Protein AF-0000000085039616 (afdb_homodimer)

Foldseek 3Di:
DVVVVVCCVPPPNPVVCVVVVLVCVVVVVLPPPPLPPPPPDDPPCPPDDDCQDWAKEKEFEAAPVRAGDFQWWKAWPPDPFIDTAHNRRIDIGTDGLQTWIWTDDPQFDIDIHGNHVHNYDYHHTYGVLVPLPDFDQAALRDTDRPQQDQDDKDKFFLCQQPQFNDLFRQLSCFFVFFQWDKFWAAWPLFTAIFIFGLDAQFDFDFQGFFEAENRHTAWWDWDFFPCCVVPFFHGYTDRSQDGSNFFGMKMWAHDCQRCVVVFARASRTYIYTYTDWFDAADKKKWKKKWKWKWDFFFFFFWDWFFWDFADCLFDPQCADPQGWHADPVRATEHGFFLFGLGDTQDQDWHADLQGDTGGRTFDPCQCVVQWDTKMKMKIKMKMWHDDPFKTKMKMWMWIKIATGGPPKIKIKIKIWMWMKGNPDPFKIKIKIKIKIKMKIKQHHGWQQCLQVPSLNPAIRRHHLVSLLVQQADPVGAGAAADCDDAPCSVSHRDGHRHRVSSSVSSCCSPPKIKMKIKMKMKIKMKMWGHPDPFKIKIKMKIKIKMKMKIKIWFFFRGDCVVPAATKIKIKIKMKMKIKIKMKMKGWDDPDPFKIKMKMKMKMKMKIKMKMKMKMADRHFCDGRPHDNVRHPDDIDIDIDIFMKMKMKIKMKMWMGGNNFKIKMKMKMKMAMPQAQNVAGIDMKIKIKMKGWPVVVDPDDPQWPTKMKMKMWIKHWHDDDHCLQDWDKDKDWPQAPDVVDGIDIDIDTALEAHHNNQDTKMKIKMKIKMWTAGRSRQKTKIKMKMKIKIFQRWDWDADPVVVVHRTYTGRWWMKMKIKMKMKMKGFPDDDPFKTKIKIKIKMFIAMFTATGHPRDQKDWDDQPQANQKTFMHGHGHHHTWIKGWAFDADPVRWFAAEPQQHTATDPPDIDGLFGADFGMKRKMKMWMGGHQKIKIWIKIKTHWGKFFALSSLQCQLSSTHPVLCALSFVVNPPFKWFQDPVRFTAGDPDCADPVRTHIDGSWDHDAGAHPVRHTGRGTDGSNVHSNQQSHTHHNVVGRHGRSVRMDIWIFMWTAKIKMKGKDDCVVCVVSVFNTKMKMKMKGRNGTPDTPDNNADLSLQQSINDSVSSGYRNRGDRHIMMIMMMMMTMD/DVVVVVCCVPPPNPVVCVVVVLVCVVVVVLPPPPLPPPPPDDPPCDPDDDCQDWAKEKEFEAAPVRAGDFQWWKDWPPDPFIDTAHNRRIDIGTDGLQTWIWTDDPQFDIDIHGNHVHNYDYYHTYGVLVPLPDFDQAALRDTDRPQQDQDDKDKFFLCQQPQFNDLFRQLSCFFVFFQWHKFWAAWPLFTAIFIFGLDAQFQFDFQGFFEAENRHTAWWDWDFQQCCVVPFFHGYTDRSQDGSNFWGMKMWAHDCQRCVVVFARASRTYIYTYTDWFDAADKKKWKKKWKWKWDFFFFFFWDWFFWDFADCLVDPQCADPQGWHQDPVRATEHGFFLFGLGDTQDQDWHADLQGDTGGRTFDPCQCVVQWDTKMKMKIKMKMWHDDPFKTKMKMWMWIKIATGGPPWIKIKIKIWMWMKGRPDPFKIKIKIKIKIKMKIKQHHGWQQCLQVPSLNPAIRRHHLVSLLVQQADPVGAGAAADCDDAPCSVSHRDGHRHRVSSSVSSCCSPPKIKMKIKIKMKIKMKMWGRPDPFKIKIKMKIKIKMKMKIKIWFFFRGDCVVPAATKIKIKIKMKMKIKIKMKMKGWDDPDPFKIKMKMKMKMKMKIKMKMKMKMADRHFCDGRPHDNVRHPDDIDIDMDIFMKMKMKIKMKMWMGGNNFKIKMKMKMKMAMPQAQNVAGIDMKIKIKMKGWVVVVDPDDPQWDTKMKMKMWIKHWHDDDHCLQDWDKDKDWPQAPDVVDGIDIDIDTALEAHHNNQDTKMKTKMKIKMWTAGRSRQKTKIKMKMKIKIFQRWDWDADPVVVVHRTYTGRWWMKMKIKMKMKMKGFPDDDPFKTKIKIKIKMFIAMFTATGHPRDQKDWDDQPQANQKTWMHGHGHHHTWIKGWAFDADPVRWFAAEPQQHTATDSPDIDGLFGADFGMWRKMKMWMGGHQKIKIWIKIKTHWGKFFALSSLQCQLSSTHPVLCALSFVVNPPFKWFQDPVRFTAGDPDCADPVRTHIDGSWDHDAGAHPVRHTGRGTDGSNVHSNQQSHGHHNVVGRHGRSVRMDIWIFMWTAKIKMKGKDDCVVCVVSVFNTKMKMKMKGRNGTPDTPDNNADLSLQQSINDSVSSGYRNRGDRHIMMIMMMMMTMD

InterPro domains:
  IPR008969 Carboxypeptidase-like, regulatory domain superfamily [SSF49464] (56-134)
  IPR012910 TonB-dependent receptor, plug domain [PF07715] (150-270)
  IPR023996 TonB-dependent outer membrane protein, SusC/RagA [TIGR04056] (56-1125)
  IPR023997 TonB-dependent outer membrane protein SusC/RagA, conserved site [TIGR04057] (246-276)
  IPR036942 TonB-dependent receptor-like, beta-barrel domain superfamily [G3DSA:2.40.170.20] (371-877)
  IPR037066 TonB-dependent receptor, plug domain superfamily [G3DSA:2.170.130.10] (126-275)
  IPR039426 TonB-dependent receptor-like [PS52016] (145-1129)

Sequence (2258 aa):
MKNEKNLLKTGFAIKGISTFIQVIALVFLLISVPIYSSAFGAIVNSKNEDLREYLVVTGKVVDTNGEPLPGVTITVKSSNIGTVSDIEGNYSIDVAANATLVFSYIGFETQEVNVGNQSTINITLNEDIGDMDEFVVTSLGVPKEPKALGYATTTIKSQELVKVGTPNIATSLYGKAPGVRIQSGAGGATSAVNITIRGINSITGRNQPLIILDGVPIRNEEVTNNNYWGDQRLRGNGLLDINPEDIAELTVLKGASAAALYGSEAVNGVIMITTKKGSTKGFRVDFNANISMDKIAYLPRYQNVRGPGAPNHVFDVGQNEDGFFTYEDGTLGLPNTSLNFGPKFDGRMVYGWDGVERPYVAQEDSYAALFNDPVNSQVNVAISNSTDVADFRLSLTRQDNEALSLNSKNSKNIANLNSTFRISKKVRTDLMINYINQYTANRPYSVDRLINNFGGMMSRFDNGAWYLDKYKTSRGYRYVTGNGQSLTPDENITRNGFMDAIGDYVWRVNEHQASELSNRVIGSITNHYNITDELFLRARLSTDFTYRKNENETSSTRPLAFGPSGGFSMSNEIFSILYGDLLLTYRKKLTDEVTLSAMAGYTANKESYSSISRGTNGGLSTENLFDIVASVNLPNNGSSRTSQVIDAALGTVNFDYKGFWFLEGTIRRDRTSTMNPDNNAFVYPSANTSFILSDAIELPGFINLAKIRGSWGIVGNYPDVYRANIAYNQNTLGVQQTGGSPVLYTNISSSFGNDLIRPEQKHEFEFGFESRFLQGRLNLNFSYYNAQIRDQILPLTLPSTAGASSVLANIGTLRNKGIEISLDGTVYKSTNLEWTAGINFSRNKNVVEKLANNATELLHADYDGNAAQLRSVVGRPMGDFYARPIETNSNGEKIVQPNGLYKIDPNSWIRAGNAMPKAVGGVFNTLRYKNFTFDVMADFQIGGHVMPTGVNWMISRGLTEESLKYMDTESGGLSYYVNADGQGVQTSDGQGPNGEEVYHDGMLMDGVTSDGNPNTNVISQALYYQSTYNWGGPQYSQARYELYIKENTYFKLRELSIAYDLPSQIASKLGASSLQVSAFGRNLFFFYRNLKDLDPEVLTGGSRWAQTLTSAGTNPATRSMGLMLRARFMKNEKNLLKTGFAIKGISTFIQVIALVFLLISVPIYSSAFGAIVNSKNEDLREYLVVTGKVVDTNGEPLPGVTITVKSSNIGTVSDIEGNYSIDVAANATLVFSYIGFETQEVNVGNQSTINITLNEDIGDMDEFVVTSLGVPKEPKALGYATTTIKSQELVKVGTPNIATSLYGKAPGVRIQSGAGGATSAVNITIRGINSITGRNQPLIILDGVPIRNEEVTNNNYWGDQRLRGNGLLDINPEDIAELTVLKGASAAALYGSEAVNGVIMITTKKGSTKGFRVDFNANISMDKIAYLPRYQNVRGPGAPNHVFDVGQNEDGFFTYEDGTLGLPNTSLNFGPKFDGRMVYGWDGVERPYVAQEDSYAALFNDPVNSQVNVAISNSTDVADFRLSLTRQDNEALSLNSKNSKNIANLNSTFRISKKVRTDLMINYINQYTANRPYSVDRLINNFGGMMSRFDNGAWYLDKYKTSRGYRYVTGNGQSLTPDENITRNGFMDAIGDYVWRVNEHQASELSNRVIGSITNHYNITDELFLRARLSTDFTYRKNENETSSTRPLAFGPSGGFSMSNEIFSILYGDLLLTYRKKLTDEVTLSAMAGYTANKESYSSISRGTNGGLSTENLFDIVASVNLPNNGSSRTSQVIDAALGTVNFDYKGFWFLEGTIRRDRTSTMNPDNNAFVYPSANTSFILSDAIELPGFINLAKIRGSWGIVGNYPDVYRANIAYNQNTLGVQQTGGSPVLYTNISSSFGNDLIRPEQKHEFEFGFESRFLQGRLNLNFSYYNAQIRDQILPLTLPSTAGASSVLANIGTLRNKGIEISLDGTVYKSTNLEWTAGINFSRNKNVVEKLANNATELLHADYDGNAAQLRSVVGRPMGDFYARPIETNSNGEKIVQPNGLYKIDPNSWIRAGNAMPKAVGGVFNTLRYKNFTFDVMADFQIGGHVMPTGVNWMISRGLTEESLKYMDTESGGLSYYVNADGQGVQTSDGQGPNGEEVYHDGMLMDGVTSDGNPNTNVISQALYYQSTYNWGGPQYSQARYELYIKENTYFKLRELSIAYDLPSQIASKLGASSLQVSAFGRNLFFFYRNLKDLDPEVLTGGSRWAQTLTSAGTNPATRSMGLMLRARF

Structure (mmCIF, N/CA/C/O backbone):
data_AF-0000000085039616-model_v1
#
loop_
_entity.id
_entity.type
_entity.pdbx_description
1 polymer 'TonB-dependent receptor plug'
#
loop_
_atom_site.group_PDB
_atom_site.id
_atom_site.type_symbol
_atom_site.label_atom_id
_atom_site.label_alt_id
_atom_site.label_comp_id
_atom_site.label_asym_id
_atom_site.label_entity_id
_atom_site.label_seq_id
_atom_site.pdbx_PDB_ins_code
_atom_site.Cartn_x
_atom_site.Cartn_y
_atom_site.Cartn_z
_atom_site.occupancy
_atom_site.B_iso_or_equiv
_atom_site.auth_seq_id
_atom_site.auth_comp_id
_atom_site.auth_asym_id
_atom_site.auth_atom_id
_atom_site.pdbx_PDB_model_num
ATOM 1 N N . MET A 1 1 ? 14.172 -4.672 16.719 1 67.75 1 MET A N 1
ATOM 2 C CA . MET A 1 1 ? 13.586 -5.852 16.094 1 67.75 1 MET A CA 1
ATOM 3 C C . MET A 1 1 ? 13.828 -7.098 16.938 1 67.75 1 MET A C 1
ATOM 5 O O . MET A 1 1 ? 12.93 -7.918 17.125 1 67.75 1 MET A O 1
ATOM 9 N N . LYS A 1 2 ? 15.016 -7.238 17.516 1 69.12 2 LYS A N 1
ATOM 10 C CA . LYS A 1 2 ? 15.297 -8.367 18.406 1 69.12 2 LYS A CA 1
ATOM 11 C C . LYS A 1 2 ? 14.398 -8.352 19.625 1 69.12 2 LYS A C 1
ATOM 13 O O . LYS A 1 2 ? 13.891 -9.391 20.047 1 69.12 2 LYS A O 1
ATOM 18 N N . ASN A 1 3 ? 14.234 -7.188 20.188 1 69 3 ASN A N 1
ATOM 19 C CA . ASN A 1 3 ? 13.344 -7.055 21.328 1 69 3 ASN A CA 1
ATOM 20 C C . ASN A 1 3 ? 11.922 -7.484 20.984 1 69 3 ASN A C 1
ATOM 22 O O . ASN A 1 3 ? 11.234 -8.086 21.812 1 69 3 ASN A O 1
ATOM 26 N N . GLU A 1 4 ? 11.523 -7.184 19.812 1 70.5 4 GLU A N 1
ATOM 27 C CA . GLU A 1 4 ? 10.195 -7.59 19.375 1 70.5 4 GLU A CA 1
ATOM 28 C C . GLU A 1 4 ? 10.062 -9.109 19.328 1 70.5 4 GLU A C 1
ATOM 30 O O . GLU A 1 4 ? 9.062 -9.664 19.781 1 70.5 4 GLU A O 1
ATOM 35 N N . LYS A 1 5 ? 11.008 -9.766 18.766 1 68.31 5 LYS A N 1
ATOM 36 C CA . LYS A 1 5 ? 10.992 -11.227 18.703 1 68.31 5 LYS A CA 1
ATOM 37 C C . LYS A 1 5 ? 10.93 -11.844 20.094 1 68.31 5 LYS A C 1
ATOM 39 O O . LYS A 1 5 ? 10.203 -12.82 20.312 1 68.31 5 LYS A O 1
ATOM 44 N N . ASN A 1 6 ? 11.664 -11.281 21.031 1 65.06 6 ASN A N 1
ATOM 45 C CA . ASN A 1 6 ? 11.68 -11.781 22.406 1 65.06 6 ASN A CA 1
ATOM 46 C C . ASN A 1 6 ? 10.336 -11.555 23.094 1 65.06 6 ASN A C 1
ATOM 48 O O . ASN A 1 6 ? 9.867 -12.414 23.859 1 65.06 6 ASN A O 1
ATOM 52 N N . LEU A 1 7 ? 9.789 -10.492 22.906 1 61.31 7 LEU A N 1
ATOM 53 C CA . LEU A 1 7 ? 8.492 -10.18 23.484 1 61.31 7 LEU A CA 1
ATOM 54 C C . LEU A 1 7 ? 7.426 -11.148 22.984 1 61.31 7 LEU A C 1
ATOM 56 O O . LEU A 1 7 ? 6.578 -11.594 23.766 1 61.31 7 LEU A O 1
ATOM 60 N N . LEU A 1 8 ? 7.453 -11.469 21.844 1 61.44 8 LEU A N 1
ATOM 61 C CA . LEU A 1 8 ? 6.465 -12.359 21.234 1 61.44 8 LEU A CA 1
ATOM 62 C C . LEU A 1 8 ? 6.66 -13.789 21.719 1 61.44 8 LEU A C 1
ATOM 64 O O . LEU A 1 8 ? 5.711 -14.578 21.734 1 61.44 8 LEU A O 1
ATOM 68 N N . LYS A 1 9 ? 7.906 -14.211 22.109 1 55.38 9 LYS A N 1
ATOM 69 C CA . LYS A 1 9 ? 8.172 -15.539 22.672 1 55.38 9 LYS A CA 1
ATOM 70 C C . LYS A 1 9 ? 7.535 -15.703 24.047 1 55.38 9 LYS A C 1
ATOM 72 O O . LYS A 1 9 ? 7.051 -16.781 24.391 1 55.38 9 LYS A O 1
ATOM 77 N N . THR A 1 10 ? 7.695 -14.688 24.938 1 51.25 10 THR A N 1
ATOM 78 C CA . THR A 1 10 ? 7.223 -14.805 26.312 1 51.25 10 THR A CA 1
ATOM 79 C C . THR A 1 10 ? 5.746 -14.438 26.406 1 51.25 10 THR A C 1
ATOM 81 O O . THR A 1 10 ? 5.102 -14.688 27.438 1 51.25 10 THR A O 1
ATOM 84 N N . GLY A 1 11 ? 5.441 -13.625 25.641 1 44.75 11 GLY A N 1
ATOM 85 C CA . GLY A 1 11 ? 4.043 -13.234 25.734 1 44.75 11 GLY A CA 1
ATOM 86 C C . GLY A 1 11 ? 3.084 -14.344 25.344 1 44.75 11 GLY A C 1
ATOM 87 O O . GLY A 1 11 ? 3.457 -15.273 24.625 1 44.75 11 GLY A O 1
ATOM 88 N N . PHE A 1 12 ? 2.16 -14.695 26.172 1 38.03 12 PHE A N 1
ATOM 89 C CA . PHE A 1 12 ? 1.119 -15.633 25.766 1 38.03 12 PHE A CA 1
ATOM 90 C C . PHE A 1 12 ? 0.917 -15.586 24.25 1 38.03 12 PHE A C 1
ATOM 92 O O . PHE A 1 12 ? 0.814 -14.5 23.672 1 38.03 12 PHE A O 1
ATOM 99 N N . ALA A 1 13 ? 1.5 -16.578 23.547 1 33.44 13 ALA A N 1
ATOM 100 C CA . ALA A 1 13 ? 1.593 -16.859 22.109 1 33.44 13 ALA A CA 1
ATOM 101 C C . ALA A 1 13 ? 0.341 -16.375 21.375 1 33.44 13 ALA A C 1
ATOM 103 O O . ALA A 1 13 ? -0.757 -16.891 21.609 1 33.44 13 ALA A O 1
ATOM 104 N N . ILE A 1 14 ? 0.291 -15.336 21.047 1 34.69 14 ILE A N 1
ATOM 105 C CA . ILE A 1 14 ? -0.658 -14.914 20.031 1 34.69 14 ILE A CA 1
ATOM 106 C C . ILE A 1 14 ? -0.672 -15.93 18.891 1 34.69 14 ILE A C 1
ATOM 108 O O . ILE A 1 14 ? -1.305 -15.711 17.859 1 34.69 14 ILE A O 1
ATOM 112 N N . LYS A 1 15 ? 0.301 -16.781 18.781 1 37.78 15 LYS A N 1
ATOM 113 C CA . LYS A 1 15 ? 0.254 -17.75 17.688 1 37.78 15 LYS A CA 1
ATOM 114 C C . LYS A 1 15 ? -1.006 -18.609 17.766 1 37.78 15 LYS A C 1
ATOM 116 O O . LYS A 1 15 ? -1.605 -18.922 16.734 1 37.78 15 LYS A O 1
ATOM 121 N N . GLY A 1 16 ? -1.158 -19.25 19.016 1 33.12 16 GLY A N 1
ATOM 122 C CA . GLY A 1 16 ? -2.275 -20.156 19.203 1 33.12 16 GLY A CA 1
ATOM 123 C C . GLY A 1 16 ? -3.623 -19.469 19.188 1 33.12 16 GLY A C 1
ATOM 124 O O . GLY A 1 16 ? -4.664 -20.109 19.297 1 33.12 16 GLY A O 1
ATOM 125 N N . ILE A 1 17 ? -3.645 -18.234 19.547 1 34.22 17 ILE A N 1
ATOM 126 C CA . ILE A 1 17 ? -4.965 -17.609 19.609 1 34.22 17 ILE A CA 1
ATOM 127 C C . ILE A 1 17 ? -5.566 -17.531 18.203 1 34.22 17 ILE A C 1
ATOM 129 O O . ILE A 1 17 ? -6.785 -17.438 18.047 1 34.22 17 ILE A O 1
ATOM 133 N N . SER A 1 18 ? -4.762 -17.562 17.297 1 33.78 18 SER A N 1
ATOM 134 C CA . SER A 1 18 ? -5.41 -17.469 15.984 1 33.78 18 SER A CA 1
ATOM 135 C C . SER A 1 18 ? -6.234 -18.719 15.695 1 33.78 18 SER A C 1
ATOM 137 O O . SER A 1 18 ? -7.375 -18.625 15.242 1 33.78 18 SER A O 1
ATOM 139 N N . THR A 1 19 ? -5.547 -19.906 15.953 1 35.72 19 THR A N 1
ATOM 140 C CA . THR A 1 19 ? -6.32 -21.125 15.742 1 35.72 19 THR A CA 1
ATOM 141 C C . THR A 1 19 ? -7.43 -21.25 16.781 1 35.72 19 THR A C 1
ATOM 143 O O . THR A 1 19 ? -8.547 -21.641 16.469 1 35.72 19 THR A O 1
ATOM 146 N N . PHE A 1 20 ? -7.059 -20.938 18.062 1 35.19 20 PHE A N 1
ATOM 147 C CA . PHE A 1 20 ? -8.008 -21.125 19.156 1 35.19 20 PHE A CA 1
ATOM 148 C C . PHE A 1 20 ? -9.086 -20.047 19.125 1 35.19 20 PHE A C 1
ATOM 150 O O . PHE A 1 20 ? -10.273 -20.359 19.266 1 35.19 20 PHE A O 1
ATOM 157 N N . ILE A 1 21 ? -8.836 -18.828 18.875 1 37.88 21 ILE A N 1
ATOM 158 C CA . ILE A 1 21 ? -9.875 -17.812 18.781 1 37.88 21 ILE A CA 1
ATOM 159 C C . ILE A 1 21 ? -10.734 -18.062 17.562 1 37.88 21 ILE A C 1
ATOM 161 O O . ILE A 1 21 ? -11.953 -17.844 17.594 1 37.88 21 ILE A O 1
ATOM 165 N N . GLN A 1 22 ? -10.203 -18.656 16.594 1 37.03 22 GLN A N 1
ATOM 166 C CA . GLN A 1 22 ? -11.008 -19.062 15.453 1 37.03 22 GLN A CA 1
ATOM 167 C C . GLN A 1 22 ? -11.93 -20.234 15.82 1 37.03 22 GLN A C 1
ATOM 169 O O . GLN A 1 22 ? -13.102 -20.234 15.438 1 37.03 22 GLN A O 1
ATOM 174 N N . VAL A 1 23 ? -11.375 -21.188 16.578 1 38.12 23 VAL A N 1
ATOM 175 C CA . VAL A 1 23 ? -12.203 -22.297 17.031 1 38.12 23 VAL A CA 1
ATOM 176 C C . VAL A 1 23 ? -13.141 -21.844 18.141 1 38.12 23 VAL A C 1
ATOM 178 O O . VAL A 1 23 ? -14.328 -22.172 18.125 1 38.12 23 VAL A O 1
ATOM 181 N N . ILE A 1 24 ? -12.727 -21.031 19.078 1 38.69 24 ILE A N 1
ATOM 182 C CA . ILE A 1 24 ? -13.594 -20.594 20.156 1 38.69 24 ILE A CA 1
ATOM 183 C C . ILE A 1 24 ? -14.641 -19.625 19.609 1 38.69 24 ILE A C 1
ATOM 185 O O . ILE A 1 24 ? -15.82 -19.703 19.969 1 38.69 24 ILE A O 1
ATOM 189 N N . ALA A 1 25 ? -14.266 -18.734 18.75 1 37.31 25 ALA A N 1
ATOM 190 C CA . ALA A 1 25 ? -15.273 -17.875 18.141 1 37.31 25 ALA A CA 1
ATOM 191 C C . ALA A 1 25 ? -16.297 -18.703 17.359 1 37.31 25 ALA A C 1
ATOM 193 O O . ALA A 1 25 ? -17.5 -18.406 17.391 1 37.31 25 ALA A O 1
ATOM 194 N N . LEU A 1 26 ? -15.867 -19.781 16.734 1 37.34 26 LEU A N 1
ATOM 195 C CA . LEU A 1 26 ? -16.734 -20.703 16.031 1 37.34 26 LEU A CA 1
ATOM 196 C C . LEU A 1 26 ? -17.578 -21.516 17.016 1 37.34 26 LEU A C 1
ATOM 198 O O . LEU A 1 26 ? -18.781 -21.688 16.797 1 37.34 26 LEU A O 1
ATOM 202 N N . VAL A 1 27 ? -16.969 -22.125 18.062 1 38.34 27 VAL A N 1
ATOM 203 C CA . VAL A 1 27 ? -17.734 -22.922 19.016 1 38.34 27 VAL A CA 1
ATOM 204 C C . VAL A 1 27 ? -18.703 -22.047 19.781 1 38.34 27 VAL A C 1
ATOM 206 O O . VAL A 1 27 ? -19.859 -22.438 20 1 38.34 27 VAL A O 1
ATOM 209 N N . PHE A 1 28 ? -18.266 -20.859 20.078 1 38.38 28 PHE A N 1
ATOM 210 C CA . PHE A 1 28 ? -19.172 -20 20.844 1 38.38 28 PHE A CA 1
ATOM 211 C C . PHE A 1 28 ? -20.344 -19.562 19.984 1 38.38 28 PHE A C 1
ATOM 213 O O . PHE A 1 28 ? -21.469 -19.422 20.484 1 38.38 28 PHE A O 1
ATOM 220 N N . LEU A 1 29 ? -20.078 -19.266 18.734 1 35.28 29 LEU A N 1
ATOM 221 C CA . LEU A 1 29 ? -21.219 -19 17.875 1 35.28 29 LEU A CA 1
ATOM 222 C C . LEU A 1 29 ? -22.141 -20.219 17.812 1 35.28 29 LEU A C 1
ATOM 224 O O . LEU A 1 29 ? -23.359 -20.062 17.719 1 35.28 29 LEU A O 1
ATOM 228 N N . LEU A 1 30 ? -21.562 -21.422 17.812 1 35.12 30 LEU A N 1
ATOM 229 C CA . LEU A 1 30 ? -22.375 -22.625 17.734 1 35.12 30 LEU A CA 1
ATOM 230 C C . LEU A 1 30 ? -23.172 -22.828 19.016 1 35.12 30 LEU A C 1
ATOM 232 O O . LEU A 1 30 ? -24.281 -23.375 19 1 35.12 30 LEU A O 1
ATOM 236 N N . ILE A 1 31 ? -22.484 -22.594 20.125 1 35.91 31 ILE A N 1
ATOM 237 C CA . ILE A 1 31 ? -23.203 -23 21.344 1 35.91 31 ILE A CA 1
ATOM 238 C C . ILE A 1 31 ? -24.312 -22 21.641 1 35.91 31 ILE A C 1
ATOM 240 O O . ILE A 1 31 ? -25.312 -22.344 22.266 1 35.91 31 ILE A O 1
ATOM 244 N N . SER A 1 32 ? -23.969 -20.719 21.438 1 33.56 32 SER A N 1
ATOM 245 C CA . SER A 1 32 ? -24.906 -19.844 22.125 1 33.56 32 SER A CA 1
ATOM 246 C C . SER A 1 32 ? -26.219 -19.719 21.359 1 33.56 32 SER A C 1
ATOM 248 O O . SER A 1 32 ? -27.031 -18.844 21.641 1 33.56 32 SER A O 1
ATOM 250 N N . VAL A 1 33 ? -26.297 -20.266 20.172 1 31.02 33 VAL A N 1
ATOM 251 C CA . VAL A 1 33 ? -27.672 -20.109 19.703 1 31.02 33 VAL A CA 1
ATOM 252 C C . VAL A 1 33 ? -28.625 -20.875 20.609 1 31.02 33 VAL A C 1
ATOM 254 O O . VAL A 1 33 ? -28.531 -22.094 20.719 1 31.02 33 VAL A O 1
ATOM 257 N N . PRO A 1 34 ? -29.031 -20.219 21.719 1 31.73 34 PRO A N 1
ATOM 258 C CA . PRO A 1 34 ? -30.078 -20.953 22.422 1 31.73 34 PRO A CA 1
ATOM 259 C C . PRO A 1 34 ? -31.062 -21.625 21.469 1 31.73 34 PRO A C 1
ATOM 261 O O . PRO A 1 34 ? -31.375 -21.078 20.406 1 31.73 34 PRO A O 1
ATOM 264 N N . ILE A 1 35 ? -31.031 -22.875 21.484 1 27.33 35 ILE A N 1
ATOM 265 C CA . ILE A 1 35 ? -32.188 -23.656 21.047 1 27.33 35 ILE A CA 1
ATOM 266 C C . ILE A 1 35 ? -33.438 -23.141 21.734 1 27.33 35 ILE A C 1
ATOM 268 O O . ILE A 1 35 ? -33.562 -23.234 22.969 1 27.33 35 ILE A O 1
ATOM 272 N N . TYR A 1 36 ? -33.969 -21.922 21.469 1 26.44 36 TYR A N 1
ATOM 273 C CA . TYR A 1 36 ? -35.344 -21.703 21.922 1 26.44 36 TYR A CA 1
ATOM 274 C C . TYR A 1 36 ? -36.219 -22.938 21.672 1 26.44 36 TYR A C 1
ATOM 276 O O . TYR A 1 36 ? -36.312 -23.406 20.531 1 26.44 36 TYR A O 1
ATOM 284 N N . SER A 1 37 ? -36.094 -23.844 22.562 1 23.62 37 SER A N 1
ATOM 285 C CA . SER A 1 37 ? -37.25 -24.719 22.688 1 23.62 37 SER A CA 1
ATOM 286 C C . SER A 1 37 ? -38.531 -23.906 22.844 1 23.62 37 SER A C 1
ATOM 288 O O . SER A 1 37 ? -38.656 -23.141 23.797 1 23.62 37 SER A O 1
ATOM 290 N N . SER A 1 38 ? -39.094 -23.297 21.828 1 22.95 38 SER A N 1
ATOM 291 C CA . SER A 1 38 ? -40.5 -22.891 21.875 1 22.95 38 SER A CA 1
ATOM 292 C C . SER A 1 38 ? -41.375 -23.969 22.5 1 22.95 38 SER A C 1
ATOM 294 O O . SER A 1 38 ? -41.562 -25.047 21.922 1 22.95 38 SER A O 1
ATOM 296 N N . ALA A 1 39 ? -41.188 -24.219 23.766 1 22.34 39 ALA A N 1
ATOM 297 C CA . ALA A 1 39 ? -42.375 -24.781 24.391 1 22.34 39 ALA A CA 1
ATOM 298 C C . ALA A 1 39 ? -43.625 -23.953 24.062 1 22.34 39 ALA A C 1
ATOM 300 O O . ALA A 1 39 ? -43.625 -22.75 24.266 1 22.34 39 ALA A O 1
ATOM 301 N N . PHE A 1 40 ? -44.531 -24.469 23.172 1 22.06 40 PHE A N 1
ATOM 302 C CA . PHE A 1 40 ? -45.906 -24.234 22.781 1 22.06 40 PHE A CA 1
ATOM 303 C C . PHE A 1 40 ? -46.812 -24.125 24 1 22.06 40 PHE A C 1
ATOM 305 O O . PHE A 1 40 ? -47.344 -25.125 24.469 1 22.06 40 PHE A O 1
ATOM 312 N N . GLY A 1 41 ? -46.312 -23.578 25.109 1 20.05 41 GLY A N 1
ATOM 313 C CA . GLY A 1 41 ? -47.281 -23.516 26.172 1 20.05 41 GLY A CA 1
ATOM 314 C C . GLY A 1 41 ? -48.625 -22.906 25.719 1 20.05 41 GLY A C 1
ATOM 315 O O . GLY A 1 41 ? -48.719 -22.359 24.625 1 20.05 41 GLY A O 1
ATOM 316 N N . ALA A 1 42 ? -49.5 -22.578 26.844 1 21.55 42 ALA A N 1
ATOM 317 C CA . ALA A 1 42 ? -50.906 -22.422 27.172 1 21.55 42 ALA A CA 1
ATOM 318 C C . ALA A 1 42 ? -51.5 -21.203 26.469 1 21.55 42 ALA A C 1
ATOM 320 O O . ALA A 1 42 ? -50.906 -20.141 26.453 1 21.55 42 ALA A O 1
ATOM 321 N N . ILE A 1 43 ? -52.375 -21.531 25.531 1 21 43 ILE A N 1
ATOM 322 C CA . ILE A 1 43 ? -53.5 -20.859 24.922 1 21 43 ILE A CA 1
ATOM 323 C C . ILE A 1 43 ? -54.25 -20.047 25.984 1 21 43 ILE A C 1
ATOM 325 O O . ILE A 1 43 ? -54.812 -20.625 26.922 1 21 43 ILE A O 1
ATOM 329 N N . VAL A 1 44 ? -53.562 -19.141 26.625 1 21.61 44 VAL A N 1
ATOM 330 C CA . VAL A 1 44 ? -54.438 -18.359 27.5 1 21.61 44 VAL A CA 1
ATOM 331 C C . VAL A 1 44 ? -55.625 -17.875 26.703 1 21.61 44 VAL A C 1
ATOM 333 O O . VAL A 1 44 ? -55.5 -17.328 25.594 1 21.61 44 VAL A O 1
ATOM 336 N N . ASN A 1 45 ? -56.844 -18.359 27.125 1 21.98 45 ASN A N 1
ATOM 337 C CA . ASN A 1 45 ? -58.25 -18.156 26.812 1 21.98 45 ASN A CA 1
ATOM 338 C C . ASN A 1 45 ? -58.656 -16.688 26.922 1 21.98 45 ASN A C 1
ATOM 340 O O . ASN A 1 45 ? -59.188 -16.25 27.938 1 21.98 45 ASN A O 1
ATOM 344 N N . SER A 1 46 ? -57.75 -15.734 26.625 1 22.12 46 SER A N 1
ATOM 345 C CA . SER A 1 46 ? -58.5 -14.492 26.812 1 22.12 46 SER A CA 1
ATOM 346 C C . SER A 1 46 ? -59.812 -14.508 26 1 22.12 46 SER A C 1
ATOM 348 O O . SER A 1 46 ? -59.844 -15.031 24.875 1 22.12 46 SER A O 1
ATOM 350 N N . LYS A 1 47 ? -60.938 -14.125 26.656 1 25.28 47 LYS A N 1
ATOM 351 C CA . LYS A 1 47 ? -62.375 -14.156 26.422 1 25.28 47 LYS A CA 1
ATOM 352 C C . LYS A 1 47 ? -62.75 -13.445 25.125 1 25.28 47 LYS A C 1
ATOM 354 O O . LYS A 1 47 ? -63.469 -13.992 24.312 1 25.28 47 LYS A O 1
ATOM 359 N N . ASN A 1 48 ? -62.938 -12.211 25.172 1 24.12 48 ASN A N 1
ATOM 360 C CA . ASN A 1 48 ? -63.969 -11.695 24.266 1 24.12 48 ASN A CA 1
ATOM 361 C C . ASN A 1 48 ? -63.438 -11.484 22.859 1 24.12 48 ASN A C 1
ATOM 363 O O . ASN A 1 48 ? -64 -10.727 22.078 1 24.12 48 ASN A O 1
ATOM 367 N N . GLU A 1 49 ? -62.125 -11.922 22.609 1 26.47 49 GLU A N 1
ATOM 368 C CA . GLU A 1 49 ? -61.688 -11.312 21.375 1 26.47 49 GLU A CA 1
ATOM 369 C C . GLU A 1 49 ? -62.562 -11.727 20.203 1 26.47 49 GLU A C 1
ATOM 371 O O . GLU A 1 49 ? -63.094 -12.828 20.188 1 26.47 49 GLU A O 1
ATOM 376 N N . ASP A 1 50 ? -62.906 -10.844 19.266 1 31.12 50 ASP A N 1
ATOM 377 C CA . ASP A 1 50 ? -63.656 -11.219 18.062 1 31.12 50 ASP A CA 1
ATOM 378 C C . ASP A 1 50 ? -63 -12.414 17.375 1 31.12 50 ASP A C 1
ATOM 380 O O . ASP A 1 50 ? -61.75 -12.461 17.25 1 31.12 50 ASP A O 1
ATOM 384 N N . LEU A 1 51 ? -63.5 -13.703 17.484 1 32.84 51 LEU A N 1
ATOM 385 C CA . LEU A 1 51 ? -63.312 -15.047 16.953 1 32.84 51 LEU A CA 1
ATOM 386 C C . LEU A 1 51 ? -62.812 -14.992 15.508 1 32.84 51 LEU A C 1
ATOM 388 O O . LEU A 1 51 ? -63.625 -14.93 14.57 1 32.84 51 LEU A O 1
ATOM 392 N N . ARG A 1 52 ? -61.812 -14.18 15.18 1 39.53 52 ARG A N 1
ATOM 393 C CA . ARG A 1 52 ? -61.375 -14.477 13.82 1 39.53 52 ARG A CA 1
ATOM 394 C C . ARG A 1 52 ? -60.938 -15.93 13.688 1 39.53 52 ARG A C 1
ATOM 396 O O . ARG A 1 52 ? -60.188 -16.453 14.531 1 39.53 52 ARG A O 1
ATOM 403 N N . GLU A 1 53 ? -61.719 -16.75 13.023 1 47.69 53 GLU A N 1
ATOM 404 C CA . GLU A 1 53 ? -61.719 -18.188 12.766 1 47.69 53 GLU A CA 1
ATOM 405 C C . GLU A 1 53 ? -60.375 -18.656 12.211 1 47.69 53 GLU A C 1
ATOM 407 O O . GLU A 1 53 ? -59.969 -18.219 11.133 1 47.69 53 GLU A O 1
ATOM 412 N N . TYR A 1 54 ? -59.406 -19 12.969 1 59.56 54 TYR A N 1
ATOM 413 C CA . TYR A 1 54 ? -58.188 -19.672 12.508 1 59.56 54 TYR A CA 1
ATOM 414 C C . TYR A 1 54 ? -58.5 -21.094 12.031 1 59.56 54 TYR A C 1
ATOM 416 O O . TYR A 1 54 ? -59.312 -21.781 12.641 1 59.56 54 TYR A O 1
ATOM 424 N N . LEU A 1 55 ? -58.188 -21.375 10.797 1 74.69 55 LEU A N 1
ATOM 425 C CA . LEU A 1 55 ? -58.344 -22.688 10.188 1 74.69 55 LEU A CA 1
ATOM 426 C C . LEU A 1 55 ? -57 -23.422 10.148 1 74.69 55 LEU A C 1
ATOM 428 O O . LEU A 1 55 ? -55.969 -22.828 9.859 1 74.69 55 LEU A O 1
ATOM 432 N N . VAL A 1 56 ? -57 -24.625 10.625 1 79.69 56 VAL A N 1
ATOM 433 C CA . VAL A 1 56 ? -55.875 -25.531 10.43 1 79.69 56 VAL A CA 1
ATOM 434 C C . VAL A 1 56 ? -55.844 -26.047 9 1 79.69 56 VAL A C 1
ATOM 436 O O . VAL A 1 56 ? -56.781 -26.703 8.562 1 79.69 56 VAL A O 1
ATOM 439 N N . VAL A 1 57 ? -54.906 -25.562 8.281 1 82.88 57 VAL A N 1
ATOM 440 C CA . VAL A 1 57 ? -54.781 -26.062 6.914 1 82.88 57 VAL A CA 1
ATOM 441 C C . VAL A 1 57 ? -53.781 -27.219 6.887 1 82.88 57 VAL A C 1
ATOM 443 O O . VAL A 1 57 ? -52.656 -27.094 7.402 1 82.88 57 VAL A O 1
ATOM 446 N N . THR A 1 58 ? -54.25 -28.359 6.484 1 84.25 58 THR A N 1
ATOM 447 C CA . THR A 1 58 ? -53.406 -29.531 6.266 1 84.25 58 THR A CA 1
ATOM 448 C C . THR A 1 58 ? -53.312 -29.844 4.777 1 84.25 58 THR A C 1
ATOM 450 O O . THR A 1 58 ? -54.156 -29.438 3.986 1 84.25 58 THR A O 1
ATOM 453 N N . GLY A 1 59 ? -52.219 -30.328 4.324 1 83.44 59 GLY A N 1
ATOM 454 C CA . GLY A 1 59 ? -52.062 -30.734 2.934 1 83.44 59 GLY A CA 1
ATOM 455 C C . GLY A 1 59 ? -50.781 -31.516 2.668 1 83.44 59 GLY A C 1
ATOM 456 O O . GLY A 1 59 ? -50.031 -31.812 3.594 1 83.44 59 GLY A O 1
ATOM 457 N N . LYS A 1 60 ? -50.656 -31.938 1.453 1 83.44 60 LYS A N 1
ATOM 458 C CA . LYS A 1 60 ? -49.5 -32.656 0.934 1 83.44 60 LYS A CA 1
ATOM 459 C C . LYS A 1 60 ? -48.844 -31.906 -0.213 1 83.44 60 LYS A C 1
ATOM 461 O O . LYS A 1 60 ? -49.531 -31.375 -1.084 1 83.44 60 LYS A O 1
ATOM 466 N N . VAL A 1 61 ? -47.625 -31.703 -0.071 1 83.75 61 VAL A N 1
ATOM 467 C CA . VAL A 1 61 ? -46.875 -31.141 -1.17 1 83.75 61 VAL A CA 1
ATOM 468 C C . VAL A 1 61 ? -46.156 -32.25 -1.95 1 83.75 61 VAL A C 1
ATOM 470 O O . VAL A 1 61 ? -45.406 -33.031 -1.377 1 83.75 61 VAL A O 1
ATOM 473 N N . VAL A 1 62 ? -46.438 -32.281 -3.229 1 79.56 62 VAL A N 1
ATOM 474 C CA . VAL A 1 62 ? -45.844 -33.312 -4.098 1 79.56 62 VAL A CA 1
ATOM 475 C C . VAL A 1 62 ? -45.188 -32.625 -5.309 1 79.56 62 VAL A C 1
ATOM 477 O O . VAL A 1 62 ? -45.5 -31.469 -5.605 1 79.56 62 VAL A O 1
ATOM 480 N N . ASP A 1 63 ? -44.25 -33.281 -5.961 1 72.06 63 ASP A N 1
ATOM 481 C CA . ASP A 1 63 ? -43.719 -32.781 -7.223 1 72.06 63 ASP A CA 1
ATOM 482 C C . ASP A 1 63 ? -44.625 -33.156 -8.398 1 72.06 63 ASP A C 1
ATOM 484 O O . ASP A 1 63 ? -45.688 -33.75 -8.203 1 72.06 63 ASP A O 1
ATOM 488 N N . THR A 1 64 ? -44.219 -32.75 -9.609 1 69.25 64 THR A N 1
ATOM 489 C CA . THR A 1 64 ? -45.031 -32.969 -10.805 1 69.25 64 THR A CA 1
ATOM 490 C C . THR A 1 64 ? -45.25 -34.469 -11.039 1 69.25 64 THR A C 1
ATOM 492 O O . THR A 1 64 ? -46.188 -34.844 -11.734 1 69.25 64 THR A O 1
ATOM 495 N N . ASN A 1 65 ? -44.406 -35.312 -10.477 1 63.31 65 ASN A N 1
ATOM 496 C CA . ASN A 1 65 ? -44.562 -36.75 -10.633 1 63.31 65 ASN A CA 1
ATOM 497 C C . ASN A 1 65 ? -45.406 -37.344 -9.516 1 63.31 65 ASN A C 1
ATOM 499 O O . ASN A 1 65 ? -45.562 -38.562 -9.414 1 63.31 65 ASN A O 1
ATOM 503 N N . GLY A 1 66 ? -45.844 -36.594 -8.656 1 68.12 66 GLY A N 1
ATOM 504 C CA . GLY A 1 66 ? -46.719 -37.031 -7.586 1 68.12 66 GLY A CA 1
ATOM 505 C C . GLY A 1 66 ? -45.969 -37.531 -6.355 1 68.12 66 GLY A C 1
ATOM 506 O O . GLY A 1 66 ? -46.562 -38.094 -5.449 1 68.12 66 GLY A O 1
ATOM 507 N N . GLU A 1 67 ? -44.75 -37.375 -6.395 1 71.81 67 GLU A N 1
ATOM 508 C CA . GLU A 1 67 ? -43.938 -37.781 -5.25 1 71.81 67 GLU A CA 1
ATOM 509 C C . GLU A 1 67 ? -43.938 -36.75 -4.152 1 71.81 67 GLU A C 1
ATOM 511 O O . GLU A 1 67 ? -43.875 -35.531 -4.441 1 71.81 67 GLU A O 1
ATOM 516 N N . PRO A 1 68 ? -44 -37.25 -2.875 1 76.88 68 PRO A N 1
ATOM 517 C CA . PRO A 1 68 ? -44 -36.281 -1.789 1 76.88 68 PRO A CA 1
ATOM 518 C C . PRO A 1 68 ? -42.688 -35.469 -1.716 1 76.88 68 PRO A C 1
ATOM 520 O O . PRO A 1 68 ? -41.625 -36.031 -1.96 1 76.88 68 PRO A O 1
ATOM 523 N N . LEU A 1 69 ? -42.75 -34.188 -1.616 1 75.06 69 LEU A N 1
ATOM 524 C CA . LEU A 1 69 ? -41.594 -33.312 -1.454 1 75.06 69 LEU A CA 1
ATOM 525 C C . LEU A 1 69 ? -41.375 -32.969 0.016 1 75.06 69 LEU A C 1
ATOM 527 O O . LEU A 1 69 ? -42.094 -32.125 0.583 1 75.06 69 LEU A O 1
ATOM 531 N N . PRO A 1 70 ? -40.438 -33.719 0.536 1 73 70 PRO A N 1
ATOM 532 C CA . PRO A 1 70 ? -40.125 -33.344 1.92 1 73 70 PRO A CA 1
ATOM 533 C C . PRO A 1 70 ? -39.281 -32.062 2.02 1 73 70 PRO A C 1
ATOM 535 O O . PRO A 1 70 ? -38.469 -31.812 1.146 1 73 70 PRO A O 1
ATOM 538 N N . GLY A 1 71 ? -39.5 -31.219 3.055 1 69.31 71 GLY A N 1
ATOM 539 C CA . GLY A 1 71 ? -38.656 -30.062 3.35 1 69.31 71 GLY A CA 1
ATOM 540 C C . GLY A 1 71 ? -39.094 -28.812 2.623 1 69.31 71 GLY A C 1
ATOM 541 O O . GLY A 1 71 ? -38.344 -27.844 2.547 1 69.31 71 GLY A O 1
ATOM 542 N N . VAL A 1 72 ? -40.25 -28.875 2.012 1 76.31 72 VAL A N 1
ATOM 543 C CA . VAL A 1 72 ? -40.781 -27.656 1.396 1 76.31 72 VAL A CA 1
ATOM 544 C C . VAL A 1 72 ? -41.125 -26.641 2.477 1 76.31 72 VAL A C 1
ATOM 546 O O . VAL A 1 72 ? -41.875 -26.953 3.424 1 76.31 72 VAL A O 1
ATOM 549 N N . THR A 1 73 ? -40.625 -25.531 2.309 1 79 73 THR A N 1
ATOM 550 C CA . THR A 1 73 ? -40.938 -24.453 3.23 1 79 73 THR A CA 1
ATOM 551 C C . THR A 1 73 ? -42.312 -23.828 2.875 1 79 73 THR A C 1
ATOM 553 O O . THR A 1 73 ? -42.5 -23.344 1.756 1 79 73 THR A O 1
ATOM 556 N N . ILE A 1 74 ? -43.25 -23.984 3.807 1 80.75 74 ILE A N 1
ATOM 557 C CA . ILE A 1 74 ? -44.594 -23.391 3.664 1 80.75 74 ILE A CA 1
ATOM 558 C C . ILE A 1 74 ? -44.719 -22.219 4.625 1 80.75 74 ILE A C 1
ATOM 560 O O . ILE A 1 74 ? -44.656 -22.391 5.844 1 80.75 74 ILE A O 1
ATOM 564 N N . THR A 1 75 ? -44.75 -21.062 4.051 1 78.44 75 THR A N 1
ATOM 565 C CA . THR A 1 75 ? -44.844 -19.859 4.875 1 78.44 75 THR A CA 1
ATOM 566 C C . THR A 1 75 ? -46.094 -19.062 4.52 1 78.44 75 THR A C 1
ATOM 568 O O . THR A 1 75 ? -46.656 -19.203 3.422 1 78.44 75 THR A O 1
ATOM 571 N N . VAL A 1 76 ? -46.75 -18.391 5.527 1 78.19 76 VAL A N 1
ATOM 572 C CA . VAL A 1 76 ? -47.812 -17.422 5.266 1 78.19 76 VAL A CA 1
ATOM 573 C C . VAL A 1 76 ? -47.219 -16.141 4.691 1 78.19 76 VAL A C 1
ATOM 575 O O . VAL A 1 76 ? -46.281 -15.578 5.254 1 78.19 76 VAL A O 1
ATOM 578 N N . LYS A 1 77 ? -47.656 -15.797 3.494 1 74.19 77 LYS A N 1
ATOM 579 C CA . LYS A 1 77 ? -47.156 -14.602 2.812 1 74.19 77 LYS A CA 1
ATOM 580 C C . LYS A 1 77 ? -47.219 -13.391 3.734 1 74.19 77 LYS A C 1
ATOM 582 O O . LYS A 1 77 ? -48.25 -13.102 4.348 1 74.19 77 LYS A O 1
ATOM 587 N N . SER A 1 78 ? -46.094 -12.664 3.961 1 60.97 78 SER A N 1
ATOM 588 C CA . SER A 1 78 ? -45.906 -11.438 4.723 1 60.97 78 SER A CA 1
ATOM 589 C C . SER A 1 78 ? -46 -11.695 6.223 1 60.97 78 SER A C 1
ATOM 591 O O . SER A 1 78 ? -46.344 -10.797 6.992 1 60.97 78 SER A O 1
ATOM 593 N N . SER A 1 79 ? -46.031 -13.008 6.668 1 63.94 79 SER A N 1
ATOM 594 C CA . SER A 1 79 ? -46 -13.359 8.086 1 63.94 79 SER A CA 1
ATOM 595 C C . SER A 1 79 ? -44.844 -14.281 8.406 1 63.94 79 SER A C 1
ATOM 597 O O . SER A 1 79 ? -44.25 -14.906 7.512 1 63.94 79 SER A O 1
ATOM 599 N N . ASN A 1 80 ? -44.5 -14.266 9.641 1 60.31 80 ASN A N 1
ATOM 600 C CA . ASN A 1 80 ? -43.406 -15.156 10.094 1 60.31 80 ASN A CA 1
ATOM 601 C C . ASN A 1 80 ? -43.969 -16.547 10.438 1 60.31 80 ASN A C 1
ATOM 603 O O . ASN A 1 80 ? -43.219 -17.375 11 1 60.31 80 ASN A O 1
ATOM 607 N N . ILE A 1 81 ? -45.156 -16.828 10.102 1 69.31 81 ILE A N 1
ATOM 608 C CA . ILE A 1 81 ? -45.75 -18.125 10.359 1 69.31 81 ILE A CA 1
ATOM 609 C C . ILE A 1 81 ? -45.406 -19.094 9.227 1 69.31 81 ILE A C 1
ATOM 611 O O . ILE A 1 81 ? -45.594 -18.766 8.047 1 69.31 81 ILE A O 1
ATOM 615 N N . GLY A 1 82 ? -44.688 -20.062 9.398 1 73.81 82 GLY A N 1
ATOM 616 C CA . GLY A 1 82 ? -44.344 -21.047 8.383 1 73.81 82 GLY A CA 1
ATOM 617 C C . GLY A 1 82 ? -44.156 -22.438 8.953 1 73.81 82 GLY A C 1
ATOM 618 O O . GLY A 1 82 ? -44.125 -22.625 10.172 1 73.81 82 GLY A O 1
ATOM 619 N N . THR A 1 83 ? -44.344 -23.469 8.141 1 77.44 83 THR A N 1
ATOM 620 C CA . THR A 1 83 ? -44.062 -24.875 8.43 1 77.44 83 THR A CA 1
ATOM 621 C C . THR A 1 83 ? -43.281 -25.516 7.289 1 77.44 83 THR A C 1
ATOM 623 O O . THR A 1 83 ? -43.031 -24.891 6.254 1 77.44 83 THR A O 1
ATOM 626 N N . VAL A 1 84 ? -42.719 -26.625 7.488 1 78.12 84 VAL A N 1
ATOM 627 C CA . VAL A 1 84 ? -42.031 -27.422 6.461 1 78.12 84 VAL A CA 1
ATOM 628 C C . VAL A 1 84 ? -42.75 -28.766 6.293 1 78.12 84 VAL A C 1
ATOM 630 O O . VAL A 1 84 ? -43.281 -29.312 7.262 1 78.12 84 VAL A O 1
ATOM 633 N N . SER A 1 85 ? -42.812 -29.234 5.047 1 79.12 85 SER A N 1
ATOM 634 C CA . SER A 1 85 ? -43.438 -30.516 4.789 1 79.12 85 SER A CA 1
ATOM 635 C C . SER A 1 85 ? -42.625 -31.656 5.363 1 79.12 85 SER A C 1
ATOM 637 O O . SER A 1 85 ? -41.375 -31.578 5.441 1 79.12 85 SER A O 1
ATOM 639 N N . ASP A 1 86 ? -43.312 -32.719 5.805 1 75.5 86 ASP A N 1
ATOM 640 C CA . ASP A 1 86 ? -42.656 -33.875 6.371 1 75.5 86 ASP A CA 1
ATOM 641 C C . ASP A 1 86 ? -42.219 -34.844 5.273 1 75.5 86 ASP A C 1
ATOM 643 O O . ASP A 1 86 ? -42.312 -34.531 4.086 1 75.5 86 ASP A O 1
ATOM 647 N N . ILE A 1 87 ? -41.656 -36 5.566 1 71.81 87 ILE A N 1
ATOM 648 C CA . ILE A 1 87 ? -41.062 -36.969 4.652 1 71.81 87 ILE A CA 1
ATOM 649 C C . ILE A 1 87 ? -42.094 -37.438 3.654 1 71.81 87 ILE A C 1
ATOM 651 O O . ILE A 1 87 ? -41.781 -37.844 2.531 1 71.81 87 ILE A O 1
ATOM 655 N N . GLU A 1 88 ? -43.312 -37.5 4.035 1 73.75 88 GLU A N 1
ATOM 656 C CA . GLU A 1 88 ? -44.375 -37.938 3.141 1 73.75 88 GLU A CA 1
ATOM 657 C C . GLU A 1 88 ? -45.031 -36.75 2.438 1 73.75 88 GLU A C 1
ATOM 659 O O . GLU A 1 88 ? -46.062 -36.875 1.769 1 73.75 88 GLU A O 1
ATOM 664 N N . GLY A 1 89 ? -44.375 -35.562 2.57 1 76.19 89 GLY A N 1
ATOM 665 C CA . GLY A 1 89 ? -44.844 -34.312 1.947 1 76.19 89 GLY A CA 1
ATOM 666 C C . GLY A 1 89 ? -46 -33.688 2.691 1 76.19 89 GLY A C 1
ATOM 667 O O . GLY A 1 89 ? -46.594 -32.719 2.211 1 76.19 89 GLY A O 1
ATOM 668 N N . ASN A 1 90 ? -46.406 -34.219 3.842 1 80.12 90 ASN A N 1
ATOM 669 C CA . ASN A 1 90 ? -47.531 -33.656 4.59 1 80.12 90 ASN A CA 1
ATOM 670 C C . ASN A 1 90 ? -47.125 -32.406 5.363 1 80.12 90 ASN A C 1
ATOM 672 O O . ASN A 1 90 ? -46 -32.312 5.828 1 80.12 90 ASN A O 1
ATOM 676 N N . TYR A 1 91 ? -48.031 -31.406 5.367 1 81.19 91 TYR A N 1
ATOM 677 C CA . TYR A 1 91 ? -47.781 -30.219 6.191 1 81.19 91 TYR A CA 1
ATOM 678 C C . TYR A 1 91 ? -49.062 -29.812 6.938 1 81.19 91 TYR A C 1
ATOM 680 O O . TYR A 1 91 ? -50.156 -30.203 6.551 1 81.19 91 TYR A O 1
ATOM 688 N N . SER A 1 92 ? -48.906 -29.266 8.164 1 82.88 92 SER A N 1
ATOM 689 C CA . SER A 1 92 ? -49.938 -28.641 8.945 1 82.88 92 SER A CA 1
ATOM 690 C C . SER A 1 92 ? -49.531 -27.234 9.406 1 82.88 92 SER A C 1
ATOM 692 O O . SER A 1 92 ? -48.438 -27.047 9.914 1 82.88 92 SER A O 1
ATOM 694 N N . ILE A 1 93 ? -50.375 -26.234 9.086 1 79.62 93 ILE A N 1
ATOM 695 C CA . ILE A 1 93 ? -50.094 -24.859 9.461 1 79.62 93 ILE A CA 1
ATOM 696 C C . ILE A 1 93 ? -51.344 -24.156 9.93 1 79.62 93 ILE A C 1
ATOM 698 O O . ILE A 1 93 ? -52.406 -24.328 9.328 1 79.62 93 ILE A O 1
ATOM 702 N N . ASP A 1 94 ? -51.25 -23.5 11.031 1 78.06 94 ASP A N 1
ATOM 703 C CA . ASP A 1 94 ? -52.344 -22.688 11.562 1 78.06 94 ASP A CA 1
ATOM 704 C C . ASP A 1 94 ? -52.312 -21.281 10.984 1 78.06 94 ASP A C 1
ATOM 706 O O . ASP A 1 94 ? -51.375 -20.516 11.234 1 78.06 94 ASP A O 1
ATOM 710 N N . VAL A 1 95 ? -53.406 -21.016 10.102 1 77.88 95 VAL A N 1
ATOM 711 C CA . VAL A 1 95 ? -53.375 -19.719 9.445 1 77.88 95 VAL A CA 1
ATOM 712 C C . VAL A 1 95 ? -54.781 -19.109 9.453 1 77.88 95 VAL A C 1
ATOM 714 O O . VAL A 1 95 ? -55.781 -19.812 9.656 1 77.88 95 VAL A O 1
ATOM 717 N N . ALA A 1 96 ? -54.938 -17.766 9.328 1 75.25 96 ALA A N 1
ATOM 718 C CA . ALA A 1 96 ? -56.219 -17.094 9.156 1 75.25 96 ALA A CA 1
ATOM 719 C C . ALA A 1 96 ? -56.875 -17.5 7.844 1 75.25 96 ALA A C 1
ATOM 721 O O . ALA A 1 96 ? -56.219 -17.891 6.891 1 75.25 96 ALA A O 1
ATOM 722 N N . ALA A 1 97 ? -58.188 -17.609 7.766 1 72 97 ALA A N 1
ATOM 723 C CA . ALA A 1 97 ? -58.938 -18.062 6.602 1 72 97 ALA A CA 1
ATOM 724 C C . ALA A 1 97 ? -58.562 -17.266 5.355 1 72 97 ALA A C 1
ATOM 726 O O . ALA A 1 97 ? -58.562 -17.812 4.242 1 72 97 ALA A O 1
ATOM 727 N N . ASN A 1 98 ? -58.031 -16.094 5.527 1 72.75 98 ASN A N 1
ATOM 728 C CA . ASN A 1 98 ? -57.688 -15.273 4.375 1 72.75 98 ASN A CA 1
ATOM 729 C C . ASN A 1 98 ? -56.188 -15.258 4.133 1 72.75 98 ASN A C 1
ATOM 731 O O . ASN A 1 98 ? -55.688 -14.453 3.352 1 72.75 98 ASN A O 1
ATOM 735 N N . ALA A 1 99 ? -55.531 -16.203 4.578 1 77.12 99 ALA A N 1
ATOM 736 C CA . ALA A 1 99 ? -54.062 -16.219 4.441 1 77.12 99 ALA A CA 1
ATOM 737 C C . ALA A 1 99 ? -53.656 -16.828 3.102 1 77.12 99 ALA A C 1
ATOM 739 O O . ALA A 1 99 ? -54.375 -17.609 2.51 1 77.12 99 ALA A O 1
ATOM 740 N N . THR A 1 100 ? -52.469 -16.344 2.521 1 81.56 100 THR A N 1
ATOM 741 C CA . THR A 1 100 ? -51.812 -16.953 1.367 1 81.56 100 THR A CA 1
ATOM 742 C C . THR A 1 100 ? -50.594 -17.734 1.796 1 81.56 100 THR A C 1
ATOM 744 O O . THR A 1 100 ? -49.688 -17.188 2.455 1 81.56 100 THR A O 1
ATOM 747 N N . LEU A 1 101 ? -50.594 -19.031 1.455 1 82.25 101 LEU A N 1
ATOM 748 C CA . LEU A 1 101 ? -49.438 -19.875 1.744 1 82.25 101 LEU A CA 1
ATOM 749 C C . LEU A 1 101 ? -48.438 -19.797 0.609 1 82.25 101 LEU A C 1
ATOM 751 O O . LEU A 1 101 ? -48.812 -19.797 -0.566 1 82.25 101 LEU A O 1
ATOM 755 N N . VAL A 1 102 ? -47.219 -19.641 0.958 1 80.38 102 VAL A N 1
ATOM 756 C CA . VAL A 1 102 ? -46.094 -19.688 0.02 1 80.38 102 VAL A CA 1
ATOM 757 C C . VAL A 1 102 ? -45.312 -20.969 0.213 1 80.38 102 VAL A C 1
ATOM 759 O O . VAL A 1 102 ? -44.781 -21.234 1.3 1 80.38 102 VAL A O 1
ATOM 762 N N . PHE A 1 103 ? -45.281 -21.812 -0.825 1 78.5 103 PHE A N 1
ATOM 763 C CA . PHE A 1 103 ? -44.531 -23.062 -0.858 1 78.5 103 PHE A CA 1
ATOM 764 C C . PHE A 1 103 ? -43.219 -22.891 -1.592 1 78.5 103 PHE A C 1
ATOM 766 O O . PHE A 1 103 ? -43.188 -22.562 -2.781 1 78.5 103 PHE A O 1
ATOM 773 N N . SER A 1 104 ? -42.125 -22.938 -0.88 1 74.25 104 SER A N 1
ATOM 774 C CA . SER A 1 104 ? -40.812 -22.75 -1.47 1 74.25 104 SER A CA 1
ATOM 775 C C . SER A 1 104 ? -39.906 -23.938 -1.175 1 74.25 104 SER A C 1
ATOM 777 O O . SER A 1 104 ? -39.875 -24.453 -0.05 1 74.25 104 SER A O 1
ATOM 779 N N . TYR A 1 105 ? -39.375 -24.531 -2.238 1 67.5 105 TYR A N 1
ATOM 780 C CA . TYR A 1 105 ? -38.406 -25.625 -2.158 1 67.5 105 TYR A CA 1
ATOM 781 C C . TYR A 1 105 ? -37.312 -25.484 -3.203 1 67.5 105 TYR A C 1
ATOM 783 O O . TYR A 1 105 ? -37.594 -25.141 -4.355 1 67.5 105 TYR A O 1
ATOM 791 N N . ILE A 1 106 ? -36.062 -25.656 -2.746 1 55.38 106 ILE A N 1
ATOM 792 C CA . ILE A 1 106 ? -34.938 -25.531 -3.648 1 55.38 106 ILE A CA 1
ATOM 793 C C . ILE A 1 106 ? -35.125 -26.422 -4.863 1 55.38 106 ILE A C 1
ATOM 795 O O . ILE A 1 106 ? -35.406 -27.625 -4.723 1 55.38 106 ILE A O 1
ATOM 799 N N . GLY A 1 107 ? -35 -25.938 -6.117 1 53.97 107 GLY A N 1
ATOM 800 C CA . GLY A 1 107 ? -35.156 -26.656 -7.371 1 53.97 107 GLY A CA 1
ATOM 801 C C . GLY A 1 107 ? -36.594 -26.656 -7.867 1 53.97 107 GLY A C 1
ATOM 802 O O . GLY A 1 107 ? -36.906 -27.234 -8.922 1 53.97 107 GLY A O 1
ATOM 803 N N . PHE A 1 108 ? -37.5 -26.125 -7.062 1 62.03 108 PHE A N 1
ATOM 804 C CA . PHE A 1 108 ? -38.906 -26.078 -7.457 1 62.03 108 PHE A CA 1
ATOM 805 C C . PHE A 1 108 ? -39.406 -24.641 -7.492 1 62.03 108 PHE A C 1
ATOM 807 O O . PHE A 1 108 ? -38.906 -23.781 -6.766 1 62.03 108 PHE A O 1
ATOM 814 N N . GLU A 1 109 ? -40.219 -24.25 -8.414 1 62.81 109 GLU A N 1
ATOM 815 C CA . GLU A 1 109 ? -40.844 -22.938 -8.508 1 62.81 109 GLU A CA 1
ATOM 816 C C . GLU A 1 109 ? -41.656 -22.625 -7.254 1 62.81 109 GLU A C 1
ATOM 818 O O . GLU A 1 109 ? -42.438 -23.453 -6.781 1 62.81 109 GLU A O 1
ATOM 823 N N . THR A 1 110 ? -41.375 -21.469 -6.703 1 70.75 110 THR A N 1
ATOM 824 C CA . THR A 1 110 ? -42.156 -21.047 -5.555 1 70.75 110 THR A CA 1
ATOM 825 C C . THR A 1 110 ? -43.625 -20.875 -5.938 1 70.75 110 THR A C 1
ATOM 827 O O . THR A 1 110 ? -43.938 -20.281 -6.977 1 70.75 110 THR A O 1
ATOM 830 N N . GLN A 1 111 ? -44.625 -21.5 -5.234 1 74 111 GLN A N 1
ATOM 831 C CA . GLN A 1 111 ? -46.031 -21.406 -5.5 1 74 111 GLN A CA 1
ATOM 832 C C . GLN A 1 111 ? -46.781 -20.75 -4.336 1 74 111 GLN A C 1
ATOM 834 O O . GLN A 1 111 ? -46.531 -21.094 -3.174 1 74 111 GLN A O 1
ATOM 839 N N . GLU A 1 112 ? -47.562 -19.672 -4.617 1 77.75 112 GLU A N 1
ATOM 840 C CA . GLU A 1 112 ? -48.438 -19.031 -3.633 1 77.75 112 GLU A CA 1
ATOM 841 C C . GLU A 1 112 ? -49.875 -19.531 -3.748 1 77.75 112 GLU A C 1
ATOM 843 O O . GLU A 1 112 ? -50.438 -19.594 -4.848 1 77.75 112 GLU A O 1
ATOM 848 N N . VAL A 1 113 ? -50.469 -20.016 -2.656 1 80 113 VAL A N 1
ATOM 849 C CA . VAL A 1 113 ? -51.844 -20.531 -2.658 1 80 113 VAL A CA 1
ATOM 850 C C . VAL A 1 113 ? -52.656 -19.812 -1.588 1 80 113 VAL A C 1
ATOM 852 O O . VAL A 1 113 ? -52.281 -19.781 -0.419 1 80 113 VAL A O 1
ATOM 855 N N . ASN A 1 114 ? -53.75 -19.188 -1.952 1 78.88 114 ASN A N 1
ATOM 856 C CA . ASN A 1 114 ? -54.656 -18.594 -0.994 1 78.88 114 ASN A CA 1
ATOM 857 C C . ASN A 1 114 ? -55.438 -19.656 -0.209 1 78.88 114 ASN A C 1
ATOM 859 O O . ASN A 1 114 ? -55.969 -20.594 -0.795 1 78.88 114 ASN A O 1
ATOM 863 N N . VAL A 1 115 ? -55.469 -19.672 1.057 1 80.44 115 VAL A N 1
ATOM 864 C CA . VAL A 1 115 ? -56.094 -20.656 1.935 1 80.44 115 VAL A CA 1
ATOM 865 C C . VAL A 1 115 ? -57.594 -20.594 1.777 1 80.44 115 VAL A C 1
ATOM 867 O O . VAL A 1 115 ? -58.25 -21.609 1.54 1 80.44 115 VAL A O 1
ATOM 870 N N . GLY A 1 116 ? -58.25 -19.406 1.645 1 72.94 116 GLY A N 1
ATOM 871 C CA . GLY A 1 116 ? -59.688 -19.266 1.639 1 72.94 116 GLY A CA 1
ATOM 872 C C . GLY A 1 116 ? -60.375 -20.062 2.74 1 72.94 116 GLY A C 1
ATOM 873 O O . GLY A 1 116 ? -59.969 -19.984 3.904 1 72.94 116 GLY A O 1
ATOM 874 N N . ASN A 1 117 ? -61.438 -20.953 2.529 1 70.31 117 ASN A N 1
ATOM 875 C CA . ASN A 1 117 ? -62.125 -21.797 3.494 1 70.31 117 ASN A CA 1
ATOM 876 C C . ASN A 1 117 ? -61.688 -23.25 3.383 1 70.31 117 ASN A C 1
ATOM 878 O O . ASN A 1 117 ? -62.375 -24.156 3.852 1 70.31 117 ASN A O 1
ATOM 882 N N . GLN A 1 118 ? -60.5 -23.422 2.842 1 76.31 118 GLN A N 1
ATOM 883 C CA . GLN A 1 118 ? -60.031 -24.797 2.66 1 76.31 118 GLN A CA 1
ATOM 884 C C . GLN A 1 118 ? -59.219 -25.266 3.865 1 76.31 118 GLN A C 1
ATOM 886 O O . GLN A 1 118 ? -58.344 -24.547 4.348 1 76.31 118 GLN A O 1
ATOM 891 N N . SER A 1 119 ? -59.656 -26.391 4.383 1 79.62 119 SER A N 1
ATOM 892 C CA . SER A 1 119 ? -58.938 -26.984 5.508 1 79.62 119 SER A CA 1
ATOM 893 C C . SER A 1 119 ? -57.844 -27.938 5.023 1 79.62 119 SER A C 1
ATOM 895 O O . SER A 1 119 ? -56.969 -28.344 5.805 1 79.62 119 SER A O 1
ATOM 897 N N . THR A 1 120 ? -57.875 -28.375 3.752 1 80.94 120 THR A N 1
ATOM 898 C CA . THR A 1 120 ? -56.844 -29.219 3.143 1 80.94 120 THR A CA 1
ATOM 899 C C . THR A 1 120 ? -56.375 -28.625 1.814 1 80.94 120 THR A C 1
ATOM 901 O O . THR A 1 120 ? -57.188 -28.375 0.921 1 80.94 120 THR A O 1
ATOM 904 N N . ILE A 1 121 ? -55.125 -28.234 1.635 1 81.88 121 ILE A N 1
ATOM 905 C CA . ILE A 1 121 ? -54.531 -27.734 0.405 1 81.88 121 ILE A CA 1
ATOM 906 C C . ILE A 1 121 ? -53.375 -28.641 -0.018 1 81.88 121 ILE A C 1
ATOM 908 O O . ILE A 1 121 ? -52.344 -28.672 0.632 1 81.88 121 ILE A O 1
ATOM 912 N N . ASN A 1 122 ? -53.594 -29.5 -1.021 1 80.44 122 ASN A N 1
ATOM 913 C CA . ASN A 1 122 ? -52.562 -30.297 -1.656 1 80.44 122 ASN A CA 1
ATOM 914 C C . ASN A 1 122 ? -51.938 -29.547 -2.834 1 80.44 122 ASN A C 1
ATOM 916 O O . ASN A 1 122 ? -52.625 -28.953 -3.648 1 80.44 122 ASN A O 1
ATOM 920 N N . ILE A 1 123 ? -50.625 -29.391 -2.791 1 78.44 123 ILE A N 1
ATOM 921 C CA . ILE A 1 123 ? -49.969 -28.656 -3.842 1 78.44 123 ILE A CA 1
ATOM 922 C C . ILE A 1 123 ? -48.969 -29.562 -4.559 1 78.44 123 ILE A C 1
ATOM 924 O O . ILE A 1 123 ? -48.375 -30.469 -3.951 1 78.44 123 ILE A O 1
ATOM 928 N N . THR A 1 124 ? -48.906 -29.469 -5.84 1 75.69 124 THR A N 1
ATOM 929 C CA . THR A 1 124 ? -47.812 -30 -6.672 1 75.69 124 THR A CA 1
ATOM 930 C C . THR A 1 124 ? -46.812 -28.891 -7.031 1 75.69 124 THR A C 1
ATOM 932 O O . THR A 1 124 ? -47.188 -27.891 -7.652 1 75.69 124 THR A O 1
ATOM 935 N N . LEU A 1 125 ? -45.688 -29 -6.414 1 71.5 125 LEU A N 1
ATOM 936 C CA . LEU A 1 125 ? -44.656 -28.047 -6.801 1 71.5 125 LEU A CA 1
ATOM 937 C C . LEU A 1 125 ? -43.969 -28.484 -8.094 1 71.5 125 LEU A C 1
ATOM 939 O O . LEU A 1 125 ? -43.625 -29.656 -8.25 1 71.5 125 LEU A O 1
ATOM 943 N N . ASN A 1 126 ? -44.031 -27.625 -9.062 1 62.81 126 ASN A N 1
ATOM 944 C CA . ASN A 1 126 ? -43.312 -27.891 -10.297 1 62.81 126 ASN A CA 1
ATOM 945 C C . ASN A 1 126 ? -41.812 -27.688 -10.117 1 62.81 126 ASN A C 1
ATOM 947 O O . ASN A 1 126 ? -41.375 -26.766 -9.414 1 62.81 126 ASN A O 1
ATOM 951 N N . GLU A 1 127 ? -41.094 -28.719 -10.414 1 49.78 127 GLU A N 1
ATOM 952 C CA . GLU A 1 127 ? -39.656 -28.547 -10.398 1 49.78 127 GLU A CA 1
ATOM 953 C C . GLU A 1 127 ? -39.25 -27.25 -11.086 1 49.78 127 GLU A C 1
ATOM 955 O O . GLU A 1 127 ? -39.844 -26.859 -12.102 1 49.78 127 GLU A O 1
ATOM 960 N N . ASP A 1 128 ? -38.688 -26.484 -10.32 1 43.41 128 ASP A N 1
ATOM 961 C CA . ASP A 1 128 ? -38.062 -25.359 -10.992 1 43.41 128 ASP A CA 1
ATOM 962 C C . ASP A 1 128 ? -37.125 -25.844 -12.094 1 43.41 128 ASP A C 1
ATOM 964 O O . ASP A 1 128 ? -36 -26.297 -11.82 1 43.41 128 ASP A O 1
ATOM 968 N N . ILE A 1 129 ? -37.719 -26.609 -12.969 1 37.44 129 ILE A N 1
ATOM 969 C CA . ILE A 1 129 ? -36.812 -26.891 -14.086 1 37.44 129 ILE A CA 1
ATOM 970 C C . ILE A 1 129 ? -35.938 -25.656 -14.367 1 37.44 129 ILE A C 1
ATOM 972 O O . ILE A 1 129 ? -36.469 -24.547 -14.461 1 37.44 129 ILE A O 1
ATOM 976 N N . GLY A 1 130 ? -34.781 -25.641 -13.852 1 38.38 130 GLY A N 1
ATOM 977 C CA . GLY A 1 130 ? -33.781 -24.641 -14.195 1 38.38 130 GLY A CA 1
ATOM 978 C C . GLY A 1 130 ? -34.219 -23.703 -15.305 1 38.38 130 GLY A C 1
ATOM 979 O O . GLY A 1 130 ? -34.062 -24.016 -16.484 1 38.38 130 GLY A O 1
ATOM 980 N N . ASP A 1 131 ? -35.375 -23.266 -15.156 1 37.28 131 ASP A N 1
ATOM 981 C CA . ASP A 1 131 ? -35.781 -22.328 -16.188 1 37.28 131 ASP A CA 1
ATOM 982 C C . ASP A 1 131 ? -34.594 -21.5 -16.672 1 37.28 131 ASP A C 1
ATOM 984 O O . ASP A 1 131 ? -33.688 -21.203 -15.891 1 37.28 131 ASP A O 1
ATOM 988 N N . MET A 1 132 ? -34.312 -21.547 -17.859 1 40.28 132 MET A N 1
ATOM 989 C CA . MET A 1 132 ? -33.562 -20.547 -18.625 1 40.28 132 MET A CA 1
ATOM 990 C C . MET A 1 132 ? -33.719 -19.156 -18 1 40.28 132 MET A C 1
ATOM 992 O O . MET A 1 132 ? -33.25 -18.172 -18.562 1 40.28 132 MET A O 1
ATOM 996 N N . ASP A 1 133 ? -34.344 -18.969 -16.906 1 45.69 133 ASP A N 1
ATOM 997 C CA . ASP A 1 133 ? -34.75 -17.641 -16.453 1 45.69 133 ASP A CA 1
ATOM 998 C C . ASP A 1 133 ? -33.719 -17.031 -15.531 1 45.69 133 ASP A C 1
ATOM 1000 O O . ASP A 1 133 ? -33.906 -15.93 -15.008 1 45.69 133 ASP A O 1
ATOM 1004 N N . GLU A 1 134 ? -32.75 -17.828 -15.164 1 58.06 134 GLU A N 1
ATOM 1005 C CA . GLU A 1 134 ? -31.781 -17.078 -14.344 1 58.06 134 GLU A CA 1
ATOM 1006 C C . GLU A 1 134 ? -30.844 -16.266 -15.211 1 58.06 134 GLU A C 1
ATOM 1008 O O . GLU A 1 134 ? -30.281 -16.766 -16.188 1 58.06 134 GLU A O 1
ATOM 1013 N N . PHE A 1 135 ? -30.766 -15.109 -15.008 1 71.75 135 PHE A N 1
ATOM 1014 C CA . PHE A 1 135 ? -29.922 -14.18 -15.742 1 71.75 135 PHE A CA 1
ATOM 1015 C C . PHE A 1 135 ? -28.453 -14.602 -15.664 1 71.75 135 PHE A C 1
ATOM 1017 O O . PHE A 1 135 ? -28.031 -15.172 -14.664 1 71.75 135 PHE A O 1
ATOM 1024 N N . VAL A 1 136 ? -27.859 -14.617 -16.766 1 71.12 136 VAL A N 1
ATOM 1025 C CA . VAL A 1 136 ? -26.406 -14.82 -16.844 1 71.12 136 VAL A CA 1
ATOM 1026 C C . VAL A 1 136 ? -25.688 -13.477 -16.875 1 71.12 136 VAL A C 1
ATOM 1028 O O . VAL A 1 136 ? -26.094 -12.57 -17.609 1 71.12 136 VAL A O 1
ATOM 1031 N N . VAL A 1 137 ? -24.734 -13.367 -16.016 1 75.94 137 VAL A N 1
ATOM 1032 C CA . VAL A 1 137 ? -23.953 -12.125 -16 1 75.94 137 VAL A CA 1
ATOM 1033 C C . VAL A 1 137 ? -22.984 -12.117 -17.172 1 75.94 137 VAL A C 1
ATOM 1035 O O . VAL A 1 137 ? -22.188 -13.039 -17.344 1 75.94 137 VAL A O 1
ATOM 1038 N N . THR A 1 138 ? -23.062 -11.117 -17.922 1 75.94 138 THR A N 1
ATOM 1039 C CA . THR A 1 138 ? -22.219 -11 -19.109 1 75.94 138 THR A CA 1
ATOM 1040 C C . THR A 1 138 ? -21.25 -9.828 -18.984 1 75.94 138 THR A C 1
ATOM 1042 O O . THR A 1 138 ? -20.875 -9.453 -17.859 1 75.94 138 THR A O 1
ATOM 1045 N N . SER A 1 139 ? -20.766 -9.422 -20.172 1 76.44 139 SER A N 1
ATOM 1046 C CA . SER A 1 139 ? -19.734 -8.391 -20.203 1 76.44 139 SER A CA 1
ATOM 1047 C C . SER A 1 139 ? -20.188 -7.141 -19.453 1 76.44 139 SER A C 1
ATOM 1049 O O . SER A 1 139 ? -21.359 -6.758 -19.516 1 76.44 139 SER A O 1
ATOM 1051 N N . LEU A 1 140 ? -19.25 -6.602 -18.766 1 77 140 LEU A N 1
ATOM 1052 C CA . LEU A 1 140 ? -19.406 -5.371 -17.984 1 77 140 LEU A CA 1
ATOM 1053 C C . LEU A 1 140 ? -20.375 -5.578 -16.828 1 77 140 LEU A C 1
ATOM 1055 O O . LEU A 1 140 ? -20.875 -4.605 -16.25 1 77 140 LEU A O 1
ATOM 1059 N N . GLY A 1 141 ? -20.75 -6.863 -16.594 1 73.81 141 GLY A N 1
ATOM 1060 C CA . GLY A 1 141 ? -21.594 -7.211 -15.461 1 73.81 141 GLY A CA 1
ATOM 1061 C C . GLY A 1 141 ? -23.078 -7.07 -15.75 1 73.81 141 GLY A C 1
ATOM 1062 O O . GLY A 1 141 ? -23.891 -6.941 -14.828 1 73.81 141 GLY A O 1
ATOM 1063 N N . VAL A 1 142 ? -23.422 -7.059 -16.891 1 75.06 142 VAL A N 1
ATOM 1064 C CA . VAL A 1 142 ? -24.828 -6.895 -17.266 1 75.06 142 VAL A CA 1
ATOM 1065 C C . VAL A 1 142 ? -25.5 -8.266 -17.359 1 75.06 142 VAL A C 1
ATOM 1067 O O . VAL A 1 142 ? -25.047 -9.141 -18.094 1 75.06 142 VAL A O 1
ATOM 1070 N N . PRO A 1 143 ? -26.5 -8.438 -16.594 1 76.5 143 PRO A N 1
ATOM 1071 C CA . PRO A 1 143 ? -27.234 -9.703 -16.688 1 76.5 143 PRO A CA 1
ATOM 1072 C C . PRO A 1 143 ? -28.062 -9.812 -17.953 1 76.5 143 PRO A C 1
ATOM 1074 O O . PRO A 1 143 ? -28.656 -8.82 -18.391 1 76.5 143 PRO A O 1
ATOM 1077 N N . LYS A 1 144 ? -28.047 -10.961 -18.547 1 80.38 144 LYS A N 1
ATOM 1078 C CA . LYS A 1 144 ? -28.844 -11.25 -19.734 1 80.38 144 LYS A CA 1
ATOM 1079 C C . LYS A 1 144 ? -29.578 -12.578 -19.594 1 80.38 144 LYS A C 1
ATOM 1081 O O . LYS A 1 144 ? -29.125 -13.477 -18.875 1 80.38 144 LYS A O 1
ATOM 1086 N N . GLU A 1 145 ? -30.641 -12.609 -20.281 1 81.56 145 GLU A N 1
ATOM 1087 C CA . GLU A 1 145 ? -31.344 -13.891 -20.344 1 81.56 145 GLU A CA 1
ATOM 1088 C C . GLU A 1 145 ? -30.578 -14.891 -21.203 1 81.56 145 GLU A C 1
ATOM 1090 O O . GLU A 1 145 ? -30.047 -14.547 -22.25 1 81.56 145 GLU A O 1
ATOM 1095 N N . PRO A 1 146 ? -30.578 -16.016 -20.75 1 83.81 146 PRO A N 1
ATOM 1096 C CA . PRO A 1 146 ? -29.844 -17.031 -21.5 1 83.81 146 PRO A CA 1
ATOM 1097 C C . PRO A 1 146 ? -30.375 -17.203 -22.922 1 83.81 146 PRO A C 1
ATOM 1099 O O . PRO A 1 146 ? -29.609 -17.469 -23.859 1 83.81 146 PRO A O 1
ATOM 1102 N N . LYS A 1 147 ? -31.641 -17.062 -23.141 1 85.56 147 LYS A N 1
ATOM 1103 C CA . LYS A 1 147 ? -32.25 -17.25 -24.453 1 85.56 147 LYS A CA 1
ATOM 1104 C C . LYS A 1 147 ? -31.734 -16.188 -25.438 1 85.56 147 LYS A C 1
ATOM 1106 O O . LYS A 1 147 ? -31.688 -16.422 -26.641 1 85.56 147 LYS A O 1
ATOM 1111 N N . ALA A 1 148 ? -31.391 -15.117 -24.953 1 87.94 148 ALA A N 1
ATOM 1112 C CA . ALA A 1 148 ? -31.031 -13.992 -25.812 1 87.94 148 ALA A CA 1
ATOM 1113 C C . ALA A 1 148 ? -29.562 -14.062 -26.219 1 87.94 148 ALA A C 1
ATOM 1115 O O . ALA A 1 148 ? -29.125 -13.344 -27.109 1 87.94 148 ALA A O 1
ATOM 1116 N N . LEU A 1 149 ? -28.859 -14.875 -25.641 1 88.5 149 LEU A N 1
ATOM 1117 C CA . LEU A 1 149 ? -27.422 -14.922 -25.906 1 88.5 149 LEU A CA 1
ATOM 1118 C C . LEU A 1 149 ? -27.141 -15.633 -27.234 1 88.5 149 LEU A C 1
ATOM 1120 O O . LEU A 1 149 ? -27.469 -16.812 -27.391 1 88.5 149 LEU A O 1
ATOM 1124 N N . GLY A 1 150 ? -26.484 -14.969 -28.094 1 91.38 150 GLY A N 1
ATOM 1125 C CA . GLY A 1 150 ? -26.156 -15.531 -29.391 1 91.38 150 GLY A CA 1
ATOM 1126 C C . GLY A 1 150 ? -24.766 -16.125 -29.453 1 91.38 150 GLY A C 1
ATOM 1127 O O . GLY A 1 150 ? -24.219 -16.328 -30.531 1 91.38 150 GLY A O 1
ATOM 1128 N N . TYR A 1 151 ? -24.094 -16.266 -28.391 1 89.56 151 TYR A N 1
ATOM 1129 C CA . TYR A 1 151 ? -22.75 -16.828 -28.312 1 89.56 151 TYR A CA 1
ATOM 1130 C C . TYR A 1 151 ? -22.641 -17.844 -27.188 1 89.56 151 TYR A C 1
ATOM 1132 O O . TYR A 1 151 ? -23.531 -17.922 -26.328 1 89.56 151 TYR A O 1
ATOM 1140 N N . ALA A 1 152 ? -21.562 -18.547 -27.234 1 86.75 152 ALA A N 1
ATOM 1141 C CA . ALA A 1 152 ? -21.375 -19.625 -26.266 1 86.75 152 ALA A CA 1
ATOM 1142 C C . ALA A 1 152 ? -20.844 -19.078 -24.938 1 86.75 152 ALA A C 1
ATOM 1144 O O . ALA A 1 152 ? -19.969 -18.203 -24.922 1 86.75 152 ALA A O 1
ATOM 1145 N N . THR A 1 153 ? -21.406 -19.516 -23.875 1 87.31 153 THR A N 1
ATOM 1146 C CA . THR A 1 153 ? -20.938 -19.234 -22.516 1 87.31 153 THR A CA 1
ATOM 1147 C C . THR A 1 153 ? -21.094 -20.469 -21.625 1 87.31 153 THR A C 1
ATOM 1149 O O . THR A 1 153 ? -21.906 -21.359 -21.906 1 87.31 153 THR A O 1
ATOM 1152 N N . THR A 1 154 ? -20.203 -20.594 -20.734 1 89.56 154 THR A N 1
ATOM 1153 C CA . THR A 1 154 ? -20.297 -21.625 -19.719 1 89.56 154 THR A CA 1
ATOM 1154 C C . THR A 1 154 ? -20.297 -21 -18.312 1 89.56 154 THR A C 1
ATOM 1156 O O . THR A 1 154 ? -19.406 -20.219 -17.984 1 89.56 154 THR A O 1
ATOM 1159 N N . THR A 1 155 ? -21.25 -21.312 -17.578 1 90.44 155 THR A N 1
ATOM 1160 C CA . THR A 1 155 ? -21.359 -20.797 -16.219 1 90.44 155 THR A CA 1
ATOM 1161 C C . THR A 1 155 ? -21.172 -21.922 -15.203 1 90.44 155 THR A C 1
ATOM 1163 O O . THR A 1 155 ? -21.797 -22.984 -15.32 1 90.44 155 THR A O 1
ATOM 1166 N N . ILE A 1 156 ? -20.344 -21.719 -14.273 1 91.94 156 ILE A N 1
ATOM 1167 C CA . ILE A 1 156 ? -20.094 -22.656 -13.18 1 91.94 156 ILE A CA 1
ATOM 1168 C C . ILE A 1 156 ? -20.609 -22.047 -11.867 1 91.94 156 ILE A C 1
ATOM 1170 O O . ILE A 1 156 ? -20.172 -20.969 -11.469 1 91.94 156 ILE A O 1
ATOM 1174 N N . LYS A 1 157 ? -21.344 -22.812 -11.203 1 89.38 157 LYS A N 1
ATOM 1175 C CA . LYS A 1 157 ? -21.969 -22.312 -9.992 1 89.38 157 LYS A CA 1
ATOM 1176 C C . LYS A 1 157 ? -21.094 -22.562 -8.766 1 89.38 157 LYS A C 1
ATOM 1178 O O . LYS A 1 157 ? -20.172 -23.375 -8.82 1 89.38 157 LYS A O 1
ATOM 1183 N N . SER A 1 158 ? -21.484 -22 -7.719 1 88.5 158 SER A N 1
ATOM 1184 C CA . SER A 1 158 ? -20.719 -21.984 -6.48 1 88.5 158 SER A CA 1
ATOM 1185 C C . SER A 1 158 ? -20.484 -23.391 -5.945 1 88.5 158 SER A C 1
ATOM 1187 O O . SER A 1 158 ? -19.391 -23.719 -5.496 1 88.5 158 SER A O 1
ATOM 1189 N N . GLN A 1 159 ? -21.5 -24.141 -5.941 1 84 159 GLN A N 1
ATOM 1190 C CA . GLN A 1 159 ? -21.422 -25.469 -5.363 1 84 159 GLN A CA 1
ATOM 1191 C C . GLN A 1 159 ? -20.328 -26.297 -6.051 1 84 159 GLN A C 1
ATOM 1193 O O . GLN A 1 159 ? -19.656 -27.094 -5.406 1 84 159 GLN A O 1
ATOM 1198 N N . GLU A 1 160 ? -20.188 -26.078 -7.281 1 85.81 160 GLU A N 1
ATOM 1199 C CA . GLU A 1 160 ? -19.188 -26.812 -8.047 1 85.81 160 GLU A CA 1
ATOM 1200 C C . GLU A 1 160 ? -17.781 -26.312 -7.727 1 85.81 160 GLU A C 1
ATOM 1202 O O . GLU A 1 160 ? -16.812 -27.031 -7.949 1 85.81 160 GLU A O 1
ATOM 1207 N N . LEU A 1 161 ? -17.656 -25.219 -7.168 1 85.12 161 LEU A N 1
ATOM 1208 C CA . LEU A 1 161 ? -16.359 -24.594 -6.938 1 85.12 161 LEU A CA 1
ATOM 1209 C C . LEU A 1 161 ? -15.812 -24.969 -5.562 1 85.12 161 LEU A C 1
ATOM 1211 O O . LEU A 1 161 ? -14.609 -24.891 -5.328 1 85.12 161 LEU A O 1
ATOM 1215 N N . VAL A 1 162 ? -16.688 -25.422 -4.645 1 86.5 162 VAL A N 1
ATOM 1216 C CA . VAL A 1 162 ? -16.234 -25.516 -3.266 1 86.5 162 VAL A CA 1
ATOM 1217 C C . VAL A 1 162 ? -16.375 -26.953 -2.76 1 86.5 162 VAL A C 1
ATOM 1219 O O . VAL A 1 162 ? -16.031 -27.25 -1.612 1 86.5 162 VAL A O 1
ATOM 1222 N N . LYS A 1 163 ? -16.734 -27.891 -3.564 1 86.81 163 LYS A N 1
ATOM 1223 C CA . LYS A 1 163 ? -17.062 -29.25 -3.145 1 86.81 163 LYS A CA 1
ATOM 1224 C C . LYS A 1 163 ? -15.852 -29.953 -2.539 1 86.81 163 LYS A C 1
ATOM 1226 O O . LYS A 1 163 ? -16 -30.859 -1.723 1 86.81 163 LYS A O 1
ATOM 1231 N N . VAL A 1 164 ? -14.734 -29.562 -2.998 1 89.31 164 VAL A N 1
ATOM 1232 C CA . VAL A 1 164 ? -13.57 -30.312 -2.551 1 89.31 164 VAL A CA 1
ATOM 1233 C C . VAL A 1 164 ? -12.57 -29.375 -1.884 1 89.31 164 VAL A C 1
ATOM 1235 O O . VAL A 1 164 ? -11.359 -29.609 -1.926 1 89.31 164 VAL A O 1
ATOM 1238 N N . GLY A 1 165 ? -12.945 -28.297 -1.408 1 86.56 165 GLY A N 1
ATOM 1239 C CA . GLY A 1 165 ? -12.125 -27.391 -0.606 1 86.56 165 GLY A CA 1
ATOM 1240 C C . GLY A 1 165 ? -10.898 -26.906 -1.338 1 86.56 165 GLY A C 1
ATOM 1241 O O . GLY A 1 165 ? -9.797 -26.875 -0.775 1 86.56 165 GLY A O 1
ATOM 1242 N N . THR A 1 166 ? -11 -26.562 -2.508 1 86.31 166 THR A N 1
ATOM 1243 C CA . THR A 1 166 ? -9.875 -26.031 -3.271 1 86.31 166 THR A CA 1
ATOM 1244 C C . THR A 1 166 ? -9.422 -24.688 -2.705 1 86.31 166 THR A C 1
ATOM 1246 O O . THR A 1 166 ? -10.242 -23.875 -2.293 1 86.31 166 THR A O 1
ATOM 1249 N N . PRO A 1 167 ? -8.078 -24.469 -2.689 1 82.12 167 PRO A N 1
ATOM 1250 C CA . PRO A 1 167 ? -7.566 -23.219 -2.115 1 82.12 167 PRO A CA 1
ATOM 1251 C C . PRO A 1 167 ? -7.781 -22.016 -3.031 1 82.12 167 PRO A C 1
ATOM 1253 O O . PRO A 1 167 ? -7.688 -20.875 -2.586 1 82.12 167 PRO A O 1
ATOM 1256 N N . ASN A 1 168 ? -7.906 -22.266 -4.375 1 85 168 ASN A N 1
ATOM 1257 C CA . ASN A 1 168 ? -8.133 -21.156 -5.301 1 85 168 ASN A CA 1
ATOM 1258 C C . ASN A 1 168 ? -9.172 -21.516 -6.359 1 85 168 ASN A C 1
ATOM 1260 O O . ASN A 1 168 ? -9.477 -22.688 -6.566 1 85 168 ASN A O 1
ATOM 1264 N N . ILE A 1 169 ? -9.648 -20.578 -7.023 1 87 169 ILE A N 1
ATOM 1265 C CA . ILE A 1 169 ? -10.797 -20.734 -7.91 1 87 169 ILE A CA 1
ATOM 1266 C C . ILE A 1 169 ? -10.352 -21.359 -9.227 1 87 169 ILE A C 1
ATOM 1268 O O . ILE A 1 169 ? -11.117 -22.094 -9.859 1 87 169 ILE A O 1
ATOM 1272 N N . ALA A 1 170 ? -9.203 -21.094 -9.602 1 86.62 170 ALA A N 1
ATOM 1273 C CA . ALA A 1 170 ? -8.75 -21.531 -10.922 1 86.62 170 ALA A CA 1
ATOM 1274 C C . ALA A 1 170 ? -8.664 -23.062 -11 1 86.62 170 ALA A C 1
ATOM 1276 O O . ALA A 1 170 ? -9.086 -23.656 -11.984 1 86.62 170 ALA A O 1
ATOM 1277 N N . THR A 1 171 ? -8.188 -23.672 -9.992 1 85.5 171 THR A N 1
ATOM 1278 C CA . THR A 1 171 ? -8.023 -25.125 -10 1 85.5 171 THR A CA 1
ATOM 1279 C C . THR A 1 171 ? -9.383 -25.828 -9.914 1 85.5 171 THR A C 1
ATOM 1281 O O . THR A 1 171 ? -9.492 -27 -10.242 1 85.5 171 THR A O 1
ATOM 1284 N N . SER A 1 172 ? -10.359 -25.094 -9.57 1 86.81 172 SER A N 1
ATOM 1285 C CA . SER A 1 172 ? -11.695 -25.672 -9.492 1 86.81 172 SER A CA 1
ATOM 1286 C C . SER A 1 172 ? -12.336 -25.781 -10.875 1 86.81 172 SER A C 1
ATOM 1288 O O . SER A 1 172 ? -13.352 -26.453 -11.039 1 86.81 172 SER A O 1
ATOM 1290 N N . LEU A 1 173 ? -11.68 -25.344 -11.836 1 90.69 173 LEU A N 1
ATOM 1291 C CA . LEU A 1 173 ? -12.281 -25.266 -13.164 1 90.69 173 LEU A CA 1
ATOM 1292 C C . LEU A 1 173 ? -11.859 -26.469 -14.016 1 90.69 173 LEU A C 1
ATOM 1294 O O . LEU A 1 173 ? -12.383 -26.672 -15.109 1 90.69 173 LEU A O 1
ATOM 1298 N N . TYR A 1 174 ? -11.062 -27.328 -13.547 1 92.75 174 TYR A N 1
ATOM 1299 C CA . TYR A 1 174 ? -10.578 -28.469 -14.328 1 92.75 174 TYR A CA 1
ATOM 1300 C C . TYR A 1 174 ? -11.742 -29.266 -14.891 1 92.75 174 TYR A C 1
ATOM 1302 O O . TYR A 1 174 ? -12.578 -29.766 -14.141 1 92.75 174 TYR A O 1
ATOM 1310 N N . GLY A 1 175 ? -11.82 -29.328 -16.203 1 93.88 175 GLY A N 1
ATOM 1311 C CA . GLY A 1 175 ? -12.75 -30.219 -16.891 1 93.88 175 GLY A CA 1
ATOM 1312 C C . GLY A 1 175 ? -14.188 -29.75 -16.828 1 93.88 175 GLY A C 1
ATOM 1313 O O . GLY A 1 175 ? -15.094 -30.453 -17.281 1 93.88 175 GLY A O 1
ATOM 1314 N N . LYS A 1 176 ? -14.398 -28.641 -16.375 1 94.81 176 LYS A N 1
ATOM 1315 C CA . LYS A 1 176 ? -15.773 -28.25 -16.094 1 94.81 176 LYS A CA 1
ATOM 1316 C C . LYS A 1 176 ? -16.328 -27.359 -17.203 1 94.81 176 LYS A C 1
ATOM 1318 O O . LYS A 1 176 ? -17.547 -27.141 -17.281 1 94.81 176 LYS A O 1
ATOM 1323 N N . ALA A 1 177 ? -15.555 -26.922 -18.031 1 94.38 177 ALA A N 1
ATOM 1324 C CA . ALA A 1 177 ? -15.992 -26.109 -19.172 1 94.38 177 ALA A CA 1
ATOM 1325 C C . ALA A 1 177 ? -15.312 -26.562 -20.469 1 94.38 177 ALA A C 1
ATOM 1327 O O . ALA A 1 177 ? -14.086 -26.625 -20.547 1 94.38 177 ALA A O 1
ATOM 1328 N N . PRO A 1 178 ? -16.156 -26.875 -21.469 1 95.31 178 PRO A N 1
ATOM 1329 C CA . PRO A 1 178 ? -15.523 -27.266 -22.75 1 95.31 178 PRO A CA 1
ATOM 1330 C C . PRO A 1 178 ? -14.68 -26.125 -23.344 1 95.31 178 PRO A C 1
ATOM 1332 O O . PRO A 1 178 ? -15.078 -24.969 -23.297 1 95.31 178 PRO A O 1
ATOM 1335 N N . GLY A 1 179 ? -13.578 -26.5 -23.812 1 93.5 179 GLY A N 1
ATOM 1336 C CA . GLY A 1 179 ? -12.719 -25.531 -24.484 1 93.5 179 GLY A CA 1
ATOM 1337 C C . GLY A 1 179 ? -11.812 -24.781 -23.516 1 93.5 179 GLY A C 1
ATOM 1338 O O . GLY A 1 179 ? -11.016 -23.938 -23.938 1 93.5 179 GLY A O 1
ATOM 1339 N N . VAL A 1 180 ? -11.961 -25.031 -22.297 1 94.88 180 VAL A N 1
ATOM 1340 C CA . VAL A 1 180 ? -11.125 -24.391 -21.281 1 94.88 180 VAL A CA 1
ATOM 1341 C C . VAL A 1 180 ? -10.117 -25.406 -20.734 1 94.88 180 VAL A C 1
ATOM 1343 O O . VAL A 1 180 ? -10.5 -26.469 -20.266 1 94.88 180 VAL A O 1
ATOM 1346 N N . ARG A 1 181 ? -8.906 -25.031 -20.891 1 94.69 181 ARG A N 1
ATOM 1347 C CA . ARG A 1 181 ? -7.836 -25.875 -20.375 1 94.69 181 ARG A CA 1
ATOM 1348 C C . ARG A 1 181 ? -7.133 -25.203 -19.203 1 94.69 181 ARG A C 1
ATOM 1350 O O . ARG A 1 181 ? -6.719 -24.047 -19.297 1 94.69 181 ARG A O 1
ATOM 1357 N N . ILE A 1 182 ? -7 -25.953 -18.094 1 93.94 182 ILE A N 1
ATOM 1358 C CA . ILE A 1 182 ? -6.34 -25.469 -16.891 1 93.94 182 ILE A CA 1
ATOM 1359 C C . ILE A 1 182 ? -4.992 -26.156 -16.703 1 93.94 182 ILE A C 1
ATOM 1361 O O . ILE A 1 182 ? -4.887 -27.375 -16.891 1 93.94 182 ILE A O 1
ATOM 1365 N N . GLN A 1 183 ? -3.992 -25.375 -16.391 1 91.81 183 GLN A N 1
ATOM 1366 C CA . GLN A 1 183 ? -2.674 -25.906 -16.062 1 91.81 183 GLN A CA 1
ATOM 1367 C C . GLN A 1 183 ? -2.119 -25.266 -14.805 1 91.81 183 GLN A C 1
ATOM 1369 O O . GLN A 1 183 ? -1.772 -24.078 -14.805 1 91.81 183 GLN A O 1
ATOM 1374 N N . SER A 1 184 ? -1.997 -26.016 -13.797 1 89.69 184 SER A N 1
ATOM 1375 C CA . SER A 1 184 ? -1.477 -25.5 -12.531 1 89.69 184 SER A CA 1
ATOM 1376 C C . SER A 1 184 ? -0.015 -25.875 -12.336 1 89.69 184 SER A C 1
ATOM 1378 O O . SER A 1 184 ? 0.383 -27 -12.648 1 89.69 184 SER A O 1
ATOM 1380 N N . GLY A 1 185 ? 0.717 -24.922 -11.883 1 85.5 185 GLY A N 1
ATOM 1381 C CA . GLY A 1 185 ? 2.07 -25.25 -11.469 1 85.5 185 GLY A CA 1
ATOM 1382 C C . GLY A 1 185 ? 2.119 -26.109 -10.219 1 85.5 185 GLY A C 1
ATOM 1383 O O . GLY A 1 185 ? 1.164 -26.141 -9.438 1 85.5 185 GLY A O 1
ATOM 1384 N N . ALA A 1 186 ? 3.285 -26.797 -10.141 1 79.44 186 ALA A N 1
ATOM 1385 C CA . ALA A 1 186 ? 3.469 -27.625 -8.953 1 79.44 186 ALA A CA 1
ATOM 1386 C C . ALA A 1 186 ? 4.09 -26.812 -7.816 1 79.44 186 ALA A C 1
ATOM 1388 O O . ALA A 1 186 ? 4.914 -25.922 -8.055 1 79.44 186 ALA A O 1
ATOM 1389 N N . GLY A 1 187 ? 3.473 -26.656 -6.719 1 68.94 187 GLY A N 1
ATOM 1390 C CA . GLY A 1 187 ? 4.02 -25.922 -5.59 1 68.94 187 GLY A CA 1
ATOM 1391 C C . GLY A 1 187 ? 2.984 -25.594 -4.531 1 68.94 187 GLY A C 1
ATOM 1392 O O . GLY A 1 187 ? 3.293 -24.938 -3.529 1 68.94 187 GLY A O 1
ATOM 1393 N N . GLY A 1 188 ? 1.93 -26.031 -4.848 1 74.12 188 GLY A N 1
ATOM 1394 C CA . GLY A 1 188 ? 0.907 -25.859 -3.826 1 74.12 188 GLY A CA 1
ATOM 1395 C C . GLY A 1 188 ? 0.041 -24.641 -4.051 1 74.12 188 GLY A C 1
ATOM 1396 O O . GLY A 1 188 ? -0.238 -24.266 -5.195 1 74.12 188 GLY A O 1
ATOM 1397 N N . ALA A 1 189 ? -0.351 -24.047 -2.926 1 78.5 189 ALA A N 1
ATOM 1398 C CA . ALA A 1 189 ? -1.357 -23 -2.939 1 78.5 189 ALA A CA 1
ATOM 1399 C C . ALA A 1 189 ? -0.79 -21.703 -3.523 1 78.5 189 ALA A C 1
ATOM 1401 O O . ALA A 1 189 ? -1.542 -20.828 -3.953 1 78.5 189 ALA A O 1
ATOM 1402 N N . THR A 1 190 ? 0.498 -21.594 -3.635 1 83.19 190 THR A N 1
ATOM 1403 C CA . THR A 1 190 ? 1.096 -20.344 -4.117 1 83.19 190 THR A CA 1
ATOM 1404 C C . THR A 1 190 ? 1.549 -20.5 -5.57 1 83.19 190 THR A C 1
ATOM 1406 O O . THR A 1 190 ? 2.164 -19.578 -6.129 1 83.19 190 THR A O 1
ATOM 1409 N N . SER A 1 191 ? 1.245 -21.625 -6.168 1 86.75 191 SER A N 1
ATOM 1410 C CA . SER A 1 191 ? 1.682 -21.844 -7.543 1 86.75 191 SER A CA 1
ATOM 1411 C C . SER A 1 191 ? 0.701 -21.219 -8.531 1 86.75 191 SER A C 1
ATOM 1413 O O . SER A 1 191 ? -0.513 -21.266 -8.328 1 86.75 191 SER A O 1
ATOM 1415 N N . ALA A 1 192 ? 1.281 -20.781 -9.562 1 89.75 192 ALA A N 1
ATOM 1416 C CA . ALA A 1 192 ? 0.478 -20.109 -10.578 1 89.75 192 ALA A CA 1
ATOM 1417 C C . ALA A 1 192 ? -0.42 -21.094 -11.32 1 89.75 192 ALA A C 1
ATOM 1419 O O . ALA A 1 192 ? -0.087 -22.281 -11.438 1 89.75 192 ALA A O 1
ATOM 1420 N N . VAL A 1 193 ? -1.54 -20.609 -11.789 1 91.88 193 VAL A N 1
ATOM 1421 C CA . VAL A 1 193 ? -2.477 -21.391 -12.594 1 91.88 193 VAL A CA 1
ATOM 1422 C C . VAL A 1 193 ? -2.719 -20.672 -13.93 1 91.88 193 VAL A C 1
ATOM 1424 O O . VAL A 1 193 ? -2.959 -19.469 -13.961 1 91.88 193 VAL A O 1
ATOM 1427 N N . ASN A 1 194 ? -2.553 -21.438 -14.953 1 93.81 194 ASN A N 1
ATOM 1428 C CA . ASN A 1 194 ? -2.811 -20.906 -16.297 1 93.81 194 ASN A CA 1
ATOM 1429 C C . ASN A 1 194 ? -4.18 -21.344 -16.812 1 93.81 194 ASN A C 1
ATOM 1431 O O . ASN A 1 194 ? -4.609 -22.469 -16.562 1 93.81 194 ASN A O 1
ATOM 1435 N N . ILE A 1 195 ? -4.855 -20.422 -17.469 1 94.56 195 ILE A N 1
ATOM 1436 C CA . ILE A 1 195 ? -6.129 -20.703 -18.125 1 94.56 195 ILE A CA 1
ATOM 1437 C C . ILE A 1 195 ? -6.02 -20.391 -19.609 1 94.56 195 ILE A C 1
ATOM 1439 O O . ILE A 1 195 ? -5.629 -19.281 -19.984 1 94.56 195 ILE A O 1
ATOM 1443 N N . THR A 1 196 ? -6.301 -21.344 -20.422 1 94.75 196 THR A N 1
ATOM 1444 C CA . THR A 1 196 ? -6.328 -21.141 -21.875 1 94.75 196 THR A CA 1
ATOM 1445 C C . THR A 1 196 ? -7.703 -21.469 -22.438 1 94.75 196 THR A C 1
ATOM 1447 O O . THR A 1 196 ? -8.258 -22.531 -22.141 1 94.75 196 THR A O 1
ATOM 1450 N N . ILE A 1 197 ? -8.219 -20.594 -23.188 1 95 197 ILE A N 1
ATOM 1451 C CA . ILE A 1 197 ? -9.539 -20.781 -23.781 1 95 197 ILE A CA 1
ATOM 1452 C C . ILE A 1 197 ? -9.406 -20.906 -25.312 1 95 197 ILE A C 1
ATOM 1454 O O . ILE A 1 197 ? -8.875 -20 -25.969 1 95 197 ILE A O 1
ATOM 1458 N N . ARG A 1 198 ? -9.914 -21.984 -25.875 1 94.94 198 ARG A N 1
ATOM 1459 C CA . ARG A 1 198 ? -9.969 -22.266 -27.312 1 94.94 198 ARG A CA 1
ATOM 1460 C C . ARG A 1 198 ? -8.586 -22.156 -27.938 1 94.94 198 ARG A C 1
ATOM 1462 O O . ARG A 1 198 ? -8.43 -21.5 -28.984 1 94.94 198 ARG A O 1
ATOM 1469 N N . GLY A 1 199 ? -7.609 -22.641 -27.188 1 92.75 199 GLY A N 1
ATOM 1470 C CA . GLY A 1 199 ? -6.266 -22.781 -27.734 1 92.75 199 GLY A CA 1
ATOM 1471 C C . GLY A 1 199 ? -5.434 -21.531 -27.578 1 92.75 199 GLY A C 1
ATOM 1472 O O . GLY A 1 199 ? -5.816 -20.594 -26.859 1 92.75 199 GLY A O 1
ATOM 1473 N N . ILE A 1 200 ? -4.258 -21.5 -28.203 1 93.69 200 ILE A N 1
ATOM 1474 C CA . ILE A 1 200 ? -3.303 -20.406 -28.141 1 93.69 200 ILE A CA 1
ATOM 1475 C C . ILE A 1 200 ? -3.639 -19.359 -29.203 1 93.69 200 ILE A C 1
ATOM 1477 O O . ILE A 1 200 ? -3.744 -19.703 -30.391 1 93.69 200 ILE A O 1
ATOM 1481 N N . ASN A 1 201 ? -3.723 -18.125 -28.766 1 93.06 201 ASN A N 1
ATOM 1482 C CA . ASN A 1 201 ? -4.141 -17.078 -29.703 1 93.06 201 ASN A CA 1
ATOM 1483 C C . ASN A 1 201 ? -2.984 -16.156 -30.062 1 93.06 201 ASN A C 1
ATOM 1485 O O . ASN A 1 201 ? -3.096 -15.352 -30.984 1 93.06 201 ASN A O 1
ATOM 1489 N N . SER A 1 202 ? -1.963 -16.219 -29.344 1 92.12 202 SER A N 1
ATOM 1490 C CA . SER A 1 202 ? -0.76 -15.445 -29.641 1 92.12 202 SER A CA 1
ATOM 1491 C C . SER A 1 202 ? 0.486 -16.328 -29.594 1 92.12 202 SER A C 1
ATOM 1493 O O . SER A 1 202 ? 0.712 -17.047 -28.625 1 92.12 202 SER A O 1
ATOM 1495 N N . ILE A 1 203 ? 1.226 -16.172 -30.609 1 89.69 203 ILE A N 1
ATOM 1496 C CA . ILE A 1 203 ? 2.373 -17.062 -30.734 1 89.69 203 ILE A CA 1
ATOM 1497 C C . ILE A 1 203 ? 3.4 -16.75 -29.656 1 89.69 203 ILE A C 1
ATOM 1499 O O . ILE A 1 203 ? 3.93 -17.656 -29.016 1 89.69 203 ILE A O 1
ATOM 1503 N N . THR A 1 204 ? 3.693 -15.492 -29.453 1 85.75 204 THR A N 1
ATOM 1504 C CA . THR A 1 204 ? 4.738 -15.125 -28.516 1 85.75 204 THR A CA 1
ATOM 1505 C C . THR A 1 204 ? 4.172 -14.258 -27.391 1 85.75 204 THR A C 1
ATOM 1507 O O . THR A 1 204 ? 4.867 -13.961 -26.422 1 85.75 204 THR A O 1
ATOM 1510 N N . GLY A 1 205 ? 2.971 -13.867 -27.516 1 86.62 205 GLY A N 1
ATOM 1511 C CA . GLY A 1 205 ? 2.395 -12.938 -26.547 1 86.62 205 GLY A CA 1
ATOM 1512 C C . GLY A 1 205 ? 1.621 -13.625 -25.453 1 86.62 205 GLY A C 1
ATOM 1513 O O . GLY A 1 205 ? 1.846 -14.805 -25.172 1 86.62 205 GLY A O 1
ATOM 1514 N N . ARG A 1 206 ? 0.839 -12.828 -24.75 1 87.38 206 ARG A N 1
ATOM 1515 C CA . ARG A 1 206 ? 0.037 -13.305 -23.625 1 87.38 206 ARG A CA 1
ATOM 1516 C C . ARG A 1 206 ? -1.142 -14.141 -24.125 1 87.38 206 ARG A C 1
ATOM 1518 O O . ARG A 1 206 ? -1.779 -13.797 -25.125 1 87.38 206 ARG A O 1
ATOM 1525 N N . ASN A 1 207 ? -1.38 -15.195 -23.375 1 91.25 207 ASN A N 1
ATOM 1526 C CA . ASN A 1 207 ? -2.484 -16.062 -23.75 1 91.25 207 ASN A CA 1
ATOM 1527 C C . ASN A 1 207 ? -3.455 -16.281 -22.594 1 91.25 207 ASN A C 1
ATOM 1529 O O . ASN A 1 207 ? -4.367 -17.094 -22.688 1 91.25 207 ASN A O 1
ATOM 1533 N N . GLN A 1 208 ? -3.264 -15.602 -21.5 1 92.06 208 GLN A N 1
ATOM 1534 C CA . GLN A 1 208 ? -4.18 -15.688 -20.375 1 92.06 208 GLN A CA 1
ATOM 1535 C C . GLN A 1 208 ? -5.418 -14.82 -20.594 1 92.06 208 GLN A C 1
ATOM 1537 O O . GLN A 1 208 ? -5.32 -13.727 -21.156 1 92.06 208 GLN A O 1
ATOM 1542 N N . PRO A 1 209 ? -6.52 -15.258 -20.125 1 93.06 209 PRO A N 1
ATOM 1543 C CA . PRO A 1 209 ? -7.727 -14.445 -20.281 1 93.06 209 PRO A CA 1
ATOM 1544 C C . PRO A 1 209 ? -7.766 -13.242 -19.344 1 93.06 209 PRO A C 1
ATOM 1546 O O . PRO A 1 209 ? -7.012 -13.195 -18.375 1 93.06 209 PRO A O 1
ATOM 1549 N N . LEU A 1 210 ? -8.609 -12.32 -19.766 1 92.62 210 LEU A N 1
ATOM 1550 C CA . LEU A 1 210 ? -8.906 -11.211 -18.859 1 92.62 210 LEU A CA 1
ATOM 1551 C C . LEU A 1 210 ? -9.734 -11.688 -17.672 1 92.62 210 LEU A C 1
ATOM 1553 O O . LEU A 1 210 ? -10.664 -12.484 -17.828 1 92.62 210 LEU A O 1
ATOM 1557 N N . ILE A 1 211 ? -9.398 -11.289 -16.5 1 93.81 211 ILE A N 1
ATOM 1558 C CA . ILE A 1 211 ? -10.141 -11.656 -15.305 1 93.81 211 ILE A CA 1
ATOM 1559 C C . ILE A 1 211 ? -10.969 -10.477 -14.828 1 93.81 211 ILE A C 1
ATOM 1561 O O . ILE A 1 211 ? -10.438 -9.391 -14.586 1 93.81 211 ILE A O 1
ATOM 1565 N N . ILE A 1 212 ? -12.203 -10.695 -14.688 1 94.31 212 ILE A N 1
ATOM 1566 C CA . ILE A 1 212 ? -13.148 -9.672 -14.25 1 94.31 212 ILE A CA 1
ATOM 1567 C C . ILE A 1 212 ? -13.828 -10.125 -12.961 1 94.31 212 ILE A C 1
ATOM 1569 O O . ILE A 1 212 ? -14.336 -11.242 -12.875 1 94.31 212 ILE A O 1
ATOM 1573 N N . LEU A 1 213 ? -13.812 -9.375 -11.969 1 94.75 213 LEU A N 1
ATOM 1574 C CA . LEU A 1 213 ? -14.523 -9.609 -10.719 1 94.75 213 LEU A CA 1
ATOM 1575 C C . LEU A 1 213 ? -15.672 -8.625 -10.547 1 94.75 213 LEU A C 1
ATOM 1577 O O . LEU A 1 213 ? -15.453 -7.43 -10.352 1 94.75 213 LEU A O 1
ATOM 1581 N N . ASP A 1 214 ? -16.844 -9.125 -10.586 1 92.81 214 ASP A N 1
ATOM 1582 C CA . ASP A 1 214 ? -18.062 -8.312 -10.484 1 92.81 214 ASP A CA 1
ATOM 1583 C C . ASP A 1 214 ? -18.016 -7.141 -11.461 1 92.81 214 ASP A C 1
ATOM 1585 O O . ASP A 1 214 ? -18.266 -5.996 -11.086 1 92.81 214 ASP A O 1
ATOM 1589 N N . GLY A 1 215 ? -17.562 -7.406 -12.602 1 88.56 215 GLY A N 1
ATOM 1590 C CA . GLY A 1 215 ? -17.625 -6.445 -13.695 1 88.56 215 GLY A CA 1
ATOM 1591 C C . GLY A 1 215 ? -16.375 -5.598 -13.812 1 88.56 215 GLY A C 1
ATOM 1592 O O . GLY A 1 215 ? -16.25 -4.789 -14.742 1 88.56 215 GLY A O 1
ATOM 1593 N N . VAL A 1 216 ? -15.43 -5.762 -12.945 1 88.94 216 VAL A N 1
ATOM 1594 C CA . VAL A 1 216 ? -14.25 -4.902 -13.023 1 88.94 216 VAL A CA 1
ATOM 1595 C C . VAL A 1 216 ? -13 -5.75 -13.25 1 88.94 216 VAL A C 1
ATOM 1597 O O . VAL A 1 216 ? -12.883 -6.848 -12.695 1 88.94 216 VAL A O 1
ATOM 1600 N N . PRO A 1 217 ? -12.016 -5.211 -14.023 1 92.12 217 PRO A N 1
ATOM 1601 C CA . PRO A 1 217 ? -10.773 -5.953 -14.242 1 92.12 217 PRO A CA 1
ATOM 1602 C C . PRO A 1 217 ? -9.891 -5.996 -12.992 1 92.12 217 PRO A C 1
ATOM 1604 O O . PRO A 1 217 ? -9.812 -5.016 -12.25 1 92.12 217 PRO A O 1
ATOM 1607 N N . ILE A 1 218 ? -9.227 -7.094 -12.773 1 92.38 218 ILE A N 1
ATOM 1608 C CA . ILE A 1 218 ? -8.344 -7.203 -11.617 1 92.38 218 ILE A CA 1
ATOM 1609 C C . ILE A 1 218 ? -6.973 -7.715 -12.062 1 92.38 218 ILE A C 1
ATOM 1611 O O . ILE A 1 218 ? -6.836 -8.281 -13.156 1 92.38 218 ILE A O 1
ATOM 1615 N N . ARG A 1 219 ? -6.062 -7.574 -11.219 1 91.19 219 ARG A N 1
ATOM 1616 C CA . ARG A 1 219 ? -4.672 -7.922 -11.484 1 91.19 219 ARG A CA 1
ATOM 1617 C C . ARG A 1 219 ? -4.473 -9.438 -11.477 1 91.19 219 ARG A C 1
ATOM 1619 O O . ARG A 1 219 ? -4.973 -10.133 -10.594 1 91.19 219 ARG A O 1
ATOM 1626 N N . ASN A 1 220 ? -3.746 -10.086 -12.305 1 85.69 220 ASN A N 1
ATOM 1627 C CA . ASN A 1 220 ? -3.396 -11.5 -12.328 1 85.69 220 ASN A CA 1
ATOM 1628 C C . ASN A 1 220 ? -1.909 -11.711 -12.602 1 85.69 220 ASN A C 1
ATOM 1630 O O . ASN A 1 220 ? -1.289 -12.609 -12.039 1 85.69 220 ASN A O 1
ATOM 1634 N N . GLU A 1 221 ? -1.141 -11.102 -13.273 1 83.19 221 GLU A N 1
ATOM 1635 C CA . GLU A 1 221 ? 0.281 -11.094 -13.602 1 83.19 221 GLU A CA 1
ATOM 1636 C C . GLU A 1 221 ? 0.705 -12.414 -14.242 1 83.19 221 GLU A C 1
ATOM 1638 O O . GLU A 1 221 ? 0.016 -13.43 -14.109 1 83.19 221 GLU A O 1
ATOM 1643 N N . GLU A 1 222 ? 1.797 -12.508 -14.984 1 88.44 222 GLU A N 1
ATOM 1644 C CA . GLU A 1 222 ? 2.467 -13.688 -15.523 1 88.44 222 GLU A CA 1
ATOM 1645 C C . GLU A 1 222 ? 3.666 -14.078 -14.664 1 88.44 222 GLU A C 1
ATOM 1647 O O . GLU A 1 222 ? 4.223 -13.242 -13.945 1 88.44 222 GLU A O 1
ATOM 1652 N N . VAL A 1 223 ? 4 -15.375 -14.742 1 91.75 223 VAL A N 1
ATOM 1653 C CA . VAL A 1 223 ? 5.133 -15.852 -13.953 1 91.75 223 VAL A CA 1
ATOM 1654 C C . VAL A 1 223 ? 6.113 -16.594 -14.859 1 91.75 223 VAL A C 1
ATOM 1656 O O . VAL A 1 223 ? 5.742 -17.047 -15.945 1 91.75 223 VAL A O 1
ATOM 1659 N N . THR A 1 224 ? 7.352 -16.641 -14.484 1 91.31 224 THR A N 1
ATOM 1660 C CA . THR A 1 224 ? 8.414 -17.453 -15.07 1 91.31 224 THR A CA 1
ATOM 1661 C C . THR A 1 224 ? 9.117 -18.281 -14 1 91.31 224 THR A C 1
ATOM 1663 O O . THR A 1 224 ? 9.992 -17.781 -13.289 1 91.31 224 THR A O 1
ATOM 1666 N N . ASN A 1 225 ? 8.781 -19.562 -13.945 1 91.38 225 ASN A N 1
ATOM 1667 C CA . ASN A 1 225 ? 9.328 -20.438 -12.906 1 91.38 225 ASN A CA 1
ATOM 1668 C C . ASN A 1 225 ? 10.305 -21.453 -13.477 1 91.38 225 ASN A C 1
ATOM 1670 O O . ASN A 1 225 ? 10.75 -22.359 -12.773 1 91.38 225 ASN A O 1
ATOM 1674 N N . ASN A 1 226 ? 10.633 -21.359 -14.773 1 88.75 226 ASN A N 1
ATOM 1675 C CA . ASN A 1 226 ? 11.594 -22.266 -15.406 1 88.75 226 ASN A CA 1
ATOM 1676 C C . ASN A 1 226 ? 12.961 -21.609 -15.562 1 88.75 226 ASN A C 1
ATOM 1678 O O . ASN A 1 226 ? 13.781 -22.062 -16.359 1 88.75 226 ASN A O 1
ATOM 1682 N N . ASN A 1 227 ? 13.133 -20.516 -14.867 1 89.44 227 ASN A N 1
ATOM 1683 C CA . ASN A 1 227 ? 14.414 -19.828 -14.852 1 89.44 227 ASN A CA 1
ATOM 1684 C C . ASN A 1 227 ? 15.086 -19.906 -13.484 1 89.44 227 ASN A C 1
ATOM 1686 O O . ASN A 1 227 ? 15.188 -18.906 -12.781 1 89.44 227 ASN A O 1
ATOM 1690 N N . TYR A 1 228 ? 15.68 -21.062 -13.227 1 91.81 228 TYR A N 1
ATOM 1691 C CA . TYR A 1 228 ? 16.266 -21.344 -11.922 1 91.81 228 TYR A CA 1
ATOM 1692 C C . TYR A 1 228 ? 17.328 -20.312 -11.555 1 91.81 228 TYR A C 1
ATOM 1694 O O . TYR A 1 228 ? 17.422 -19.906 -10.398 1 91.81 228 TYR A O 1
ATOM 1702 N N . TRP A 1 229 ? 18.109 -19.875 -12.492 1 89.56 229 TRP A N 1
ATOM 1703 C CA . TRP A 1 229 ? 19.234 -19 -12.188 1 89.56 229 TRP A CA 1
ATOM 1704 C C . TRP A 1 229 ? 18.766 -17.562 -11.953 1 89.56 229 TRP A C 1
ATOM 1706 O O . TRP A 1 229 ? 19.453 -16.781 -11.312 1 89.56 229 TRP A O 1
ATOM 1716 N N . GLY A 1 230 ? 17.609 -17.312 -12.484 1 88.94 230 GLY A N 1
ATOM 1717 C CA . GLY A 1 230 ? 17.031 -15.992 -12.242 1 88.94 230 GLY A CA 1
ATOM 1718 C C . GLY A 1 230 ? 16.281 -15.906 -10.922 1 88.94 230 GLY A C 1
ATOM 1719 O O . GLY A 1 230 ? 16.375 -14.898 -10.219 1 88.94 230 GLY A O 1
ATOM 1720 N N . ASP A 1 231 ? 15.555 -16.922 -10.656 1 92 231 ASP A N 1
ATOM 1721 C CA . ASP A 1 231 ? 14.75 -17.016 -9.445 1 92 231 ASP A CA 1
ATOM 1722 C C . ASP A 1 231 ? 14.5 -18.469 -9.062 1 92 231 ASP A C 1
ATOM 1724 O O . ASP A 1 231 ? 13.859 -19.219 -9.805 1 92 231 ASP A O 1
ATOM 1728 N N . GLN A 1 232 ? 14.906 -18.812 -7.887 1 94.38 232 GLN A N 1
ATOM 1729 C CA . GLN A 1 232 ? 14.82 -20.203 -7.473 1 94.38 232 GLN A CA 1
ATOM 1730 C C . GLN A 1 232 ? 13.5 -20.5 -6.758 1 94.38 232 GLN A C 1
ATOM 1732 O O . GLN A 1 232 ? 13.195 -21.641 -6.445 1 94.38 232 GLN A O 1
ATOM 1737 N N . ARG A 1 233 ? 12.719 -19.516 -6.488 1 94.5 233 ARG A N 1
ATOM 1738 C CA . ARG A 1 233 ? 11.445 -19.703 -5.797 1 94.5 233 ARG A CA 1
ATOM 1739 C C . ARG A 1 233 ? 10.281 -19.672 -6.781 1 94.5 233 ARG A C 1
ATOM 1741 O O . ARG A 1 233 ? 10.289 -18.906 -7.746 1 94.5 233 ARG A O 1
ATOM 1748 N N . LEU A 1 234 ? 9.305 -20.453 -6.527 1 94.12 234 LEU A N 1
ATOM 1749 C CA . LEU A 1 234 ? 8.18 -20.609 -7.441 1 94.12 234 LEU A CA 1
ATOM 1750 C C . LEU A 1 234 ? 7.125 -19.531 -7.191 1 94.12 234 LEU A C 1
ATOM 1752 O O . LEU A 1 234 ? 6.441 -19.547 -6.164 1 94.12 234 LEU A O 1
ATOM 1756 N N . ARG A 1 235 ? 6.898 -18.703 -8.188 1 93.75 235 ARG A N 1
ATOM 1757 C CA . ARG A 1 235 ? 5.984 -17.562 -8.094 1 93.75 235 ARG A CA 1
ATOM 1758 C C . ARG A 1 235 ? 4.562 -17.969 -8.461 1 93.75 235 ARG A C 1
ATOM 1760 O O . ARG A 1 235 ? 4.355 -18.984 -9.125 1 93.75 235 ARG A O 1
ATOM 1767 N N . GLY A 1 236 ? 3.621 -17.188 -7.918 1 91.56 236 GLY A N 1
ATOM 1768 C CA . GLY A 1 236 ? 2.211 -17.344 -8.234 1 91.56 236 GLY A CA 1
ATOM 1769 C C . GLY A 1 236 ? 1.605 -16.141 -8.914 1 91.56 236 GLY A C 1
ATOM 1770 O O . GLY A 1 236 ? 2.295 -15.148 -9.164 1 91.56 236 GLY A O 1
ATOM 1771 N N . ASN A 1 237 ? 0.35 -16.219 -9.305 1 91 237 ASN A N 1
ATOM 1772 C CA . ASN A 1 237 ? -0.306 -15.086 -9.953 1 91 237 ASN A CA 1
ATOM 1773 C C . ASN A 1 237 ? -1.48 -14.57 -9.125 1 91 237 ASN A C 1
ATOM 1775 O O . ASN A 1 237 ? -1.848 -15.18 -8.117 1 91 237 ASN A O 1
ATOM 1779 N N . GLY A 1 238 ? -2.053 -13.508 -9.562 1 89 238 GLY A N 1
ATOM 1780 C CA . GLY A 1 238 ? -3.023 -12.766 -8.781 1 89 238 GLY A CA 1
ATOM 1781 C C . GLY A 1 238 ? -4.348 -13.484 -8.617 1 89 238 GLY A C 1
ATOM 1782 O O . GLY A 1 238 ? -5.094 -13.227 -7.676 1 89 238 GLY A O 1
ATOM 1783 N N . LEU A 1 239 ? -4.668 -14.344 -9.484 1 90 239 LEU A N 1
ATOM 1784 C CA . LEU A 1 239 ? -5.93 -15.07 -9.461 1 90 239 LEU A CA 1
ATOM 1785 C C . LEU A 1 239 ? -6.039 -15.922 -8.195 1 90 239 LEU A C 1
ATOM 1787 O O . LEU A 1 239 ? -7.141 -16.203 -7.719 1 90 239 LEU A O 1
ATOM 1791 N N . LEU A 1 240 ? -4.938 -16.297 -7.621 1 91.5 240 LEU A N 1
ATOM 1792 C CA . LEU A 1 240 ? -4.875 -17.156 -6.441 1 91.5 240 LEU A CA 1
ATOM 1793 C C . LEU A 1 240 ? -5.461 -16.453 -5.223 1 91.5 240 LEU A C 1
ATOM 1795 O O . LEU A 1 240 ? -5.773 -17.094 -4.219 1 91.5 240 LEU A O 1
ATOM 1799 N N . ASP A 1 241 ? -5.617 -15.133 -5.336 1 91.62 241 ASP A N 1
ATOM 1800 C CA . ASP A 1 241 ? -6.055 -14.352 -4.184 1 91.62 241 ASP A CA 1
ATOM 1801 C C . ASP A 1 241 ? -7.566 -14.438 -4 1 91.62 241 ASP A C 1
ATOM 1803 O O . ASP A 1 241 ? -8.086 -14.109 -2.932 1 91.62 241 ASP A O 1
ATOM 1807 N N . ILE A 1 242 ? -8.266 -14.844 -4.969 1 93.69 242 ILE A N 1
ATOM 1808 C CA . ILE A 1 242 ? -9.719 -14.828 -4.934 1 93.69 242 ILE A CA 1
ATOM 1809 C C . ILE A 1 242 ? -10.234 -16.031 -4.156 1 93.69 242 ILE A C 1
ATOM 1811 O O . ILE A 1 242 ? -9.898 -17.172 -4.484 1 93.69 242 ILE A O 1
ATOM 1815 N N . ASN A 1 243 ? -11.07 -15.844 -3.219 1 94.06 243 ASN A N 1
ATOM 1816 C CA . ASN A 1 243 ? -11.609 -16.891 -2.348 1 94.06 243 ASN A CA 1
ATOM 1817 C C . ASN A 1 243 ? -12.789 -17.609 -2.994 1 94.06 243 ASN A C 1
ATOM 1819 O O . ASN A 1 243 ? -13.828 -17 -3.242 1 94.06 243 ASN A O 1
ATOM 1823 N N . PRO A 1 244 ? -12.664 -18.828 -3.199 1 93.25 244 PRO A N 1
ATOM 1824 C CA . PRO A 1 244 ? -13.766 -19.578 -3.818 1 93.25 244 PRO A CA 1
ATOM 1825 C C . PRO A 1 244 ? -15.055 -19.516 -3.004 1 93.25 244 PRO A C 1
ATOM 1827 O O . PRO A 1 244 ? -16.156 -19.484 -3.572 1 93.25 244 PRO A O 1
ATOM 1830 N N . GLU A 1 245 ? -15.008 -19.438 -1.71 1 94.19 245 GLU A N 1
ATOM 1831 C CA . GLU A 1 245 ? -16.188 -19.438 -0.843 1 94.19 245 GLU A CA 1
ATOM 1832 C C . GLU A 1 245 ? -17.031 -18.188 -1.062 1 94.19 245 GLU A C 1
ATOM 1834 O O . GLU A 1 245 ? -18.203 -18.156 -0.696 1 94.19 245 GLU A O 1
ATOM 1839 N N . ASP A 1 246 ? -16.469 -17.25 -1.636 1 95.31 246 ASP A N 1
ATOM 1840 C CA . ASP A 1 246 ? -17.188 -15.984 -1.812 1 95.31 246 ASP A CA 1
ATOM 1841 C C . ASP A 1 246 ? -17.781 -15.875 -3.219 1 95.31 246 ASP A C 1
ATOM 1843 O O . ASP A 1 246 ? -18.391 -14.867 -3.564 1 95.31 246 ASP A O 1
ATOM 1847 N N . ILE A 1 247 ? -17.656 -16.828 -4.016 1 95.19 247 ILE A N 1
ATOM 1848 C CA . ILE A 1 247 ? -18.047 -16.75 -5.418 1 95.19 247 ILE A CA 1
ATOM 1849 C C . ILE A 1 247 ? -19.406 -17.406 -5.621 1 95.19 247 ILE A C 1
ATOM 1851 O O . ILE A 1 247 ? -19.641 -18.516 -5.137 1 95.19 247 ILE A O 1
ATOM 1855 N N . ALA A 1 248 ? -20.297 -16.719 -6.234 1 93.38 248 ALA A N 1
ATOM 1856 C CA . ALA A 1 248 ? -21.609 -17.25 -6.57 1 93.38 248 ALA A CA 1
ATOM 1857 C C . ALA A 1 248 ? -21.562 -18.062 -7.863 1 93.38 248 ALA A C 1
ATOM 1859 O O . ALA A 1 248 ? -22.188 -19.125 -7.957 1 93.38 248 ALA A O 1
ATOM 1860 N N . GLU A 1 249 ? -20.922 -17.5 -8.805 1 91.88 249 GLU A N 1
ATOM 1861 C CA . GLU A 1 249 ? -20.797 -18.188 -10.086 1 91.88 249 GLU A CA 1
ATOM 1862 C C . GLU A 1 249 ? -19.609 -17.641 -10.883 1 91.88 249 GLU A C 1
ATOM 1864 O O . GLU A 1 249 ? -19.109 -16.562 -10.594 1 91.88 249 GLU A O 1
ATOM 1869 N N . LEU A 1 250 ? -19.141 -18.375 -11.75 1 92.81 250 LEU A N 1
ATOM 1870 C CA . LEU A 1 250 ? -18.094 -18.031 -12.703 1 92.81 250 LEU A CA 1
ATOM 1871 C C . LEU A 1 250 ? -18.547 -18.281 -14.133 1 92.81 250 LEU A C 1
ATOM 1873 O O . LEU A 1 250 ? -19.031 -19.375 -14.453 1 92.81 250 LEU A O 1
ATOM 1877 N N . THR A 1 251 ? -18.438 -17.25 -14.977 1 92.12 251 THR A N 1
ATOM 1878 C CA . THR A 1 251 ? -18.844 -17.359 -16.375 1 92.12 251 THR A CA 1
ATOM 1879 C C . THR A 1 251 ? -17.641 -17.203 -17.297 1 92.12 251 THR A C 1
ATOM 1881 O O . THR A 1 251 ? -16.891 -16.219 -17.188 1 92.12 251 THR A O 1
ATOM 1884 N N . VAL A 1 252 ? -17.5 -18.062 -18.203 1 93.31 252 VAL A N 1
ATOM 1885 C CA . VAL A 1 252 ? -16.422 -17.984 -19.188 1 93.31 252 VAL A CA 1
ATOM 1886 C C . VAL A 1 252 ? -16.984 -17.453 -20.5 1 93.31 252 VAL A C 1
ATOM 1888 O O . VAL A 1 252 ? -17.859 -18.062 -21.109 1 93.31 252 VAL A O 1
ATOM 1891 N N . LEU A 1 253 ? -16.453 -16.359 -20.859 1 92 253 LEU A N 1
ATOM 1892 C CA . LEU A 1 253 ? -16.734 -15.82 -22.188 1 92 253 LEU A CA 1
ATOM 1893 C C . LEU A 1 253 ? -15.664 -16.25 -23.188 1 92 253 LEU A C 1
ATOM 1895 O O . LEU A 1 253 ? -14.539 -15.742 -23.156 1 92 253 LEU A O 1
ATOM 1899 N N . LYS A 1 254 ? -15.984 -17.031 -24.125 1 90.19 254 LYS A N 1
ATOM 1900 C CA . LYS A 1 254 ? -14.977 -17.719 -24.938 1 90.19 254 LYS A CA 1
ATOM 1901 C C . LYS A 1 254 ? -14.766 -17.016 -26.266 1 90.19 254 LYS A C 1
ATOM 1903 O O . LYS A 1 254 ? -13.625 -16.812 -26.703 1 90.19 254 LYS A O 1
ATOM 1908 N N . GLY A 1 255 ? -15.844 -16.641 -26.984 1 88.25 255 GLY A N 1
ATOM 1909 C CA . GLY A 1 255 ? -15.711 -16.109 -28.344 1 88.25 255 GLY A CA 1
ATOM 1910 C C . GLY A 1 255 ? -15.562 -14.602 -28.375 1 88.25 255 GLY A C 1
ATOM 1911 O O . GLY A 1 255 ? -15.727 -13.93 -27.359 1 88.25 255 GLY A O 1
ATOM 1912 N N . ALA A 1 256 ? -15.164 -14.164 -29.578 1 85.5 256 ALA A N 1
ATOM 1913 C CA . ALA A 1 256 ? -14.898 -12.742 -29.797 1 85.5 256 ALA A CA 1
ATOM 1914 C C . ALA A 1 256 ? -16.156 -11.914 -29.547 1 85.5 256 ALA A C 1
ATOM 1916 O O . ALA A 1 256 ? -16.078 -10.812 -29 1 85.5 256 ALA A O 1
ATOM 1917 N N . SER A 1 257 ? -17.188 -12.414 -29.922 1 84.19 257 SER A N 1
ATOM 1918 C CA . SER A 1 257 ? -18.422 -11.672 -29.734 1 84.19 257 SER A CA 1
ATOM 1919 C C . SER A 1 257 ? -18.781 -11.57 -28.25 1 84.19 257 SER A C 1
ATOM 1921 O O . SER A 1 257 ? -19.266 -10.531 -27.797 1 84.19 257 SER A O 1
ATOM 1923 N N . ALA A 1 258 ? -18.609 -12.57 -27.578 1 78.25 258 ALA A N 1
ATOM 1924 C CA . ALA A 1 258 ? -18.891 -12.57 -26.141 1 78.25 258 ALA A CA 1
ATOM 1925 C C . ALA A 1 258 ? -18 -11.578 -25.406 1 78.25 258 ALA A C 1
ATOM 1927 O O . ALA A 1 258 ? -18.406 -10.969 -24.406 1 78.25 258 ALA A O 1
ATOM 1928 N N . ALA A 1 259 ? -16.797 -11.477 -25.859 1 79.69 259 ALA A N 1
ATOM 1929 C CA . ALA A 1 259 ? -15.797 -10.672 -25.188 1 79.69 259 ALA A CA 1
ATOM 1930 C C . ALA A 1 259 ? -15.656 -9.297 -25.828 1 79.69 259 ALA A C 1
ATOM 1932 O O . ALA A 1 259 ? -14.805 -8.5 -25.438 1 79.69 259 ALA A O 1
ATOM 1933 N N . ALA A 1 260 ? -16.453 -9 -26.719 1 80.81 260 ALA A N 1
ATOM 1934 C CA . ALA A 1 260 ? -16.297 -7.82 -27.578 1 80.81 260 ALA A CA 1
ATOM 1935 C C . ALA A 1 260 ? -16.359 -6.535 -26.75 1 80.81 260 ALA A C 1
ATOM 1937 O O . ALA A 1 260 ? -15.711 -5.543 -27.094 1 80.81 260 ALA A O 1
ATOM 1938 N N . LEU A 1 261 ? -17.078 -6.652 -25.766 1 83.69 261 LEU A N 1
ATOM 1939 C CA . LEU A 1 261 ? -17.25 -5.449 -24.953 1 83.69 261 LEU A CA 1
ATOM 1940 C C . LEU A 1 261 ? -15.953 -5.117 -24.203 1 83.69 261 LEU A C 1
ATOM 1942 O O . LEU A 1 261 ? -15.805 -4.016 -23.672 1 83.69 261 LEU A O 1
ATOM 1946 N N . TYR A 1 262 ? -15.047 -6.008 -24.25 1 84.12 262 TYR A N 1
ATOM 1947 C CA . TYR A 1 262 ? -13.773 -5.75 -23.578 1 84.12 262 TYR A CA 1
ATOM 1948 C C . TYR A 1 262 ? -12.68 -5.445 -24.594 1 84.12 262 TYR A C 1
ATOM 1950 O O . TYR A 1 262 ? -11.555 -5.113 -24.219 1 84.12 262 TYR A O 1
ATOM 1958 N N . GLY A 1 263 ? -12.945 -5.586 -25.781 1 79.62 263 GLY A N 1
ATOM 1959 C CA . GLY A 1 263 ? -12.094 -5.117 -26.844 1 79.62 263 GLY A CA 1
ATOM 1960 C C . GLY A 1 263 ? -10.734 -5.797 -26.875 1 79.62 263 GLY A C 1
ATOM 1961 O O . GLY A 1 263 ? -10.656 -7.027 -26.953 1 79.62 263 GLY A O 1
ATOM 1962 N N . SER A 1 264 ? -9.664 -4.953 -26.688 1 76.06 264 SER A N 1
ATOM 1963 C CA . SER A 1 264 ? -8.273 -5.34 -26.906 1 76.06 264 SER A CA 1
ATOM 1964 C C . SER A 1 264 ? -7.766 -6.25 -25.797 1 76.06 264 SER A C 1
ATOM 1966 O O . SER A 1 264 ? -6.664 -6.793 -25.891 1 76.06 264 SER A O 1
ATOM 1968 N N . GLU A 1 265 ? -8.414 -6.555 -24.922 1 76.56 265 GLU A N 1
ATOM 1969 C CA . GLU A 1 265 ? -7.91 -7.395 -23.828 1 76.56 265 GLU A CA 1
ATOM 1970 C C . GLU A 1 265 ? -8.594 -8.758 -23.828 1 76.56 265 GLU A C 1
ATOM 1972 O O . GLU A 1 265 ? -8.273 -9.617 -23 1 76.56 265 GLU A O 1
ATOM 1977 N N . ALA A 1 266 ? -9.359 -9.023 -24.797 1 81.88 266 ALA A N 1
ATOM 1978 C CA . ALA A 1 266 ? -10.227 -10.188 -24.641 1 81.88 266 ALA A CA 1
ATOM 1979 C C . ALA A 1 266 ? -9.938 -11.242 -25.703 1 81.88 266 ALA A C 1
ATOM 1981 O O . ALA A 1 266 ? -10.734 -12.156 -25.922 1 81.88 266 ALA A O 1
ATOM 1982 N N . VAL A 1 267 ? -8.805 -11.07 -26.344 1 87.44 267 VAL A N 1
ATOM 1983 C CA . VAL A 1 267 ? -8.445 -12.023 -27.391 1 87.44 267 VAL A CA 1
ATOM 1984 C C . VAL A 1 267 ? -8.398 -13.43 -26.797 1 87.44 267 VAL A C 1
ATOM 1986 O O . VAL A 1 267 ? -8.766 -14.398 -27.469 1 87.44 267 VAL A O 1
ATOM 1989 N N . ASN A 1 268 ? -8.039 -13.531 -25.625 1 91.88 268 ASN A N 1
ATOM 1990 C CA . ASN A 1 268 ? -7.867 -14.828 -24.969 1 91.88 268 ASN A CA 1
ATOM 1991 C C . ASN A 1 268 ? -9.094 -15.203 -24.156 1 91.88 268 ASN A C 1
ATOM 1993 O O . ASN A 1 268 ? -9.039 -16.125 -23.328 1 91.88 268 ASN A O 1
ATOM 1997 N N . GLY A 1 269 ? -10.18 -14.484 -24.312 1 91.94 269 GLY A N 1
ATOM 1998 C CA . GLY A 1 269 ? -11.383 -14.75 -23.547 1 91.94 269 GLY A CA 1
ATOM 1999 C C . GLY A 1 269 ? -11.438 -13.992 -22.234 1 91.94 269 GLY A C 1
ATOM 2000 O O . GLY A 1 269 ? -10.523 -13.234 -21.922 1 91.94 269 GLY A O 1
ATOM 2001 N N . VAL A 1 270 ? -12.602 -14.148 -21.594 1 93 270 VAL A N 1
ATOM 2002 C CA . VAL A 1 270 ? -12.797 -13.453 -20.328 1 93 270 VAL A CA 1
ATOM 2003 C C . VAL A 1 270 ? -13.352 -14.414 -19.281 1 93 270 VAL A C 1
ATOM 2005 O O . VAL A 1 270 ? -14.211 -15.242 -19.594 1 93 270 VAL A O 1
ATOM 2008 N N . ILE A 1 271 ? -12.805 -14.391 -18.109 1 94.19 271 ILE A N 1
ATOM 2009 C CA . ILE A 1 271 ? -13.383 -15.062 -16.938 1 94.19 271 ILE A CA 1
ATOM 2010 C C . ILE A 1 271 ? -14.086 -14.039 -16.047 1 94.19 271 ILE A C 1
ATOM 2012 O O . ILE A 1 271 ? -13.438 -13.18 -15.453 1 94.19 271 ILE A O 1
ATOM 2016 N N . MET A 1 272 ? -15.328 -14.219 -15.984 1 93.56 272 MET A N 1
ATOM 2017 C CA . MET A 1 272 ? -16.125 -13.312 -15.164 1 93.56 272 MET A CA 1
ATOM 2018 C C . MET A 1 272 ? -16.5 -13.969 -13.836 1 93.56 272 MET A C 1
ATOM 2020 O O . MET A 1 272 ? -17.203 -14.977 -13.82 1 93.56 272 MET A O 1
ATOM 2024 N N . ILE A 1 273 ? -16.078 -13.391 -12.797 1 94.75 273 ILE A N 1
ATOM 2025 C CA . ILE A 1 273 ? -16.375 -13.883 -11.461 1 94.75 273 ILE A CA 1
ATOM 2026 C C . ILE A 1 273 ? -17.438 -13.008 -10.797 1 94.75 273 ILE A C 1
ATOM 2028 O O . ILE A 1 273 ? -17.297 -11.781 -10.773 1 94.75 273 ILE A O 1
ATOM 2032 N N . THR A 1 274 ? -18.422 -13.594 -10.352 1 93.75 274 THR A N 1
ATOM 2033 C CA . THR A 1 274 ? -19.469 -12.898 -9.609 1 93.75 274 THR A CA 1
ATOM 2034 C C . THR A 1 274 ? -19.5 -13.359 -8.156 1 93.75 274 THR A C 1
ATOM 2036 O O . THR A 1 274 ? -19.562 -14.555 -7.871 1 93.75 274 THR A O 1
ATOM 2039 N N . THR A 1 275 ? -19.484 -12.5 -7.25 1 94.5 275 THR A N 1
ATOM 2040 C CA . THR A 1 275 ? -19.438 -12.844 -5.832 1 94.5 275 THR A CA 1
ATOM 2041 C C . THR A 1 275 ? -20.844 -13.023 -5.273 1 94.5 275 THR A C 1
ATOM 2043 O O . THR A 1 275 ? -21.828 -12.547 -5.871 1 94.5 275 THR A O 1
ATOM 2046 N N . LYS A 1 276 ? -20.969 -13.75 -4.188 1 94.31 276 LYS A N 1
ATOM 2047 C CA . LYS A 1 276 ? -22.234 -13.984 -3.504 1 94.31 276 LYS A CA 1
ATOM 2048 C C . LYS A 1 276 ? -22.781 -12.695 -2.906 1 94.31 276 LYS A C 1
ATOM 2050 O O . LYS A 1 276 ? -22.016 -11.836 -2.463 1 94.31 276 LYS A O 1
ATOM 2055 N N . LYS A 1 277 ? -24.094 -12.641 -2.963 1 91.81 277 LYS A N 1
ATOM 2056 C CA . LYS A 1 277 ? -24.828 -11.523 -2.367 1 91.81 277 LYS A CA 1
ATOM 2057 C C . LYS A 1 277 ? -25.844 -12.016 -1.334 1 91.81 277 LYS A C 1
ATOM 2059 O O . LYS A 1 277 ? -26.125 -13.219 -1.251 1 91.81 277 LYS A O 1
ATOM 2064 N N . GLY A 1 278 ? -26.312 -11.047 -0.515 1 89.38 278 GLY A N 1
ATOM 2065 C CA . GLY A 1 278 ? -27.422 -11.391 0.367 1 89.38 278 GLY A CA 1
ATOM 2066 C C . GLY A 1 278 ? -28.734 -11.531 -0.361 1 89.38 278 GLY A C 1
ATOM 2067 O O . GLY A 1 278 ? -29.109 -10.664 -1.154 1 89.38 278 GLY A O 1
ATOM 2068 N N . SER A 1 279 ? -29.391 -12.688 -0.159 1 80.31 279 SER A N 1
ATOM 2069 C CA . SER A 1 279 ? -30.609 -12.906 -0.935 1 80.31 279 SER A CA 1
ATOM 2070 C C . SER A 1 279 ? -31.75 -13.375 -0.048 1 80.31 279 SER A C 1
ATOM 2072 O O . SER A 1 279 ? -32.906 -13.406 -0.477 1 80.31 279 SER A O 1
ATOM 2074 N N . THR A 1 280 ? -31.469 -13.711 1.104 1 77.06 280 THR A N 1
ATOM 2075 C CA . THR A 1 280 ? -32.5 -14.258 1.972 1 77.06 280 THR A CA 1
ATOM 2076 C C . THR A 1 280 ? -32.906 -13.25 3.053 1 77.06 280 THR A C 1
ATOM 2078 O O . THR A 1 280 ? -32.031 -12.539 3.586 1 77.06 280 THR A O 1
ATOM 2081 N N . LYS A 1 281 ? -34.219 -13.234 3.268 1 79.06 281 LYS A N 1
ATOM 2082 C CA . LYS A 1 281 ? -34.688 -12.391 4.371 1 79.06 281 LYS A CA 1
ATOM 2083 C C . LYS A 1 281 ? -34.312 -13.016 5.719 1 79.06 281 LYS A C 1
ATOM 2085 O O . LYS A 1 281 ? -34.438 -14.227 5.902 1 79.06 281 LYS A O 1
ATOM 2090 N N . GLY A 1 282 ? -33.906 -12.242 6.617 1 80.19 282 GLY A N 1
ATOM 2091 C CA . GLY A 1 282 ? -33.375 -12.727 7.879 1 80.19 282 GLY A CA 1
ATOM 2092 C C . GLY A 1 282 ? -31.891 -13.047 7.82 1 80.19 282 GLY A C 1
ATOM 2093 O O . GLY A 1 282 ? -31.328 -13.219 6.738 1 80.19 282 GLY A O 1
ATOM 2094 N N . PHE A 1 283 ? -31.328 -13.172 8.938 1 84.31 283 PHE A N 1
ATOM 2095 C CA . PHE A 1 283 ? -29.891 -13.422 8.938 1 84.31 283 PHE A CA 1
ATOM 2096 C C . PHE A 1 283 ? -29.594 -14.898 8.695 1 84.31 283 PHE A C 1
ATOM 2098 O O . PHE A 1 283 ? -30.219 -15.766 9.297 1 84.31 283 PHE A O 1
ATOM 2105 N N . ARG A 1 284 ? -28.781 -15.07 7.805 1 88.5 284 ARG A N 1
ATOM 2106 C CA . ARG A 1 284 ? -28.219 -16.391 7.504 1 88.5 284 ARG A CA 1
ATOM 2107 C C . ARG A 1 284 ? -26.719 -16.422 7.797 1 88.5 284 ARG A C 1
ATOM 2109 O O . ARG A 1 284 ? -25.984 -15.492 7.438 1 88.5 284 ARG A O 1
ATOM 2116 N N . VAL A 1 285 ? -26.312 -17.406 8.539 1 89.44 285 VAL A N 1
ATOM 2117 C CA . VAL A 1 285 ? -24.891 -17.594 8.82 1 89.44 285 VAL A CA 1
ATOM 2118 C C . VAL A 1 285 ? -24.406 -18.875 8.156 1 89.44 285 VAL A C 1
ATOM 2120 O O . VAL A 1 285 ? -24.922 -19.969 8.422 1 89.44 285 VAL A O 1
ATOM 2123 N N . ASP A 1 286 ? -23.469 -18.719 7.332 1 92.25 286 ASP A N 1
ATOM 2124 C CA . ASP A 1 286 ? -22.812 -19.859 6.715 1 92.25 286 ASP A CA 1
ATOM 2125 C C . ASP A 1 286 ? -21.438 -20.125 7.344 1 92.25 286 ASP A C 1
ATOM 2127 O O . ASP A 1 286 ? -20.656 -19.188 7.547 1 92.25 286 ASP A O 1
ATOM 2131 N N . PHE A 1 287 ? -21.219 -21.281 7.703 1 93.25 287 PHE A N 1
ATOM 2132 C CA . PHE A 1 287 ? -19.938 -21.703 8.258 1 93.25 287 PHE A CA 1
ATOM 2133 C C . PHE A 1 287 ? -19.344 -22.859 7.453 1 93.25 287 PHE A C 1
ATOM 2135 O O . PHE A 1 287 ? -20 -23.875 7.242 1 93.25 287 PHE A O 1
ATOM 2142 N N . ASN A 1 288 ? -18.141 -22.703 7.023 1 95.19 288 ASN A N 1
ATOM 2143 C CA . ASN A 1 288 ? -17.422 -23.734 6.273 1 95.19 288 ASN A CA 1
ATOM 2144 C C . ASN A 1 288 ? -16.016 -23.938 6.801 1 95.19 288 ASN A C 1
ATOM 2146 O O . ASN A 1 288 ? -15.273 -22.969 7.004 1 95.19 288 ASN A O 1
ATOM 2150 N N . ALA A 1 289 ? -15.656 -25.094 7.117 1 95.38 289 ALA A N 1
ATOM 2151 C CA . ALA A 1 289 ? -14.312 -25.438 7.555 1 95.38 289 ALA A CA 1
ATOM 2152 C C . ALA A 1 289 ? -13.805 -26.688 6.836 1 95.38 289 ALA A C 1
ATOM 2154 O O . ALA A 1 289 ? -14.562 -27.641 6.617 1 95.38 289 ALA A O 1
ATOM 2155 N N . ASN A 1 290 ? -12.594 -26.609 6.414 1 94.88 290 ASN A N 1
ATOM 2156 C CA . ASN A 1 290 ? -11.992 -27.812 5.824 1 94.88 290 ASN A CA 1
ATOM 2157 C C . ASN A 1 290 ? -10.523 -27.953 6.203 1 94.88 290 ASN A C 1
ATOM 2159 O O . ASN A 1 290 ? -9.875 -26.953 6.57 1 94.88 290 ASN A O 1
ATOM 2163 N N . ILE A 1 291 ? -10.008 -29.109 6.258 1 95.88 291 ILE A N 1
ATOM 2164 C CA . ILE A 1 291 ? -8.625 -29.484 6.5 1 95.88 291 ILE A CA 1
ATOM 2165 C C . ILE A 1 291 ? -8.195 -30.562 5.512 1 95.88 291 ILE A C 1
ATOM 2167 O O . ILE A 1 291 ? -8.984 -31.453 5.172 1 95.88 291 ILE A O 1
ATOM 2171 N N . SER A 1 292 ? -7.066 -30.406 4.941 1 95.38 292 SER A N 1
ATOM 2172 C CA . SER A 1 292 ? -6.574 -31.406 3.996 1 95.38 292 SER A CA 1
ATOM 2173 C C . SER A 1 292 ? -5.082 -31.656 4.184 1 95.38 292 SER A C 1
ATOM 2175 O O . SER A 1 292 ? -4.367 -30.812 4.73 1 95.38 292 SER A O 1
ATOM 2177 N N . MET A 1 293 ? -4.672 -32.75 3.768 1 95.75 293 MET A N 1
ATOM 2178 C CA . MET A 1 293 ? -3.268 -33.125 3.762 1 95.75 293 MET A CA 1
ATOM 2179 C C . MET A 1 293 ? -2.805 -33.469 2.35 1 95.75 293 MET A C 1
ATOM 2181 O O . MET A 1 293 ? -3.514 -34.156 1.605 1 95.75 293 MET A O 1
ATOM 2185 N N . ASP A 1 294 ? -1.642 -33 2.016 1 94.75 294 ASP A N 1
ATOM 2186 C CA . ASP A 1 294 ? -1.062 -33.281 0.705 1 94.75 294 ASP A CA 1
ATOM 2187 C C . ASP A 1 294 ? 0.074 -34.312 0.813 1 94.75 294 ASP A C 1
ATOM 2189 O O . ASP A 1 294 ? 0.798 -34.312 1.811 1 94.75 294 ASP A O 1
ATOM 2193 N N . LYS A 1 295 ? 0.154 -35.062 -0.189 1 93.62 295 LYS A N 1
ATOM 2194 C CA . LYS A 1 295 ? 1.269 -36 -0.374 1 93.62 295 LYS A CA 1
ATOM 2195 C C . LYS A 1 295 ? 1.772 -35.969 -1.814 1 93.62 295 LYS A C 1
ATOM 2197 O O . LYS A 1 295 ? 1.023 -35.625 -2.734 1 93.62 295 LYS A O 1
ATOM 2202 N N . ILE A 1 296 ? 2.998 -36.25 -1.948 1 93.69 296 ILE A N 1
ATOM 2203 C CA . ILE A 1 296 ? 3.516 -36.375 -3.307 1 93.69 296 ILE A CA 1
ATOM 2204 C C . ILE A 1 296 ? 2.713 -37.438 -4.066 1 93.69 296 ILE A C 1
ATOM 2206 O O . ILE A 1 296 ? 2.564 -38.562 -3.602 1 93.69 296 ILE A O 1
ATOM 2210 N N . ALA A 1 297 ? 2.273 -37.094 -5.223 1 92.75 297 ALA A N 1
ATOM 2211 C CA . ALA A 1 297 ? 1.415 -38 -5.984 1 92.75 297 ALA A CA 1
ATOM 2212 C C . ALA A 1 297 ? 2.246 -39.031 -6.77 1 92.75 297 ALA A C 1
ATOM 2214 O O . ALA A 1 297 ? 1.917 -40.219 -6.801 1 92.75 297 ALA A O 1
ATOM 2215 N N . TYR A 1 298 ? 3.217 -38.5 -7.461 1 90.62 298 TYR A N 1
ATOM 2216 C CA . TYR A 1 298 ? 4.016 -39.375 -8.32 1 90.62 298 TYR A CA 1
ATOM 2217 C C . TYR A 1 298 ? 5.473 -38.906 -8.344 1 90.62 298 TYR A C 1
ATOM 2219 O O . TYR A 1 298 ? 5.758 -37.719 -8.453 1 90.62 298 TYR A O 1
ATOM 2227 N N . LEU A 1 299 ? 6.328 -39.844 -8.133 1 91.31 299 LEU A N 1
ATOM 2228 C CA . LEU A 1 299 ? 7.754 -39.719 -8.43 1 91.31 299 LEU A CA 1
ATOM 2229 C C . LEU A 1 299 ? 8.156 -40.656 -9.562 1 91.31 299 LEU A C 1
ATOM 2231 O O . LEU A 1 299 ? 7.414 -41.594 -9.891 1 91.31 299 LEU A O 1
ATOM 2235 N N . PRO A 1 300 ? 9.32 -40.375 -10.188 1 93 300 PRO A N 1
ATOM 2236 C CA . PRO A 1 300 ? 9.75 -41.344 -11.188 1 93 300 PRO A CA 1
ATOM 2237 C C . PRO A 1 300 ? 9.844 -42.75 -10.617 1 93 300 PRO A C 1
ATOM 2239 O O . PRO A 1 300 ? 10.102 -42.938 -9.422 1 93 300 PRO A O 1
ATOM 2242 N N . ARG A 1 301 ? 9.492 -43.906 -11.391 1 93.06 301 ARG A N 1
ATOM 2243 C CA . ARG A 1 301 ? 9.672 -45.281 -10.984 1 93.06 301 ARG A CA 1
ATOM 2244 C C . ARG A 1 301 ? 11.148 -45.656 -10.945 1 93.06 301 ARG A C 1
ATOM 2246 O O . ARG A 1 301 ? 11.711 -46.094 -11.953 1 93.06 301 ARG A O 1
ATOM 2253 N N . TYR A 1 302 ? 11.711 -45.562 -9.852 1 96.81 302 TYR A N 1
ATOM 2254 C CA . TYR A 1 302 ? 13.117 -45.844 -9.617 1 96.81 302 TYR A CA 1
ATOM 2255 C C . TYR A 1 302 ? 13.359 -47.344 -9.523 1 96.81 302 TYR A C 1
ATOM 2257 O O . TYR A 1 302 ? 12.492 -48.094 -9.07 1 96.81 302 TYR A O 1
ATOM 2265 N N . GLN A 1 303 ? 14.562 -47.781 -9.992 1 97.38 303 GLN A N 1
ATOM 2266 C CA . GLN A 1 303 ? 14.93 -49.156 -9.805 1 97.38 303 GLN A CA 1
ATOM 2267 C C . GLN A 1 303 ? 15.609 -49.375 -8.461 1 97.38 303 GLN A C 1
ATOM 2269 O O . GLN A 1 303 ? 16.281 -48.5 -7.945 1 97.38 303 GLN A O 1
ATOM 2274 N N . ASN A 1 304 ? 15.445 -50.562 -7.879 1 97.56 304 ASN A N 1
ATOM 2275 C CA . ASN A 1 304 ? 16.031 -50.875 -6.582 1 97.56 304 ASN A CA 1
ATOM 2276 C C . ASN A 1 304 ? 16.891 -52.156 -6.66 1 97.56 304 ASN A C 1
ATOM 2278 O O . ASN A 1 304 ? 17.016 -52.875 -5.676 1 97.56 304 ASN A O 1
ATOM 2282 N N . VAL A 1 305 ? 17.438 -52.406 -7.801 1 97.44 305 VAL A N 1
ATOM 2283 C CA . VAL A 1 305 ? 18.156 -53.656 -8.031 1 97.44 305 VAL A CA 1
ATOM 2284 C C . VAL A 1 305 ? 19.656 -53.406 -7.926 1 97.44 305 VAL A C 1
ATOM 2286 O O . VAL A 1 305 ? 20.391 -54.25 -7.371 1 97.44 305 VAL A O 1
ATOM 2289 N N . ARG A 1 306 ? 20.188 -52.375 -8.492 1 96.5 306 ARG A N 1
ATOM 2290 C CA . ARG A 1 306 ? 21.625 -52.125 -8.516 1 96.5 306 ARG A CA 1
ATOM 2291 C C . ARG A 1 306 ? 21.938 -50.719 -7.98 1 96.5 306 ARG A C 1
ATOM 2293 O O . ARG A 1 306 ? 21.062 -49.844 -7.973 1 96.5 306 ARG A O 1
ATOM 2300 N N . GLY A 1 307 ? 23.125 -50.594 -7.523 1 96.75 307 GLY A N 1
ATOM 2301 C CA . GLY A 1 307 ? 23.531 -49.344 -6.906 1 96.75 307 GLY A CA 1
ATOM 2302 C C . GLY A 1 307 ? 24.516 -48.562 -7.762 1 96.75 307 GLY A C 1
ATOM 2303 O O . GLY A 1 307 ? 24.609 -48.781 -8.969 1 96.75 307 GLY A O 1
ATOM 2304 N N . PRO A 1 308 ? 25.203 -47.562 -7.172 1 97 308 PRO A N 1
ATOM 2305 C CA . PRO A 1 308 ? 26.125 -46.719 -7.918 1 97 308 PRO A CA 1
ATOM 2306 C C . PRO A 1 308 ? 27.312 -47.469 -8.5 1 97 308 PRO A C 1
ATOM 2308 O O . PRO A 1 308 ? 27.812 -48.406 -7.875 1 97 308 PRO A O 1
ATOM 2311 N N . GLY A 1 309 ? 27.703 -47 -9.672 1 96.56 309 GLY A N 1
ATOM 2312 C CA . GLY A 1 309 ? 28.844 -47.594 -10.336 1 96.56 309 GLY A CA 1
ATOM 2313 C C . GLY A 1 309 ? 28.547 -48 -11.773 1 96.56 309 GLY A C 1
ATOM 2314 O O . GLY A 1 309 ? 27.531 -47.594 -12.344 1 96.56 309 GLY A O 1
ATOM 2315 N N . ALA A 1 310 ? 29.531 -48.656 -12.367 1 95.31 310 ALA A N 1
ATOM 2316 C CA . ALA A 1 310 ? 29.453 -49.188 -13.727 1 95.31 310 ALA A CA 1
ATOM 2317 C C . ALA A 1 310 ? 30.438 -50.344 -13.93 1 95.31 310 ALA A C 1
ATOM 2319 O O . ALA A 1 310 ? 31.375 -50.5 -13.156 1 95.31 310 ALA A O 1
ATOM 2320 N N . PRO A 1 311 ? 30.141 -51.062 -14.93 1 93.31 311 PRO A N 1
ATOM 2321 C CA . PRO A 1 311 ? 31.125 -52.125 -15.219 1 93.31 311 PRO A CA 1
ATOM 2322 C C . PRO A 1 311 ? 32.5 -51.562 -15.555 1 93.31 311 PRO A C 1
ATOM 2324 O O . PRO A 1 311 ? 32.594 -50.594 -16.344 1 93.31 311 PRO A O 1
ATOM 2327 N N . ASN A 1 312 ? 33.531 -52.156 -15 1 91.56 312 ASN A N 1
ATOM 2328 C CA . ASN A 1 312 ? 34.906 -51.656 -15.102 1 91.56 312 ASN A CA 1
ATOM 2329 C C . ASN A 1 312 ? 35.375 -51.656 -16.547 1 91.56 312 ASN A C 1
ATOM 2331 O O . ASN A 1 312 ? 36.156 -50.75 -16.938 1 91.56 312 ASN A O 1
ATOM 2335 N N . HIS A 1 313 ? 34.938 -52.625 -17.281 1 89.94 313 HIS A N 1
ATOM 2336 C CA . HIS A 1 313 ? 35.438 -52.75 -18.656 1 89.94 313 HIS A CA 1
ATOM 2337 C C . HIS A 1 313 ? 34.812 -51.688 -19.562 1 89.94 313 HIS A C 1
ATOM 2339 O O . HIS A 1 313 ? 35.25 -51.469 -20.688 1 89.94 313 HIS A O 1
ATOM 2345 N N . VAL A 1 314 ? 33.812 -51.062 -19.062 1 94.31 314 VAL A N 1
ATOM 2346 C CA . VAL A 1 314 ? 33.125 -50.031 -19.828 1 94.31 314 VAL A CA 1
ATOM 2347 C C . VAL A 1 314 ? 33.5 -48.625 -19.281 1 94.31 314 VAL A C 1
ATOM 2349 O O . VAL A 1 314 ? 33.875 -47.75 -20.047 1 94.31 314 VAL A O 1
ATOM 2352 N N . PHE A 1 315 ? 33.25 -48.438 -18.016 1 94.69 315 PHE A N 1
ATOM 2353 C CA . PHE A 1 315 ? 33.594 -47.188 -17.328 1 94.69 315 PHE A CA 1
ATOM 2354 C C . PHE A 1 315 ? 34.531 -47.469 -16.156 1 94.69 315 PHE A C 1
ATOM 2356 O O . PHE A 1 315 ? 34.125 -48.094 -15.172 1 94.69 315 PHE A O 1
ATOM 2363 N N . ASP A 1 316 ? 35.719 -46.938 -16.219 1 93.31 316 ASP A N 1
ATOM 2364 C CA . ASP A 1 316 ? 36.625 -47.031 -15.094 1 93.31 316 ASP A CA 1
ATOM 2365 C C . ASP A 1 316 ? 36.469 -45.812 -14.172 1 93.31 316 ASP A C 1
ATOM 2367 O O . ASP A 1 316 ? 37 -44.719 -14.461 1 93.31 316 ASP A O 1
ATOM 2371 N N . VAL A 1 317 ? 35.781 -46.031 -13.109 1 92.62 317 VAL A N 1
ATOM 2372 C CA . VAL A 1 317 ? 35.531 -44.938 -12.164 1 92.62 317 VAL A CA 1
ATOM 2373 C C . VAL A 1 317 ? 36.281 -45.219 -10.859 1 92.62 317 VAL A C 1
ATOM 2375 O O . VAL A 1 317 ? 35.875 -44.75 -9.797 1 92.62 317 VAL A O 1
ATOM 2378 N N . GLY A 1 318 ? 37.312 -46.125 -10.898 1 91.31 318 GLY A N 1
ATOM 2379 C CA . GLY A 1 318 ? 38.188 -46.438 -9.758 1 91.31 318 GLY A CA 1
ATOM 2380 C C . GLY A 1 318 ? 37.625 -47.531 -8.891 1 91.31 318 GLY A C 1
ATOM 2381 O O . GLY A 1 318 ? 38.062 -47.719 -7.746 1 91.31 318 GLY A O 1
ATOM 2382 N N . GLN A 1 319 ? 36.812 -48.406 -9.406 1 93.25 319 GLN A N 1
ATOM 2383 C CA . GLN A 1 319 ? 36.188 -49.469 -8.633 1 93.25 319 GLN A CA 1
ATOM 2384 C C . GLN A 1 319 ? 37.031 -50.75 -8.688 1 93.25 319 GLN A C 1
ATOM 2386 O O . GLN A 1 319 ? 37.781 -50.969 -9.656 1 93.25 319 GLN A O 1
ATOM 2391 N N . ASN A 1 320 ? 36.906 -51.562 -7.676 1 93.5 320 ASN A N 1
ATOM 2392 C CA . ASN A 1 320 ? 37.594 -52.875 -7.633 1 93.5 320 ASN A CA 1
ATOM 2393 C C . ASN A 1 320 ? 36.812 -53.938 -8.406 1 93.5 320 ASN A C 1
ATOM 2395 O O . ASN A 1 320 ? 35.844 -53.594 -9.094 1 93.5 320 ASN A O 1
ATOM 2399 N N . GLU A 1 321 ? 37.219 -55.125 -8.312 1 89.44 321 GLU A N 1
ATOM 2400 C CA . GLU A 1 321 ? 36.625 -56.219 -9.102 1 89.44 321 GLU A CA 1
ATOM 2401 C C . GLU A 1 321 ? 35.156 -56.469 -8.711 1 89.44 321 GLU A C 1
ATOM 2403 O O . GLU A 1 321 ? 34.344 -56.875 -9.547 1 89.44 321 GLU A O 1
ATOM 2408 N N . ASP A 1 322 ? 34.875 -56.031 -7.445 1 92.94 322 ASP A N 1
ATOM 2409 C CA . ASP A 1 322 ? 33.531 -56.25 -6.969 1 92.94 322 ASP A CA 1
ATOM 2410 C C . ASP A 1 322 ? 32.625 -55.031 -7.242 1 92.94 322 ASP A C 1
ATOM 2412 O O . ASP A 1 322 ? 31.453 -55.031 -6.922 1 92.94 322 ASP A O 1
ATOM 2416 N N . GLY A 1 323 ? 33.219 -54.031 -7.84 1 94.75 323 GLY A N 1
ATOM 2417 C CA . GLY A 1 323 ? 32.469 -52.844 -8.242 1 94.75 323 GLY A CA 1
ATOM 2418 C C . GLY A 1 323 ? 32.406 -51.781 -7.176 1 94.75 323 GLY A C 1
ATOM 2419 O O . GLY A 1 323 ? 31.625 -50.844 -7.266 1 94.75 323 GLY A O 1
ATOM 2420 N N . PHE A 1 324 ? 33.156 -51.906 -6.145 1 96.88 324 PHE A N 1
ATOM 2421 C CA . PHE A 1 324 ? 33.156 -50.938 -5.039 1 96.88 324 PHE A CA 1
ATOM 2422 C C . PHE A 1 324 ? 34.5 -50.219 -4.992 1 96.88 324 PHE A C 1
ATOM 2424 O O . PHE A 1 324 ? 35.438 -50.531 -5.73 1 96.88 324 PHE A O 1
ATOM 2431 N N . PHE A 1 325 ? 34.531 -49.125 -4.312 1 96.38 325 PHE A N 1
ATOM 2432 C CA . PHE A 1 325 ? 35.75 -48.406 -4.066 1 96.38 325 PHE A CA 1
ATOM 2433 C C . PHE A 1 325 ? 36.406 -48.844 -2.754 1 96.38 325 PHE A C 1
ATOM 2435 O O . PHE A 1 325 ? 35.719 -48.969 -1.739 1 96.38 325 PHE A O 1
ATOM 2442 N N . THR A 1 326 ? 37.688 -49.156 -2.732 1 95.62 326 THR A N 1
ATOM 2443 C CA . THR A 1 326 ? 38.406 -49.469 -1.513 1 95.62 326 THR A CA 1
ATOM 2444 C C . THR A 1 326 ? 39.281 -48.312 -1.055 1 95.62 326 THR A C 1
ATOM 2446 O O . THR A 1 326 ? 40.188 -47.875 -1.763 1 95.62 326 THR A O 1
ATOM 2449 N N . TYR A 1 327 ? 38.938 -47.844 0.071 1 94.06 327 TYR A N 1
ATOM 2450 C CA . TYR A 1 327 ? 39.688 -46.719 0.624 1 94.06 327 TYR A CA 1
ATOM 2451 C C . TYR A 1 327 ? 41.031 -47.188 1.16 1 94.06 327 TYR A C 1
ATOM 2453 O O . TYR A 1 327 ? 41.281 -48.375 1.274 1 94.06 327 TYR A O 1
ATOM 2461 N N . GLU A 1 328 ? 41.938 -46.25 1.543 1 91.69 328 GLU A N 1
ATOM 2462 C CA . GLU A 1 328 ? 43.281 -46.531 2.023 1 91.69 328 GLU A CA 1
ATOM 2463 C C . GLU A 1 328 ? 43.25 -47.375 3.309 1 91.69 328 GLU A C 1
ATOM 2465 O O . GLU A 1 328 ? 44.125 -48.219 3.545 1 91.69 328 GLU A O 1
ATOM 2470 N N . ASP A 1 329 ? 42.281 -47.219 4.07 1 92.19 329 ASP A N 1
ATOM 2471 C CA . ASP A 1 329 ? 42.156 -47.906 5.344 1 92.19 329 ASP A CA 1
ATOM 2472 C C . ASP A 1 329 ? 41.531 -49.281 5.156 1 92.19 329 ASP A C 1
ATOM 2474 O O . ASP A 1 329 ? 41.25 -50 6.133 1 92.19 329 ASP A O 1
ATOM 2478 N N . GLY A 1 330 ? 41.188 -49.625 3.906 1 91.75 330 GLY A N 1
ATOM 2479 C CA . GLY A 1 330 ? 40.688 -50.938 3.596 1 91.75 330 GLY A CA 1
ATOM 2480 C C . GLY A 1 330 ? 39.156 -51.031 3.607 1 91.75 330 GLY A C 1
ATOM 2481 O O . GLY A 1 330 ? 38.562 -52.031 3.232 1 91.75 330 GLY A O 1
ATOM 2482 N N . THR A 1 331 ? 38.562 -49.969 4.02 1 93.81 331 THR A N 1
ATOM 2483 C CA . THR A 1 331 ? 37.094 -49.969 4.09 1 93.81 331 THR A CA 1
ATOM 2484 C C . THR A 1 331 ? 36.5 -49.844 2.693 1 93.81 331 THR A C 1
ATO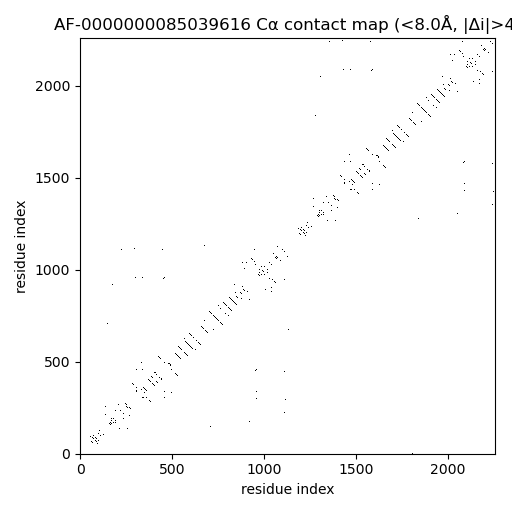M 2486 O O . THR A 1 331 ? 37.125 -49.281 1.788 1 93.81 331 THR A O 1
ATOM 2489 N N . LEU A 1 332 ? 35.281 -50.406 2.553 1 95.56 332 LEU A N 1
ATOM 2490 C CA . LEU A 1 332 ? 34.594 -50.375 1.269 1 95.56 332 LEU A CA 1
ATOM 2491 C C . LEU A 1 332 ? 33.656 -49.188 1.177 1 95.56 332 LEU A C 1
ATOM 2493 O O . LEU A 1 332 ? 32.969 -48.844 2.15 1 95.56 332 LEU A O 1
ATOM 2497 N N . GLY A 1 333 ? 33.719 -48.531 0.049 1 96.31 333 GLY A N 1
ATOM 2498 C CA . GLY A 1 333 ? 32.812 -47.438 -0.266 1 96.31 333 GLY A CA 1
ATOM 2499 C C . GLY A 1 333 ? 32.25 -47.531 -1.667 1 96.31 333 GLY A C 1
ATOM 2500 O O . GLY A 1 333 ? 32.312 -48.594 -2.303 1 96.31 333 GLY A O 1
ATOM 2501 N N . LEU A 1 334 ? 31.609 -46.531 -2.045 1 96.25 334 LEU A N 1
ATOM 2502 C CA . LEU A 1 334 ? 30.984 -46.469 -3.365 1 96.25 334 LEU A CA 1
ATOM 2503 C C . LEU A 1 334 ? 31.906 -45.781 -4.363 1 96.25 334 LEU A C 1
ATOM 2505 O O . LEU A 1 334 ? 32.719 -44.938 -3.979 1 96.25 334 LEU A O 1
ATOM 2509 N N . PRO A 1 335 ? 31.812 -46.094 -5.66 1 95.31 335 PRO A N 1
ATOM 2510 C CA . PRO A 1 335 ? 32.562 -45.312 -6.652 1 95.31 335 PRO A CA 1
ATOM 2511 C C . PRO A 1 335 ? 32.094 -43.875 -6.781 1 95.31 335 PRO A C 1
ATOM 2513 O O . PRO A 1 335 ? 30.922 -43.594 -6.539 1 95.31 335 PRO A O 1
ATOM 2516 N N . ASN A 1 336 ? 33 -43 -7.156 1 93.44 336 ASN A N 1
ATOM 2517 C CA . ASN A 1 336 ? 32.656 -41.594 -7.34 1 93.44 336 ASN A CA 1
ATOM 2518 C C . ASN A 1 336 ? 32.062 -41.344 -8.719 1 93.44 336 ASN A C 1
ATOM 2520 O O . ASN A 1 336 ? 32.75 -40.875 -9.633 1 93.44 336 ASN A O 1
ATOM 2524 N N . THR A 1 337 ? 30.766 -41.531 -8.844 1 95.12 337 THR A N 1
ATOM 2525 C CA . THR A 1 337 ? 30.078 -41.406 -10.117 1 95.12 337 THR A CA 1
ATOM 2526 C C . THR A 1 337 ? 28.578 -41.156 -9.891 1 95.12 337 THR A C 1
ATOM 2528 O O . THR A 1 337 ? 28.062 -41.469 -8.82 1 95.12 337 THR A O 1
ATOM 2531 N N . SER A 1 338 ? 27.953 -40.562 -10.867 1 95.94 338 SER A N 1
ATOM 2532 C CA . SER A 1 338 ? 26.5 -40.406 -10.828 1 95.94 338 SER A CA 1
ATOM 2533 C C . SER A 1 338 ? 25.797 -41.625 -11.445 1 95.94 338 SER A C 1
ATOM 2535 O O . SER A 1 338 ? 24.562 -41.719 -11.422 1 95.94 338 SER A O 1
ATOM 2537 N N . LEU A 1 339 ? 26.516 -42.562 -11.992 1 97.62 339 LEU A N 1
ATOM 2538 C CA . LEU A 1 339 ? 25.969 -43.719 -12.664 1 97.62 339 LEU A CA 1
ATOM 2539 C C . LEU A 1 339 ? 25.484 -44.75 -11.656 1 97.62 339 LEU A C 1
ATOM 2541 O O . LEU A 1 339 ? 26.109 -44.938 -10.609 1 97.62 339 LEU A O 1
ATOM 2545 N N . ASN A 1 340 ? 24.484 -45.438 -11.961 1 98 340 ASN A N 1
ATOM 2546 C CA . ASN A 1 340 ? 23.906 -46.469 -11.109 1 98 340 ASN A CA 1
ATOM 2547 C C . ASN A 1 340 ? 23.75 -47.812 -11.859 1 98 340 ASN A C 1
ATOM 2549 O O . ASN A 1 340 ? 22.688 -48.438 -11.82 1 98 340 ASN A O 1
ATOM 2553 N N . PHE A 1 341 ? 24.812 -48.156 -12.547 1 97.88 341 PHE A N 1
ATOM 2554 C CA . PHE A 1 341 ? 24.938 -49.469 -13.211 1 97.88 341 PHE A CA 1
ATOM 2555 C C . PHE A 1 341 ? 25.922 -50.344 -12.461 1 97.88 341 PHE A C 1
ATOM 2557 O O . PHE A 1 341 ? 26.625 -51.156 -13.07 1 97.88 341 PHE A O 1
ATOM 2564 N N . GLY A 1 342 ? 26.047 -50.156 -11.188 1 96.75 342 GLY A N 1
ATOM 2565 C CA . GLY A 1 342 ? 26.969 -50.906 -10.352 1 96.75 342 GLY A CA 1
ATOM 2566 C C . GLY A 1 342 ? 26.469 -52.281 -9.945 1 96.75 342 GLY A C 1
ATOM 2567 O O . GLY A 1 342 ? 25.594 -52.844 -10.609 1 96.75 342 GLY A O 1
ATOM 2568 N N . PRO A 1 343 ? 27.094 -52.812 -8.898 1 96.12 343 PRO A N 1
ATOM 2569 C CA . PRO A 1 343 ? 26.688 -54.125 -8.445 1 96.12 343 PRO A CA 1
ATOM 2570 C C . PRO A 1 343 ? 25.25 -54.188 -7.934 1 96.12 343 PRO A C 1
ATOM 2572 O O . PRO A 1 343 ? 24.719 -53.156 -7.477 1 96.12 343 PRO A O 1
ATOM 2575 N N . LYS A 1 344 ? 24.641 -55.406 -8.07 1 96.88 344 LYS A N 1
ATOM 2576 C CA . LYS A 1 344 ? 23.328 -55.625 -7.465 1 96.88 344 LYS A CA 1
ATOM 2577 C C . LYS A 1 344 ? 23.391 -55.469 -5.949 1 96.88 344 LYS A C 1
ATOM 2579 O O . LYS A 1 344 ? 24.391 -55.812 -5.324 1 96.88 344 LYS A O 1
ATOM 2584 N N . PHE A 1 345 ? 22.406 -54.906 -5.398 1 97.94 345 PHE A N 1
ATOM 2585 C CA . PHE A 1 345 ? 22.328 -54.781 -3.947 1 97.94 345 PHE A CA 1
ATOM 2586 C C . PHE A 1 345 ? 22.375 -56.125 -3.279 1 97.94 345 PHE A C 1
ATOM 2588 O O . PHE A 1 345 ? 21.594 -57.031 -3.621 1 97.94 345 PHE A O 1
ATOM 2595 N N . ASP A 1 346 ? 23.297 -56.312 -2.322 1 96.62 346 ASP A N 1
ATOM 2596 C CA . ASP A 1 346 ? 23.484 -57.625 -1.7 1 96.62 346 ASP A CA 1
ATOM 2597 C C . ASP A 1 346 ? 23.578 -57.5 -0.181 1 96.62 346 ASP A C 1
ATOM 2599 O O . ASP A 1 346 ? 23.828 -58.5 0.511 1 96.62 346 ASP A O 1
ATOM 2603 N N . GLY A 1 347 ? 23.469 -56.344 0.324 1 96.69 347 GLY A N 1
ATOM 2604 C CA . GLY A 1 347 ? 23.359 -56.125 1.76 1 96.69 347 GLY A CA 1
ATOM 2605 C C . GLY A 1 347 ? 24.703 -56.062 2.451 1 96.69 347 GLY A C 1
ATOM 2606 O O . GLY A 1 347 ? 24.781 -55.875 3.67 1 96.69 347 GLY A O 1
ATOM 2607 N N . ARG A 1 348 ? 25.875 -56.125 1.708 1 96.44 348 ARG A N 1
ATOM 2608 C CA . ARG A 1 348 ? 27.172 -56 2.363 1 96.44 348 ARG A CA 1
ATOM 2609 C C . ARG A 1 348 ? 27.359 -54.625 2.984 1 96.44 348 ARG A C 1
ATOM 2611 O O . ARG A 1 348 ? 26.672 -53.656 2.598 1 96.44 348 ARG A O 1
ATOM 2618 N N . MET A 1 349 ? 28.172 -54.594 3.918 1 96.81 349 MET A N 1
ATOM 2619 C CA . MET A 1 349 ? 28.375 -53.312 4.594 1 96.81 349 MET A CA 1
ATOM 2620 C C . MET A 1 349 ? 29.312 -52.406 3.781 1 96.81 349 MET A C 1
ATOM 2622 O O . MET A 1 349 ? 30.391 -52.844 3.365 1 96.81 349 MET A O 1
ATOM 2626 N N . VAL A 1 350 ? 28.859 -51.25 3.484 1 96.88 350 VAL A N 1
ATOM 2627 C CA . VAL A 1 350 ? 29.656 -50.25 2.76 1 96.88 350 VAL A CA 1
ATOM 2628 C C . VAL A 1 350 ? 29.516 -48.906 3.438 1 96.88 350 VAL A C 1
ATOM 2630 O O . VAL A 1 350 ? 28.5 -48.625 4.062 1 96.88 350 VAL A O 1
ATOM 2633 N N . TYR A 1 351 ? 30.516 -48.062 3.266 1 95.81 351 TYR A N 1
ATOM 2634 C CA . TYR A 1 351 ? 30.5 -46.719 3.848 1 95.81 351 TYR A CA 1
ATOM 2635 C C . TYR A 1 351 ? 29.844 -45.719 2.896 1 95.81 351 TYR A C 1
ATOM 2637 O O . TYR A 1 351 ? 30.156 -45.688 1.705 1 95.81 351 TYR A O 1
ATOM 2645 N N . GLY A 1 352 ? 28.906 -44.969 3.43 1 95.56 352 GLY A N 1
ATOM 2646 C CA . GLY A 1 352 ? 28.375 -43.844 2.695 1 95.56 352 GLY A CA 1
ATOM 2647 C C . GLY A 1 352 ? 29.25 -42.594 2.795 1 95.56 352 GLY A C 1
ATOM 2648 O O . GLY A 1 352 ? 30.25 -42.594 3.52 1 95.56 352 GLY A O 1
ATOM 2649 N N . TRP A 1 353 ? 28.875 -41.562 2.098 1 96.56 353 TRP A N 1
ATOM 2650 C CA . TRP A 1 353 ? 29.641 -40.312 2.062 1 96.56 353 TRP A CA 1
ATOM 2651 C C . TRP A 1 353 ? 29.656 -39.656 3.43 1 96.56 353 TRP A C 1
ATOM 2653 O O . TRP A 1 353 ? 30.531 -38.844 3.715 1 96.56 353 TRP A O 1
ATOM 2663 N N . ASP A 1 354 ? 28.609 -39.938 4.277 1 95.44 354 ASP A N 1
ATOM 2664 C CA . ASP A 1 354 ? 28.484 -39.312 5.59 1 95.44 354 ASP A CA 1
ATOM 2665 C C . ASP A 1 354 ? 29.344 -40.031 6.625 1 95.44 354 ASP A C 1
ATOM 2667 O O . ASP A 1 354 ? 29.281 -39.719 7.816 1 95.44 354 ASP A O 1
ATOM 2671 N N . GLY A 1 355 ? 30.062 -41.062 6.238 1 93.44 355 GLY A N 1
ATOM 2672 C CA . GLY A 1 355 ? 30.969 -41.75 7.133 1 93.44 355 GLY A CA 1
ATOM 2673 C C . GLY A 1 355 ? 30.297 -42.875 7.938 1 93.44 355 GLY A C 1
ATOM 2674 O O . GLY A 1 355 ? 30.906 -43.406 8.859 1 93.44 355 GLY A O 1
ATOM 2675 N N . VAL A 1 356 ? 29.141 -43.219 7.598 1 95.94 356 VAL A N 1
ATOM 2676 C CA . VAL A 1 356 ? 28.422 -44.25 8.32 1 95.94 356 VAL A CA 1
ATOM 2677 C C . VAL A 1 356 ? 28.375 -45.531 7.48 1 95.94 356 VAL A C 1
ATOM 2679 O O . VAL A 1 356 ? 28.047 -45.469 6.289 1 95.94 356 VAL A O 1
ATOM 2682 N N . GLU A 1 357 ? 28.75 -46.594 8.023 1 96.19 357 GLU A N 1
ATOM 2683 C CA . GLU A 1 357 ? 28.656 -47.875 7.355 1 96.19 357 GLU A CA 1
ATOM 2684 C C . GLU A 1 357 ? 27.219 -48.406 7.371 1 96.19 357 GLU A C 1
ATOM 2686 O O . GLU A 1 357 ? 26.578 -48.438 8.422 1 96.19 357 GLU A O 1
ATOM 2691 N N . ARG A 1 358 ? 26.734 -48.812 6.207 1 96.25 358 ARG A N 1
ATOM 2692 C CA . ARG A 1 358 ? 25.359 -49.281 6.066 1 96.25 358 ARG A CA 1
ATOM 2693 C C . ARG A 1 358 ? 25.281 -50.469 5.105 1 96.25 358 ARG A C 1
ATOM 2695 O O . ARG A 1 358 ? 26.188 -50.656 4.289 1 96.25 358 ARG A O 1
ATOM 2702 N N . PRO A 1 359 ? 24.172 -51.219 5.34 1 97.5 359 PRO A N 1
ATOM 2703 C CA . PRO A 1 359 ? 23.969 -52.281 4.344 1 97.5 359 PRO A CA 1
ATOM 2704 C C . PRO A 1 359 ? 23.75 -51.719 2.936 1 97.5 359 PRO A C 1
ATOM 2706 O O . PRO A 1 359 ? 23.047 -50.75 2.762 1 97.5 359 PRO A O 1
ATOM 2709 N N . TYR A 1 360 ? 24.453 -52.312 1.981 1 97.75 360 TYR A N 1
ATOM 2710 C CA . TYR A 1 360 ? 24.312 -51.969 0.574 1 97.75 360 TYR A CA 1
ATOM 2711 C C . TYR A 1 360 ? 22.953 -52.406 0.033 1 97.75 360 TYR A C 1
ATOM 2713 O O . TYR A 1 360 ? 22.859 -53.406 -0.678 1 97.75 360 TYR A O 1
ATOM 2721 N N . VAL A 1 361 ? 21.922 -51.625 0.305 1 97.75 361 VAL A N 1
ATOM 2722 C CA . VAL A 1 361 ? 20.531 -51.844 -0.117 1 97.75 361 VAL A CA 1
ATOM 2723 C C . VAL A 1 361 ? 19.953 -50.562 -0.679 1 97.75 361 VAL A C 1
ATOM 2725 O O . VAL A 1 361 ? 20.438 -49.469 -0.362 1 97.75 361 VAL A O 1
ATOM 2728 N N . ALA A 1 362 ? 19.031 -50.656 -1.577 1 97.75 362 ALA A N 1
ATOM 2729 C CA . ALA A 1 362 ? 18.375 -49.469 -2.135 1 97.75 362 ALA A CA 1
ATOM 2730 C C . ALA A 1 362 ? 17.578 -48.75 -1.064 1 97.75 362 ALA A C 1
ATOM 2732 O O . ALA A 1 362 ? 16.922 -49.375 -0.222 1 97.75 362 ALA A O 1
ATOM 2733 N N . GLN A 1 363 ? 17.672 -47.438 -1.08 1 96.31 363 GLN A N 1
ATOM 2734 C CA . GLN A 1 363 ? 16.828 -46.594 -0.221 1 96.31 363 GLN A CA 1
ATOM 2735 C C . GLN A 1 363 ? 15.516 -46.25 -0.909 1 96.31 363 GLN A C 1
ATOM 2737 O O . GLN A 1 363 ? 15.438 -45.25 -1.63 1 96.31 363 GLN A O 1
ATOM 2742 N N . GLU A 1 364 ? 14.484 -46.844 -0.614 1 91.88 364 GLU A N 1
ATOM 2743 C CA . GLU A 1 364 ? 13.234 -46.688 -1.35 1 91.88 364 GLU A CA 1
ATOM 2744 C C . GLU A 1 364 ? 12.57 -45.344 -1.036 1 91.88 364 GLU A C 1
ATOM 2746 O O . GLU A 1 364 ? 11.852 -44.781 -1.873 1 91.88 364 GLU A O 1
ATOM 2751 N N . ASP A 1 365 ? 12.766 -44.812 0.106 1 91.62 365 ASP A N 1
ATOM 2752 C CA . ASP A 1 365 ? 12.203 -43.5 0.474 1 91.62 365 ASP A CA 1
ATOM 2753 C C . ASP A 1 365 ? 13.258 -42.406 0.362 1 91.62 365 ASP A C 1
ATOM 2755 O O . ASP A 1 365 ? 13.273 -41.469 1.169 1 91.62 365 ASP A O 1
ATOM 2759 N N . SER A 1 366 ? 14.125 -42.562 -0.548 1 93.5 366 SER A N 1
ATOM 2760 C CA . SER A 1 366 ? 15.32 -41.719 -0.692 1 93.5 366 SER A CA 1
ATOM 2761 C C . SER A 1 366 ? 14.969 -40.25 -0.673 1 93.5 366 SER A C 1
ATOM 2763 O O . SER A 1 366 ? 15.641 -39.469 -0.012 1 93.5 366 SER A O 1
ATOM 2765 N N . TYR A 1 367 ? 13.883 -39.781 -1.332 1 93.62 367 TYR A N 1
ATOM 2766 C CA . TYR A 1 367 ? 13.602 -38.344 -1.479 1 93.62 367 TYR A CA 1
ATOM 2767 C C . TYR A 1 367 ? 12.648 -37.875 -0.393 1 93.62 367 TYR A C 1
ATOM 2769 O O . TYR A 1 367 ? 12.438 -36.656 -0.229 1 93.62 367 TYR A O 1
ATOM 2777 N N . ALA A 1 368 ? 12.07 -38.688 0.385 1 92 368 ALA A N 1
ATOM 2778 C CA . ALA A 1 368 ? 10.969 -38.375 1.286 1 92 368 ALA A CA 1
ATOM 2779 C C . ALA A 1 368 ? 11.359 -37.281 2.281 1 92 368 ALA A C 1
ATOM 2781 O O . ALA A 1 368 ? 10.57 -36.375 2.572 1 92 368 ALA A O 1
ATOM 2782 N N . ALA A 1 369 ? 12.555 -37.344 2.76 1 93.5 369 ALA A N 1
ATOM 2783 C CA . ALA A 1 369 ? 12.984 -36.406 3.803 1 93.5 369 ALA A CA 1
ATOM 2784 C C . ALA A 1 369 ? 13.156 -35 3.248 1 93.5 369 ALA A C 1
ATOM 2786 O O . ALA A 1 369 ? 13.219 -34.031 4.008 1 93.5 369 ALA A O 1
ATOM 2787 N N . LEU A 1 370 ? 13.242 -34.875 1.994 1 95.88 370 LEU A N 1
ATOM 2788 C CA . LEU A 1 370 ? 13.5 -33.594 1.376 1 95.88 370 LEU A CA 1
ATOM 2789 C C . LEU A 1 370 ? 12.211 -32.812 1.169 1 95.88 370 LEU A C 1
ATOM 2791 O O . LEU A 1 370 ? 12.234 -31.656 0.739 1 95.88 370 LEU A O 1
ATOM 2795 N N . PHE A 1 371 ? 11.102 -33.375 1.497 1 94.5 371 PHE A N 1
ATOM 2796 C CA . PHE A 1 371 ? 9.812 -32.719 1.289 1 94.5 371 PHE A CA 1
ATOM 2797 C C . PHE A 1 371 ? 8.953 -32.812 2.547 1 94.5 371 PHE A C 1
ATOM 2799 O O . PHE A 1 371 ? 9.078 -33.75 3.326 1 94.5 371 PHE A O 1
ATOM 2806 N N . ASN A 1 372 ? 8.055 -31.859 2.662 1 92.31 372 ASN A N 1
ATOM 2807 C CA . ASN A 1 372 ? 7.07 -31.859 3.734 1 92.31 372 ASN A CA 1
ATOM 2808 C C . ASN A 1 372 ? 5.824 -32.656 3.35 1 92.31 372 ASN A C 1
ATOM 2810 O O . ASN A 1 372 ? 5.641 -33 2.18 1 92.31 372 ASN A O 1
ATOM 2814 N N . ASP A 1 373 ? 5.055 -32.969 4.383 1 91.94 373 ASP A N 1
ATOM 2815 C CA . ASP A 1 373 ? 3.66 -33.375 4.219 1 91.94 373 ASP A CA 1
ATOM 2816 C C . ASP A 1 373 ? 2.717 -32.219 4.555 1 91.94 373 ASP A C 1
ATOM 2818 O O . ASP A 1 373 ? 2.246 -32.094 5.688 1 91.94 373 ASP A O 1
ATOM 2822 N N . PRO A 1 374 ? 2.453 -31.484 3.566 1 95 374 PRO A N 1
ATOM 2823 C CA . PRO A 1 374 ? 1.755 -30.234 3.826 1 95 374 PRO A CA 1
ATOM 2824 C C . PRO A 1 374 ? 0.369 -30.438 4.434 1 95 374 PRO A C 1
ATOM 2826 O O . PRO A 1 374 ? -0.357 -31.344 4.023 1 95 374 PRO A O 1
ATOM 2829 N N . VAL A 1 375 ? 0.002 -29.656 5.379 1 95.56 375 VAL A N 1
ATOM 2830 C CA . VAL A 1 375 ? -1.339 -29.562 5.945 1 95.56 375 VAL A CA 1
ATOM 2831 C C . VAL A 1 375 ? -1.95 -28.203 5.609 1 95.56 375 VAL A C 1
ATOM 2833 O O . VAL A 1 375 ? -1.325 -27.172 5.828 1 95.56 375 VAL A O 1
ATOM 2836 N N . ASN A 1 376 ? -3.137 -28.266 5.023 1 95.12 376 ASN A N 1
ATOM 2837 C CA . ASN A 1 376 ? -3.859 -27.062 4.648 1 95.12 376 ASN A CA 1
ATOM 2838 C C . ASN A 1 376 ? -5.184 -26.938 5.395 1 95.12 376 ASN A C 1
ATOM 2840 O O . ASN A 1 376 ? -5.855 -27.953 5.633 1 95.12 376 ASN A O 1
ATOM 2844 N N . SER A 1 377 ? -5.508 -25.75 5.77 1 95.31 377 SER A N 1
ATOM 2845 C CA . SER A 1 377 ? -6.777 -25.531 6.449 1 95.31 377 SER A CA 1
ATOM 2846 C C . SER A 1 377 ? -7.414 -24.219 6.016 1 95.31 377 SER A C 1
ATOM 2848 O O . SER A 1 377 ? -6.715 -23.281 5.613 1 95.31 377 SER A O 1
ATOM 2850 N N . GLN A 1 378 ? -8.727 -24.203 6 1 95.19 378 GLN A N 1
ATOM 2851 C CA . GLN A 1 378 ? -9.508 -23.016 5.684 1 95.19 378 GLN A CA 1
ATOM 2852 C C . GLN A 1 378 ? -10.758 -22.922 6.555 1 95.19 378 GLN A C 1
ATOM 2854 O O . GLN A 1 378 ? -11.414 -23.938 6.812 1 95.19 378 GLN A O 1
ATOM 2859 N N . VAL A 1 379 ? -11.062 -21.797 7.074 1 95.69 379 VAL A N 1
ATOM 2860 C CA . VAL A 1 379 ? -12.281 -21.516 7.816 1 95.69 379 VAL A CA 1
ATOM 2861 C C . VAL A 1 379 ? -12.945 -20.266 7.254 1 95.69 379 VAL A C 1
ATOM 2863 O O . VAL A 1 379 ? -12.289 -19.219 7.109 1 95.69 379 VAL A O 1
ATOM 2866 N N . ASN A 1 380 ? -14.18 -20.391 6.891 1 96 380 ASN A N 1
ATOM 2867 C CA . ASN A 1 380 ? -14.961 -19.281 6.348 1 96 380 ASN A CA 1
ATOM 2868 C C . ASN A 1 380 ? -16.25 -19.062 7.129 1 96 380 ASN A C 1
ATOM 2870 O O . ASN A 1 380 ? -16.938 -20.031 7.469 1 96 380 ASN A O 1
ATOM 2874 N N . VAL A 1 381 ? -16.547 -17.891 7.488 1 94.06 381 VAL A N 1
ATOM 2875 C CA . VAL A 1 381 ? -17.812 -17.484 8.094 1 94.06 381 VAL A CA 1
ATOM 2876 C C . VAL A 1 381 ? -18.422 -16.328 7.309 1 94.06 381 VAL A C 1
ATOM 2878 O O . VAL A 1 381 ? -17.75 -15.344 7.012 1 94.06 381 VAL A O 1
ATOM 2881 N N . ALA A 1 382 ? -19.625 -16.5 6.945 1 94.62 382 ALA A N 1
ATOM 2882 C CA . ALA A 1 382 ? -20.312 -15.453 6.211 1 94.62 382 ALA A CA 1
ATOM 2883 C C . ALA A 1 382 ? -21.688 -15.156 6.828 1 94.62 382 ALA A C 1
ATOM 2885 O O . ALA A 1 382 ? -22.391 -16.078 7.254 1 94.62 382 ALA A O 1
ATOM 2886 N N . ILE A 1 383 ? -22.031 -13.93 6.918 1 92.19 383 ILE A N 1
ATOM 2887 C CA . ILE A 1 383 ? -23.328 -13.469 7.367 1 92.19 383 ILE A CA 1
ATOM 2888 C C . ILE A 1 383 ? -24.031 -12.711 6.238 1 92.19 383 ILE A C 1
ATOM 2890 O O . ILE A 1 383 ? -23.406 -11.875 5.57 1 92.19 383 ILE A O 1
ATOM 2894 N N . SER A 1 384 ? -25.234 -13.055 6.004 1 93.06 384 SER A N 1
ATOM 2895 C CA . SER A 1 384 ? -25.953 -12.375 4.934 1 93.06 384 SER A CA 1
ATOM 2896 C C . SER A 1 384 ? -27.391 -12.086 5.336 1 93.06 384 SER A C 1
ATOM 2898 O O . SER A 1 384 ? -27.938 -12.734 6.23 1 93.06 384 SER A O 1
ATOM 2900 N N . ASN A 1 385 ? -27.953 -11.102 4.746 1 89.81 385 ASN A N 1
ATOM 2901 C CA . ASN A 1 385 ? -29.328 -10.688 4.945 1 89.81 385 ASN A CA 1
ATOM 2902 C C . ASN A 1 385 ? -29.844 -9.875 3.758 1 89.81 385 ASN A C 1
ATOM 2904 O O . ASN A 1 385 ? -29.062 -9.273 3.023 1 89.81 385 ASN A O 1
ATOM 2908 N N . SER A 1 386 ? -31.062 -9.992 3.477 1 89.12 386 SER A N 1
ATOM 2909 C CA . SER A 1 386 ? -31.734 -9.188 2.467 1 89.12 386 SER A CA 1
ATOM 2910 C C . SER A 1 386 ? -33 -8.516 3.039 1 89.12 386 SER A C 1
ATOM 2912 O O . SER A 1 386 ? -33.812 -9.172 3.666 1 89.12 386 SER A O 1
ATOM 2914 N N . THR A 1 387 ? -33.062 -7.23 2.871 1 85.25 387 THR A N 1
ATOM 2915 C CA . THR A 1 387 ? -34.219 -6.453 3.285 1 85.25 387 THR A CA 1
ATOM 2916 C C . THR A 1 387 ? -34.844 -5.719 2.096 1 85.25 387 THR A C 1
ATOM 2918 O O . THR A 1 387 ? -34.406 -5.883 0.959 1 85.25 387 THR A O 1
ATOM 2921 N N . ASP A 1 388 ? -35.875 -4.988 2.326 1 82.31 388 ASP A N 1
ATOM 2922 C CA . ASP A 1 388 ? -36.531 -4.242 1.263 1 82.31 388 ASP A CA 1
ATOM 2923 C C . ASP A 1 388 ? -35.688 -3.082 0.78 1 82.31 388 ASP A C 1
ATOM 2925 O O . ASP A 1 388 ? -35.812 -2.629 -0.358 1 82.31 388 ASP A O 1
ATOM 2929 N N . VAL A 1 389 ? -34.781 -2.682 1.585 1 83.69 389 VAL A N 1
ATOM 2930 C CA . VAL A 1 389 ? -34.062 -1.474 1.229 1 83.69 389 VAL A CA 1
ATOM 2931 C C . VAL A 1 389 ? -32.594 -1.816 0.985 1 83.69 389 VAL A C 1
ATOM 2933 O O . VAL A 1 389 ? -31.859 -1.046 0.355 1 83.69 389 VAL A O 1
ATOM 2936 N N . ALA A 1 390 ? -32.188 -2.998 1.51 1 88.75 390 ALA A N 1
ATOM 2937 C CA . ALA A 1 390 ? -30.781 -3.295 1.339 1 88.75 390 ALA A CA 1
ATOM 2938 C C . ALA A 1 390 ? -30.516 -4.797 1.409 1 88.75 390 ALA A C 1
ATOM 2940 O O . ALA A 1 390 ? -31.25 -5.527 2.078 1 88.75 390 ALA A O 1
ATOM 2941 N N . ASP A 1 391 ? -29.5 -5.219 0.709 1 91.06 391 ASP A N 1
ATOM 2942 C CA . ASP A 1 391 ? -28.891 -6.543 0.828 1 91.06 391 ASP A CA 1
ATOM 2943 C C . ASP A 1 391 ? -27.438 -6.453 1.278 1 91.06 391 ASP A C 1
ATOM 2945 O O . ASP A 1 391 ? -26.719 -5.543 0.867 1 91.06 391 ASP A O 1
ATOM 2949 N N . PHE A 1 392 ? -27.078 -7.332 2.139 1 90 392 PHE A N 1
ATOM 2950 C CA . PHE A 1 392 ? -25.656 -7.332 2.488 1 90 392 PHE A CA 1
ATOM 2951 C C . PHE A 1 392 ? -25.156 -8.75 2.734 1 90 392 PHE A C 1
ATOM 2953 O O . PHE A 1 392 ? -25.922 -9.625 3.145 1 90 392 PHE A O 1
ATOM 2960 N N . ARG A 1 393 ? -23.906 -8.945 2.475 1 94.88 393 ARG A N 1
ATOM 2961 C CA . ARG A 1 393 ? -23.172 -10.164 2.791 1 94.88 393 ARG A CA 1
ATOM 2962 C C . ARG A 1 393 ? -21.734 -9.844 3.205 1 94.88 393 ARG A C 1
ATOM 2964 O O . ARG A 1 393 ? -21 -9.195 2.459 1 94.88 393 ARG A O 1
ATOM 2971 N N . LEU A 1 394 ? -21.391 -10.242 4.406 1 93.31 394 LEU A N 1
ATOM 2972 C CA . LEU A 1 394 ? -20.031 -10.117 4.922 1 93.31 394 LEU A CA 1
ATOM 2973 C C . LEU A 1 394 ? -19.406 -11.492 5.145 1 93.31 394 LEU A C 1
ATOM 2975 O O . LEU A 1 394 ? -20 -12.344 5.812 1 93.31 394 LEU A O 1
ATOM 2979 N N . SER A 1 395 ? -18.266 -11.672 4.559 1 96.62 395 SER A N 1
ATOM 2980 C CA . SER A 1 395 ? -17.578 -12.953 4.656 1 96.62 395 SER A CA 1
ATOM 2981 C C . SER A 1 395 ? -16.141 -12.781 5.168 1 96.62 395 SER A C 1
ATOM 2983 O O . SER A 1 395 ? -15.438 -11.867 4.75 1 96.62 395 SER A O 1
ATOM 2985 N N . LEU A 1 396 ? -15.75 -13.57 6.141 1 94.38 396 LEU A N 1
ATOM 2986 C CA . LEU A 1 396 ? -14.391 -13.648 6.66 1 94.38 396 LEU A CA 1
ATOM 2987 C C . LEU A 1 396 ? -13.805 -15.039 6.461 1 94.38 396 LEU A C 1
ATOM 2989 O O . LEU A 1 396 ? -14.445 -16.047 6.801 1 94.38 396 LEU A O 1
ATOM 2993 N N . THR A 1 397 ? -12.594 -15.086 5.883 1 96 397 THR A N 1
ATOM 2994 C CA . THR A 1 397 ? -11.953 -16.375 5.617 1 96 397 THR A CA 1
ATOM 2995 C C . THR A 1 397 ? -10.508 -16.375 6.113 1 96 397 THR A C 1
ATOM 2997 O O . THR A 1 397 ? -9.766 -15.406 5.887 1 96 397 THR A O 1
ATOM 3000 N N . ARG A 1 398 ? -10.102 -17.359 6.801 1 95.94 398 ARG A N 1
ATOM 3001 C CA . ARG A 1 398 ? -8.711 -17.656 7.137 1 95.94 398 ARG A CA 1
ATOM 3002 C C . ARG A 1 398 ? -8.219 -18.906 6.398 1 95.94 398 ARG A C 1
ATOM 3004 O O . ARG A 1 398 ? -8.828 -19.969 6.492 1 95.94 398 ARG A O 1
ATOM 3011 N N . GLN A 1 399 ? -7.141 -18.703 5.699 1 95.5 399 GLN A N 1
ATOM 3012 C CA . GLN A 1 399 ? -6.508 -19.812 4.988 1 95.5 399 GLN A CA 1
ATOM 3013 C C . GLN A 1 399 ? -5.062 -20.016 5.438 1 95.5 399 GLN A C 1
ATOM 3015 O O . GLN A 1 399 ? -4.297 -19.047 5.516 1 95.5 399 GLN A O 1
ATOM 3020 N N . ASP A 1 400 ? -4.707 -21.172 5.777 1 95.5 400 ASP A N 1
ATOM 3021 C CA . ASP A 1 400 ? -3.332 -21.578 6.07 1 95.5 400 ASP A CA 1
ATOM 3022 C C . ASP A 1 400 ? -2.91 -22.766 5.211 1 95.5 400 ASP A C 1
ATOM 3024 O O . ASP A 1 400 ? -3.494 -23.844 5.305 1 95.5 400 ASP A O 1
ATOM 3028 N N . ASN A 1 401 ? -1.885 -22.531 4.445 1 95.12 401 ASN A N 1
ATOM 3029 C CA . ASN A 1 401 ? -1.429 -23.562 3.518 1 95.12 401 ASN A CA 1
ATOM 3030 C C . ASN A 1 401 ? 0.074 -23.797 3.635 1 95.12 401 ASN A C 1
ATOM 3032 O O . ASN A 1 401 ? 0.86 -22.844 3.615 1 95.12 401 ASN A O 1
ATOM 3036 N N . GLU A 1 402 ? 0.446 -25.016 3.791 1 94.81 402 GLU A N 1
ATOM 3037 C CA . GLU A 1 402 ? 1.847 -25.422 3.705 1 94.81 402 GLU A CA 1
ATOM 3038 C C . GLU A 1 402 ? 2.195 -25.922 2.303 1 94.81 402 GLU A C 1
ATOM 3040 O O . GLU A 1 402 ? 1.308 -26.125 1.474 1 94.81 402 GLU A O 1
ATOM 3045 N N . ALA A 1 403 ? 3.5 -26 2 1 94.56 403 ALA A N 1
ATOM 3046 C CA . ALA A 1 403 ? 3.957 -26.516 0.71 1 94.56 403 ALA A CA 1
ATOM 3047 C C . ALA A 1 403 ? 4.887 -27.703 0.891 1 94.56 403 ALA A C 1
ATOM 3049 O O . ALA A 1 403 ? 5.246 -28.047 2.018 1 94.56 403 ALA A O 1
ATOM 3050 N N . LEU A 1 404 ? 5.227 -28.328 -0.151 1 94.19 404 LEU A N 1
ATOM 3051 C CA . LEU A 1 404 ? 6.133 -29.469 -0.123 1 94.19 404 LEU A CA 1
ATOM 3052 C C . LEU A 1 404 ? 7.539 -29.047 0.279 1 94.19 404 LEU A C 1
ATOM 3054 O O . LEU A 1 404 ? 8.258 -29.797 0.943 1 94.19 404 LEU A O 1
ATOM 3058 N N . SER A 1 405 ? 7.883 -27.875 -0.209 1 95.56 405 SER A N 1
ATOM 3059 C CA . SER A 1 405 ? 9.203 -27.375 0.167 1 95.56 405 SER A CA 1
ATOM 3060 C C . SER A 1 405 ? 9.312 -27.188 1.678 1 95.56 405 SER A C 1
ATOM 3062 O O . SER A 1 405 ? 8.383 -26.703 2.318 1 95.56 405 SER A O 1
ATOM 3064 N N . LEU A 1 406 ? 10.438 -27.531 2.172 1 95.56 406 LEU A N 1
ATOM 3065 C CA . LEU A 1 406 ? 10.656 -27.438 3.611 1 95.56 406 LEU A CA 1
ATOM 3066 C C . LEU A 1 406 ? 10.523 -25.984 4.082 1 95.56 406 LEU A C 1
ATOM 3068 O O . LEU A 1 406 ? 10.969 -25.062 3.396 1 95.56 406 LEU A O 1
ATOM 3072 N N . ASN A 1 407 ? 9.812 -25.797 5.18 1 94.62 407 ASN A N 1
ATOM 3073 C CA . ASN A 1 407 ? 9.656 -24.531 5.895 1 94.62 407 ASN A CA 1
ATOM 3074 C C . ASN A 1 407 ? 8.844 -23.531 5.086 1 94.62 407 ASN A C 1
ATOM 3076 O O . ASN A 1 407 ? 8.875 -22.328 5.367 1 94.62 407 ASN A O 1
ATOM 3080 N N . SER A 1 408 ? 8.18 -23.953 4.055 1 95.62 408 SER A N 1
ATOM 3081 C CA . SER A 1 408 ? 7.359 -23.078 3.215 1 95.62 408 SER A CA 1
ATOM 3082 C C . SER A 1 408 ? 5.93 -23 3.736 1 95.62 408 SER A C 1
ATOM 3084 O O . SER A 1 408 ? 5.305 -24.031 4.02 1 95.62 408 SER A O 1
ATOM 3086 N N . LYS A 1 409 ? 5.457 -21.797 3.859 1 95 409 LYS A N 1
ATOM 3087 C CA . LYS A 1 409 ? 4.102 -21.594 4.359 1 95 409 LYS A CA 1
ATOM 3088 C C . LYS A 1 409 ? 3.48 -20.328 3.748 1 95 409 LYS A C 1
ATOM 3090 O O . LYS A 1 409 ? 4.188 -19.375 3.443 1 95 409 LYS A O 1
ATOM 3095 N N . ASN A 1 410 ? 2.156 -20.375 3.502 1 95.62 410 ASN A N 1
ATOM 3096 C CA . ASN A 1 410 ? 1.368 -19.234 3.031 1 95.62 410 ASN A CA 1
ATOM 3097 C C . ASN A 1 410 ? 0.093 -19.062 3.852 1 95.62 410 ASN A C 1
ATOM 3099 O O . ASN A 1 410 ? -0.66 -20.016 4.047 1 95.62 410 ASN A O 1
ATOM 3103 N N . SER A 1 411 ? -0.141 -17.922 4.324 1 95.12 411 SER A N 1
ATOM 3104 C CA . SER A 1 411 ? -1.337 -17.609 5.098 1 95.12 411 SER A CA 1
ATOM 3105 C C . SER A 1 411 ? -2.064 -16.391 4.527 1 95.12 411 SER A C 1
ATOM 3107 O O . SER A 1 411 ? -1.43 -15.43 4.105 1 95.12 411 SER A O 1
ATOM 3109 N N . LYS A 1 412 ? -3.432 -16.469 4.477 1 95.5 412 LYS A N 1
ATOM 3110 C CA . LYS A 1 412 ? -4.25 -15.359 3.982 1 95.5 412 LYS A CA 1
ATOM 3111 C C . LYS A 1 412 ? -5.402 -15.062 4.934 1 95.5 412 LYS A C 1
ATOM 3113 O O . LYS A 1 412 ? -5.992 -15.977 5.512 1 95.5 412 LYS A O 1
ATOM 3118 N N . ASN A 1 413 ? -5.656 -13.852 5.203 1 94.44 413 ASN A N 1
ATOM 3119 C CA . ASN A 1 413 ? -6.906 -13.328 5.746 1 94.44 413 ASN A CA 1
ATOM 3120 C C . ASN A 1 413 ? -7.703 -12.57 4.691 1 94.44 413 ASN A C 1
ATOM 3122 O O . ASN A 1 413 ? -7.195 -11.625 4.086 1 94.44 413 ASN A O 1
ATOM 3126 N N . ILE A 1 414 ? -8.906 -13.031 4.453 1 95.75 414 ILE A N 1
ATOM 3127 C CA . ILE A 1 414 ? -9.711 -12.422 3.395 1 95.75 414 ILE A CA 1
ATOM 3128 C C . ILE A 1 414 ? -11.031 -11.914 3.973 1 95.75 414 ILE A C 1
ATOM 3130 O O . ILE A 1 414 ? -11.719 -12.633 4.703 1 95.75 414 ILE A O 1
ATOM 3134 N N . ALA A 1 415 ? -11.359 -10.734 3.725 1 94.31 415 ALA A N 1
ATOM 3135 C CA . ALA A 1 415 ? -12.656 -10.141 4.043 1 94.31 415 ALA A CA 1
ATOM 3136 C C . ALA A 1 415 ? -13.367 -9.664 2.775 1 94.31 415 ALA A C 1
ATOM 3138 O O . ALA A 1 415 ? -12.766 -9.008 1.927 1 94.31 415 ALA A O 1
ATOM 3139 N N . ASN A 1 416 ? -14.562 -10.094 2.619 1 96.25 416 ASN A N 1
ATOM 3140 C CA . ASN A 1 416 ? -15.359 -9.695 1.469 1 96.25 416 ASN A CA 1
ATOM 3141 C C . ASN A 1 416 ? -16.688 -9.086 1.898 1 96.25 416 ASN A C 1
ATOM 3143 O O . ASN A 1 416 ? -17.406 -9.656 2.729 1 96.25 416 ASN A O 1
ATOM 3147 N N . LEU A 1 417 ? -17.016 -7.953 1.428 1 94.62 417 LEU A N 1
ATOM 3148 C CA . LEU A 1 417 ? -18.297 -7.277 1.653 1 94.62 417 LEU A CA 1
ATOM 3149 C C . LEU A 1 417 ? -19.016 -7.004 0.333 1 94.62 417 LEU A C 1
ATOM 3151 O O . LEU A 1 417 ? -18.422 -6.43 -0.587 1 94.62 417 LEU A O 1
ATOM 3155 N N . ASN A 1 418 ? -20.156 -7.445 0.208 1 95.06 418 ASN A N 1
ATOM 3156 C CA . ASN A 1 418 ? -21.047 -7.148 -0.904 1 95.06 418 ASN A CA 1
ATOM 3157 C C . ASN A 1 418 ? -22.375 -6.57 -0.417 1 95.06 418 ASN A C 1
ATOM 3159 O O . ASN A 1 418 ? -23.125 -7.234 0.309 1 95.06 418 ASN A O 1
ATOM 3163 N N . SER A 1 419 ? -22.672 -5.379 -0.844 1 93.19 419 SER A N 1
ATOM 3164 C CA . SER A 1 419 ? -23.875 -4.695 -0.377 1 93.19 419 SER A CA 1
ATOM 3165 C C . SER A 1 419 ? -24.594 -3.996 -1.525 1 93.19 419 SER A C 1
ATOM 3167 O O . SER A 1 419 ? -23.969 -3.484 -2.445 1 93.19 419 SER A O 1
ATOM 3169 N N . THR A 1 420 ? -25.891 -4.016 -1.475 1 92.5 420 THR A N 1
ATOM 3170 C CA . THR A 1 420 ? -26.766 -3.273 -2.385 1 92.5 420 THR A CA 1
ATOM 3171 C C . THR A 1 420 ? -27.734 -2.391 -1.606 1 92.5 420 THR A C 1
ATOM 3173 O O . THR A 1 420 ? -28.422 -2.863 -0.702 1 92.5 420 THR A O 1
ATOM 3176 N N . PHE A 1 421 ? -27.797 -1.134 -1.979 1 88.62 421 PHE A N 1
ATOM 3177 C CA . PHE A 1 421 ? -28.703 -0.178 -1.358 1 88.62 421 PHE A CA 1
ATOM 3178 C C . PHE A 1 421 ? -29.734 0.319 -2.363 1 88.62 421 PHE A C 1
ATOM 3180 O O . PHE A 1 421 ? -29.375 0.882 -3.4 1 88.62 421 PHE A O 1
ATOM 3187 N N . ARG A 1 422 ? -30.953 0.038 -2.049 1 91.12 422 ARG A N 1
ATOM 3188 C CA . ARG A 1 422 ? -32.062 0.58 -2.842 1 91.12 422 ARG A CA 1
ATOM 3189 C C . ARG A 1 422 ? -32.531 1.908 -2.27 1 91.12 422 ARG A C 1
ATOM 3191 O O . ARG A 1 422 ? -33.562 1.957 -1.574 1 91.12 422 ARG A O 1
ATOM 3198 N N . ILE A 1 423 ? -31.938 2.916 -2.693 1 86.25 423 ILE A N 1
ATOM 3199 C CA . ILE A 1 423 ? -32.094 4.242 -2.102 1 86.25 423 ILE A CA 1
ATOM 3200 C C . ILE A 1 423 ? -33.5 4.785 -2.432 1 86.25 423 ILE A C 1
ATOM 3202 O O . ILE A 1 423 ? -34.125 5.406 -1.587 1 86.25 423 ILE A O 1
ATOM 3206 N N . SER A 1 424 ? -33.906 4.668 -3.682 1 84.94 424 SER A N 1
ATOM 3207 C CA . SER A 1 424 ? -35.25 5.016 -4.176 1 84.94 424 SER A CA 1
ATOM 3208 C C . SER A 1 424 ? -35.688 4.07 -5.289 1 84.94 424 SER A C 1
ATOM 3210 O O . SER A 1 424 ? -34.969 3.145 -5.648 1 84.94 424 SER A O 1
ATOM 3212 N N . LYS A 1 425 ? -36.812 4.258 -5.719 1 84.12 425 LYS A N 1
ATOM 3213 C CA . LYS A 1 425 ? -37.281 3.455 -6.852 1 84.12 425 LYS A CA 1
ATOM 3214 C C . LYS A 1 425 ? -36.438 3.713 -8.086 1 84.12 425 LYS A C 1
ATOM 3216 O O . LYS A 1 425 ? -36.375 2.879 -8.992 1 84.12 425 LYS A O 1
ATOM 3221 N N . LYS A 1 426 ? -35.688 4.836 -8.078 1 89 426 LYS A N 1
ATOM 3222 C CA . LYS A 1 426 ? -34.938 5.227 -9.266 1 89 426 LYS A CA 1
ATOM 3223 C C . LYS A 1 426 ? -33.438 4.98 -9.078 1 89 426 LYS A C 1
ATOM 3225 O O . LYS A 1 426 ? -32.688 4.895 -10.055 1 89 426 LYS A O 1
ATOM 3230 N N . VAL A 1 427 ? -33.031 4.93 -7.816 1 90.38 427 VAL A N 1
ATOM 3231 C CA . VAL A 1 427 ? -31.594 4.898 -7.605 1 90.38 427 VAL A CA 1
ATOM 3232 C C . VAL A 1 427 ? -31.219 3.666 -6.785 1 90.38 427 VAL A C 1
ATOM 3234 O O . VAL A 1 427 ? -31.781 3.422 -5.719 1 90.38 427 VAL A O 1
ATOM 3237 N N . ARG A 1 428 ? -30.297 2.957 -7.289 1 91.75 428 ARG A N 1
ATOM 3238 C CA . ARG A 1 428 ? -29.719 1.81 -6.602 1 91.75 428 ARG A CA 1
ATOM 3239 C C . ARG A 1 428 ? -28.188 1.891 -6.598 1 91.75 428 ARG A C 1
ATOM 3241 O O . ARG A 1 428 ? -27.578 2.266 -7.602 1 91.75 428 ARG A O 1
ATOM 3248 N N . THR A 1 429 ? -27.578 1.581 -5.457 1 92 429 THR A N 1
ATOM 3249 C CA . THR A 1 429 ? -26.109 1.606 -5.344 1 92 429 THR A CA 1
ATOM 3250 C C . THR A 1 429 ? -25.578 0.248 -4.895 1 92 429 THR A C 1
ATOM 3252 O O . THR A 1 429 ? -26.031 -0.297 -3.885 1 92 429 THR A O 1
ATOM 3255 N N . ASP A 1 430 ? -24.641 -0.253 -5.633 1 93.56 430 ASP A N 1
ATOM 3256 C CA . ASP A 1 430 ? -23.953 -1.484 -5.27 1 93.56 430 ASP A CA 1
ATOM 3257 C C . ASP A 1 430 ? -22.531 -1.19 -4.777 1 93.56 430 ASP A C 1
ATOM 3259 O O . ASP A 1 430 ? -21.812 -0.384 -5.375 1 93.56 430 ASP A O 1
ATOM 3263 N N . LEU A 1 431 ? -22.203 -1.802 -3.664 1 93 431 LEU A N 1
ATOM 3264 C CA . LEU A 1 431 ? -20.859 -1.662 -3.096 1 93 431 LEU A CA 1
ATOM 3265 C C . LEU A 1 431 ? -20.203 -3.025 -2.904 1 93 431 LEU A C 1
ATOM 3267 O O . LEU A 1 431 ? -20.812 -3.932 -2.32 1 93 431 LEU A O 1
ATOM 3271 N N . MET A 1 432 ? -19 -3.191 -3.418 1 95.19 432 MET A N 1
ATOM 3272 C CA . MET A 1 432 ? -18.219 -4.414 -3.227 1 95.19 432 MET A CA 1
ATOM 3273 C C . MET A 1 432 ? -16.812 -4.094 -2.742 1 95.19 432 MET A C 1
ATOM 3275 O O . MET A 1 432 ? -16.125 -3.258 -3.332 1 95.19 432 MET A O 1
ATOM 3279 N N . ILE A 1 433 ? -16.391 -4.695 -1.667 1 94.62 433 ILE A N 1
ATOM 3280 C CA . ILE A 1 433 ? -15.031 -4.543 -1.133 1 94.62 433 ILE A CA 1
ATOM 3281 C C . ILE A 1 433 ? -14.438 -5.918 -0.84 1 94.62 433 ILE A C 1
ATOM 3283 O O . ILE A 1 433 ? -15.062 -6.738 -0.164 1 94.62 433 ILE A O 1
ATOM 3287 N N . ASN A 1 434 ? -13.258 -6.141 -1.363 1 96.56 434 ASN A N 1
ATOM 3288 C CA . ASN A 1 434 ? -12.477 -7.34 -1.09 1 96.56 434 ASN A CA 1
ATOM 3289 C C . ASN A 1 434 ? -11.086 -7 -0.574 1 96.56 434 ASN A C 1
ATOM 3291 O O . ASN A 1 434 ? -10.297 -6.359 -1.275 1 96.56 434 ASN A O 1
ATOM 3295 N N . TYR A 1 435 ? -10.805 -7.344 0.626 1 94.94 435 TYR A N 1
ATOM 3296 C CA . TYR A 1 435 ? -9.508 -7.121 1.242 1 94.94 435 TYR A CA 1
ATOM 3297 C C . TYR A 1 435 ? -8.773 -8.438 1.456 1 94.94 435 TYR A C 1
ATOM 3299 O O . TYR A 1 435 ? -9.305 -9.367 2.068 1 94.94 435 TYR A O 1
ATOM 3307 N N . ILE A 1 436 ? -7.539 -8.523 1.021 1 96.38 436 ILE A N 1
ATOM 3308 C CA . ILE A 1 436 ? -6.727 -9.727 1.154 1 96.38 436 ILE A CA 1
ATOM 3309 C C . ILE A 1 436 ? -5.395 -9.383 1.813 1 96.38 436 ILE A C 1
ATOM 3311 O O . ILE A 1 436 ? -4.602 -8.617 1.26 1 96.38 436 ILE A O 1
ATOM 3315 N N . ASN A 1 437 ? -5.152 -9.859 2.994 1 94.69 437 ASN A N 1
ATOM 3316 C CA . ASN A 1 437 ? -3.867 -9.828 3.684 1 94.69 437 ASN A CA 1
ATOM 3317 C C . ASN A 1 437 ? -3.135 -11.164 3.559 1 94.69 437 ASN A C 1
ATOM 3319 O O . ASN A 1 437 ? -3.654 -12.203 3.971 1 94.69 437 ASN A O 1
ATOM 3323 N N . GLN A 1 438 ? -1.954 -11.141 2.973 1 95.56 438 GLN A N 1
ATOM 3324 C CA . GLN A 1 438 ? -1.246 -12.391 2.697 1 95.56 438 GLN A CA 1
ATOM 3325 C C . GLN A 1 438 ? 0.187 -12.336 3.217 1 95.56 438 GLN A C 1
ATOM 3327 O O . GLN A 1 438 ? 0.878 -11.328 3.041 1 95.56 438 GLN A O 1
ATOM 3332 N N . TYR A 1 439 ? 0.574 -13.328 3.928 1 95.31 439 TYR A N 1
ATOM 3333 C CA . TYR A 1 439 ? 1.955 -13.523 4.355 1 95.31 439 TYR A CA 1
ATOM 3334 C C . TYR A 1 439 ? 2.514 -14.828 3.807 1 95.31 439 TYR A C 1
ATOM 3336 O O . TYR A 1 439 ? 1.976 -15.906 4.078 1 95.31 439 TYR A O 1
ATOM 3344 N N . THR A 1 440 ? 3.539 -14.758 3.053 1 95.88 440 THR A N 1
ATOM 3345 C CA . THR A 1 440 ? 4.219 -15.922 2.5 1 95.88 440 THR A CA 1
ATOM 3346 C C . THR A 1 440 ? 5.617 -16.062 3.092 1 95.88 440 THR A C 1
ATOM 3348 O O . THR A 1 440 ? 6.457 -15.18 2.932 1 95.88 440 THR A O 1
ATOM 3351 N N . ALA A 1 441 ? 5.816 -17.156 3.791 1 95.94 441 ALA A N 1
ATOM 3352 C CA . ALA A 1 441 ? 7.137 -17.5 4.309 1 95.94 441 ALA A CA 1
ATOM 3353 C C . ALA A 1 441 ? 7.812 -18.547 3.43 1 95.94 441 ALA A C 1
ATOM 3355 O O . ALA A 1 441 ? 7.266 -19.641 3.215 1 95.94 441 ALA A O 1
ATOM 3356 N N . ASN A 1 442 ? 8.938 -18.219 2.928 1 96.31 442 ASN A N 1
ATOM 3357 C CA . ASN A 1 442 ? 9.75 -19.156 2.146 1 96.31 442 ASN A CA 1
ATOM 3358 C C . ASN A 1 442 ? 8.953 -19.781 1.009 1 96.31 442 ASN A C 1
ATOM 3360 O O . ASN A 1 442 ? 8.742 -20.984 0.987 1 96.31 442 ASN A O 1
ATOM 3364 N N . ARG A 1 443 ? 8.609 -19.031 -0.003 1 95 443 ARG A N 1
ATOM 3365 C CA . ARG A 1 443 ? 7.977 -19.594 -1.194 1 95 443 ARG A CA 1
ATOM 3366 C C . ARG A 1 443 ? 8.672 -20.875 -1.63 1 95 443 ARG A C 1
ATOM 3368 O O . ARG A 1 443 ? 9.891 -21 -1.514 1 95 443 ARG A O 1
ATOM 3375 N N . PRO A 1 444 ? 7.906 -21.734 -2.158 1 94.94 444 PRO A N 1
ATOM 3376 C CA . PRO A 1 444 ? 8.508 -23.016 -2.506 1 94.94 444 PRO A CA 1
ATOM 3377 C C . PRO A 1 444 ? 9.742 -22.875 -3.389 1 94.94 444 PRO A C 1
ATOM 3379 O O . PRO A 1 444 ? 9.766 -22.047 -4.297 1 94.94 444 PRO A O 1
ATOM 3382 N N . TYR A 1 445 ? 10.656 -23.688 -3.078 1 95.38 445 TYR A N 1
ATOM 3383 C CA . TYR A 1 445 ? 11.93 -23.672 -3.795 1 95.38 445 TYR A CA 1
ATOM 3384 C C . TYR A 1 445 ? 11.914 -24.672 -4.945 1 95.38 445 TYR A C 1
ATOM 3386 O O . TYR A 1 445 ? 11.398 -25.797 -4.801 1 95.38 445 TYR A O 1
ATOM 3394 N N . SER A 1 446 ? 12.453 -24.312 -6.121 1 94.12 446 SER A N 1
ATOM 3395 C CA . SER A 1 446 ? 12.555 -25.188 -7.289 1 94.12 446 SER A CA 1
ATOM 3396 C C . SER A 1 446 ? 13.477 -26.375 -7.02 1 94.12 446 SER A C 1
ATOM 3398 O O . SER A 1 446 ? 14.508 -26.219 -6.363 1 94.12 446 SER A O 1
ATOM 3400 N N . VAL A 1 447 ? 13.117 -27.516 -7.516 1 94.5 447 VAL A N 1
ATOM 3401 C CA . VAL A 1 447 ? 13.961 -28.703 -7.398 1 94.5 447 VAL A CA 1
ATOM 3402 C C . VAL A 1 447 ? 14.633 -28.984 -8.742 1 94.5 447 VAL A C 1
ATOM 3404 O O . VAL A 1 447 ? 14.938 -30.141 -9.055 1 94.5 447 VAL A O 1
ATOM 3407 N N . ASP A 1 448 ? 14.75 -27.969 -9.5 1 94.62 448 ASP A N 1
ATOM 3408 C CA . ASP A 1 448 ? 15.328 -28.078 -10.828 1 94.62 448 ASP A CA 1
ATOM 3409 C C . ASP A 1 448 ? 16.672 -28.797 -10.789 1 94.62 448 ASP A C 1
ATOM 3411 O O . ASP A 1 448 ? 16.922 -29.703 -11.578 1 94.62 448 ASP A O 1
ATOM 3415 N N . ARG A 1 449 ? 17.5 -28.531 -9.828 1 95.38 449 ARG A N 1
ATOM 3416 C CA . ARG A 1 449 ? 18.859 -29.078 -9.766 1 95.38 449 ARG A CA 1
ATOM 3417 C C . ARG A 1 449 ? 18.844 -30.531 -9.305 1 95.38 449 ARG A C 1
ATOM 3419 O O . ARG A 1 449 ? 19.828 -31.25 -9.477 1 95.38 449 ARG A O 1
ATOM 3426 N N . LEU A 1 450 ? 17.797 -30.969 -8.734 1 95.25 450 LEU A N 1
ATOM 3427 C CA . LEU A 1 450 ? 17.672 -32.344 -8.273 1 95.25 450 LEU A CA 1
ATOM 3428 C C . LEU A 1 450 ? 17.219 -33.25 -9.414 1 95.25 450 LEU A C 1
ATOM 3430 O O . LEU A 1 450 ? 17.391 -34.469 -9.344 1 95.25 450 LEU A O 1
ATOM 3434 N N . ILE A 1 451 ? 16.703 -32.625 -10.391 1 92.62 451 ILE A N 1
ATOM 3435 C CA . ILE A 1 451 ? 16.078 -33.406 -11.445 1 92.62 451 ILE A CA 1
ATOM 3436 C C . ILE A 1 451 ? 16.797 -33.156 -12.773 1 92.62 451 ILE A C 1
ATOM 3438 O O . ILE A 1 451 ? 17.016 -34.094 -13.555 1 92.62 451 ILE A O 1
ATOM 3442 N N . ASN A 1 452 ? 17.188 -31.953 -13.016 1 93.81 452 ASN A N 1
ATOM 3443 C CA . ASN A 1 452 ? 17.719 -31.562 -14.312 1 93.81 452 ASN A CA 1
ATOM 3444 C C . ASN A 1 452 ? 19.234 -31.328 -14.242 1 93.81 452 ASN A C 1
ATOM 3446 O O . ASN A 1 452 ? 19.766 -30.469 -14.953 1 93.81 452 ASN A O 1
ATOM 3450 N N . ASN A 1 453 ? 19.859 -31.953 -13.305 1 94.75 453 ASN A N 1
ATOM 3451 C CA . ASN A 1 453 ? 21.297 -31.875 -13.109 1 94.75 453 ASN A CA 1
ATOM 3452 C C . ASN A 1 453 ? 21.859 -33.219 -12.617 1 94.75 453 ASN A C 1
ATOM 3454 O O . ASN A 1 453 ? 21.406 -33.75 -11.602 1 94.75 453 ASN A O 1
ATOM 3458 N N . PHE A 1 454 ? 22.891 -33.719 -13.305 1 95.69 454 PHE A N 1
ATOM 3459 C CA . PHE A 1 454 ? 23.453 -35 -12.945 1 95.69 454 PHE A CA 1
ATOM 3460 C C . PHE A 1 454 ? 24 -34.969 -11.523 1 95.69 454 PHE A C 1
ATOM 3462 O O . PHE A 1 454 ? 24 -36 -10.828 1 95.69 454 PHE A O 1
ATOM 3469 N N . GLY A 1 455 ? 24.422 -33.75 -11.07 1 94.25 455 GLY A N 1
ATOM 3470 C CA . GLY A 1 455 ? 24.984 -33.594 -9.734 1 94.25 455 GLY A CA 1
ATOM 3471 C C . GLY A 1 455 ? 23.938 -33.531 -8.648 1 94.25 455 GLY A C 1
ATOM 3472 O O . GLY A 1 455 ? 24.25 -33.406 -7.465 1 94.25 455 GLY A O 1
ATOM 3473 N N . GLY A 1 456 ? 22.734 -33.688 -9.031 1 96 456 GLY A N 1
ATOM 3474 C CA . GLY A 1 456 ? 21.656 -33.594 -8.062 1 96 456 GLY A CA 1
ATOM 3475 C C . GLY A 1 456 ? 20.688 -34.781 -8.156 1 96 456 GLY A C 1
ATOM 3476 O O . GLY A 1 456 ? 19.719 -34.844 -7.387 1 96 456 GLY A O 1
ATOM 3477 N N . MET A 1 457 ? 20.969 -35.688 -9.039 1 96.19 457 MET A N 1
ATOM 3478 C CA . MET A 1 457 ? 20.156 -36.906 -9.133 1 96.19 457 MET A CA 1
ATOM 3479 C C . MET A 1 457 ? 20.594 -37.938 -8.102 1 96.19 457 MET A C 1
ATOM 3481 O O . MET A 1 457 ? 21.688 -38.469 -8.188 1 96.19 457 MET A O 1
ATOM 3485 N N . MET A 1 458 ? 19.75 -38.25 -7.23 1 96.56 458 MET A N 1
ATOM 3486 C CA . MET A 1 458 ? 20.094 -39.031 -6.055 1 96.56 458 MET A CA 1
ATOM 3487 C C . MET A 1 458 ? 20.312 -40.5 -6.43 1 96.56 458 MET A C 1
ATOM 3489 O O . MET A 1 458 ? 19.469 -41.094 -7.098 1 96.56 458 MET A O 1
ATOM 3493 N N . SER A 1 459 ? 21.406 -41.031 -5.957 1 96.25 459 SER A N 1
ATOM 3494 C CA . SER A 1 459 ? 21.656 -42.469 -6.18 1 96.25 459 SER A CA 1
ATOM 3495 C C . SER A 1 459 ? 20.656 -43.344 -5.426 1 96.25 459 SER A C 1
ATOM 3497 O O . SER A 1 459 ? 20.062 -42.875 -4.445 1 96.25 459 SER A O 1
ATOM 3499 N N . ARG A 1 460 ? 20.531 -44.562 -5.824 1 96.12 460 ARG A N 1
ATOM 3500 C CA . ARG A 1 460 ? 19.531 -45.438 -5.219 1 96.12 460 ARG A CA 1
ATOM 3501 C C . ARG A 1 460 ? 19.984 -45.906 -3.848 1 96.12 460 ARG A C 1
ATOM 3503 O O . ARG A 1 460 ? 19.172 -46.406 -3.057 1 96.12 460 ARG A O 1
ATOM 3510 N N . PHE A 1 461 ? 21.281 -45.75 -3.574 1 97.56 461 PHE A N 1
ATOM 3511 C CA . PHE A 1 461 ? 21.812 -46.094 -2.256 1 97.56 461 PHE A CA 1
ATOM 3512 C C . PHE A 1 461 ? 21.656 -44.906 -1.303 1 97.56 461 PHE A C 1
ATOM 3514 O O . PHE A 1 461 ? 21.688 -45.094 -0.083 1 97.56 461 PHE A O 1
ATOM 3521 N N . ASP A 1 462 ? 21.406 -43.75 -1.765 1 96.62 462 ASP A N 1
ATOM 3522 C CA . ASP A 1 462 ? 21.484 -42.5 -1.036 1 96.62 462 ASP A CA 1
ATOM 3523 C C . ASP A 1 462 ? 20.125 -42.156 -0.423 1 96.62 462 ASP A C 1
ATOM 3525 O O . ASP A 1 462 ? 19.109 -42.781 -0.748 1 96.62 462 ASP A O 1
ATOM 3529 N N . ASN A 1 463 ? 20.141 -41.188 0.52 1 97.31 463 ASN A N 1
ATOM 3530 C CA . ASN A 1 463 ? 18.922 -40.781 1.23 1 97.31 463 ASN A CA 1
ATOM 3531 C C . ASN A 1 463 ? 18.953 -39.312 1.626 1 97.31 463 ASN A C 1
ATOM 3533 O O . ASN A 1 463 ? 19.969 -38.844 2.129 1 97.31 463 ASN A O 1
ATOM 3537 N N . GLY A 1 464 ? 17.844 -38.688 1.407 1 97.31 464 GLY A N 1
ATOM 3538 C CA . GLY A 1 464 ? 17.734 -37.281 1.741 1 97.31 464 GLY A CA 1
ATOM 3539 C C . GLY A 1 464 ? 17.953 -37 3.215 1 97.31 464 GLY A C 1
ATOM 3540 O O . GLY A 1 464 ? 18.453 -35.906 3.576 1 97.31 464 GLY A O 1
ATOM 3541 N N . ALA A 1 465 ? 17.609 -37.875 4.137 1 96.94 465 ALA A N 1
ATOM 3542 C CA . ALA A 1 465 ? 17.781 -37.719 5.578 1 96.94 465 ALA A CA 1
ATOM 3543 C C . ALA A 1 465 ? 19.25 -37.5 5.938 1 96.94 465 ALA A C 1
ATOM 3545 O O . ALA A 1 465 ? 19.562 -36.781 6.887 1 96.94 465 ALA A O 1
ATOM 3546 N N . TRP A 1 466 ? 20.172 -38.156 5.184 1 97.81 466 TRP A N 1
ATOM 3547 C CA . TRP A 1 466 ? 21.594 -38 5.445 1 97.81 466 TRP A CA 1
ATOM 3548 C C . TRP A 1 466 ? 22.062 -36.594 5.148 1 97.81 466 TRP A C 1
ATOM 3550 O O . TRP A 1 466 ? 22.922 -36.031 5.848 1 97.81 466 TRP A O 1
ATOM 3560 N N . TYR A 1 467 ? 21.516 -36.031 4.125 1 97.94 467 TYR A N 1
ATOM 3561 C CA . TYR A 1 467 ? 21.844 -34.656 3.783 1 97.94 467 TYR A CA 1
ATOM 3562 C C . TYR A 1 467 ? 21.328 -33.688 4.855 1 97.94 467 TYR A C 1
ATOM 3564 O O . TYR A 1 467 ? 21.984 -32.688 5.168 1 97.94 467 TYR A O 1
ATOM 3572 N N . LEU A 1 468 ? 20.141 -33.906 5.387 1 97.25 468 LEU A N 1
ATOM 3573 C CA . LEU A 1 468 ? 19.578 -33.062 6.449 1 97.25 468 LEU A CA 1
ATOM 3574 C C . LEU A 1 468 ? 20.469 -33.125 7.688 1 97.25 468 LEU A C 1
ATOM 3576 O O . LEU A 1 468 ? 20.578 -32.125 8.414 1 97.25 468 LEU A O 1
ATOM 3580 N N . ASP A 1 469 ? 21.125 -34.188 7.84 1 96.25 469 ASP A N 1
ATOM 3581 C CA . ASP A 1 469 ? 21.984 -34.375 9.008 1 96.25 469 ASP A CA 1
ATOM 3582 C C . ASP A 1 469 ? 23.328 -33.688 8.805 1 96.25 469 ASP A C 1
ATOM 3584 O O . ASP A 1 469 ? 24.016 -33.344 9.773 1 96.25 469 ASP A O 1
ATOM 3588 N N . LYS A 1 470 ? 23.766 -33.5 7.508 1 97.25 470 LYS A N 1
ATOM 3589 C CA . LYS A 1 470 ? 25.156 -33.094 7.262 1 97.25 470 LYS A CA 1
ATOM 3590 C C . LYS A 1 470 ? 25.219 -31.781 6.5 1 97.25 470 LYS A C 1
ATOM 3592 O O . LYS A 1 470 ? 26.297 -31.328 6.109 1 97.25 470 LYS A O 1
ATOM 3597 N N . TYR A 1 471 ? 24.109 -31.109 6.211 1 97.44 471 TYR A N 1
ATOM 3598 C CA . TYR A 1 471 ? 24.125 -29.906 5.383 1 97.44 471 TYR A CA 1
ATOM 3599 C C . TYR A 1 471 ? 24.75 -28.734 6.121 1 97.44 471 TYR A C 1
ATOM 3601 O O . TYR A 1 471 ? 25.062 -27.703 5.512 1 97.44 471 TYR A O 1
ATOM 3609 N N . LYS A 1 472 ? 24.984 -28.844 7.387 1 96.94 472 LYS A N 1
ATOM 3610 C CA . LYS A 1 472 ? 25.531 -27.797 8.25 1 96.94 472 LYS A CA 1
ATOM 3611 C C . LYS A 1 472 ? 26.578 -28.359 9.211 1 96.94 472 LYS A C 1
ATOM 3613 O O . LYS A 1 472 ? 26.406 -29.453 9.75 1 96.94 472 LYS A O 1
ATOM 3618 N N . THR A 1 473 ? 27.688 -27.625 9.391 1 97.12 473 THR A N 1
ATOM 3619 C CA . THR A 1 473 ? 28.734 -28.047 10.32 1 97.12 473 THR A CA 1
ATOM 3620 C C . THR A 1 473 ? 28.281 -27.844 11.766 1 97.12 473 THR A C 1
ATOM 3622 O O . THR A 1 473 ? 27.266 -27.188 12.016 1 97.12 473 THR A O 1
ATOM 3625 N N . SER A 1 474 ? 28.969 -28.422 12.656 1 96.25 474 SER A N 1
ATOM 3626 C CA . SER A 1 474 ? 28.641 -28.266 14.07 1 96.25 474 SER A CA 1
ATOM 3627 C C . SER A 1 474 ? 28.719 -26.812 14.516 1 96.25 474 SER A C 1
ATOM 3629 O O . SER A 1 474 ? 28.141 -26.438 15.531 1 96.25 474 SER A O 1
ATOM 3631 N N . ARG A 1 475 ? 29.391 -26 13.672 1 95.88 475 ARG A N 1
ATOM 3632 C CA . ARG A 1 475 ? 29.547 -24.594 14.023 1 95.88 475 ARG A CA 1
ATOM 3633 C C . ARG A 1 475 ? 28.516 -23.734 13.281 1 95.88 475 ARG A C 1
ATOM 3635 O O . ARG A 1 475 ? 28.578 -22.5 13.336 1 95.88 475 ARG A O 1
ATOM 3642 N N . GLY A 1 476 ? 27.703 -24.344 12.562 1 95.69 476 GLY A N 1
ATOM 3643 C CA . GLY A 1 476 ? 26.562 -23.641 11.984 1 95.69 476 GLY A CA 1
ATOM 3644 C C . GLY A 1 476 ? 26.828 -23.156 10.57 1 95.69 476 GLY A C 1
ATOM 3645 O O . GLY A 1 476 ? 26.047 -22.359 10.031 1 95.69 476 GLY A O 1
ATOM 3646 N N . TYR A 1 477 ? 27.953 -23.562 9.914 1 97.62 477 TYR A N 1
ATOM 3647 C CA . TYR A 1 477 ? 28.266 -23.141 8.555 1 97.62 477 TYR A CA 1
ATOM 3648 C C . TYR A 1 477 ? 27.875 -24.219 7.547 1 97.62 477 TYR A C 1
ATOM 3650 O O . TYR A 1 477 ? 27.578 -25.344 7.93 1 97.62 477 TYR A O 1
ATOM 3658 N N . ARG A 1 478 ? 27.828 -23.844 6.219 1 98.06 478 ARG A N 1
ATOM 3659 C CA . ARG A 1 478 ? 27.531 -24.766 5.137 1 98.06 478 ARG A CA 1
ATOM 3660 C C . ARG A 1 478 ? 28.562 -25.906 5.098 1 98.06 478 ARG A C 1
ATOM 3662 O O . ARG A 1 478 ? 29.734 -25.688 5.41 1 98.06 478 ARG A O 1
ATOM 3669 N N . TYR A 1 479 ? 28.203 -27.047 4.711 1 97.81 479 TYR A N 1
ATOM 3670 C CA . TYR A 1 479 ? 29.078 -28.203 4.582 1 97.81 479 TYR A CA 1
ATOM 3671 C C . TYR A 1 479 ? 30.297 -27.875 3.707 1 97.81 479 TYR A C 1
ATOM 3673 O O . TYR A 1 479 ? 30.219 -26.984 2.852 1 97.81 479 TYR A O 1
ATOM 3681 N N . VAL A 1 480 ? 31.391 -28.516 3.938 1 97.69 480 VAL A N 1
ATOM 3682 C CA . VAL A 1 480 ? 32.594 -28.406 3.145 1 97.69 480 VAL A CA 1
ATOM 3683 C C . VAL A 1 480 ? 33.031 -29.781 2.637 1 97.69 480 VAL A C 1
ATOM 3685 O O . VAL A 1 480 ? 32.938 -30.766 3.367 1 97.69 480 VAL A O 1
ATOM 3688 N N . THR A 1 481 ? 33.406 -29.844 1.428 1 97 481 THR A N 1
ATOM 3689 C CA . THR A 1 481 ? 33.812 -31.125 0.848 1 97 481 THR A CA 1
ATOM 3690 C C . THR A 1 481 ? 35.344 -31.172 0.697 1 97 481 THR A C 1
ATOM 3692 O O . THR A 1 481 ? 36 -30.125 0.608 1 97 481 THR A O 1
ATOM 3695 N N . GLY A 1 482 ? 35.875 -32.375 0.722 1 95.5 482 GLY A N 1
ATOM 3696 C CA . GLY A 1 482 ? 37.312 -32.562 0.498 1 95.5 482 GLY A CA 1
ATOM 3697 C C . GLY A 1 482 ? 38.188 -31.844 1.504 1 95.5 482 GLY A C 1
ATOM 3698 O O . GLY A 1 482 ? 37.938 -31.938 2.713 1 95.5 482 GLY A O 1
ATOM 3699 N N . ASN A 1 483 ? 39.219 -31.141 0.9 1 93.94 483 ASN A N 1
ATOM 3700 C CA . ASN A 1 483 ? 40.156 -30.438 1.741 1 93.94 483 ASN A CA 1
ATOM 3701 C C . ASN A 1 483 ? 39.875 -28.938 1.79 1 93.94 483 ASN A C 1
ATOM 3703 O O . ASN A 1 483 ? 40.781 -28.125 2.01 1 93.94 483 ASN A O 1
ATOM 3707 N N . GLY A 1 484 ? 38.594 -28.656 1.543 1 94.56 484 GLY A N 1
ATOM 3708 C CA . GLY A 1 484 ? 38.219 -27.25 1.612 1 94.56 484 GLY A CA 1
ATOM 3709 C C . GLY A 1 484 ? 38.469 -26.641 2.973 1 94.56 484 GLY A C 1
ATOM 3710 O O . GLY A 1 484 ? 38.531 -27.344 3.982 1 94.56 484 GLY A O 1
ATOM 3711 N N . GLN A 1 485 ? 38.562 -25.359 2.992 1 94.81 485 GLN A N 1
ATOM 3712 C CA . GLN A 1 485 ? 38.844 -24.625 4.227 1 94.81 485 GLN A CA 1
ATOM 3713 C C . GLN A 1 485 ? 37.625 -24.672 5.16 1 94.81 485 GLN A C 1
ATOM 3715 O O . GLN A 1 485 ? 36.5 -24.359 4.746 1 94.81 485 GLN A O 1
ATOM 3720 N N . SER A 1 486 ? 37.812 -25.141 6.379 1 95.62 486 SER A N 1
ATOM 3721 C CA . SER A 1 486 ? 36.75 -25.281 7.359 1 95.62 486 SER A CA 1
ATOM 3722 C C . SER A 1 486 ? 37.281 -25.109 8.781 1 95.62 486 SER A C 1
ATOM 3724 O O . SER A 1 486 ? 38.438 -25.375 9.047 1 95.62 486 SER A O 1
ATOM 3726 N N . LEU A 1 487 ? 36.438 -24.656 9.68 1 96.19 487 LEU A N 1
ATOM 3727 C CA . LEU A 1 487 ? 36.781 -24.594 11.094 1 96.19 487 LEU A CA 1
ATOM 3728 C C . LEU A 1 487 ? 36.656 -25.969 11.742 1 96.19 487 LEU A C 1
ATOM 3730 O O . LEU A 1 487 ? 37.125 -26.172 12.859 1 96.19 487 LEU A O 1
ATOM 3734 N N . THR A 1 488 ? 35.969 -26.891 11.062 1 96.31 488 THR A N 1
ATOM 3735 C CA . THR A 1 488 ? 35.812 -28.266 11.516 1 96.31 488 THR A CA 1
ATOM 3736 C C . THR A 1 488 ? 36.25 -29.25 10.438 1 96.31 488 THR A C 1
ATOM 3738 O O . THR A 1 488 ? 35.438 -30.031 9.938 1 96.31 488 THR A O 1
ATOM 3741 N N . PRO A 1 489 ? 37.469 -29.312 10.148 1 96 489 PRO A N 1
ATOM 3742 C CA . PRO A 1 489 ? 37.969 -30.125 9.023 1 96 489 PRO A CA 1
ATOM 3743 C C . PRO A 1 489 ? 37.562 -31.594 9.156 1 96 489 PRO A C 1
ATOM 3745 O O . PRO A 1 489 ? 37.375 -32.281 8.148 1 96 489 PRO A O 1
ATOM 3748 N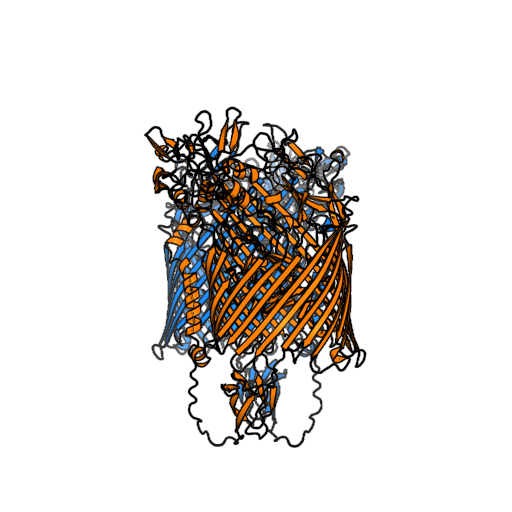 N . ASP A 1 490 ? 37.406 -32.094 10.453 1 94.62 490 ASP A N 1
ATOM 3749 C CA . ASP A 1 490 ? 37.031 -33.5 10.688 1 94.62 490 ASP A CA 1
ATOM 3750 C C . ASP A 1 490 ? 35.625 -33.781 10.188 1 94.62 490 ASP A C 1
ATOM 3752 O O . ASP A 1 490 ? 35.25 -34.938 10 1 94.62 490 ASP A O 1
ATOM 3756 N N . GLU A 1 491 ? 34.844 -32.719 10.016 1 96.31 491 GLU A N 1
ATOM 3757 C CA . GLU A 1 491 ? 33.469 -32.844 9.57 1 96.31 491 GLU A CA 1
ATOM 3758 C C . GLU A 1 491 ? 33.375 -32.75 8.055 1 96.31 491 GLU A C 1
ATOM 3760 O O . GLU A 1 491 ? 32.281 -32.906 7.484 1 96.31 491 GLU A O 1
ATOM 3765 N N . ASN A 1 492 ? 34.469 -32.406 7.336 1 97.44 492 ASN A N 1
ATOM 3766 C CA . ASN A 1 492 ? 34.438 -32.312 5.879 1 97.44 492 ASN A CA 1
ATOM 3767 C C . ASN A 1 492 ? 34 -33.625 5.242 1 97.44 492 ASN A C 1
ATOM 3769 O O . ASN A 1 492 ? 34.344 -34.719 5.727 1 97.44 492 ASN A O 1
ATOM 3773 N N . ILE A 1 493 ? 33.25 -33.531 4.246 1 97.69 493 ILE A N 1
ATOM 3774 C CA . ILE A 1 493 ? 32.781 -34.688 3.516 1 97.69 493 ILE A CA 1
ATOM 3775 C C . ILE A 1 493 ? 33.875 -35.125 2.525 1 97.69 493 ILE A C 1
ATOM 3777 O O . ILE A 1 493 ? 34.125 -34.469 1.52 1 97.69 493 ILE A O 1
ATOM 3781 N N . THR A 1 494 ? 34.469 -36.25 2.68 1 95.06 494 THR A N 1
ATOM 3782 C CA . THR A 1 494 ? 35.625 -36.656 1.886 1 95.06 494 THR A CA 1
ATOM 3783 C C . THR A 1 494 ? 35.312 -37.938 1.123 1 95.06 494 THR A C 1
ATOM 3785 O O . THR A 1 494 ? 36 -38.281 0.157 1 95.06 494 THR A O 1
ATOM 3788 N N . ARG A 1 495 ? 34.344 -38.656 1.555 1 95.62 495 ARG A N 1
ATOM 3789 C CA . ARG A 1 495 ? 34.062 -39.938 0.918 1 95.62 495 ARG A CA 1
ATOM 3790 C C . ARG A 1 495 ? 33.156 -39.75 -0.303 1 95.62 495 ARG A C 1
ATOM 3792 O O . ARG A 1 495 ? 32.5 -38.719 -0.432 1 95.62 495 ARG A O 1
ATOM 3799 N N . ASN A 1 496 ? 33.156 -40.781 -1.112 1 95.62 496 ASN A N 1
ATOM 3800 C CA . ASN A 1 496 ? 32.469 -40.688 -2.393 1 95.62 496 ASN A CA 1
ATOM 3801 C C . ASN A 1 496 ? 30.938 -40.812 -2.219 1 95.62 496 ASN A C 1
ATOM 3803 O O . ASN A 1 496 ? 30.469 -41.438 -1.259 1 95.62 496 ASN A O 1
ATOM 3807 N N . GLY A 1 497 ? 30.172 -40.156 -3.174 1 95.31 497 GLY A N 1
ATOM 3808 C CA . GLY A 1 497 ? 28.734 -40.375 -3.238 1 95.31 497 GLY A CA 1
ATOM 3809 C C . GLY A 1 497 ? 27.922 -39.125 -2.932 1 95.31 497 GLY A C 1
ATOM 3810 O O . GLY A 1 497 ? 26.719 -39.094 -3.207 1 95.31 497 GLY A O 1
ATOM 3811 N N . PHE A 1 498 ? 28.578 -38.125 -2.361 1 96.44 498 PHE A N 1
ATOM 3812 C CA . PHE A 1 498 ? 27.875 -36.875 -2.021 1 96.44 498 PHE A CA 1
ATOM 3813 C C . PHE A 1 498 ? 27.516 -36.094 -3.281 1 96.44 498 PHE A C 1
ATOM 3815 O O . PHE A 1 498 ? 28.344 -35.906 -4.164 1 96.44 498 PHE A O 1
ATOM 3822 N N . MET A 1 499 ? 26.266 -35.719 -3.387 1 96.75 499 MET A N 1
ATOM 3823 C CA . MET A 1 499 ? 25.797 -34.875 -4.496 1 96.75 499 MET A CA 1
ATOM 3824 C C . MET A 1 499 ? 25.672 -33.438 -4.07 1 96.75 499 MET A C 1
ATOM 3826 O O . MET A 1 499 ? 24.75 -33.062 -3.355 1 96.75 499 MET A O 1
ATOM 3830 N N . ASP A 1 500 ? 26.438 -32.594 -4.586 1 95.88 500 ASP A N 1
ATOM 3831 C CA . ASP A 1 500 ? 26.547 -31.203 -4.152 1 95.88 500 ASP A CA 1
ATOM 3832 C C . ASP A 1 500 ? 25.219 -30.453 -4.363 1 95.88 500 ASP A C 1
ATOM 3834 O O . ASP A 1 500 ? 24.844 -29.625 -3.543 1 95.88 500 ASP A O 1
ATOM 3838 N N . ALA A 1 501 ? 24.531 -30.688 -5.477 1 96.88 501 ALA A N 1
ATOM 3839 C CA . ALA A 1 501 ? 23.281 -30 -5.773 1 96.88 501 ALA A CA 1
ATOM 3840 C C . ALA A 1 501 ? 22.219 -30.297 -4.715 1 96.88 501 ALA A C 1
ATOM 3842 O O . ALA A 1 501 ? 21.406 -29.438 -4.379 1 96.88 501 ALA A O 1
ATOM 3843 N N . ILE A 1 502 ? 22.188 -31.516 -4.18 1 97.56 502 ILE A N 1
ATOM 3844 C CA . ILE A 1 502 ? 21.25 -31.875 -3.123 1 97.56 502 ILE A CA 1
ATOM 3845 C C . ILE A 1 502 ? 21.656 -31.172 -1.823 1 97.56 502 ILE A C 1
ATOM 3847 O O . ILE A 1 502 ? 20.797 -30.625 -1.118 1 97.56 502 ILE A O 1
ATOM 3851 N N . GLY A 1 503 ? 22.953 -31.25 -1.519 1 97.5 503 GLY A N 1
ATOM 3852 C CA . GLY A 1 503 ? 23.422 -30.547 -0.339 1 97.5 503 GLY A CA 1
ATOM 3853 C C . GLY A 1 503 ? 23.094 -29.062 -0.353 1 97.5 503 GLY A C 1
ATOM 3854 O O . GLY A 1 503 ? 22.672 -28.5 0.665 1 97.5 503 GLY A O 1
ATOM 3855 N N . ASP A 1 504 ? 23.312 -28.453 -1.474 1 96.88 504 ASP A N 1
ATOM 3856 C CA . ASP A 1 504 ? 23.031 -27.031 -1.616 1 96.88 504 ASP A CA 1
ATOM 3857 C C . ASP A 1 504 ? 21.531 -26.766 -1.425 1 96.88 504 ASP A C 1
ATOM 3859 O O . ASP A 1 504 ? 21.156 -25.781 -0.775 1 96.88 504 ASP A O 1
ATOM 3863 N N . TYR A 1 505 ? 20.719 -27.547 -2.047 1 96.88 505 TYR A N 1
ATOM 3864 C CA . TYR A 1 505 ? 19.266 -27.406 -1.888 1 96.88 505 TYR A CA 1
ATOM 3865 C C . TYR A 1 505 ? 18.875 -27.469 -0.417 1 96.88 505 TYR A C 1
ATOM 3867 O O . TYR A 1 505 ? 18.141 -26.594 0.066 1 96.88 505 TYR A O 1
ATOM 3875 N N . VAL A 1 506 ? 19.328 -28.469 0.302 1 97.81 506 VAL A N 1
ATOM 3876 C CA . VAL A 1 506 ? 18.969 -28.656 1.703 1 97.81 506 VAL A CA 1
ATOM 3877 C C . VAL A 1 506 ? 19.469 -27.484 2.535 1 97.81 506 VAL A C 1
ATOM 3879 O O . VAL A 1 506 ? 18.766 -27 3.428 1 97.81 506 VAL A O 1
ATOM 3882 N N . TRP A 1 507 ? 20.672 -27 2.215 1 97.94 507 TRP A N 1
ATOM 3883 C CA . TRP A 1 507 ? 21.188 -25.812 2.893 1 97.94 507 TRP A CA 1
ATOM 3884 C C . TRP A 1 507 ? 20.281 -24.625 2.66 1 97.94 507 TRP A C 1
ATOM 3886 O O . TRP A 1 507 ? 19.875 -23.938 3.609 1 97.94 507 TRP A O 1
ATOM 3896 N N . ARG A 1 508 ? 19.906 -24.359 1.475 1 97.25 508 ARG A N 1
ATOM 3897 C CA . ARG A 1 508 ? 19.172 -23.156 1.097 1 97.25 508 ARG A CA 1
ATOM 3898 C C . ARG A 1 508 ? 17.781 -23.156 1.694 1 97.25 508 ARG A C 1
ATOM 3900 O O . ARG A 1 508 ? 17.328 -22.141 2.234 1 97.25 508 ARG A O 1
ATOM 3907 N N . VAL A 1 509 ? 17.062 -24.25 1.657 1 96.88 509 VAL A N 1
ATOM 3908 C CA . VAL A 1 509 ? 15.664 -24.281 2.094 1 96.88 509 VAL A CA 1
ATOM 3909 C C . VAL A 1 509 ? 15.602 -24.219 3.619 1 96.88 509 VAL A C 1
ATOM 3911 O O . VAL A 1 509 ? 14.578 -23.828 4.188 1 96.88 509 VAL A O 1
ATOM 3914 N N . ASN A 1 510 ? 16.672 -24.578 4.277 1 97.38 510 ASN A N 1
ATOM 3915 C CA . ASN A 1 510 ? 16.641 -24.594 5.734 1 97.38 510 ASN A CA 1
ATOM 3916 C C . ASN A 1 510 ? 17.25 -23.328 6.324 1 97.38 510 ASN A C 1
ATOM 3918 O O . ASN A 1 510 ? 16.859 -22.906 7.414 1 97.38 510 ASN A O 1
ATOM 3922 N N . GLU A 1 511 ? 18.234 -22.719 5.594 1 97.5 511 GLU A N 1
ATOM 3923 C CA . GLU A 1 511 ? 18.984 -21.641 6.238 1 97.5 511 GLU A CA 1
ATOM 3924 C C . GLU A 1 511 ? 18.609 -20.281 5.66 1 97.5 511 GLU A C 1
ATOM 3926 O O . GLU A 1 511 ? 18.797 -19.25 6.309 1 97.5 511 GLU A O 1
ATOM 3931 N N . HIS A 1 512 ? 18.234 -20.219 4.414 1 97.44 512 HIS A N 1
ATOM 3932 C CA . HIS A 1 512 ? 17.766 -18.953 3.844 1 97.44 512 HIS A CA 1
ATOM 3933 C C . HIS A 1 512 ? 16.312 -18.688 4.211 1 97.44 512 HIS A C 1
ATOM 3935 O O . HIS A 1 512 ? 15.5 -19.609 4.293 1 97.44 512 HIS A O 1
ATOM 3941 N N . GLN A 1 513 ? 16.016 -17.453 4.508 1 96.5 513 GLN A N 1
ATOM 3942 C CA . GLN A 1 513 ? 14.648 -17.047 4.816 1 96.5 513 GLN A CA 1
ATOM 3943 C C . GLN A 1 513 ? 14.164 -15.961 3.857 1 96.5 513 GLN A C 1
ATOM 3945 O O . GLN A 1 513 ? 14.914 -15.047 3.512 1 96.5 513 GLN A O 1
ATOM 3950 N N . ALA A 1 514 ? 12.953 -16.141 3.34 1 96.88 514 ALA A N 1
ATOM 3951 C CA . ALA A 1 514 ? 12.289 -15.156 2.498 1 96.88 514 ALA A CA 1
ATOM 3952 C C . ALA A 1 514 ? 10.891 -14.844 3.023 1 96.88 514 ALA A C 1
ATOM 3954 O O . ALA A 1 514 ? 10.133 -15.75 3.379 1 96.88 514 ALA A O 1
ATOM 3955 N N . SER A 1 515 ? 10.594 -13.602 3.148 1 95.94 515 SER A N 1
ATOM 3956 C CA . SER A 1 515 ? 9.273 -13.195 3.613 1 95.94 515 SER A CA 1
ATOM 3957 C C . SER A 1 515 ? 8.625 -12.219 2.641 1 95.94 515 SER A C 1
ATOM 3959 O O . SER A 1 515 ? 9.297 -11.352 2.078 1 95.94 515 SER A O 1
ATOM 3961 N N . GLU A 1 516 ? 7.316 -12.398 2.393 1 95.75 516 GLU A N 1
ATOM 3962 C CA . GLU A 1 516 ? 6.477 -11.516 1.59 1 95.75 516 GLU A CA 1
ATOM 3963 C C . GLU A 1 516 ? 5.195 -11.141 2.332 1 95.75 516 GLU A C 1
ATOM 3965 O O . GLU A 1 516 ? 4.422 -12.016 2.723 1 95.75 516 GLU A O 1
ATOM 3970 N N . LEU A 1 517 ? 5.043 -9.898 2.574 1 94.38 517 LEU A N 1
ATOM 3971 C CA . LEU A 1 517 ? 3.801 -9.391 3.146 1 94.38 517 LEU A CA 1
ATOM 3972 C C . LEU A 1 517 ? 3.049 -8.531 2.139 1 94.38 517 LEU A C 1
ATOM 3974 O O . LEU A 1 517 ? 3.596 -7.551 1.624 1 94.38 517 LEU A O 1
ATOM 3978 N N . SER A 1 518 ? 1.804 -8.938 1.847 1 93.75 518 SER A N 1
ATOM 3979 C CA . SER A 1 518 ? 1.022 -8.242 0.833 1 93.75 518 SER A CA 1
ATOM 3980 C C . SER A 1 518 ? -0.347 -7.84 1.369 1 93.75 518 SER A C 1
ATOM 3982 O O . SER A 1 518 ? -0.978 -8.602 2.107 1 93.75 518 SER A O 1
ATOM 3984 N N . ASN A 1 519 ? -0.801 -6.633 1.141 1 93.5 519 ASN A N 1
ATOM 3985 C CA . ASN A 1 519 ? -2.162 -6.141 1.331 1 93.5 519 ASN A CA 1
ATOM 3986 C C . ASN A 1 519 ? -2.795 -5.719 0.009 1 93.5 519 ASN A C 1
ATOM 3988 O O . ASN A 1 519 ? -2.262 -4.855 -0.692 1 93.5 519 ASN A O 1
ATOM 3992 N N . ARG A 1 520 ? -3.881 -6.371 -0.332 1 95.19 520 ARG A N 1
ATOM 3993 C CA . ARG A 1 520 ? -4.59 -6.082 -1.574 1 95.19 520 ARG A CA 1
ATOM 3994 C C . ARG A 1 520 ? -6.02 -5.633 -1.296 1 95.19 520 ARG A C 1
ATOM 3996 O O . ARG A 1 520 ? -6.707 -6.219 -0.452 1 95.19 520 ARG A O 1
ATOM 4003 N N . VAL A 1 521 ? -6.453 -4.59 -1.902 1 95.25 521 VAL A N 1
ATOM 4004 C CA . VAL A 1 521 ? -7.824 -4.098 -1.781 1 95.25 521 VAL A CA 1
ATOM 4005 C C . VAL A 1 521 ? -8.445 -3.961 -3.168 1 95.25 521 VAL A C 1
ATOM 4007 O O . VAL A 1 521 ? -7.902 -3.271 -4.035 1 95.25 521 VAL A O 1
ATOM 4010 N N . ILE A 1 522 ? -9.523 -4.637 -3.352 1 96.38 522 ILE A N 1
ATOM 4011 C CA . ILE A 1 522 ? -10.359 -4.473 -4.535 1 96.38 522 ILE A CA 1
ATOM 4012 C C . ILE A 1 522 ? -11.695 -3.844 -4.141 1 96.38 522 ILE A C 1
ATOM 4014 O O . ILE A 1 522 ? -12.43 -4.398 -3.318 1 96.38 522 ILE A O 1
ATOM 4018 N N . GLY A 1 523 ? -12.031 -2.742 -4.605 1 94.06 523 GLY A N 1
ATOM 4019 C CA . GLY A 1 523 ? -13.266 -2.037 -4.293 1 94.06 523 GLY A CA 1
ATOM 4020 C C . GLY A 1 523 ? -13.977 -1.497 -5.52 1 94.06 523 GLY A C 1
ATOM 4021 O O . GLY A 1 523 ? -13.328 -1.08 -6.484 1 94.06 523 GLY A O 1
ATOM 4022 N N . SER A 1 524 ? -15.273 -1.546 -5.504 1 94.88 524 SER A N 1
ATOM 4023 C CA . SER A 1 524 ? -16.078 -0.995 -6.594 1 94.88 524 SER A CA 1
ATOM 4024 C C . SER A 1 524 ? -17.375 -0.389 -6.07 1 94.88 524 SER A C 1
ATOM 4026 O O . SER A 1 524 ? -17.984 -0.926 -5.145 1 94.88 524 SER A O 1
ATOM 4028 N N . ILE A 1 525 ? -17.766 0.708 -6.582 1 92.62 525 ILE A N 1
ATOM 4029 C CA . ILE A 1 525 ? -19.062 1.348 -6.34 1 92.62 525 ILE A CA 1
ATOM 4030 C C . ILE A 1 525 ? -19.797 1.536 -7.664 1 92.62 525 ILE A C 1
ATOM 4032 O O . ILE A 1 525 ? -19.25 2.131 -8.602 1 92.62 525 ILE A O 1
ATOM 4036 N N . THR A 1 526 ? -20.953 1.024 -7.758 1 93.94 526 THR A N 1
ATOM 4037 C CA . THR A 1 526 ? -21.781 1.116 -8.961 1 93.94 526 THR A CA 1
ATOM 4038 C C . THR A 1 526 ? -23.109 1.789 -8.656 1 93.94 526 THR A C 1
ATOM 4040 O O . THR A 1 526 ? -23.844 1.337 -7.777 1 93.94 526 THR A O 1
ATOM 4043 N N . ASN A 1 527 ? -23.438 2.795 -9.344 1 92.44 527 ASN A N 1
ATOM 4044 C CA . ASN A 1 527 ? -24.703 3.514 -9.203 1 92.44 527 ASN A CA 1
ATOM 4045 C C . ASN A 1 527 ? -25.594 3.299 -10.422 1 92.44 527 ASN A C 1
ATOM 4047 O O . ASN A 1 527 ? -25.156 3.434 -11.562 1 92.44 527 ASN A O 1
ATOM 4051 N N . HIS A 1 528 ? -26.781 2.877 -10.141 1 93.19 528 HIS A N 1
ATOM 4052 C CA . HIS A 1 528 ? -27.828 2.746 -11.148 1 93.19 528 HIS A CA 1
ATOM 4053 C C . HIS A 1 528 ? -28.875 3.842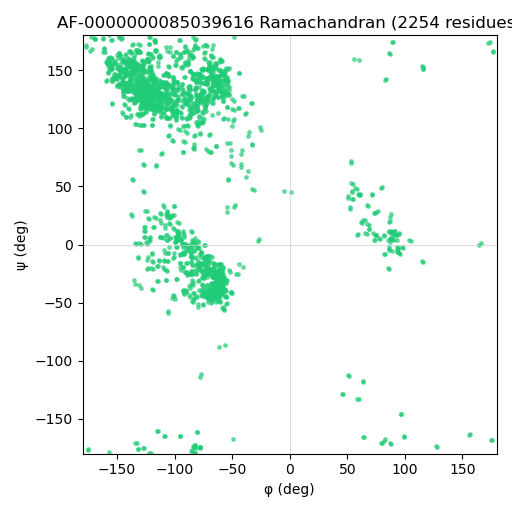 -11.008 1 93.19 528 HIS A C 1
ATOM 4055 O O . HIS A 1 528 ? -29.391 4.078 -9.914 1 93.19 528 HIS A O 1
ATOM 4061 N N . TYR A 1 529 ? -29.188 4.508 -12.094 1 93.25 529 TYR A N 1
ATOM 4062 C CA . TYR A 1 529 ? -30.172 5.586 -12.102 1 93.25 529 TYR A CA 1
ATOM 4063 C C . TYR A 1 529 ? -31.188 5.387 -13.219 1 93.25 529 TYR A C 1
ATOM 4065 O O . TYR A 1 529 ? -30.844 5.496 -14.398 1 93.25 529 TYR A O 1
ATOM 4073 N N . ASN A 1 530 ? -32.375 5.129 -12.852 1 92.94 530 ASN A N 1
ATOM 4074 C CA . ASN A 1 530 ? -33.469 5.07 -13.82 1 92.94 530 ASN A CA 1
ATOM 4075 C C . ASN A 1 530 ? -34.031 6.457 -14.133 1 92.94 530 ASN A C 1
ATOM 4077 O O . ASN A 1 530 ? -34.938 6.93 -13.469 1 92.94 530 ASN A O 1
ATOM 4081 N N . ILE A 1 531 ? -33.531 7.059 -15.164 1 93 531 ILE A N 1
ATOM 4082 C CA . ILE A 1 531 ? -33.969 8.406 -15.539 1 93 531 ILE A CA 1
ATOM 4083 C C . ILE A 1 531 ? -35.438 8.414 -15.891 1 93 531 ILE A C 1
ATOM 4085 O O . ILE A 1 531 ? -36.188 9.273 -15.43 1 93 531 ILE A O 1
ATOM 4089 N N . THR A 1 532 ? -35.906 7.523 -16.719 1 93.25 532 THR A N 1
ATOM 4090 C CA . THR A 1 532 ? -37.312 7.211 -17.031 1 93.25 532 THR A CA 1
ATOM 4091 C C . THR A 1 532 ? -37.562 5.707 -16.984 1 93.25 532 THR A C 1
ATOM 4093 O O . THR A 1 532 ? -36.656 4.941 -16.625 1 93.25 532 THR A O 1
ATOM 4096 N N . ASP A 1 533 ? -38.625 5.316 -17.281 1 90.06 533 ASP A N 1
ATOM 4097 C CA . ASP A 1 533 ? -38.906 3.887 -17.312 1 90.06 533 ASP A CA 1
ATOM 4098 C C . ASP A 1 533 ? -38.25 3.215 -18.5 1 90.06 533 ASP A C 1
ATOM 4100 O O . ASP A 1 533 ? -38.156 1.986 -18.562 1 90.06 533 ASP A O 1
ATOM 4104 N N . GLU A 1 534 ? -37.719 4.055 -19.422 1 93.94 534 GLU A N 1
ATOM 4105 C CA . GLU A 1 534 ? -37.125 3.498 -20.625 1 93.94 534 GLU A CA 1
ATOM 4106 C C . GLU A 1 534 ? -35.625 3.852 -20.719 1 93.94 534 GLU A C 1
ATOM 4108 O O . GLU A 1 534 ? -34.906 3.291 -21.547 1 93.94 534 GLU A O 1
ATOM 4113 N N . LEU A 1 535 ? -35.156 4.77 -19.969 1 94.88 535 LEU A N 1
ATOM 4114 C CA . LEU A 1 535 ? -33.781 5.25 -20.047 1 94.88 535 LEU A CA 1
ATOM 4115 C C . LEU A 1 535 ? -33.031 5.031 -18.719 1 94.88 535 LEU A C 1
ATOM 4117 O O . LEU A 1 535 ? -33.469 5.547 -17.688 1 94.88 535 LEU A O 1
ATOM 4121 N N . PHE A 1 536 ? -31.953 4.281 -18.766 1 94.38 536 PHE A N 1
ATOM 4122 C CA . PHE A 1 536 ? -31.219 3.881 -17.578 1 94.38 536 PHE A CA 1
ATOM 4123 C C . PHE A 1 536 ? -29.75 4.309 -17.672 1 94.38 536 PHE A C 1
ATOM 4125 O O . PHE A 1 536 ? -29.109 4.09 -18.703 1 94.38 536 PHE A O 1
ATOM 4132 N N . LEU A 1 537 ? -29.172 4.91 -16.594 1 95 537 LEU A N 1
ATOM 4133 C CA . LEU A 1 537 ? -27.781 5.301 -16.516 1 95 537 LEU A CA 1
ATOM 4134 C C . LEU A 1 537 ? -27.047 4.492 -15.445 1 95 537 LEU A C 1
ATOM 4136 O O . LEU A 1 537 ? -27.531 4.348 -14.32 1 95 537 LEU A O 1
ATOM 4140 N N . ARG A 1 538 ? -25.906 3.895 -15.758 1 94.81 538 ARG A N 1
ATOM 4141 C CA . ARG A 1 538 ? -25.047 3.221 -14.797 1 94.81 538 ARG A CA 1
ATOM 4142 C C . ARG A 1 538 ? -23.656 3.865 -14.758 1 94.81 538 ARG A C 1
ATOM 4144 O O . ARG A 1 538 ? -23.031 4.062 -15.805 1 94.81 538 ARG A O 1
ATOM 4151 N N . ALA A 1 539 ? -23.203 4.215 -13.625 1 93.38 539 ALA A N 1
ATOM 4152 C CA . ALA A 1 539 ? -21.859 4.742 -13.398 1 93.38 539 ALA A CA 1
ATOM 4153 C C . ALA A 1 539 ? -21.094 3.881 -12.398 1 93.38 539 ALA A C 1
ATOM 4155 O O . ALA A 1 539 ? -21.578 3.623 -11.297 1 93.38 539 ALA A O 1
ATOM 4156 N N . ARG A 1 540 ? -19.844 3.451 -12.781 1 94.94 540 ARG A N 1
ATOM 4157 C CA . ARG A 1 540 ? -19.062 2.582 -11.922 1 94.94 540 ARG A CA 1
ATOM 4158 C C . ARG A 1 540 ? -17.625 3.088 -11.805 1 94.94 540 ARG A C 1
ATOM 4160 O O . ARG A 1 540 ? -17.031 3.533 -12.789 1 94.94 540 ARG A O 1
ATOM 4167 N N . LEU A 1 541 ? -17.094 3.088 -10.625 1 92.75 541 LEU A N 1
ATOM 4168 C CA . LEU A 1 541 ? -15.703 3.34 -10.312 1 92.75 541 LEU A CA 1
ATOM 4169 C C . LEU A 1 541 ? -15.125 2.209 -9.469 1 92.75 541 LEU A C 1
ATOM 4171 O O . LEU A 1 541 ? -15.773 1.72 -8.547 1 92.75 541 LEU A O 1
ATOM 4175 N N . SER A 1 542 ? -13.914 1.74 -9.898 1 95 542 SER A N 1
ATOM 4176 C CA . SER A 1 542 ? -13.312 0.633 -9.156 1 95 542 SER A CA 1
ATOM 4177 C C . SER A 1 542 ? -11.805 0.794 -9.055 1 95 542 SER A C 1
ATOM 4179 O O . SER A 1 542 ? -11.188 1.485 -9.875 1 95 542 SER A O 1
ATOM 4181 N N . THR A 1 543 ? -11.227 0.197 -8.047 1 92.75 543 THR A N 1
ATOM 4182 C CA . THR A 1 543 ? -9.781 0.158 -7.879 1 92.75 543 THR A CA 1
ATOM 4183 C C . THR A 1 543 ? -9.328 -1.23 -7.441 1 92.75 543 THR A C 1
ATOM 4185 O O . THR A 1 543 ? -10.102 -1.984 -6.848 1 92.75 543 THR A O 1
ATOM 4188 N N . ASP A 1 544 ? -8.148 -1.656 -7.82 1 95.69 544 ASP A N 1
ATOM 4189 C CA . ASP A 1 544 ? -7.387 -2.814 -7.371 1 95.69 544 ASP A CA 1
ATOM 4190 C C . ASP A 1 544 ? -5.93 -2.439 -7.098 1 95.69 544 ASP A C 1
ATOM 4192 O O . ASP A 1 544 ? -5.152 -2.232 -8.031 1 95.69 544 ASP A O 1
ATOM 4196 N N . PHE A 1 545 ? -5.594 -2.314 -5.891 1 93.44 545 PHE A N 1
ATOM 4197 C CA . PHE A 1 545 ? -4.207 -1.975 -5.602 1 93.44 545 PHE A CA 1
ATOM 4198 C C . PHE A 1 545 ? -3.604 -2.959 -4.605 1 93.44 545 PHE A C 1
ATOM 4200 O O . PHE A 1 545 ? -4.316 -3.523 -3.773 1 93.44 545 PHE A O 1
ATOM 4207 N N . THR A 1 546 ? -2.328 -3.203 -4.711 1 94.31 546 THR A N 1
ATOM 4208 C CA . THR A 1 546 ? -1.561 -4.113 -3.869 1 94.31 546 THR A CA 1
ATOM 4209 C C . THR A 1 546 ? -0.238 -3.479 -3.451 1 94.31 546 THR A C 1
ATOM 4211 O O . THR A 1 546 ? 0.464 -2.891 -4.277 1 94.31 546 THR A O 1
ATOM 4214 N N . TYR A 1 547 ? 0.014 -3.584 -2.268 1 91.88 547 TYR A N 1
ATOM 4215 C CA . TYR A 1 547 ? 1.354 -3.299 -1.768 1 91.88 547 TYR A CA 1
ATOM 4216 C C . TYR A 1 547 ? 2.029 -4.57 -1.263 1 91.88 547 TYR A C 1
ATOM 4218 O O . TYR A 1 547 ? 1.417 -5.363 -0.544 1 91.88 547 TYR A O 1
ATOM 4226 N N . ARG A 1 548 ? 3.213 -4.691 -1.584 1 94 548 ARG A N 1
ATOM 4227 C CA . ARG A 1 548 ? 3.947 -5.883 -1.18 1 94 548 ARG A CA 1
ATOM 4228 C C . ARG A 1 548 ? 5.344 -5.523 -0.677 1 94 548 ARG A C 1
ATOM 4230 O O . ARG A 1 548 ? 6.086 -4.809 -1.353 1 94 548 ARG A O 1
ATOM 4237 N N . LYS A 1 549 ? 5.664 -5.949 0.512 1 95.31 549 LYS A N 1
ATOM 4238 C CA . LYS A 1 549 ? 6.988 -5.848 1.118 1 95.31 549 LYS A CA 1
ATOM 4239 C C . LYS A 1 549 ? 7.715 -7.191 1.074 1 95.31 549 LYS A C 1
ATOM 4241 O O . LYS A 1 549 ? 7.203 -8.195 1.567 1 95.31 549 LYS A O 1
ATOM 4246 N N . ASN A 1 550 ? 8.898 -7.191 0.483 1 96.69 550 ASN A N 1
ATOM 4247 C CA . ASN A 1 550 ? 9.711 -8.398 0.392 1 96.69 550 ASN A CA 1
ATOM 4248 C C . ASN A 1 550 ? 11.031 -8.25 1.141 1 96.69 550 ASN A C 1
ATOM 4250 O O . ASN A 1 550 ? 11.664 -7.191 1.077 1 96.69 550 ASN A O 1
ATOM 4254 N N . GLU A 1 551 ? 11.445 -9.289 1.838 1 96.81 551 GLU A N 1
ATOM 4255 C CA . GLU A 1 551 ? 12.766 -9.383 2.457 1 96.81 551 GLU A CA 1
ATOM 4256 C C . GLU A 1 551 ? 13.375 -10.766 2.27 1 96.81 551 GLU A C 1
ATOM 4258 O O . GLU A 1 551 ? 12.672 -11.773 2.377 1 96.81 551 GLU A O 1
ATOM 4263 N N . ASN A 1 552 ? 14.594 -10.812 1.923 1 97.88 552 ASN A N 1
ATOM 4264 C CA . ASN A 1 552 ? 15.344 -12.047 1.726 1 97.88 552 ASN A CA 1
ATOM 4265 C C . ASN A 1 552 ? 16.594 -12.094 2.6 1 97.88 552 ASN A C 1
ATOM 4267 O O . ASN A 1 552 ? 17.406 -11.172 2.576 1 97.88 552 ASN A O 1
ATOM 4271 N N . GLU A 1 553 ? 16.766 -13.133 3.395 1 97.88 553 GLU A N 1
ATOM 4272 C CA . GLU A 1 553 ? 17.922 -13.391 4.262 1 97.88 553 GLU A CA 1
ATOM 4273 C C . GLU A 1 553 ? 18.719 -14.594 3.773 1 97.88 553 GLU A C 1
ATOM 4275 O O . GLU A 1 553 ? 18.234 -15.727 3.82 1 97.88 553 GLU A O 1
ATOM 4280 N N . THR A 1 554 ? 19.844 -14.344 3.295 1 98 554 THR A N 1
ATOM 4281 C CA . THR A 1 554 ? 20.781 -15.398 2.891 1 98 554 THR A CA 1
ATOM 4282 C C . THR A 1 554 ? 21.875 -15.594 3.943 1 98 554 THR A C 1
ATOM 4284 O O . THR A 1 554 ? 22.703 -14.711 4.156 1 98 554 THR A O 1
ATOM 4287 N N . SER A 1 555 ? 21.938 -16.719 4.547 1 97.94 555 SER A N 1
ATOM 4288 C CA . SER A 1 555 ? 22.844 -17 5.664 1 97.94 555 SER A CA 1
ATOM 4289 C C . SER A 1 555 ? 24.297 -17.062 5.199 1 97.94 555 SER A C 1
ATOM 4291 O O . SER A 1 555 ? 24.562 -17.438 4.055 1 97.94 555 SER A O 1
ATOM 4293 N N . SER A 1 556 ? 25.203 -16.734 6.105 1 97.88 556 SER A N 1
ATOM 4294 C CA . SER A 1 556 ? 26.625 -16.891 5.84 1 97.88 556 SER A CA 1
ATOM 4295 C C . SER A 1 556 ? 27 -18.359 5.684 1 97.88 556 SER A C 1
ATOM 4297 O O . SER A 1 556 ? 26.656 -19.188 6.535 1 97.88 556 SER A O 1
ATOM 4299 N N . THR A 1 557 ? 27.719 -18.641 4.668 1 97.94 557 THR A N 1
ATOM 4300 C CA . THR A 1 557 ? 28.047 -20.031 4.359 1 97.94 557 THR A CA 1
ATOM 4301 C C . THR A 1 557 ? 29.359 -20.438 5.027 1 97.94 557 THR A C 1
ATOM 4303 O O . THR A 1 557 ? 29.641 -21.625 5.176 1 97.94 557 THR A O 1
ATOM 4306 N N . ARG A 1 558 ? 30.203 -19.484 5.328 1 97.56 558 ARG A N 1
ATOM 4307 C CA . ARG A 1 558 ? 31.531 -19.719 5.887 1 97.56 558 ARG A CA 1
ATOM 4308 C C . ARG A 1 558 ? 31.859 -18.672 6.941 1 97.56 558 ARG A C 1
ATOM 4310 O O . ARG A 1 558 ? 31.234 -17.609 6.992 1 97.56 558 ARG A O 1
ATOM 4317 N N . PRO A 1 559 ? 32.781 -19.016 7.801 1 96.19 559 PRO A N 1
ATOM 4318 C CA . PRO A 1 559 ? 33.219 -18 8.781 1 96.19 559 PRO A CA 1
ATOM 4319 C C . PRO A 1 559 ? 33.781 -16.75 8.125 1 96.19 559 PRO A C 1
ATOM 4321 O O . PRO A 1 559 ? 34.406 -16.828 7.07 1 96.19 559 PRO A O 1
ATOM 4324 N N . LEU A 1 560 ? 33.594 -15.672 8.797 1 94.38 560 LEU A N 1
ATOM 4325 C CA . LEU A 1 560 ? 34.062 -14.391 8.289 1 94.38 560 LEU A CA 1
ATOM 4326 C C . LEU A 1 560 ? 35.594 -14.414 8.047 1 94.38 560 LEU A C 1
ATOM 4328 O O . LEU A 1 560 ? 36.062 -13.766 7.125 1 94.38 560 LEU A O 1
ATOM 4332 N N . ALA A 1 561 ? 36.312 -15.164 8.852 1 93.25 561 ALA A N 1
ATOM 4333 C CA . ALA A 1 561 ? 37.75 -15.289 8.734 1 93.25 561 ALA A CA 1
ATOM 4334 C C . ALA A 1 561 ? 38.156 -15.781 7.348 1 93.25 561 ALA A C 1
ATOM 4336 O O . ALA A 1 561 ? 39.281 -15.531 6.891 1 93.25 561 ALA A O 1
ATOM 4337 N N . PHE A 1 562 ? 37.281 -16.531 6.703 1 95.75 562 PHE A N 1
ATOM 4338 C CA . PHE A 1 562 ? 37.562 -17.062 5.375 1 95.75 562 PHE A CA 1
ATOM 4339 C C . PHE A 1 562 ? 37 -16.156 4.297 1 95.75 562 PHE A C 1
ATOM 4341 O O . PHE A 1 562 ? 36.969 -16.516 3.115 1 95.75 562 PHE A O 1
ATOM 4348 N N . GLY A 1 563 ? 36.406 -14.992 4.668 1 93.69 563 GLY A N 1
ATOM 4349 C CA . GLY A 1 563 ? 35.812 -14.031 3.756 1 93.69 563 GLY A CA 1
ATOM 4350 C C . GLY A 1 563 ? 34.312 -13.883 3.957 1 93.69 563 GLY A C 1
ATOM 4351 O O . GLY A 1 563 ? 33.625 -14.828 4.379 1 93.69 563 GLY A O 1
ATOM 4352 N N . PRO A 1 564 ? 33.844 -12.703 3.6 1 94.88 564 PRO A N 1
ATOM 4353 C CA . PRO A 1 564 ? 32.406 -12.469 3.787 1 94.88 564 PRO A CA 1
ATOM 4354 C C . PRO A 1 564 ? 31.531 -13.289 2.834 1 94.88 564 PRO A C 1
ATOM 4356 O O . PRO A 1 564 ? 31.953 -13.586 1.711 1 94.88 564 PRO A O 1
ATOM 4359 N N . SER A 1 565 ? 30.391 -13.727 3.268 1 97.19 565 SER A N 1
ATOM 4360 C CA . SER A 1 565 ? 29.375 -14.43 2.492 1 97.19 565 SER A CA 1
ATOM 4361 C C . SER A 1 565 ? 27.984 -14.109 3.006 1 97.19 565 SER A C 1
ATOM 4363 O O . SER A 1 565 ? 27.812 -13.352 3.961 1 97.19 565 SER A O 1
ATOM 4365 N N . GLY A 1 566 ? 27 -14.68 2.33 1 97.19 566 GLY A N 1
ATOM 4366 C CA . GLY A 1 566 ? 25.609 -14.375 2.678 1 97.19 566 GLY A CA 1
ATOM 4367 C C . GLY A 1 566 ? 25.125 -13.055 2.102 1 97.19 566 GLY A C 1
ATOM 4368 O O . GLY A 1 566 ? 25.812 -12.445 1.282 1 97.19 566 GLY A O 1
ATOM 4369 N N . GLY A 1 567 ? 23.906 -12.68 2.602 1 97.5 567 GLY A N 1
ATOM 4370 C CA . GLY A 1 567 ? 23.359 -11.43 2.078 1 97.5 567 GLY A CA 1
ATOM 4371 C C . GLY A 1 567 ? 21.969 -11.117 2.604 1 97.5 567 GLY A C 1
ATOM 4372 O O . GLY A 1 567 ? 21.328 -11.969 3.238 1 97.5 567 GLY A O 1
ATOM 4373 N N . PHE A 1 568 ? 21.594 -9.875 2.369 1 97.25 568 PHE A N 1
ATOM 4374 C CA . PHE A 1 568 ? 20.266 -9.375 2.709 1 97.25 568 PHE A CA 1
ATOM 4375 C C . PHE A 1 568 ? 19.734 -8.453 1.613 1 97.25 568 PHE A C 1
ATOM 4377 O O . PHE A 1 568 ? 20.484 -7.664 1.039 1 97.25 568 PHE A O 1
ATOM 4384 N N . SER A 1 569 ? 18.438 -8.641 1.274 1 97.69 569 SER A N 1
ATOM 4385 C CA . SER A 1 569 ? 17.812 -7.742 0.31 1 97.69 569 SER A CA 1
ATOM 4386 C C . SER A 1 569 ? 16.375 -7.445 0.688 1 97.69 569 SER A C 1
ATOM 4388 O O . SER A 1 569 ? 15.727 -8.242 1.375 1 97.69 569 SER A O 1
ATOM 4390 N N . MET A 1 570 ? 15.891 -6.301 0.353 1 96.88 570 MET A N 1
ATOM 4391 C CA . MET A 1 570 ? 14.508 -5.879 0.583 1 96.88 570 MET A CA 1
ATOM 4392 C C . MET A 1 570 ? 13.953 -5.148 -0.634 1 96.88 570 MET A C 1
ATOM 4394 O O . MET A 1 570 ? 14.711 -4.57 -1.415 1 96.88 570 MET A O 1
ATOM 4398 N N . SER A 1 571 ? 12.656 -5.18 -0.827 1 97.19 571 SER A N 1
ATOM 4399 C CA . SER A 1 571 ? 11.984 -4.426 -1.882 1 97.19 571 SER A CA 1
ATOM 4400 C C . SER A 1 571 ? 10.562 -4.059 -1.48 1 97.19 571 SER A C 1
ATOM 4402 O O . SER A 1 571 ? 9.906 -4.801 -0.745 1 97.19 571 SER A O 1
ATOM 4404 N N . ASN A 1 572 ? 10.117 -2.875 -1.856 1 96.19 572 ASN A N 1
ATOM 4405 C CA . ASN A 1 572 ? 8.734 -2.41 -1.768 1 96.19 572 ASN A CA 1
ATOM 4406 C C . ASN A 1 572 ? 8.102 -2.256 -3.15 1 96.19 572 ASN A C 1
ATOM 4408 O O . ASN A 1 572 ? 8.656 -1.576 -4.016 1 96.19 572 ASN A O 1
ATOM 4412 N N . GLU A 1 573 ? 6.941 -2.93 -3.279 1 95.5 573 GLU A N 1
ATOM 4413 C CA . GLU A 1 573 ? 6.25 -2.906 -4.566 1 95.5 573 GLU A CA 1
ATOM 4414 C C . GLU A 1 573 ? 4.828 -2.377 -4.418 1 95.5 573 GLU A C 1
ATOM 4416 O O . GLU A 1 573 ? 4.152 -2.666 -3.428 1 95.5 573 GLU A O 1
ATOM 4421 N N . ILE A 1 574 ? 4.426 -1.59 -5.43 1 92.38 574 ILE A N 1
ATOM 4422 C CA . ILE A 1 574 ? 3.072 -1.043 -5.469 1 92.38 574 ILE A CA 1
ATOM 4423 C C . ILE A 1 574 ? 2.441 -1.331 -6.828 1 92.38 574 ILE A C 1
ATOM 4425 O O . ILE A 1 574 ? 2.996 -0.966 -7.867 1 92.38 574 ILE A O 1
ATOM 4429 N N . PHE A 1 575 ? 1.293 -2.061 -6.812 1 93.81 575 PHE A N 1
ATOM 4430 C CA . PHE A 1 575 ? 0.462 -2.301 -7.984 1 93.81 575 PHE A CA 1
ATOM 4431 C C . PHE A 1 575 ? -0.862 -1.556 -7.871 1 93.81 575 PHE A C 1
ATOM 4433 O O . PHE A 1 575 ? -1.455 -1.49 -6.793 1 93.81 575 PHE A O 1
ATOM 4440 N N . SER A 1 576 ? -1.313 -0.993 -9.008 1 92.75 576 SER A N 1
ATOM 4441 C CA . SER A 1 576 ? -2.59 -0.291 -8.938 1 92.75 576 SER A CA 1
ATOM 4442 C C . SER A 1 576 ? -3.33 -0.357 -10.266 1 92.75 576 SER A C 1
ATOM 4444 O O . SER A 1 576 ? -2.717 -0.234 -11.328 1 92.75 576 SER A O 1
ATOM 4446 N N . ILE A 1 577 ? -4.625 -0.592 -10.211 1 95 577 ILE A N 1
ATOM 4447 C CA . ILE A 1 577 ? -5.555 -0.48 -11.336 1 95 577 ILE A CA 1
ATOM 4448 C C . ILE A 1 577 ? -6.707 0.447 -10.953 1 95 577 ILE A C 1
ATOM 4450 O O . ILE A 1 577 ? -7.359 0.25 -9.922 1 95 577 ILE A O 1
ATOM 4454 N N . LEU A 1 578 ? -6.922 1.456 -11.641 1 92.75 578 LEU A N 1
ATOM 4455 C CA . LEU A 1 578 ? -8.086 2.33 -11.539 1 92.75 578 LEU A CA 1
ATOM 4456 C C . LEU A 1 578 ? -8.969 2.201 -12.781 1 92.75 578 LEU A C 1
ATOM 4458 O O . LEU A 1 578 ? -8.5 2.381 -13.906 1 92.75 578 LEU A O 1
ATOM 4462 N N . TYR A 1 579 ? -10.242 1.821 -12.547 1 94.81 579 TYR A N 1
ATOM 4463 C CA . TYR A 1 579 ? -11.164 1.562 -13.648 1 94.81 579 TYR A CA 1
ATOM 4464 C C . TYR A 1 579 ? -12.469 2.336 -13.461 1 94.81 579 TYR A C 1
ATOM 4466 O O . TYR A 1 579 ? -12.953 2.488 -12.336 1 94.81 579 TYR A O 1
ATOM 4474 N N . GLY A 1 580 ? -13.031 2.859 -14.578 1 92.81 580 GLY A N 1
ATOM 4475 C CA . GLY A 1 580 ? -14.328 3.506 -14.586 1 92.81 580 GLY A CA 1
ATOM 4476 C C . GLY A 1 580 ? -15.133 3.219 -15.844 1 92.81 580 GLY A C 1
ATOM 4477 O O . GLY A 1 580 ? -14.555 3.02 -16.922 1 92.81 580 GLY A O 1
ATOM 4478 N N . ASP A 1 581 ? -16.5 3.131 -15.68 1 94.06 581 ASP A N 1
ATOM 4479 C CA . ASP A 1 581 ? -17.344 3.033 -16.859 1 94.06 581 ASP A CA 1
ATOM 4480 C C . ASP A 1 581 ? -18.641 3.814 -16.672 1 94.06 581 ASP A C 1
ATOM 4482 O O . ASP A 1 581 ? -19.094 4.008 -15.531 1 94.06 581 ASP A O 1
ATOM 4486 N N . LEU A 1 582 ? -19.188 4.395 -17.703 1 93.56 582 LEU A N 1
ATOM 4487 C CA . LEU A 1 582 ? -20.453 5.09 -17.844 1 93.56 582 LEU A CA 1
ATOM 4488 C C . LEU A 1 582 ? -21.281 4.496 -18.984 1 93.56 582 LEU A C 1
ATOM 4490 O O . LEU A 1 582 ? -20.859 4.52 -20.141 1 93.56 582 LEU A O 1
ATOM 4494 N N . LEU A 1 583 ? -22.453 3.947 -18.625 1 95 583 LEU A N 1
ATOM 4495 C CA . LEU A 1 583 ? -23.297 3.301 -19.625 1 95 583 LEU A CA 1
ATOM 4496 C C . LEU A 1 583 ? -24.688 3.918 -19.641 1 95 583 LEU A C 1
ATOM 4498 O O . LEU A 1 583 ? -25.344 4.008 -18.594 1 95 583 LEU A O 1
ATOM 4502 N N . LEU A 1 584 ? -25.156 4.355 -20.75 1 95.81 584 LEU A N 1
ATOM 4503 C CA . LEU A 1 584 ? -26.516 4.848 -20.969 1 95.81 584 LEU A CA 1
ATOM 4504 C C . LEU A 1 584 ? -27.312 3.867 -21.828 1 95.81 584 LEU A C 1
ATOM 4506 O O . LEU A 1 584 ? -26.938 3.582 -22.969 1 95.81 584 LEU A O 1
ATOM 4510 N N . THR A 1 585 ? -28.375 3.326 -21.281 1 95.44 585 THR A N 1
ATOM 4511 C CA . THR A 1 585 ? -29.156 2.305 -21.969 1 95.44 585 THR A CA 1
ATOM 4512 C C . THR A 1 585 ? -30.594 2.785 -22.203 1 95.44 585 THR A C 1
ATOM 4514 O O . THR A 1 585 ? -31.234 3.295 -21.281 1 95.44 585 THR A O 1
ATOM 4517 N N . TYR A 1 586 ? -31.062 2.682 -23.375 1 95.69 586 TYR A N 1
ATOM 4518 C CA . TYR A 1 586 ? -32.438 2.977 -23.781 1 95.69 586 TYR A CA 1
ATOM 4519 C C . TYR A 1 586 ? -33.156 1.707 -24.203 1 95.69 586 TYR A C 1
ATOM 4521 O O . TYR A 1 586 ? -32.656 0.968 -25.062 1 95.69 586 TYR A O 1
ATOM 4529 N N . ARG A 1 587 ? -34.25 1.379 -23.578 1 94.12 587 ARG A N 1
ATOM 4530 C CA . ARG A 1 587 ? -35.062 0.208 -23.891 1 94.12 587 ARG A CA 1
ATOM 4531 C C . ARG A 1 587 ? -36.5 0.603 -24.188 1 94.12 587 ARG A C 1
ATOM 4533 O O . ARG A 1 587 ? -37.156 1.217 -23.359 1 94.12 587 ARG A O 1
ATOM 4540 N N . LYS A 1 588 ? -37 0.164 -25.344 1 93.88 588 LYS A N 1
ATOM 4541 C CA . LYS A 1 588 ? -38.344 0.544 -25.75 1 93.88 588 LYS A CA 1
ATOM 4542 C C . LYS A 1 588 ? -39.062 -0.597 -26.469 1 93.88 588 LYS A C 1
ATOM 4544 O O . LYS A 1 588 ? -38.438 -1.261 -27.328 1 93.88 588 LYS A O 1
ATOM 4549 N N . LYS A 1 589 ? -40.219 -0.799 -26.078 1 93.25 589 LYS A N 1
ATOM 4550 C CA . LYS A 1 589 ? -41.062 -1.673 -26.859 1 93.25 589 LYS A CA 1
ATOM 4551 C C . LYS A 1 589 ? -41.688 -0.931 -28.062 1 93.25 589 LYS A C 1
ATOM 4553 O O . LYS A 1 589 ? -42.656 -0.201 -27.906 1 93.25 589 LYS A O 1
ATOM 4558 N N . LEU A 1 590 ? -41.25 -1.133 -29.234 1 93.56 590 LEU A N 1
ATOM 4559 C CA . LEU A 1 590 ? -41.688 -0.421 -30.438 1 93.56 590 LEU A CA 1
ATOM 4560 C C . LEU A 1 590 ? -43.062 -0.882 -30.859 1 93.56 590 LEU A C 1
ATOM 4562 O O . LEU A 1 590 ? -43.875 -0.076 -31.312 1 93.56 590 LEU A O 1
ATOM 4566 N N . THR A 1 591 ? -43.25 -2.178 -30.812 1 91.81 591 THR A N 1
ATOM 4567 C CA . THR A 1 591 ? -44.531 -2.818 -31.031 1 91.81 591 THR A CA 1
ATOM 4568 C C . THR A 1 591 ? -44.75 -3.93 -30 1 91.81 591 THR A C 1
ATOM 4570 O O . THR A 1 591 ? -43.906 -4.207 -29.172 1 91.81 591 THR A O 1
ATOM 4573 N N . ASP A 1 592 ? -45.875 -4.422 -30.016 1 87.81 592 ASP A N 1
ATOM 4574 C CA . ASP A 1 592 ? -46.156 -5.512 -29.078 1 87.81 592 ASP A CA 1
ATOM 4575 C C . ASP A 1 592 ? -45.219 -6.699 -29.344 1 87.81 592 ASP A C 1
ATOM 4577 O O . ASP A 1 592 ? -45.031 -7.535 -28.453 1 87.81 592 ASP A O 1
ATOM 4581 N N . GLU A 1 593 ? -44.656 -6.695 -30.484 1 90.81 593 GLU A N 1
ATOM 4582 C CA . GLU A 1 593 ? -43.875 -7.859 -30.875 1 90.81 593 GLU A CA 1
ATOM 4583 C C . GLU A 1 593 ? -42.375 -7.527 -30.906 1 90.81 593 GLU A C 1
ATOM 4585 O O . GLU A 1 593 ? -41.531 -8.43 -30.922 1 90.81 593 GLU A O 1
ATOM 4590 N N . VAL A 1 594 ? -42.062 -6.301 -30.984 1 93.75 594 VAL A N 1
ATOM 4591 C CA . VAL A 1 594 ? -40.656 -5.918 -31.203 1 93.75 594 VAL A CA 1
ATOM 4592 C C . VAL A 1 594 ? -40.188 -5.023 -30.047 1 93.75 594 VAL A C 1
ATOM 4594 O O . VAL A 1 594 ? -40.812 -4.02 -29.734 1 93.75 594 VAL A O 1
ATOM 4597 N N . THR A 1 595 ? -39.094 -5.434 -29.406 1 94 595 THR A N 1
ATOM 4598 C CA . THR A 1 595 ? -38.469 -4.617 -28.375 1 94 595 THR A CA 1
ATOM 4599 C C . THR A 1 595 ? -37.062 -4.227 -28.812 1 94 595 THR A C 1
ATOM 4601 O O . THR A 1 595 ? -36.312 -5.051 -29.344 1 94 595 THR A O 1
ATOM 4604 N N . LEU A 1 596 ? -36.719 -3.016 -28.625 1 94.75 596 LEU A N 1
ATOM 4605 C CA . LEU A 1 596 ? -35.406 -2.473 -28.953 1 94.75 596 LEU A CA 1
ATOM 4606 C C . LEU A 1 596 ? -34.688 -1.999 -27.688 1 94.75 596 LEU A C 1
ATOM 4608 O O . LEU A 1 596 ? -35.312 -1.373 -26.828 1 94.75 596 LEU A O 1
ATOM 4612 N N . SER A 1 597 ? -33.406 -2.398 -27.578 1 94.19 597 SER A N 1
ATOM 4613 C CA . SER A 1 597 ? -32.562 -1.891 -26.516 1 94.19 597 SER A CA 1
ATOM 4614 C C . SER A 1 597 ? -31.234 -1.366 -27.094 1 94.19 597 SER A C 1
ATOM 4616 O O . SER A 1 597 ? -30.594 -2.039 -27.906 1 94.19 597 SER A O 1
ATOM 4618 N N . ALA A 1 598 ? -30.844 -0.145 -26.766 1 95.5 598 ALA A N 1
ATOM 4619 C CA . ALA A 1 598 ? -29.594 0.48 -27.203 1 95.5 598 ALA A CA 1
ATOM 4620 C C . ALA A 1 598 ? -28.781 0.984 -26.016 1 95.5 598 ALA A C 1
ATOM 4622 O O . ALA A 1 598 ? -29.344 1.525 -25.062 1 95.5 598 ALA A O 1
ATOM 4623 N N . MET A 1 599 ? -27.484 0.723 -26.047 1 95.38 599 MET A N 1
ATOM 4624 C CA . MET A 1 599 ? -26.609 1.158 -24.969 1 95.38 599 MET A CA 1
ATOM 4625 C C . MET A 1 599 ? -25.391 1.889 -25.531 1 95.38 599 MET A C 1
ATOM 4627 O O . MET A 1 599 ? -24.781 1.438 -26.5 1 95.38 599 MET A O 1
ATOM 4631 N N . ALA A 1 600 ? -25.062 3.068 -25.062 1 95.75 600 ALA A N 1
ATOM 4632 C CA . ALA A 1 600 ? -23.828 3.807 -25.297 1 95.75 600 ALA A CA 1
ATOM 4633 C C . ALA A 1 600 ? -23 3.916 -24.031 1 95.75 600 ALA A C 1
ATOM 4635 O O . ALA A 1 600 ? -23.531 4.113 -22.938 1 95.75 600 ALA A O 1
ATOM 4636 N N . GLY A 1 601 ? -21.688 3.668 -24.234 1 95 601 GLY A N 1
ATOM 4637 C CA . GLY A 1 601 ? -20.891 3.686 -23.016 1 95 601 GLY A CA 1
ATOM 4638 C C . GLY A 1 601 ? -19.469 4.156 -23.25 1 95 601 GLY A C 1
ATOM 4639 O O . GLY A 1 601 ? -19.031 4.309 -24.391 1 95 601 GLY A O 1
ATOM 4640 N N . TYR A 1 602 ? -18.781 4.488 -22.188 1 94.69 602 TYR A N 1
ATOM 4641 C CA . TYR A 1 602 ? -17.375 4.879 -22.125 1 94.69 602 TYR A CA 1
ATOM 4642 C C . TYR A 1 602 ? -16.672 4.168 -20.969 1 94.69 602 TYR A C 1
ATOM 4644 O O . TYR A 1 602 ? -17.234 4.027 -19.875 1 94.69 602 TYR A O 1
ATOM 4652 N N . THR A 1 603 ? -15.484 3.59 -21.219 1 93.06 603 THR A N 1
ATOM 4653 C CA . THR A 1 603 ? -14.688 2.955 -20.188 1 93.06 603 THR A CA 1
ATOM 4654 C C . THR A 1 603 ? -13.258 3.5 -20.188 1 93.06 603 THR A C 1
ATOM 4656 O O . THR A 1 603 ? -12.766 3.953 -21.219 1 93.06 603 THR A O 1
ATOM 4659 N N . ALA A 1 604 ? -12.578 3.521 -19.062 1 93.06 604 ALA A N 1
ATOM 4660 C CA . ALA A 1 604 ? -11.172 3.885 -18.922 1 93.06 604 ALA A CA 1
ATOM 4661 C C . ALA A 1 604 ? -10.492 3.029 -17.844 1 93.06 604 ALA A C 1
ATOM 4663 O O . ALA A 1 604 ? -11.086 2.729 -16.812 1 93.06 604 ALA A O 1
ATOM 4664 N N . ASN A 1 605 ? -9.281 2.613 -18.172 1 92.25 605 ASN A N 1
ATOM 4665 C CA . ASN A 1 605 ? -8.492 1.756 -17.297 1 92.25 605 ASN A CA 1
ATOM 4666 C C . ASN A 1 605 ? -7.047 2.227 -17.203 1 92.25 605 ASN A C 1
ATOM 4668 O O . ASN A 1 605 ? -6.363 2.354 -18.219 1 92.25 605 ASN A O 1
ATOM 4672 N N . LYS A 1 606 ? -6.555 2.529 -16.047 1 93.19 606 LYS A N 1
ATOM 4673 C CA . LYS A 1 606 ? -5.152 2.861 -15.805 1 93.19 606 LYS A CA 1
ATOM 4674 C C . LYS A 1 606 ? -4.488 1.823 -14.906 1 93.19 606 LYS A C 1
ATOM 4676 O O . LYS A 1 606 ? -4.977 1.543 -13.805 1 93.19 606 LYS A O 1
ATOM 4681 N N . GLU A 1 607 ? -3.418 1.296 -15.336 1 92.12 607 GLU A N 1
ATOM 4682 C CA . GLU A 1 607 ? -2.617 0.337 -14.578 1 92.12 607 GLU A CA 1
ATOM 4683 C C . GLU A 1 607 ? -1.208 0.867 -14.336 1 92.12 607 GLU A C 1
ATOM 4685 O O . GLU A 1 607 ? -0.572 1.401 -15.242 1 92.12 607 GLU A O 1
ATOM 4690 N N . SER A 1 608 ? -0.73 0.769 -13.125 1 92.12 608 SER A N 1
ATOM 4691 C CA . SER A 1 608 ? 0.613 1.234 -12.797 1 92.12 608 SER A CA 1
ATOM 4692 C C . SER A 1 608 ? 1.319 0.264 -11.859 1 92.12 608 SER A C 1
ATOM 4694 O O . SER A 1 608 ? 0.669 -0.479 -11.117 1 92.12 608 SER A O 1
ATOM 4696 N N . TYR A 1 609 ? 2.654 0.261 -11.914 1 92.81 609 TYR A N 1
ATOM 4697 C CA . TYR A 1 609 ? 3.533 -0.544 -11.078 1 92.81 609 TYR A CA 1
ATOM 4698 C C . TYR A 1 609 ? 4.781 0.24 -10.68 1 92.81 609 TYR A C 1
ATOM 4700 O O . TYR A 1 609 ? 5.344 0.975 -11.5 1 92.81 609 TYR A O 1
ATOM 4708 N N . SER A 1 610 ? 5.133 0.215 -9.391 1 94.88 610 SER A N 1
ATOM 4709 C CA . SER A 1 610 ? 6.375 0.787 -8.883 1 94.88 610 SER A CA 1
ATOM 4710 C C . SER A 1 610 ? 7.086 -0.179 -7.941 1 94.88 610 SER A C 1
ATOM 4712 O O . SER A 1 610 ? 6.461 -0.747 -7.039 1 94.88 610 SER A O 1
ATOM 4714 N N . SER A 1 611 ? 8.352 -0.4 -8.18 1 96.38 611 SER A N 1
ATOM 4715 C CA . SER A 1 611 ? 9.172 -1.244 -7.316 1 96.38 611 SER A CA 1
ATOM 4716 C C . SER A 1 611 ? 10.523 -0.597 -7.031 1 96.38 611 SER A C 1
ATOM 4718 O O . SER A 1 611 ? 11.156 -0.047 -7.934 1 96.38 611 SER A O 1
ATOM 4720 N N . ILE A 1 612 ? 10.945 -0.518 -5.797 1 97.19 612 ILE A N 1
ATOM 4721 C CA . ILE A 1 612 ? 12.273 -0.081 -5.383 1 97.19 612 ILE A CA 1
ATOM 4722 C C . ILE A 1 612 ? 12.914 -1.142 -4.488 1 97.19 612 ILE A C 1
ATOM 4724 O O . ILE A 1 612 ? 12.242 -1.714 -3.621 1 97.19 612 ILE A O 1
ATOM 4728 N N . SER A 1 613 ? 14.164 -1.445 -4.711 1 97.62 613 SER A N 1
ATOM 4729 C CA . SER A 1 613 ? 14.852 -2.498 -3.967 1 97.62 613 SER A CA 1
ATOM 4730 C C . SER A 1 613 ? 16.234 -2.043 -3.506 1 97.62 613 SER A C 1
ATOM 4732 O O . SER A 1 613 ? 16.797 -1.104 -4.066 1 97.62 613 SER A O 1
ATOM 4734 N N . ARG A 1 614 ? 16.703 -2.625 -2.463 1 97.06 614 ARG A N 1
ATOM 4735 C CA . ARG A 1 614 ? 18.047 -2.451 -1.899 1 97.06 614 ARG A CA 1
ATOM 4736 C C . ARG A 1 614 ? 18.594 -3.773 -1.369 1 97.06 614 ARG A C 1
ATOM 4738 O O . ARG A 1 614 ? 17.828 -4.641 -0.939 1 97.06 614 ARG A O 1
ATOM 4745 N N . GLY A 1 615 ? 19.875 -3.979 -1.475 1 97.12 615 GLY A N 1
ATOM 4746 C CA . GLY A 1 615 ? 20.484 -5.207 -0.992 1 97.12 615 GLY A CA 1
ATOM 4747 C C . GLY A 1 615 ? 21.969 -5.055 -0.692 1 97.12 615 GLY A C 1
ATOM 4748 O O . GLY A 1 615 ? 22.609 -4.109 -1.154 1 97.12 615 GLY A O 1
ATOM 4749 N N . THR A 1 616 ? 22.5 -5.996 0.129 1 96.94 616 THR A N 1
ATOM 4750 C CA . THR A 1 616 ? 23.922 -6.004 0.439 1 96.94 616 THR A CA 1
ATOM 4751 C C . THR A 1 616 ? 24.734 -6.379 -0.793 1 96.94 616 THR A C 1
ATOM 4753 O O . THR A 1 616 ? 24.219 -7.012 -1.718 1 96.94 616 THR A O 1
ATOM 4756 N N . ASN A 1 617 ? 25.875 -5.91 -0.86 1 95.62 617 ASN A N 1
ATOM 4757 C CA . ASN A 1 617 ? 26.844 -6.164 -1.931 1 95.62 617 ASN A CA 1
ATOM 4758 C C . ASN A 1 617 ? 28.156 -6.691 -1.383 1 95.62 617 ASN A C 1
ATOM 4760 O O . ASN A 1 617 ? 28.797 -6.035 -0.556 1 95.62 617 ASN A O 1
ATOM 4764 N N . GLY A 1 618 ? 28.547 -7.855 -1.791 1 94.44 618 GLY A N 1
ATOM 4765 C CA . GLY A 1 618 ? 29.812 -8.438 -1.373 1 94.44 618 GLY A CA 1
ATOM 4766 C C . GLY A 1 618 ? 29.688 -9.297 -0.13 1 94.44 618 GLY A C 1
ATOM 4767 O O . GLY A 1 618 ? 30.703 -9.648 0.489 1 94.44 618 GLY A O 1
ATOM 4768 N N . GLY A 1 619 ? 28.531 -9.602 0.257 1 96.31 619 GLY A N 1
ATOM 4769 C CA . GLY A 1 619 ? 28.312 -10.43 1.431 1 96.31 619 GLY A CA 1
ATOM 4770 C C . GLY A 1 619 ? 27.969 -9.633 2.67 1 96.31 619 GLY A C 1
ATOM 4771 O O . GLY A 1 619 ? 27.516 -8.492 2.57 1 96.31 619 GLY A O 1
ATOM 4772 N N . LEU A 1 620 ? 28.047 -10.281 3.873 1 96.31 620 LEU A N 1
ATOM 4773 C CA . LEU A 1 620 ? 27.75 -9.688 5.172 1 96.31 620 LEU A CA 1
ATOM 4774 C C . LEU A 1 620 ? 29.031 -9.445 5.965 1 96.31 620 LEU A C 1
ATOM 4776 O O . LEU A 1 620 ? 29.812 -10.375 6.184 1 96.31 620 LEU A O 1
ATOM 4780 N N . SER A 1 621 ? 29.203 -8.258 6.355 1 93.94 621 SER A N 1
ATOM 4781 C CA . SER A 1 621 ? 30.375 -7.914 7.141 1 93.94 621 SER A CA 1
ATOM 4782 C C . SER A 1 621 ? 30.312 -8.508 8.539 1 93.94 621 SER A C 1
ATOM 4784 O O . SER A 1 621 ? 31.328 -8.602 9.234 1 93.94 621 SER A O 1
ATOM 4786 N N . THR A 1 622 ? 29.156 -8.789 9.008 1 93.44 622 THR A N 1
ATOM 4787 C CA . THR A 1 622 ? 28.875 -9.523 10.242 1 93.44 622 THR A CA 1
ATOM 4788 C C . THR A 1 622 ? 28 -10.742 9.953 1 93.44 622 THR A C 1
ATOM 4790 O O . THR A 1 622 ? 26.938 -10.625 9.344 1 93.44 622 THR A O 1
ATOM 4793 N N . GLU A 1 623 ? 28.469 -11.828 10.477 1 95.19 623 GLU A N 1
ATOM 4794 C CA . GLU A 1 623 ? 27.797 -13.078 10.133 1 95.19 623 GLU A CA 1
ATOM 4795 C C . GLU A 1 623 ? 26.328 -13.047 10.516 1 95.19 623 GLU A C 1
ATOM 4797 O O . GLU A 1 623 ? 25.984 -12.766 11.664 1 95.19 623 GLU A O 1
ATOM 4802 N N . ASN A 1 624 ? 25.469 -13.281 9.547 1 95.62 624 ASN A N 1
ATOM 4803 C CA . ASN A 1 624 ? 24.031 -13.477 9.672 1 95.62 624 ASN A CA 1
ATOM 4804 C C . ASN A 1 624 ? 23.344 -12.234 10.227 1 95.62 624 ASN A C 1
ATOM 4806 O O . ASN A 1 624 ? 22.281 -12.328 10.867 1 95.62 624 ASN A O 1
ATOM 4810 N N . LEU A 1 625 ? 23.969 -11.07 10.18 1 93.94 625 LEU A N 1
ATOM 4811 C CA . LEU A 1 625 ? 23.25 -9.82 10.391 1 93.94 625 LEU A CA 1
ATOM 4812 C C . LEU A 1 625 ? 22.5 -9.398 9.133 1 93.94 625 LEU A C 1
ATOM 4814 O O . LEU A 1 625 ? 23.109 -8.875 8.195 1 93.94 625 LEU A O 1
ATOM 4818 N N . PHE A 1 626 ? 21.219 -9.625 9.203 1 94.69 626 PHE A N 1
ATOM 4819 C CA . PHE A 1 626 ? 20.422 -9.43 7.996 1 94.69 626 PHE A CA 1
ATOM 4820 C C . PHE A 1 626 ? 19.859 -8.016 7.953 1 94.69 626 PHE A C 1
ATOM 4822 O O . PHE A 1 626 ? 18.656 -7.812 8.164 1 94.69 626 PHE A O 1
ATOM 4829 N N . ASP A 1 627 ? 20.656 -7.137 7.57 1 93.19 627 ASP A N 1
ATOM 4830 C CA . ASP A 1 627 ? 20.391 -5.711 7.398 1 93.19 627 ASP A CA 1
ATOM 4831 C C . ASP A 1 627 ? 21.344 -5.09 6.383 1 93.19 627 ASP A C 1
ATOM 4833 O O . ASP A 1 627 ? 22.469 -5.562 6.211 1 93.19 627 ASP A O 1
ATOM 4837 N N . ILE A 1 628 ? 20.922 -4.027 5.773 1 94.38 628 ILE A N 1
ATOM 4838 C CA . ILE A 1 628 ? 21.734 -3.393 4.734 1 94.38 628 ILE A CA 1
ATOM 4839 C C . ILE A 1 628 ? 23.031 -2.879 5.332 1 94.38 628 ILE A C 1
ATOM 4841 O O . ILE A 1 628 ? 24.047 -2.775 4.633 1 94.38 628 ILE A O 1
ATOM 4845 N N . VAL A 1 629 ? 23.125 -2.59 6.633 1 90.56 629 VAL A N 1
ATOM 4846 C CA . VAL A 1 629 ? 24.281 -2.035 7.312 1 90.56 629 VAL A CA 1
ATOM 4847 C C . VAL A 1 629 ? 25.438 -3.039 7.27 1 90.56 629 VAL A C 1
ATOM 4849 O O . VAL A 1 629 ? 26.609 -2.662 7.398 1 90.56 629 VAL A O 1
ATOM 4852 N N . ALA A 1 630 ? 25.094 -4.293 7.102 1 93.94 630 ALA A N 1
ATOM 4853 C CA . ALA A 1 630 ? 26.109 -5.34 7.094 1 93.94 630 ALA A CA 1
ATOM 4854 C C . ALA A 1 630 ? 26.734 -5.484 5.711 1 93.94 630 ALA A C 1
ATOM 4856 O O . ALA A 1 630 ? 27.547 -6.379 5.484 1 93.94 630 ALA A O 1
ATOM 4857 N N . SER A 1 631 ? 26.359 -4.641 4.727 1 95.31 631 SER A N 1
ATOM 4858 C CA . SER A 1 631 ? 26.922 -4.734 3.383 1 95.31 631 SER A CA 1
ATOM 4859 C C . SER A 1 631 ? 28.422 -4.504 3.396 1 95.31 631 SER A C 1
ATOM 4861 O O . SER A 1 631 ? 28.906 -3.564 4.035 1 95.31 631 SER A O 1
ATOM 4863 N N . VAL A 1 632 ? 29.156 -5.348 2.738 1 94.94 632 VAL A N 1
ATOM 4864 C CA . VAL A 1 632 ? 30.594 -5.195 2.668 1 94.94 632 VAL A CA 1
ATOM 4865 C C . VAL A 1 632 ? 30.953 -4.066 1.705 1 94.94 632 VAL A C 1
ATOM 4867 O O . VAL A 1 632 ? 31.75 -3.191 2.035 1 94.94 632 VAL A O 1
ATOM 4870 N N . ASN A 1 633 ? 30.438 -4.07 0.488 1 92 633 ASN A N 1
ATOM 4871 C CA . ASN A 1 633 ? 30.562 -3 -0.495 1 92 633 ASN A CA 1
ATOM 4872 C C . ASN A 1 633 ? 29.359 -2.066 -0.469 1 92 633 ASN A C 1
ATOM 4874 O O . ASN A 1 633 ? 28.438 -2.266 0.318 1 92 633 ASN A O 1
ATOM 4878 N N . LEU A 1 634 ? 29.438 -0.989 -1.309 1 88.62 634 LEU A N 1
ATOM 4879 C CA . LEU A 1 634 ? 28.25 -0.143 -1.422 1 88.62 634 LEU A CA 1
ATOM 4880 C C . LEU A 1 634 ? 27.016 -0.969 -1.805 1 88.62 634 LEU A C 1
ATOM 4882 O O . LEU A 1 634 ? 27.078 -1.759 -2.752 1 88.62 634 LEU A O 1
ATOM 4886 N N . PRO A 1 635 ? 25.984 -0.81 -1.053 1 93.38 635 PRO A N 1
ATOM 4887 C CA . PRO A 1 635 ? 24.797 -1.645 -1.281 1 93.38 635 PRO A CA 1
ATOM 4888 C C . PRO A 1 635 ? 24.266 -1.535 -2.707 1 93.38 635 PRO A C 1
ATOM 4890 O O . PRO A 1 635 ? 24.344 -0.466 -3.318 1 93.38 635 PRO A O 1
ATOM 4893 N N . ASN A 1 636 ? 23.688 -2.627 -3.174 1 92.62 636 ASN A N 1
ATOM 4894 C CA . ASN A 1 636 ? 23 -2.641 -4.457 1 92.62 636 ASN A CA 1
ATOM 4895 C C . ASN A 1 636 ? 21.641 -1.96 -4.363 1 92.62 636 ASN A C 1
ATOM 4897 O O . ASN A 1 636 ? 21.047 -1.882 -3.283 1 92.62 636 ASN A O 1
ATOM 4901 N N . ASN A 1 637 ? 21.25 -1.399 -5.484 1 93.12 637 ASN A N 1
ATOM 4902 C CA . ASN A 1 637 ? 19.922 -0.796 -5.543 1 93.12 637 ASN A CA 1
ATOM 4903 C C . ASN A 1 637 ? 19.297 -0.967 -6.922 1 93.12 637 ASN A C 1
ATOM 4905 O O . ASN A 1 637 ? 20 -1.12 -7.918 1 93.12 637 ASN A O 1
ATOM 4909 N N . GLY A 1 638 ? 17.922 -1.044 -6.969 1 93.56 638 GLY A N 1
ATOM 4910 C CA . GLY A 1 638 ? 17.156 -1.182 -8.203 1 93.56 638 GLY A CA 1
ATOM 4911 C C . GLY A 1 638 ? 15.781 -0.548 -8.125 1 93.56 638 GLY A C 1
ATOM 4912 O O . GLY A 1 638 ? 15.242 -0.347 -7.031 1 93.56 638 GLY A O 1
ATOM 4913 N N . SER A 1 639 ? 15.312 -0.125 -9.32 1 93.38 639 SER A N 1
ATOM 4914 C CA . SER A 1 639 ? 13.953 0.389 -9.391 1 93.38 639 SER A CA 1
ATOM 4915 C C . SER A 1 639 ? 13.312 0.073 -10.742 1 93.38 639 SER A C 1
ATOM 4917 O O . SER A 1 639 ? 14.016 -0.093 -11.742 1 93.38 639 SER A O 1
ATOM 4919 N N . SER A 1 640 ? 11.969 -0.099 -10.664 1 91.75 640 SER A N 1
ATOM 4920 C CA . SER A 1 640 ? 11.172 -0.296 -11.875 1 91.75 640 SER A CA 1
ATOM 4921 C C . SER A 1 640 ? 9.828 0.422 -11.773 1 91.75 640 SER A C 1
ATOM 4923 O O . SER A 1 640 ? 9.211 0.447 -10.703 1 91.75 640 SER A O 1
ATOM 4925 N N . ARG A 1 641 ? 9.445 1.063 -12.953 1 90.56 641 ARG A N 1
ATOM 4926 C CA . ARG A 1 641 ? 8.164 1.749 -13.062 1 90.56 641 ARG A CA 1
ATOM 4927 C C . ARG A 1 641 ? 7.48 1.438 -14.391 1 90.56 641 ARG A C 1
ATOM 4929 O O . ARG A 1 641 ? 8.133 1.431 -15.438 1 90.56 641 ARG A O 1
ATOM 4936 N N . THR A 1 642 ? 6.176 1.134 -14.352 1 90.69 642 THR A N 1
ATOM 4937 C CA . THR A 1 642 ? 5.379 0.968 -15.562 1 90.69 642 THR A CA 1
ATOM 4938 C C . THR A 1 642 ? 4.008 1.62 -15.398 1 90.69 642 THR A C 1
ATOM 4940 O O . THR A 1 642 ? 3.488 1.715 -14.281 1 90.69 642 THR A O 1
ATOM 4943 N N . SER A 1 643 ? 3.5 2.143 -16.422 1 90.06 643 SER A N 1
ATOM 4944 C CA . SER A 1 643 ? 2.166 2.732 -16.453 1 90.06 643 SER A CA 1
ATOM 4945 C C . SER A 1 643 ? 1.52 2.564 -17.828 1 90.06 643 SER A C 1
ATOM 4947 O O . SER A 1 643 ? 2.191 2.674 -18.859 1 90.06 643 SER A O 1
ATOM 4949 N N . GLN A 1 644 ? 0.222 2.232 -17.844 1 90.56 644 GLN A N 1
ATOM 4950 C CA . GLN A 1 644 ? -0.553 2.076 -19.062 1 90.56 644 GLN A CA 1
ATOM 4951 C C . GLN A 1 644 ? -1.981 2.58 -18.875 1 90.56 644 GLN A C 1
ATOM 4953 O O . GLN A 1 644 ? -2.588 2.373 -17.828 1 90.56 644 GLN A O 1
ATOM 4958 N N . VAL A 1 645 ? -2.488 3.275 -19.891 1 92.06 645 VAL A N 1
ATOM 4959 C CA . VAL A 1 645 ? -3.869 3.744 -19.906 1 92.06 645 VAL A CA 1
ATOM 4960 C C . VAL A 1 645 ? -4.566 3.26 -21.172 1 92.06 645 VAL A C 1
ATOM 4962 O O . VAL A 1 645 ? -3.98 3.279 -22.25 1 92.06 645 VAL A O 1
ATOM 4965 N N . ILE A 1 646 ? -5.754 2.75 -21.047 1 92.19 646 ILE A N 1
ATOM 4966 C CA . ILE A 1 646 ? -6.641 2.393 -22.156 1 92.19 646 ILE A CA 1
ATOM 4967 C C . ILE A 1 646 ? -8.016 3.023 -21.938 1 92.19 646 ILE A C 1
ATOM 4969 O O . ILE A 1 646 ? -8.602 2.889 -20.859 1 92.19 646 ILE A O 1
ATOM 4973 N N . ASP A 1 647 ? -8.508 3.723 -22.844 1 92.5 647 ASP A N 1
ATOM 4974 C CA . ASP A 1 647 ? -9.891 4.176 -22.7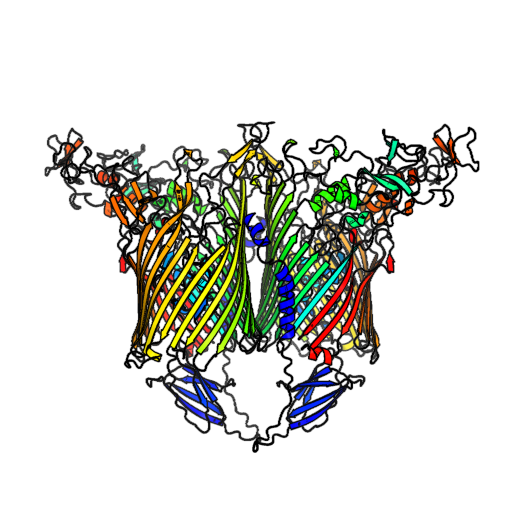97 1 92.5 647 ASP A CA 1
ATOM 4975 C C . ASP A 1 647 ? -10.656 3.732 -24.047 1 92.5 647 ASP A C 1
ATOM 4977 O O . ASP A 1 647 ? -10.055 3.342 -25.047 1 92.5 647 ASP A O 1
ATOM 4981 N N . ALA A 1 648 ? -12.008 3.703 -23.953 1 94.25 648 ALA A N 1
ATOM 4982 C CA . ALA A 1 648 ? -12.805 3.168 -25.047 1 94.25 648 ALA A CA 1
ATOM 4983 C C . ALA A 1 648 ? -14.211 3.764 -25.047 1 94.25 648 ALA A C 1
ATOM 4985 O O . ALA A 1 648 ? -14.789 4.02 -23.984 1 94.25 648 ALA A O 1
ATOM 4986 N N . ALA A 1 649 ? -14.688 3.988 -26.219 1 95.44 649 ALA A N 1
ATOM 4987 C CA . ALA A 1 649 ? -16.109 4.258 -26.469 1 95.44 649 ALA A CA 1
ATOM 4988 C C . ALA A 1 649 ? -16.781 3.045 -27.078 1 95.44 649 ALA A C 1
ATOM 4990 O O . ALA A 1 649 ? -16.203 2.361 -27.938 1 95.44 649 ALA A O 1
ATOM 4991 N N . LEU A 1 650 ? -18.016 2.775 -26.578 1 94.75 650 LEU A N 1
ATOM 4992 C CA . LEU A 1 650 ? -18.672 1.583 -27.094 1 94.75 650 LEU A CA 1
ATOM 4993 C C . LEU A 1 650 ? -20.172 1.811 -27.25 1 94.75 650 LEU A C 1
ATOM 4995 O O . LEU A 1 650 ? -20.719 2.748 -26.672 1 94.75 650 LEU A O 1
ATOM 4999 N N . GLY A 1 651 ? -20.812 0.954 -28.016 1 95.06 651 GLY A N 1
ATOM 5000 C CA . GLY A 1 651 ? -22.234 0.964 -28.266 1 95.06 651 GLY A CA 1
ATOM 5001 C C . GLY A 1 651 ? -22.781 -0.399 -28.641 1 95.06 651 GLY A C 1
ATOM 5002 O O . GLY A 1 651 ? -22.125 -1.18 -29.312 1 95.06 651 GLY A O 1
ATOM 5003 N N . THR A 1 652 ? -23.969 -0.74 -28.141 1 94.88 652 THR A N 1
ATOM 5004 C CA . THR A 1 652 ? -24.656 -1.977 -28.484 1 94.88 652 THR A CA 1
ATOM 5005 C C . THR A 1 652 ? -26.109 -1.698 -28.875 1 94.88 652 THR A C 1
ATOM 5007 O O . THR A 1 652 ? -26.719 -0.755 -28.359 1 94.88 652 THR A O 1
ATOM 5010 N N . VAL A 1 653 ? -26.641 -2.445 -29.828 1 95.19 653 VAL A N 1
ATOM 5011 C CA . VAL A 1 653 ? -28.062 -2.428 -30.188 1 95.19 653 VAL A CA 1
ATOM 5012 C C . VAL A 1 653 ? -28.609 -3.852 -30.188 1 95.19 653 VAL A C 1
ATOM 5014 O O . VAL A 1 653 ? -28 -4.758 -30.781 1 95.19 653 VAL A O 1
ATOM 5017 N N . ASN A 1 654 ? -29.688 -4.02 -29.5 1 94.12 654 ASN A N 1
ATOM 5018 C CA . ASN A 1 654 ? -30.328 -5.324 -29.391 1 94.12 654 ASN A CA 1
ATOM 5019 C C . ASN A 1 654 ? -31.781 -5.285 -29.891 1 94.12 654 ASN A C 1
ATOM 5021 O O . ASN A 1 654 ? -32.531 -4.371 -29.562 1 94.12 654 ASN A O 1
ATOM 5025 N N . PHE A 1 655 ? -32.094 -6.258 -30.672 1 94.62 655 PHE A N 1
ATOM 5026 C CA . PHE A 1 655 ? -33.438 -6.441 -31.188 1 94.62 655 PHE A CA 1
ATOM 5027 C C . PHE A 1 655 ? -34.031 -7.766 -30.703 1 94.62 655 PHE A C 1
ATOM 5029 O O . PHE A 1 655 ? -33.375 -8.805 -30.781 1 94.62 655 PHE A O 1
ATOM 5036 N N . ASP A 1 656 ? -35.281 -7.66 -30.188 1 94.69 656 ASP A N 1
ATOM 5037 C CA . ASP A 1 656 ? -36.031 -8.836 -29.766 1 94.69 656 ASP A CA 1
ATOM 5038 C C . ASP A 1 656 ? -37.344 -8.93 -30.547 1 94.69 656 ASP A C 1
ATOM 5040 O O . ASP A 1 656 ? -38.219 -8.062 -30.422 1 94.69 656 ASP A O 1
ATOM 5044 N N . TYR A 1 657 ? -37.5 -9.961 -31.297 1 95 657 TYR A N 1
ATOM 5045 C CA . TYR A 1 657 ? -38.719 -10.188 -32.031 1 95 657 TYR A CA 1
ATOM 5046 C C . TYR A 1 657 ? -39.562 -11.312 -31.422 1 95 657 TYR A C 1
ATOM 5048 O O . TYR A 1 657 ? -39.188 -12.484 -31.516 1 95 657 TYR A O 1
ATOM 5056 N N . LYS A 1 658 ? -40.719 -11.031 -30.781 1 92.25 658 LYS A N 1
ATOM 5057 C CA . LYS A 1 658 ? -41.75 -11.906 -30.203 1 92.25 658 LYS A CA 1
ATOM 5058 C C . LYS A 1 658 ? -41.156 -12.805 -29.125 1 92.25 658 LYS A C 1
ATOM 5060 O O . LYS A 1 658 ? -41.688 -13.867 -28.828 1 92.25 658 LYS A O 1
ATOM 5065 N N . GLY A 1 659 ? -39.938 -12.555 -28.766 1 89.31 659 GLY A N 1
ATOM 5066 C CA . GLY A 1 659 ? -39.312 -13.32 -27.688 1 89.31 659 GLY A CA 1
ATOM 5067 C C . GLY A 1 659 ? -38.625 -14.594 -28.172 1 89.31 659 GLY A C 1
ATOM 5068 O O . GLY A 1 659 ? -38.188 -15.406 -27.375 1 89.31 659 GLY A O 1
ATOM 5069 N N . PHE A 1 660 ? -38.562 -14.836 -29.453 1 92.44 660 PHE A N 1
ATOM 5070 C CA . PHE A 1 660 ? -37.938 -16.062 -29.891 1 92.44 660 PHE A CA 1
ATOM 5071 C C . PHE A 1 660 ? -36.781 -15.766 -30.875 1 92.44 660 PHE A C 1
ATOM 5073 O O . PHE A 1 660 ? -36 -16.656 -31.203 1 92.44 660 PHE A O 1
ATOM 5080 N N . TRP A 1 661 ? -36.625 -14.562 -31.422 1 95.44 661 TRP A N 1
ATOM 5081 C CA . TRP A 1 661 ? -35.5 -14.172 -32.281 1 95.44 661 TRP A CA 1
ATOM 5082 C C . TRP A 1 661 ? -34.812 -12.922 -31.734 1 95.44 661 TRP A C 1
ATOM 5084 O O . TRP A 1 661 ? -35.438 -11.867 -31.594 1 95.44 661 TRP A O 1
ATOM 5094 N N . PHE A 1 662 ? -33.562 -13.039 -31.516 1 95.81 662 PHE A N 1
ATOM 5095 C CA . PHE A 1 662 ? -32.781 -11.961 -30.922 1 95.81 662 PHE A CA 1
ATOM 5096 C C . PHE A 1 662 ? -31.594 -11.617 -31.812 1 95.81 662 PHE A C 1
ATOM 5098 O O . PHE A 1 662 ? -30.953 -12.508 -32.375 1 95.81 662 PHE A O 1
ATOM 5105 N N . LEU A 1 663 ? -31.297 -10.336 -32 1 95.88 663 LEU A N 1
ATOM 5106 C CA . LEU A 1 663 ? -30.156 -9.812 -32.75 1 95.88 663 LEU A CA 1
ATOM 5107 C C . LEU A 1 663 ? -29.438 -8.734 -31.938 1 95.88 663 LEU A C 1
ATOM 5109 O O . LEU A 1 663 ? -30.078 -7.863 -31.344 1 95.88 663 LEU A O 1
ATOM 5113 N N . GLU A 1 664 ? -28.109 -8.867 -31.891 1 94.75 664 GLU A N 1
ATOM 5114 C CA . GLU A 1 664 ? -27.328 -7.859 -31.188 1 94.75 664 GLU A CA 1
ATOM 5115 C C . GLU A 1 664 ? -26.125 -7.406 -32.031 1 94.75 664 GLU A C 1
ATOM 5117 O O . GLU A 1 664 ? -25.438 -8.227 -32.625 1 94.75 664 GLU A O 1
ATOM 5122 N N . GLY A 1 665 ? -25.891 -6.105 -32.094 1 94.94 665 GLY A N 1
ATOM 5123 C CA . GLY A 1 665 ? -24.703 -5.492 -32.688 1 94.94 665 GLY A CA 1
ATOM 5124 C C . GLY A 1 665 ? -23.906 -4.656 -31.688 1 94.94 665 GLY A C 1
ATOM 5125 O O . GLY A 1 665 ? -24.5 -3.971 -30.844 1 94.94 665 GLY A O 1
ATOM 5126 N N . THR A 1 666 ? -22.594 -4.812 -31.719 1 94.38 666 THR A N 1
ATOM 5127 C CA . THR A 1 666 ? -21.703 -4.07 -30.812 1 94.38 666 THR A CA 1
ATOM 5128 C C . THR A 1 666 ? -20.562 -3.424 -31.594 1 94.38 666 THR A C 1
ATOM 5130 O O . THR A 1 666 ? -20.047 -4.012 -32.531 1 94.38 666 THR A O 1
ATOM 5133 N N . ILE A 1 667 ? -20.203 -2.205 -31.234 1 95.62 667 ILE A N 1
ATOM 5134 C CA . ILE A 1 667 ? -19.016 -1.532 -31.75 1 95.62 667 ILE A CA 1
ATOM 5135 C C . ILE A 1 667 ? -18.234 -0.897 -30.609 1 95.62 667 ILE A C 1
ATOM 5137 O O . ILE A 1 667 ? -18.828 -0.365 -29.656 1 95.62 667 ILE A O 1
ATOM 5141 N N . ARG A 1 668 ? -16.922 -1.094 -30.562 1 95 668 ARG A N 1
ATOM 5142 C CA . ARG A 1 668 ? -16.047 -0.532 -29.531 1 95 668 ARG A CA 1
ATOM 5143 C C . ARG A 1 668 ? -14.789 0.074 -30.156 1 95 668 ARG A C 1
ATOM 5145 O O . ARG A 1 668 ? -14.211 -0.501 -31.078 1 95 668 ARG A O 1
ATOM 5152 N N . ARG A 1 669 ? -14.445 1.252 -29.766 1 95 669 ARG A N 1
ATOM 5153 C CA . ARG A 1 669 ? -13.211 1.91 -30.172 1 95 669 ARG A CA 1
ATOM 5154 C C . ARG A 1 669 ? -12.273 2.1 -28.969 1 95 669 ARG A C 1
ATOM 5156 O O . ARG A 1 669 ? -12.617 2.789 -28.016 1 95 669 ARG A O 1
ATOM 5163 N N . ASP A 1 670 ? -11.086 1.55 -29.125 1 93.31 670 ASP A N 1
ATOM 5164 C CA . ASP A 1 670 ? -10.094 1.626 -28.062 1 93.31 670 ASP A CA 1
ATOM 5165 C C . ASP A 1 670 ? -8.969 2.592 -28.422 1 93.31 670 ASP A C 1
ATOM 5167 O O . ASP A 1 670 ? -8.617 2.729 -29.609 1 93.31 670 ASP A O 1
ATOM 5171 N N . ARG A 1 671 ? -8.461 3.24 -27.391 1 91.94 671 ARG A N 1
ATOM 5172 C CA . ARG A 1 671 ? -7.195 3.961 -27.469 1 91.94 671 ARG A CA 1
ATOM 5173 C C . ARG A 1 671 ? -6.254 3.514 -26.344 1 91.94 671 ARG A C 1
ATOM 5175 O O . ARG A 1 671 ? -6.684 3.314 -25.203 1 91.94 671 ARG A O 1
ATOM 5182 N N . THR A 1 672 ? -4.918 3.33 -26.703 1 91.31 672 THR A N 1
ATOM 5183 C CA . THR A 1 672 ? -3.979 2.828 -25.719 1 91.31 672 THR A CA 1
ATOM 5184 C C . THR A 1 672 ? -2.713 3.68 -25.688 1 91.31 672 THR A C 1
ATOM 5186 O O . THR A 1 672 ? -2.293 4.207 -26.719 1 91.31 672 THR A O 1
ATOM 5189 N N . SER A 1 673 ? -2.066 3.795 -24.531 1 89.12 673 SER A N 1
ATOM 5190 C CA . SER A 1 673 ? -0.813 4.523 -24.375 1 89.12 673 SER A CA 1
ATOM 5191 C C . SER A 1 673 ? 0.385 3.643 -24.703 1 89.12 673 SER A C 1
ATOM 5193 O O . SER A 1 673 ? 1.517 4.125 -24.781 1 89.12 673 SER A O 1
ATOM 5195 N N . THR A 1 674 ? 0.215 2.395 -24.938 1 86.5 674 THR A N 1
ATOM 5196 C CA . THR A 1 674 ? 1.301 1.459 -25.203 1 86.5 674 THR A CA 1
ATOM 5197 C C . THR A 1 674 ? 1.847 1.66 -26.625 1 86.5 674 THR A C 1
ATOM 5199 O O . THR A 1 674 ? 2.961 1.231 -26.922 1 86.5 674 THR A O 1
ATOM 5202 N N . MET A 1 675 ? 1.099 2.295 -27.375 1 87.69 675 MET A N 1
ATOM 5203 C CA . MET A 1 675 ? 1.465 2.463 -28.781 1 87.69 675 MET A CA 1
ATOM 5204 C C . MET A 1 675 ? 1.688 3.936 -29.109 1 87.69 675 MET A C 1
ATOM 5206 O O . MET A 1 675 ? 1.401 4.809 -28.297 1 87.69 675 MET A O 1
ATOM 5210 N N . ASN A 1 676 ? 2.285 4.148 -30.312 1 87.06 676 ASN A N 1
ATOM 5211 C CA . ASN A 1 676 ? 2.514 5.516 -30.766 1 87.06 676 ASN A CA 1
ATOM 5212 C C . ASN A 1 676 ? 1.222 6.328 -30.781 1 87.06 676 ASN A C 1
ATOM 5214 O O . ASN A 1 676 ? 0.187 5.852 -31.25 1 87.06 676 ASN A O 1
ATOM 5218 N N . PRO A 1 677 ? 1.26 7.508 -30.234 1 85 677 PRO A N 1
ATOM 5219 C CA . PRO A 1 677 ? 0.05 8.32 -30.094 1 85 677 PRO A CA 1
ATOM 5220 C C . PRO A 1 677 ? -0.627 8.602 -31.438 1 85 677 PRO A C 1
ATOM 5222 O O . PRO A 1 677 ? -1.837 8.836 -31.484 1 85 677 PRO A O 1
ATOM 5225 N N . ASP A 1 678 ? 0.073 8.586 -32.531 1 85.06 678 ASP A N 1
ATOM 5226 C CA . ASP A 1 678 ? -0.5 8.852 -33.844 1 85.06 678 ASP A CA 1
ATOM 5227 C C . ASP A 1 678 ? -1.207 7.617 -34.406 1 85.06 678 ASP A C 1
ATOM 5229 O O . ASP A 1 678 ? -1.98 7.715 -35.344 1 85.06 678 ASP A O 1
ATOM 5233 N N . ASN A 1 679 ? -0.931 6.469 -33.875 1 86.94 679 ASN A N 1
ATOM 5234 C CA . ASN A 1 679 ? -1.506 5.207 -34.312 1 86.94 679 ASN A CA 1
ATOM 5235 C C . ASN A 1 679 ? -1.914 4.328 -33.156 1 86.94 679 ASN A C 1
ATOM 5237 O O . ASN A 1 679 ? -1.491 3.174 -33.062 1 86.94 679 ASN A O 1
ATOM 5241 N N . ASN A 1 680 ? -2.73 4.805 -32.312 1 90.25 680 ASN A N 1
ATOM 5242 C CA . ASN A 1 680 ? -3.021 4.066 -31.094 1 90.25 680 ASN A CA 1
ATOM 5243 C C . ASN A 1 680 ? -4.52 3.859 -30.906 1 90.25 680 ASN A C 1
ATOM 5245 O O . ASN A 1 680 ? -4.98 3.574 -29.797 1 90.25 680 ASN A O 1
ATOM 5249 N N . ALA A 1 681 ? -5.352 4.137 -31.953 1 92 681 ALA A N 1
ATOM 5250 C CA . ALA A 1 681 ? -6.801 3.957 -31.875 1 92 681 ALA A CA 1
ATOM 5251 C C . ALA A 1 681 ? -7.262 2.838 -32.812 1 92 681 ALA A C 1
ATOM 5253 O O . ALA A 1 681 ? -6.805 2.736 -33.938 1 92 681 ALA A O 1
ATOM 5254 N N . PHE A 1 682 ? -8.188 1.954 -32.312 1 92.06 682 PHE A N 1
ATOM 5255 C CA . PHE A 1 682 ? -8.609 0.797 -33.094 1 92.06 682 PHE A CA 1
ATOM 5256 C C . PHE A 1 682 ? -10.086 0.495 -32.844 1 92.06 682 PHE A C 1
ATOM 5258 O O . PHE A 1 682 ? -10.586 0.671 -31.719 1 92.06 682 PHE A O 1
ATOM 5265 N N . VAL A 1 683 ? -10.781 -0.037 -33.781 1 94.38 683 VAL A N 1
ATOM 5266 C CA . VAL A 1 683 ? -12.211 -0.293 -33.719 1 94.38 683 VAL A CA 1
ATOM 5267 C C . VAL A 1 683 ? -12.477 -1.796 -33.781 1 94.38 683 VAL A C 1
ATOM 5269 O O . VAL A 1 683 ? -11.875 -2.502 -34.594 1 94.38 683 VAL A O 1
ATOM 5272 N N . TYR A 1 684 ? -13.367 -2.285 -33 1 94.25 684 TYR A N 1
ATOM 5273 C CA . TYR A 1 684 ? -13.703 -3.701 -32.906 1 94.25 684 TYR A CA 1
ATOM 5274 C C . TYR A 1 684 ? -15.203 -3.924 -33.031 1 94.25 684 TYR A C 1
ATOM 5276 O O . TYR A 1 684 ? -15.938 -3.834 -32.031 1 94.25 684 TYR A O 1
ATOM 5284 N N . PRO A 1 685 ? -15.719 -4.348 -34.094 1 94.94 685 PRO A N 1
ATOM 5285 C CA . PRO A 1 685 ? -17.141 -4.648 -34.281 1 94.94 685 PRO A CA 1
ATOM 5286 C C . PRO A 1 685 ? -17.484 -6.102 -33.969 1 94.94 685 PRO A C 1
ATOM 5288 O O . PRO A 1 685 ? -16.625 -6.98 -34.062 1 94.94 685 PRO A O 1
ATOM 5291 N N . SER A 1 686 ? -18.719 -6.414 -33.625 1 95.31 686 SER A N 1
ATOM 5292 C CA . SER A 1 686 ? -19.219 -7.762 -33.406 1 95.31 686 SER A CA 1
ATOM 5293 C C . SER A 1 686 ? -20.719 -7.832 -33.625 1 95.31 686 SER A C 1
ATOM 5295 O O . SER A 1 686 ? -21.422 -6.812 -33.562 1 95.31 686 SER A O 1
ATOM 5297 N N . ALA A 1 687 ? -21.234 -8.992 -33.938 1 96 687 ALA A N 1
ATOM 5298 C CA . ALA A 1 687 ? -22.656 -9.258 -34.094 1 96 687 ALA A CA 1
ATOM 5299 C C . ALA A 1 687 ? -23 -10.688 -33.688 1 96 687 ALA A C 1
ATOM 5301 O O . ALA A 1 687 ? -22.188 -11.609 -33.875 1 96 687 ALA A O 1
ATOM 5302 N N . ASN A 1 688 ? -24.156 -10.852 -33.125 1 95.75 688 ASN A N 1
ATOM 5303 C CA . ASN A 1 688 ? -24.625 -12.195 -32.781 1 95.75 688 ASN A CA 1
ATOM 5304 C C . ASN A 1 688 ? -26.141 -12.305 -32.844 1 95.75 688 ASN A C 1
ATOM 5306 O O . ASN A 1 688 ? -26.844 -11.289 -32.844 1 95.75 688 ASN A O 1
ATOM 5310 N N . THR A 1 689 ? -26.641 -13.523 -32.938 1 96.12 689 THR A N 1
ATOM 5311 C CA . THR A 1 689 ? -28.078 -13.797 -33.031 1 96.12 689 THR A CA 1
ATOM 5312 C C . THR A 1 689 ? -28.438 -15.109 -32.344 1 96.12 689 THR A C 1
ATOM 5314 O O . THR A 1 689 ? -27.594 -16 -32.219 1 96.12 689 THR A O 1
ATOM 5317 N N . SER A 1 690 ? -29.594 -15.117 -31.812 1 96.12 690 SER A N 1
ATOM 5318 C CA . SER A 1 690 ? -30.172 -16.312 -31.219 1 96.12 690 SER A CA 1
ATOM 5319 C C . SER A 1 690 ? -31.609 -16.531 -31.703 1 96.12 690 SER A C 1
ATOM 5321 O O . SER A 1 690 ? -32.375 -15.578 -31.812 1 96.12 690 SER A O 1
ATOM 5323 N N . PHE A 1 691 ? -31.906 -17.797 -32.062 1 96.25 691 PHE A N 1
ATOM 5324 C CA . PHE A 1 691 ? -33.219 -18.172 -32.531 1 96.25 691 PHE A CA 1
ATOM 5325 C C . PHE A 1 691 ? -33.75 -19.375 -31.75 1 96.25 691 PHE A C 1
ATOM 5327 O O . PHE A 1 691 ? -33.188 -20.469 -31.844 1 96.25 691 PHE A O 1
ATOM 5334 N N . ILE A 1 692 ? -34.844 -19.172 -31.047 1 95.62 692 ILE A N 1
ATOM 5335 C CA . ILE A 1 692 ? -35.469 -20.25 -30.281 1 95.62 692 ILE A CA 1
ATOM 5336 C C . ILE A 1 692 ? -36.469 -20.984 -31.156 1 95.62 692 ILE A C 1
ATOM 5338 O O . ILE A 1 692 ? -37.656 -20.688 -31.125 1 95.62 692 ILE A O 1
ATOM 5342 N N . LEU A 1 693 ? -36.094 -22 -31.719 1 94.94 693 LEU A N 1
ATOM 5343 C CA . LEU A 1 693 ? -36.906 -22.781 -32.656 1 94.94 693 LEU A CA 1
ATOM 5344 C C . LEU A 1 693 ? -38.094 -23.406 -31.953 1 94.94 693 LEU A C 1
ATOM 5346 O O . LEU A 1 693 ? -39.188 -23.453 -32.5 1 94.94 693 LEU A O 1
ATOM 5350 N N . SER A 1 694 ? -37.906 -23.906 -30.766 1 92 694 SER A N 1
ATOM 5351 C CA . SER A 1 694 ? -39 -24.562 -30.016 1 92 694 SER A CA 1
ATOM 5352 C C . SER A 1 694 ? -40.125 -23.609 -29.703 1 92 694 SER A C 1
ATOM 5354 O O . SER A 1 694 ? -41.25 -24.031 -29.484 1 92 694 SER A O 1
ATOM 5356 N N . ASP A 1 695 ? -39.812 -22.359 -29.578 1 90.69 695 ASP A N 1
ATOM 5357 C CA . ASP A 1 695 ? -40.844 -21.359 -29.328 1 90.69 695 ASP A CA 1
ATOM 5358 C C . ASP A 1 695 ? -41.469 -20.891 -30.625 1 90.69 695 ASP A C 1
ATOM 5360 O O . ASP A 1 695 ? -42.625 -20.438 -30.641 1 90.69 695 ASP A O 1
ATOM 5364 N N . ALA A 1 696 ? -40.781 -20.969 -31.797 1 92.38 696 ALA A N 1
ATOM 5365 C CA . ALA A 1 696 ? -41.25 -20.453 -33.094 1 92.38 696 ALA A CA 1
ATOM 5366 C C . ALA A 1 696 ? -42.125 -21.484 -33.781 1 92.38 696 ALA A C 1
ATOM 5368 O O . ALA A 1 696 ? -43.094 -21.125 -34.5 1 92.38 696 ALA A O 1
ATOM 5369 N N . ILE A 1 697 ? -41.812 -22.828 -33.594 1 92.88 697 ILE A N 1
ATOM 5370 C CA . ILE A 1 697 ? -42.562 -23.906 -34.25 1 92.88 697 ILE A CA 1
ATOM 5371 C C . ILE A 1 697 ? -42.844 -25.016 -33.219 1 92.88 697 ILE A C 1
ATOM 5373 O O . ILE A 1 697 ? -42.125 -25.141 -32.219 1 92.88 697 ILE A O 1
ATOM 5377 N N . GLU A 1 698 ? -43.844 -25.75 -33.5 1 90.19 698 GLU A N 1
ATOM 5378 C CA . GLU A 1 698 ? -44.156 -26.875 -32.625 1 90.19 698 GLU A CA 1
ATOM 5379 C C . GLU A 1 698 ? -43.25 -28.078 -32.938 1 90.19 698 GLU A C 1
ATOM 5381 O O . GLU A 1 698 ? -43.281 -28.609 -34.062 1 90.19 698 GLU A O 1
ATOM 5386 N N . LEU A 1 699 ? -42.562 -28.422 -32.031 1 93 699 LEU A N 1
ATOM 5387 C CA . LEU A 1 699 ? -41.656 -29.562 -32.219 1 93 699 LEU A CA 1
ATOM 5388 C C . LEU A 1 699 ? -42.188 -30.781 -31.469 1 93 699 LEU A C 1
ATOM 5390 O O . LEU A 1 699 ? -43.094 -30.672 -30.641 1 93 699 LEU A O 1
ATOM 5394 N N . PRO A 1 700 ? -41.594 -31.953 -31.797 1 91.81 700 PRO A N 1
ATOM 5395 C CA . PRO A 1 700 ? -42.031 -33.156 -31.062 1 91.81 700 PRO A CA 1
ATOM 5396 C C . PRO A 1 700 ? -41.875 -33 -29.562 1 91.81 700 PRO A C 1
ATOM 5398 O O . PRO A 1 700 ? -40.938 -32.344 -29.078 1 91.81 700 PRO A O 1
ATOM 5401 N N . GLY A 1 701 ? -42.688 -33.625 -28.797 1 86.44 701 GLY A N 1
ATOM 5402 C CA . GLY A 1 701 ? -42.781 -33.5 -27.359 1 86.44 701 GLY A CA 1
ATOM 5403 C C . GLY A 1 701 ? -41.5 -33.844 -26.625 1 86.44 701 GLY A C 1
ATOM 5404 O O . GLY A 1 701 ? -41.281 -33.344 -25.516 1 86.44 701 GLY A O 1
ATOM 5405 N N . PHE A 1 702 ? -40.75 -34.656 -27.188 1 89.94 702 PHE A N 1
ATOM 5406 C CA . PHE A 1 702 ? -39.531 -35.062 -26.5 1 89.94 702 PHE A CA 1
ATOM 5407 C C . PHE A 1 702 ? -38.469 -34 -26.578 1 89.94 702 PHE A C 1
ATOM 5409 O O . PHE A 1 702 ? -37.469 -34.031 -25.844 1 89.94 702 PHE A O 1
ATOM 5416 N N . ILE A 1 703 ? -38.688 -32.938 -27.438 1 93.88 703 ILE A N 1
ATOM 5417 C CA . ILE A 1 703 ? -37.781 -31.797 -27.516 1 93.88 703 ILE A CA 1
ATOM 5418 C C . ILE A 1 703 ? -38.375 -30.625 -26.75 1 93.88 703 ILE A C 1
ATOM 5420 O O . ILE A 1 703 ? -39.375 -30.016 -27.172 1 93.88 703 ILE A O 1
ATOM 5424 N N . ASN A 1 704 ? -37.812 -30.25 -25.672 1 88.5 704 ASN A N 1
ATOM 5425 C CA . ASN A 1 704 ? -38.312 -29.203 -24.797 1 88.5 704 ASN A CA 1
ATOM 5426 C C . ASN A 1 704 ? -37.75 -27.844 -25.172 1 88.5 704 ASN A C 1
ATOM 5428 O O . ASN A 1 704 ? -38.406 -26.812 -25 1 88.5 704 ASN A O 1
ATOM 5432 N N . LEU A 1 705 ? -36.531 -27.828 -25.531 1 91.44 705 LEU A N 1
ATOM 5433 C CA . LEU A 1 705 ? -35.844 -26.609 -25.953 1 91.44 705 LEU A CA 1
ATOM 5434 C C . LEU A 1 705 ? -34.938 -26.875 -27.156 1 91.44 705 LEU A C 1
ATOM 5436 O O . LEU A 1 705 ? -34.25 -27.891 -27.203 1 91.44 705 LEU A O 1
ATOM 5440 N N . ALA A 1 706 ? -35 -26.047 -28.141 1 94.44 706 ALA A N 1
ATOM 5441 C CA . ALA A 1 706 ? -34.062 -26.031 -29.281 1 94.44 706 ALA A CA 1
ATOM 5442 C C . ALA A 1 706 ? -33.688 -24.594 -29.641 1 94.44 706 ALA A C 1
ATOM 5444 O O . ALA A 1 706 ? -34.531 -23.812 -30.078 1 94.44 706 ALA A O 1
ATOM 5445 N N . LYS A 1 707 ? -32.531 -24.312 -29.391 1 95.62 707 LYS A N 1
ATOM 5446 C CA . LYS A 1 707 ? -32 -22.969 -29.656 1 95.62 707 LYS A CA 1
ATOM 5447 C C . LYS A 1 707 ? -30.844 -23.031 -30.656 1 95.62 707 LYS A C 1
ATOM 5449 O O . LYS A 1 707 ? -29.938 -23.859 -30.516 1 95.62 707 LYS A O 1
ATOM 5454 N N . ILE A 1 708 ? -30.891 -22.203 -31.703 1 96.62 708 ILE A N 1
ATOM 5455 C CA . ILE A 1 708 ? -29.797 -22.016 -32.656 1 96.62 708 ILE A CA 1
ATOM 5456 C C . ILE A 1 708 ? -29.172 -20.641 -32.438 1 96.62 708 ILE A C 1
ATOM 5458 O O . ILE A 1 708 ? -29.891 -19.656 -32.219 1 96.62 708 ILE A O 1
ATOM 5462 N N . ARG A 1 709 ? -27.906 -20.641 -32.5 1 95.81 709 ARG A N 1
ATOM 5463 C CA . ARG A 1 709 ? -27.25 -19.344 -32.281 1 95.81 709 ARG A CA 1
ATOM 5464 C C . ARG A 1 709 ? -26.078 -19.172 -33.25 1 95.81 709 ARG A C 1
ATOM 5466 O O . ARG A 1 709 ? -25.516 -20.172 -33.719 1 95.81 709 ARG A O 1
ATOM 5473 N N . GLY A 1 710 ? -25.656 -17.938 -33.5 1 96.19 710 GLY A N 1
ATOM 5474 C CA . GLY A 1 710 ? -24.531 -17.547 -34.312 1 96.19 710 GLY A CA 1
ATOM 5475 C C . GLY A 1 710 ? -23.922 -16.219 -33.906 1 96.19 710 GLY A C 1
ATOM 5476 O O . GLY A 1 710 ? -24.625 -15.328 -33.406 1 96.19 710 GLY A O 1
ATOM 5477 N N . SER A 1 711 ? -22.625 -16.156 -34.094 1 96 711 SER A N 1
ATOM 5478 C CA . SER A 1 711 ? -21.969 -14.914 -33.719 1 96 711 SER A CA 1
ATOM 5479 C C . SER A 1 711 ? -20.734 -14.672 -34.562 1 96 711 SER A C 1
ATOM 5481 O O . SER A 1 711 ? -20.156 -15.609 -35.125 1 96 711 SER A O 1
ATOM 5483 N N . TRP A 1 712 ? -20.344 -13.422 -34.688 1 96.19 712 TRP A N 1
ATOM 5484 C CA . TRP A 1 712 ? -19.156 -12.938 -35.375 1 96.19 712 TRP A CA 1
ATOM 5485 C C . TRP A 1 712 ? -18.578 -11.711 -34.656 1 96.19 712 TRP A C 1
ATOM 5487 O O . TRP A 1 712 ? -19.328 -10.883 -34.125 1 96.19 712 TRP A O 1
ATOM 5497 N N . GLY A 1 713 ? -17.25 -11.648 -34.625 1 94.69 713 GLY A N 1
ATOM 5498 C CA . GLY A 1 713 ? -16.688 -10.461 -34.031 1 94.69 713 GLY A CA 1
ATOM 5499 C C . GLY A 1 713 ? -15.18 -10.367 -34.219 1 94.69 713 GLY A C 1
ATOM 5500 O O . GLY A 1 713 ? -14.539 -11.32 -34.656 1 94.69 713 GLY A O 1
ATOM 5501 N N . ILE A 1 714 ? -14.641 -9.148 -33.906 1 94.75 714 ILE A N 1
ATOM 5502 C CA . ILE A 1 714 ? -13.211 -8.852 -33.938 1 94.75 714 ILE A CA 1
ATOM 5503 C C . ILE A 1 714 ? -12.773 -8.328 -32.562 1 94.75 714 ILE A C 1
ATOM 5505 O O . ILE A 1 714 ? -13.453 -7.484 -31.953 1 94.75 714 ILE A O 1
ATOM 5509 N N . VAL A 1 715 ? -11.758 -8.875 -32 1 92.56 715 VAL A N 1
ATOM 5510 C CA . VAL A 1 715 ? -11.133 -8.375 -30.797 1 92.56 715 VAL A CA 1
ATOM 5511 C C . VAL A 1 715 ? -9.625 -8.281 -30.984 1 92.56 715 VAL A C 1
ATOM 5513 O O . VAL A 1 715 ? -9.078 -8.789 -31.969 1 92.56 715 VAL A O 1
ATOM 5516 N N . GLY A 1 716 ? -8.961 -7.551 -30.047 1 88.25 716 GLY A N 1
ATOM 5517 C CA . GLY A 1 716 ? -7.539 -7.312 -30.266 1 88.25 716 GLY A CA 1
ATOM 5518 C C . GLY A 1 716 ? -6.684 -7.637 -29.062 1 88.25 716 GLY A C 1
ATOM 5519 O O . GLY A 1 716 ? -7.203 -8.016 -28 1 88.25 716 GLY A O 1
ATOM 5520 N N . ASN A 1 717 ? -5.359 -7.598 -29.297 1 87.81 717 ASN A N 1
ATOM 5521 C CA . ASN A 1 717 ? -4.32 -7.742 -28.281 1 87.81 717 ASN A CA 1
ATOM 5522 C C . ASN A 1 717 ? -3.162 -6.777 -28.516 1 87.81 717 ASN A C 1
ATOM 5524 O O . ASN A 1 717 ? -2.561 -6.785 -29.594 1 87.81 717 ASN A O 1
ATOM 5528 N N . TYR A 1 718 ? -2.846 -5.988 -27.562 1 87.31 718 TYR A N 1
ATOM 5529 C CA . TYR A 1 718 ? -1.747 -5.039 -27.688 1 87.31 718 TYR A CA 1
ATOM 5530 C C . TYR A 1 718 ? -0.415 -5.695 -27.344 1 87.31 718 TYR A C 1
ATOM 5532 O O . TYR A 1 718 ? -0.379 -6.727 -26.672 1 87.31 718 TYR A O 1
ATOM 5540 N N . PRO A 1 719 ? 0.643 -5.008 -27.844 1 85.25 719 PRO A N 1
ATOM 5541 C CA . PRO A 1 719 ? 1.937 -5.465 -27.328 1 85.25 719 PRO A CA 1
ATOM 5542 C C . PRO A 1 719 ? 2.127 -5.156 -25.844 1 85.25 719 PRO A C 1
ATOM 5544 O O . PRO A 1 719 ? 1.424 -4.305 -25.297 1 85.25 719 PRO A O 1
ATOM 5547 N N . ASP A 1 720 ? 3.086 -5.848 -25.297 1 84.31 720 ASP A N 1
ATOM 5548 C CA . ASP A 1 720 ? 3.42 -5.562 -23.891 1 84.31 720 ASP A CA 1
ATOM 5549 C C . ASP A 1 720 ? 3.857 -4.109 -23.719 1 84.31 720 ASP A C 1
ATOM 5551 O O . ASP A 1 720 ? 4.359 -3.488 -24.672 1 84.31 720 ASP A O 1
ATOM 5555 N N . VAL A 1 721 ? 3.752 -3.641 -22.578 1 85.31 721 VAL A N 1
ATOM 5556 C CA . VAL A 1 721 ? 4.055 -2.248 -22.266 1 85.31 721 VAL A CA 1
ATOM 5557 C C . VAL A 1 721 ? 5.504 -1.94 -22.625 1 85.31 721 VAL A C 1
ATOM 5559 O O . VAL A 1 721 ? 6.406 -2.721 -22.312 1 85.31 721 VAL A O 1
ATOM 5562 N N . TYR A 1 722 ? 5.797 -0.872 -23.375 1 85.12 722 TYR A N 1
ATOM 5563 C CA . TYR A 1 722 ? 7.066 -0.262 -23.75 1 85.12 722 TYR A CA 1
ATOM 5564 C C . TYR A 1 722 ? 7.781 -1.102 -24.797 1 85.12 722 TYR A C 1
ATOM 5566 O O . TYR A 1 722 ? 8.945 -0.851 -25.109 1 85.12 722 TYR A O 1
ATOM 5574 N N . ARG A 1 723 ? 7.203 -2.164 -25.297 1 81.62 723 ARG A N 1
ATOM 5575 C CA . ARG A 1 723 ? 7.848 -3 -26.297 1 81.62 723 ARG A CA 1
ATOM 5576 C C . ARG A 1 723 ? 7.801 -2.338 -27.672 1 81.62 723 ARG A C 1
ATOM 5578 O O . ARG A 1 723 ? 8.688 -2.549 -28.5 1 81.62 723 ARG A O 1
ATOM 5585 N N . ALA A 1 724 ? 6.852 -1.551 -27.938 1 79.88 724 ALA A N 1
ATOM 5586 C CA . ALA A 1 724 ? 6.691 -0.914 -29.234 1 79.88 724 ALA A CA 1
ATOM 5587 C C . ALA A 1 724 ? 7.645 0.269 -29.391 1 79.88 724 ALA A C 1
ATOM 5589 O O . ALA A 1 724 ? 7.969 0.669 -30.516 1 79.88 724 ALA A O 1
ATOM 5590 N N . ASN A 1 725 ? 8.109 0.758 -28.312 1 78.12 725 ASN A N 1
ATOM 5591 C CA . ASN A 1 725 ? 8.922 1.969 -28.328 1 78.12 725 ASN A CA 1
ATOM 5592 C C . ASN A 1 725 ? 10.391 1.655 -28.625 1 78.12 725 ASN A C 1
ATOM 5594 O O . ASN A 1 725 ? 10.875 0.573 -28.281 1 78.12 725 ASN A O 1
ATOM 5598 N N . ILE A 1 726 ? 11.016 2.535 -29.375 1 75.94 726 ILE A N 1
ATOM 5599 C CA . ILE A 1 726 ? 12.469 2.502 -29.547 1 75.94 726 ILE A CA 1
ATOM 5600 C C . ILE A 1 726 ? 13.102 3.613 -28.719 1 75.94 726 ILE A C 1
ATOM 5602 O O . ILE A 1 726 ? 12.812 4.793 -28.922 1 75.94 726 ILE A O 1
ATOM 5606 N N . ALA A 1 727 ? 13.734 3.145 -27.719 1 75.5 727 ALA A N 1
ATOM 5607 C CA . ALA A 1 727 ? 14.336 4.172 -26.875 1 75.5 727 ALA A CA 1
ATOM 5608 C C . ALA A 1 727 ? 15.766 3.799 -26.5 1 75.5 727 ALA A C 1
ATOM 5610 O O . ALA A 1 727 ? 16.109 2.617 -26.453 1 75.5 727 ALA A O 1
ATOM 5611 N N . TYR A 1 728 ? 16.594 4.816 -26.328 1 78.94 728 TYR A N 1
ATOM 5612 C CA . TYR A 1 728 ? 17.938 4.645 -25.797 1 78.94 728 TYR A CA 1
ATOM 5613 C C . TYR A 1 728 ? 17.906 4.543 -24.266 1 78.94 728 TYR A C 1
ATOM 5615 O O . TYR A 1 728 ? 17.125 5.23 -23.609 1 78.94 728 TYR A O 1
ATOM 5623 N N . ASN A 1 729 ? 18.688 3.572 -23.844 1 79.25 729 ASN A N 1
ATOM 5624 C CA . ASN A 1 729 ? 18.875 3.471 -22.391 1 79.25 729 ASN A CA 1
ATOM 5625 C C . ASN A 1 729 ? 20.172 4.129 -21.953 1 79.25 729 ASN A C 1
ATOM 5627 O O . ASN A 1 729 ? 21.25 3.719 -22.375 1 79.25 729 ASN A O 1
ATOM 5631 N N . GLN A 1 730 ? 20.031 5.148 -21.188 1 83.56 730 GLN A N 1
ATOM 5632 C CA . GLN A 1 730 ? 21.203 5.816 -20.625 1 83.56 730 GLN A CA 1
ATOM 5633 C C . GLN A 1 730 ? 21.641 5.156 -19.312 1 83.56 730 GLN A C 1
ATOM 5635 O O . GLN A 1 730 ? 20.797 4.777 -18.5 1 83.56 730 GLN A O 1
ATOM 5640 N N . ASN A 1 731 ? 22.938 4.902 -19.188 1 86.44 731 ASN A N 1
ATOM 5641 C CA . ASN A 1 731 ? 23.5 4.289 -18 1 86.44 731 ASN A CA 1
ATOM 5642 C C . ASN A 1 731 ? 24.812 4.945 -17.594 1 86.44 731 ASN A C 1
ATOM 5644 O O . ASN A 1 731 ? 25.359 5.766 -18.328 1 86.44 731 ASN A O 1
ATOM 5648 N N . THR A 1 732 ? 25.281 4.672 -16.391 1 89 732 THR A N 1
ATOM 5649 C CA . THR A 1 732 ? 26.547 5.199 -15.898 1 89 732 THR A CA 1
ATOM 5650 C C . THR A 1 732 ? 27.375 4.098 -15.227 1 89 732 THR A C 1
ATOM 5652 O O . THR A 1 732 ? 26.812 3.203 -14.586 1 89 732 THR A O 1
ATOM 5655 N N . LEU A 1 733 ? 28.656 4.102 -15.438 1 82.44 733 LEU A N 1
ATOM 5656 C CA . LEU A 1 733 ? 29.578 3.232 -14.719 1 82.44 733 LEU A CA 1
ATOM 5657 C C . LEU A 1 733 ? 30.234 3.971 -13.547 1 82.44 733 LEU A C 1
ATOM 5659 O O . LEU A 1 733 ? 31.078 3.414 -12.852 1 82.44 733 LEU A O 1
ATOM 5663 N N . GLY A 1 734 ? 29.734 5.203 -13.312 1 80.56 734 GLY A N 1
ATOM 5664 C CA . GLY A 1 734 ? 30.359 6.031 -12.297 1 80.56 734 GLY A CA 1
ATOM 5665 C C . GLY A 1 734 ? 31.797 6.398 -12.625 1 80.56 734 GLY A C 1
ATOM 5666 O O . GLY A 1 734 ? 32.188 6.473 -13.797 1 80.56 734 GLY A O 1
ATOM 5667 N N . VAL A 1 735 ? 32.5 6.895 -11.625 1 78.19 735 VAL A N 1
ATOM 5668 C CA . VAL A 1 735 ? 33.906 7.254 -11.781 1 78.19 735 VAL A CA 1
ATOM 5669 C C . VAL A 1 735 ? 34.781 5.992 -11.805 1 78.19 735 VAL A C 1
ATOM 567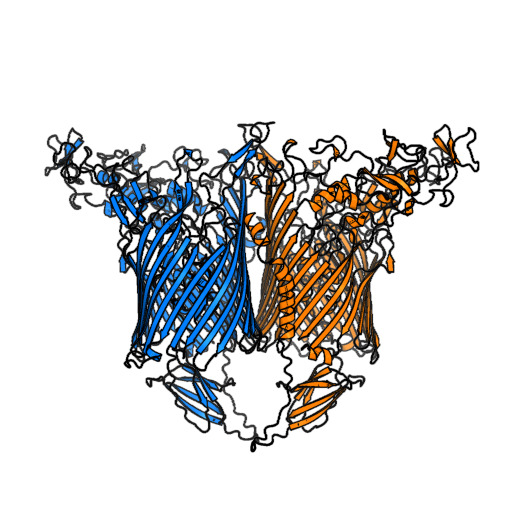1 O O . VAL A 1 735 ? 34.75 5.219 -10.844 1 78.19 735 VAL A O 1
ATOM 5674 N N . GLN A 1 736 ? 35.375 5.734 -12.914 1 76 736 GLN A N 1
ATOM 5675 C CA . GLN A 1 736 ? 36.125 4.5 -13.086 1 76 736 GLN A CA 1
ATOM 5676 C C . GLN A 1 736 ? 37.594 4.68 -12.641 1 76 736 GLN A C 1
ATOM 5678 O O . GLN A 1 736 ? 38.281 3.701 -12.398 1 76 736 GLN A O 1
ATOM 5683 N N . GLN A 1 737 ? 38.062 5.98 -12.719 1 72.12 737 GLN A N 1
ATOM 5684 C CA . GLN A 1 737 ? 39.406 6.297 -12.25 1 72.12 737 GLN A CA 1
ATOM 5685 C C . GLN A 1 737 ? 39.375 7.434 -11.234 1 72.12 737 GLN A C 1
ATOM 5687 O O . GLN A 1 737 ? 38.625 8.406 -11.398 1 72.12 737 GLN A O 1
ATOM 5692 N N . THR A 1 738 ? 40 7.133 -10.031 1 71 738 THR A N 1
ATOM 5693 C CA . THR A 1 738 ? 40.062 8.172 -9.008 1 71 738 THR A CA 1
ATOM 5694 C C . THR A 1 738 ? 40.344 9.531 -9.633 1 71 738 THR A C 1
ATOM 5696 O O . THR A 1 738 ? 41.312 9.695 -10.375 1 71 738 THR A O 1
ATOM 5699 N N . GLY A 1 739 ? 39.562 10.477 -9.344 1 72 739 GLY A N 1
ATOM 5700 C CA . GLY A 1 739 ? 39.719 11.82 -9.875 1 72 739 GLY A CA 1
ATOM 5701 C C . GLY A 1 739 ? 39.125 11.984 -11.266 1 72 739 GLY A C 1
ATOM 5702 O O . GLY A 1 739 ? 39.125 13.086 -11.82 1 72 739 GLY A O 1
ATOM 5703 N N . GLY A 1 740 ? 38.719 10.898 -11.859 1 76.25 740 GLY A N 1
ATOM 5704 C CA . GLY A 1 740 ? 38.188 10.953 -13.211 1 76.25 740 GLY A CA 1
ATOM 5705 C C . GLY A 1 740 ? 36.75 11.359 -13.266 1 76.25 740 GLY A C 1
ATOM 5706 O O . GLY A 1 740 ? 36.125 11.625 -12.234 1 76.25 740 GLY A O 1
ATOM 5707 N N . SER A 1 741 ? 36.25 11.609 -14.562 1 81.94 741 SER A N 1
ATOM 5708 C CA . SER A 1 741 ? 34.844 11.93 -14.805 1 81.94 741 SER A CA 1
ATOM 5709 C C . SER A 1 741 ? 34 10.664 -14.898 1 81.94 741 SER A C 1
ATOM 5711 O O . SER A 1 741 ? 34.5 9.609 -15.312 1 81.94 741 SER A O 1
ATOM 5713 N N . PRO A 1 742 ? 32.812 10.703 -14.469 1 86 742 PRO A N 1
ATOM 5714 C CA . PRO A 1 742 ? 31.953 9.531 -14.641 1 86 742 PRO A CA 1
ATOM 5715 C C . PRO A 1 742 ? 31.828 9.094 -16.094 1 86 742 PRO A C 1
ATOM 5717 O O . PRO A 1 742 ? 31.875 9.938 -17 1 86 742 PRO A O 1
ATOM 5720 N N . VAL A 1 743 ? 31.781 7.84 -16.328 1 87.19 743 VAL A N 1
ATOM 5721 C CA . VAL A 1 743 ? 31.641 7.277 -17.656 1 87.19 743 VAL A CA 1
ATOM 5722 C C . VAL A 1 743 ? 30.172 7.008 -17.953 1 87.19 743 VAL A C 1
ATOM 5724 O O . VAL A 1 743 ? 29.562 6.121 -17.359 1 87.19 743 VAL A O 1
ATOM 5727 N N . LEU A 1 744 ? 29.641 7.824 -18.875 1 89.31 744 LEU A N 1
ATOM 5728 C CA . LEU A 1 744 ? 28.266 7.648 -19.328 1 89.31 744 LEU A CA 1
ATOM 5729 C C . LEU A 1 744 ? 28.219 6.855 -20.641 1 89.31 744 LEU A C 1
ATOM 5731 O O . LEU A 1 744 ? 29.094 7.02 -21.5 1 89.31 744 LEU A O 1
ATOM 5735 N N . TYR A 1 745 ? 27.344 5.949 -20.688 1 86.5 745 TYR A N 1
ATOM 5736 C CA . TYR A 1 745 ? 27.188 5.215 -21.938 1 86.5 745 TYR A CA 1
ATOM 5737 C C . TYR A 1 745 ? 25.703 4.992 -22.266 1 86.5 745 TYR A C 1
ATOM 5739 O O . TYR A 1 745 ? 24.859 5.059 -21.375 1 86.5 745 TYR A O 1
ATOM 5747 N N . THR A 1 746 ? 25.391 4.949 -23.5 1 86.56 746 THR A N 1
ATOM 5748 C CA . THR A 1 746 ? 24.047 4.684 -24 1 86.56 746 THR A CA 1
ATOM 5749 C C . THR A 1 746 ? 24 3.363 -24.766 1 86.56 746 THR A C 1
ATOM 5751 O O . THR A 1 746 ? 24.953 3.02 -25.469 1 86.56 746 THR A O 1
ATOM 5754 N N . ASN A 1 747 ? 23.031 2.635 -24.422 1 81.44 747 ASN A N 1
ATOM 5755 C CA . ASN A 1 747 ? 22.828 1.415 -25.188 1 81.44 747 ASN A CA 1
ATOM 5756 C C . ASN A 1 747 ? 21.391 1.312 -25.688 1 81.44 747 ASN A C 1
ATOM 5758 O O . ASN A 1 747 ? 20.5 2.006 -25.188 1 81.44 747 ASN A O 1
ATOM 5762 N N . ILE A 1 748 ? 21.25 0.782 -26.812 1 78.06 748 ILE A N 1
ATOM 5763 C CA . ILE A 1 748 ? 19.922 0.511 -27.391 1 78.06 748 ILE A CA 1
ATOM 5764 C C . ILE A 1 748 ? 19.656 -0.99 -27.344 1 78.06 748 ILE A C 1
ATOM 5766 O O . ILE A 1 748 ? 20.562 -1.801 -27.547 1 78.06 748 ILE A O 1
ATOM 5770 N N . SER A 1 749 ? 18.438 -1.314 -26.984 1 76.69 749 SER A N 1
ATOM 5771 C CA . SER A 1 749 ? 18.062 -2.723 -27 1 76.69 749 SER A CA 1
ATOM 5772 C C . SER A 1 749 ? 18.281 -3.338 -28.375 1 76.69 749 SER A C 1
ATOM 5774 O O . SER A 1 749 ? 18.125 -2.666 -29.391 1 76.69 749 SER A O 1
ATOM 5776 N N . SER A 1 750 ? 18.734 -4.543 -28.312 1 78.06 750 SER A N 1
ATOM 5777 C CA . SER A 1 750 ? 18.938 -5.25 -29.578 1 78.06 750 SER A CA 1
ATOM 5778 C C . SER A 1 750 ? 17.609 -5.672 -30.188 1 78.06 750 SER A C 1
ATOM 5780 O O . SER A 1 750 ? 17.562 -6.023 -31.375 1 78.06 750 SER A O 1
ATOM 5782 N N . SER A 1 751 ? 16.547 -5.562 -29.406 1 81 751 SER A N 1
ATOM 5783 C CA . SER A 1 751 ? 15.203 -5.809 -29.906 1 81 751 SER A CA 1
ATOM 5784 C C . SER A 1 751 ? 14.445 -4.5 -30.125 1 81 751 SER A C 1
ATOM 5786 O O . SER A 1 751 ? 13.898 -3.93 -29.188 1 81 751 SER A O 1
ATOM 5788 N N . PHE A 1 752 ? 14.352 -4.082 -31.391 1 83.38 752 PHE A N 1
ATOM 5789 C CA . PHE A 1 752 ? 13.727 -2.801 -31.688 1 83.38 752 PHE A CA 1
ATOM 5790 C C . PHE A 1 752 ? 12.211 -2.904 -31.625 1 83.38 752 PHE A C 1
ATOM 5792 O O . PHE A 1 752 ? 11.633 -3.926 -32 1 83.38 752 PHE A O 1
ATOM 5799 N N . GLY A 1 753 ? 11.688 -1.83 -31.125 1 86.88 753 GLY A N 1
ATOM 5800 C CA . GLY A 1 753 ? 10.25 -1.671 -31.281 1 86.88 753 GLY A CA 1
ATOM 5801 C C . GLY A 1 753 ? 9.836 -1.213 -32.656 1 86.88 753 GLY A C 1
ATOM 5802 O O . GLY A 1 753 ? 10.641 -1.258 -33.594 1 86.88 753 GLY A O 1
ATOM 5803 N N . ASN A 1 754 ? 8.562 -0.932 -32.875 1 88.06 754 ASN A N 1
ATOM 5804 C CA . ASN A 1 754 ? 7.977 -0.472 -34.125 1 88.06 754 ASN A CA 1
ATOM 5805 C C . ASN A 1 754 ? 6.832 0.504 -33.875 1 88.06 754 ASN A C 1
ATOM 5807 O O . ASN A 1 754 ? 5.773 0.114 -33.375 1 88.06 754 ASN A O 1
ATOM 5811 N N . ASP A 1 755 ? 7.062 1.732 -34.281 1 86.5 755 ASP A N 1
ATOM 5812 C CA . ASP A 1 755 ? 6.078 2.777 -34 1 86.5 755 ASP A CA 1
ATOM 5813 C C . ASP A 1 755 ? 4.812 2.555 -34.844 1 86.5 755 ASP A C 1
ATOM 5815 O O . ASP A 1 755 ? 3.779 3.172 -34.594 1 86.5 755 ASP A O 1
ATOM 5819 N N . LEU A 1 756 ? 4.91 1.697 -35.719 1 87.19 756 LEU A N 1
ATOM 5820 C CA . LEU A 1 756 ? 3.771 1.448 -36.625 1 87.19 756 LEU A CA 1
ATOM 5821 C C . LEU A 1 756 ? 3.098 0.125 -36.281 1 87.19 756 LEU A C 1
ATOM 5823 O O . LEU A 1 756 ? 2.209 -0.33 -37 1 87.19 756 LEU A O 1
ATOM 5827 N N . ILE A 1 757 ? 3.516 -0.405 -35.219 1 89.25 757 ILE A N 1
ATOM 5828 C CA . ILE A 1 757 ? 2.975 -1.697 -34.812 1 89.25 757 ILE A CA 1
ATOM 5829 C C . ILE A 1 757 ? 1.477 -1.568 -34.531 1 89.25 757 ILE A C 1
ATOM 5831 O O . ILE A 1 757 ? 1.01 -0.527 -34.062 1 89.25 757 ILE A O 1
ATOM 5835 N N . ARG A 1 758 ? 0.765 -2.541 -34.938 1 90.06 758 ARG A N 1
ATOM 5836 C CA . ARG A 1 758 ? -0.671 -2.648 -34.719 1 90.06 758 ARG A CA 1
ATOM 5837 C C . ARG A 1 758 ? -0.985 -3.816 -33.781 1 90.06 758 ARG A C 1
ATOM 5839 O O . ARG A 1 758 ? -0.164 -4.719 -33.594 1 90.06 758 ARG A O 1
ATOM 5846 N N . PRO A 1 759 ? -2.217 -3.775 -33.188 1 90.5 759 PRO A N 1
ATOM 5847 C CA . PRO A 1 759 ? -2.57 -4.922 -32.344 1 90.5 759 PRO A CA 1
ATOM 5848 C C . PRO A 1 759 ? -2.812 -6.195 -33.156 1 90.5 759 PRO A C 1
ATOM 5850 O O . PRO A 1 759 ? -3.143 -6.121 -34.344 1 90.5 759 PRO A O 1
ATOM 5853 N N . GLU A 1 760 ? -2.607 -7.281 -32.438 1 92.69 760 GLU A N 1
ATOM 5854 C CA . GLU A 1 760 ? -3.127 -8.516 -33 1 92.69 760 GLU A CA 1
ATOM 5855 C C . GLU A 1 760 ? -4.648 -8.484 -33.094 1 92.69 760 GLU A C 1
ATOM 5857 O O . GLU A 1 760 ? -5.316 -7.934 -32.219 1 92.69 760 GLU A O 1
ATOM 5862 N N . GLN A 1 761 ? -5.191 -9.086 -34.125 1 93.5 761 GLN A N 1
ATOM 5863 C CA . GLN A 1 761 ? -6.637 -9.055 -34.312 1 93.5 761 GLN A CA 1
ATOM 5864 C C . GLN A 1 761 ? -7.195 -10.461 -34.531 1 93.5 761 GLN A C 1
ATOM 5866 O O . GLN A 1 761 ? -6.816 -11.156 -35.469 1 93.5 761 GLN A O 1
ATOM 5871 N N . LYS A 1 762 ? -8.102 -10.797 -33.719 1 95.62 762 LYS A N 1
ATOM 5872 C CA . LYS A 1 762 ? -8.797 -12.078 -33.812 1 95.62 762 LYS A CA 1
ATOM 5873 C C . LYS A 1 762 ? -10.141 -11.906 -34.531 1 95.62 762 LYS A C 1
ATOM 5875 O O . LYS A 1 762 ? -11.023 -11.203 -34.031 1 95.62 762 LYS A O 1
ATOM 5880 N N . HIS A 1 763 ? -10.273 -12.484 -35.656 1 95.81 763 HIS A N 1
ATOM 5881 C CA . HIS A 1 763 ? -11.531 -12.578 -36.406 1 95.81 763 HIS A CA 1
ATOM 5882 C C . HIS A 1 763 ? -12.188 -13.938 -36.188 1 95.81 763 HIS A C 1
ATOM 5884 O O . HIS A 1 763 ? -11.664 -14.961 -36.656 1 95.81 763 HIS A O 1
ATOM 5890 N N . GLU A 1 764 ? -13.336 -13.984 -35.562 1 96.62 764 GLU A N 1
ATOM 5891 C CA . GLU A 1 764 ? -13.922 -15.266 -35.188 1 96.62 764 GLU A CA 1
ATOM 5892 C C . GLU A 1 764 ? -15.406 -15.32 -35.562 1 96.62 764 GLU A C 1
ATOM 5894 O O . GLU A 1 764 ? -16.125 -14.344 -35.375 1 96.62 764 GLU A O 1
ATOM 5899 N N . PHE A 1 765 ? -15.859 -16.406 -36.094 1 96.5 765 PHE A N 1
ATOM 5900 C CA . PHE A 1 765 ? -17.281 -16.703 -36.188 1 96.5 765 PHE A CA 1
ATOM 5901 C C . PHE A 1 765 ? -17.594 -18.016 -35.469 1 96.5 765 PHE A C 1
ATOM 5903 O O . PHE A 1 765 ? -16.734 -18.891 -35.312 1 96.5 765 PHE A O 1
ATOM 5910 N N . GLU A 1 766 ? -18.781 -18.156 -35 1 96.94 766 GLU A N 1
ATOM 5911 C CA . GLU A 1 766 ? -19.234 -19.312 -34.219 1 96.94 766 GLU A CA 1
ATOM 5912 C C . GLU A 1 766 ? -20.688 -19.656 -34.531 1 96.94 766 GLU A C 1
ATOM 5914 O O . GLU A 1 766 ? -21.5 -18.766 -34.781 1 96.94 766 GLU A O 1
ATOM 5919 N N . PHE A 1 767 ? -20.938 -20.969 -34.594 1 96.5 767 PHE A N 1
ATOM 5920 C CA . PHE A 1 767 ? -22.281 -21.531 -34.688 1 96.5 767 PHE A CA 1
ATOM 5921 C C . PHE A 1 767 ? -22.531 -22.531 -33.562 1 96.5 767 PHE A C 1
ATOM 5923 O O . PHE A 1 767 ? -21.625 -23.266 -33.156 1 96.5 767 PHE A O 1
ATOM 5930 N N . GLY A 1 768 ? -23.75 -22.469 -33.031 1 96.12 768 GLY A N 1
ATOM 5931 C CA . GLY A 1 768 ? -24.047 -23.406 -31.953 1 96.12 768 GLY A CA 1
ATOM 5932 C C . GLY A 1 768 ? -25.484 -23.844 -31.922 1 96.12 768 GLY A C 1
ATOM 5933 O O . GLY A 1 768 ? -26.344 -23.234 -32.594 1 96.12 768 GLY A O 1
ATOM 5934 N N . PHE A 1 769 ? -25.625 -24.906 -31.219 1 94.56 769 PHE A N 1
ATOM 5935 C CA . PHE A 1 769 ? -26.938 -25.531 -31.016 1 94.56 769 PHE A CA 1
ATOM 5936 C C . PHE A 1 769 ? -27.094 -25.984 -29.562 1 94.56 769 PHE A C 1
ATOM 5938 O O . PHE A 1 769 ? -26.188 -26.594 -29 1 94.56 769 PHE A O 1
ATOM 5945 N N . GLU A 1 770 ? -28.172 -25.531 -28.922 1 95.44 770 GLU A N 1
ATOM 5946 C CA . GLU A 1 770 ? -28.5 -25.953 -27.562 1 95.44 770 GLU A CA 1
ATOM 5947 C C . GLU A 1 770 ? -29.875 -26.609 -27.516 1 95.44 770 GLU A C 1
ATOM 5949 O O . GLU A 1 770 ? -30.859 -26.031 -27.984 1 95.44 770 GLU A O 1
ATOM 5954 N N . SER A 1 771 ? -29.906 -27.766 -26.922 1 93.75 771 SER A N 1
ATOM 5955 C CA . SER A 1 771 ? -31.172 -28.5 -26.875 1 93.75 771 SER A CA 1
ATOM 5956 C C . SER A 1 771 ? -31.359 -29.219 -25.531 1 93.75 771 SER A C 1
ATOM 5958 O O . SER A 1 771 ? -30.375 -29.609 -24.891 1 93.75 771 SER A O 1
ATOM 5960 N N . ARG A 1 772 ? -32.562 -29.266 -25.172 1 94 772 ARG A N 1
ATOM 5961 C CA . ARG A 1 772 ? -33 -30.062 -24.031 1 94 772 ARG A CA 1
ATOM 5962 C C . ARG A 1 772 ? -34.031 -31.109 -24.438 1 94 772 ARG A C 1
ATOM 5964 O O . ARG A 1 772 ? -34.969 -30.797 -25.156 1 94 772 ARG A O 1
ATOM 5971 N N . PHE A 1 773 ? -33.812 -32.344 -23.969 1 94.31 773 PHE A N 1
ATOM 5972 C CA . PHE A 1 773 ? -34.688 -33.438 -24.375 1 94.31 773 PHE A CA 1
ATOM 5973 C C . PHE A 1 773 ? -35.312 -34.125 -23.156 1 94.31 773 PHE A C 1
ATOM 5975 O O . PHE A 1 773 ? -34.75 -34.031 -22.047 1 94.31 773 PHE A O 1
ATOM 5982 N N . LEU A 1 774 ? -36.438 -34.844 -23.344 1 92.62 774 LEU A N 1
ATOM 5983 C CA . LEU A 1 774 ? -37.094 -35.719 -22.375 1 92.62 774 LEU A CA 1
ATOM 5984 C C . LEU A 1 774 ? -37.375 -34.969 -21.078 1 92.62 774 LEU A C 1
ATOM 5986 O O . LEU A 1 774 ? -37 -35.438 -20 1 92.62 774 LEU A O 1
ATOM 5990 N N . GLN A 1 775 ? -37.875 -33.781 -21.219 1 83.19 775 GLN A N 1
ATOM 5991 C CA . GLN A 1 775 ? -38.312 -32.906 -20.125 1 83.19 775 GLN A CA 1
ATOM 5992 C C . GLN A 1 775 ? -37.125 -32.438 -19.312 1 83.19 775 GLN A C 1
ATOM 5994 O O . GLN A 1 775 ? -37.156 -32.438 -18.078 1 83.19 775 GLN A O 1
ATOM 5999 N N . GLY A 1 776 ? -36.031 -32.281 -20.047 1 82.12 776 GLY A N 1
ATOM 6000 C CA . GLY A 1 776 ? -34.875 -31.688 -19.406 1 82.12 776 GLY A CA 1
ATOM 6001 C C . GLY A 1 776 ? -33.906 -32.719 -18.828 1 82.12 776 GLY A C 1
ATOM 6002 O O . GLY A 1 776 ? -32.938 -32.375 -18.172 1 82.12 776 GLY A O 1
ATOM 6003 N N . ARG A 1 777 ? -34.156 -33.969 -19.016 1 89.5 777 ARG A N 1
ATOM 6004 C CA . ARG A 1 777 ? -33.281 -35.031 -18.484 1 89.5 777 ARG A CA 1
ATOM 6005 C C . ARG A 1 777 ? -31.984 -35.125 -19.25 1 89.5 777 ARG A C 1
ATOM 6007 O O . ARG A 1 777 ? -30.984 -35.625 -18.734 1 89.5 777 ARG A O 1
ATOM 6014 N N . LEU A 1 778 ? -32.031 -34.688 -20.469 1 93.56 778 LEU A N 1
ATOM 6015 C CA . LEU A 1 778 ? -30.844 -34.688 -21.297 1 93.56 778 LEU A CA 1
ATOM 6016 C C . LEU A 1 778 ? -30.594 -33.312 -21.906 1 93.56 778 LEU A C 1
ATOM 6018 O O . LEU A 1 778 ? -31.484 -32.75 -22.562 1 93.56 778 LEU A O 1
ATOM 6022 N N . ASN A 1 779 ? -29.484 -32.812 -21.672 1 94.44 779 ASN A N 1
ATOM 6023 C CA . ASN A 1 779 ? -29.094 -31.5 -22.172 1 94.44 779 ASN A CA 1
ATOM 6024 C C . ASN A 1 779 ? -27.875 -31.578 -23.078 1 94.44 779 ASN A C 1
ATOM 6026 O O . ASN A 1 779 ? -26.891 -32.25 -22.75 1 94.44 779 ASN A O 1
ATOM 6030 N N . LEU A 1 780 ? -27.953 -30.953 -24.234 1 95.75 780 LEU A N 1
ATOM 6031 C CA . LEU A 1 780 ? -26.875 -30.938 -25.219 1 95.75 780 LEU A CA 1
ATOM 6032 C C . LEU A 1 780 ? -26.531 -29.516 -25.641 1 95.75 780 LEU A C 1
ATOM 6034 O O . LEU A 1 780 ? -27.422 -28.75 -26 1 95.75 780 LEU A O 1
ATOM 6038 N N . ASN A 1 781 ? -25.281 -29.172 -25.5 1 95.88 781 ASN A N 1
ATOM 6039 C CA . ASN A 1 781 ? -24.75 -27.922 -26.031 1 95.88 781 ASN A CA 1
ATOM 6040 C C . ASN A 1 781 ? -23.594 -28.172 -27 1 95.88 781 ASN A C 1
ATOM 6042 O O . ASN A 1 781 ? -22.578 -28.766 -26.625 1 95.88 781 ASN A O 1
ATOM 6046 N N . PHE A 1 782 ? -23.766 -27.719 -28.188 1 96.75 782 PHE A N 1
ATOM 6047 C CA . PHE A 1 782 ? -22.766 -27.891 -29.234 1 96.75 782 PHE A CA 1
ATOM 6048 C C . PHE A 1 782 ? -22.344 -26.547 -29.797 1 96.75 782 PHE A C 1
ATOM 6050 O O . PHE A 1 782 ? -23.172 -25.656 -29.984 1 96.75 782 PHE A O 1
ATOM 6057 N N . SER A 1 783 ? -21.047 -26.391 -30.031 1 96.88 783 SER A N 1
ATOM 6058 C CA . SER A 1 783 ? -20.531 -25.188 -30.672 1 96.88 783 SER A CA 1
ATOM 6059 C C . SER A 1 783 ? -19.422 -25.531 -31.672 1 96.88 783 SER A C 1
ATOM 6061 O O . SER A 1 783 ? -18.609 -26.422 -31.438 1 96.88 783 SER A O 1
ATOM 6063 N N . TYR A 1 784 ? -19.453 -24.844 -32.781 1 97.69 784 TYR A N 1
ATOM 6064 C CA . TYR A 1 784 ? -18.359 -24.812 -33.75 1 97.69 784 TYR A CA 1
ATOM 6065 C C . TYR A 1 784 ? -17.797 -23.406 -33.906 1 97.69 784 TYR A C 1
ATOM 6067 O O . TYR A 1 784 ? -18.562 -22.438 -33.969 1 97.69 784 TYR A O 1
ATOM 6075 N N . TYR A 1 785 ? -16.547 -23.25 -33.875 1 97.12 785 TYR A N 1
ATOM 6076 C CA . TYR A 1 785 ? -15.945 -21.922 -34.062 1 97.12 785 TYR A CA 1
ATOM 6077 C C . TYR A 1 785 ? -14.773 -21.984 -35.031 1 97.12 785 TYR A C 1
ATOM 6079 O O . TYR A 1 785 ? -14.18 -23.031 -35.25 1 97.12 785 TYR A O 1
ATOM 6087 N N . ASN A 1 786 ? -14.477 -20.859 -35.625 1 97.75 786 ASN A N 1
ATOM 6088 C CA . ASN A 1 786 ? -13.336 -20.594 -36.5 1 97.75 786 ASN A CA 1
ATOM 6089 C C . ASN A 1 786 ? -12.773 -19.203 -36.281 1 97.75 786 ASN A C 1
ATOM 6091 O O . ASN A 1 786 ? -13.406 -18.203 -36.625 1 97.75 786 ASN A O 1
ATOM 6095 N N . ALA A 1 787 ? -11.625 -19.203 -35.719 1 96.75 787 ALA A N 1
ATOM 6096 C CA . ALA A 1 787 ? -10.984 -17.938 -35.344 1 96.75 787 ALA A CA 1
ATOM 6097 C C . ALA A 1 787 ? -9.672 -17.75 -36.094 1 96.75 787 ALA A C 1
ATOM 6099 O O . ALA A 1 787 ? -8.766 -18.578 -36 1 96.75 787 ALA A O 1
ATOM 6100 N N . GLN A 1 788 ? -9.539 -16.688 -36.844 1 96.81 788 GLN A N 1
ATOM 6101 C CA . GLN A 1 788 ? -8.289 -16.312 -37.5 1 96.81 788 GLN A CA 1
ATOM 6102 C C . GLN A 1 788 ? -7.652 -15.102 -36.812 1 96.81 788 GLN A C 1
ATOM 6104 O O . GLN A 1 788 ? -8.25 -14.031 -36.75 1 96.81 788 GLN A O 1
ATOM 6109 N N . ILE A 1 789 ? -6.535 -15.289 -36.281 1 95.44 789 ILE A N 1
ATOM 6110 C CA . ILE A 1 789 ? -5.824 -14.203 -35.594 1 95.44 789 ILE A CA 1
ATOM 6111 C C . ILE A 1 789 ? -4.773 -13.617 -36.531 1 95.44 789 ILE A C 1
ATOM 6113 O O . ILE A 1 789 ? -3.76 -14.258 -36.844 1 95.44 789 ILE A O 1
ATOM 6117 N N . ARG A 1 790 ? -5.012 -12.438 -36.906 1 94.31 790 ARG A N 1
ATOM 6118 C CA . ARG A 1 790 ? -4.156 -11.75 -37.875 1 94.31 790 ARG A CA 1
ATOM 6119 C C . ARG A 1 790 ? -3.215 -10.781 -37.156 1 94.31 790 ARG A C 1
ATOM 6121 O O . ARG A 1 790 ? -3.389 -10.477 -35.969 1 94.31 790 ARG A O 1
ATOM 6128 N N . ASP A 1 791 ? -2.168 -10.375 -37.844 1 91.69 791 ASP A N 1
ATOM 6129 C CA . ASP A 1 791 ? -1.218 -9.359 -37.406 1 91.69 791 ASP A CA 1
ATOM 6130 C C . ASP A 1 791 ? -0.523 -9.781 -36.125 1 91.69 791 ASP A C 1
ATOM 6132 O O . ASP A 1 791 ? -0.401 -8.992 -35.188 1 91.69 791 ASP A O 1
ATOM 6136 N N . GLN A 1 792 ? -0.178 -11 -36.125 1 91.88 792 GLN A N 1
ATOM 6137 C CA . GLN A 1 792 ? 0.612 -11.438 -35 1 91.88 792 GLN A CA 1
ATOM 6138 C C . GLN A 1 792 ? 1.838 -10.547 -34.781 1 91.88 792 GLN A C 1
ATOM 6140 O O . GLN A 1 792 ? 2.496 -10.172 -35.75 1 91.88 792 GLN A O 1
ATOM 6145 N N . ILE A 1 793 ? 2.113 -10.18 -33.531 1 89.44 793 ILE A N 1
ATOM 6146 C CA . ILE A 1 793 ? 3.275 -9.352 -33.219 1 89.44 793 ILE A CA 1
ATOM 6147 C C . ILE A 1 793 ? 4.488 -10.25 -32.938 1 89.44 793 ILE A C 1
ATOM 6149 O O . ILE A 1 793 ? 4.562 -10.914 -31.906 1 89.44 793 ILE A O 1
ATOM 6153 N N . LEU A 1 794 ? 5.383 -10.258 -33.812 1 84.44 794 LEU A N 1
ATOM 6154 C CA . LEU A 1 794 ? 6.547 -11.133 -33.75 1 84.44 794 LEU A CA 1
ATOM 6155 C C . LEU A 1 794 ? 7.836 -10.352 -33.969 1 84.44 794 LEU A C 1
ATOM 6157 O O . LEU A 1 794 ? 7.84 -9.344 -34.688 1 84.44 794 LEU A O 1
ATOM 6161 N N . PRO A 1 795 ? 8.875 -10.891 -33.219 1 81 795 PRO A N 1
ATOM 6162 C CA . PRO A 1 795 ? 10.172 -10.297 -33.531 1 81 795 PRO A CA 1
ATOM 6163 C C . PRO A 1 795 ? 10.727 -10.758 -34.875 1 81 795 PRO A C 1
ATOM 6165 O O . PRO A 1 795 ? 10.891 -11.953 -35.125 1 81 795 PRO A O 1
ATOM 6168 N N . LEU A 1 796 ? 10.906 -9.82 -35.781 1 77.44 796 LEU A N 1
ATOM 6169 C CA . LEU A 1 796 ? 11.547 -10.109 -37.062 1 77.44 796 LEU A CA 1
ATOM 6170 C C . LEU A 1 796 ? 13.062 -10.023 -36.969 1 77.44 796 LEU A C 1
ATOM 6172 O O . LEU A 1 796 ? 13.602 -8.992 -36.531 1 77.44 796 LEU A O 1
ATOM 6176 N N . THR A 1 797 ? 13.68 -11.188 -37.188 1 74.75 797 THR A N 1
ATOM 6177 C CA . THR A 1 797 ? 15.133 -11.203 -37.094 1 74.75 797 THR A CA 1
ATOM 6178 C C . THR A 1 797 ? 15.75 -10.32 -38.188 1 74.75 797 THR A C 1
ATOM 6180 O O . THR A 1 797 ? 15.336 -10.375 -39.344 1 74.75 797 THR A O 1
ATOM 6183 N N . LEU A 1 798 ? 16.609 -9.461 -37.688 1 73.75 798 LEU A N 1
ATOM 6184 C CA . LEU A 1 798 ? 17.328 -8.57 -38.594 1 73.75 798 LEU A CA 1
ATOM 6185 C C . LEU A 1 798 ? 18.781 -8.992 -38.719 1 73.75 798 LEU A C 1
ATOM 6187 O O . LEU A 1 798 ? 19.344 -9.617 -37.812 1 73.75 798 LEU A O 1
ATOM 6191 N N . PRO A 1 799 ? 19.391 -8.758 -39.969 1 70.06 799 PRO A N 1
ATOM 6192 C CA . PRO A 1 799 ? 20.844 -8.938 -40.031 1 70.06 799 PRO A CA 1
ATOM 6193 C C . PRO A 1 799 ? 21.594 -8.055 -39.031 1 70.06 799 PRO A C 1
ATOM 6195 O O . PRO A 1 799 ? 21.156 -6.945 -38.75 1 70.06 799 PRO A O 1
ATOM 6198 N N . SER A 1 800 ? 22.516 -8.664 -38.406 1 68.38 800 SER A N 1
ATOM 6199 C CA . SER A 1 800 ? 23.281 -7.977 -37.375 1 68.38 800 SER A CA 1
ATOM 6200 C C . SER A 1 800 ? 23.734 -6.598 -37.844 1 68.38 800 SER A C 1
ATOM 6202 O O . SER A 1 800 ? 23.938 -5.695 -37.031 1 68.38 800 SER A O 1
ATOM 6204 N N . THR A 1 801 ? 23.844 -6.441 -39.125 1 72.56 801 THR A N 1
ATOM 6205 C CA . THR A 1 801 ? 24.312 -5.18 -39.688 1 72.56 801 THR A CA 1
ATOM 6206 C C . THR A 1 801 ? 23.25 -4.098 -39.531 1 72.56 801 THR A C 1
ATOM 6208 O O . THR A 1 801 ? 23.547 -2.904 -39.656 1 72.56 801 THR A O 1
ATOM 6211 N N . ALA A 1 802 ? 22.078 -4.527 -39.219 1 72.88 802 ALA A N 1
ATOM 6212 C CA . ALA A 1 802 ? 20.969 -3.574 -39.156 1 72.88 802 ALA A CA 1
ATOM 6213 C C . ALA A 1 802 ? 20.938 -2.844 -37.812 1 72.88 802 ALA A C 1
ATOM 6215 O O . ALA A 1 802 ? 20.141 -1.918 -37.625 1 72.88 802 ALA A O 1
ATOM 6216 N N . GLY A 1 803 ? 21.906 -3.129 -36.938 1 70.19 803 GLY A N 1
ATOM 6217 C CA . GLY A 1 803 ? 21.969 -2.441 -35.656 1 70.19 803 GLY A CA 1
ATOM 6218 C C . GLY A 1 803 ? 21.125 -3.094 -34.594 1 70.19 803 GLY A C 1
ATOM 6219 O O . GLY A 1 803 ? 21.188 -2.717 -33.406 1 70.19 803 GLY A O 1
ATOM 6220 N N . ALA A 1 804 ? 20.203 -3.844 -35.031 1 79.12 804 ALA A N 1
ATOM 6221 C CA . ALA A 1 804 ? 19.391 -4.613 -34.094 1 79.12 804 ALA A CA 1
ATOM 6222 C C . ALA A 1 804 ? 19.281 -6.07 -34.531 1 79.12 804 ALA A C 1
ATOM 6224 O O . ALA A 1 804 ? 19.5 -6.395 -35.688 1 79.12 804 ALA A O 1
ATOM 6225 N N . SER A 1 805 ? 19.031 -6.871 -33.5 1 79.44 805 SER A N 1
ATOM 6226 C CA . SER A 1 805 ? 18.906 -8.289 -33.844 1 79.44 805 SER A CA 1
ATOM 6227 C C . SER A 1 805 ? 17.484 -8.625 -34.281 1 79.44 805 SER A C 1
ATOM 6229 O O . SER A 1 805 ? 17.25 -9.633 -34.938 1 79.44 805 SER A O 1
ATOM 6231 N N . SER A 1 806 ? 16.547 -7.754 -33.812 1 83.31 806 SER A N 1
ATOM 6232 C CA . SER A 1 806 ? 15.164 -8.008 -34.219 1 83.31 806 SER A CA 1
ATOM 6233 C C . SER A 1 806 ? 14.328 -6.734 -34.156 1 83.31 806 SER A C 1
ATOM 6235 O O . SER A 1 806 ? 14.734 -5.75 -33.531 1 83.31 806 SER A O 1
ATOM 6237 N N . VAL A 1 807 ? 13.281 -6.688 -34.906 1 84.25 807 VAL A N 1
ATOM 6238 C CA . VAL A 1 807 ? 12.297 -5.605 -34.875 1 84.25 807 VAL A CA 1
ATOM 6239 C C . VAL A 1 807 ? 10.891 -6.188 -34.781 1 84.25 807 VAL A C 1
ATOM 6241 O O . VAL A 1 807 ? 10.586 -7.219 -35.375 1 84.25 807 VAL A O 1
ATOM 6244 N N . LEU A 1 808 ? 10.109 -5.531 -33.969 1 87.19 808 LEU A N 1
ATOM 6245 C CA . LEU A 1 808 ? 8.727 -5.988 -33.844 1 87.19 808 LEU A CA 1
ATOM 6246 C C . LEU A 1 808 ? 7.945 -5.734 -35.125 1 87.19 808 LEU A C 1
ATOM 6248 O O . LEU A 1 808 ? 8.031 -4.652 -35.719 1 87.19 808 LEU A O 1
ATOM 6252 N N . ALA A 1 809 ? 7.215 -6.684 -35.594 1 86.5 809 ALA A N 1
ATOM 6253 C CA . ALA A 1 809 ? 6.434 -6.535 -36.812 1 86.5 809 ALA A CA 1
ATOM 6254 C C . ALA A 1 809 ? 5.145 -7.348 -36.75 1 86.5 809 ALA A C 1
ATOM 6256 O O . ALA A 1 809 ? 5.074 -8.359 -36.031 1 86.5 809 ALA A O 1
ATOM 6257 N N . ASN A 1 810 ? 4.098 -6.816 -37.438 1 88.12 810 ASN A N 1
ATOM 6258 C CA . ASN A 1 810 ? 2.834 -7.535 -37.594 1 88.12 810 ASN A CA 1
ATOM 6259 C C . ASN A 1 810 ? 2.883 -8.531 -38.75 1 88.12 810 ASN A C 1
ATOM 6261 O O . ASN A 1 810 ? 2.342 -8.266 -39.812 1 88.12 810 ASN A O 1
ATOM 6265 N N . ILE A 1 811 ? 3.369 -9.641 -38.625 1 78.75 811 ILE A N 1
ATOM 6266 C CA . ILE A 1 811 ? 3.65 -10.445 -39.812 1 78.75 811 ILE A CA 1
ATOM 6267 C C . ILE A 1 811 ? 3.223 -11.891 -39.562 1 78.75 811 ILE A C 1
ATOM 6269 O O . ILE A 1 811 ? 3.627 -12.797 -40.281 1 78.75 811 ILE A O 1
ATOM 6273 N N . GLY A 1 812 ? 2.395 -12.242 -38.781 1 87 812 GLY A N 1
ATOM 6274 C CA . GLY A 1 812 ? 1.944 -13.609 -38.594 1 87 812 GLY A CA 1
ATOM 6275 C C . GLY A 1 812 ? 0.434 -13.742 -38.562 1 87 812 GLY A C 1
ATOM 6276 O O . GLY A 1 812 ? -0.282 -12.773 -38.344 1 87 812 GLY A O 1
ATOM 6277 N N . THR A 1 813 ? 0.01 -14.898 -39 1 94.25 813 THR A N 1
ATOM 6278 C CA . THR A 1 813 ? -1.403 -15.25 -38.906 1 94.25 813 THR A CA 1
ATOM 6279 C C . THR A 1 813 ? -1.585 -16.656 -38.344 1 94.25 813 THR A C 1
ATOM 6281 O O . THR A 1 813 ? -0.874 -17.578 -38.719 1 94.25 813 THR A O 1
ATOM 6284 N N . LEU A 1 814 ? -2.449 -16.781 -37.406 1 94.94 814 LEU A N 1
ATOM 6285 C CA . LEU A 1 814 ? -2.807 -18.031 -36.75 1 94.94 814 LEU A CA 1
ATOM 6286 C C . LEU A 1 814 ? -4.289 -18.328 -36.906 1 94.94 814 LEU A C 1
ATOM 6288 O O . LEU A 1 814 ? -5.109 -17.422 -37 1 94.94 814 LEU A O 1
ATOM 6292 N N . ARG A 1 815 ? -4.578 -19.609 -36.969 1 96.75 815 ARG A N 1
ATOM 6293 C CA . ARG A 1 815 ? -5.984 -20 -37.031 1 96.75 815 ARG A CA 1
ATOM 6294 C C . ARG A 1 815 ? -6.297 -21.078 -36 1 96.75 815 ARG A C 1
ATOM 6296 O O . ARG A 1 815 ? -5.539 -22.031 -35.844 1 96.75 815 ARG A O 1
ATOM 6303 N N . ASN A 1 816 ? -7.371 -20.953 -35.25 1 96.75 816 ASN A N 1
ATOM 6304 C CA . ASN A 1 816 ? -7.973 -21.953 -34.375 1 96.75 816 ASN A CA 1
ATOM 6305 C C . ASN A 1 816 ? -9.375 -22.328 -34.812 1 96.75 816 ASN A C 1
ATOM 6307 O O . ASN A 1 816 ? -10.242 -21.469 -34.969 1 96.75 816 ASN A O 1
ATOM 6311 N N . LYS A 1 817 ? -9.594 -23.547 -35.094 1 96.94 817 LYS A N 1
ATOM 6312 C CA . LYS A 1 817 ? -10.922 -24.062 -35.406 1 96.94 817 LYS A CA 1
ATOM 6313 C C . LYS A 1 817 ? -11.242 -25.312 -34.594 1 96.94 817 LYS A C 1
ATOM 6315 O O . LYS A 1 817 ? -10.367 -26.141 -34.344 1 96.94 817 LYS A O 1
ATOM 6320 N N . GLY A 1 818 ? -12.469 -25.391 -34.125 1 97.06 818 GLY A N 1
ATOM 6321 C CA . GLY A 1 818 ? -12.75 -26.547 -33.281 1 97.06 818 GLY A CA 1
ATOM 6322 C C . GLY A 1 818 ? -14.219 -26.703 -32.969 1 97.06 818 GLY A C 1
ATOM 6323 O O . GLY A 1 818 ? -15.062 -25.984 -33.5 1 97.06 818 GLY A O 1
ATOM 6324 N N . ILE A 1 819 ? -14.516 -27.75 -32.25 1 97.75 819 ILE A N 1
ATOM 6325 C CA . ILE A 1 819 ? -15.852 -28.078 -31.766 1 97.75 819 ILE A CA 1
ATOM 6326 C C . ILE A 1 819 ? -15.844 -28.203 -30.25 1 97.75 819 ILE A C 1
ATOM 6328 O O . ILE A 1 819 ? -14.82 -28.578 -29.656 1 97.75 819 ILE A O 1
ATOM 6332 N N . GLU A 1 820 ? -16.938 -27.875 -29.688 1 98 820 GLU A N 1
ATOM 6333 C CA . GLU A 1 820 ? -17.203 -28.031 -28.266 1 98 820 GLU A CA 1
ATOM 6334 C C . GLU A 1 820 ? -18.531 -28.734 -28.016 1 98 820 GLU A C 1
ATOM 6336 O O . GLU A 1 820 ? -19.531 -28.406 -28.656 1 98 820 GLU A O 1
ATOM 6341 N N . ILE A 1 821 ? -18.5 -29.688 -27.094 1 97.69 821 ILE A N 1
ATOM 6342 C CA . ILE A 1 821 ? -19.703 -30.438 -26.766 1 97.69 821 ILE A CA 1
ATOM 6343 C C . ILE A 1 821 ? -19.859 -30.531 -25.25 1 97.69 821 ILE A C 1
ATOM 6345 O O . ILE A 1 821 ? -18.906 -30.875 -24.547 1 97.69 821 ILE A O 1
ATOM 6349 N N . SER A 1 822 ? -20.891 -30.172 -24.797 1 97.38 822 SER A N 1
ATOM 6350 C CA . SER A 1 822 ? -21.312 -30.422 -23.422 1 97.38 822 SER A CA 1
ATOM 6351 C C . SER A 1 822 ? -22.594 -31.25 -23.391 1 97.38 822 SER A C 1
ATOM 6353 O O . SER A 1 822 ? -23.625 -30.828 -23.891 1 97.38 822 SER A O 1
ATOM 6355 N N . LEU A 1 823 ? -22.516 -32.375 -22.875 1 96.94 823 LEU A N 1
ATOM 6356 C CA . LEU A 1 823 ? -23.641 -33.312 -22.75 1 96.94 823 LEU A CA 1
ATOM 6357 C C . LEU A 1 823 ? -23.828 -33.75 -21.297 1 96.94 823 LEU A C 1
ATOM 6359 O O . LEU A 1 823 ? -22.906 -34.25 -20.688 1 96.94 823 LEU A O 1
ATOM 6363 N N . ASP A 1 824 ? -24.906 -33.469 -20.75 1 95.38 824 ASP A N 1
ATOM 6364 C CA . ASP A 1 824 ? -25.172 -33.906 -19.375 1 95.38 824 ASP A CA 1
ATOM 6365 C C . ASP A 1 824 ? -26.656 -34.25 -19.203 1 95.38 824 ASP A C 1
ATOM 6367 O O . ASP A 1 824 ? -27.5 -33.875 -20.016 1 95.38 824 ASP A O 1
ATOM 6371 N N . GLY A 1 825 ? -26.922 -35.094 -18.141 1 94.38 825 GLY A N 1
ATOM 6372 C CA . GLY A 1 825 ? -28.297 -35.469 -17.891 1 94.38 825 GLY A CA 1
ATOM 6373 C C . GLY A 1 825 ? -28.469 -36.344 -16.656 1 94.38 825 GLY A C 1
ATOM 6374 O O . GLY A 1 825 ? -27.484 -36.75 -16.047 1 94.38 825 GLY A O 1
ATOM 6375 N N . THR A 1 826 ? -29.75 -36.5 -16.375 1 94.12 826 THR A N 1
ATOM 6376 C CA . THR A 1 826 ? -30.125 -37.406 -15.305 1 94.12 826 THR A CA 1
ATOM 6377 C C . THR A 1 826 ? -30.281 -38.844 -15.859 1 94.12 826 THR A C 1
ATOM 6379 O O . THR A 1 826 ? -31.266 -39.125 -16.562 1 94.12 826 THR A O 1
ATOM 6382 N N . VAL A 1 827 ? -29.422 -39.656 -15.531 1 93.44 827 VAL A N 1
ATOM 6383 C CA . VAL A 1 827 ? -29.375 -41 -16.062 1 93.44 827 VAL A CA 1
ATOM 6384 C C . VAL A 1 827 ? -30.453 -41.875 -15.391 1 93.44 827 VAL A C 1
ATOM 6386 O O . VAL A 1 827 ? -31.094 -42.688 -16.047 1 93.44 827 VAL A O 1
ATOM 6389 N N . TYR A 1 828 ? -30.516 -41.688 -14.109 1 93.25 828 TYR A N 1
ATOM 6390 C CA . TYR A 1 828 ? -31.469 -42.438 -13.32 1 93.25 828 TYR A CA 1
ATOM 6391 C C . TYR A 1 828 ? -32.062 -41.594 -12.203 1 93.25 828 TYR A C 1
ATOM 6393 O O . TYR A 1 828 ? -31.344 -40.812 -11.578 1 93.25 828 TYR A O 1
ATOM 6401 N N . LYS A 1 829 ? -33.344 -41.688 -12.023 1 90.75 829 LYS A N 1
ATOM 6402 C CA . LYS A 1 829 ? -34.031 -40.938 -10.953 1 90.75 829 LYS A CA 1
ATOM 6403 C C . LYS A 1 829 ? -35.094 -41.812 -10.297 1 90.75 829 LYS A C 1
ATOM 6405 O O . LYS A 1 829 ? -36 -42.312 -10.969 1 90.75 829 LYS A O 1
ATOM 6410 N N . SER A 1 830 ? -34.906 -42.062 -9.102 1 89.88 830 SER A N 1
ATOM 6411 C CA . SER A 1 830 ? -35.906 -42.688 -8.242 1 89.88 830 SER A CA 1
ATOM 6412 C C . SER A 1 830 ? -36.156 -41.875 -6.969 1 89.88 830 SER A C 1
ATOM 6414 O O . SER A 1 830 ? -35.562 -40.812 -6.797 1 89.88 830 SER A O 1
ATOM 6416 N N . THR A 1 831 ? -37 -42.438 -6.074 1 83.75 831 THR A N 1
ATOM 6417 C CA . THR A 1 831 ? -37.312 -41.75 -4.836 1 83.75 831 THR A CA 1
ATOM 6418 C C . THR A 1 831 ? -36.062 -41.625 -3.965 1 83.75 831 THR A C 1
ATOM 6420 O O . THR A 1 831 ? -35.844 -40.594 -3.307 1 83.75 831 THR A O 1
ATOM 6423 N N . ASN A 1 832 ? -35.25 -42.562 -4.023 1 89.38 832 ASN A N 1
ATOM 6424 C CA . ASN A 1 832 ? -34.125 -42.562 -3.1 1 89.38 832 ASN A CA 1
ATOM 6425 C C . ASN A 1 832 ? -32.781 -42.375 -3.832 1 89.38 832 ASN A C 1
ATOM 6427 O O . ASN A 1 832 ? -31.75 -42.156 -3.205 1 89.38 832 ASN A O 1
ATOM 6431 N N . LEU A 1 833 ? -32.812 -42.531 -5.102 1 92.75 833 LEU A N 1
ATOM 6432 C CA . LEU A 1 833 ? -31.547 -42.5 -5.836 1 92.75 833 LEU A CA 1
ATOM 6433 C C . LEU A 1 833 ? -31.641 -41.594 -7.055 1 92.75 833 LEU A C 1
ATOM 6435 O O . LEU A 1 833 ? -32.594 -41.688 -7.832 1 92.75 833 LEU A O 1
ATOM 6439 N N . GLU A 1 834 ? -30.766 -40.656 -7.137 1 93.38 834 GLU A N 1
ATOM 6440 C CA . GLU A 1 834 ? -30.609 -39.812 -8.32 1 93.38 834 GLU A CA 1
ATOM 6441 C C . GLU A 1 834 ? -29.188 -39.844 -8.852 1 93.38 834 GLU A C 1
ATOM 6443 O O . GLU A 1 834 ? -28.234 -39.625 -8.109 1 93.38 834 GLU A O 1
ATOM 6448 N N . TRP A 1 835 ? -29.062 -40.219 -10.094 1 95.94 835 TRP A N 1
ATOM 6449 C CA . TRP A 1 835 ? -27.766 -40.312 -10.75 1 95.94 835 TRP A CA 1
ATOM 6450 C C . TRP A 1 835 ? -27.688 -39.344 -11.938 1 95.94 835 TRP A C 1
ATOM 6452 O O . TRP A 1 835 ? -28.422 -39.5 -12.922 1 95.94 835 TRP A O 1
ATOM 6462 N N . THR A 1 836 ? -26.844 -38.344 -11.805 1 95.94 836 THR A N 1
ATOM 6463 C CA . THR A 1 836 ? -26.562 -37.406 -12.891 1 95.94 836 THR A CA 1
ATOM 6464 C C . THR A 1 836 ? -25.156 -37.594 -13.43 1 95.94 836 THR A C 1
ATOM 6466 O O . THR A 1 836 ? -24.219 -37.844 -12.664 1 95.94 836 THR A O 1
ATOM 6469 N N . ALA A 1 837 ? -25.031 -37.562 -14.734 1 96.56 837 ALA A N 1
ATOM 6470 C CA . ALA A 1 837 ? -23.734 -37.719 -15.391 1 96.56 837 ALA A CA 1
ATOM 6471 C C . ALA A 1 837 ? -23.562 -36.75 -16.547 1 96.56 837 ALA A C 1
ATOM 6473 O O . ALA A 1 837 ? -24.547 -36.188 -17.047 1 96.56 837 ALA A O 1
ATOM 6474 N N . GLY A 1 838 ? -22.344 -36.469 -16.844 1 96.62 838 GLY A N 1
ATOM 6475 C CA . GLY A 1 838 ? -22.078 -35.594 -17.969 1 96.62 838 GLY A CA 1
ATOM 6476 C C . GLY A 1 838 ? -20.656 -35.719 -18.5 1 96.62 838 GLY A C 1
ATOM 6477 O O . GLY A 1 838 ? -19.797 -36.312 -17.859 1 96.62 838 GLY A O 1
ATOM 6478 N N . ILE A 1 839 ? -20.5 -35.156 -19.703 1 97.31 839 ILE A N 1
ATOM 6479 C CA . ILE A 1 839 ? -19.203 -35.125 -20.375 1 97.31 839 ILE A CA 1
ATOM 6480 C C . ILE A 1 839 ? -19.016 -33.781 -21.062 1 97.31 839 ILE A C 1
ATOM 6482 O O . ILE A 1 839 ? -19.969 -33.219 -21.625 1 97.31 839 ILE A O 1
ATOM 6486 N N . ASN A 1 840 ? -17.906 -33.188 -20.891 1 97.62 840 ASN A N 1
ATOM 6487 C CA . ASN A 1 840 ? -17.422 -32.031 -21.656 1 97.62 840 ASN A CA 1
ATOM 6488 C C . ASN A 1 840 ? -16.266 -32.438 -22.594 1 97.62 840 ASN A C 1
ATOM 6490 O O . ASN A 1 840 ? -15.328 -33.125 -22.172 1 97.62 840 ASN A O 1
ATOM 6494 N N . PHE A 1 841 ? -16.438 -32.062 -23.812 1 97.69 841 PHE A N 1
ATOM 6495 C CA . PHE A 1 841 ? -15.469 -32.469 -24.812 1 97.69 841 PHE A CA 1
ATOM 6496 C C . PHE A 1 841 ? -15.148 -31.281 -25.75 1 97.69 841 PHE A C 1
ATOM 6498 O O . PHE A 1 841 ? -16.047 -30.547 -26.141 1 97.69 841 PHE A O 1
ATOM 6505 N N . SER A 1 842 ? -13.891 -31.125 -26.062 1 97.94 842 SER A N 1
ATOM 6506 C CA . SER A 1 842 ? -13.492 -30.062 -26.984 1 97.94 842 SER A CA 1
ATOM 6507 C C . SER A 1 842 ? -12.297 -30.484 -27.828 1 97.94 842 SER A C 1
ATOM 6509 O O . SER A 1 842 ? -11.359 -31.109 -27.328 1 97.94 842 SER A O 1
ATOM 6511 N N . ARG A 1 843 ? -12.375 -30.141 -29.047 1 97.75 843 ARG A N 1
ATOM 6512 C CA . ARG A 1 843 ? -11.281 -30.312 -30 1 97.75 843 ARG A CA 1
ATOM 6513 C C . ARG A 1 843 ? -10.945 -29 -30.703 1 97.75 843 ARG A C 1
ATOM 6515 O O . ARG A 1 843 ? -11.82 -28.375 -31.297 1 97.75 843 ARG A O 1
ATOM 6522 N N . ASN A 1 844 ? -9.789 -28.594 -30.594 1 97.19 844 ASN A N 1
ATOM 6523 C CA . ASN A 1 844 ? -9.289 -27.391 -31.25 1 97.19 844 ASN A CA 1
ATOM 6524 C C . ASN A 1 844 ? -8.141 -27.688 -32.188 1 97.19 844 ASN A C 1
ATOM 6526 O O . ASN A 1 844 ? -7.137 -28.281 -31.781 1 97.19 844 ASN A O 1
ATOM 6530 N N . LYS A 1 845 ? -8.281 -27.328 -33.406 1 96.44 845 LYS A N 1
ATOM 6531 C CA . LYS A 1 845 ? -7.199 -27.438 -34.406 1 96.44 845 LYS A CA 1
ATOM 6532 C C . LYS A 1 845 ? -6.539 -26.094 -34.656 1 96.44 845 LYS A C 1
ATOM 6534 O O . LYS A 1 845 ? -7.156 -25.188 -35.219 1 96.44 845 LYS A O 1
ATOM 6539 N N . ASN A 1 846 ? -5.371 -26.062 -34.281 1 95.19 846 ASN A N 1
ATOM 6540 C CA . ASN A 1 846 ? -4.543 -24.875 -34.469 1 95.19 846 ASN A CA 1
ATOM 6541 C C . ASN A 1 846 ? -3.664 -24.984 -35.688 1 95.19 846 ASN A C 1
ATOM 6543 O O . ASN A 1 846 ? -3.127 -26.062 -36 1 95.19 846 ASN A O 1
ATOM 6547 N N . VAL A 1 847 ? -3.525 -23.844 -36.438 1 96.56 847 VAL A N 1
ATOM 6548 C CA . VAL A 1 847 ? -2.668 -23.859 -37.625 1 96.56 847 VAL A CA 1
ATOM 6549 C C . VAL A 1 847 ? -1.97 -22.5 -37.781 1 96.56 847 VAL A C 1
ATOM 6551 O O . VAL A 1 847 ? -2.609 -21.453 -37.688 1 96.56 847 VAL A O 1
ATOM 6554 N N . VAL A 1 848 ? -0.69 -22.562 -38.031 1 95.81 848 VAL A N 1
ATOM 6555 C CA . VAL A 1 848 ? 0.053 -21.375 -38.438 1 95.81 848 VAL A CA 1
ATOM 6556 C C . VAL A 1 848 ? -0.143 -21.109 -39.906 1 95.81 848 VAL A C 1
ATOM 6558 O O . VAL A 1 848 ? 0.359 -21.859 -40.75 1 95.81 848 VAL A O 1
ATOM 6561 N N . GLU A 1 849 ? -0.743 -20.047 -40.25 1 95.62 849 GLU A N 1
ATOM 6562 C CA . GLU A 1 849 ? -1.059 -19.797 -41.625 1 95.62 849 GLU A CA 1
ATOM 6563 C C . GLU A 1 849 ? 0.042 -18.984 -42.312 1 95.62 849 GLU A C 1
ATOM 6565 O O . GLU A 1 849 ? 0.33 -19.172 -43.5 1 95.62 849 GLU A O 1
ATOM 6570 N N . LYS A 1 850 ? 0.562 -18.031 -41.594 1 92.88 850 LYS A N 1
ATOM 6571 C CA . LYS A 1 850 ? 1.606 -17.156 -42.125 1 92.88 850 LYS A CA 1
ATOM 6572 C C . LYS A 1 850 ? 2.533 -16.656 -41.031 1 92.88 850 LYS A C 1
ATOM 6574 O O . LYS A 1 850 ? 2.1 -16.453 -39.875 1 92.88 850 LYS A O 1
ATOM 6579 N N . LEU A 1 851 ? 3.787 -16.547 -41.438 1 89.19 851 LEU A N 1
ATOM 6580 C CA . LEU A 1 851 ? 4.777 -15.945 -40.562 1 89.19 851 LEU A CA 1
ATOM 6581 C C . LEU A 1 851 ? 5.426 -14.734 -41.219 1 89.19 851 LEU A C 1
ATOM 6583 O O . LEU A 1 851 ? 5.07 -14.375 -42.344 1 89.19 851 LEU A O 1
ATOM 6587 N N . ALA A 1 852 ? 6.293 -14.156 -40.438 1 75.56 852 ALA A N 1
ATOM 6588 C CA . ALA A 1 852 ? 6.93 -12.922 -40.906 1 75.56 852 ALA A CA 1
ATOM 6589 C C . ALA A 1 852 ? 7.805 -13.188 -42.125 1 75.56 852 ALA A C 1
ATOM 6591 O O . ALA A 1 852 ? 8.523 -14.188 -42.188 1 75.56 852 ALA A O 1
ATOM 6592 N N . ASN A 1 853 ? 7.773 -12.211 -43.156 1 74.88 853 ASN A N 1
ATOM 6593 C CA . ASN A 1 853 ? 8.641 -12.18 -44.312 1 74.88 853 ASN A CA 1
ATOM 6594 C C . ASN A 1 853 ? 8.648 -13.516 -45.062 1 74.88 853 ASN A C 1
ATOM 6596 O O . ASN A 1 853 ? 9.703 -13.992 -45.469 1 74.88 853 ASN A O 1
ATOM 6600 N N . ASN A 1 854 ? 7.496 -14.117 -44.938 1 80.06 854 ASN A N 1
ATOM 6601 C CA . ASN A 1 854 ? 7.297 -15.383 -45.656 1 80.06 854 ASN A CA 1
ATOM 6602 C C . ASN A 1 854 ? 8.211 -16.484 -45.125 1 80.06 854 ASN A C 1
ATOM 6604 O O . ASN A 1 854 ? 8.602 -17.391 -45.844 1 80.06 854 ASN A O 1
ATOM 6608 N N . ALA A 1 855 ? 8.578 -16.141 -43.938 1 84.88 855 ALA A N 1
ATOM 6609 C CA . ALA A 1 855 ? 9.297 -17.234 -43.25 1 84.88 855 ALA A CA 1
ATOM 6610 C C . ALA A 1 855 ? 8.438 -18.5 -43.188 1 84.88 855 ALA A C 1
ATOM 6612 O O . ALA A 1 855 ? 7.215 -18.406 -43.062 1 84.88 855 ALA A O 1
ATOM 6613 N N . THR A 1 856 ? 9.117 -19.578 -43.281 1 89.5 856 THR A N 1
ATOM 6614 C CA . THR A 1 856 ? 8.383 -20.828 -43.281 1 89.5 856 THR A CA 1
ATOM 6615 C C . THR A 1 856 ? 8.312 -21.422 -41.875 1 89.5 856 THR A C 1
ATOM 6617 O O . THR A 1 856 ? 7.512 -22.312 -41.625 1 89.5 856 THR A O 1
ATOM 6620 N N . GLU A 1 857 ? 9.125 -20.938 -41.031 1 90.56 857 GLU A N 1
ATOM 6621 C CA . GLU A 1 857 ? 9.117 -21.469 -39.656 1 90.56 857 GLU A CA 1
ATOM 6622 C C . GLU A 1 857 ? 9.586 -20.422 -38.656 1 90.56 857 GLU A C 1
ATOM 6624 O O . GLU A 1 857 ? 10.188 -19.406 -39.031 1 90.56 857 GLU A O 1
ATOM 6629 N N . LEU A 1 858 ? 9.203 -20.578 -37.438 1 89.31 858 LEU A N 1
ATOM 6630 C CA . LEU A 1 858 ? 9.633 -19.75 -36.312 1 89.31 858 LEU A CA 1
ATOM 6631 C C . LEU A 1 858 ? 10.18 -20.625 -35.188 1 89.31 858 LEU A C 1
ATOM 6633 O O . LEU A 1 858 ? 9.492 -21.531 -34.719 1 89.31 858 LEU A O 1
ATOM 6637 N N . LEU A 1 859 ? 11.422 -20.344 -34.781 1 90.31 859 LEU A N 1
ATOM 6638 C CA . LEU A 1 859 ? 12.055 -21.078 -33.688 1 90.31 859 LEU A CA 1
ATOM 6639 C C . LEU A 1 859 ? 11.641 -20.484 -32.344 1 90.31 859 LEU A C 1
ATOM 6641 O O . LEU A 1 859 ? 11.789 -19.281 -32.125 1 90.31 859 LEU A O 1
ATOM 6645 N N . HIS A 1 860 ? 11.07 -21.312 -31.562 1 91.19 860 HIS A N 1
ATOM 6646 C CA . HIS A 1 860 ? 10.695 -20.875 -30.234 1 91.19 860 HIS A CA 1
ATOM 6647 C C . HIS A 1 860 ? 11.805 -21.156 -29.219 1 91.19 860 HIS A C 1
ATOM 6649 O O . HIS A 1 860 ? 12.023 -20.359 -28.297 1 91.19 860 HIS A O 1
ATOM 6655 N N . ALA A 1 861 ? 12.398 -22.297 -29.328 1 92.06 861 ALA A N 1
ATOM 6656 C CA . ALA A 1 861 ? 13.445 -22.703 -28.391 1 92.06 861 ALA A CA 1
ATOM 6657 C C . ALA A 1 861 ? 14.422 -23.672 -29.047 1 92.06 861 ALA A C 1
ATOM 6659 O O . ALA A 1 861 ? 14.023 -24.5 -29.891 1 92.06 861 ALA A O 1
ATOM 6660 N N . ASP A 1 862 ? 15.617 -23.562 -28.703 1 94.31 862 ASP A N 1
ATOM 6661 C CA . ASP A 1 862 ? 16.703 -24.5 -29.016 1 94.31 862 ASP A CA 1
ATOM 6662 C C . ASP A 1 862 ? 17.234 -25.156 -27.75 1 94.31 862 ASP A C 1
ATOM 6664 O O . ASP A 1 862 ? 17.828 -24.484 -26.891 1 94.31 862 ASP A O 1
ATOM 6668 N N . TYR A 1 863 ? 17.047 -26.469 -27.703 1 94.69 863 TYR A N 1
ATOM 6669 C CA . TYR A 1 863 ? 17.328 -27.141 -26.438 1 94.69 863 TYR A CA 1
ATOM 6670 C C . TYR A 1 863 ? 18.672 -27.859 -26.469 1 94.69 863 TYR A C 1
ATOM 6672 O O . TYR A 1 863 ? 19 -28.516 -27.453 1 94.69 863 TYR A O 1
ATOM 6680 N N . ASP A 1 864 ? 19.469 -27.688 -25.422 1 94.75 864 ASP A N 1
ATOM 6681 C CA . ASP A 1 864 ? 20.609 -28.516 -25.031 1 94.75 864 ASP A CA 1
ATOM 6682 C C . ASP A 1 864 ? 21.625 -28.609 -26.172 1 94.75 864 ASP A C 1
ATOM 6684 O O . ASP A 1 864 ? 22.047 -29.719 -26.531 1 94.75 864 ASP A O 1
ATOM 6688 N N . GLY A 1 865 ? 21.969 -27.609 -26.719 1 93.38 865 GLY A N 1
ATOM 6689 C CA . GLY A 1 865 ? 23 -27.562 -27.75 1 93.38 865 GLY A CA 1
ATOM 6690 C C . GLY A 1 865 ? 22.547 -28.188 -29.062 1 93.38 865 GLY A C 1
ATOM 6691 O O . GLY A 1 865 ? 23.234 -29.047 -29.594 1 93.38 865 GLY A O 1
ATOM 6692 N N . ASN A 1 866 ? 21.422 -27.922 -29.469 1 94.19 866 ASN A N 1
ATOM 6693 C CA . ASN A 1 866 ? 20.844 -28.344 -30.75 1 94.19 866 ASN A CA 1
ATOM 6694 C C . ASN A 1 866 ? 20.453 -29.812 -30.734 1 94.19 866 ASN A C 1
ATOM 6696 O O . ASN A 1 866 ? 20.562 -30.5 -31.75 1 94.19 866 ASN A O 1
ATOM 6700 N N . ALA A 1 867 ? 20.141 -30.312 -29.609 1 96.5 867 ALA A N 1
ATOM 6701 C CA . ALA A 1 867 ? 19.656 -31.688 -29.516 1 96.5 867 ALA A CA 1
ATOM 6702 C C . ALA A 1 867 ? 18.203 -31.797 -29.953 1 96.5 867 ALA A C 1
ATOM 6704 O O . ALA A 1 867 ? 17.797 -32.781 -30.547 1 96.5 867 ALA A O 1
ATOM 6705 N N . ALA A 1 868 ? 17.406 -30.875 -29.609 1 97.19 868 ALA A N 1
ATOM 6706 C CA . ALA A 1 868 ? 16.016 -30.75 -30.016 1 97.19 868 ALA A CA 1
ATOM 6707 C C . ALA A 1 868 ? 15.625 -29.281 -30.203 1 97.19 868 ALA A C 1
ATOM 6709 O O . ALA A 1 868 ? 16.312 -28.391 -29.719 1 97.19 868 ALA A O 1
ATOM 6710 N N . GLN A 1 869 ? 14.594 -29.031 -30.953 1 96.75 869 GLN A N 1
ATOM 6711 C CA . GLN A 1 869 ? 14.078 -27.688 -31.172 1 96.75 869 GLN A CA 1
ATOM 6712 C C . GLN A 1 869 ? 12.555 -27.656 -31.141 1 96.75 869 GLN A C 1
ATOM 6714 O O . GLN A 1 869 ? 11.906 -28.656 -31.453 1 96.75 869 GLN A O 1
ATOM 6719 N N . LEU A 1 870 ? 12.016 -26.609 -30.656 1 96.25 870 LEU A N 1
ATOM 6720 C CA . LEU A 1 870 ? 10.594 -26.312 -30.75 1 96.25 870 LEU A CA 1
ATOM 6721 C C . LEU A 1 870 ? 10.328 -25.25 -31.812 1 96.25 870 LEU A C 1
ATOM 6723 O O . LEU A 1 870 ? 10.82 -24.125 -31.703 1 96.25 870 LEU A O 1
ATOM 6727 N N . ARG A 1 871 ? 9.555 -25.641 -32.844 1 95.31 871 ARG A N 1
ATOM 6728 C CA . ARG A 1 871 ? 9.32 -24.734 -33.969 1 95.31 871 ARG A CA 1
ATOM 6729 C C . ARG A 1 871 ? 7.836 -24.656 -34.312 1 95.31 871 ARG A C 1
ATOM 6731 O O . ARG A 1 871 ? 7.078 -25.594 -34 1 95.31 871 ARG A O 1
ATOM 6738 N N . SER A 1 872 ? 7.508 -23.562 -34.781 1 93.69 872 SER A N 1
ATOM 6739 C CA . SER A 1 872 ? 6.23 -23.438 -35.469 1 93.69 872 SER A CA 1
ATOM 6740 C C . SER A 1 872 ? 6.426 -23.328 -36.969 1 93.69 872 SER A C 1
ATOM 6742 O O . SER A 1 872 ? 7.148 -22.453 -37.438 1 93.69 872 SER A O 1
ATOM 6744 N N . VAL A 1 873 ? 5.77 -24.203 -37.688 1 94.75 873 VAL A N 1
ATOM 6745 C CA . VAL A 1 873 ? 5.934 -24.297 -39.156 1 94.75 873 VAL A CA 1
ATOM 6746 C C . VAL A 1 873 ? 4.625 -23.906 -39.844 1 94.75 873 VAL A C 1
ATOM 6748 O O . VAL A 1 873 ? 3.547 -24.328 -39.406 1 94.75 873 VAL A O 1
ATOM 6751 N N . VAL A 1 874 ? 4.75 -23.062 -40.938 1 95.12 874 VAL A N 1
ATOM 6752 C CA . VAL A 1 874 ? 3.574 -22.594 -41.656 1 95.12 874 VAL A CA 1
ATOM 6753 C C . VAL A 1 874 ? 2.816 -23.797 -42.219 1 95.12 874 VAL A C 1
ATOM 6755 O O . VAL A 1 874 ? 3.42 -24.703 -42.812 1 95.12 874 VAL A O 1
ATOM 6758 N N . GLY A 1 875 ? 1.547 -23.812 -42 1 95.69 875 GLY A N 1
ATOM 6759 C CA . GLY A 1 875 ? 0.685 -24.875 -42.5 1 95.69 875 GLY A CA 1
ATOM 6760 C C . GLY A 1 875 ? 0.436 -25.969 -41.469 1 95.69 875 GLY A C 1
ATOM 6761 O O . GLY A 1 875 ? -0.396 -26.844 -41.688 1 95.69 875 GLY A O 1
ATOM 6762 N N . ARG A 1 876 ? 1.094 -25.938 -40.406 1 96 876 ARG A N 1
ATOM 6763 C CA . ARG A 1 876 ? 0.979 -26.938 -39.344 1 96 876 ARG A CA 1
ATOM 6764 C C . ARG A 1 876 ? 0.552 -26.297 -38.031 1 96 876 ARG A C 1
ATOM 6766 O O . ARG A 1 876 ? 0.609 -25.078 -37.875 1 96 876 ARG A O 1
ATOM 6773 N N . PRO A 1 877 ? 0.098 -27.266 -37.156 1 95.69 877 PRO A N 1
ATOM 6774 C CA . PRO A 1 877 ? -0.153 -26.703 -35.812 1 95.69 877 PRO A CA 1
ATOM 6775 C C . PRO A 1 877 ? 1.104 -26.125 -35.156 1 95.69 877 PRO A C 1
ATOM 6777 O O . PRO A 1 877 ? 2.215 -26.578 -35.469 1 95.69 877 PRO A O 1
ATOM 6780 N N . MET A 1 878 ? 0.934 -25.281 -34.281 1 94.12 878 MET A N 1
ATOM 6781 C CA . MET A 1 878 ? 2.053 -24.656 -33.562 1 94.12 878 MET A CA 1
ATOM 6782 C C . MET A 1 878 ? 2.783 -25.688 -32.688 1 94.12 878 MET A C 1
ATOM 6784 O O . MET A 1 878 ? 2.162 -26.594 -32.156 1 94.12 878 MET A O 1
ATOM 6788 N N . GLY A 1 879 ? 4.105 -25.453 -32.531 1 95.94 879 GLY A N 1
ATOM 6789 C CA . GLY A 1 879 ? 4.891 -26.141 -31.516 1 95.94 879 GLY A CA 1
ATOM 6790 C C . GLY A 1 879 ? 5.289 -27.547 -31.906 1 95.94 879 GLY A C 1
ATOM 6791 O O . GLY A 1 879 ? 5.074 -28.5 -31.156 1 95.94 879 GLY A O 1
ATOM 6792 N N . ASP A 1 880 ? 5.82 -27.688 -33.094 1 97.44 880 ASP A N 1
ATOM 6793 C CA . ASP A 1 880 ? 6.402 -28.969 -33.5 1 97.44 880 ASP A CA 1
ATOM 6794 C C . ASP A 1 880 ? 7.754 -29.188 -32.812 1 97.44 880 ASP A C 1
ATOM 6796 O O . ASP A 1 880 ? 8.602 -28.281 -32.812 1 97.44 880 ASP A O 1
ATOM 6800 N N . PHE A 1 881 ? 7.895 -30.391 -32.25 1 98 881 PHE A N 1
ATOM 6801 C CA . PHE A 1 881 ? 9.195 -30.797 -31.75 1 98 881 PHE A CA 1
ATOM 6802 C C . PHE A 1 881 ? 10.039 -31.422 -32.844 1 98 881 PHE A C 1
ATOM 6804 O O . PHE A 1 881 ? 9.586 -32.344 -33.531 1 98 881 PHE A O 1
ATOM 6811 N N . TYR A 1 882 ? 11.188 -30.906 -32.969 1 98 882 TYR A N 1
ATOM 6812 C CA . TYR A 1 882 ? 12.164 -31.516 -33.875 1 98 882 TYR A CA 1
ATOM 6813 C C . TYR A 1 882 ? 13.344 -32.094 -33.094 1 98 882 TYR A C 1
ATOM 6815 O O . TYR A 1 882 ? 13.766 -31.531 -32.094 1 98 882 TYR A O 1
ATOM 6823 N N . ALA A 1 883 ? 13.836 -33.25 -33.531 1 97.94 883 ALA A N 1
ATOM 6824 C CA . ALA A 1 883 ? 15.016 -33.906 -32.969 1 97.94 883 ALA A CA 1
ATOM 6825 C C . ALA A 1 883 ? 15.938 -34.406 -34.094 1 97.94 883 ALA A C 1
ATOM 6827 O O . ALA A 1 883 ? 15.547 -34.469 -35.25 1 97.94 883 ALA A O 1
ATOM 6828 N N . ARG A 1 884 ? 17.188 -34.656 -33.719 1 97.56 884 ARG A N 1
ATOM 6829 C CA . ARG A 1 884 ? 18.156 -35.219 -34.688 1 97.56 884 ARG A CA 1
ATOM 6830 C C . ARG A 1 884 ? 17.938 -36.719 -34.875 1 97.56 884 ARG A C 1
ATOM 6832 O O . ARG A 1 884 ? 17.844 -37.469 -33.906 1 97.56 884 ARG A O 1
ATOM 6839 N N . PRO A 1 885 ? 17.828 -37.188 -36.188 1 96.81 885 PRO A N 1
ATOM 6840 C CA . PRO A 1 885 ? 17.641 -38.625 -36.406 1 96.81 885 PRO A CA 1
ATOM 6841 C C . PRO A 1 885 ? 18.953 -39.406 -36.375 1 96.81 885 PRO A C 1
ATOM 6843 O O . PRO A 1 885 ? 20.031 -38.812 -36.375 1 96.81 885 PRO A O 1
ATOM 6846 N N . ILE A 1 886 ? 18.797 -40.75 -36.344 1 97 886 ILE A N 1
ATOM 6847 C CA . ILE A 1 886 ? 19.953 -41.625 -36.562 1 97 886 ILE A CA 1
ATOM 6848 C C . ILE A 1 886 ? 20.391 -41.5 -38.031 1 97 886 ILE A C 1
ATOM 6850 O O . ILE A 1 886 ? 19.562 -41.5 -38.938 1 97 886 ILE A O 1
ATOM 6854 N N . GLU A 1 887 ? 21.688 -41.344 -38.219 1 96.12 887 GLU A N 1
ATOM 6855 C CA . GLU A 1 887 ? 22.203 -41.281 -39.562 1 96.12 887 GLU A CA 1
ATOM 6856 C C . GLU A 1 887 ? 22 -42.594 -40.312 1 96.12 887 GLU A C 1
ATOM 6858 O O . GLU A 1 887 ? 22.172 -43.656 -39.719 1 96.12 887 GLU A O 1
ATOM 6863 N N . THR A 1 888 ? 21.609 -42.531 -41.594 1 95.62 888 THR A N 1
ATOM 6864 C CA . THR A 1 888 ? 21.422 -43.719 -42.406 1 95.62 888 THR A CA 1
ATOM 6865 C C . THR A 1 888 ? 22.312 -43.688 -43.656 1 95.62 888 THR A C 1
ATOM 6867 O O . THR A 1 888 ? 22.734 -42.594 -44.094 1 95.62 888 THR A O 1
ATOM 6870 N N . ASN A 1 889 ? 22.641 -44.781 -44.125 1 93.5 889 ASN A N 1
ATOM 6871 C CA . ASN A 1 889 ? 23.391 -44.844 -45.375 1 93.5 889 ASN A CA 1
ATOM 6872 C C . ASN A 1 889 ? 22.469 -44.719 -46.594 1 93.5 889 ASN A C 1
ATOM 6874 O O . ASN A 1 889 ? 21.281 -44.406 -46.438 1 93.5 889 ASN A O 1
ATOM 6878 N N . SER A 1 890 ? 23.047 -44.875 -47.812 1 92.25 890 SER A N 1
ATOM 6879 C CA . SER A 1 890 ? 22.297 -44.688 -49.031 1 92.25 890 SER A CA 1
ATOM 6880 C C . SER A 1 890 ? 21.172 -45.688 -49.188 1 92.25 890 SER A C 1
ATOM 6882 O O . SER A 1 890 ? 20.172 -45.406 -49.844 1 92.25 890 SER A O 1
ATOM 6884 N N . ASN A 1 891 ? 21.25 -46.875 -48.5 1 93.06 891 ASN A N 1
ATOM 6885 C CA . ASN A 1 891 ? 20.203 -47.906 -48.562 1 93.06 891 ASN A CA 1
ATOM 6886 C C . ASN A 1 891 ? 19.172 -47.719 -47.438 1 93.06 891 ASN A C 1
ATOM 6888 O O . ASN A 1 891 ? 18.25 -48.531 -47.312 1 93.06 891 ASN A O 1
ATOM 6892 N N . GLY A 1 892 ? 19.312 -46.75 -46.625 1 93.31 892 GLY A N 1
ATOM 6893 C CA . GLY A 1 892 ? 18.359 -46.469 -45.531 1 93.31 892 GLY A CA 1
ATOM 6894 C C . GLY A 1 892 ? 18.656 -47.219 -44.281 1 93.31 892 GLY A C 1
ATOM 6895 O O . GLY A 1 892 ? 17.844 -47.219 -43.344 1 93.31 892 GLY A O 1
ATOM 6896 N N . GLU A 1 893 ? 19.734 -47.938 -44.25 1 95.19 893 GLU A N 1
ATOM 6897 C CA . GLU A 1 893 ? 20.109 -48.656 -43.031 1 95.19 893 GLU A CA 1
ATOM 6898 C C . GLU A 1 893 ? 20.781 -47.75 -42 1 95.19 893 GLU A C 1
ATOM 6900 O O . GLU A 1 893 ? 21.562 -46.875 -42.375 1 95.19 893 GLU A O 1
ATOM 6905 N N . LYS A 1 894 ? 20.5 -47.938 -40.75 1 97.5 894 LYS A N 1
ATOM 6906 C CA . LYS A 1 894 ? 21.078 -47.156 -39.656 1 97.5 894 LYS A CA 1
ATOM 6907 C C . LYS A 1 894 ? 22.578 -47.375 -39.562 1 97.5 894 LYS A C 1
ATOM 6909 O O . LYS A 1 894 ? 23.047 -48.5 -39.656 1 97.5 894 LYS A O 1
ATOM 6914 N N . ILE A 1 895 ? 23.281 -46.312 -39.375 1 97.19 895 ILE A N 1
ATOM 6915 C CA . ILE A 1 895 ? 24.734 -46.375 -39.25 1 97.19 895 ILE A CA 1
ATOM 6916 C C . ILE A 1 895 ? 25.125 -46.531 -37.781 1 97.19 895 ILE A C 1
ATOM 6918 O O . ILE A 1 895 ? 24.656 -45.781 -36.938 1 97.19 895 ILE A O 1
ATOM 6922 N N . VAL A 1 896 ? 25.828 -47.594 -37.5 1 97.31 896 VAL A N 1
ATOM 6923 C CA . VAL A 1 896 ? 26.375 -47.812 -36.188 1 97.31 896 VAL A CA 1
ATOM 6924 C C . VAL A 1 896 ? 27.859 -47.469 -36.188 1 97.31 896 VAL A C 1
ATOM 6926 O O . VAL A 1 896 ? 28.609 -47.844 -37.062 1 97.31 896 VAL A O 1
ATOM 6929 N N . GLN A 1 897 ? 28.297 -46.75 -35.188 1 95.62 897 GLN A N 1
ATOM 6930 C CA . GLN A 1 897 ? 29.672 -46.312 -35.062 1 95.62 897 GLN A CA 1
ATOM 6931 C C . GLN A 1 897 ? 30.562 -47.438 -34.531 1 95.62 897 GLN A C 1
ATOM 6933 O O . GLN A 1 897 ? 30.078 -48.469 -34.062 1 95.62 897 GLN A O 1
ATOM 6938 N N . PRO A 1 898 ? 31.938 -47.156 -34.625 1 93.19 898 PRO A N 1
ATOM 6939 C CA . PRO A 1 898 ? 32.844 -48.188 -34.125 1 93.19 898 PRO A CA 1
ATOM 6940 C C . PRO A 1 898 ? 32.656 -48.5 -32.656 1 93.19 898 PRO A C 1
ATOM 6942 O O . PRO A 1 898 ? 32.969 -49.625 -32.219 1 93.19 898 PRO A O 1
ATOM 6945 N N . ASN A 1 899 ? 32.156 -47.625 -31.953 1 93.62 899 ASN A N 1
ATOM 6946 C CA . ASN A 1 899 ? 31.938 -47.875 -30.531 1 93.62 899 ASN A CA 1
ATOM 6947 C C . ASN A 1 899 ? 30.672 -48.688 -30.281 1 93.62 899 ASN A C 1
ATOM 6949 O O . ASN A 1 899 ? 30.344 -49 -29.141 1 93.62 899 ASN A O 1
ATOM 6953 N N . GLY A 1 900 ? 29.938 -49 -31.312 1 95.56 900 GLY A N 1
ATOM 6954 C CA . GLY A 1 900 ? 28.766 -49.875 -31.219 1 95.56 900 GLY A CA 1
ATOM 6955 C C . GLY A 1 900 ? 27.469 -49.094 -31.047 1 95.56 900 GLY A C 1
ATOM 6956 O O . GLY A 1 900 ? 26.391 -49.688 -31.031 1 95.56 900 GLY A O 1
ATOM 6957 N N . LEU A 1 901 ? 27.531 -47.75 -30.922 1 96.81 901 LEU A N 1
ATOM 6958 C CA . LEU A 1 901 ? 26.344 -46.906 -30.766 1 96.81 901 LEU A CA 1
ATOM 6959 C C . LEU A 1 901 ? 25.906 -46.344 -32.094 1 96.81 901 LEU A C 1
ATOM 6961 O O . LEU A 1 901 ? 26.703 -46.281 -33.062 1 96.81 901 LEU A O 1
ATOM 6965 N N . TYR A 1 902 ? 24.672 -45.938 -32.094 1 97.06 902 TYR A N 1
ATOM 6966 C CA . TYR A 1 902 ? 24.172 -45.312 -33.312 1 97.06 902 TYR A CA 1
ATOM 6967 C C . TYR A 1 902 ? 24.844 -43.969 -33.562 1 97.06 902 TYR A C 1
ATOM 6969 O O . TYR A 1 902 ? 25.109 -43.219 -32.594 1 97.06 902 TYR A O 1
ATOM 6977 N N . LYS A 1 903 ? 25.078 -43.594 -34.812 1 96.38 903 LYS A N 1
ATOM 6978 C CA . LYS A 1 903 ? 25.547 -42.281 -35.188 1 96.38 903 LYS A CA 1
ATOM 6979 C C . LYS A 1 903 ? 24.359 -41.312 -35.375 1 96.38 903 LYS A C 1
ATOM 6981 O O . LYS A 1 903 ? 23.438 -41.625 -36.156 1 96.38 903 LYS A O 1
ATOM 6986 N N . ILE A 1 904 ? 24.391 -40.219 -34.688 1 97.06 904 ILE A N 1
ATOM 6987 C CA . ILE A 1 904 ? 23.328 -39.219 -34.812 1 97.06 904 ILE A CA 1
ATOM 6988 C C . ILE A 1 904 ? 23.656 -38.25 -35.969 1 97.06 904 ILE A C 1
ATOM 6990 O O . ILE A 1 904 ? 24.766 -37.75 -36.031 1 97.06 904 ILE A O 1
ATOM 6994 N N . ASP A 1 905 ? 22.703 -37.938 -36.812 1 95.69 905 ASP A N 1
ATOM 6995 C CA . ASP A 1 905 ? 22.891 -37.031 -37.938 1 95.69 905 ASP A CA 1
ATOM 6996 C C . ASP A 1 905 ? 22.859 -35.562 -37.5 1 95.69 905 ASP A C 1
ATOM 6998 O O . ASP A 1 905 ? 21.812 -35.062 -37.125 1 95.69 905 ASP A O 1
ATOM 7002 N N . PRO A 1 906 ? 23.953 -34.844 -37.531 1 95.12 906 PRO A N 1
ATOM 7003 C CA . PRO A 1 906 ? 23.969 -33.469 -37.094 1 95.12 906 PRO A CA 1
ATOM 7004 C C . PRO A 1 906 ? 23.359 -32.5 -38.125 1 95.12 906 PRO A C 1
ATOM 7006 O O . PRO A 1 906 ? 23.125 -31.344 -37.844 1 95.12 906 PRO A O 1
ATOM 7009 N N . ASN A 1 907 ? 23.047 -32.969 -39.281 1 93.56 907 ASN A N 1
ATOM 7010 C CA . ASN A 1 907 ? 22.703 -32.062 -40.406 1 93.56 907 ASN A CA 1
ATOM 7011 C C . ASN A 1 907 ? 21.219 -32.125 -40.719 1 93.56 907 ASN A C 1
ATOM 7013 O O . ASN A 1 907 ? 20.734 -31.391 -41.594 1 93.56 907 ASN A O 1
ATOM 7017 N N . SER A 1 908 ? 20.562 -33.062 -40.062 1 94.81 908 SER A N 1
ATOM 7018 C CA . SER A 1 908 ? 19.156 -33.188 -40.406 1 94.81 908 SER A CA 1
ATOM 7019 C C . SER A 1 908 ? 18.281 -33.156 -39.125 1 94.81 908 SER A C 1
ATOM 7021 O O . SER A 1 908 ? 18.781 -33.344 -38.031 1 94.81 908 SER A O 1
ATOM 7023 N N . TRP A 1 909 ? 17.062 -32.719 -39.344 1 96.94 909 TRP A N 1
ATOM 7024 C CA . TRP A 1 909 ? 16.047 -32.688 -38.281 1 96.94 909 TRP A CA 1
ATOM 7025 C C . TRP A 1 909 ? 14.859 -33.594 -38.688 1 96.94 909 TRP A C 1
ATOM 7027 O O . TRP A 1 909 ? 14.484 -33.656 -39.844 1 96.94 909 TRP A O 1
ATOM 7037 N N . ILE A 1 910 ? 14.281 -34.219 -37.75 1 97 910 ILE A N 1
ATOM 7038 C CA . ILE A 1 910 ? 13.023 -34.938 -37.969 1 97 910 ILE A CA 1
ATOM 7039 C C . ILE A 1 910 ? 11.969 -34.406 -37 1 97 910 ILE A C 1
ATOM 7041 O O . ILE A 1 910 ? 12.289 -34.062 -35.844 1 97 910 ILE A O 1
ATOM 7045 N N . ARG A 1 911 ? 10.773 -34.344 -37.438 1 97.56 911 ARG A N 1
ATOM 7046 C CA . ARG A 1 911 ? 9.672 -34 -36.531 1 97.56 911 ARG A CA 1
ATOM 7047 C C . ARG A 1 911 ? 9.305 -35.156 -35.625 1 97.56 911 ARG A C 1
ATOM 7049 O O . ARG A 1 911 ? 8.891 -36.219 -36.125 1 97.56 911 ARG A O 1
ATOM 7056 N N . ALA A 1 912 ? 9.391 -34.969 -34.375 1 97.5 912 ALA A N 1
ATOM 7057 C CA . ALA A 1 912 ? 9.211 -36.062 -33.438 1 97.5 912 ALA A CA 1
ATOM 7058 C C . ALA A 1 912 ? 7.871 -35.969 -32.719 1 97.5 912 ALA A C 1
ATOM 7060 O O . ALA A 1 912 ? 7.418 -36.906 -32.062 1 97.5 912 ALA A O 1
ATOM 7061 N N . GLY A 1 913 ? 7.199 -34.875 -32.781 1 97.25 913 GLY A N 1
ATOM 7062 C CA . GLY A 1 913 ? 5.914 -34.719 -32.125 1 97.25 913 GLY A CA 1
ATOM 7063 C C . GLY A 1 913 ? 5.402 -33.281 -32.219 1 97.25 913 GLY A C 1
ATOM 7064 O O . GLY A 1 913 ? 6.102 -32.406 -32.719 1 97.25 913 GLY A O 1
ATOM 7065 N N . ASN A 1 914 ? 4.176 -33.031 -31.75 1 97.94 914 ASN A N 1
ATOM 7066 C CA . ASN A 1 914 ? 3.572 -31.703 -31.688 1 97.94 914 ASN A CA 1
ATOM 7067 C C . ASN A 1 914 ? 2.996 -31.406 -30.312 1 97.94 914 ASN A C 1
ATOM 7069 O O . ASN A 1 914 ? 2.357 -32.281 -29.703 1 97.94 914 ASN A O 1
ATOM 7073 N N . ALA A 1 915 ? 3.203 -30.203 -29.891 1 96.75 915 ALA A N 1
ATOM 7074 C CA . ALA A 1 915 ? 2.898 -29.812 -28.516 1 96.75 915 ALA A CA 1
ATOM 7075 C C . ALA A 1 915 ? 1.395 -29.641 -28.312 1 96.75 915 ALA A C 1
ATOM 7077 O O . ALA A 1 915 ? 0.899 -29.719 -27.188 1 96.75 915 ALA A O 1
ATOM 7078 N N . MET A 1 916 ? 0.578 -29.375 -29.281 1 96.5 916 MET A N 1
ATOM 7079 C CA . MET A 1 916 ? -0.839 -29.031 -29.141 1 96.5 916 MET A CA 1
ATOM 7080 C C . MET A 1 916 ? -1.669 -30.297 -28.906 1 96.5 916 MET A C 1
ATOM 7082 O O . MET A 1 916 ? -1.595 -31.25 -29.688 1 96.5 916 MET A O 1
ATOM 7086 N N . PRO A 1 917 ? -2.482 -30.281 -27.844 1 96.06 917 PRO A N 1
ATOM 7087 C CA . PRO A 1 917 ? -3.387 -31.422 -27.656 1 96.06 917 PRO A CA 1
ATOM 7088 C C . PRO A 1 917 ? -4.426 -31.531 -28.766 1 96.06 917 PRO A C 1
ATOM 7090 O O . PRO A 1 917 ? -4.82 -30.531 -29.359 1 96.06 917 PRO A O 1
ATOM 7093 N N . LYS A 1 918 ? -4.91 -32.75 -28.969 1 96.5 918 LYS A N 1
ATOM 7094 C CA . LYS A 1 918 ? -5.941 -32.969 -29.969 1 96.5 918 LYS A CA 1
ATOM 7095 C C . LYS A 1 918 ? -7.336 -32.75 -29.391 1 96.5 918 LYS A C 1
ATOM 7097 O O . LYS A 1 918 ? -8.25 -32.344 -30.109 1 96.5 918 LYS A O 1
ATOM 7102 N N . ALA A 1 919 ? -7.449 -33.125 -28.188 1 97.31 919 ALA A N 1
ATOM 7103 C CA . ALA A 1 919 ? -8.734 -32.938 -27.516 1 97.31 919 ALA A CA 1
ATOM 7104 C C . ALA A 1 919 ? -8.547 -32.844 -26 1 97.31 919 ALA A C 1
ATOM 7106 O O . ALA A 1 919 ? -7.602 -33.406 -25.453 1 97.31 919 ALA A O 1
ATOM 7107 N N . VAL A 1 920 ? -9.406 -32.156 -25.359 1 97.31 920 VAL A N 1
ATOM 7108 C CA . VAL A 1 920 ? -9.438 -32.031 -23.906 1 97.31 920 VAL A CA 1
ATOM 7109 C C . VAL A 1 920 ? -10.883 -32.125 -23.422 1 97.31 920 VAL A C 1
ATOM 7111 O O . VAL A 1 920 ? -11.82 -31.875 -24.188 1 97.31 920 VAL A O 1
ATOM 7114 N N . GLY A 1 921 ? -11.047 -32.469 -22.172 1 97.12 921 GLY A N 1
ATOM 7115 C CA . GLY A 1 921 ? -12.391 -32.531 -21.641 1 97.12 921 GLY A CA 1
ATOM 7116 C C . GLY A 1 921 ? -12.453 -33.062 -20.219 1 97.12 921 GLY A C 1
ATOM 7117 O O . GLY A 1 921 ? -11.438 -33.125 -19.531 1 97.12 921 GLY A O 1
ATOM 7118 N N . GLY A 1 922 ? -13.711 -33.344 -19.828 1 97.56 922 GLY A N 1
ATOM 7119 C CA . GLY A 1 922 ? -13.953 -33.875 -18.5 1 97.56 922 GLY A CA 1
ATOM 7120 C C . GLY A 1 922 ? -15.234 -34.688 -18.391 1 97.56 922 GLY A C 1
ATOM 7121 O O . GLY A 1 922 ? -16.156 -34.5 -19.203 1 97.56 922 GLY A O 1
ATOM 7122 N N . VAL A 1 923 ? -15.234 -35.594 -17.484 1 97.81 923 VAL A N 1
ATOM 7123 C CA . VAL A 1 923 ? -16.391 -36.438 -17.172 1 97.81 923 VAL A CA 1
ATOM 7124 C C . VAL A 1 923 ? -16.75 -36.312 -15.695 1 97.81 923 VAL A C 1
ATOM 7126 O O . VAL A 1 923 ? -15.867 -36.281 -14.836 1 97.81 923 VAL A O 1
ATOM 7129 N N . PHE A 1 924 ? -18.016 -36.188 -15.461 1 96.75 924 PHE A N 1
ATOM 7130 C CA . PHE A 1 924 ? -18.406 -36.062 -14.055 1 96.75 924 PHE A CA 1
ATOM 7131 C C . PHE A 1 924 ? -19.641 -36.906 -13.766 1 96.75 924 PHE A C 1
ATOM 7133 O O . PHE A 1 924 ? -20.422 -37.219 -14.672 1 96.75 924 PHE A O 1
ATOM 7140 N N . ASN A 1 925 ? -19.797 -37.375 -12.586 1 96.75 925 ASN A N 1
ATOM 7141 C CA . ASN A 1 925 ? -20.906 -38.156 -12.039 1 96.75 925 ASN A CA 1
ATOM 7142 C C . ASN A 1 925 ? -21.312 -37.656 -10.648 1 96.75 925 ASN A C 1
ATOM 7144 O O . ASN A 1 925 ? -20.438 -37.375 -9.812 1 96.75 925 ASN A O 1
ATOM 7148 N N . THR A 1 926 ? -22.484 -37.5 -10.477 1 96.44 926 THR A N 1
ATOM 7149 C CA . THR A 1 926 ? -23.047 -37.188 -9.156 1 96.44 926 THR A CA 1
ATOM 7150 C C . THR A 1 926 ? -24.125 -38.188 -8.781 1 96.44 926 THR A C 1
ATOM 7152 O O . THR A 1 926 ? -25.141 -38.312 -9.477 1 96.44 926 THR A O 1
ATOM 7155 N N . LEU A 1 927 ? -23.953 -38.906 -7.73 1 96.81 927 LEU A N 1
ATOM 7156 C CA . LEU A 1 927 ? -24.922 -39.875 -7.195 1 96.81 927 LEU A CA 1
ATOM 7157 C C . LEU A 1 927 ? -25.453 -39.406 -5.844 1 96.81 927 LEU A C 1
ATOM 7159 O O . LEU A 1 927 ? -24.672 -39.188 -4.91 1 96.81 927 LEU A O 1
ATOM 7163 N N . ARG A 1 928 ? -26.688 -39.25 -5.824 1 94.75 928 ARG A N 1
ATOM 7164 C CA . ARG A 1 928 ? -27.344 -38.906 -4.57 1 94.75 928 ARG A CA 1
ATOM 7165 C C . ARG A 1 928 ? -28.219 -40.062 -4.082 1 94.75 928 ARG A C 1
ATOM 7167 O O . ARG A 1 928 ? -29.172 -40.469 -4.754 1 94.75 928 ARG A O 1
ATOM 7174 N N . TYR A 1 929 ? -27.906 -40.625 -3.02 1 95.81 929 TYR A N 1
ATOM 7175 C CA . TYR A 1 929 ? -28.688 -41.656 -2.375 1 95.81 929 TYR A CA 1
ATOM 7176 C C . TYR A 1 929 ? -29.141 -41.25 -0.985 1 95.81 929 TYR A C 1
ATOM 7178 O O . TYR A 1 929 ? -28.328 -41.219 -0.048 1 95.81 929 TYR A O 1
ATOM 7186 N N . LYS A 1 930 ? -30.359 -40.969 -0.801 1 92.56 930 LYS A N 1
ATOM 7187 C CA . LYS A 1 930 ? -30.891 -40.406 0.442 1 92.56 930 LYS A CA 1
ATOM 7188 C C . LYS A 1 930 ? -30.094 -39.188 0.897 1 92.56 930 LYS A C 1
ATOM 7190 O O . LYS A 1 930 ? -29.953 -38.219 0.151 1 92.56 930 LYS A O 1
ATOM 7195 N N . ASN A 1 931 ? -29.375 -39.406 2.076 1 91.88 931 ASN A N 1
ATOM 7196 C CA . ASN A 1 931 ? -28.656 -38.25 2.607 1 91.88 931 ASN A CA 1
ATOM 7197 C C . ASN A 1 931 ? -27.188 -38.281 2.174 1 91.88 931 ASN A C 1
ATOM 7199 O O . ASN A 1 931 ? -26.406 -37.406 2.578 1 91.88 931 ASN A O 1
ATOM 7203 N N . PHE A 1 932 ? -26.828 -39.156 1.296 1 95.69 932 PHE A N 1
ATOM 7204 C CA . PHE A 1 932 ? -25.453 -39.25 0.826 1 95.69 932 PHE A CA 1
ATOM 7205 C C . PHE A 1 932 ? -25.328 -38.688 -0.583 1 95.69 932 PHE A C 1
ATOM 7207 O O . PHE A 1 932 ? -26.203 -38.906 -1.422 1 95.69 932 PHE A O 1
ATOM 7214 N N . THR A 1 933 ? -24.344 -37.938 -0.776 1 95.81 933 THR A N 1
ATOM 7215 C CA . THR A 1 933 ? -24 -37.469 -2.109 1 95.81 933 THR A CA 1
ATOM 7216 C C . THR A 1 933 ? -22.578 -37.875 -2.482 1 95.81 933 THR A C 1
ATOM 7218 O O . THR A 1 933 ? -21.641 -37.625 -1.73 1 95.81 933 THR A O 1
ATOM 7221 N N . PHE A 1 934 ? -22.453 -38.531 -3.584 1 96.5 934 PHE A N 1
ATOM 7222 C CA . PHE A 1 934 ? -21.172 -38.969 -4.121 1 96.5 934 PHE A CA 1
ATOM 7223 C C . PHE A 1 934 ? -20.844 -38.219 -5.418 1 96.5 934 PHE A C 1
ATOM 7225 O O . PHE A 1 934 ? -21.578 -38.344 -6.406 1 96.5 934 PHE A O 1
ATOM 7232 N N . ASP A 1 935 ? -19.766 -37.469 -5.41 1 96.62 935 ASP A N 1
ATOM 7233 C CA . ASP A 1 935 ? -19.375 -36.688 -6.578 1 96.62 935 ASP A CA 1
ATOM 7234 C C . ASP A 1 935 ? -18.016 -37.125 -7.113 1 96.62 935 ASP A C 1
ATOM 7236 O O . ASP A 1 935 ? -17.047 -37.25 -6.348 1 96.62 935 ASP A O 1
ATOM 7240 N N . VAL A 1 936 ? -17.969 -37.344 -8.406 1 96.56 936 VAL A N 1
ATOM 7241 C CA . VAL A 1 936 ? -16.734 -37.75 -9.086 1 96.56 936 VAL A CA 1
ATOM 7242 C C . VAL A 1 936 ? -16.5 -36.812 -10.289 1 96.56 936 VAL A C 1
ATOM 7244 O O . VAL A 1 936 ? -17.406 -36.594 -11.086 1 96.56 936 VAL A O 1
ATOM 7247 N N . MET A 1 937 ? -15.312 -36.25 -10.398 1 96.88 937 MET A N 1
ATOM 7248 C CA . MET A 1 937 ? -14.906 -35.469 -11.555 1 96.88 937 MET A CA 1
ATOM 7249 C C . MET A 1 937 ? -13.547 -35.906 -12.078 1 96.88 937 MET A C 1
ATOM 7251 O O . MET A 1 937 ? -12.57 -35.969 -11.328 1 96.88 937 MET A O 1
ATOM 7255 N N . ALA A 1 938 ? -13.492 -36.25 -13.344 1 97.5 938 ALA A N 1
ATOM 7256 C CA . ALA A 1 938 ? -12.25 -36.625 -14.008 1 97.5 938 ALA A CA 1
ATOM 7257 C C . ALA A 1 938 ? -12.023 -35.812 -15.266 1 97.5 938 ALA A C 1
ATOM 7259 O O . ALA A 1 938 ? -12.969 -35.469 -15.984 1 97.5 938 ALA A O 1
ATOM 7260 N N . ASP A 1 939 ? -10.836 -35.469 -15.492 1 97.06 939 ASP A N 1
ATOM 7261 C CA . ASP A 1 939 ? -10.523 -34.75 -16.734 1 97.06 939 ASP A CA 1
ATOM 7262 C C . ASP A 1 939 ? -9.547 -35.531 -17.594 1 97.06 939 ASP A C 1
ATOM 7264 O O . ASP A 1 939 ? -8.906 -36.469 -17.109 1 97.06 939 ASP A O 1
ATOM 7268 N N . PHE A 1 940 ? -9.5 -35.188 -18.844 1 97.19 940 PHE A N 1
ATOM 7269 C CA . PHE A 1 940 ? -8.617 -35.938 -19.734 1 97.19 940 PHE A CA 1
ATOM 7270 C C . PHE A 1 940 ? -8.008 -35 -20.781 1 97.19 940 PHE A C 1
ATOM 7272 O O . PHE A 1 940 ? -8.531 -33.906 -21.031 1 97.19 940 PHE A O 1
ATOM 7279 N N . GLN A 1 941 ? -6.969 -35.344 -21.312 1 97.44 941 GLN A N 1
ATOM 7280 C CA . GLN A 1 941 ? -6.27 -34.781 -22.469 1 97.44 941 GLN A CA 1
ATOM 7281 C C . GLN A 1 941 ? -5.844 -35.875 -23.438 1 97.44 941 GLN A C 1
ATOM 7283 O O . GLN A 1 941 ? -5.348 -36.906 -23.031 1 97.44 941 GLN A O 1
ATOM 7288 N N . ILE A 1 942 ? -6.148 -35.656 -24.703 1 97.44 942 ILE A N 1
ATOM 7289 C CA . ILE A 1 942 ? -5.742 -36.562 -25.766 1 97.44 942 ILE A CA 1
ATOM 7290 C C . ILE A 1 942 ? -4.715 -35.906 -26.672 1 97.44 942 ILE A C 1
ATOM 7292 O O . ILE A 1 942 ? -4.973 -34.812 -27.219 1 97.44 942 ILE A O 1
ATOM 7296 N N . GLY A 1 943 ? -3.631 -36.562 -26.75 1 96.19 943 GLY A N 1
ATOM 7297 C CA . GLY A 1 943 ? -2.586 -36.094 -27.641 1 96.19 943 GLY A CA 1
ATOM 7298 C C . GLY A 1 943 ? -1.722 -35 -27 1 96.19 943 GLY A C 1
ATOM 7299 O O . GLY A 1 943 ? -1.721 -34.844 -25.781 1 96.19 943 GLY A O 1
ATOM 7300 N N . GLY A 1 944 ? -0.918 -34.344 -27.875 1 95.62 944 GLY A N 1
ATOM 7301 C CA . GLY A 1 944 ? 0.117 -33.438 -27.422 1 95.62 944 GLY A CA 1
ATOM 7302 C C . GLY A 1 944 ? 1.4 -34.125 -27.016 1 95.62 944 GLY A C 1
ATOM 7303 O O . GLY A 1 944 ? 1.368 -35.25 -26.516 1 95.62 944 GLY A O 1
ATOM 7304 N N . HIS A 1 945 ? 2.434 -33.5 -27.344 1 97.25 945 HIS A N 1
ATOM 7305 C CA . HIS A 1 945 ? 3.727 -34.062 -27 1 97.25 945 HIS A CA 1
ATOM 7306 C C . HIS A 1 945 ? 4.508 -33.156 -26.078 1 97.25 945 HIS A C 1
ATOM 7308 O O . HIS A 1 945 ? 4.34 -31.922 -26.125 1 97.25 945 HIS A O 1
ATOM 7314 N N . VAL A 1 946 ? 5.223 -33.719 -25.188 1 97 946 VAL A N 1
ATOM 7315 C CA . VAL A 1 946 ? 6.094 -33 -24.25 1 97 946 VAL A CA 1
ATOM 7316 C C . VAL A 1 946 ? 7.469 -33.656 -24.219 1 97 946 VAL A C 1
ATOM 7318 O O . VAL A 1 946 ? 7.672 -34.719 -24.828 1 97 946 VAL A O 1
ATOM 7321 N N . MET A 1 947 ? 8.398 -32.938 -23.625 1 96.44 947 MET A N 1
ATOM 7322 C CA . MET A 1 947 ? 9.766 -33.438 -23.516 1 96.44 947 MET A CA 1
ATOM 7323 C C . MET A 1 947 ? 10.273 -33.344 -22.094 1 96.44 947 MET A C 1
ATOM 7325 O O . MET A 1 947 ? 11.039 -32.438 -21.766 1 96.44 947 MET A O 1
ATOM 7329 N N . PRO A 1 948 ? 9.922 -34.312 -21.203 1 94.06 948 PRO A N 1
ATOM 7330 C CA . PRO A 1 948 ? 10.438 -34.281 -19.844 1 94.06 948 PRO A CA 1
ATOM 7331 C C . PRO A 1 948 ? 11.922 -34.656 -19.766 1 94.06 948 PRO A C 1
ATOM 7333 O O . PRO A 1 948 ? 12.273 -35.75 -19.312 1 94.06 948 PRO A O 1
ATOM 7336 N N . THR A 1 949 ? 12.758 -33.781 -20.016 1 93 949 THR A N 1
ATOM 7337 C CA . THR A 1 949 ? 14.195 -34 -20.203 1 93 949 THR A CA 1
ATOM 7338 C C . THR A 1 949 ? 14.812 -34.625 -18.953 1 93 949 THR A C 1
ATOM 7340 O O . THR A 1 949 ? 15.609 -35.562 -19.031 1 93 949 THR A O 1
ATOM 7343 N N . GLY A 1 950 ? 14.438 -34.156 -17.797 1 93.25 950 GLY A N 1
ATOM 7344 C CA . GLY A 1 950 ? 15.023 -34.625 -16.562 1 93.25 950 GLY A CA 1
ATOM 7345 C C . GLY A 1 950 ? 14.812 -36.094 -16.328 1 93.25 950 GLY A C 1
ATOM 7346 O O . GLY A 1 950 ? 15.734 -36.812 -15.898 1 93.25 950 GLY A O 1
ATOM 7347 N N . VAL A 1 951 ? 13.695 -36.625 -16.609 1 93.75 951 VAL A N 1
ATOM 7348 C CA . VAL A 1 951 ? 13.375 -38.031 -16.422 1 93.75 951 VAL A CA 1
ATOM 7349 C C . VAL A 1 951 ? 14.227 -38.906 -17.344 1 93.75 951 VAL A C 1
ATOM 7351 O O . VAL A 1 951 ? 14.703 -39.969 -16.938 1 93.75 951 VAL A O 1
ATOM 7354 N N . ASN A 1 952 ? 14.422 -38.469 -18.516 1 95.5 952 ASN A N 1
ATOM 7355 C CA . ASN A 1 952 ? 15.25 -39.219 -19.453 1 95.5 952 ASN A CA 1
ATOM 7356 C C . ASN A 1 952 ? 16.719 -39.188 -19.047 1 95.5 952 ASN A C 1
ATOM 7358 O O . ASN A 1 952 ? 17.422 -40.188 -19.234 1 95.5 952 ASN A O 1
ATOM 7362 N N . TRP A 1 953 ? 17.141 -38.125 -18.562 1 97 953 TRP A N 1
ATOM 7363 C CA . TRP A 1 953 ? 18.5 -38.062 -18.047 1 97 953 TRP A CA 1
ATOM 7364 C C . TRP A 1 953 ? 18.672 -39.031 -16.859 1 97 953 TRP A C 1
ATOM 7366 O O . TRP A 1 953 ? 19.75 -39.594 -16.641 1 97 953 TRP A O 1
ATOM 7376 N N . MET A 1 954 ? 17.656 -39.25 -16.109 1 96.69 954 MET A N 1
ATOM 7377 C CA . MET A 1 954 ? 17.719 -40.25 -15.023 1 96.69 954 MET A CA 1
ATOM 7378 C C . MET A 1 954 ? 17.891 -41.656 -15.586 1 96.69 954 MET A C 1
ATOM 7380 O O . MET A 1 954 ? 18.547 -42.5 -14.977 1 96.69 954 MET A O 1
ATOM 7384 N N . ILE A 1 955 ? 17.281 -41.906 -16.703 1 97.25 955 ILE A N 1
ATOM 7385 C CA . ILE A 1 955 ? 17.5 -43.188 -17.375 1 97.25 955 ILE A CA 1
ATOM 7386 C C . ILE A 1 955 ? 18.984 -43.344 -17.734 1 97.25 955 ILE A C 1
ATOM 7388 O O . ILE A 1 955 ? 19.578 -44.406 -17.547 1 97.25 955 ILE A O 1
ATOM 7392 N N . SER A 1 956 ? 19.516 -42.25 -18.219 1 97.88 956 SER A N 1
ATOM 7393 C CA . SER A 1 956 ? 20.922 -42.219 -18.562 1 97.88 956 SER A CA 1
ATOM 7394 C C . SER A 1 956 ? 21.812 -42.594 -17.375 1 97.88 956 SER A C 1
ATOM 7396 O O . SER A 1 956 ? 22.859 -43.219 -17.547 1 97.88 956 SER A O 1
ATOM 7398 N N . ARG A 1 957 ? 21.328 -42.281 -16.219 1 97.81 957 ARG A N 1
ATOM 7399 C CA . ARG A 1 957 ? 22.125 -42.5 -15.016 1 97.81 957 ARG A CA 1
ATOM 7400 C C . ARG A 1 957 ? 21.797 -43.844 -14.375 1 97.81 957 ARG A C 1
ATOM 7402 O O . ARG A 1 957 ? 22.312 -44.188 -13.305 1 97.81 957 ARG A O 1
ATOM 7409 N N . GLY A 1 958 ? 20.969 -44.625 -14.969 1 98.06 958 GLY A N 1
ATOM 7410 C CA . GLY A 1 958 ? 20.609 -45.938 -14.453 1 98.06 958 GLY A CA 1
ATOM 7411 C C . GLY A 1 958 ? 19.688 -45.875 -13.25 1 98.06 958 GLY A C 1
ATOM 7412 O O . GLY A 1 958 ? 19.703 -46.781 -12.414 1 98.06 958 GLY A O 1
ATOM 7413 N N . LEU A 1 959 ? 18.922 -44.875 -13.117 1 97.69 959 LEU A N 1
ATOM 7414 C CA . LEU A 1 959 ? 18.172 -44.656 -11.898 1 97.69 959 LEU A CA 1
ATOM 7415 C C . LEU A 1 959 ? 16.75 -45.219 -12.016 1 97.69 959 LEU A C 1
ATOM 7417 O O . LEU A 1 959 ? 16.109 -45.5 -11.008 1 97.69 959 LEU A O 1
ATOM 7421 N N . THR A 1 960 ? 16.266 -45.438 -13.227 1 97.19 960 THR A N 1
ATOM 7422 C CA . THR A 1 960 ? 14.867 -45.812 -13.391 1 97.19 960 THR A CA 1
ATOM 7423 C C . THR A 1 960 ? 14.758 -47.281 -13.773 1 97.19 960 THR A C 1
ATOM 7425 O O . THR A 1 960 ? 15.758 -47.906 -14.117 1 97.19 960 THR A O 1
ATOM 7428 N N . GLU A 1 961 ? 13.555 -47.812 -13.758 1 97.12 961 GLU A N 1
ATOM 7429 C CA . GLU A 1 961 ? 13.297 -49.188 -14.094 1 97.12 961 GLU A CA 1
ATOM 7430 C C . GLU A 1 961 ? 13.633 -49.5 -15.555 1 97.12 961 GLU A C 1
ATOM 7432 O O . GLU A 1 961 ? 14.055 -50.594 -15.891 1 97.12 961 GLU A O 1
ATOM 7437 N N . GLU A 1 962 ? 13.438 -48.5 -16.359 1 96.56 962 GLU A N 1
ATOM 7438 C CA . GLU A 1 962 ? 13.758 -48.656 -17.781 1 96.56 962 GLU A CA 1
ATOM 7439 C C . GLU A 1 962 ? 15.203 -49.125 -17.969 1 96.56 962 GLU A C 1
ATOM 7441 O O . GLU A 1 962 ? 15.508 -49.875 -18.891 1 96.56 962 GLU A O 1
ATOM 7446 N N . SER A 1 963 ? 16.094 -48.812 -17.172 1 97.25 963 SER A N 1
ATOM 7447 C CA . SER A 1 963 ? 17.516 -49.031 -17.328 1 97.25 963 SER A CA 1
ATOM 7448 C C . SER A 1 963 ? 17.891 -50.469 -16.891 1 97.25 963 SER A C 1
ATOM 7450 O O . SER A 1 963 ? 19.047 -50.875 -17.031 1 97.25 963 SER A O 1
ATOM 7452 N N . LEU A 1 964 ? 16.984 -51.219 -16.359 1 97.62 964 LEU A N 1
ATOM 7453 C CA . LEU A 1 964 ? 17.25 -52.594 -15.938 1 97.62 964 LEU A CA 1
ATOM 7454 C C . LEU A 1 964 ? 17.172 -53.531 -17.109 1 97.62 964 LEU A C 1
ATOM 7456 O O . LEU A 1 964 ? 17.625 -54.688 -17.016 1 97.62 964 LEU A O 1
ATOM 7460 N N . LYS A 1 965 ? 16.672 -53.031 -18.203 1 97.12 965 LYS A N 1
ATOM 7461 C CA . LYS A 1 965 ? 16.594 -53.906 -19.375 1 97.12 965 LYS A CA 1
ATOM 7462 C C . LYS A 1 965 ? 17.984 -54.281 -19.891 1 97.12 965 LYS A C 1
ATOM 7464 O O . LYS A 1 965 ? 18.891 -53.438 -19.891 1 97.12 965 LYS A O 1
ATOM 7469 N N . TYR A 1 966 ? 18.172 -55.625 -20.25 1 97.56 966 TYR A N 1
ATOM 7470 C CA . TYR A 1 966 ? 19.375 -56.188 -20.859 1 97.56 966 TYR A CA 1
ATOM 7471 C C . TYR A 1 966 ? 20.531 -56.188 -19.859 1 97.56 966 TYR A C 1
ATOM 7473 O O . TYR A 1 966 ? 21.703 -56.281 -20.266 1 97.56 966 TYR A O 1
ATOM 7481 N N . MET A 1 967 ? 20.25 -56.031 -18.516 1 96.62 967 MET A N 1
ATOM 7482 C CA . MET A 1 967 ? 21.328 -55.938 -17.547 1 96.62 967 MET A CA 1
ATOM 7483 C C . MET A 1 967 ? 22 -57.281 -17.344 1 96.62 967 MET A C 1
ATOM 7485 O O . MET A 1 967 ? 23.141 -57.344 -16.859 1 96.62 967 MET A O 1
ATOM 7489 N N . ASP A 1 968 ? 21.281 -58.375 -17.688 1 95.88 968 ASP A N 1
ATOM 7490 C CA . ASP A 1 968 ? 21.766 -59.75 -17.641 1 95.88 968 ASP A CA 1
ATOM 7491 C C . ASP A 1 968 ? 21.016 -60.656 -18.625 1 95.88 968 ASP A C 1
ATOM 7493 O O . ASP A 1 968 ? 20.156 -60.156 -19.359 1 95.88 968 ASP A O 1
ATOM 7497 N N . THR A 1 969 ? 21.453 -61.844 -18.688 1 95.25 969 THR A N 1
ATOM 7498 C CA . THR A 1 969 ? 20.828 -62.75 -19.641 1 95.25 969 THR A CA 1
ATOM 7499 C C . THR A 1 969 ? 19.328 -62.906 -19.359 1 95.25 969 THR A C 1
ATOM 7501 O O . THR A 1 969 ? 18.516 -62.969 -20.297 1 95.25 969 THR A O 1
ATOM 7504 N N . GLU A 1 970 ? 18.922 -62.906 -18.109 1 94.56 970 GLU A N 1
ATOM 7505 C CA . GLU A 1 970 ? 17.531 -63.031 -17.703 1 94.56 970 GLU A CA 1
ATOM 7506 C C . GLU A 1 970 ? 16.703 -61.844 -18.156 1 94.56 970 GLU A C 1
ATOM 7508 O O . GLU A 1 970 ? 15.523 -61.969 -18.484 1 94.56 970 GLU A O 1
ATOM 7513 N N . SER A 1 971 ? 17.359 -60.719 -18.203 1 95.5 971 SER A N 1
ATOM 7514 C CA . SER A 1 971 ? 16.656 -59.5 -18.609 1 95.5 971 SER A CA 1
ATOM 7515 C C . SER A 1 971 ? 16.891 -59.188 -20.078 1 95.5 971 SER A C 1
ATOM 7517 O O . SER A 1 971 ? 16.594 -58.094 -20.547 1 95.5 971 SER A O 1
ATOM 7519 N N . GLY A 1 972 ? 17.469 -60.156 -20.828 1 95.88 972 GLY A N 1
ATOM 7520 C CA . GLY A 1 972 ? 17.578 -60.031 -22.266 1 95.88 972 GLY A CA 1
ATOM 7521 C C . GLY A 1 972 ? 18.969 -59.656 -22.75 1 95.88 972 GLY A C 1
ATOM 7522 O O . GLY A 1 972 ? 19.172 -59.438 -23.938 1 95.88 972 GLY A O 1
ATOM 7523 N N . GLY A 1 973 ? 19.922 -59.562 -21.906 1 97.5 973 GLY A N 1
ATOM 7524 C CA . GLY A 1 973 ? 21.281 -59.219 -22.312 1 97.5 973 GLY A CA 1
ATOM 7525 C C . GLY A 1 973 ? 21.969 -60.344 -23.078 1 97.5 973 GLY A C 1
ATOM 7526 O O . GLY A 1 973 ? 21.766 -61.531 -22.797 1 97.5 973 GLY A O 1
ATOM 7527 N N . LEU A 1 974 ? 22.859 -59.969 -23.953 1 97.38 974 LEU A N 1
ATOM 7528 C CA . LEU A 1 974 ? 23.656 -60.906 -24.734 1 97.38 974 LEU A CA 1
ATOM 7529 C C . LEU A 1 974 ? 24.969 -61.219 -24.031 1 97.38 974 LEU A C 1
ATOM 7531 O O . LEU A 1 974 ? 25.547 -60.375 -23.359 1 97.38 974 LEU A O 1
ATOM 7535 N N . SER A 1 975 ? 25.438 -62.531 -24.172 1 97.06 975 SER A N 1
ATOM 7536 C CA . SER A 1 975 ? 26.766 -62.906 -23.688 1 97.06 975 SER A CA 1
ATOM 7537 C C . SER A 1 975 ? 27.844 -62.531 -24.719 1 97.06 975 SER A C 1
ATOM 7539 O O . SER A 1 975 ? 27.688 -62.844 -25.906 1 97.06 975 SER A O 1
ATOM 7541 N N . TYR A 1 976 ? 28.844 -61.938 -24.281 1 97.75 976 TYR A N 1
ATOM 7542 C CA . TYR A 1 976 ? 29.891 -61.5 -25.203 1 97.75 976 TYR A CA 1
ATOM 7543 C C . TYR A 1 976 ? 31.234 -61.375 -24.5 1 97.75 976 TYR A C 1
ATOM 7545 O O . TYR A 1 976 ? 31.281 -61.344 -23.266 1 97.75 976 TYR A O 1
ATOM 7553 N N . TYR A 1 977 ? 32.281 -61.5 -25.141 1 96.19 977 TYR A N 1
ATOM 7554 C CA . TYR A 1 977 ? 33.625 -61.094 -24.672 1 96.19 977 TYR A CA 1
ATOM 7555 C C . TYR A 1 977 ? 34.188 -59.969 -25.516 1 96.19 977 TYR A C 1
ATOM 7557 O O . TYR A 1 977 ? 33.719 -59.719 -26.625 1 96.19 977 TYR A O 1
ATOM 7565 N N . VAL A 1 978 ? 35.062 -59.156 -25 1 95.38 978 VAL A N 1
ATOM 7566 C CA . VAL A 1 978 ? 35.719 -58.062 -25.719 1 95.38 978 VAL A CA 1
ATOM 7567 C C . VAL A 1 978 ? 37.031 -58.531 -26.297 1 95.38 978 VAL A C 1
ATOM 7569 O O . VAL A 1 978 ? 37.906 -59 -25.562 1 95.38 978 VAL A O 1
ATOM 7572 N N . ASN A 1 979 ? 37.188 -58.406 -27.516 1 93.06 979 ASN A N 1
ATOM 7573 C CA . ASN A 1 979 ? 38.406 -58.875 -28.172 1 93.06 979 ASN A CA 1
ATOM 7574 C C . ASN A 1 979 ? 39.531 -57.844 -28.078 1 93.06 979 ASN A C 1
ATOM 7576 O O . ASN A 1 979 ? 39.375 -56.812 -27.422 1 93.06 979 ASN A O 1
ATOM 7580 N N . ALA A 1 980 ? 40.625 -58.125 -28.734 1 90.12 980 ALA A N 1
ATOM 7581 C CA . ALA A 1 980 ? 41.844 -57.281 -28.641 1 90.12 980 ALA A CA 1
ATOM 7582 C C . ALA A 1 980 ? 41.625 -55.938 -29.297 1 90.12 980 ALA A C 1
ATOM 7584 O O . ALA A 1 980 ? 42.281 -54.938 -28.922 1 90.12 980 ALA A O 1
ATOM 7585 N N . ASP A 1 981 ? 40.656 -55.844 -30.172 1 89.38 981 ASP A N 1
ATOM 7586 C CA . ASP A 1 981 ? 40.375 -54.594 -30.875 1 89.38 981 ASP A CA 1
ATOM 7587 C C . ASP A 1 981 ? 39.375 -53.719 -30.094 1 89.38 981 ASP A C 1
ATOM 7589 O O . ASP A 1 981 ? 38.969 -52.656 -30.547 1 89.38 981 ASP A O 1
ATOM 7593 N N . GLY A 1 982 ? 38.938 -54.25 -28.984 1 90.06 982 GLY A N 1
ATOM 7594 C CA . GLY A 1 982 ? 38 -53.5 -28.156 1 90.06 982 GLY A CA 1
ATOM 7595 C C . GLY A 1 982 ? 36.531 -53.688 -28.562 1 90.06 982 GLY A C 1
ATOM 7596 O O . GLY A 1 982 ? 35.656 -52.969 -28.141 1 90.06 982 GLY A O 1
ATOM 7597 N N . GLN A 1 983 ? 36.281 -54.719 -29.484 1 93.38 983 GLN A N 1
ATOM 7598 C CA . GLN A 1 983 ? 34.938 -55 -29.969 1 93.38 983 GLN A CA 1
ATOM 7599 C C . GLN A 1 983 ? 34.281 -56.156 -29.219 1 93.38 983 GLN A C 1
ATOM 7601 O O . GLN A 1 983 ? 34.969 -57.125 -28.875 1 93.38 983 GLN A O 1
ATOM 7606 N N . GLY A 1 984 ? 33 -56 -28.922 1 96.44 984 GLY A N 1
ATOM 7607 C CA . GLY A 1 984 ? 32.281 -57.094 -28.297 1 96.44 984 GLY A CA 1
ATOM 7608 C C . GLY A 1 984 ? 31.875 -58.188 -29.281 1 96.44 984 GLY A C 1
ATOM 7609 O O . GLY A 1 984 ? 31.281 -57.906 -30.312 1 96.44 984 GLY A O 1
ATOM 7610 N N . VAL A 1 985 ? 32.25 -59.438 -28.953 1 96.69 985 VAL A N 1
ATOM 7611 C CA . VAL A 1 985 ? 31.938 -60.562 -29.781 1 96.69 985 VAL A CA 1
ATOM 7612 C C . VAL A 1 985 ? 30.969 -61.5 -29.047 1 96.69 985 VAL A C 1
ATOM 7614 O O . VAL A 1 985 ? 31.266 -61.969 -27.938 1 96.69 985 VAL A O 1
ATOM 7617 N N . GLN A 1 986 ? 29.875 -61.688 -29.672 1 96.31 986 GLN A N 1
ATOM 7618 C CA . GLN A 1 986 ? 28.906 -62.562 -29.047 1 96.31 986 GLN A CA 1
ATOM 7619 C C . GLN A 1 986 ? 29.438 -64 -28.922 1 96.31 986 GLN A C 1
ATOM 7621 O O . GLN A 1 986 ? 30.125 -64.5 -29.828 1 96.31 986 GLN A O 1
ATOM 7626 N N . THR A 1 987 ? 29.125 -64.625 -27.766 1 95.5 987 THR A N 1
ATOM 7627 C CA . THR A 1 987 ? 29.594 -66 -27.562 1 95.5 987 THR A CA 1
ATOM 7628 C C . THR A 1 987 ? 28.594 -66.75 -26.703 1 95.5 987 THR A C 1
ATOM 7630 O O . THR A 1 987 ? 27.766 -66.188 -26.016 1 95.5 987 THR A O 1
ATOM 7633 N N . SER A 1 988 ? 28.562 -68.062 -26.891 1 92.25 988 SER A N 1
ATOM 7634 C CA . SER A 1 988 ? 27.797 -69 -26.016 1 92.25 988 SER A CA 1
ATOM 7635 C C . SER A 1 988 ? 28.719 -69.688 -25.031 1 92.25 988 SER A C 1
ATOM 7637 O O . SER A 1 988 ? 28.234 -70.375 -24.125 1 92.25 988 SER A O 1
ATOM 7639 N N . ASP A 1 989 ? 29.984 -69.438 -25.25 1 90.81 989 ASP A N 1
ATOM 7640 C CA . ASP A 1 989 ? 30.953 -70.125 -24.406 1 90.81 989 ASP A CA 1
ATOM 7641 C C . ASP A 1 989 ? 31.156 -69.375 -23.094 1 90.81 989 ASP A C 1
ATOM 7643 O O . ASP A 1 989 ? 30.75 -68.188 -22.953 1 90.81 989 ASP A O 1
ATOM 7647 N N . GLY A 1 990 ? 31.688 -70.125 -22.156 1 90.69 990 GLY A N 1
ATOM 7648 C CA . GLY A 1 990 ? 31.938 -69.5 -20.859 1 90.69 990 GLY A CA 1
ATOM 7649 C C . GLY A 1 990 ? 33.156 -68.625 -20.828 1 90.69 990 GLY A C 1
ATOM 7650 O O . GLY A 1 990 ? 33.344 -67.812 -19.891 1 90.69 990 GLY A O 1
ATOM 7651 N N . GLN A 1 991 ? 34.062 -68.75 -21.828 1 93.56 991 GLN A N 1
ATOM 7652 C CA . GLN A 1 991 ? 35.25 -67.938 -21.969 1 93.56 991 GLN A CA 1
ATOM 7653 C C . GLN A 1 991 ? 35.531 -67.625 -23.438 1 93.56 991 GLN A C 1
ATOM 7655 O O . GLN A 1 991 ? 35.188 -68.375 -24.312 1 93.56 991 GLN A O 1
ATOM 7660 N N . GLY A 1 992 ? 36.125 -66.438 -23.641 1 92.88 992 GLY A N 1
ATOM 7661 C CA . GLY A 1 992 ? 36.562 -66.125 -24.984 1 92.88 992 GLY A CA 1
ATOM 7662 C C . GLY A 1 992 ? 37.688 -67 -25.484 1 92.88 992 GLY A C 1
ATOM 7663 O O . GLY A 1 992 ? 38.281 -67.75 -24.703 1 92.88 992 GLY A O 1
ATOM 7664 N N . PRO A 1 993 ? 38.031 -66.938 -26.641 1 92.81 993 PRO A N 1
ATOM 7665 C CA . PRO A 1 993 ? 39.031 -67.875 -27.234 1 92.81 993 PRO A CA 1
ATOM 7666 C C . PRO A 1 9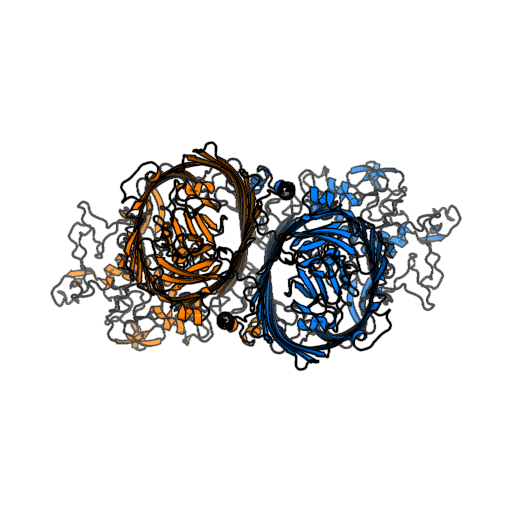93 ? 40.406 -67.688 -26.609 1 92.81 993 PRO A C 1
ATOM 7668 O O . PRO A 1 993 ? 41.188 -68.625 -26.562 1 92.81 993 PRO A O 1
ATOM 7671 N N . ASN A 1 994 ? 40.812 -66.625 -26.125 1 93.5 994 ASN A N 1
ATOM 7672 C CA . ASN A 1 994 ? 42.094 -66.375 -25.5 1 93.5 994 ASN A CA 1
ATOM 7673 C C . ASN A 1 994 ? 41.969 -66.188 -23.984 1 93.5 994 ASN A C 1
ATOM 7675 O O . ASN A 1 994 ? 42.781 -65.5 -23.344 1 93.5 994 ASN A O 1
ATOM 7679 N N . GLY A 1 995 ? 40.812 -66.625 -23.469 1 92.62 995 GLY A N 1
ATOM 7680 C CA . GLY A 1 995 ? 40.594 -66.562 -22.031 1 92.62 995 GLY A CA 1
ATOM 7681 C C . GLY A 1 995 ? 39.906 -65.312 -21.562 1 92.62 995 GLY A C 1
ATOM 7682 O O . GLY A 1 995 ? 39.844 -65 -20.375 1 92.62 995 GLY A O 1
ATOM 7683 N N . GLU A 1 996 ? 39.469 -64.562 -22.5 1 92.94 996 GLU A N 1
ATOM 7684 C CA . GLU A 1 996 ? 38.781 -63.281 -22.172 1 92.94 996 GLU A CA 1
ATOM 7685 C C . GLU A 1 996 ? 37.531 -63.531 -21.328 1 92.94 996 GLU A C 1
ATOM 7687 O O . GLU A 1 996 ? 36.875 -64.562 -21.5 1 92.94 996 GLU A O 1
ATOM 7692 N N . GLU A 1 997 ? 37.25 -62.656 -20.438 1 93.44 997 GLU A N 1
ATOM 7693 C CA . GLU A 1 997 ? 36.062 -62.719 -19.625 1 93.44 997 GLU A CA 1
ATOM 7694 C C . GLU A 1 997 ? 34.781 -62.531 -20.469 1 93.44 997 GLU A C 1
ATOM 7696 O O . GLU A 1 997 ? 34.781 -61.719 -21.375 1 93.44 997 GLU A O 1
ATOM 7701 N N . VAL A 1 998 ? 33.75 -63.375 -20.156 1 95.88 998 VAL A N 1
ATOM 7702 C CA . VAL A 1 998 ? 32.469 -63.25 -20.844 1 95.88 998 VAL A CA 1
ATOM 7703 C C . VAL A 1 998 ? 31.484 -62.438 -19.984 1 95.88 998 VAL A C 1
ATOM 7705 O O . VAL A 1 998 ? 31.281 -62.75 -18.812 1 95.88 998 VAL A O 1
ATOM 7708 N N . TYR A 1 999 ? 30.969 -61.375 -20.578 1 95.62 999 TYR A N 1
ATOM 7709 C CA . TYR A 1 999 ? 29.969 -60.531 -19.953 1 95.62 999 TYR A CA 1
ATOM 7710 C C . TYR A 1 999 ? 28.562 -60.875 -20.438 1 95.62 999 TYR A C 1
ATOM 7712 O O . TYR A 1 999 ? 28.406 -61.5 -21.484 1 95.62 999 TYR A O 1
ATOM 7720 N N . HIS A 1 1000 ? 27.406 -60.531 -19.672 1 96 1000 HIS A N 1
ATOM 7721 C CA . HIS A 1 1000 ? 26.062 -60.969 -19.984 1 96 1000 HIS A CA 1
ATOM 7722 C C . HIS A 1 1000 ? 25.094 -59.781 -20.094 1 96 1000 HIS A C 1
ATOM 7724 O O . HIS A 1 1000 ? 23.875 -59.969 -20.031 1 96 1000 HIS A O 1
ATOM 7730 N N . ASP A 1 1001 ? 25.625 -58.625 -20.203 1 97 1001 ASP A N 1
ATOM 7731 C CA . ASP A 1 1001 ? 24.828 -57.406 -20.312 1 97 1001 ASP A CA 1
ATOM 7732 C C . ASP A 1 1001 ? 24.922 -56.812 -21.719 1 97 1001 ASP A C 1
ATOM 7734 O O . ASP A 1 1001 ? 24.938 -55.562 -21.859 1 97 1001 ASP A O 1
ATOM 7738 N N . GLY A 1 1002 ? 25.062 -57.562 -22.703 1 97.56 1002 GLY A N 1
ATOM 7739 C CA . GLY A 1 1002 ? 25.359 -57.094 -24.062 1 97.56 1002 GLY A CA 1
ATOM 7740 C C . GLY A 1 1002 ? 24.109 -56.688 -24.828 1 97.56 1002 GLY A C 1
ATOM 7741 O O . GLY A 1 1002 ? 23.047 -57.281 -24.656 1 97.56 1002 GLY A O 1
ATOM 7742 N N . MET A 1 1003 ? 24.266 -55.656 -25.625 1 97.88 1003 MET A N 1
ATOM 7743 C CA . MET A 1 1003 ? 23.266 -55.188 -26.594 1 97.88 1003 MET A CA 1
ATOM 7744 C C . MET A 1 1003 ? 23.891 -55.062 -27.984 1 97.88 1003 MET A C 1
ATOM 7746 O O . MET A 1 1003 ? 25.031 -54.625 -28.109 1 97.88 1003 MET A O 1
ATOM 7750 N N . LEU A 1 1004 ? 23.188 -55.5 -28.953 1 97.5 1004 LEU A N 1
ATOM 7751 C CA . LEU A 1 1004 ? 23.625 -55.344 -30.328 1 97.5 1004 LEU A CA 1
ATOM 7752 C C . LEU A 1 1004 ? 22.688 -54.438 -31.109 1 97.5 1004 LEU A C 1
ATOM 7754 O O . LEU A 1 1004 ? 21.5 -54.75 -31.266 1 97.5 1004 LEU A O 1
ATOM 7758 N N . MET A 1 1005 ? 23.203 -53.344 -31.562 1 97.25 1005 MET A N 1
ATOM 7759 C CA . MET A 1 1005 ? 22.406 -52.406 -32.344 1 97.25 1005 MET A CA 1
ATOM 7760 C C . MET A 1 1005 ? 22.203 -52.906 -33.75 1 97.25 1005 MET A C 1
ATOM 7762 O O . MET A 1 1005 ? 23.156 -53.312 -34.406 1 97.25 1005 MET A O 1
ATOM 7766 N N . ASP A 1 1006 ? 21 -52.844 -34.188 1 96 1006 ASP A N 1
ATOM 7767 C CA . ASP A 1 1006 ? 20.703 -53.219 -35.562 1 96 1006 ASP A CA 1
ATOM 7768 C C . ASP A 1 1006 ? 21.156 -52.156 -36.562 1 96 1006 ASP A C 1
ATOM 7770 O O . ASP A 1 1006 ? 20.828 -50.969 -36.406 1 96 1006 ASP A O 1
ATOM 7774 N N . GLY A 1 1007 ? 21.969 -52.5 -37.5 1 97.06 1007 GLY A N 1
ATOM 7775 C CA . GLY A 1 1007 ? 22.422 -51.562 -38.531 1 97.06 1007 GLY A CA 1
ATOM 7776 C C . GLY A 1 1007 ? 23.734 -51.969 -39.156 1 97.06 1007 GLY A C 1
ATOM 7777 O O . GLY A 1 1007 ? 24.094 -53.156 -39.156 1 97.06 1007 GLY A O 1
ATOM 7778 N N . VAL A 1 1008 ? 24.406 -50.938 -39.875 1 97.06 1008 VAL A N 1
ATOM 7779 C CA . VAL A 1 1008 ? 25.625 -51.219 -40.625 1 97.06 1008 VAL A CA 1
ATOM 7780 C C . VAL A 1 1008 ? 26.734 -50.25 -40.188 1 97.06 1008 VAL A C 1
ATOM 7782 O O . VAL A 1 1008 ? 26.438 -49.125 -39.75 1 97.06 1008 VAL A O 1
ATOM 7785 N N . THR A 1 1009 ? 27.906 -50.719 -40.25 1 95.25 1009 THR A N 1
ATOM 7786 C CA . THR A 1 1009 ? 29.047 -49.812 -40.062 1 95.25 1009 THR A CA 1
ATOM 7787 C C . THR A 1 1009 ? 29.234 -48.875 -41.25 1 95.25 1009 THR A C 1
ATOM 7789 O O . THR A 1 1009 ? 28.547 -49.031 -42.25 1 95.25 1009 THR A O 1
ATOM 7792 N N . SER A 1 1010 ? 30.078 -47.938 -41.125 1 90.81 1010 SER A N 1
ATOM 7793 C CA . SER A 1 1010 ? 30.281 -46.938 -42.156 1 90.81 1010 SER A CA 1
ATOM 7794 C C . SER A 1 1010 ? 30.688 -47.562 -43.469 1 90.81 1010 SER A C 1
ATOM 7796 O O . SER A 1 1010 ? 30.422 -47.031 -44.562 1 90.81 1010 SER A O 1
ATOM 7798 N N . ASP A 1 1011 ? 31.266 -48.812 -43.406 1 89.5 1011 ASP A N 1
ATOM 7799 C CA . ASP A 1 1011 ? 31.734 -49.531 -44.594 1 89.5 1011 ASP A CA 1
ATOM 7800 C C . ASP A 1 1011 ? 30.625 -50.406 -45.188 1 89.5 1011 ASP A C 1
ATOM 7802 O O . ASP A 1 1011 ? 30.828 -51.062 -46.219 1 89.5 1011 ASP A O 1
ATOM 7806 N N . GLY A 1 1012 ? 29.5 -50.469 -44.562 1 91.62 1012 GLY A N 1
ATOM 7807 C CA . GLY A 1 1012 ? 28.344 -51.156 -45.094 1 91.62 1012 GLY A CA 1
ATOM 7808 C C . GLY A 1 1012 ? 28.172 -52.562 -44.562 1 91.62 1012 GLY A C 1
ATOM 7809 O O . GLY A 1 1012 ? 27.219 -53.25 -44.938 1 91.62 1012 GLY A O 1
ATOM 7810 N N . ASN A 1 1013 ? 29.031 -53 -43.781 1 94.38 1013 ASN A N 1
ATOM 7811 C CA . ASN A 1 1013 ? 28.906 -54.344 -43.156 1 94.38 1013 ASN A CA 1
ATOM 7812 C C . ASN A 1 1013 ? 27.953 -54.312 -41.969 1 94.38 1013 ASN A C 1
ATOM 7814 O O . ASN A 1 1013 ? 27.828 -53.312 -41.281 1 94.38 1013 ASN A O 1
ATOM 7818 N N . PRO A 1 1014 ? 27.281 -55.469 -41.844 1 96.06 1014 PRO A N 1
ATOM 7819 C CA . PRO A 1 1014 ? 26.422 -55.531 -40.656 1 96.06 1014 PRO A CA 1
ATOM 7820 C C . PRO A 1 1014 ? 27.203 -55.344 -39.344 1 96.06 1014 PRO A C 1
ATOM 7822 O O . PRO A 1 1014 ? 28.312 -55.875 -39.219 1 96.06 1014 PRO A O 1
ATOM 7825 N N . ASN A 1 1015 ? 26.609 -54.562 -38.406 1 96.81 1015 ASN A N 1
ATOM 7826 C CA . ASN A 1 1015 ? 27.25 -54.344 -37.125 1 96.81 1015 ASN A CA 1
ATOM 7827 C C . ASN A 1 1015 ? 27.266 -55.625 -36.281 1 96.81 1015 ASN A C 1
ATOM 7829 O O . ASN A 1 1015 ? 26.219 -56.281 -36.125 1 96.81 1015 ASN A O 1
ATOM 7833 N N . THR A 1 1016 ? 28.375 -56 -35.75 1 95.69 1016 THR A N 1
ATOM 7834 C CA . THR A 1 1016 ? 28.5 -57.188 -34.938 1 95.69 1016 THR A CA 1
ATOM 7835 C C . THR A 1 1016 ? 29.078 -56.844 -33.562 1 95.69 1016 THR A C 1
ATOM 7837 O O . THR A 1 1016 ? 29.328 -57.75 -32.75 1 95.69 1016 THR A O 1
ATOM 7840 N N . ASN A 1 1017 ? 29.328 -55.562 -33.406 1 97.12 1017 ASN A N 1
ATOM 7841 C CA . ASN A 1 1017 ? 29.922 -55.125 -32.125 1 97.12 1017 ASN A CA 1
ATOM 7842 C C . ASN A 1 1017 ? 28.891 -55.125 -31 1 97.12 1017 ASN A C 1
ATOM 7844 O O . ASN A 1 1017 ? 28.031 -54.219 -30.953 1 97.12 1017 ASN A O 1
ATOM 7848 N N . VAL A 1 1018 ? 28.953 -56.094 -30.109 1 97.69 1018 VAL A N 1
ATOM 7849 C CA . VAL A 1 1018 ? 28.094 -56.156 -28.938 1 97.69 1018 VAL A CA 1
ATOM 7850 C C . VAL A 1 1018 ? 28.641 -55.25 -27.859 1 97.69 1018 VAL A C 1
ATOM 7852 O O . VAL A 1 1018 ? 29.812 -55.312 -27.484 1 97.69 1018 VAL A O 1
ATOM 7855 N N . ILE A 1 1019 ? 27.812 -54.344 -27.375 1 97.44 1019 ILE A N 1
ATOM 7856 C CA . ILE A 1 1019 ? 28.281 -53.406 -26.359 1 97.44 1019 ILE A CA 1
ATOM 7857 C C . ILE A 1 1019 ? 27.5 -53.625 -25.062 1 97.44 1019 ILE A C 1
ATOM 7859 O O . ILE A 1 1019 ? 26.438 -54.219 -25.062 1 97.44 1019 ILE A O 1
ATOM 7863 N N . SER A 1 1020 ? 28 -53.031 -23.953 1 97.56 1020 SER A N 1
ATOM 7864 C CA . SER A 1 1020 ? 27.359 -53.125 -22.656 1 97.56 1020 SER A CA 1
ATOM 7865 C C . SER A 1 1020 ? 26.078 -52.281 -22.609 1 97.56 1020 SER A C 1
ATOM 7867 O O . SER A 1 1020 ? 26.016 -51.188 -23.156 1 97.56 1020 SER A O 1
ATOM 7869 N N . GLN A 1 1021 ? 25.062 -52.844 -21.922 1 97.38 1021 GLN A N 1
ATOM 7870 C CA . GLN A 1 1021 ? 23.828 -52.094 -21.703 1 97.38 1021 GLN A CA 1
ATOM 7871 C C . GLN A 1 1021 ? 24.125 -50.75 -21.016 1 97.38 1021 GLN A C 1
ATOM 7873 O O . GLN A 1 1021 ? 23.469 -49.75 -21.297 1 97.38 1021 GLN A O 1
ATOM 7878 N N . ALA A 1 1022 ? 25.047 -50.656 -20.031 1 97.69 1022 ALA A N 1
ATOM 7879 C CA . ALA A 1 1022 ? 25.422 -49.438 -19.328 1 97.69 1022 ALA A CA 1
ATOM 7880 C C . ALA A 1 1022 ? 25.859 -48.375 -20.297 1 97.69 1022 ALA A C 1
ATOM 7882 O O . ALA A 1 1022 ? 25.484 -47.188 -20.172 1 97.69 1022 ALA A O 1
ATOM 7883 N N . LEU A 1 1023 ? 26.672 -48.75 -21.234 1 97.38 1023 LEU A N 1
ATOM 7884 C CA . LEU A 1 1023 ? 27.125 -47.781 -22.25 1 97.38 1023 LEU A CA 1
ATOM 7885 C C . LEU A 1 1023 ? 25.969 -47.281 -23.094 1 97.38 1023 LEU A C 1
ATOM 7887 O O . LEU A 1 1023 ? 25.891 -46.094 -23.391 1 97.38 1023 LEU A O 1
ATOM 7891 N N . TYR A 1 1024 ? 25.125 -48.25 -23.484 1 97.69 1024 TYR A N 1
ATOM 7892 C CA . TYR A 1 1024 ? 23.984 -47.875 -24.312 1 97.69 1024 TYR A CA 1
ATOM 7893 C C . TYR A 1 1024 ? 23.125 -46.812 -23.609 1 97.69 1024 TYR A C 1
ATOM 7895 O O . TYR A 1 1024 ? 22.859 -45.75 -24.172 1 97.69 1024 TYR A O 1
ATOM 7903 N N . TYR A 1 1025 ? 22.656 -47.094 -22.422 1 98.19 1025 TYR A N 1
ATOM 7904 C CA . TYR A 1 1025 ? 21.75 -46.188 -21.719 1 98.19 1025 TYR A CA 1
ATOM 7905 C C . TYR A 1 1025 ? 22.438 -44.875 -21.375 1 98.19 1025 TYR A C 1
ATOM 7907 O O . TYR A 1 1025 ? 21.844 -43.812 -21.516 1 98.19 1025 TYR A O 1
ATOM 7915 N N . GLN A 1 1026 ? 23.656 -44.875 -20.859 1 97.69 1026 GLN A N 1
ATOM 7916 C CA . GLN A 1 1026 ? 24.406 -43.656 -20.5 1 97.69 1026 GLN A CA 1
ATOM 7917 C C . GLN A 1 1026 ? 24.547 -42.719 -21.703 1 97.69 1026 GLN A C 1
ATOM 7919 O O . GLN A 1 1026 ? 24.359 -41.531 -21.578 1 97.69 1026 GLN A O 1
ATOM 7924 N N . SER A 1 1027 ? 24.766 -43.25 -22.844 1 97.5 1027 SER A N 1
ATOM 7925 C CA . SER A 1 1027 ? 25.062 -42.438 -24.016 1 97.5 1027 SER A CA 1
ATOM 7926 C C . SER A 1 1027 ? 23.781 -42.062 -24.75 1 97.5 1027 SER A C 1
ATOM 7928 O O . SER A 1 1027 ? 23.656 -40.906 -25.219 1 97.5 1027 SER A O 1
ATOM 7930 N N . THR A 1 1028 ? 22.828 -43 -24.859 1 97.44 1028 THR A N 1
ATOM 7931 C CA . THR A 1 1028 ? 21.609 -42.781 -25.625 1 97.44 1028 THR A CA 1
ATOM 7932 C C . THR A 1 1028 ? 20.719 -41.75 -24.953 1 97.44 1028 THR A C 1
ATOM 7934 O O . THR A 1 1028 ? 20.016 -41 -25.625 1 97.44 1028 THR A O 1
ATOM 7937 N N . TYR A 1 1029 ? 20.719 -41.688 -23.641 1 97.56 1029 TYR A N 1
ATOM 7938 C CA . TYR A 1 1029 ? 19.828 -40.812 -22.891 1 97.56 1029 TYR A CA 1
ATOM 7939 C C . TYR A 1 1029 ? 20.625 -39.719 -22.188 1 97.56 1029 TYR A C 1
ATOM 7941 O O . TYR A 1 1029 ? 20.172 -39.188 -21.172 1 97.56 1029 TYR A O 1
ATOM 7949 N N . ASN A 1 1030 ? 21.766 -39.344 -22.688 1 96.44 1030 ASN A N 1
ATOM 7950 C CA . ASN A 1 1030 ? 22.625 -38.312 -22.109 1 96.44 1030 ASN A CA 1
ATOM 7951 C C . ASN A 1 1030 ? 22.188 -36.938 -22.547 1 96.44 1030 ASN A C 1
ATOM 7953 O O . ASN A 1 1030 ? 21.156 -36.75 -23.188 1 96.44 1030 ASN A O 1
ATOM 7957 N N . TRP A 1 1031 ? 22.938 -35.938 -22.062 1 95.88 1031 TRP A N 1
ATOM 7958 C CA . TRP A 1 1031 ? 22.703 -34.562 -22.422 1 95.88 1031 TRP A CA 1
ATOM 7959 C C . TRP A 1 1031 ? 23.438 -34.188 -23.703 1 95.88 1031 TRP A C 1
ATOM 7961 O O . TRP A 1 1031 ? 24.578 -34.625 -23.922 1 95.88 1031 TRP A O 1
ATOM 7971 N N . GLY A 1 1032 ? 22.75 -33.469 -24.594 1 94.75 1032 GLY A N 1
ATOM 7972 C CA . GLY A 1 1032 ? 23.484 -32.75 -25.625 1 94.75 1032 GLY A CA 1
ATOM 7973 C C . GLY A 1 1032 ? 23.188 -33.25 -27.016 1 94.75 1032 GLY A C 1
ATOM 7974 O O . GLY A 1 1032 ? 22.938 -34.438 -27.219 1 94.75 1032 GLY A O 1
ATOM 7975 N N . GLY A 1 1033 ? 23.312 -32.344 -27.938 1 93.25 1033 GLY A N 1
ATOM 7976 C CA . GLY A 1 1033 ? 23.156 -32.688 -29.344 1 93.25 1033 GLY A CA 1
ATOM 7977 C C . GLY A 1 1033 ? 24.375 -33.375 -29.922 1 93.25 1033 GLY A C 1
ATOM 7978 O O . GLY A 1 1033 ? 25.328 -33.688 -29.203 1 93.25 1033 GLY A O 1
ATOM 7979 N N . PRO A 1 1034 ? 24.344 -33.594 -31.188 1 92.06 1034 PRO A N 1
ATOM 7980 C CA . PRO A 1 1034 ? 25.375 -34.406 -31.844 1 92.06 1034 PRO A CA 1
ATOM 7981 C C . PRO A 1 1034 ? 26.781 -33.844 -31.688 1 92.06 1034 PRO A C 1
ATOM 7983 O O . PRO A 1 1034 ? 27.766 -34.562 -31.812 1 92.06 1034 PRO A O 1
ATOM 7986 N N . GLN A 1 1035 ? 26.875 -32.531 -31.484 1 91.25 1035 GLN A N 1
ATOM 7987 C CA . GLN A 1 1035 ? 28.188 -31.938 -31.281 1 91.25 1035 GLN A CA 1
ATOM 7988 C C . GLN A 1 1035 ? 28.766 -32.312 -29.906 1 91.25 1035 GLN A C 1
ATOM 7990 O O . GLN A 1 1035 ? 29.969 -32.219 -29.703 1 91.25 1035 GLN A O 1
ATOM 7995 N N . TYR A 1 1036 ? 27.875 -32.688 -29.062 1 91.62 1036 TYR A N 1
ATOM 7996 C CA . TYR A 1 1036 ? 28.312 -32.875 -27.688 1 91.62 1036 TYR A CA 1
ATOM 7997 C C . TYR A 1 1036 ? 28.188 -34.344 -27.297 1 91.62 1036 TYR A C 1
ATOM 7999 O O . TYR A 1 1036 ? 28.922 -34.812 -26.422 1 91.62 1036 TYR A O 1
ATOM 8007 N N . SER A 1 1037 ? 27.203 -35.062 -27.859 1 94.06 1037 SER A N 1
ATOM 8008 C CA . SER A 1 1037 ? 26.953 -36.438 -27.422 1 94.06 1037 SER A CA 1
ATOM 8009 C C . SER A 1 1037 ? 26.234 -37.219 -28.5 1 94.06 1037 SER A C 1
ATOM 8011 O O . SER A 1 1037 ? 26.016 -36.719 -29.609 1 94.06 1037 SER A O 1
ATOM 8013 N N . GLN A 1 1038 ? 25.969 -38.5 -28.172 1 93.19 1038 GLN A N 1
ATOM 8014 C CA . GLN A 1 1038 ? 25.219 -39.406 -29.062 1 93.19 1038 GLN A CA 1
ATOM 8015 C C . GLN A 1 1038 ? 23.797 -39.625 -28.531 1 93.19 1038 GLN A C 1
ATOM 8017 O O . GLN A 1 1038 ? 23.203 -40.688 -28.781 1 93.19 1038 GLN A O 1
ATOM 8022 N N . ALA A 1 1039 ? 23.328 -38.688 -27.797 1 96.88 1039 ALA A N 1
ATOM 8023 C CA . ALA A 1 1039 ? 22 -38.781 -27.188 1 96.88 1039 ALA A CA 1
ATOM 8024 C C . ALA A 1 1039 ? 20.906 -38.75 -28.25 1 96.88 1039 ALA A C 1
ATOM 8026 O O . ALA A 1 1039 ? 21.016 -38 -29.234 1 96.88 1039 ALA A O 1
ATOM 8027 N N . ARG A 1 1040 ? 19.891 -39.531 -28.047 1 97.44 1040 ARG A N 1
ATOM 8028 C CA . ARG A 1 1040 ? 18.766 -39.625 -28.953 1 97.44 1040 ARG A CA 1
ATOM 8029 C C . ARG A 1 1040 ? 17.547 -38.938 -28.391 1 97.44 1040 ARG A C 1
ATOM 8031 O O . ARG A 1 1040 ? 16.672 -39.562 -27.781 1 97.44 1040 ARG A O 1
ATOM 8038 N N . TYR A 1 1041 ? 17.359 -37.656 -28.75 1 97.62 1041 TYR A N 1
ATOM 8039 C CA . TYR A 1 1041 ? 16.312 -36.844 -28.156 1 97.62 1041 TYR A CA 1
ATOM 8040 C C . TYR A 1 1041 ? 14.945 -37.156 -28.734 1 97.62 1041 TYR A C 1
ATOM 8042 O O . TYR A 1 1041 ? 13.914 -36.812 -28.172 1 97.62 1041 TYR A O 1
ATOM 8050 N N . GLU A 1 1042 ? 14.859 -37.844 -29.906 1 97 1042 GLU A N 1
ATOM 8051 C CA . GLU A 1 1042 ? 13.562 -38.281 -30.406 1 97 1042 GLU A CA 1
ATOM 8052 C C . GLU A 1 1042 ? 12.898 -39.25 -29.422 1 97 1042 GLU A C 1
ATOM 8054 O O . GLU A 1 1042 ? 11.672 -39.375 -29.406 1 97 1042 GLU A O 1
ATOM 8059 N N . LEU A 1 1043 ? 13.719 -39.906 -28.531 1 96.56 1043 LEU A N 1
ATOM 8060 C CA . LEU A 1 1043 ? 13.18 -40.812 -27.531 1 96.56 1043 LEU A CA 1
ATOM 8061 C C . LEU A 1 1043 ? 12.648 -40.031 -26.328 1 96.56 1043 LEU A C 1
ATOM 8063 O O . LEU A 1 1043 ? 11.891 -40.562 -25.516 1 96.56 1043 LEU A O 1
ATOM 8067 N N . TYR A 1 1044 ? 13.156 -38.75 -26.156 1 96.44 1044 TYR A N 1
ATOM 8068 C CA . TYR A 1 1044 ? 12.719 -37.938 -25.047 1 96.44 1044 TYR A CA 1
ATOM 8069 C C . TYR A 1 1044 ? 11.305 -37.406 -25.266 1 96.44 1044 TYR A C 1
ATOM 8071 O O . TYR A 1 1044 ? 10.57 -37.156 -24.312 1 96.44 1044 TYR A O 1
ATOM 8079 N N . ILE A 1 1045 ? 10.93 -37.062 -26.5 1 97.56 1045 ILE A N 1
ATOM 8080 C CA . ILE A 1 1045 ? 9.656 -36.469 -26.875 1 97.56 1045 ILE A CA 1
ATOM 8081 C C . ILE A 1 1045 ? 8.562 -37.531 -26.828 1 97.56 1045 ILE A C 1
ATOM 8083 O O . ILE A 1 1045 ? 8.617 -38.531 -27.562 1 97.56 1045 ILE A O 1
ATOM 8087 N N . LYS A 1 1046 ? 7.598 -37.344 -25.922 1 95.5 1046 LYS A N 1
ATOM 8088 C CA . LYS A 1 1046 ? 6.57 -38.375 -25.688 1 95.5 1046 LYS A CA 1
ATOM 8089 C C . LYS A 1 1046 ? 5.172 -37.75 -25.75 1 95.5 1046 LYS A C 1
ATOM 8091 O O . LYS A 1 1046 ? 4.988 -36.562 -25.453 1 95.5 1046 LYS A O 1
ATOM 8096 N N . GLU A 1 1047 ? 4.324 -38.562 -26.125 1 96.56 1047 GLU A N 1
ATOM 8097 C CA . GLU A 1 1047 ? 2.924 -38.156 -26.125 1 96.56 1047 GLU A CA 1
ATOM 8098 C C . GLU A 1 1047 ? 2.393 -38 -24.703 1 96.56 1047 GLU A C 1
ATOM 8100 O O . GLU A 1 1047 ? 2.752 -38.75 -23.812 1 96.56 1047 GLU A O 1
ATOM 8105 N N . ASN A 1 1048 ? 1.581 -37.062 -24.5 1 96.31 1048 ASN A N 1
ATOM 8106 C CA . ASN A 1 1048 ? 1.014 -36.719 -23.203 1 96.31 1048 ASN A CA 1
ATOM 8107 C C . ASN A 1 1048 ? -0.499 -36.906 -23.188 1 96.31 1048 ASN A C 1
ATOM 8109 O O . ASN A 1 1048 ? -1.252 -35.938 -23.047 1 96.31 1048 ASN A O 1
ATOM 8113 N N . THR A 1 1049 ? -1.017 -38.094 -23.281 1 97.62 1049 THR A N 1
ATOM 8114 C CA . THR A 1 1049 ? -2.42 -38.438 -23.141 1 97.62 1049 THR A CA 1
ATOM 8115 C C . THR A 1 1049 ? -2.697 -39 -21.734 1 97.62 1049 THR A C 1
ATOM 8117 O O . THR A 1 1049 ? -1.958 -39.844 -21.234 1 97.62 1049 THR A O 1
ATOM 8120 N N . TYR A 1 1050 ? -3.777 -38.5 -21.141 1 97.38 1050 TYR A N 1
ATOM 8121 C CA . TYR A 1 1050 ? -4.098 -39 -19.812 1 97.38 1050 TYR A CA 1
ATOM 8122 C C . TYR A 1 1050 ? -5.582 -38.875 -19.516 1 97.38 1050 TYR A C 1
ATOM 8124 O O . TYR A 1 1050 ? -6.297 -38.156 -20.234 1 97.38 1050 TYR A O 1
ATOM 8132 N N . PHE A 1 1051 ? -6.09 -39.562 -18.609 1 97.81 1051 PHE A N 1
ATOM 8133 C CA . PHE A 1 1051 ? -7.387 -39.5 -17.938 1 97.81 1051 PHE A CA 1
ATOM 8134 C C . PHE A 1 1051 ? -7.219 -39.531 -16.422 1 97.81 1051 PHE A C 1
ATOM 8136 O O . PHE A 1 1051 ? -6.793 -40.562 -15.867 1 97.81 1051 PHE A O 1
ATOM 8143 N N . LYS A 1 1052 ? -7.5 -38.438 -15.711 1 97.56 1052 LYS A N 1
ATOM 8144 C CA . LYS A 1 1052 ? -7.113 -38.25 -14.312 1 97.56 1052 LYS A CA 1
ATOM 8145 C C . LYS A 1 1052 ? -8.336 -38.031 -13.43 1 97.56 1052 LYS A C 1
ATOM 8147 O O . LYS A 1 1052 ? -9.227 -37.25 -13.797 1 97.56 1052 LYS A O 1
ATOM 8152 N N . LEU A 1 1053 ? -8.414 -38.688 -12.242 1 97.5 1053 LEU A N 1
ATOM 8153 C CA . LEU A 1 1053 ? -9.422 -38.375 -11.234 1 97.5 1053 LEU A CA 1
ATOM 8154 C C . LEU A 1 1053 ? -9.055 -37.094 -10.469 1 97.5 1053 LEU A C 1
ATOM 8156 O O . LEU A 1 1053 ? -8.25 -37.156 -9.531 1 97.5 1053 LEU A O 1
ATOM 8160 N N . ARG A 1 1054 ? -9.742 -36.062 -10.773 1 96.06 1054 ARG A N 1
ATOM 8161 C CA . ARG A 1 1054 ? -9.414 -34.75 -10.242 1 96.06 1054 ARG A CA 1
ATOM 8162 C C . ARG A 1 1054 ? -10.078 -34.531 -8.891 1 96.06 1054 ARG A C 1
ATOM 8164 O O . ARG A 1 1054 ? -9.5 -33.875 -8 1 96.06 1054 ARG A O 1
ATOM 8171 N N . GLU A 1 1055 ? -11.312 -34.875 -8.781 1 96.62 1055 GLU A N 1
ATOM 8172 C CA . GLU A 1 1055 ? -12.07 -34.625 -7.555 1 96.62 1055 GLU A CA 1
ATOM 8173 C C . GLU A 1 1055 ? -12.938 -35.812 -7.191 1 96.62 1055 GLU A C 1
ATOM 8175 O O . GLU A 1 1055 ? -13.547 -36.438 -8.062 1 96.62 1055 GLU A O 1
ATOM 8180 N N . LEU A 1 1056 ? -12.914 -36.188 -5.996 1 96.94 1056 LEU A N 1
ATOM 8181 C CA . LEU A 1 1056 ? -13.805 -37.156 -5.375 1 96.94 1056 LEU A CA 1
ATOM 8182 C C . LEU A 1 1056 ? -14.344 -36.625 -4.051 1 96.94 1056 LEU A C 1
ATOM 8184 O O . LEU A 1 1056 ? -13.586 -36.125 -3.225 1 96.94 1056 LEU A O 1
ATOM 8188 N N . SER A 1 1057 ? -15.609 -36.688 -3.926 1 97.25 1057 SER A N 1
ATOM 8189 C CA . SER A 1 1057 ? -16.203 -36.188 -2.688 1 97.25 1057 SER A CA 1
ATOM 8190 C C . SER A 1 1057 ? -17.344 -37.094 -2.238 1 97.25 1057 SER A C 1
ATOM 8192 O O . SER A 1 1057 ? -18.141 -37.562 -3.061 1 97.25 1057 SER A O 1
ATOM 8194 N N . ILE A 1 1058 ? -17.406 -37.438 -0.972 1 97.69 1058 ILE A N 1
ATOM 8195 C CA . ILE A 1 1058 ? -18.531 -38.125 -0.321 1 97.69 1058 ILE A CA 1
ATOM 8196 C C . ILE A 1 1058 ? -19.078 -37.25 0.803 1 97.69 1058 ILE A C 1
ATOM 8198 O O . ILE A 1 1058 ? -18.375 -36.969 1.778 1 97.69 1058 ILE A O 1
ATOM 8202 N N . ALA A 1 1059 ? -20.266 -36.906 0.617 1 97.19 1059 ALA A N 1
ATOM 8203 C CA . ALA A 1 1059 ? -20.875 -36 1.585 1 97.19 1059 ALA A CA 1
ATOM 8204 C C . ALA A 1 1059 ? -22.094 -36.625 2.248 1 97.19 1059 ALA A C 1
ATOM 8206 O O . ALA A 1 1059 ? -22.812 -37.406 1.626 1 97.19 1059 ALA A O 1
ATOM 8207 N N . TYR A 1 1060 ? -22.297 -36.312 3.451 1 96.25 1060 TYR A N 1
ATOM 8208 C CA . TYR A 1 1060 ? -23.453 -36.75 4.219 1 96.25 1060 TYR A CA 1
ATOM 8209 C C . TYR A 1 1060 ? -24.172 -35.531 4.832 1 96.25 1060 TYR A C 1
ATOM 8211 O O . TYR A 1 1060 ? -23.594 -34.812 5.625 1 96.25 1060 TYR A O 1
ATOM 8219 N N . ASP A 1 1061 ? -25.406 -35.406 4.457 1 93.88 1061 ASP A N 1
ATOM 8220 C CA . ASP A 1 1061 ? -26.25 -34.375 5.055 1 93.88 1061 ASP A CA 1
ATOM 8221 C C . ASP A 1 1061 ? -26.922 -34.875 6.328 1 93.88 1061 ASP A C 1
ATOM 8223 O O . ASP A 1 1061 ? -27.812 -35.75 6.266 1 93.88 1061 ASP A O 1
ATOM 8227 N N . LEU A 1 1062 ? -26.609 -34.312 7.344 1 92.19 1062 LEU A N 1
ATOM 8228 C CA . LEU A 1 1062 ? -27.25 -34.719 8.586 1 92.19 1062 LEU A CA 1
ATOM 8229 C C . LEU A 1 1062 ? -28.734 -34.406 8.555 1 92.19 1062 LEU A C 1
ATOM 8231 O O . LEU A 1 1062 ? -29.156 -33.375 8.07 1 92.19 1062 LEU A O 1
ATOM 8235 N N . PRO A 1 1063 ? -29.516 -35.344 9.094 1 88.06 1063 PRO A N 1
ATOM 8236 C CA . PRO A 1 1063 ? -30.953 -35.062 9.141 1 88.06 1063 PRO A CA 1
ATOM 8237 C C . PRO A 1 1063 ? -31.297 -33.781 9.891 1 88.06 1063 PRO A C 1
ATOM 8239 O O . PRO A 1 1063 ? -30.625 -33.438 10.867 1 88.06 1063 PRO A O 1
ATOM 8242 N N . SER A 1 1064 ? -32.281 -33.156 9.43 1 82.5 1064 SER A N 1
ATOM 8243 C CA . SER A 1 1064 ? -32.688 -31.859 9.977 1 82.5 1064 SER A CA 1
ATOM 8244 C C . SER A 1 1064 ? -32.938 -31.953 11.477 1 82.5 1064 SER A C 1
ATOM 8246 O O . SER A 1 1064 ? -32.719 -30.984 12.203 1 82.5 1064 SER A O 1
ATOM 8248 N N . GLN A 1 1065 ? -33.438 -33.156 11.969 1 83.81 1065 GLN A N 1
ATOM 8249 C CA . GLN A 1 1065 ? -33.719 -33.344 13.391 1 83.81 1065 GLN A CA 1
ATOM 8250 C C . GLN A 1 1065 ? -32.438 -33.188 14.219 1 83.81 1065 GLN A C 1
ATOM 8252 O O . GLN A 1 1065 ? -32.469 -32.625 15.312 1 83.81 1065 GLN A O 1
ATOM 8257 N N . ILE A 1 1066 ? -31.438 -33.625 13.68 1 84.94 1066 ILE A N 1
ATOM 8258 C CA . ILE A 1 1066 ? -30.156 -33.562 14.367 1 84.94 1066 ILE A CA 1
ATOM 8259 C C . ILE A 1 1066 ? -29.562 -32.156 14.203 1 84.94 1066 ILE A C 1
ATOM 8261 O O . ILE A 1 1066 ? -29.047 -31.578 15.164 1 84.94 1066 ILE A O 1
ATOM 8265 N N . ALA A 1 1067 ? -29.625 -31.656 12.984 1 84.5 1067 ALA A N 1
ATOM 8266 C CA . ALA A 1 1067 ? -29.078 -30.328 12.711 1 84.5 1067 ALA A CA 1
ATOM 8267 C C . ALA A 1 1067 ? -29.766 -29.266 13.555 1 84.5 1067 ALA A C 1
ATOM 8269 O O . ALA A 1 1067 ? -29.125 -28.359 14.078 1 84.5 1067 ALA A O 1
ATOM 8270 N N . SER A 1 1068 ? -31.016 -29.438 13.68 1 81.69 1068 SER A N 1
ATOM 8271 C CA . SER A 1 1068 ? -31.781 -28.453 14.43 1 81.69 1068 SER A CA 1
ATOM 8272 C C . SER A 1 1068 ? -31.422 -28.469 15.906 1 81.69 1068 SER A C 1
ATOM 8274 O O . SER A 1 1068 ? -31.469 -27.438 16.578 1 81.69 1068 SER A O 1
ATOM 8276 N N . LYS A 1 1069 ? -31.094 -29.656 16.375 1 82.81 1069 LYS A N 1
ATOM 8277 C CA . LYS A 1 1069 ? -30.672 -29.781 17.766 1 82.81 1069 LYS A CA 1
ATOM 8278 C C . LYS A 1 1069 ? -29.391 -29 18.016 1 82.81 1069 LYS A C 1
ATOM 8280 O O . LYS A 1 1069 ? -29.125 -28.578 19.141 1 82.81 1069 LYS A O 1
ATOM 8285 N N . LEU A 1 1070 ? -28.734 -28.844 16.953 1 82.69 1070 LEU A N 1
ATOM 8286 C CA . LEU A 1 1070 ? -27.484 -28.109 17.062 1 82.69 1070 LEU A CA 1
ATOM 8287 C C . LEU A 1 1070 ? -27.672 -26.656 16.656 1 82.69 1070 LEU A C 1
ATOM 8289 O O . LEU A 1 1070 ? -26.703 -25.891 16.531 1 82.69 1070 LEU A O 1
ATOM 8293 N N . GLY A 1 1071 ? -28.953 -26.297 16.375 1 79.62 1071 GLY A N 1
ATOM 8294 C CA . GLY A 1 1071 ? -29.281 -24.922 16 1 79.62 1071 GLY A CA 1
ATOM 8295 C C . GLY A 1 1071 ? -29.016 -24.625 14.531 1 79.62 1071 GLY A C 1
ATOM 8296 O O . GLY A 1 1071 ? -29.078 -23.469 14.109 1 79.62 1071 GLY A O 1
ATOM 8297 N N . ALA A 1 1072 ? -28.688 -25.688 13.789 1 87.56 1072 ALA A N 1
ATOM 8298 C CA . ALA A 1 1072 ? -28.359 -25.5 12.383 1 87.56 1072 ALA A CA 1
ATOM 8299 C C . ALA A 1 1072 ? -29.547 -25.891 11.492 1 87.56 1072 ALA A C 1
ATOM 8301 O O . ALA A 1 1072 ? -30.328 -26.766 11.836 1 87.56 1072 ALA A O 1
ATOM 8302 N N . SER A 1 1073 ? -29.703 -25.094 10.453 1 82.75 1073 SER A N 1
ATOM 8303 C CA . SER A 1 1073 ? -30.688 -25.453 9.445 1 82.75 1073 SER A CA 1
ATOM 8304 C C . SER A 1 1073 ? -30.188 -26.578 8.555 1 82.75 1073 SER A C 1
ATOM 8306 O O . SER A 1 1073 ? -30.984 -27.344 8 1 82.75 1073 SER A O 1
ATOM 8308 N N . SER A 1 1074 ? -28.938 -26.531 8.352 1 88.62 1074 SER A N 1
ATOM 8309 C CA . SER A 1 1074 ? -28.297 -27.562 7.539 1 88.62 1074 SER A CA 1
ATOM 8310 C C . SER A 1 1074 ? -26.875 -27.859 8.008 1 88.62 1074 SER A C 1
ATOM 8312 O O . SER A 1 1074 ? -26.156 -26.938 8.398 1 88.62 1074 SER A O 1
ATOM 8314 N N . LEU A 1 1075 ? -26.578 -29.062 8.078 1 91.75 1075 LEU A N 1
ATOM 8315 C CA . LEU A 1 1075 ? -25.234 -29.531 8.43 1 91.75 1075 LEU A CA 1
ATOM 8316 C C . LEU A 1 1075 ? -24.781 -30.641 7.492 1 91.75 1075 LEU A C 1
ATOM 8318 O O . LEU A 1 1075 ? -25.484 -31.656 7.34 1 91.75 1075 LEU A O 1
ATOM 8322 N N . GLN A 1 1076 ? -23.672 -30.375 6.879 1 94.88 1076 GLN A N 1
ATOM 8323 C CA . GLN A 1 1076 ? -23.125 -31.359 5.961 1 94.88 1076 GLN A CA 1
ATOM 8324 C C . GLN A 1 1076 ? -21.672 -31.688 6.305 1 94.88 1076 GLN A C 1
ATOM 8326 O O . GLN A 1 1076 ? -20.875 -30.797 6.586 1 94.88 1076 GLN A O 1
ATOM 8331 N N . VAL A 1 1077 ? -21.359 -32.938 6.414 1 95.19 1077 VAL A N 1
ATOM 8332 C CA . VAL A 1 1077 ? -19.984 -33.406 6.578 1 95.19 1077 VAL A CA 1
ATOM 8333 C C . VAL A 1 1077 ? -19.531 -34.156 5.324 1 95.19 1077 VAL A C 1
ATOM 8335 O O . VAL A 1 1077 ? -20.297 -34.938 4.75 1 95.19 1077 VAL A O 1
ATOM 8338 N N . SER A 1 1078 ? -18.359 -33.875 4.922 1 96.69 1078 SER A N 1
ATOM 8339 C CA . SER A 1 1078 ? -17.906 -34.562 3.717 1 96.69 1078 SER A CA 1
ATOM 8340 C C . SER A 1 1078 ? -16.422 -34.906 3.811 1 96.69 1078 SER A C 1
ATOM 8342 O O . SER A 1 1078 ? -15.672 -34.281 4.562 1 96.69 1078 SER A O 1
ATOM 8344 N N . ALA A 1 1079 ? -16.047 -35.938 3.191 1 97.56 1079 ALA A N 1
ATOM 8345 C CA . ALA A 1 1079 ? -14.664 -36.312 2.889 1 97.56 1079 ALA A CA 1
ATOM 8346 C C . ALA A 1 1079 ? -14.367 -36.125 1.403 1 97.56 1079 ALA A C 1
ATOM 8348 O O . ALA A 1 1079 ? -15.211 -36.406 0.552 1 97.56 1079 ALA A O 1
ATOM 8349 N N . PHE A 1 1080 ? -13.195 -35.625 1.172 1 96.94 1080 PHE A N 1
ATOM 8350 C CA . PHE A 1 1080 ? -12.914 -35.344 -0.235 1 96.94 1080 PHE A CA 1
ATOM 8351 C C . PHE A 1 1080 ? -11.469 -35.719 -0.571 1 96.94 1080 PHE A C 1
ATOM 8353 O O . PHE A 1 1080 ? -10.641 -35.906 0.327 1 96.94 1080 PHE A O 1
ATOM 8360 N N . GLY A 1 1081 ? -11.18 -35.906 -1.842 1 96.38 1081 GLY A N 1
ATOM 8361 C CA . GLY A 1 1081 ? -9.867 -36.094 -2.432 1 96.38 1081 GLY A CA 1
ATOM 8362 C C . GLY A 1 1081 ? -9.68 -35.344 -3.732 1 96.38 1081 GLY A C 1
ATOM 8363 O O . GLY A 1 1081 ? -10.625 -35.188 -4.508 1 96.38 1081 GLY A O 1
ATOM 8364 N N . ARG A 1 1082 ? -8.492 -34.812 -3.908 1 95.12 1082 ARG A N 1
ATOM 8365 C CA . ARG A 1 1082 ? -8.141 -34.125 -5.145 1 95.12 1082 ARG A CA 1
ATOM 8366 C C . ARG A 1 1082 ? -6.891 -34.719 -5.777 1 95.12 1082 ARG A C 1
ATOM 8368 O O . ARG A 1 1082 ? -5.922 -35.031 -5.082 1 95.12 1082 ARG A O 1
ATOM 8375 N N . ASN A 1 1083 ? -6.93 -34.844 -7.105 1 94.62 1083 ASN A N 1
ATOM 8376 C CA . ASN A 1 1083 ? -5.797 -35.344 -7.871 1 94.62 1083 ASN A CA 1
ATOM 8377 C C . ASN A 1 1083 ? -5.332 -36.719 -7.348 1 94.62 1083 ASN A C 1
ATOM 8379 O O . ASN A 1 1083 ? -4.145 -36.906 -7.07 1 94.62 1083 ASN A O 1
ATOM 8383 N N . LEU A 1 1084 ? -6.219 -37.594 -7.25 1 95.81 1084 LEU A N 1
ATOM 8384 C CA . LEU A 1 1084 ? -5.945 -38.812 -6.5 1 95.81 1084 LEU A CA 1
ATOM 8385 C C . LEU A 1 1084 ? -5.117 -39.812 -7.328 1 95.81 1084 LEU A C 1
ATOM 8387 O O . LEU A 1 1084 ? -4.109 -40.344 -6.852 1 95.81 1084 LEU A O 1
ATOM 8391 N N . PHE A 1 1085 ? -5.586 -40.094 -8.555 1 95.81 1085 PHE A N 1
ATOM 8392 C CA . PHE A 1 1085 ? -4.848 -41.031 -9.406 1 95.81 1085 PHE A CA 1
ATOM 8393 C C . PHE A 1 1085 ? -5.258 -40.875 -10.867 1 95.81 1085 PHE A C 1
ATOM 8395 O O . PHE A 1 1085 ? -6.191 -40.125 -11.18 1 95.81 1085 PHE A O 1
ATOM 8402 N N . PHE A 1 1086 ? -4.496 -41.5 -11.727 1 97.69 1086 PHE A N 1
ATOM 8403 C CA . PHE A 1 1086 ? -4.816 -41.562 -13.148 1 97.69 1086 PHE A CA 1
ATOM 8404 C C . PHE A 1 1086 ? -5.508 -42.875 -13.492 1 97.69 1086 PHE A C 1
ATOM 8406 O O . PHE A 1 1086 ? -5.062 -43.938 -13.078 1 97.69 1086 PHE A O 1
ATOM 8413 N N . PHE A 1 1087 ? -6.648 -42.781 -14.273 1 97.5 1087 PHE A N 1
ATOM 8414 C CA . PHE A 1 1087 ? -7.207 -43.969 -14.875 1 97.5 1087 PHE A CA 1
ATOM 8415 C C . PHE A 1 1087 ? -6.32 -44.469 -16.016 1 97.5 1087 PHE A C 1
ATOM 8417 O O . PHE A 1 1087 ? -6.262 -45.688 -16.281 1 97.5 1087 PHE A O 1
ATOM 8424 N N . TYR A 1 1088 ? -5.785 -43.531 -16.641 1 97 1088 TYR A N 1
ATOM 8425 C CA . TYR A 1 1088 ? -4.859 -43.781 -17.75 1 97 1088 TYR A CA 1
ATOM 8426 C C . TYR A 1 1088 ? -3.865 -42.656 -17.906 1 97 1088 TYR A C 1
ATOM 8428 O O . TYR A 1 1088 ? -4.211 -41.469 -17.719 1 97 1088 TYR A O 1
ATOM 8436 N N . ARG A 1 1089 ? -2.637 -42.969 -18.25 1 96.38 1089 ARG A N 1
ATOM 8437 C CA . ARG A 1 1089 ? -1.647 -41.969 -18.641 1 96.38 1089 ARG A CA 1
ATOM 8438 C C . ARG A 1 1089 ? -0.518 -42.594 -19.438 1 96.38 1089 ARG A C 1
ATOM 8440 O O . ARG A 1 1089 ? -0.105 -43.719 -19.172 1 96.38 1089 ARG A O 1
ATOM 8447 N N . ASN A 1 1090 ? -0.072 -41.906 -20.422 1 95.12 1090 ASN A N 1
ATOM 8448 C CA . ASN A 1 1090 ? 1.079 -42.312 -21.203 1 95.12 1090 ASN A CA 1
ATOM 8449 C C . ASN A 1 1090 ? 2.387 -42.125 -20.453 1 95.12 1090 ASN A C 1
ATOM 8451 O O . ASN A 1 1090 ? 3.283 -42.969 -20.5 1 95.12 1090 ASN A O 1
ATOM 8455 N N . LEU A 1 1091 ? 2.529 -41 -19.828 1 94.69 1091 LEU A N 1
ATOM 8456 C CA . LEU A 1 1091 ? 3.732 -40.688 -19.078 1 94.69 1091 LEU A CA 1
ATOM 8457 C C . LEU A 1 1091 ? 3.715 -41.344 -17.703 1 94.69 1091 LEU A C 1
ATOM 8459 O O . LEU A 1 1091 ? 3.133 -40.812 -16.766 1 94.69 1091 LEU A O 1
ATOM 8463 N N . LYS A 1 1092 ? 4.391 -42.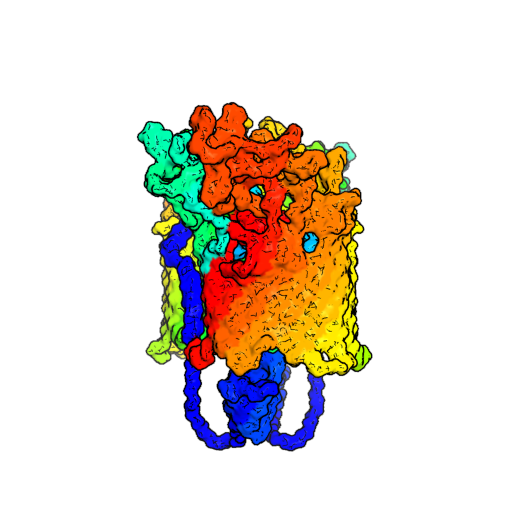312 -17.578 1 93 1092 LYS A N 1
ATOM 8464 C CA . LYS A 1 1092 ? 4.305 -43.125 -16.375 1 93 1092 LYS A CA 1
ATOM 8465 C C . LYS A 1 1092 ? 5.215 -42.594 -15.281 1 93 1092 LYS A C 1
ATOM 8467 O O . LYS A 1 1092 ? 4.988 -42.844 -14.094 1 93 1092 LYS A O 1
ATOM 8472 N N . ASP A 1 1093 ? 6.246 -41.906 -15.602 1 92.44 1093 ASP A N 1
ATOM 8473 C CA . ASP A 1 1093 ? 7.258 -41.531 -14.617 1 92.44 1093 ASP A CA 1
ATOM 8474 C C . ASP A 1 1093 ? 7.055 -40.094 -14.156 1 92.44 1093 ASP A C 1
ATOM 8476 O O . ASP A 1 1093 ? 7.922 -39.5 -13.5 1 92.44 1093 ASP A O 1
ATOM 8480 N N . LEU A 1 1094 ? 6.043 -39.5 -14.547 1 90.5 1094 LEU A N 1
ATOM 8481 C CA . LEU A 1 1094 ? 5.793 -38.156 -14.062 1 90.5 1094 LEU A CA 1
ATOM 8482 C C . LEU A 1 1094 ? 4.324 -37.781 -14.219 1 90.5 1094 LEU A C 1
ATOM 8484 O O . LEU A 1 1094 ? 3.609 -38.375 -15.023 1 90.5 1094 LEU A O 1
ATOM 8488 N N . ASP A 1 1095 ? 3.912 -36.812 -13.406 1 92.38 1095 ASP A N 1
ATOM 8489 C CA . ASP A 1 1095 ? 2.656 -36.094 -13.602 1 92.38 1095 ASP A CA 1
ATOM 8490 C C . ASP A 1 1095 ? 2.84 -34.906 -14.555 1 92.38 1095 ASP A C 1
ATOM 8492 O O . ASP A 1 1095 ? 3.705 -34.062 -14.336 1 92.38 1095 ASP A O 1
ATOM 8496 N N . PRO A 1 1096 ? 2.121 -34.812 -15.57 1 90.25 1096 PRO A N 1
ATOM 8497 C CA . PRO A 1 1096 ? 2.32 -33.75 -16.562 1 90.25 1096 PRO A CA 1
ATOM 8498 C C . PRO A 1 1096 ? 2.225 -32.344 -15.969 1 90.25 1096 PRO A C 1
ATOM 8500 O O . PRO A 1 1096 ? 2.729 -31.391 -16.562 1 90.25 1096 PRO A O 1
ATOM 8503 N N . GLU A 1 1097 ? 1.626 -32.156 -14.836 1 87.88 1097 GLU A N 1
ATOM 8504 C CA . GLU A 1 1097 ? 1.496 -30.844 -14.195 1 87.88 1097 GLU A CA 1
ATOM 8505 C C . GLU A 1 1097 ? 2.861 -30.281 -13.812 1 87.88 1097 GLU A C 1
ATOM 8507 O O . GLU A 1 1097 ? 3.045 -29.062 -13.773 1 87.88 1097 GLU A O 1
ATOM 8512 N N . VAL A 1 1098 ? 3.793 -31.078 -13.609 1 91.75 1098 VAL A N 1
ATOM 8513 C CA . VAL A 1 1098 ? 5.117 -30.672 -13.156 1 91.75 1098 VAL A CA 1
ATOM 8514 C C . VAL A 1 1098 ? 5.832 -29.922 -14.281 1 91.75 1098 VAL A C 1
ATOM 8516 O O . VAL A 1 1098 ? 6.793 -29.188 -14.031 1 91.75 1098 VAL A O 1
ATOM 8519 N N . LEU A 1 1099 ? 5.324 -30 -15.484 1 92.31 1099 LEU A N 1
ATOM 8520 C CA . LEU A 1 1099 ? 5.965 -29.391 -16.641 1 92.31 1099 LEU A CA 1
ATOM 8521 C C . LEU A 1 1099 ? 5.543 -27.922 -16.781 1 92.31 1099 LEU A C 1
ATOM 8523 O O . LEU A 1 1099 ? 6.168 -27.156 -17.516 1 92.31 1099 LEU A O 1
ATOM 8527 N N . THR A 1 1100 ? 4.578 -27.469 -16.031 1 90.56 1100 THR A N 1
ATOM 8528 C CA . THR A 1 1100 ? 4.105 -26.094 -16.094 1 90.56 1100 THR A CA 1
ATOM 8529 C C . THR A 1 1100 ? 5.055 -25.156 -15.352 1 90.56 1100 THR A C 1
ATOM 8531 O O . THR A 1 1100 ? 4.855 -24.875 -14.172 1 90.56 1100 THR A O 1
ATOM 8534 N N . GLY A 1 1101 ? 5.973 -24.547 -16.125 1 90.5 1101 GLY A N 1
ATOM 8535 C CA . GLY A 1 1101 ? 7.012 -23.734 -15.523 1 90.5 1101 GLY A CA 1
ATOM 8536 C C . GLY A 1 1101 ? 6.793 -22.25 -15.742 1 90.5 1101 GLY A C 1
ATOM 8537 O O . GLY A 1 1101 ? 7.625 -21.422 -15.344 1 90.5 1101 GLY A O 1
ATOM 8538 N N . GLY A 1 1102 ? 5.719 -21.859 -16.344 1 92.06 1102 GLY A N 1
ATOM 8539 C CA . GLY A 1 1102 ? 5.441 -20.453 -16.594 1 92.06 1102 GLY A CA 1
ATOM 8540 C C . GLY A 1 1102 ? 4.074 -20.203 -17.203 1 92.06 1102 GLY A C 1
ATOM 8541 O O . GLY A 1 1102 ? 3.297 -21.141 -17.391 1 92.06 1102 GLY A O 1
ATOM 8542 N N . SER A 1 1103 ? 3.836 -18.953 -17.5 1 91.75 1103 SER A N 1
ATOM 8543 C CA . SER A 1 1103 ? 2.525 -18.578 -18.016 1 91.75 1103 SER A CA 1
ATOM 8544 C C . SER A 1 1103 ? 2.475 -18.703 -19.531 1 91.75 1103 SER A C 1
ATOM 8546 O O . SER A 1 1103 ? 1.404 -18.891 -20.109 1 91.75 1103 SER A O 1
ATOM 8548 N N . ARG A 1 1104 ? 3.594 -18.609 -20.172 1 92.75 1104 ARG A N 1
ATOM 8549 C CA . ARG A 1 1104 ? 3.631 -18.734 -21.625 1 92.75 1104 ARG A CA 1
ATOM 8550 C C . ARG A 1 1104 ? 3.613 -20.188 -22.062 1 92.75 1104 ARG A C 1
ATOM 8552 O O . ARG A 1 1104 ? 4.215 -21.047 -21.406 1 92.75 1104 ARG A O 1
ATOM 8559 N N . TRP A 1 1105 ? 3.012 -20.453 -23.156 1 92.56 1105 TRP A N 1
ATOM 8560 C CA . TRP A 1 1105 ? 2.719 -21.828 -23.562 1 92.56 1105 TRP A CA 1
ATOM 8561 C C . TRP A 1 1105 ? 4.004 -22.625 -23.734 1 92.56 1105 TRP A C 1
ATOM 8563 O O . TRP A 1 1105 ? 4.059 -23.812 -23.391 1 92.56 1105 TRP A O 1
ATOM 8573 N N . ALA A 1 1106 ? 5.078 -21.953 -24.203 1 93 1106 ALA A N 1
ATOM 8574 C CA . ALA A 1 1106 ? 6.328 -22.672 -24.484 1 93 1106 ALA A CA 1
ATOM 8575 C C . ALA A 1 1106 ? 7.043 -23.031 -23.188 1 93 1106 ALA A C 1
ATOM 8577 O O . ALA A 1 1106 ? 7.941 -23.875 -23.188 1 93 1106 ALA A O 1
ATOM 8578 N N . GLN A 1 1107 ? 6.629 -22.516 -22.109 1 92.94 1107 GLN A N 1
ATOM 8579 C CA . GLN A 1 1107 ? 7.238 -22.766 -20.812 1 92.94 1107 GLN A CA 1
ATOM 8580 C C . GLN A 1 1107 ? 6.566 -23.938 -20.094 1 92.94 1107 GLN A C 1
ATOM 8582 O O . GLN A 1 1107 ? 6.914 -24.266 -18.969 1 92.94 1107 GLN A O 1
ATOM 8587 N N . THR A 1 1108 ? 5.707 -24.641 -20.719 1 93.12 1108 THR A N 1
ATOM 8588 C CA . THR A 1 1108 ? 4.934 -25.688 -20.062 1 93.12 1108 THR A CA 1
ATOM 8589 C C . THR A 1 1108 ? 5.242 -27.047 -20.688 1 93.12 1108 THR A C 1
ATOM 8591 O O . THR A 1 1108 ? 4.48 -28 -20.516 1 93.12 1108 THR A O 1
ATOM 8594 N N . LEU A 1 1109 ? 6.398 -27.25 -21.328 1 94.94 1109 LEU A N 1
ATOM 8595 C CA . LEU A 1 1109 ? 6.555 -28.422 -22.172 1 94.94 1109 LEU A CA 1
ATOM 8596 C C . LEU A 1 1109 ? 7.758 -29.25 -21.734 1 94.94 1109 LEU A C 1
ATOM 8598 O O . LEU A 1 1109 ? 7.875 -30.422 -22.109 1 94.94 1109 LEU A O 1
ATOM 8602 N N . THR A 1 1110 ? 8.695 -28.781 -21.062 1 91.31 1110 THR A N 1
ATOM 8603 C CA . THR A 1 1110 ? 9.953 -29.516 -20.922 1 91.31 1110 THR A CA 1
ATOM 8604 C C . THR A 1 1110 ? 10.359 -29.625 -19.453 1 91.31 1110 THR A C 1
ATOM 8606 O O . THR A 1 1110 ? 11.094 -30.547 -19.078 1 91.31 1110 THR A O 1
ATOM 8609 N N . SER A 1 1111 ? 10.133 -28.609 -18.672 1 73.38 1111 SER A N 1
ATOM 8610 C CA . SER A 1 1111 ? 10.789 -28.531 -17.375 1 73.38 1111 SER A CA 1
ATOM 8611 C C . SER A 1 1111 ? 9.969 -29.234 -16.297 1 73.38 1111 SER A C 1
ATOM 8613 O O . SER A 1 1111 ? 8.812 -28.891 -16.062 1 73.38 1111 SER A O 1
ATOM 8615 N N . ALA A 1 1112 ? 10.703 -30.188 -15.68 1 68.31 1112 ALA A N 1
ATOM 8616 C CA . ALA A 1 1112 ? 10.102 -30.875 -14.547 1 68.31 1112 ALA A CA 1
ATOM 8617 C C . ALA A 1 1112 ? 10.695 -30.391 -13.227 1 68.31 1112 ALA A C 1
ATOM 8619 O O . ALA A 1 1112 ? 10.508 -31.016 -12.18 1 68.31 1112 ALA A O 1
ATOM 8620 N N . GLY A 1 1113 ? 11.328 -29.234 -13.234 1 85.69 1113 GLY A N 1
ATOM 8621 C CA . GLY A 1 1113 ? 12.109 -28.844 -12.07 1 85.69 1113 GLY A CA 1
ATOM 8622 C C . GLY A 1 1113 ? 11.352 -27.906 -11.141 1 85.69 1113 GLY A C 1
ATOM 8623 O O . GLY A 1 1113 ? 11.961 -27.188 -10.344 1 85.69 1113 GLY A O 1
ATOM 8624 N N . THR A 1 1114 ? 10.109 -27.828 -11.203 1 89.94 1114 THR A N 1
ATOM 8625 C CA . THR A 1 1114 ? 9.336 -27.078 -10.219 1 89.94 1114 THR A CA 1
ATOM 8626 C C . THR A 1 1114 ? 9.211 -27.875 -8.922 1 89.94 1114 THR A C 1
ATOM 8628 O O . THR A 1 1114 ? 10.188 -28.047 -8.195 1 89.94 1114 THR A O 1
ATOM 8631 N N . ASN A 1 1115 ? 8.25 -28.406 -8.406 1 92.88 1115 ASN A N 1
ATOM 8632 C CA . ASN A 1 1115 ? 8 -29.391 -7.348 1 92.88 1115 ASN A CA 1
ATOM 8633 C C . ASN A 1 1115 ? 7.152 -30.547 -7.848 1 92.88 1115 ASN A C 1
ATOM 8635 O O . ASN A 1 1115 ? 6.52 -30.453 -8.898 1 92.88 1115 ASN A O 1
ATOM 8639 N N . PRO A 1 1116 ? 7.238 -31.672 -7.148 1 92.12 1116 PRO A N 1
ATOM 8640 C CA . PRO A 1 1116 ? 6.336 -32.75 -7.531 1 92.12 1116 PRO A CA 1
ATOM 8641 C C . PRO A 1 1116 ? 4.863 -32.406 -7.379 1 92.12 1116 PRO A C 1
ATOM 8643 O O . PRO A 1 1116 ? 4.52 -31.547 -6.551 1 92.12 1116 PRO A O 1
ATOM 8646 N N . ALA A 1 1117 ? 4.094 -33 -8.203 1 92.25 1117 ALA A N 1
ATOM 8647 C CA . ALA A 1 1117 ? 2.648 -32.844 -8.055 1 92.25 1117 ALA A CA 1
ATOM 8648 C C . ALA A 1 1117 ? 2.145 -33.531 -6.789 1 92.25 1117 ALA A C 1
ATOM 8650 O O . ALA A 1 1117 ? 2.73 -34.5 -6.336 1 92.25 1117 ALA A O 1
ATOM 8651 N N . THR A 1 1118 ? 1.059 -33.031 -6.277 1 93.19 1118 THR A N 1
ATOM 8652 C CA . THR A 1 1118 ? 0.554 -33.562 -5.023 1 93.19 1118 THR A CA 1
ATOM 8653 C C . THR A 1 1118 ? -0.856 -34.125 -5.203 1 93.19 1118 THR A C 1
ATOM 8655 O O . THR A 1 1118 ? -1.557 -33.75 -6.148 1 93.19 1118 THR A O 1
ATOM 8658 N N . ARG A 1 1119 ? -1.207 -35.094 -4.43 1 94.94 1119 ARG A N 1
ATOM 8659 C CA . ARG A 1 1119 ? -2.588 -35.5 -4.184 1 94.94 1119 ARG A CA 1
ATOM 8660 C C . ARG A 1 1119 ? -3.047 -35.062 -2.795 1 94.94 1119 ARG A C 1
ATOM 8662 O O . ARG A 1 1119 ? -2.248 -35.031 -1.856 1 94.94 1119 ARG A O 1
ATOM 8669 N N . SER A 1 1120 ? -4.254 -34.75 -2.686 1 95.19 1120 SER A N 1
ATOM 8670 C CA . SER A 1 1120 ? -4.773 -34.188 -1.443 1 95.19 1120 SER A CA 1
ATOM 8671 C C . SER A 1 1120 ? -5.984 -34.969 -0.947 1 95.19 1120 SER A C 1
ATOM 8673 O O . SER A 1 1120 ? -6.805 -35.406 -1.746 1 95.19 1120 SER A O 1
ATOM 8675 N N . MET A 1 1121 ? -6.074 -35.188 0.328 1 96.75 1121 MET A N 1
ATOM 8676 C CA . MET A 1 1121 ? -7.234 -35.75 1.008 1 96.75 1121 MET A CA 1
ATOM 8677 C C . MET A 1 1121 ? -7.633 -34.906 2.211 1 96.75 1121 MET A C 1
ATOM 8679 O O . MET A 1 1121 ? -6.77 -34.375 2.92 1 96.75 1121 MET A O 1
ATOM 8683 N N . GLY A 1 1122 ? -8.914 -34.812 2.342 1 96.88 1122 GLY A N 1
ATOM 8684 C CA . GLY A 1 1122 ? -9.305 -33.938 3.441 1 96.88 1122 GLY A CA 1
ATOM 8685 C C . GLY A 1 1122 ? -10.75 -34.156 3.875 1 96.88 1122 GLY A C 1
ATOM 8686 O O . GLY A 1 1122 ? -11.43 -35.062 3.383 1 96.88 1122 GLY A O 1
ATOM 8687 N N . LEU A 1 1123 ? -11.133 -33.406 4.941 1 97.19 1123 LEU A N 1
ATOM 8688 C CA . LEU A 1 1123 ? -12.469 -33.375 5.523 1 97.19 1123 LEU A CA 1
ATOM 8689 C C . LEU A 1 1123 ? -13.031 -31.953 5.492 1 97.19 1123 LEU A C 1
ATOM 8691 O O . LEU A 1 1123 ? -12.273 -30.984 5.5 1 97.19 1123 LEU A O 1
ATOM 8695 N N . MET A 1 1124 ? -14.312 -31.891 5.363 1 96.62 1124 MET A N 1
ATOM 8696 C CA . MET A 1 1124 ? -14.961 -30.594 5.312 1 96.62 1124 MET A CA 1
ATOM 8697 C C . MET A 1 1124 ? -16.25 -30.594 6.113 1 96.62 1124 MET A C 1
ATOM 8699 O O . MET A 1 1124 ? -16.969 -31.609 6.148 1 96.62 1124 MET A O 1
ATOM 8703 N N . LEU A 1 1125 ? -16.516 -29.547 6.801 1 95.56 1125 LEU A N 1
ATOM 8704 C CA . LEU A 1 1125 ? -17.75 -29.281 7.52 1 95.56 1125 LEU A CA 1
ATOM 8705 C C . LEU A 1 1125 ? -18.438 -28.016 6.984 1 95.56 1125 LEU A C 1
ATOM 8707 O O . LEU A 1 1125 ? -17.797 -26.984 6.848 1 95.56 1125 LEU A O 1
ATOM 8711 N N . ARG A 1 1126 ? -19.641 -28.156 6.555 1 94.94 1126 ARG A N 1
ATOM 8712 C CA . ARG A 1 1126 ? -20.469 -27.016 6.152 1 94.94 1126 ARG A CA 1
ATOM 8713 C C . ARG A 1 1126 ? -21.719 -26.922 7.012 1 94.94 1126 ARG A C 1
ATOM 8715 O O . ARG A 1 1126 ? -22.438 -27.906 7.188 1 94.94 1126 ARG A O 1
ATOM 8722 N N . ALA A 1 1127 ? -21.953 -25.781 7.488 1 93.56 1127 ALA A N 1
ATOM 8723 C CA . ALA A 1 1127 ? -23.109 -25.562 8.344 1 93.56 1127 ALA A CA 1
ATOM 8724 C C . ALA A 1 1127 ? -23.797 -24.234 8 1 93.56 1127 ALA A C 1
ATOM 8726 O O . ALA A 1 1127 ? -23.125 -23.266 7.625 1 93.56 1127 ALA A O 1
ATOM 8727 N N . ARG A 1 1128 ? -25.031 -24.312 8.094 1 90.81 1128 ARG A N 1
ATOM 8728 C CA . ARG A 1 1128 ? -25.844 -23.109 7.934 1 90.81 1128 ARG A CA 1
ATOM 8729 C C . ARG A 1 1128 ? -26.766 -22.906 9.133 1 90.81 1128 ARG A C 1
ATOM 8731 O O . ARG A 1 1128 ? -27.344 -23.859 9.648 1 90.81 1128 ARG A O 1
ATOM 8738 N N . PHE A 1 1129 ? -26.859 -21.734 9.469 1 88.88 1129 PHE A N 1
ATOM 8739 C CA . PHE A 1 1129 ? -27.688 -21.391 10.609 1 88.88 1129 PHE A CA 1
ATOM 8740 C C . PHE A 1 1129 ? -28.641 -20.266 10.242 1 88.88 1129 PHE A C 1
ATOM 8742 O O . PHE A 1 1129 ? -28.344 -19.438 9.375 1 88.88 1129 PHE A O 1
ATOM 8749 N N . MET B 1 1 ? 5.625 6.441 -20.719 1 67.81 1 MET B N 1
ATOM 8750 C CA . MET B 1 1 ? 5.094 7.5 -19.875 1 67.81 1 MET B CA 1
ATOM 8751 C C . MET B 1 1 ? 4.746 8.742 -20.688 1 67.81 1 MET B C 1
ATOM 8753 O O . MET B 1 1 ? 3.703 9.359 -20.469 1 67.81 1 MET B O 1
ATOM 8757 N N . LYS B 1 2 ? 5.559 9.094 -21.688 1 69.25 2 LYS B N 1
ATOM 8758 C CA . LYS B 1 2 ? 5.258 10.227 -22.562 1 69.25 2 LYS B CA 1
ATOM 8759 C C . LYS B 1 2 ? 3.979 9.984 -23.359 1 69.25 2 LYS B C 1
ATOM 8761 O O . LYS B 1 2 ? 3.152 10.883 -23.516 1 69.25 2 LYS B O 1
ATOM 8766 N N . ASN B 1 3 ? 3.855 8.773 -23.859 1 68.56 3 ASN B N 1
ATOM 8767 C CA . ASN B 1 3 ? 2.637 8.43 -24.578 1 68.56 3 ASN B CA 1
ATOM 8768 C C . ASN B 1 3 ? 1.398 8.586 -23.703 1 68.56 3 ASN B C 1
ATOM 8770 O O . ASN B 1 3 ? 0.344 9.016 -24.188 1 68.56 3 ASN B O 1
ATOM 8774 N N . GLU B 1 4 ? 1.538 8.266 -22.484 1 70.5 4 GLU B N 1
ATOM 8775 C CA . GLU B 1 4 ? 0.428 8.414 -21.547 1 70.5 4 GLU B CA 1
ATOM 8776 C C . GLU B 1 4 ? 0.028 9.883 -21.391 1 70.5 4 GLU B C 1
ATOM 8778 O O . GLU B 1 4 ? -1.16 10.211 -21.406 1 70.5 4 GLU B O 1
ATOM 8783 N N . LYS B 1 5 ? 0.956 10.734 -21.203 1 68.31 5 LYS B N 1
ATOM 8784 C CA . LYS B 1 5 ? 0.683 12.156 -21.078 1 68.31 5 LYS B CA 1
ATOM 8785 C C . LYS B 1 5 ? -0.033 12.703 -22.312 1 68.31 5 LYS B C 1
ATOM 8787 O O . LYS B 1 5 ? -0.959 13.508 -22.188 1 68.31 5 LYS B O 1
ATOM 8792 N N . ASN B 1 6 ? 0.394 12.273 -23.484 1 65.38 6 ASN B N 1
ATOM 8793 C CA . ASN B 1 6 ? -0.213 12.719 -24.734 1 65.38 6 ASN B CA 1
ATOM 8794 C C . ASN B 1 6 ? -1.644 12.211 -24.875 1 65.38 6 ASN B C 1
ATOM 8796 O O . ASN B 1 6 ? -2.52 12.922 -25.359 1 65.38 6 ASN B O 1
ATOM 8800 N N . LEU B 1 7 ? -1.853 11.055 -24.531 1 61.38 7 LEU B N 1
ATOM 8801 C CA . LEU B 1 7 ? -3.188 10.469 -24.594 1 61.38 7 LEU B CA 1
ATOM 8802 C C . LEU B 1 7 ? -4.152 11.219 -23.688 1 61.38 7 LEU B C 1
ATOM 8804 O O . LEU B 1 7 ? -5.305 11.453 -24.062 1 61.38 7 LEU B O 1
ATOM 8808 N N . LEU B 1 8 ? -3.764 11.57 -22.609 1 60.78 8 LEU B N 1
ATOM 8809 C CA . LEU B 1 8 ? -4.605 12.258 -21.625 1 60.78 8 LEU B CA 1
ATOM 8810 C C . LEU B 1 8 ? -4.906 13.688 -22.078 1 60.78 8 LEU B C 1
ATOM 8812 O O . LEU B 1 8 ? -5.922 14.266 -21.688 1 60.78 8 LEU B O 1
ATOM 8816 N N . LYS B 1 9 ? -4.027 14.312 -22.922 1 55.5 9 LYS B N 1
ATOM 8817 C CA . LYS B 1 9 ? -4.266 15.648 -23.469 1 55.5 9 LYS B CA 1
ATOM 8818 C C . LYS B 1 9 ? -5.402 15.625 -24.484 1 55.5 9 LYS B C 1
ATOM 8820 O O . LYS B 1 9 ? -6.184 16.578 -24.562 1 55.5 9 LYS B O 1
ATOM 8825 N N . THR B 1 10 ? -5.406 14.641 -25.406 1 51.12 10 THR B N 1
ATOM 8826 C CA . THR B 1 10 ? -6.387 14.609 -26.484 1 51.12 10 THR B CA 1
ATOM 8827 C C . THR B 1 10 ? -7.68 13.945 -26.031 1 51.12 10 THR B C 1
ATOM 8829 O O . THR B 1 10 ? -8.703 14.023 -26.719 1 51.12 10 THR B O 1
ATOM 8832 N N . GLY B 1 11 ? -7.504 13.125 -25.219 1 45.12 11 GLY B N 1
ATOM 8833 C CA . GLY B 1 11 ? -8.719 12.453 -24.797 1 45.12 11 GLY B CA 1
ATOM 8834 C C . GLY B 1 11 ? -9.664 13.359 -24.031 1 45.12 11 GLY B C 1
ATOM 8835 O O . GLY B 1 11 ? -9.25 14.375 -23.484 1 45.12 11 GLY B O 1
ATOM 8836 N N . PHE B 1 12 ? -10.883 13.477 -24.453 1 38.78 12 PHE B N 1
ATOM 8837 C CA . PHE B 1 12 ? -11.859 14.195 -23.641 1 38.78 12 PHE B CA 1
ATOM 8838 C C . PHE B 1 12 ? -11.453 14.164 -22.172 1 38.78 12 PHE B C 1
ATOM 8840 O O . PHE B 1 12 ? -11.133 13.109 -21.625 1 38.78 12 PHE B O 1
ATOM 8847 N N . ALA B 1 13 ? -10.82 15.25 -21.703 1 34 13 ALA B N 1
ATOM 8848 C CA . ALA B 1 13 ? -10.242 15.578 -20.406 1 34 13 ALA B CA 1
ATOM 8849 C C . ALA B 1 13 ? -11.023 14.922 -19.266 1 34 13 ALA B C 1
ATOM 8851 O O . ALA B 1 13 ? -12.203 15.227 -19.062 1 34 13 ALA B O 1
ATOM 8852 N N . ILE B 1 14 ? -10.766 13.906 -18.969 1 34.91 14 ILE B N 1
ATOM 8853 C CA . ILE B 1 14 ? -11.164 13.359 -17.672 1 34.91 14 ILE B CA 1
ATOM 8854 C C . ILE B 1 14 ? -10.984 14.422 -16.594 1 34.91 14 ILE B C 1
ATOM 8856 O O . ILE B 1 14 ? -11.188 14.156 -15.406 1 34.91 14 ILE B O 1
ATOM 8860 N N . LYS B 1 15 ? -10.211 15.438 -16.828 1 38.25 15 LYS B N 1
ATOM 8861 C CA . LYS B 1 15 ? -10.07 16.453 -15.789 1 38.25 15 LYS B CA 1
ATOM 8862 C C . LYS B 1 15 ? -11.422 17.062 -15.422 1 38.25 15 LYS B C 1
ATOM 8864 O O . LYS B 1 15 ? -11.688 17.344 -14.258 1 38.25 15 LYS B O 1
ATOM 8869 N N . GLY B 1 16 ? -12.117 17.547 -16.516 1 33.62 16 GLY B N 1
ATOM 8870 C CA . GLY B 1 16 ? -13.406 18.188 -16.297 1 33.62 16 GLY B CA 1
ATOM 8871 C C . GLY B 1 16 ? -14.469 17.234 -15.789 1 33.62 16 GLY B C 1
ATOM 8872 O O . GLY B 1 16 ? -15.602 17.641 -15.516 1 33.62 16 GLY B O 1
ATOM 8873 N N . ILE B 1 17 ? -14.336 16 -16.125 1 34.88 17 ILE B N 1
ATOM 8874 C CA . ILE B 1 17 ? -15.398 15.102 -15.695 1 34.88 17 ILE B CA 1
ATOM 8875 C C . ILE B 1 17 ? -15.398 14.992 -14.172 1 34.88 17 ILE B C 1
ATOM 8877 O O . ILE B 1 17 ? -16.422 14.664 -13.57 1 34.88 17 ILE B O 1
ATOM 8881 N N . SER B 1 18 ? -14.336 15.258 -13.633 1 34.09 18 SER B N 1
ATOM 8882 C CA . SER B 1 18 ? -14.406 15.133 -12.18 1 34.09 18 SER B CA 1
ATOM 8883 C C . SER B 1 18 ? -15.312 16.203 -11.578 1 34.09 18 SER B C 1
ATOM 8885 O O . SER B 1 18 ? -16.156 15.898 -10.742 1 34.09 18 SER B O 1
ATOM 8887 N N . THR B 1 19 ? -15.039 17.484 -12.055 1 36.5 19 THR B N 1
ATOM 8888 C CA . THR B 1 19 ? -15.922 18.531 -11.547 1 36.5 19 THR B CA 1
ATOM 8889 C C . THR B 1 19 ? -17.328 18.344 -12.086 1 36.5 19 THR B C 1
ATOM 8891 O O . THR B 1 19 ? -18.312 18.531 -11.352 1 36.5 19 THR B O 1
ATOM 8894 N N . PHE B 1 20 ? -17.406 18.031 -13.391 1 35.97 20 PHE B N 1
ATOM 8895 C CA . PHE B 1 20 ? -18.703 17.922 -14.039 1 35.97 20 PHE B CA 1
ATOM 8896 C C . PHE B 1 20 ? -19.438 16.656 -13.594 1 35.97 20 PHE B C 1
ATOM 8898 O O . PHE B 1 20 ? -20.625 16.703 -13.258 1 35.97 20 PHE B O 1
ATOM 8905 N N . ILE B 1 21 ? -18.859 15.539 -13.461 1 38.81 21 ILE B N 1
ATOM 8906 C CA . ILE B 1 21 ? -19.516 14.336 -12.969 1 38.81 21 ILE B CA 1
ATOM 8907 C C . ILE B 1 21 ? -19.875 14.516 -11.5 1 38.81 21 ILE B C 1
ATOM 8909 O O . ILE B 1 21 ? -20.938 14.055 -11.055 1 38.81 21 ILE B O 1
ATOM 8913 N N . GLN B 1 22 ? -19.172 15.281 -10.828 1 37.5 22 GLN B N 1
ATOM 8914 C CA . GLN B 1 22 ? -19.547 15.625 -9.461 1 37.5 22 GLN B CA 1
ATOM 8915 C C . GLN B 1 22 ? -20.766 16.531 -9.438 1 37.5 22 GLN B C 1
ATOM 8917 O O . GLN B 1 22 ? -21.672 16.328 -8.625 1 37.5 22 GLN B O 1
ATOM 8922 N N . VAL B 1 23 ? -20.781 17.516 -10.344 1 38.59 23 VAL B N 1
ATOM 8923 C CA . VAL B 1 23 ? -21.938 18.406 -10.422 1 38.59 23 VAL B CA 1
ATOM 8924 C C . VAL B 1 23 ? -23.109 17.672 -11.078 1 38.59 23 VAL B C 1
ATOM 8926 O O . VAL B 1 23 ? -24.234 17.75 -10.609 1 38.59 23 VAL B O 1
ATOM 8929 N N . ILE B 1 24 ? -22.922 16.891 -12.109 1 39.03 24 ILE B N 1
ATOM 8930 C CA . ILE B 1 24 ? -24.016 16.188 -12.766 1 39.03 24 ILE B CA 1
ATOM 8931 C C . ILE B 1 24 ? -24.531 15.07 -11.867 1 39.03 24 ILE B C 1
ATOM 8933 O O . ILE B 1 24 ? -25.734 14.883 -11.734 1 39.03 24 ILE B O 1
ATOM 8937 N N . ALA B 1 25 ? -23.672 14.359 -11.211 1 38.09 25 ALA B N 1
ATOM 8938 C CA . ALA B 1 25 ? -24.156 13.383 -10.234 1 38.09 25 ALA B CA 1
ATOM 8939 C C . ALA B 1 25 ? -24.953 14.055 -9.125 1 38.09 25 ALA B C 1
ATOM 8941 O O . ALA B 1 25 ? -25.969 13.523 -8.672 1 38.09 25 ALA B O 1
ATOM 8942 N N . LEU B 1 26 ? -24.562 15.25 -8.719 1 37.84 26 LEU B N 1
ATOM 8943 C CA . LEU B 1 26 ? -25.297 16.062 -7.742 1 37.84 26 LEU B CA 1
ATOM 8944 C C . LEU B 1 26 ? -26.609 16.547 -8.32 1 37.84 26 LEU B C 1
ATOM 8946 O O . LEU B 1 26 ? -27.656 16.484 -7.656 1 37.84 26 LEU B O 1
ATOM 8950 N N . VAL B 1 27 ? -26.594 17.156 -9.531 1 38.72 27 VAL B N 1
ATOM 8951 C CA . VAL B 1 27 ? -27.828 17.703 -10.117 1 38.72 27 VAL B CA 1
ATOM 8952 C C . VAL B 1 27 ? -28.797 16.562 -10.438 1 38.72 27 VAL B C 1
ATOM 8954 O O . VAL B 1 27 ? -30 16.688 -10.188 1 38.72 27 VAL B O 1
ATOM 8957 N N . PHE B 1 28 ? -28.234 15.484 -10.875 1 39.41 28 PHE B N 1
ATOM 8958 C CA . PHE B 1 28 ? -29.141 14.391 -11.234 1 39.41 28 PHE B CA 1
ATOM 8959 C C . PHE B 1 28 ? -29.766 13.781 -9.992 1 39.41 28 PHE B C 1
ATOM 8961 O O . PHE B 1 28 ? -30.938 13.367 -10.016 1 39.41 28 PHE B O 1
ATOM 8968 N N . LEU B 1 29 ? -29 13.648 -8.961 1 35.84 29 LEU B N 1
ATOM 8969 C CA . LEU B 1 29 ? -29.625 13.219 -7.719 1 35.84 29 LEU B CA 1
ATOM 8970 C C . LEU B 1 29 ? -30.688 14.211 -7.281 1 35.84 29 LEU B C 1
ATOM 8972 O O . LEU B 1 29 ? -31.719 13.82 -6.727 1 35.84 29 LEU B O 1
ATOM 8976 N N . LEU B 1 30 ? -30.469 15.508 -7.457 1 35.38 30 LEU B N 1
ATOM 8977 C CA . LEU B 1 30 ? -31.438 16.516 -7.055 1 35.38 30 LEU B CA 1
ATOM 8978 C C . LEU B 1 30 ? -32.688 16.453 -7.93 1 35.38 30 LEU B C 1
ATOM 8980 O O . LEU B 1 30 ? -33.781 16.781 -7.477 1 35.38 30 LEU B O 1
ATOM 8984 N N . ILE B 1 31 ? -32.438 16.266 -9.219 1 36.44 31 ILE B N 1
ATOM 8985 C CA . ILE B 1 31 ? -33.625 16.422 -10.055 1 36.44 31 ILE B CA 1
ATOM 8986 C C . ILE B 1 31 ? -34.5 15.172 -9.914 1 36.44 31 ILE B C 1
ATOM 8988 O O . ILE B 1 31 ? -35.719 15.242 -10.125 1 36.44 31 ILE B O 1
ATOM 8992 N N . SER B 1 32 ? -33.812 14.023 -9.828 1 34.16 32 SER B N 1
ATOM 8993 C CA . SER B 1 32 ? -34.688 12.891 -10.078 1 34.16 32 SER B CA 1
ATOM 8994 C C . SER B 1 32 ? -35.562 12.57 -8.852 1 34.16 32 SER B C 1
ATOM 8996 O O . SER B 1 32 ? -36.188 11.516 -8.781 1 34.16 32 SER B O 1
ATOM 8998 N N . VAL B 1 33 ? -35.312 13.219 -7.742 1 31.27 33 VAL B N 1
ATOM 8999 C CA . VAL B 1 33 ? -36.281 12.836 -6.746 1 31.27 33 VAL B CA 1
ATOM 9000 C C . VAL B 1 33 ? -37.688 13.289 -7.199 1 31.27 33 VAL B C 1
ATOM 9002 O O . VAL B 1 33 ? -37.938 14.484 -7.375 1 31.27 33 VAL B O 1
ATOM 9005 N N . PRO B 1 34 ? -38.312 12.453 -8.016 1 31.98 34 PRO B N 1
ATOM 9006 C CA . PRO B 1 34 ? -39.688 12.875 -8.266 1 31.98 34 PRO B CA 1
ATOM 9007 C C . PRO B 1 34 ? -40.375 13.445 -7.016 1 31.98 34 PRO B C 1
ATOM 9009 O O . PRO B 1 34 ? -40.125 12.961 -5.906 1 31.98 34 PRO B O 1
ATOM 9012 N N . ILE B 1 35 ? -40.625 14.688 -7.082 1 27.34 35 ILE B N 1
ATOM 9013 C CA . ILE B 1 35 ? -41.656 15.258 -6.242 1 27.34 35 ILE B CA 1
ATOM 9014 C C . ILE B 1 35 ? -42.938 14.438 -6.391 1 27.34 35 ILE B C 1
ATOM 9016 O O . ILE B 1 35 ? -43.531 14.383 -7.477 1 27.34 35 ILE B O 1
ATOM 9020 N N . TYR B 1 36 ? -43.031 13.18 -5.895 1 26.75 36 TYR B N 1
ATOM 9021 C CA . TYR B 1 36 ? -44.375 12.633 -5.797 1 26.75 36 TYR B CA 1
ATOM 9022 C C . TYR B 1 36 ? -45.375 13.672 -5.27 1 26.75 36 TYR B C 1
ATOM 9024 O O . TYR B 1 36 ? -45.188 14.211 -4.176 1 26.75 36 TYR B O 1
ATOM 9032 N N . SER B 1 37 ? -45.75 14.539 -6.141 1 23.84 37 SER B N 1
ATOM 9033 C CA . SER B 1 37 ? -47.062 15.125 -5.816 1 23.84 37 SER B CA 1
ATOM 9034 C C . SER B 1 37 ? -48.094 14.039 -5.547 1 23.84 37 SER B C 1
ATOM 9036 O O . SER B 1 37 ? -48.375 13.203 -6.41 1 23.84 37 SER B O 1
ATOM 9038 N N . SER B 1 38 ? -48.188 13.422 -4.383 1 23.12 38 SER B N 1
ATOM 9039 C CA . SER B 1 38 ? -49.375 12.719 -3.932 1 23.12 38 SER B CA 1
ATOM 9040 C C . SER B 1 38 ? -50.656 13.508 -4.246 1 23.12 38 SER B C 1
ATOM 9042 O O . SER B 1 38 ? -50.875 14.578 -3.68 1 23.12 38 SER B O 1
ATOM 9044 N N . ALA B 1 39 ? -51 13.625 -5.477 1 22.36 39 ALA B N 1
ATOM 9045 C CA . ALA B 1 39 ? -52.438 13.844 -5.641 1 22.36 39 ALA B CA 1
ATOM 9046 C C . ALA B 1 39 ? -53.219 12.836 -4.82 1 22.36 39 ALA B C 1
ATOM 9048 O O . ALA B 1 39 ? -53.031 11.625 -4.93 1 22.36 39 ALA B O 1
ATOM 9049 N N . PHE B 1 40 ? -53.875 13.266 -3.695 1 22.22 40 PHE B N 1
ATOM 9050 C CA . PHE B 1 40 ? -54.938 12.766 -2.814 1 22.22 40 PHE B CA 1
ATOM 9051 C C . PHE B 1 40 ? -56.125 12.289 -3.621 1 22.22 40 PHE B C 1
ATOM 9053 O O . PHE B 1 40 ? -57.031 13.07 -3.902 1 22.22 40 PHE B O 1
ATOM 9060 N N . GLY B 1 41 ? -55.969 11.75 -4.812 1 20.16 41 GLY B N 1
ATOM 9061 C CA . GLY B 1 41 ? -57.188 11.352 -5.449 1 20.16 41 GLY B CA 1
ATOM 9062 C C . GLY B 1 41 ? -58.094 10.539 -4.543 1 20.16 41 GLY B C 1
ATOM 9063 O O . GLY B 1 41 ? -57.656 10.07 -3.484 1 20.16 41 GLY B O 1
ATOM 9064 N N . ALA B 1 42 ? -59.375 10.156 -5.188 1 21.28 42 ALA B N 1
ATOM 9065 C CA . ALA B 1 42 ? -60.719 9.688 -4.914 1 21.28 42 ALA B CA 1
ATOM 9066 C C . ALA B 1 42 ? -60.719 8.32 -4.238 1 21.28 42 ALA B C 1
ATOM 9068 O O . ALA B 1 42 ? -59.969 7.438 -4.629 1 21.28 42 ALA B O 1
ATOM 9069 N N . ILE B 1 43 ? -61.156 8.391 -3.02 1 20.77 43 ILE B N 1
ATOM 9070 C CA . ILE B 1 43 ? -61.781 7.402 -2.131 1 20.77 43 ILE B CA 1
ATOM 9071 C C . ILE B 1 43 ? -62.688 6.484 -2.932 1 20.77 43 ILE B C 1
ATOM 9073 O O . ILE B 1 43 ? -63.688 6.938 -3.508 1 20.77 43 ILE B O 1
ATOM 9077 N N . VAL B 1 44 ? -62.094 5.738 -3.848 1 21.3 44 VAL B N 1
ATOM 9078 C CA . VAL B 1 44 ? -63.062 4.785 -4.395 1 21.3 44 VAL B CA 1
ATOM 9079 C C . VAL B 1 44 ? -63.812 4.086 -3.256 1 21.3 44 VAL B C 1
ATOM 9081 O O . VAL B 1 44 ? -63.188 3.607 -2.303 1 21.3 44 VAL B O 1
ATOM 9084 N N . ASN B 1 45 ? -65.125 4.32 -3.203 1 21.72 45 ASN B N 1
ATOM 9085 C CA . ASN B 1 45 ? -66.25 3.873 -2.42 1 21.72 45 ASN B CA 1
ATOM 9086 C C . ASN B 1 45 ? -66.375 2.352 -2.441 1 21.72 45 ASN B C 1
ATOM 9088 O O . ASN B 1 45 ? -67.312 1.812 -3.109 1 21.72 45 ASN B O 1
ATOM 9092 N N . SER B 1 46 ? -65.312 1.61 -2.617 1 22.12 46 SER B N 1
ATOM 9093 C CA . SER B 1 46 ? -65.812 0.247 -2.596 1 22.12 46 SER B CA 1
ATOM 9094 C C . SER B 1 46 ? -66.562 -0.034 -1.302 1 22.12 46 SER B C 1
ATOM 9096 O O . SER B 1 46 ? -66.188 0.453 -0.235 1 22.12 46 SER B O 1
ATOM 9098 N N . LYS B 1 47 ? -67.75 -0.755 -1.4 1 24.56 47 LYS B N 1
ATOM 9099 C CA . LYS B 1 47 ? -69 -0.974 -0.658 1 24.56 47 LYS B CA 1
ATOM 9100 C C . LYS B 1 47 ? -68.75 -1.584 0.712 1 24.56 47 LYS B C 1
ATOM 9102 O O . LYS B 1 47 ? -69.25 -1.095 1.729 1 24.56 47 LYS B O 1
ATOM 9107 N N . ASN B 1 48 ? -68.688 -2.855 0.831 1 23 48 ASN B N 1
ATOM 9108 C CA . ASN B 1 48 ? -69.25 -3.473 2.027 1 23 48 ASN B CA 1
ATOM 9109 C C . ASN B 1 48 ? -68.25 -3.488 3.174 1 23 48 ASN B C 1
ATOM 9111 O O . ASN B 1 48 ? -68.438 -4.23 4.145 1 23 48 ASN B O 1
ATOM 9115 N N . GLU B 1 49 ? -66.875 -3.057 2.912 1 25.95 49 GLU B N 1
ATOM 9116 C CA . GLU B 1 49 ? -66.125 -3.588 4.031 1 25.95 49 GLU B CA 1
ATOM 9117 C C . GLU B 1 49 ? -66.562 -2.965 5.352 1 25.95 49 GLU B C 1
ATOM 9119 O O . GLU B 1 49 ? -67.125 -1.853 5.371 1 25.95 49 GLU B O 1
ATOM 9124 N N . ASP B 1 50 ? -66.375 -3.664 6.543 1 30.64 50 ASP B N 1
ATOM 9125 C CA . ASP B 1 50 ? -66.688 -3.285 7.922 1 30.64 50 ASP B CA 1
ATOM 9126 C C . ASP B 1 50 ? -66.062 -1.945 8.273 1 30.64 50 ASP B C 1
ATOM 9128 O O . ASP B 1 50 ? -64.938 -1.679 7.895 1 30.64 50 ASP B O 1
ATOM 9132 N N . LEU B 1 51 ? -66.812 -0.8 8.43 1 32.44 51 LEU B N 1
ATOM 9133 C CA . LEU B 1 51 ? -66.688 0.579 8.891 1 32.44 51 LEU B CA 1
ATOM 9134 C C . LEU B 1 51 ? -65.688 0.695 10.023 1 32.44 51 LEU B C 1
ATOM 9136 O O . LEU B 1 51 ? -66.062 0.528 11.195 1 32.44 51 LEU B O 1
ATOM 9140 N N . ARG B 1 52 ? -64.5 0.131 9.93 1 39.62 52 ARG B N 1
ATOM 9141 C CA . ARG B 1 52 ? -63.656 0.577 11.016 1 39.62 52 ARG B CA 1
ATOM 9142 C C . ARG B 1 52 ? -63.531 2.096 11.031 1 39.62 52 ARG B C 1
ATOM 9144 O O . ARG B 1 52 ? -63.25 2.709 9.992 1 39.62 52 ARG B O 1
ATOM 9151 N N . GLU B 1 53 ? -64.125 2.783 11.992 1 47.91 53 GLU B N 1
ATOM 9152 C CA . GLU B 1 53 ? -64.312 4.199 12.281 1 47.91 53 GLU B CA 1
ATOM 9153 C C . GLU B 1 53 ? -63.031 4.953 12.312 1 47.91 53 GLU B C 1
ATOM 9155 O O . GLU B 1 53 ? -62.156 4.664 13.148 1 47.91 53 GLU B O 1
ATOM 9160 N N . TYR B 1 54 ? -62.5 5.465 11.273 1 60.03 54 TYR B N 1
ATOM 9161 C CA . TYR B 1 54 ? -61.406 6.398 11.266 1 60.03 54 TYR B CA 1
ATOM 9162 C C . TYR B 1 54 ? -61.781 7.738 11.875 1 60.03 54 TYR B C 1
ATOM 9164 O O . TYR B 1 54 ? -62.906 8.227 11.648 1 60.03 54 TYR B O 1
ATOM 9172 N N . LEU B 1 55 ? -61.062 8.133 12.906 1 75 55 LEU B N 1
ATOM 9173 C CA . LEU B 1 55 ? -61.25 9.414 13.578 1 75 55 LEU B CA 1
ATOM 9174 C C . LEU B 1 55 ? -60.188 10.414 13.133 1 75 55 LEU B C 1
ATOM 9176 O O . LEU B 1 55 ? -59.031 10.062 12.984 1 75 55 LEU B O 1
ATOM 9180 N N . VAL B 1 56 ? -60.594 11.57 12.75 1 79.94 56 VAL B N 1
ATOM 9181 C CA . VAL B 1 56 ? -59.688 12.695 12.523 1 79.94 56 VAL B CA 1
ATOM 9182 C C . VAL B 1 56 ? -59.25 13.281 13.867 1 79.94 56 VAL B C 1
ATOM 9184 O O . VAL B 1 56 ? -60.062 13.766 14.648 1 79.94 56 VAL B O 1
ATOM 9187 N N . VAL B 1 57 ? -58.062 13.039 14.148 1 82.88 57 VAL B N 1
ATOM 9188 C CA . VAL B 1 57 ? -57.5 13.625 15.367 1 82.88 57 VAL B CA 1
ATOM 9189 C C . VAL B 1 57 ? -56.812 14.953 15.039 1 82.88 57 VAL B C 1
ATOM 9191 O O . VAL B 1 57 ? -56 15.023 14.133 1 82.88 57 VAL B O 1
ATOM 9194 N N . THR B 1 58 ? -57.312 15.992 15.633 1 84.31 58 THR B N 1
ATOM 9195 C CA . THR B 1 58 ? -56.719 17.312 15.547 1 84.31 58 THR B CA 1
ATOM 9196 C C . THR B 1 58 ? -56.094 17.719 16.891 1 84.31 58 THR B C 1
ATOM 9198 O O . THR B 1 58 ? -56.469 17.188 17.938 1 84.31 58 THR B O 1
ATOM 9201 N N . GLY B 1 59 ? -55.031 18.438 16.906 1 83.38 59 GLY B N 1
ATOM 9202 C CA . GLY B 1 59 ? -54.469 18.938 18.141 1 83.38 59 GLY B CA 1
ATOM 9203 C C . GLY B 1 59 ? -53.375 19.969 17.922 1 83.38 59 GLY B C 1
ATOM 9204 O O . GLY B 1 59 ? -53.125 20.375 16.781 1 83.38 59 GLY B O 1
ATOM 9205 N N . LYS B 1 60 ? -52.906 20.484 19 1 83.38 60 LYS B N 1
ATOM 9206 C CA . LYS B 1 60 ? -51.812 21.453 19.047 1 83.38 60 LYS B CA 1
ATOM 9207 C C . LYS B 1 60 ? -50.625 20.906 19.828 1 83.38 60 LYS B C 1
ATOM 9209 O O . LYS B 1 60 ? -50.781 20.281 20.891 1 83.38 60 LYS B O 1
ATOM 9214 N N . VAL B 1 61 ? -49.531 20.938 19.234 1 83.81 61 VAL B N 1
ATOM 9215 C CA . VAL B 1 61 ? -48.312 20.594 19.938 1 83.81 61 VAL B CA 1
ATOM 9216 C C . VAL B 1 61 ? -47.594 21.859 20.422 1 83.81 61 VAL B C 1
ATOM 9218 O O . VAL B 1 61 ? -47.312 22.75 19.625 1 83.81 61 VAL B O 1
ATOM 9221 N N . VAL B 1 62 ? -47.344 21.906 21.703 1 79.38 62 VAL B N 1
ATOM 9222 C CA . VAL B 1 62 ? -46.688 23.062 22.312 1 79.38 62 VAL B CA 1
ATOM 9223 C C . VAL B 1 62 ? -45.5 22.594 23.156 1 79.38 62 VAL B C 1
ATOM 9225 O O . VAL B 1 62 ? -45.406 21.406 23.5 1 79.38 62 VAL B O 1
ATOM 9228 N N . ASP B 1 63 ? -44.562 23.453 23.422 1 71.94 63 ASP B N 1
ATOM 9229 C CA . ASP B 1 63 ? -43.469 23.141 24.359 1 71.94 63 ASP B CA 1
ATOM 9230 C C . ASP B 1 63 ? -43.906 23.406 25.797 1 71.94 63 ASP B C 1
ATOM 9232 O O . ASP B 1 63 ? -45.062 23.734 26.047 1 71.94 63 ASP B O 1
ATOM 9236 N N . THR B 1 64 ? -43 23.125 26.75 1 68.88 64 THR B N 1
ATOM 9237 C CA . THR B 1 64 ? -43.312 23.234 28.172 1 68.88 64 THR B CA 1
ATOM 9238 C C . THR B 1 64 ? -43.719 24.656 28.516 1 68.88 64 THR B C 1
ATOM 9240 O O . THR B 1 64 ? -44.375 24.875 29.531 1 68.88 64 THR B O 1
ATOM 9243 N N . ASN B 1 65 ? -43.375 25.609 27.688 1 62.88 65 ASN B N 1
ATOM 9244 C CA . ASN B 1 65 ? -43.75 27 27.953 1 62.88 65 ASN B CA 1
ATOM 9245 C C . ASN B 1 65 ? -45.062 27.359 27.266 1 62.88 65 ASN B C 1
ATOM 9247 O O . ASN B 1 65 ? -45.469 28.516 27.266 1 62.88 65 ASN B O 1
ATOM 9251 N N . GLY B 1 66 ? -45.625 26.5 26.625 1 67.75 66 GLY B N 1
ATOM 9252 C CA . GLY B 1 66 ? -46.938 26.703 25.984 1 67.75 66 GLY B CA 1
ATOM 9253 C C . GLY B 1 66 ? -46.812 27.266 24.578 1 67.75 66 GLY B C 1
ATOM 9254 O O . GLY B 1 66 ? -47.812 27.672 23.984 1 67.75 66 GLY B O 1
ATOM 9255 N N . GLU B 1 67 ? -45.656 27.391 24.125 1 71.44 67 GLU B N 1
ATOM 9256 C CA . GLU B 1 67 ? -45.469 27.906 22.781 1 71.44 67 GLU B CA 1
ATOM 9257 C C . GLU B 1 67 ? -45.656 26.812 21.734 1 71.44 67 GLU B C 1
ATOM 9259 O O . GLU B 1 67 ? -45.25 25.672 21.922 1 71.44 67 GLU B O 1
ATOM 9264 N N . PRO B 1 68 ? -46.312 27.234 20.578 1 76.62 68 PRO B N 1
ATOM 9265 C CA . PRO B 1 68 ? -46.531 26.219 19.547 1 76.62 68 PRO B CA 1
ATOM 9266 C C . PRO B 1 68 ? -45.219 25.703 18.953 1 76.62 68 PRO B C 1
ATOM 9268 O O . PRO B 1 68 ? -44.281 26.453 18.781 1 76.62 68 PRO B O 1
ATOM 9271 N N . LEU B 1 69 ? -45.031 24.422 18.844 1 74.88 69 LEU B N 1
ATOM 9272 C CA . LEU B 1 69 ? -43.906 23.781 18.219 1 74.88 69 LEU B CA 1
ATOM 9273 C C . LEU B 1 69 ? -44.188 23.422 16.766 1 74.88 69 LEU B C 1
ATOM 9275 O O . LEU B 1 69 ? -44.875 22.438 16.5 1 74.88 69 LEU B O 1
ATOM 9279 N N . PRO B 1 70 ? -43.688 24.328 15.938 1 72.62 70 PRO B N 1
ATOM 9280 C CA . PRO B 1 70 ? -43.875 23.969 14.531 1 72.62 70 PRO B CA 1
ATOM 9281 C C . PRO B 1 70 ? -42.906 22.875 14.078 1 72.62 70 PRO B C 1
ATOM 9283 O O . PRO B 1 70 ? -41.75 22.812 14.555 1 72.62 70 PRO B O 1
ATOM 9286 N N . GLY B 1 71 ? -43.312 21.922 13.188 1 69.12 71 GLY B N 1
ATOM 9287 C CA . GLY B 1 71 ? -42.438 20.953 12.555 1 69.12 71 GLY B CA 1
ATOM 9288 C C . GLY B 1 71 ? -42.312 19.672 13.359 1 69.12 71 GLY B C 1
ATOM 9289 O O . GLY B 1 71 ? -41.406 18.891 13.109 1 69.12 71 GLY B O 1
ATOM 9290 N N . VAL B 1 72 ? -43.125 19.531 14.375 1 76.12 72 VAL B N 1
ATOM 9291 C CA . VAL B 1 72 ? -43.125 18.281 15.117 1 76.12 72 VAL B CA 1
ATOM 9292 C C . VAL B 1 72 ? -43.625 17.156 14.219 1 76.12 72 VAL B C 1
ATOM 9294 O O . VAL B 1 72 ? -44.719 17.266 13.641 1 76.12 72 VAL B O 1
ATOM 9297 N N . THR B 1 73 ? -42.875 16.172 14.141 1 78.81 73 THR B N 1
ATOM 9298 C CA . THR B 1 73 ? -43.312 15 13.391 1 78.81 73 THR B CA 1
ATOM 9299 C C . THR B 1 73 ? -44.25 14.148 14.219 1 78.81 73 THR B C 1
ATOM 9301 O O . THR B 1 73 ? -43.906 13.695 15.305 1 78.81 73 THR B O 1
ATOM 9304 N N . ILE B 1 74 ? -45.531 14.055 13.734 1 80.62 74 ILE B N 1
ATOM 9305 C CA . ILE B 1 74 ? -46.531 13.219 14.352 1 80.62 74 ILE B CA 1
ATOM 9306 C C . ILE B 1 74 ? -46.812 11.992 13.484 1 80.62 74 ILE B C 1
ATOM 9308 O O . ILE B 1 74 ? -47.25 12.109 12.344 1 80.62 74 ILE B O 1
ATOM 9312 N N . THR B 1 75 ? -46.375 10.891 14 1 78.31 75 THR B N 1
ATOM 9313 C CA . THR B 1 75 ? -46.531 9.648 13.25 1 78.31 75 THR B CA 1
ATOM 9314 C C . THR B 1 75 ? -47.344 8.641 14.039 1 78.31 75 THR B C 1
ATOM 9316 O O . THR B 1 75 ? -47.438 8.727 15.258 1 78.31 75 THR B O 1
ATOM 9319 N N . VAL B 1 76 ? -48.188 7.789 13.328 1 78.06 76 VAL B N 1
ATOM 9320 C CA . VAL B 1 76 ? -48.844 6.648 13.953 1 78.06 76 VAL B CA 1
ATOM 9321 C C . VAL B 1 76 ? -47.812 5.539 14.219 1 78.06 76 VAL B C 1
ATOM 9323 O O . VAL B 1 76 ? -47.062 5.148 13.32 1 78.06 76 VAL B O 1
ATOM 9326 N N . LYS B 1 77 ? -47.688 5.188 15.484 1 73.94 77 LYS B N 1
ATOM 9327 C CA . LYS B 1 77 ? -46.75 4.152 15.891 1 73.94 77 LYS B CA 1
ATOM 9328 C C . LYS B 1 77 ? -46.875 2.904 15.023 1 73.94 77 LYS B C 1
ATOM 9330 O O . LYS B 1 77 ? -48 2.387 14.844 1 73.94 77 LYS B O 1
ATOM 9335 N N . SER B 1 78 ? -45.812 2.418 14.352 1 60.56 78 SER B N 1
ATOM 9336 C CA . SER B 1 78 ? -45.688 1.212 13.539 1 60.56 78 SER B CA 1
ATOM 9337 C C . SER B 1 78 ? -46.375 1.372 12.195 1 60.56 78 SER B C 1
ATOM 9339 O O . SER B 1 78 ? -46.812 0.386 11.594 1 60.56 78 SER B O 1
ATOM 9341 N N . SER B 1 79 ? -46.844 2.631 11.844 1 63.81 79 SER B N 1
ATOM 9342 C CA . SER B 1 79 ? -47.438 2.908 10.539 1 63.81 79 SER B CA 1
ATOM 9343 C C . SER B 1 79 ? -46.719 4.027 9.82 1 63.81 79 SER B C 1
ATOM 9345 O O . SER B 1 79 ? -45.969 4.801 10.445 1 63.81 79 SER B O 1
ATOM 9347 N N . ASN B 1 80 ? -46.875 4.004 8.547 1 60.09 80 ASN B N 1
ATOM 9348 C CA . ASN B 1 80 ? -46.25 5.062 7.742 1 60.09 80 ASN B CA 1
ATOM 9349 C C . ASN B 1 80 ? -47.156 6.297 7.672 1 60.09 80 ASN B C 1
ATOM 9351 O O . ASN B 1 80 ? -46.906 7.215 6.891 1 60.09 80 ASN B O 1
ATOM 9355 N N . ILE B 1 81 ? -48.188 6.344 8.461 1 68.94 81 ILE B N 1
ATOM 9356 C CA . ILE B 1 81 ? -49.062 7.492 8.492 1 68.94 81 ILE B CA 1
ATOM 9357 C C . ILE B 1 81 ? -48.531 8.555 9.438 1 68.94 81 ILE B C 1
ATOM 9359 O O . ILE B 1 81 ? -48.156 8.258 10.578 1 68.94 81 ILE B O 1
ATOM 9363 N N . GLY B 1 82 ? -48.125 9.641 9.008 1 73.75 82 GLY B N 1
ATOM 9364 C CA . GLY B 1 82 ? -47.656 10.727 9.852 1 73.75 82 GLY B CA 1
ATOM 9365 C C . GLY B 1 82 ? -48 12.102 9.297 1 73.75 82 GLY B C 1
ATOM 9366 O O . GLY B 1 82 ? -48.469 12.219 8.164 1 73.75 82 GLY B O 1
ATOM 9367 N N . THR B 1 83 ? -48.031 13.125 10.141 1 77.25 83 THR B N 1
ATOM 9368 C CA . THR B 1 83 ? -48.188 14.539 9.805 1 77.25 83 THR B CA 1
ATOM 9369 C C . THR B 1 83 ? -47.188 15.383 10.578 1 77.25 83 THR B C 1
ATOM 9371 O O . THR B 1 83 ? -46.438 14.859 11.422 1 77.25 83 THR B O 1
ATOM 9374 N N . VAL B 1 84 ? -46.969 16.562 10.211 1 78.06 84 VAL B N 1
ATOM 9375 C CA . VAL B 1 84 ? -46.125 17.531 10.922 1 78.06 84 VAL B CA 1
ATOM 9376 C C . VAL B 1 84 ? -46.969 18.703 11.398 1 78.06 84 VAL B C 1
ATOM 9378 O O . VAL B 1 84 ? -47.938 19.094 10.727 1 78.06 84 VAL B O 1
ATOM 9381 N N . SER B 1 85 ? -46.656 19.219 12.57 1 78.94 85 SER B N 1
ATOM 9382 C CA . SER B 1 85 ? -47.375 20.359 13.102 1 78.94 85 SER B CA 1
ATOM 9383 C C . SER B 1 85 ? -47.094 21.625 12.289 1 78.94 85 SER B C 1
ATOM 9385 O O . SER B 1 85 ? -46 21.781 11.734 1 78.94 85 SER B O 1
ATOM 9387 N N . ASP B 1 86 ? -48.125 22.484 12.195 1 75.31 86 ASP B N 1
ATOM 9388 C CA . ASP B 1 86 ? -47.969 23.734 11.445 1 75.31 86 ASP B CA 1
ATOM 9389 C C . ASP B 1 86 ? -47.375 24.828 12.32 1 75.31 86 ASP B C 1
ATOM 9391 O O . ASP B 1 86 ? -46.938 24.562 13.453 1 75.31 86 ASP B O 1
ATOM 9395 N N . ILE B 1 87 ? -47.188 26.047 11.875 1 71.31 87 ILE B N 1
ATOM 9396 C CA . ILE B 1 87 ? -46.5 27.156 12.516 1 71.31 87 ILE B CA 1
ATOM 9397 C C . ILE B 1 87 ? -47.156 27.484 13.852 1 71.31 87 ILE B C 1
ATOM 9399 O O . ILE B 1 87 ? -46.5 27.984 14.773 1 71.31 87 ILE B O 1
ATOM 9403 N N . GLU B 1 88 ? -48.406 27.266 13.961 1 73.56 88 GLU B N 1
ATOM 9404 C CA . GLU B 1 88 ? -49.125 27.516 15.211 1 73.56 88 GLU B CA 1
ATOM 9405 C C . GLU B 1 88 ? -49.188 26.25 16.062 1 73.56 88 GLU B C 1
ATOM 9407 O O . GLU B 1 88 ? -49.875 26.219 17.078 1 73.56 88 GLU B O 1
ATOM 9412 N N . GLY B 1 89 ? -48.438 25.234 15.664 1 76.12 89 GLY B N 1
ATOM 9413 C CA . GLY B 1 89 ? -48.344 23.969 16.375 1 76.12 89 GLY B CA 1
ATOM 9414 C C . GLY B 1 89 ? -49.562 23.062 16.109 1 76.12 89 GLY B C 1
ATOM 9415 O O . GLY B 1 89 ? -49.688 22.016 16.75 1 76.12 89 GLY B O 1
ATOM 9416 N N . ASN B 1 90 ? -50.469 23.453 15.234 1 80 90 ASN B N 1
ATOM 9417 C CA . ASN B 1 90 ? -51.656 22.656 14.961 1 80 90 ASN B CA 1
ATOM 9418 C C . ASN B 1 90 ? -51.312 21.469 14.055 1 80 90 ASN B C 1
ATOM 9420 O O . ASN B 1 90 ? -50.438 21.562 13.188 1 80 90 ASN B O 1
ATOM 9424 N N . TYR B 1 91 ? -51.906 20.297 14.359 1 80.88 91 TYR B N 1
ATOM 9425 C CA . TYR B 1 91 ? -51.781 19.141 13.477 1 80.88 91 TYR B CA 1
ATOM 9426 C C . TYR B 1 91 ? -53.125 18.453 13.266 1 80.88 91 TYR B C 1
ATOM 9428 O O . TYR B 1 91 ? -54.062 18.641 14.062 1 80.88 91 TYR B O 1
ATOM 9436 N N . SER B 1 92 ? -53.344 17.875 12.062 1 82.56 92 SER B N 1
ATOM 9437 C CA . SER B 1 92 ? -54.469 17 11.734 1 82.56 92 SER B CA 1
ATOM 9438 C C . SER B 1 92 ? -54 15.695 11.109 1 82.56 92 SER B C 1
ATOM 9440 O O . SER B 1 92 ? -53.156 15.703 10.211 1 82.56 92 SER B O 1
ATOM 9442 N N . ILE B 1 93 ? -54.438 14.57 11.695 1 79.62 93 ILE B N 1
ATOM 9443 C CA . ILE B 1 93 ? -54 13.258 11.195 1 79.62 93 ILE B CA 1
ATOM 9444 C C . ILE B 1 93 ? -55.188 12.297 11.234 1 79.62 93 ILE B C 1
ATOM 9446 O O . ILE B 1 93 ? -55.969 12.273 12.211 1 79.62 93 ILE B O 1
ATOM 9450 N N . ASP B 1 94 ? -55.375 11.602 10.164 1 77.94 94 ASP B N 1
ATOM 9451 C CA . ASP B 1 94 ? -56.406 10.562 10.07 1 77.94 94 ASP B CA 1
ATOM 9452 C C . ASP B 1 94 ? -55.875 9.219 10.547 1 77.94 94 ASP B C 1
ATOM 9454 O O . ASP B 1 94 ? -54.969 8.648 9.938 1 77.94 94 ASP B O 1
ATOM 9458 N N . VAL B 1 95 ? -56.469 8.797 11.766 1 77.81 95 VAL B N 1
ATOM 9459 C CA . VAL B 1 95 ? -55.938 7.562 12.328 1 77.81 95 VAL B CA 1
ATOM 9460 C C . VAL B 1 95 ? -57.062 6.691 12.852 1 77.81 95 VAL B C 1
ATOM 9462 O O . VAL B 1 95 ? -58.188 7.176 13.07 1 77.81 95 VAL B O 1
ATOM 9465 N N . ALA B 1 96 ? -56.875 5.348 12.984 1 75.12 96 ALA B N 1
ATOM 9466 C CA . ALA B 1 96 ? -57.812 4.438 13.625 1 75.12 96 ALA B CA 1
ATOM 9467 C C . ALA B 1 96 ? -58 4.773 15.102 1 75.12 96 ALA B C 1
ATOM 9469 O O . ALA B 1 96 ? -57.094 5.336 15.727 1 75.12 96 ALA B O 1
ATOM 9470 N N . ALA B 1 97 ? -59.156 4.621 15.656 1 71.94 97 ALA B N 1
ATOM 9471 C CA . ALA B 1 97 ? -59.5 4.973 17.031 1 71.94 97 ALA B CA 1
ATOM 9472 C C . ALA B 1 97 ? -58.5 4.355 18.016 1 71.94 97 ALA B C 1
ATOM 9474 O O . ALA B 1 97 ? -58.219 4.934 19.062 1 71.94 97 ALA B O 1
ATOM 9475 N N . ASN B 1 98 ? -57.844 3.291 17.625 1 72.62 98 ASN B N 1
ATOM 9476 C CA . ASN B 1 98 ? -56.938 2.623 18.531 1 72.62 98 ASN B CA 1
ATOM 9477 C C . ASN B 1 98 ? -55.469 2.922 18.172 1 72.62 98 ASN B C 1
ATOM 9479 O O . ASN B 1 98 ? -54.562 2.271 18.672 1 72.62 98 ASN B O 1
ATOM 9483 N N . ALA B 1 99 ? -55.25 3.951 17.547 1 76.94 99 ALA B N 1
ATOM 9484 C CA . ALA B 1 99 ? -53.906 4.262 17.109 1 76.94 99 ALA B CA 1
ATOM 9485 C C . ALA B 1 99 ? -53.125 5.004 18.203 1 76.94 99 ALA B C 1
ATOM 9487 O O . ALA B 1 99 ? -53.719 5.66 19.047 1 76.94 99 ALA B O 1
ATOM 9488 N N . THR B 1 100 ? -51.75 4.809 18.25 1 81.5 100 THR B N 1
ATOM 9489 C CA . THR B 1 100 ? -50.844 5.59 19.078 1 81.5 100 THR B CA 1
ATOM 9490 C C . THR B 1 100 ? -50.062 6.578 18.234 1 81.5 100 THR B C 1
ATOM 9492 O O . THR B 1 100 ? -49.406 6.184 17.266 1 81.5 100 THR B O 1
ATOM 9495 N N . LEU B 1 101 ? -50.188 7.855 18.594 1 82.19 101 LEU B N 1
ATOM 9496 C CA . LEU B 1 101 ? -49.438 8.898 17.906 1 82.19 101 LEU B CA 1
ATOM 9497 C C . LEU B 1 101 ? -48.062 9.094 18.547 1 82.19 101 LEU B C 1
ATOM 9499 O O . LEU B 1 101 ? -47.969 9.078 19.781 1 82.19 101 LEU B O 1
ATOM 9503 N N . VAL B 1 102 ? -47.094 9.164 17.766 1 80.31 102 VAL B N 1
ATOM 9504 C CA . VAL B 1 102 ? -45.719 9.484 18.188 1 80.31 102 VAL B CA 1
ATOM 9505 C C . VAL B 1 102 ? -45.375 10.898 17.75 1 80.31 102 VAL B C 1
ATOM 9507 O O . VAL B 1 102 ? -45.375 11.203 16.562 1 80.31 102 VAL B O 1
ATOM 9510 N N . PHE B 1 103 ? -45.125 11.766 18.719 1 78.38 103 PHE B N 1
ATOM 9511 C CA . PHE B 1 103 ? -44.688 13.141 18.5 1 78.38 103 PHE B CA 1
ATOM 9512 C C . PHE B 1 103 ? -43.188 13.266 18.656 1 78.38 103 PHE B C 1
ATOM 9514 O O . PHE B 1 103 ? -42.656 13.016 19.734 1 78.38 103 PHE B O 1
ATOM 9521 N N . SER B 1 104 ? -42.469 13.508 17.578 1 74.19 104 SER B N 1
ATOM 9522 C CA . SER B 1 104 ? -41.031 13.617 17.609 1 74.19 104 SER B CA 1
ATOM 9523 C C . SER B 1 104 ? -40.562 14.953 17.016 1 74.19 104 SER B C 1
ATOM 9525 O O . SER B 1 104 ? -41.094 15.398 15.992 1 74.19 104 SER B O 1
ATOM 9527 N N . TYR B 1 105 ? -39.781 15.68 17.812 1 67.12 105 TYR B N 1
ATOM 9528 C CA . TYR B 1 105 ? -39.188 16.938 17.406 1 67.12 105 TYR B CA 1
ATOM 9529 C C . TYR B 1 105 ? -37.781 17.062 17.938 1 67.12 105 TYR B C 1
ATOM 9531 O O . TYR B 1 105 ? -37.5 16.734 19.094 1 67.12 105 TYR B O 1
ATOM 9539 N N . ILE B 1 106 ? -36.844 17.453 17.047 1 55.16 106 ILE B N 1
ATOM 9540 C CA . ILE B 1 106 ? -35.438 17.609 17.438 1 55.16 106 ILE B CA 1
ATOM 9541 C C . ILE B 1 106 ? -35.344 18.516 18.656 1 55.16 106 ILE B C 1
ATOM 9543 O O . ILE B 1 106 ? -35.906 19.609 18.688 1 55.16 106 ILE B O 1
ATOM 9547 N N . GLY B 1 107 ? -34.625 18.125 19.75 1 53.84 107 GLY B N 1
ATOM 9548 C CA . GLY B 1 107 ? -34.438 18.859 21 1 53.84 107 GLY B CA 1
ATOM 9549 C C . GLY B 1 107 ? -35.562 18.609 22 1 53.84 107 GLY B C 1
ATOM 9550 O O . GLY B 1 107 ? -35.531 19.156 23.109 1 53.84 107 GLY B O 1
ATOM 9551 N N . PHE B 1 108 ? -36.594 17.859 21.594 1 61.75 108 PHE B N 1
ATOM 9552 C CA . PHE B 1 108 ? -37.688 17.547 22.5 1 61.75 108 PHE B CA 1
ATOM 9553 C C . PHE B 1 108 ? -37.812 16.047 22.672 1 61.75 108 PHE B C 1
ATOM 9555 O O . PHE B 1 108 ? -37.469 15.266 21.781 1 61.75 108 PHE B O 1
ATOM 9562 N N . GLU B 1 109 ? -38.125 15.555 23.828 1 62.72 109 GLU B N 1
ATOM 9563 C CA . GLU B 1 109 ? -38.406 14.148 24.125 1 62.72 109 GLU B CA 1
ATOM 9564 C C . GLU B 1 109 ? -39.531 13.617 23.266 1 62.72 109 GLU B C 1
ATOM 9566 O O . GLU B 1 109 ? -40.594 14.258 23.172 1 62.72 109 GLU B O 1
ATOM 9571 N N . THR B 1 110 ? -39.25 12.516 22.609 1 70.06 110 THR B N 1
ATOM 9572 C CA . THR B 1 110 ? -40.312 11.883 21.844 1 70.06 110 THR B CA 1
ATOM 9573 C C . THR B 1 110 ? -41.438 11.438 22.766 1 70.06 110 THR B C 1
ATOM 9575 O O . THR B 1 110 ? -41.188 10.859 23.812 1 70.06 110 THR B O 1
ATOM 9578 N N . GLN B 1 111 ? -42.75 11.82 22.516 1 73.69 111 GLN B N 1
ATOM 9579 C CA . GLN B 1 111 ? -43.938 11.453 23.312 1 73.69 111 GLN B CA 1
ATOM 9580 C C . GLN B 1 111 ? -44.906 10.609 22.5 1 73.69 111 GLN B C 1
ATOM 9582 O O . GLN B 1 111 ? -45.219 10.938 21.359 1 73.69 111 GLN B O 1
ATOM 9587 N N . GLU B 1 112 ? -45.281 9.414 23.047 1 77.5 112 GLU B N 1
ATOM 9588 C CA . GLU B 1 112 ? -46.312 8.57 22.453 1 77.5 112 GLU B CA 1
ATOM 9589 C C . GLU B 1 112 ? -47.656 8.781 23.125 1 77.5 112 GLU B C 1
ATOM 9591 O O . GLU B 1 112 ? -47.75 8.781 24.359 1 77.5 112 GLU B O 1
ATOM 9596 N N . VAL B 1 113 ? -48.75 9.062 22.359 1 79.88 113 VAL B N 1
ATOM 9597 C CA . VAL B 1 113 ? -50.062 9.297 22.906 1 79.88 113 VAL B CA 1
ATOM 9598 C C . VAL B 1 113 ? -51.062 8.375 22.219 1 79.88 113 VAL B C 1
ATOM 9600 O O . VAL B 1 113 ? -51.156 8.352 20.984 1 79.88 113 VAL B O 1
ATOM 9603 N N . ASN B 1 114 ? -51.781 7.57 22.938 1 78.69 114 ASN B N 1
ATOM 9604 C CA . ASN B 1 114 ? -52.844 6.75 22.406 1 78.69 114 ASN B CA 1
ATOM 9605 C C . ASN B 1 114 ? -54.062 7.605 22 1 78.69 114 ASN B C 1
ATOM 9607 O O . ASN B 1 114 ? -54.531 8.43 22.781 1 78.69 114 ASN B O 1
ATOM 9611 N N . VAL B 1 115 ? -54.562 7.531 20.859 1 80.25 115 VAL B N 1
ATOM 9612 C CA . VAL B 1 115 ? -55.688 8.32 20.312 1 80.25 115 VAL B CA 1
ATOM 9613 C C . VAL B 1 115 ? -56.969 7.965 21.047 1 80.25 115 VAL B C 1
ATOM 9615 O O . VAL B 1 115 ? -57.656 8.844 21.547 1 80.25 115 VAL B O 1
ATOM 9618 N N . GLY B 1 116 ? -57.25 6.684 21.375 1 72.88 116 GLY B N 1
ATOM 9619 C CA . GLY B 1 116 ? -58.531 6.262 21.938 1 72.88 116 GLY B CA 1
ATOM 9620 C C . GLY B 1 116 ? -59.719 6.844 21.203 1 72.88 116 GLY B C 1
ATOM 9621 O O . GLY B 1 116 ? -59.812 6.781 19.969 1 72.88 116 GLY B O 1
ATOM 9622 N N . ASN B 1 117 ? -60.781 7.52 21.828 1 69.81 117 ASN B N 1
ATOM 9623 C CA . ASN B 1 117 ? -61.938 8.164 21.234 1 69.81 117 ASN B CA 1
ATOM 9624 C C . ASN B 1 117 ? -61.812 9.68 21.219 1 69.81 117 ASN B C 1
ATOM 9626 O O . ASN B 1 117 ? -62.781 10.398 21.094 1 69.81 117 ASN B O 1
ATOM 9630 N N . GLN B 1 118 ? -60.562 10.117 21.266 1 76.38 118 GLN B N 1
ATOM 9631 C CA . GLN B 1 118 ? -60.344 11.555 21.297 1 76.38 118 GLN B CA 1
ATOM 9632 C C . GLN B 1 118 ? -60.188 12.117 19.891 1 76.38 118 GLN B C 1
ATOM 9634 O O . GLN B 1 118 ? -59.438 11.57 19.078 1 76.38 118 GLN B O 1
ATOM 9639 N N . SER B 1 119 ? -61 13.117 19.609 1 79.44 119 SER B N 1
ATOM 9640 C CA . SER B 1 119 ? -60.906 13.773 18.312 1 79.44 119 SER B CA 1
ATOM 9641 C C . SER B 1 119 ? -59.906 14.953 18.375 1 79.44 119 SER B C 1
ATOM 9643 O O . SER B 1 119 ? -59.531 15.484 17.328 1 79.44 119 SER B O 1
ATOM 9645 N N . THR B 1 120 ? -59.531 15.438 19.578 1 80.94 120 THR B N 1
ATOM 9646 C CA . THR B 1 120 ? -58.562 16.5 19.766 1 80.94 120 THR B CA 1
ATOM 9647 C C . THR B 1 120 ? -57.5 16.078 20.797 1 80.94 120 THR B C 1
ATOM 9649 O O . THR B 1 120 ? -57.844 15.711 21.922 1 80.94 120 THR B O 1
ATOM 9652 N N . ILE B 1 121 ? -56.219 15.945 20.453 1 82.06 121 ILE B N 1
ATOM 9653 C CA . ILE B 1 121 ? -55.125 15.633 21.344 1 82.06 121 ILE B CA 1
ATOM 9654 C C . ILE B 1 121 ? -54.094 16.781 21.312 1 82.06 121 ILE B C 1
ATOM 9656 O O . ILE B 1 121 ? -53.406 16.984 20.312 1 82.06 121 ILE B O 1
ATOM 9660 N N . ASN B 1 122 ? -54.094 17.625 22.344 1 80.38 122 ASN B N 1
ATOM 9661 C CA . ASN B 1 122 ? -53.062 18.641 22.547 1 80.38 122 ASN B CA 1
ATOM 9662 C C . ASN B 1 122 ? -51.875 18.094 23.375 1 80.38 122 ASN B C 1
ATOM 9664 O O . ASN B 1 122 ? -52.094 17.406 24.375 1 80.38 122 ASN B O 1
ATOM 9668 N N . ILE B 1 123 ? -50.719 18.203 22.828 1 78.56 123 ILE B N 1
ATOM 9669 C CA . ILE B 1 123 ? -49.531 17.656 23.516 1 78.56 123 ILE B CA 1
ATOM 9670 C C . ILE B 1 123 ? -48.562 18.781 23.828 1 78.56 123 ILE B C 1
ATOM 9672 O O . ILE B 1 123 ? -48.469 19.75 23.062 1 78.56 123 ILE B O 1
ATOM 9676 N N . THR B 1 124 ? -47.969 18.781 24.969 1 75.5 124 THR B N 1
ATOM 9677 C CA . THR B 1 124 ? -46.781 19.547 25.328 1 75.5 124 THR B CA 1
ATOM 9678 C C . THR B 1 124 ? -45.531 18.688 25.25 1 75.5 124 THR B C 1
ATOM 9680 O O . THR B 1 124 ? -45.438 17.672 25.938 1 75.5 124 THR B O 1
ATOM 9683 N N . LEU B 1 125 ? -44.781 18.984 24.234 1 71.38 125 LEU B N 1
ATOM 9684 C CA . LEU B 1 125 ? -43.5 18.281 24.172 1 71.38 125 LEU B CA 1
ATOM 9685 C C . LEU B 1 125 ? -42.469 18.906 25.109 1 71.38 125 LEU B C 1
ATOM 9687 O O . LEU B 1 125 ? -42.312 20.125 25.156 1 71.38 125 LEU B O 1
ATOM 9691 N N . ASN B 1 126 ? -42 18.109 26.016 1 62.62 126 ASN B N 1
ATOM 9692 C CA . ASN B 1 126 ? -40.906 18.562 26.875 1 62.62 126 ASN B CA 1
ATOM 9693 C C . ASN B 1 126 ? -39.594 18.656 26.109 1 62.62 126 ASN B C 1
ATOM 9695 O O . ASN B 1 126 ? -39.281 17.812 25.266 1 62.62 126 ASN B O 1
ATOM 9699 N N . GLU B 1 127 ? -39.062 19.828 26.141 1 49.53 127 GLU B N 1
ATOM 9700 C CA . GLU B 1 127 ? -37.719 19.953 25.562 1 49.53 127 GLU B CA 1
ATOM 9701 C C . GLU B 1 127 ? -36.812 18.797 26 1 49.53 127 GLU B C 1
ATOM 9703 O O . GLU B 1 127 ? -36.875 18.359 27.141 1 49.53 127 GLU B O 1
ATOM 9708 N N . ASP B 1 128 ? -36.469 18.141 25.047 1 43.41 128 ASP B N 1
ATOM 9709 C CA . ASP B 1 128 ? -35.406 17.203 25.391 1 43.41 128 ASP B CA 1
ATOM 9710 C C . ASP B 1 128 ? -34.219 17.906 26.062 1 43.41 128 ASP B C 1
ATOM 9712 O O . ASP B 1 128 ? -33.438 18.562 25.391 1 43.41 128 ASP B O 1
ATOM 9716 N N . ILE B 1 129 ? -34.594 18.594 27.125 1 37.69 129 ILE B N 1
ATOM 9717 C CA . ILE B 1 129 ? -33.406 19.109 27.812 1 37.69 129 ILE B CA 1
ATOM 9718 C C . ILE B 1 129 ? -32.281 18.094 27.719 1 37.69 129 ILE B C 1
ATOM 9720 O O . ILE B 1 129 ? -32.469 16.906 28.016 1 37.69 129 ILE B O 1
ATOM 9724 N N . GLY B 1 130 ? -31.469 18.234 26.75 1 38.22 130 GLY B N 1
ATOM 9725 C CA . GLY B 1 130 ? -30.219 17.5 26.656 1 38.22 130 GLY B CA 1
ATOM 9726 C C . GLY B 1 130 ? -29.984 16.531 27.812 1 38.22 130 GLY B C 1
ATOM 9727 O O . GLY B 1 130 ? -29.438 16.922 28.844 1 38.22 130 GLY B O 1
ATOM 9728 N N . ASP B 1 131 ? -31 15.859 28.078 1 37.03 131 ASP B N 1
ATOM 9729 C CA . ASP B 1 131 ? -30.781 14.906 29.156 1 37.03 131 ASP B CA 1
ATOM 9730 C C . ASP B 1 131 ? -29.344 14.383 29.141 1 37.03 131 ASP B C 1
ATOM 9732 O O . ASP B 1 131 ? -28.734 14.242 28.078 1 37.03 131 ASP B O 1
ATOM 9736 N N . MET B 1 132 ? -28.672 14.562 30.156 1 39.88 132 MET B N 1
ATOM 9737 C CA . MET B 1 132 ? -27.5 13.781 30.547 1 39.88 132 MET B CA 1
ATOM 9738 C C . MET B 1 132 ? -27.578 12.367 29.984 1 39.88 132 MET B C 1
ATOM 9740 O O . MET B 1 132 ? -26.719 11.531 30.281 1 39.88 132 MET B O 1
ATOM 9744 N N . ASP B 1 133 ? -28.531 11.977 29.219 1 45.47 133 ASP B N 1
ATOM 9745 C CA . ASP B 1 133 ? -28.797 10.578 28.922 1 45.47 133 ASP B CA 1
ATOM 9746 C C . ASP B 1 133 ? -28.062 10.141 27.641 1 45.47 133 ASP B C 1
ATOM 9748 O O . ASP B 1 133 ? -28.219 9 27.203 1 45.47 133 ASP B O 1
ATOM 9752 N N . GLU B 1 134 ? -27.484 11.102 26.953 1 58.03 134 GLU B N 1
ATOM 9753 C CA . GLU B 1 134 ? -26.781 10.523 25.812 1 58.03 134 GLU B CA 1
ATOM 9754 C C . GLU B 1 134 ? -25.438 9.953 26.219 1 58.03 134 GLU B C 1
ATOM 9756 O O . GLU B 1 134 ? -24.672 10.602 26.938 1 58.03 134 GLU B O 1
ATOM 9761 N N . PHE B 1 135 ? -25.203 8.836 25.969 1 71.5 135 PHE B N 1
ATOM 9762 C CA . PHE B 1 135 ? -23.984 8.125 26.312 1 71.5 135 PHE B CA 1
ATOM 9763 C C . PHE B 1 135 ? -22.766 8.828 25.703 1 71.5 135 PHE B C 1
ATOM 9765 O O . PHE B 1 135 ? -22.875 9.438 24.625 1 71.5 135 PHE B O 1
ATOM 9772 N N . VAL B 1 136 ? -21.828 9.008 26.516 1 70.81 136 VAL B N 1
ATOM 9773 C CA . VAL B 1 136 ? -20.531 9.508 26.047 1 70.81 136 VAL B CA 1
ATOM 9774 C C . VAL B 1 136 ? -19.594 8.336 25.75 1 70.81 136 VAL B C 1
ATOM 9776 O O . VAL B 1 136 ? -19.5 7.398 26.547 1 70.81 136 VAL B O 1
ATOM 9779 N N . VAL B 1 137 ? -19.031 8.391 24.578 1 75.94 137 VAL B N 1
ATOM 9780 C CA . VAL B 1 137 ? -18.078 7.336 24.219 1 75.94 137 VAL B CA 1
ATOM 9781 C C . VAL B 1 137 ? -16.75 7.566 24.938 1 75.94 137 VAL B C 1
ATOM 9783 O O . VAL B 1 137 ? -16.156 8.641 24.828 1 75.94 137 VAL B O 1
ATOM 9786 N N . THR B 1 138 ? -16.344 6.613 25.625 1 76 138 THR B N 1
ATOM 9787 C CA . THR B 1 138 ? -15.109 6.715 26.406 1 76 138 THR B CA 1
ATOM 9788 C C . THR B 1 138 ? -14.047 5.758 25.859 1 76 138 THR B C 1
ATOM 9790 O O . THR B 1 138 ? -14.047 5.426 24.688 1 76 138 THR B O 1
ATOM 9793 N N . SER B 1 139 ? -13.086 5.512 26.766 1 76.38 139 SER B N 1
ATOM 9794 C CA . SER B 1 139 ? -11.93 4.715 26.375 1 76.38 139 SER B CA 1
ATOM 9795 C C . SER B 1 139 ? -12.359 3.369 25.797 1 76.38 139 SER B C 1
ATOM 9797 O O . SER B 1 139 ? -13.312 2.758 26.281 1 76.38 139 SER B O 1
ATOM 9799 N N . LEU B 1 140 ? -11.672 3.01 24.781 1 76.88 140 LEU B N 1
ATOM 9800 C CA . LEU B 1 140 ? -11.852 1.746 24.078 1 76.88 140 LEU B CA 1
ATOM 9801 C C . LEU B 1 140 ? -13.203 1.705 23.375 1 76.88 140 LEU B C 1
ATOM 9803 O O . LEU B 1 140 ? -13.672 0.636 22.984 1 76.88 140 LEU B O 1
ATOM 9807 N N . GLY B 1 141 ? -13.898 2.869 23.359 1 73.88 141 GLY B N 1
ATOM 9808 C CA . GLY B 1 141 ? -15.156 2.992 22.625 1 73.88 141 GLY B CA 1
ATOM 9809 C C . GLY B 1 141 ? -16.359 2.564 23.453 1 73.88 141 GLY B C 1
ATOM 9810 O O . GLY B 1 141 ? -17.406 2.234 22.891 1 73.88 141 GLY B O 1
ATOM 9811 N N . VAL B 1 142 ? -16.25 2.533 24.641 1 75.19 142 VAL B N 1
ATOM 9812 C CA . VAL B 1 142 ? -17.344 2.104 25.5 1 75.19 142 VAL B CA 1
ATOM 9813 C C . VAL B 1 142 ? -18.188 3.309 25.906 1 75.19 142 VAL B C 1
ATOM 9815 O O . VAL B 1 142 ? -17.672 4.285 26.453 1 75.19 142 VAL B O 1
ATOM 9818 N N . PRO B 1 143 ? -19.422 3.24 25.578 1 76.56 143 PRO B N 1
ATOM 9819 C CA . PRO B 1 143 ? -20.297 4.336 25.984 1 76.56 143 PRO B CA 1
ATOM 9820 C C . PRO B 1 143 ? -20.594 4.316 27.484 1 76.56 143 PRO B C 1
ATOM 9822 O O . PRO B 1 143 ? -20.781 3.246 28.078 1 76.56 143 PRO B O 1
ATOM 9825 N N . LYS B 1 144 ? -20.578 5.469 28.078 1 80.81 144 LYS B N 1
ATOM 9826 C CA . LYS B 1 144 ? -20.922 5.633 29.484 1 80.81 144 LYS B CA 1
ATOM 9827 C C . LYS B 1 144 ? -21.906 6.781 29.688 1 80.81 144 LYS B C 1
ATOM 9829 O O . LYS B 1 144 ? -21.938 7.719 28.875 1 80.81 144 LYS B O 1
ATOM 9834 N N . GLU B 1 145 ? -22.609 6.609 30.719 1 81.94 145 GLU B N 1
ATOM 9835 C CA . GLU B 1 145 ? -23.469 7.723 31.094 1 81.94 145 GLU B CA 1
ATOM 9836 C C . GLU B 1 145 ? -22.656 8.898 31.641 1 81.94 145 GLU B C 1
ATOM 9838 O O . GLU B 1 145 ? -21.719 8.703 32.406 1 81.94 145 GLU B O 1
ATOM 9843 N N . PRO B 1 146 ? -23.078 9.969 31.266 1 83.81 146 PRO B N 1
ATOM 9844 C CA . PRO B 1 146 ? -22.328 11.148 31.734 1 83.81 146 PRO B CA 1
ATOM 9845 C C . PRO B 1 146 ? -22.312 11.273 33.25 1 83.81 146 PRO B C 1
ATOM 9847 O O . PRO B 1 146 ? -21.312 11.719 33.844 1 83.81 146 PRO B O 1
ATOM 9850 N N . LYS B 1 147 ? -23.344 10.883 33.938 1 85.62 147 LYS B N 1
ATOM 9851 C CA . LYS B 1 147 ? -23.422 11 35.375 1 85.62 147 LYS B CA 1
ATOM 9852 C C . LYS B 1 147 ? -22.375 10.102 36.062 1 85.62 147 LYS B C 1
ATOM 9854 O O . LYS B 1 147 ? -21.922 10.398 37.156 1 85.62 147 LYS B O 1
ATOM 9859 N N . ALA B 1 148 ? -22.031 9.102 35.438 1 88.06 148 ALA B N 1
ATOM 9860 C CA . ALA B 1 148 ? -21.156 8.109 36.031 1 88.06 148 ALA B CA 1
ATOM 9861 C C . ALA B 1 148 ? -19.688 8.492 35.875 1 88.06 148 ALA B C 1
ATOM 9863 O O . ALA B 1 148 ? -18.812 7.914 36.5 1 88.06 148 ALA B O 1
ATOM 9864 N N . LEU B 1 149 ? -19.438 9.414 35.125 1 88.69 149 LEU B N 1
ATOM 9865 C CA . LEU B 1 149 ? -18.062 9.766 34.812 1 88.69 149 LEU B CA 1
ATOM 9866 C C . LEU B 1 149 ? -17.438 10.57 35.969 1 88.69 149 LEU B C 1
ATOM 9868 O O . LEU B 1 149 ? -17.922 11.656 36.281 1 88.69 149 LEU B O 1
ATOM 9872 N N . GLY B 1 150 ? -16.406 10.086 36.469 1 91.5 150 GLY B N 1
ATOM 9873 C CA . GLY B 1 150 ? -15.727 10.75 37.594 1 91.5 150 GLY B CA 1
ATOM 9874 C C . GLY B 1 150 ? -14.562 11.617 37.125 1 91.5 150 GLY B C 1
ATOM 9875 O O . GLY B 1 150 ? -13.711 11.984 37.938 1 91.5 150 GLY B O 1
ATOM 9876 N N . TYR B 1 151 ? -14.383 11.844 35.906 1 89.62 151 TYR B N 1
ATOM 9877 C CA . TYR B 1 151 ? -13.305 12.656 35.344 1 89.62 151 TYR B CA 1
ATOM 9878 C C . TYR B 1 151 ? -13.836 13.625 34.312 1 89.62 151 TYR B C 1
ATOM 9880 O O . TYR B 1 151 ? -14.977 13.492 33.844 1 89.62 151 TYR B O 1
ATOM 9888 N N . ALA B 1 152 ? -12.992 14.547 33.969 1 86.75 152 ALA B N 1
ATOM 9889 C CA . ALA B 1 152 ? -13.398 15.594 33.031 1 86.75 152 ALA B CA 1
ATOM 9890 C C . ALA B 1 152 ? -13.32 15.109 31.594 1 86.75 152 ALA B C 1
ATOM 9892 O O . ALA B 1 152 ? -12.359 14.43 31.219 1 86.75 152 ALA B O 1
ATOM 9893 N N . THR B 1 153 ? -14.32 15.398 30.844 1 87.5 153 THR B N 1
ATOM 9894 C CA . THR B 1 153 ? -14.359 15.156 29.406 1 87.5 153 THR B CA 1
ATOM 9895 C C . THR B 1 153 ? -15.078 16.297 28.688 1 87.5 153 THR B C 1
ATOM 9897 O O . THR B 1 153 ? -15.891 17 29.297 1 87.5 153 THR B O 1
ATOM 9900 N N . THR B 1 154 ? -14.625 16.562 27.531 1 89.81 154 THR B N 1
ATOM 9901 C CA . THR B 1 154 ? -15.32 17.516 26.656 1 89.81 154 THR B CA 1
ATOM 9902 C C . THR B 1 154 ? -15.719 16.859 25.344 1 89.81 154 THR B C 1
ATOM 9904 O O . THR B 1 154 ? -14.883 16.25 24.672 1 89.81 154 THR B O 1
ATOM 9907 N N . THR B 1 155 ? -16.906 16.922 25.031 1 90.56 155 THR B N 1
ATOM 9908 C CA . THR B 1 155 ? -17.422 16.359 23.797 1 90.56 155 THR B CA 1
ATOM 9909 C C . THR B 1 155 ? -17.859 17.453 22.828 1 90.56 155 THR B C 1
ATOM 9911 O O . THR B 1 155 ? -18.578 18.375 23.219 1 90.56 155 THR B O 1
ATOM 9914 N N . ILE B 1 156 ? -17.422 17.391 21.641 1 91.94 156 ILE B N 1
ATOM 9915 C CA . ILE B 1 156 ? -17.797 18.312 20.578 1 91.94 156 ILE B CA 1
ATOM 9916 C C . ILE B 1 156 ? -18.625 17.578 19.531 1 91.94 156 ILE B C 1
ATOM 9918 O O . ILE B 1 156 ? -18.172 16.578 18.953 1 91.94 156 ILE B O 1
ATOM 9922 N N . LYS B 1 157 ? -19.688 18.141 19.219 1 89.31 157 LYS B N 1
ATOM 9923 C CA . LYS B 1 157 ? -20.625 17.469 18.312 1 89.31 157 LYS B CA 1
ATOM 9924 C C . LYS B 1 157 ? -20.344 17.844 16.859 1 89.31 157 LYS B C 1
ATOM 9926 O O . LYS B 1 157 ? -19.641 18.828 16.594 1 89.31 157 LYS B O 1
ATOM 9931 N N . SER B 1 158 ? -20.969 17.172 16.016 1 88.38 158 SER B N 1
ATOM 9932 C CA . SER B 1 158 ? -20.734 17.25 14.578 1 88.38 158 SER B CA 1
ATOM 9933 C C . SER B 1 158 ? -21.016 18.656 14.055 1 88.38 158 SER B C 1
ATOM 9935 O O . SER B 1 158 ? -20.25 19.188 13.234 1 88.38 158 SER B O 1
ATOM 9937 N N . GLN B 1 159 ? -22.094 19.188 14.477 1 83.81 159 GLN B N 1
ATOM 9938 C CA . GLN B 1 159 ? -22.5 20.484 13.961 1 83.81 159 GLN B CA 1
ATOM 9939 C C . GLN B 1 159 ? -21.422 21.531 14.219 1 83.81 159 GLN B C 1
ATOM 9941 O O . GLN B 1 159 ? -21.219 22.438 13.398 1 83.81 159 GLN B O 1
ATOM 9946 N N . GLU B 1 160 ? -20.781 21.391 15.289 1 85.88 160 GLU B N 1
ATOM 9947 C CA . GLU B 1 160 ? -19.734 22.344 15.656 1 85.88 160 GLU B CA 1
ATOM 9948 C C . GLU B 1 160 ? -18.484 22.141 14.805 1 85.88 160 GLU B C 1
ATOM 9950 O O . GLU B 1 160 ? -17.656 23.047 14.68 1 85.88 160 GLU B O 1
ATOM 9955 N N . LEU B 1 161 ? -18.375 21.062 14.195 1 85.31 161 LEU B N 1
ATOM 9956 C CA . LEU B 1 161 ? -17.156 20.719 13.469 1 85.31 161 LEU B CA 1
ATOM 9957 C C . LEU B 1 161 ? -17.266 21.141 12.008 1 85.31 161 LEU B C 1
ATOM 9959 O O . LEU B 1 161 ? -16.234 21.297 11.328 1 85.31 161 LEU B O 1
ATOM 9963 N N . VAL B 1 162 ? -18.484 21.359 11.508 1 86.62 162 VAL B N 1
ATOM 9964 C CA . VAL B 1 162 ? -18.609 21.484 10.055 1 86.62 162 VAL B CA 1
ATOM 9965 C C . VAL B 1 162 ? -19.219 22.844 9.703 1 86.62 162 VAL B C 1
ATOM 9967 O O . VAL B 1 162 ? -19.391 23.156 8.523 1 86.62 162 VAL B O 1
ATOM 9970 N N . LYS B 1 163 ? -19.422 23.719 10.617 1 87 163 LYS B N 1
ATOM 9971 C CA . LYS B 1 163 ? -20.172 24.969 10.406 1 87 163 LYS B CA 1
ATOM 9972 C C . LYS B 1 163 ? -19.438 25.875 9.422 1 87 163 LYS B C 1
ATOM 9974 O O . LYS B 1 163 ? -20.062 26.703 8.758 1 87 163 LYS B O 1
ATOM 9979 N N . VAL B 1 164 ? -18.172 25.75 9.414 1 89.31 164 VAL B N 1
ATOM 9980 C CA . VAL B 1 164 ? -17.438 26.703 8.594 1 89.31 164 VAL B CA 1
ATOM 9981 C C . VAL B 1 164 ? -16.609 25.953 7.559 1 89.31 164 VAL B C 1
ATOM 9983 O O . VAL B 1 164 ? -15.539 26.438 7.148 1 89.31 164 VAL B O 1
ATOM 9986 N N . GLY B 1 165 ? -16.906 24.797 7.215 1 86.81 165 GLY B N 1
ATOM 9987 C CA . GLY B 1 165 ? -16.281 24.047 6.129 1 86.81 165 GLY B CA 1
ATOM 9988 C C . GLY B 1 165 ? -14.797 23.844 6.324 1 86.81 165 GLY B C 1
ATOM 9989 O O . GLY B 1 165 ? -14.016 24.016 5.387 1 86.81 165 GLY B O 1
ATOM 9990 N N . THR B 1 166 ? -14.383 23.547 7.434 1 86.38 166 THR B N 1
ATOM 9991 C CA . THR B 1 166 ? -12.969 23.281 7.695 1 86.38 166 THR B CA 1
ATOM 9992 C C . THR B 1 166 ? -12.5 22.047 6.945 1 86.38 166 THR B C 1
ATOM 9994 O O . THR B 1 166 ? -13.234 21.062 6.848 1 86.38 166 THR B O 1
ATOM 9997 N N . PRO B 1 167 ? -11.234 22.078 6.418 1 82.25 167 PRO B N 1
ATOM 9998 C CA . PRO B 1 167 ? -10.742 20.938 5.645 1 82.25 167 PRO B CA 1
ATOM 9999 C C . PRO B 1 167 ? -10.344 19.75 6.523 1 82.25 167 PRO B C 1
ATOM 10001 O O . PRO B 1 167 ? -10.195 18.641 6.027 1 82.25 167 PRO B O 1
ATOM 10004 N N . ASN B 1 168 ? -10.008 20.031 7.82 1 85.12 168 ASN B N 1
ATOM 10005 C CA . ASN B 1 168 ? -9.633 18.953 8.719 1 85.12 168 ASN B CA 1
ATOM 10006 C C . ASN B 1 168 ? -10.25 19.125 10.102 1 85.12 168 ASN B C 1
ATOM 10008 O O . ASN B 1 168 ? -10.68 20.234 10.453 1 85.12 168 ASN B O 1
ATOM 10012 N N . ILE B 1 169 ? -10.242 18.125 10.859 1 87.19 169 ILE B N 1
ATOM 10013 C CA . ILE B 1 169 ? -10.977 18.094 12.125 1 87.19 169 ILE B CA 1
ATOM 10014 C C . ILE B 1 169 ? -10.203 18.844 13.195 1 87.19 169 ILE B C 1
ATOM 10016 O O . ILE B 1 169 ? -10.797 19.438 14.102 1 87.19 169 ILE B O 1
ATOM 10020 N N . ALA B 1 170 ? -8.969 18.844 13.102 1 86.81 170 ALA B N 1
ATOM 10021 C CA . ALA B 1 170 ? -8.148 19.422 14.172 1 86.81 170 ALA B CA 1
ATOM 10022 C C . ALA B 1 170 ? -8.352 20.922 14.266 1 86.81 170 ALA B C 1
ATOM 10024 O O . ALA B 1 170 ? -8.477 21.469 15.367 1 86.81 170 ALA B O 1
ATOM 10025 N N . THR B 1 171 ? -8.43 21.594 13.18 1 85.75 171 THR B N 1
ATOM 10026 C CA . THR B 1 171 ? -8.57 23.047 13.188 1 85.75 171 THR B CA 1
ATOM 10027 C C . THR B 1 171 ? -9.969 23.453 13.648 1 85.75 171 THR B C 1
ATOM 10029 O O . THR B 1 171 ? -10.195 24.594 14.039 1 85.75 171 THR B O 1
ATOM 10032 N N . SER B 1 172 ? -10.844 22.531 13.664 1 87 172 SER B N 1
ATOM 10033 C CA . SER B 1 172 ? -12.203 22.812 14.125 1 87 172 SER B CA 1
ATOM 10034 C C . SER B 1 172 ? -12.273 22.844 15.648 1 87 172 SER B C 1
ATOM 10036 O O . SER B 1 172 ? -13.266 23.312 16.219 1 87 172 SER B O 1
ATOM 10038 N N . LEU B 1 173 ? -11.234 22.578 16.281 1 90.69 173 LEU B N 1
ATOM 10039 C CA . LEU B 1 173 ? -11.266 22.438 17.734 1 90.69 173 LEU B CA 1
ATOM 10040 C C . LEU B 1 173 ? -10.805 23.734 18.406 1 90.69 173 LEU B C 1
ATOM 10042 O O . LEU B 1 173 ? -10.906 23.859 19.625 1 90.69 173 LEU B O 1
ATOM 10046 N N . TYR B 1 174 ? -10.43 24.719 17.688 1 92.75 174 TYR B N 1
ATOM 10047 C CA . TYR B 1 174 ? -9.93 25.953 18.281 1 92.75 174 TYR B CA 1
ATOM 10048 C C . TYR B 1 174 ? -10.938 26.531 19.281 1 92.75 174 TYR B C 1
ATOM 10050 O O . TYR B 1 174 ? -12.078 26.828 18.906 1 92.75 174 TYR B O 1
ATOM 10058 N N . GLY B 1 175 ? -10.531 26.625 20.531 1 93.88 175 GLY B N 1
ATOM 10059 C CA . GLY B 1 175 ? -11.289 27.344 21.547 1 93.88 175 GLY B CA 1
ATOM 10060 C C . GLY B 1 175 ? -12.523 26.578 22.016 1 93.88 175 GLY B C 1
ATOM 10061 O O . GLY B 1 175 ? -13.32 27.109 22.797 1 93.88 175 GLY B O 1
ATOM 10062 N N . LYS B 1 176 ? -12.656 25.438 21.641 1 94.88 176 LYS B N 1
ATOM 10063 C CA . LYS B 1 176 ? -13.93 24.766 21.875 1 94.88 176 LYS B CA 1
ATOM 10064 C C . LYS B 1 176 ? -13.836 23.828 23.078 1 94.88 176 LYS B C 1
ATOM 10066 O O . LYS B 1 176 ? -14.852 23.359 23.594 1 94.88 176 LYS B O 1
ATOM 10071 N N . ALA B 1 177 ? -12.719 23.578 23.547 1 94.44 177 ALA B N 1
ATOM 10072 C CA . ALA B 1 177 ? -12.523 22.75 24.734 1 94.44 177 ALA B CA 1
ATOM 10073 C C . ALA B 1 177 ? -11.516 23.391 25.688 1 94.44 177 ALA B C 1
ATOM 10075 O O . ALA B 1 177 ? -10.391 23.703 25.297 1 94.44 177 ALA B O 1
ATOM 10076 N N . PRO B 1 178 ? -11.953 23.562 26.953 1 95.31 178 PRO B N 1
ATOM 10077 C CA . PRO B 1 178 ? -10.984 24.109 27.891 1 95.31 178 PRO B CA 1
ATOM 10078 C C . PRO B 1 178 ? -9.766 23.203 28.094 1 95.31 178 PRO B C 1
ATOM 10080 O O . PRO B 1 178 ? -9.914 21.984 28.156 1 95.31 178 PRO B O 1
ATOM 10083 N N . GLY B 1 179 ? -8.672 23.797 28.125 1 93.56 179 GLY B N 1
ATOM 10084 C CA . GLY B 1 179 ? -7.441 23.062 28.375 1 93.56 179 GLY B CA 1
ATOM 10085 C C . GLY B 1 179 ? -6.836 22.469 27.125 1 93.56 179 GLY B C 1
ATOM 10086 O O . GLY B 1 179 ? -5.785 21.828 27.172 1 93.56 179 GLY B O 1
ATOM 10087 N N . VAL B 1 180 ? -7.484 22.641 26.062 1 94.94 180 VAL B N 1
ATOM 10088 C CA . VAL B 1 180 ? -6.98 22.141 24.781 1 94.94 180 VAL B CA 1
ATOM 10089 C C . VAL B 1 180 ? -6.477 23.312 23.938 1 94.94 180 VAL B C 1
ATOM 10091 O O . VAL B 1 180 ? -7.219 24.266 23.672 1 94.94 180 VAL B O 1
ATOM 10094 N N . ARG B 1 181 ? -5.254 23.203 23.594 1 94.81 181 ARG B N 1
ATOM 10095 C CA . ARG B 1 181 ? -4.652 24.234 22.75 1 94.81 181 ARG B CA 1
ATOM 10096 C C . ARG B 1 181 ? -4.324 23.672 21.375 1 94.81 181 ARG B C 1
ATOM 10098 O O . ARG B 1 181 ? -3.682 22.625 21.25 1 94.81 181 ARG B O 1
ATOM 10105 N N . ILE B 1 182 ? -4.77 24.375 20.328 1 94.06 182 ILE B N 1
ATOM 10106 C CA . ILE B 1 182 ? -4.527 23.984 18.938 1 94.06 182 ILE B CA 1
ATOM 10107 C C . ILE B 1 182 ? -3.516 24.922 18.297 1 94.06 182 ILE B C 1
ATOM 10109 O O . ILE B 1 182 ? -3.594 26.141 18.484 1 94.06 182 ILE B O 1
ATOM 10113 N N . GLN B 1 183 ? -2.564 24.359 17.609 1 91.88 183 GLN B N 1
ATOM 10114 C CA . GLN B 1 183 ? -1.604 25.125 16.828 1 91.88 183 GLN B CA 1
ATOM 10115 C C . GLN B 1 183 ? -1.448 24.562 15.414 1 91.88 183 GLN B C 1
ATOM 10117 O O . GLN B 1 183 ? -0.898 23.469 15.242 1 91.88 183 GLN B O 1
ATOM 10122 N N . SER B 1 184 ? -1.869 25.281 14.469 1 89.75 184 SER B N 1
ATOM 10123 C CA . SER B 1 184 ? -1.771 24.828 13.086 1 89.75 184 SER B CA 1
ATOM 10124 C C . SER B 1 184 ? -0.598 25.5 12.375 1 89.75 184 SER B C 1
ATOM 10126 O O . SER B 1 184 ? -0.344 26.688 12.562 1 89.75 184 SER B O 1
ATOM 10128 N N . GLY B 1 185 ? 0.074 24.688 11.633 1 85.88 185 GLY B N 1
ATOM 10129 C CA . GLY B 1 185 ? 1.078 25.281 10.758 1 85.88 185 GLY B CA 1
ATOM 10130 C C . GLY B 1 185 ? 0.482 26.062 9.609 1 85.88 185 GLY B C 1
ATOM 10131 O O . GLY B 1 185 ? -0.67 25.844 9.227 1 85.88 185 GLY B O 1
ATOM 10132 N N . ALA B 1 186 ? 1.359 26.969 9.141 1 80 186 ALA B N 1
ATOM 10133 C CA . ALA B 1 186 ? 0.916 27.766 8 1 80 186 ALA B CA 1
ATOM 10134 C C . ALA B 1 186 ? 1.214 27.047 6.688 1 80 186 ALA B C 1
ATOM 10136 O O . ALA B 1 186 ? 2.225 26.344 6.57 1 80 186 ALA B O 1
ATOM 10137 N N . GLY B 1 187 ? 0.287 26.766 5.879 1 69.19 187 GLY B N 1
ATOM 10138 C CA . GLY B 1 187 ? 0.507 26.094 4.602 1 69.19 187 GLY B CA 1
ATOM 10139 C C . GLY B 1 187 ? -0.762 25.531 4 1 69.19 187 GLY B C 1
ATOM 10140 O O . GLY B 1 187 ? -0.727 24.906 2.934 1 69.19 187 GLY B O 1
ATOM 10141 N N . GLY B 1 188 ? -1.686 25.75 4.707 1 74.19 188 GLY B N 1
ATOM 10142 C CA . GLY B 1 188 ? -2.957 25.344 4.141 1 74.19 188 GLY B CA 1
ATOM 10143 C C . GLY B 1 188 ? -3.408 23.969 4.629 1 74.19 188 GLY B C 1
ATOM 10144 O O . GLY B 1 188 ? -3.16 23.609 5.777 1 74.19 188 GLY B O 1
ATOM 10145 N N . ALA B 1 189 ? -4.07 23.266 3.707 1 78.38 189 ALA B N 1
ATOM 10146 C CA . ALA B 1 189 ? -4.766 22.031 4.059 1 78.38 189 ALA B CA 1
ATOM 10147 C C . ALA B 1 189 ? -3.777 20.906 4.328 1 78.38 189 ALA B C 1
ATOM 10149 O O . ALA B 1 189 ? -4.121 19.906 4.969 1 78.38 189 ALA B O 1
ATOM 10150 N N . THR B 1 190 ? -2.553 21.062 3.945 1 83.31 190 THR B N 1
ATOM 10151 C CA . THR B 1 190 ? -1.581 19.984 4.117 1 83.31 190 THR B CA 1
ATOM 10152 C C . THR B 1 190 ? -0.653 20.281 5.293 1 83.31 190 THR B C 1
ATOM 10154 O O . THR B 1 190 ? 0.294 19.531 5.547 1 83.31 190 THR B O 1
ATOM 10157 N N . SER B 1 191 ? -0.931 21.344 6.004 1 86.75 191 SER B N 1
ATOM 10158 C CA . SER B 1 191 ? -0.059 21.688 7.121 1 86.75 191 SER B CA 1
ATOM 10159 C C . SER B 1 191 ? -0.447 20.938 8.383 1 86.75 191 SER B C 1
ATOM 10161 O O . SER B 1 191 ? -1.633 20.734 8.656 1 86.75 191 SER B O 1
ATOM 10163 N N . ALA B 1 192 ? 0.556 20.672 9.109 1 89.69 192 ALA B N 1
ATOM 10164 C CA . ALA B 1 192 ? 0.349 19.875 10.32 1 89.69 192 ALA B CA 1
ATOM 10165 C C . ALA B 1 192 ? -0.385 20.703 11.383 1 89.69 192 ALA B C 1
ATOM 10167 O O . ALA B 1 192 ? -0.278 21.922 11.414 1 89.69 192 ALA B O 1
ATOM 10168 N N . VAL B 1 193 ? -1.122 20.016 12.211 1 91.94 193 VAL B N 1
ATOM 10169 C CA . VAL B 1 193 ? -1.82 20.609 13.344 1 91.94 193 VAL B CA 1
ATOM 10170 C C . VAL B 1 193 ? -1.395 19.922 14.641 1 91.94 193 VAL B C 1
ATOM 10172 O O . VAL B 1 193 ? -1.355 18.688 14.711 1 91.94 193 VAL B O 1
ATOM 10175 N N . ASN B 1 194 ? -1.008 20.734 15.562 1 93.81 194 ASN B N 1
ATOM 10176 C CA . ASN B 1 194 ? -0.63 20.219 16.875 1 93.81 194 ASN B CA 1
ATOM 10177 C C . ASN B 1 194 ? -1.758 20.391 17.891 1 93.81 194 ASN B C 1
ATOM 10179 O O . ASN B 1 194 ? -2.467 21.391 17.875 1 93.81 194 ASN B O 1
ATOM 10183 N N . ILE B 1 195 ? -1.935 19.375 18.719 1 94.56 195 ILE B N 1
ATOM 10184 C CA . ILE B 1 195 ? -2.893 19.422 19.812 1 94.56 195 ILE B CA 1
ATOM 10185 C C . ILE B 1 195 ? -2.17 19.203 21.141 1 94.56 195 ILE B C 1
ATOM 10187 O O . ILE B 1 195 ? -1.442 18.219 21.297 1 94.56 195 ILE B O 1
ATOM 10191 N N . THR B 1 196 ? -2.316 20.094 22.047 1 94.75 196 THR B N 1
ATOM 10192 C CA . THR B 1 196 ? -1.758 19.953 23.375 1 94.75 196 THR B CA 1
ATOM 10193 C C . THR B 1 196 ? -2.857 20.031 24.438 1 94.75 196 THR B C 1
ATOM 10195 O O . THR B 1 196 ? -3.688 20.938 24.422 1 94.75 196 THR B O 1
ATOM 10198 N N . ILE B 1 197 ? -2.861 19.094 25.297 1 95 197 ILE B N 1
ATOM 10199 C CA . ILE B 1 197 ? -3.867 19.016 26.359 1 95 197 ILE B CA 1
ATOM 10200 C C . ILE B 1 197 ? -3.205 19.234 27.719 1 95 197 ILE B C 1
ATOM 10202 O O . ILE B 1 197 ? -2.291 18.5 28.094 1 95 197 ILE B O 1
ATOM 10206 N N . ARG B 1 198 ? -3.66 20.219 28.484 1 94.94 198 ARG B N 1
ATOM 10207 C CA . ARG B 1 198 ? -3.229 20.531 29.844 1 94.94 198 ARG B CA 1
ATOM 10208 C C . ARG B 1 198 ? -1.718 20.734 29.906 1 94.94 198 ARG B C 1
ATOM 10210 O O . ARG B 1 198 ? -1.049 20.172 30.781 1 94.94 198 ARG B O 1
ATOM 10217 N N . GLY B 1 199 ? -1.225 21.391 28.859 1 92.81 199 GLY B N 1
ATOM 10218 C CA . GLY B 1 199 ? 0.165 21.828 28.859 1 92.81 199 GLY B CA 1
ATOM 10219 C C . GLY B 1 199 ? 1.116 20.75 28.344 1 92.81 199 GLY B C 1
ATOM 10220 O O . GLY B 1 199 ? 0.684 19.734 27.797 1 92.81 199 GLY B O 1
ATOM 10221 N N . ILE B 1 200 ? 2.426 20.984 28.484 1 93.75 200 ILE B N 1
ATOM 10222 C CA . ILE B 1 200 ? 3.488 20.109 28.016 1 93.75 200 ILE B CA 1
ATOM 10223 C C . ILE B 1 200 ? 3.799 19.062 29.078 1 93.75 200 ILE B C 1
ATOM 10225 O O . ILE B 1 200 ? 4.082 19.406 30.234 1 93.75 200 ILE B O 1
ATOM 10229 N N . ASN B 1 201 ? 3.809 17.812 28.656 1 93 201 ASN B N 1
ATOM 10230 C CA . ASN B 1 201 ? 3.99 16.75 29.625 1 93 201 ASN B CA 1
ATOM 10231 C C . ASN B 1 201 ? 5.359 16.094 29.484 1 93 201 ASN B C 1
ATOM 10233 O O . ASN B 1 201 ? 5.77 15.312 30.359 1 93 201 ASN B O 1
ATOM 10237 N N . SER B 1 202 ? 6.004 16.344 28.453 1 92.19 202 SER B N 1
ATOM 10238 C CA . SER B 1 202 ? 7.355 15.836 28.234 1 92.19 202 SER B CA 1
ATOM 10239 C C . SER B 1 202 ? 8.289 16.953 27.766 1 92.19 202 SER B C 1
ATOM 10241 O O . SER B 1 202 ? 7.98 17.656 26.812 1 92.19 202 SER B O 1
ATOM 10243 N N . ILE B 1 203 ? 9.375 17 28.422 1 89.69 203 ILE B N 1
ATOM 10244 C CA . ILE B 1 203 ? 10.281 18.109 28.141 1 89.69 203 ILE B CA 1
ATOM 10245 C C . ILE B 1 203 ? 10.867 17.953 26.734 1 89.69 203 ILE B C 1
ATOM 10247 O O . ILE B 1 203 ? 10.93 18.922 25.984 1 89.69 203 ILE B O 1
ATOM 10251 N N . THR B 1 204 ? 11.305 16.766 26.406 1 85.75 204 THR B N 1
ATOM 10252 C CA . THR B 1 204 ? 11.969 16.578 25.109 1 85.75 204 THR B CA 1
ATOM 10253 C C . THR B 1 204 ? 11.211 15.57 24.266 1 85.75 204 THR B C 1
ATOM 10255 O O . THR B 1 204 ? 11.531 15.375 23.078 1 85.75 204 THR B O 1
ATOM 10258 N N . GLY B 1 205 ? 10.242 14.953 24.812 1 86.44 205 GLY B N 1
ATOM 10259 C CA . GLY B 1 205 ? 9.547 13.891 24.094 1 86.44 205 GLY B CA 1
ATOM 10260 C C . GLY B 1 205 ? 8.297 14.367 23.391 1 86.44 205 GLY B C 1
ATOM 10261 O O . GLY B 1 205 ? 8.148 15.562 23.109 1 86.44 205 GLY B O 1
ATOM 10262 N N . ARG B 1 206 ? 7.488 13.391 23 1 87.69 206 ARG B N 1
ATOM 10263 C CA . ARG B 1 206 ? 6.246 13.648 22.297 1 87.69 206 ARG B CA 1
ATOM 10264 C C . ARG B 1 206 ? 5.195 14.25 23.219 1 87.69 206 ARG B C 1
ATOM 10266 O O . ARG B 1 206 ? 5.066 13.836 24.375 1 87.69 206 ARG B O 1
ATOM 10273 N N . ASN B 1 207 ? 4.48 15.211 22.672 1 91.5 207 ASN B N 1
ATOM 10274 C CA . ASN B 1 207 ? 3.445 15.859 23.469 1 91.5 207 ASN B CA 1
ATOM 10275 C C . ASN B 1 207 ? 2.09 15.828 22.766 1 91.5 207 ASN B C 1
ATOM 10277 O O . ASN B 1 207 ? 1.136 16.453 23.234 1 91.5 207 ASN B O 1
ATOM 10281 N N . GLN B 1 208 ? 1.987 15.148 21.656 1 92.19 208 GLN B N 1
ATOM 10282 C CA . GLN B 1 208 ? 0.712 15.008 20.969 1 92.19 208 GLN B CA 1
ATOM 10283 C C . GLN B 1 208 ? -0.146 13.922 21.594 1 92.19 208 GLN B C 1
ATOM 10285 O O . GLN B 1 208 ? 0.373 12.891 22.031 1 92.19 208 GLN B O 1
ATOM 10290 N N . PRO B 1 209 ? -1.404 14.109 21.609 1 93.12 209 PRO B N 1
ATOM 10291 C CA . PRO B 1 209 ? -2.271 13.078 22.172 1 93.12 209 PRO B CA 1
ATOM 10292 C C . PRO B 1 209 ? -2.414 11.859 21.266 1 93.12 209 PRO B C 1
ATOM 10294 O O . PRO B 1 209 ? -2.084 11.922 20.094 1 93.12 209 PRO B O 1
ATOM 10297 N N . LEU B 1 210 ? -2.83 10.789 21.938 1 92.69 210 LEU B N 1
ATOM 10298 C CA . LEU B 1 210 ? -3.219 9.609 21.172 1 92.69 210 LEU B CA 1
ATOM 10299 C C . LEU B 1 210 ? -4.508 9.859 20.406 1 92.69 210 LEU B C 1
ATOM 10301 O O . LEU B 1 210 ? -5.449 10.453 20.938 1 92.69 210 LEU B O 1
ATOM 10305 N N . ILE B 1 211 ? -4.566 9.5 19.172 1 93.88 211 ILE B N 1
ATOM 10306 C CA . ILE B 1 211 ? -5.762 9.664 18.359 1 93.88 211 ILE B CA 1
ATOM 10307 C C . ILE B 1 211 ? -6.453 8.312 18.188 1 93.88 211 ILE B C 1
ATOM 10309 O O . ILE B 1 211 ? -5.84 7.352 17.719 1 93.88 211 ILE B O 1
ATOM 10313 N N . ILE B 1 212 ? -7.668 8.273 18.531 1 94.38 212 ILE B N 1
ATOM 10314 C CA . ILE B 1 212 ? -8.477 7.066 18.438 1 94.38 212 ILE B CA 1
ATOM 10315 C C . ILE B 1 212 ? -9.672 7.312 17.531 1 94.38 212 ILE B C 1
ATOM 10317 O O . ILE B 1 212 ? -10.391 8.297 17.688 1 94.38 212 ILE B O 1
ATOM 10321 N N . LEU B 1 213 ? -9.883 6.539 16.562 1 94.81 213 LEU B N 1
ATOM 10322 C CA . LEU B 1 213 ? -11.039 6.574 15.68 1 94.81 213 LEU B CA 1
ATOM 10323 C C . LEU B 1 213 ? -11.945 5.371 15.922 1 94.81 213 LEU B C 1
ATOM 10325 O O . LEU B 1 213 ? -11.57 4.234 15.609 1 94.81 213 LEU B O 1
ATOM 10329 N N . ASP B 1 214 ? -13.102 5.621 16.422 1 92.81 214 ASP B N 1
ATOM 10330 C CA . ASP B 1 214 ? -14.062 4.574 16.75 1 92.81 214 ASP B CA 1
ATOM 10331 C C . ASP B 1 214 ? -13.422 3.48 17.594 1 92.81 214 ASP B C 1
ATOM 10333 O O . ASP B 1 214 ? -13.555 2.293 17.297 1 92.81 214 ASP B O 1
ATOM 10337 N N . GLY B 1 215 ? -12.625 3.879 18.484 1 88.69 215 GLY B N 1
ATOM 10338 C CA . GLY B 1 215 ? -12.07 2.971 19.484 1 88.69 215 GLY B CA 1
ATOM 10339 C C . GLY B 1 215 ? -10.727 2.402 19.094 1 88.69 215 GLY B C 1
ATOM 10340 O O . GLY B 1 215 ? -10.094 1.682 19.859 1 88.69 215 GLY B O 1
ATOM 10341 N N . VAL B 1 216 ? -10.242 2.717 17.938 1 89.12 216 VAL B N 1
ATOM 10342 C CA . VAL B 1 216 ? -8.977 2.119 17.516 1 89.12 216 VAL B CA 1
ATOM 10343 C C . VAL B 1 216 ? -7.934 3.213 17.297 1 89.12 216 VAL B C 1
ATOM 10345 O O . VAL B 1 216 ? -8.258 4.293 16.797 1 89.12 216 VAL B O 1
ATOM 10348 N N . PRO B 1 217 ? -6.637 2.914 17.625 1 92.19 217 PRO B N 1
ATOM 10349 C CA . PRO B 1 217 ? -5.578 3.898 17.391 1 92.19 217 PRO B CA 1
ATOM 10350 C C . PRO B 1 217 ? -5.254 4.074 15.906 1 92.19 217 PRO B C 1
ATOM 10352 O O . PRO B 1 217 ? -5.262 3.1 15.148 1 92.19 217 PRO B O 1
ATOM 10355 N N . ILE B 1 218 ? -4.961 5.27 15.5 1 92.56 218 ILE B N 1
ATOM 10356 C CA . ILE B 1 218 ? -4.621 5.512 14.102 1 92.56 218 ILE B CA 1
ATOM 10357 C C . ILE B 1 218 ? -3.32 6.305 14.016 1 92.56 218 ILE B C 1
ATOM 10359 O O . ILE B 1 218 ? -2.9 6.926 15 1 92.56 218 ILE B O 1
ATOM 10363 N N . ARG B 1 219 ? -2.799 6.328 12.883 1 91.5 219 ARG B N 1
ATOM 10364 C CA . ARG B 1 219 ? -1.51 6.957 12.617 1 91.5 219 ARG B CA 1
ATOM 10365 C C . ARG B 1 219 ? -1.635 8.477 12.602 1 91.5 219 ARG B C 1
ATOM 10367 O O . ARG B 1 219 ? -2.559 9.023 12 1 91.5 219 ARG B O 1
ATOM 10374 N N . ASN B 1 220 ? -0.803 9.312 13.117 1 85.88 220 ASN B N 1
ATOM 10375 C CA . ASN B 1 220 ? -0.762 10.766 13.062 1 85.88 220 ASN B CA 1
ATOM 10376 C C . ASN B 1 220 ? 0.647 11.281 12.781 1 85.88 220 ASN B C 1
ATOM 10378 O O . ASN B 1 220 ? 0.82 12.281 12.086 1 85.88 220 ASN B O 1
ATOM 10382 N N . GLU B 1 221 ? 1.707 10.859 13.047 1 83.44 221 GLU B N 1
ATOM 10383 C CA . GLU B 1 221 ? 3.123 11.141 12.836 1 83.44 221 GLU B CA 1
ATOM 10384 C C . GLU B 1 221 ? 3.479 12.547 13.312 1 83.44 221 GLU B C 1
ATOM 10386 O O . GLU B 1 221 ? 2.598 13.391 13.484 1 83.44 221 GLU B O 1
ATOM 10391 N N . GLU B 1 222 ? 4.734 12.898 13.602 1 88.69 222 GLU B N 1
ATOM 10392 C CA . GLU B 1 222 ? 5.301 14.211 13.891 1 88.69 222 GLU B CA 1
ATOM 10393 C C . GLU B 1 222 ? 5.98 14.805 12.664 1 88.69 222 GLU B C 1
ATOM 10395 O O . GLU B 1 222 ? 6.383 14.07 11.75 1 88.69 222 GLU B O 1
ATOM 10400 N N . VAL B 1 223 ? 6.055 16.125 12.648 1 91.88 223 VAL B N 1
ATOM 10401 C CA . VAL B 1 223 ? 6.684 16.797 11.516 1 91.88 223 VAL B CA 1
ATOM 10402 C C . VAL B 1 223 ? 7.75 17.766 12.008 1 91.88 223 VAL B C 1
ATOM 10404 O O . VAL B 1 223 ? 7.738 18.172 13.172 1 91.88 223 VAL B O 1
ATOM 10407 N N . THR B 1 224 ? 8.719 18.047 11.203 1 91.5 224 THR B N 1
ATOM 10408 C CA . THR B 1 224 ? 9.734 19.094 11.375 1 91.5 224 THR B CA 1
ATOM 10409 C C . THR B 1 224 ? 9.797 20 10.156 1 91.5 224 THR B C 1
ATOM 10411 O O . THR B 1 224 ? 10.414 19.656 9.148 1 91.5 224 THR B O 1
ATOM 10414 N N . ASN B 1 225 ? 9.219 21.188 10.273 1 91.56 225 ASN B N 1
ATOM 10415 C CA . ASN B 1 225 ? 9.141 22.094 9.141 1 91.56 225 ASN B CA 1
ATOM 10416 C C . ASN B 1 225 ? 10.031 23.312 9.344 1 91.56 225 ASN B C 1
ATOM 10418 O O . ASN B 1 225 ? 9.984 24.266 8.562 1 91.56 225 ASN B O 1
ATOM 10422 N N . ASN B 1 226 ? 10.844 23.359 10.414 1 89 226 ASN B N 1
ATOM 10423 C CA . ASN B 1 226 ? 11.766 24.453 10.68 1 89 226 ASN B CA 1
ATOM 10424 C C . ASN B 1 226 ? 13.195 24.109 10.281 1 89 226 ASN B C 1
ATOM 10426 O O . ASN B 1 226 ? 14.148 24.734 10.758 1 89 226 ASN B O 1
ATOM 10430 N N . ASN B 1 227 ? 13.305 23.031 9.531 1 89.81 227 ASN B N 1
ATOM 10431 C CA . ASN B 1 227 ? 14.602 22.609 9.008 1 89.81 227 ASN B CA 1
ATOM 10432 C C . ASN B 1 227 ? 14.672 22.781 7.492 1 89.81 227 ASN B C 1
ATOM 10434 O O . ASN B 1 227 ? 14.703 21.781 6.758 1 89.81 227 ASN B O 1
ATOM 10438 N N . TYR B 1 228 ? 14.883 24 7.07 1 92.06 228 TYR B N 1
ATOM 10439 C CA . TYR B 1 228 ? 14.859 24.344 5.656 1 92.06 228 TYR B CA 1
ATOM 10440 C C . TYR B 1 228 ? 15.891 23.531 4.879 1 92.06 228 TYR B C 1
ATOM 10442 O O . TYR B 1 228 ? 15.625 23.109 3.754 1 92.06 228 TYR B O 1
ATOM 10450 N N . TRP B 1 229 ? 17.047 23.312 5.43 1 89.69 229 TRP B N 1
ATOM 10451 C CA . TRP B 1 229 ? 18.125 22.672 4.688 1 89.69 229 TRP B CA 1
ATOM 10452 C C . TRP B 1 229 ? 17.891 21.172 4.594 1 89.69 229 TRP B C 1
ATOM 10454 O O . TRP B 1 229 ? 18.453 20.5 3.713 1 89.69 229 TRP B O 1
ATOM 10464 N N . GLY B 1 230 ? 17.109 20.688 5.512 1 89.12 230 GLY B N 1
ATOM 10465 C CA . GLY B 1 230 ? 16.766 19.281 5.453 1 89.12 230 GLY B CA 1
ATOM 10466 C C . GLY B 1 230 ? 15.609 18.984 4.516 1 89.12 230 GLY B C 1
ATOM 10467 O O . GLY B 1 230 ? 15.633 18 3.787 1 89.12 230 GLY B O 1
ATOM 10468 N N . ASP B 1 231 ? 14.648 19.828 4.582 1 92.06 231 ASP B N 1
ATOM 10469 C CA . ASP B 1 231 ? 13.438 19.703 3.77 1 92.06 231 ASP B CA 1
ATOM 10470 C C . ASP B 1 231 ? 12.773 21.062 3.559 1 92.06 231 ASP B C 1
ATOM 10472 O O . ASP B 1 231 ? 12.344 21.703 4.52 1 92.06 231 ASP B O 1
ATOM 10476 N N . GLN B 1 232 ? 12.633 21.438 2.33 1 94.56 232 GLN B N 1
ATOM 10477 C CA . GLN B 1 232 ? 12.117 22.766 2.029 1 94.56 232 GLN B CA 1
ATOM 10478 C C . GLN B 1 232 ? 10.602 22.75 1.875 1 94.56 232 GLN B C 1
ATOM 10480 O O . GLN B 1 232 ? 9.969 23.812 1.74 1 94.56 232 GLN B O 1
ATOM 10485 N N . ARG B 1 233 ? 9.984 21.625 1.893 1 94.56 233 ARG B N 1
ATOM 10486 C CA . ARG B 1 233 ? 8.539 21.516 1.743 1 94.56 233 ARG B CA 1
ATOM 10487 C C . ARG B 1 233 ? 7.863 21.297 3.092 1 94.56 233 ARG B C 1
ATOM 10489 O O . ARG B 1 233 ? 8.398 20.578 3.947 1 94.56 233 ARG B O 1
ATOM 10496 N N . LEU B 1 234 ? 6.723 21.859 3.256 1 94.38 234 LEU B N 1
ATOM 10497 C CA . LEU B 1 234 ? 6.016 21.812 4.535 1 94.38 234 LEU B CA 1
ATOM 10498 C C . LEU B 1 234 ? 5.188 20.547 4.656 1 94.38 234 LEU B C 1
ATOM 10500 O O . LEU B 1 234 ? 4.18 20.375 3.961 1 94.38 234 LEU B O 1
ATOM 10504 N N . ARG B 1 235 ? 5.531 19.719 5.633 1 93.88 235 ARG B N 1
ATOM 10505 C CA . ARG B 1 235 ? 4.902 18.406 5.836 1 93.88 235 ARG B CA 1
ATOM 10506 C C . ARG B 1 235 ? 3.676 18.531 6.734 1 93.88 235 ARG B C 1
ATOM 10508 O O . ARG B 1 235 ? 3.527 19.516 7.461 1 93.88 235 ARG B O 1
ATOM 10515 N N . GLY B 1 236 ? 2.779 17.547 6.559 1 91.62 236 GLY B N 1
ATOM 10516 C CA . GLY B 1 236 ? 1.588 17.438 7.387 1 91.62 236 GLY B CA 1
ATOM 10517 C C . GLY B 1 236 ? 1.54 16.156 8.195 1 91.62 236 GLY B C 1
ATOM 10518 O O . GLY B 1 236 ? 2.455 15.336 8.125 1 91.62 236 GLY B O 1
ATOM 10519 N N . ASN B 1 237 ? 0.536 16 9.039 1 91.06 237 ASN B N 1
ATOM 10520 C CA . ASN B 1 237 ? 0.414 14.789 9.836 1 91.06 237 ASN B CA 1
ATOM 10521 C C . ASN B 1 237 ? -0.855 14.016 9.492 1 91.06 237 ASN B C 1
ATOM 10523 O O . ASN B 1 237 ? -1.69 14.5 8.727 1 91.06 237 ASN B O 1
ATOM 10527 N N . GLY B 1 238 ? -0.992 12.875 10.062 1 89.06 238 GLY B N 1
ATOM 10528 C CA . GLY B 1 238 ? -2.012 11.914 9.68 1 89.06 238 GLY B CA 1
ATOM 10529 C C . GLY B 1 238 ? -3.414 12.344 10.055 1 89.06 238 GLY B C 1
ATOM 10530 O O . GLY B 1 238 ? -4.391 11.906 9.445 1 89.06 238 GLY B O 1
ATOM 10531 N N . LEU B 1 239 ? -3.553 13.156 11.023 1 90.12 239 LEU B N 1
ATOM 10532 C CA . LEU B 1 239 ? -4.855 13.609 11.5 1 90.12 239 LEU B CA 1
ATOM 10533 C C . LEU B 1 239 ? -5.602 14.367 10.406 1 90.12 239 LEU B C 1
ATOM 10535 O O . LEU B 1 239 ? -6.836 14.391 10.398 1 90.12 239 LEU B O 1
ATOM 10539 N N . LEU B 1 240 ? -4.898 14.938 9.477 1 91.62 240 LEU B N 1
ATOM 10540 C CA . LEU B 1 240 ? -5.461 15.742 8.398 1 91.62 240 LEU B CA 1
ATOM 10541 C C . LEU B 1 240 ? -6.305 14.883 7.465 1 91.62 240 LEU B C 1
ATOM 10543 O O . LEU B 1 240 ? -7.098 15.414 6.68 1 91.62 240 LEU B O 1
ATOM 10547 N N . ASP B 1 241 ? -6.133 13.578 7.57 1 91.88 241 ASP B N 1
ATOM 10548 C CA . ASP B 1 241 ? -6.801 12.68 6.633 1 91.88 241 ASP B CA 1
ATOM 10549 C C . ASP B 1 241 ? -8.258 12.445 7.035 1 91.88 241 ASP B C 1
ATOM 10551 O O . ASP B 1 241 ? -9.062 11.992 6.223 1 91.88 241 ASP B O 1
ATOM 10555 N N . ILE B 1 242 ? -8.609 12.742 8.219 1 93.81 242 ILE B N 1
ATOM 10556 C CA . ILE B 1 242 ? -9.938 12.43 8.734 1 93.81 242 ILE B CA 1
ATOM 10557 C C . ILE B 1 242 ? -10.938 13.477 8.25 1 93.81 242 ILE B C 1
ATOM 10559 O O . ILE B 1 242 ? -10.742 14.672 8.477 1 93.81 242 ILE B O 1
ATOM 10563 N N . ASN B 1 243 ? -12 13.07 7.684 1 94.06 243 ASN B N 1
ATOM 10564 C CA . ASN B 1 243 ? -13.023 13.945 7.121 1 94.06 243 ASN B CA 1
ATOM 10565 C C . ASN B 1 243 ? -13.992 14.438 8.195 1 94.06 243 ASN B C 1
ATOM 10567 O O . ASN B 1 243 ? -14.719 13.641 8.797 1 94.06 243 ASN B O 1
ATOM 10571 N N . PRO B 1 244 ? -14.055 15.68 8.383 1 93.31 244 PRO B N 1
ATOM 10572 C CA . PRO B 1 244 ? -14.969 16.203 9.398 1 93.31 244 PRO B CA 1
ATOM 10573 C C . PRO B 1 244 ? -16.422 15.844 9.133 1 93.31 244 PRO B C 1
ATOM 10575 O O . PRO B 1 244 ? -17.203 15.617 10.07 1 93.31 244 PRO B O 1
ATOM 10578 N N . GLU B 1 245 ? -16.859 15.727 7.914 1 94.12 245 GLU B N 1
ATOM 10579 C CA . GLU B 1 245 ? -18.25 15.453 7.551 1 94.12 245 GLU B CA 1
ATOM 10580 C C . GLU B 1 245 ? -18.688 14.07 8.023 1 94.12 245 GLU B C 1
ATOM 10582 O O . GLU B 1 245 ? -19.875 13.797 8.133 1 94.12 245 GLU B O 1
ATOM 10587 N N . ASP B 1 246 ? -17.781 13.281 8.32 1 95.25 246 ASP B N 1
ATOM 10588 C CA . ASP B 1 246 ? -18.094 11.914 8.703 1 95.25 246 ASP B CA 1
ATOM 10589 C C . ASP B 1 246 ? -18.078 11.742 10.219 1 95.25 246 ASP B C 1
ATOM 10591 O O . ASP B 1 246 ? -18.312 10.648 10.734 1 95.25 246 ASP B O 1
ATOM 10595 N N . ILE B 1 247 ? -17.859 12.734 10.945 1 95.12 247 ILE B N 1
ATOM 10596 C CA . ILE B 1 247 ? -17.672 12.633 12.383 1 95.12 247 ILE B CA 1
ATOM 10597 C C . ILE B 1 247 ? -18.953 13.008 13.109 1 95.12 247 ILE B C 1
ATOM 10599 O O . ILE B 1 247 ? -19.578 14.023 12.789 1 95.12 247 ILE B O 1
ATOM 10603 N N . ALA B 1 248 ? -19.375 12.188 13.992 1 93.38 248 ALA B N 1
ATOM 10604 C CA . ALA B 1 248 ? -20.547 12.445 14.82 1 93.38 248 ALA B CA 1
ATOM 10605 C C . ALA B 1 248 ? -20.188 13.305 16.031 1 93.38 248 ALA B C 1
ATOM 10607 O O . ALA B 1 248 ? -20.938 14.219 16.391 1 93.38 248 ALA B O 1
ATOM 10608 N N . GLU B 1 249 ? -19.156 12.922 16.641 1 91.94 249 GLU B N 1
ATOM 10609 C CA . GLU B 1 249 ? -18.688 13.672 17.797 1 91.94 249 GLU B CA 1
ATOM 10610 C C . GLU B 1 249 ? -17.203 13.414 18.078 1 91.94 249 GLU B C 1
ATOM 10612 O O . GLU B 1 249 ? -16.641 12.438 17.578 1 91.94 249 GLU B O 1
ATOM 10617 N N . LEU B 1 250 ? -16.609 14.266 18.734 1 92.81 250 LEU B N 1
ATOM 10618 C CA . LEU B 1 250 ? -15.227 14.188 19.203 1 92.81 250 LEU B CA 1
ATOM 10619 C C . LEU B 1 250 ? -15.148 14.391 20.703 1 92.81 250 LEU B C 1
ATOM 10621 O O . LEU B 1 250 ? -15.695 15.359 21.234 1 92.81 250 LEU B O 1
ATOM 10625 N N . THR B 1 251 ? -14.531 13.438 21.406 1 92.12 251 THR B N 1
ATOM 10626 C CA . THR B 1 251 ? -14.383 13.523 22.859 1 92.12 251 THR B CA 1
ATOM 10627 C C . THR B 1 251 ? -12.914 13.641 23.25 1 92.12 251 THR B C 1
ATOM 10629 O O . THR B 1 251 ? -12.086 12.836 22.812 1 92.12 251 THR B O 1
ATOM 10632 N N . VAL B 1 252 ? -12.633 14.539 24.062 1 93.38 252 VAL B N 1
ATOM 10633 C CA . VAL B 1 252 ? -11.273 14.727 24.578 1 93.38 252 VAL B CA 1
ATOM 10634 C C . VAL B 1 252 ? -11.172 14.141 25.984 1 93.38 252 VAL B C 1
ATOM 10636 O O . VAL B 1 252 ? -11.875 14.578 26.891 1 93.38 252 VAL B O 1
ATOM 10639 N N . LEU B 1 253 ? -10.336 13.219 26.078 1 92.06 253 LEU B N 1
ATOM 10640 C CA . LEU B 1 253 ? -9.984 12.68 27.391 1 92.06 253 LEU B CA 1
ATOM 10641 C C . LEU B 1 253 ? -8.727 13.344 27.922 1 92.06 253 LEU B C 1
ATOM 10643 O O . LEU B 1 253 ? -7.621 13.07 27.453 1 92.06 253 LEU B O 1
ATOM 10647 N N . LYS B 1 254 ? -8.812 14.07 28.953 1 90.31 254 LYS B N 1
ATOM 10648 C CA . LYS B 1 254 ? -7.734 14.977 29.328 1 90.31 254 LYS B CA 1
ATOM 10649 C C . LYS B 1 254 ? -6.898 14.383 30.469 1 90.31 254 LYS B C 1
ATOM 10651 O O . LYS B 1 254 ? -5.668 14.43 30.422 1 90.31 254 LYS B O 1
ATOM 10656 N N . GLY B 1 255 ? -7.523 13.836 31.516 1 88.25 255 GLY B N 1
ATOM 10657 C CA . GLY B 1 255 ? -6.793 13.391 32.688 1 88.25 255 GLY B CA 1
ATOM 10658 C C . GLY B 1 255 ? -6.336 11.953 32.594 1 88.25 255 GLY B C 1
ATOM 10659 O O . GLY B 1 255 ? -6.734 11.219 31.703 1 88.25 255 GLY B O 1
ATOM 10660 N N . ALA B 1 256 ? -5.422 11.648 33.562 1 85.62 256 ALA B N 1
ATOM 10661 C CA . ALA B 1 256 ? -4.824 10.32 33.594 1 85.62 256 ALA B CA 1
ATOM 10662 C C . ALA B 1 256 ? -5.887 9.242 33.812 1 85.62 256 ALA B C 1
ATOM 10664 O O . ALA B 1 256 ? -5.805 8.164 33.219 1 85.62 256 ALA B O 1
ATOM 10665 N N . SER B 1 257 ? -6.77 9.555 34.562 1 84.19 257 SER B N 1
ATOM 10666 C CA . SER B 1 257 ? -7.82 8.57 34.812 1 84.19 257 SER B CA 1
ATOM 10667 C C . SER B 1 257 ? -8.68 8.336 33.594 1 84.19 257 SER B C 1
ATOM 10669 O O . SER B 1 257 ? -9.078 7.207 33.312 1 84.19 257 SER B O 1
ATOM 10671 N N . ALA B 1 258 ? -8.984 9.32 32.938 1 78.12 258 ALA B N 1
ATOM 10672 C CA . ALA B 1 258 ? -9.773 9.211 31.719 1 78.12 258 ALA B CA 1
ATOM 10673 C C . ALA B 1 258 ? -9.039 8.391 30.656 1 78.12 258 ALA B C 1
ATOM 10675 O O . ALA B 1 258 ? -9.664 7.668 29.875 1 78.12 258 ALA B O 1
ATOM 10676 N N . ALA B 1 259 ? -7.766 8.547 30.625 1 79.81 259 ALA B N 1
ATOM 10677 C CA . ALA B 1 259 ? -6.949 7.934 29.578 1 79.81 259 ALA B CA 1
ATOM 10678 C C . ALA B 1 259 ? -6.305 6.641 30.078 1 79.81 259 ALA B C 1
ATOM 10680 O O . ALA B 1 259 ? -5.531 6.008 29.359 1 79.81 259 ALA B O 1
ATOM 10681 N N . ALA B 1 260 ? -6.621 6.23 31.188 1 80.5 260 ALA B N 1
ATOM 10682 C CA . ALA B 1 260 ? -5.926 5.145 31.875 1 80.5 260 ALA B CA 1
ATOM 10683 C C . ALA B 1 260 ? -6.035 3.842 31.078 1 80.5 260 ALA B C 1
ATOM 10685 O O . ALA B 1 260 ? -5.125 3.012 31.109 1 80.5 260 ALA B O 1
ATOM 10686 N N . LEU B 1 261 ? -7.086 3.762 30.453 1 83.69 261 LEU B N 1
ATOM 10687 C CA . LEU B 1 261 ? -7.293 2.52 29.703 1 83.69 261 LEU B CA 1
ATOM 10688 C C . LEU B 1 261 ? -6.344 2.424 28.516 1 83.69 261 LEU B C 1
ATOM 10690 O O . LEU B 1 261 ? -6.188 1.354 27.922 1 83.69 261 LEU B O 1
ATOM 10694 N N . TYR B 1 262 ? -5.688 3.484 28.25 1 84.19 262 TYR B N 1
ATOM 10695 C CA . TYR B 1 262 ? -4.734 3.465 27.141 1 84.19 262 TYR B CA 1
ATOM 10696 C C . TYR B 1 262 ? -3.301 3.428 27.656 1 84.19 262 TYR B C 1
ATOM 10698 O O . TYR B 1 262 ? -2.355 3.32 26.875 1 84.19 262 TYR B O 1
ATOM 10706 N N . GLY B 1 263 ? -3.129 3.561 28.859 1 79.44 263 GLY B N 1
ATOM 10707 C CA . GLY B 1 263 ? -1.854 3.316 29.516 1 79.44 263 GLY B CA 1
ATOM 10708 C C . GLY B 1 263 ? -0.757 4.258 29.062 1 79.44 263 GLY B C 1
ATOM 10709 O O . GLY B 1 263 ? -0.905 5.48 29.141 1 79.44 263 GLY B O 1
ATOM 10710 N N . SER B 1 264 ? 0.329 3.641 28.438 1 76.06 264 SER B N 1
ATOM 10711 C CA . SER B 1 264 ? 1.594 4.305 28.141 1 76.06 264 SER B CA 1
ATOM 10712 C C . SER B 1 264 ? 1.454 5.254 26.953 1 76.06 264 SER B C 1
ATOM 10714 O O . SER B 1 264 ? 2.381 6.004 26.641 1 76.06 264 SER B O 1
ATOM 10716 N N . GLU B 1 265 ? 0.465 5.395 26.391 1 76.44 265 GLU B N 1
ATOM 10717 C CA . GLU B 1 265 ? 0.34 6.273 25.234 1 76.44 265 GLU B CA 1
ATOM 10718 C C . GLU B 1 265 ? -0.547 7.473 25.547 1 76.44 265 GLU B C 1
ATOM 10720 O O . GLU B 1 265 ? -0.742 8.344 24.703 1 76.44 265 GLU B O 1
ATOM 10725 N N . ALA B 1 266 ? -0.936 7.609 26.734 1 81.88 266 ALA B N 1
ATOM 10726 C CA . ALA B 1 266 ? -2.016 8.562 26.969 1 81.88 266 ALA B CA 1
ATOM 10727 C C . ALA B 1 266 ? -1.562 9.695 27.891 1 81.88 266 ALA B C 1
ATOM 10729 O O . ALA B 1 266 ? -2.387 10.438 28.422 1 81.88 266 ALA B O 1
ATOM 10730 N N . VAL B 1 267 ? -0.266 9.781 28.047 1 87.38 267 VAL B N 1
ATOM 10731 C CA . VAL B 1 267 ? 0.253 10.828 28.922 1 87.38 267 VAL B CA 1
ATOM 10732 C C . VAL B 1 267 ? -0.21 12.195 28.422 1 87.38 267 VAL B C 1
ATOM 10734 O O . VAL B 1 267 ? -0.479 13.094 29.219 1 87.38 267 VAL B O 1
ATOM 10737 N N . ASN B 1 268 ? -0.351 12.32 27.203 1 91.94 268 ASN B N 1
ATOM 10738 C CA . ASN B 1 268 ? -0.703 13.594 26.578 1 91.94 268 ASN B CA 1
ATOM 10739 C C . ASN B 1 268 ? -2.199 13.688 26.297 1 91.94 268 ASN B C 1
ATOM 10741 O O . ASN B 1 268 ? -2.645 14.57 25.562 1 91.94 268 ASN B O 1
ATOM 10745 N N . GLY B 1 269 ? -2.98 12.781 26.828 1 91.94 269 GLY B N 1
ATOM 10746 C CA . GLY B 1 269 ? -4.414 12.766 26.594 1 91.94 269 GLY B CA 1
ATOM 10747 C C . GLY B 1 269 ? -4.801 11.961 25.359 1 91.94 269 GLY B C 1
ATOM 10748 O O . GLY B 1 269 ? -3.938 11.398 24.688 1 91.94 269 GLY B O 1
ATOM 10749 N N . VAL B 1 270 ? -6.129 11.852 25.219 1 93 270 VAL B N 1
ATOM 10750 C CA . VAL B 1 270 ? -6.645 11.078 24.094 1 93 270 VAL B CA 1
ATOM 10751 C C . VAL B 1 270 ? -7.73 11.867 23.375 1 93 270 VAL B C 1
ATOM 10753 O O . VAL B 1 270 ? -8.562 12.516 24.016 1 93 270 VAL B O 1
ATOM 10756 N N . ILE B 1 271 ? -7.684 11.906 22.062 1 94.19 271 ILE B N 1
ATOM 10757 C CA . ILE B 1 271 ? -8.773 12.398 21.219 1 94.19 271 ILE B CA 1
ATOM 10758 C C . ILE B 1 271 ? -9.539 11.219 20.625 1 94.19 271 ILE B C 1
ATOM 10760 O O . ILE B 1 271 ? -9 10.484 19.781 1 94.19 271 ILE B O 1
ATOM 10764 N N . MET B 1 272 ? -10.719 11.133 21.047 1 93.56 272 MET B N 1
ATOM 10765 C CA . MET B 1 272 ? -11.562 10.055 20.547 1 93.56 272 MET B CA 1
ATOM 10766 C C . MET B 1 272 ? -12.539 10.57 19.5 1 93.56 272 MET B C 1
ATOM 10768 O O . MET B 1 272 ? -13.383 11.414 19.781 1 93.56 272 MET B O 1
ATOM 10772 N N . ILE B 1 273 ? -12.438 10.047 18.344 1 94.81 273 ILE B N 1
ATOM 10773 C CA . ILE B 1 273 ? -13.297 10.414 17.234 1 94.81 273 ILE B CA 1
ATOM 10774 C C . ILE B 1 273 ? -14.328 9.312 16.984 1 94.81 273 ILE B C 1
ATOM 10776 O O . ILE B 1 273 ? -13.977 8.141 16.875 1 94.81 273 ILE B O 1
ATOM 10780 N N . THR B 1 274 ? -15.516 9.672 16.984 1 93.75 274 THR B N 1
ATOM 10781 C CA . THR B 1 274 ? -16.594 8.758 16.656 1 93.75 274 THR B CA 1
ATOM 10782 C C . THR B 1 274 ? -17.25 9.133 15.336 1 93.75 274 THR B C 1
ATOM 10784 O O . THR B 1 274 ? -17.672 10.281 15.148 1 93.75 274 THR B O 1
ATOM 10787 N N . THR B 1 275 ? -17.406 8.258 14.453 1 94.56 275 THR B N 1
ATOM 10788 C CA . THR B 1 275 ? -17.984 8.547 13.141 1 94.56 275 THR B CA 1
ATOM 10789 C C . THR B 1 275 ? -19.5 8.406 13.164 1 94.56 275 THR B C 1
ATOM 10791 O O . THR B 1 275 ? -20.047 7.77 14.062 1 94.56 275 THR B O 1
ATOM 10794 N N . LYS B 1 276 ? -20.156 9.047 12.227 1 94.31 276 LYS B N 1
ATOM 10795 C CA . LYS B 1 276 ? -21.609 9 12.086 1 94.31 276 LYS B CA 1
ATOM 10796 C C . LYS B 1 276 ? -22.078 7.602 11.688 1 94.31 276 LYS B C 1
ATOM 10798 O O . LYS B 1 276 ? -21.375 6.891 10.961 1 94.31 276 LYS B O 1
ATOM 10803 N N . LYS B 1 277 ? -23.234 7.281 12.227 1 91.81 277 LYS B N 1
ATOM 10804 C CA . LYS B 1 277 ? -23.891 6.016 11.906 1 91.81 277 LYS B CA 1
ATOM 10805 C C . LYS B 1 277 ? -25.297 6.25 11.352 1 91.81 277 LYS B C 1
ATOM 10807 O O . LYS B 1 277 ? -25.828 7.359 11.43 1 91.81 277 LYS B O 1
ATOM 10812 N N . GLY B 1 278 ? -25.828 5.176 10.734 1 89.31 278 GLY B N 1
ATOM 10813 C CA . GLY B 1 278 ? -27.219 5.246 10.344 1 89.31 278 GLY B CA 1
ATOM 10814 C C . GLY B 1 278 ? -28.172 5.141 11.523 1 89.31 278 GLY B C 1
ATOM 10815 O O . GLY B 1 278 ? -28.031 4.254 12.359 1 89.31 278 GLY B O 1
ATOM 10816 N N . SER B 1 279 ? -29.078 6.137 11.617 1 80.19 279 SER B N 1
ATOM 10817 C CA . SER B 1 279 ? -29.938 6.125 12.805 1 80.19 279 SER B CA 1
ATOM 10818 C C . SER B 1 279 ? -31.406 6.316 12.43 1 80.19 279 SER B C 1
ATOM 10820 O O . SER B 1 279 ? -32.281 6.117 13.258 1 80.19 279 SER B O 1
ATOM 10822 N N . THR B 1 280 ? -31.656 6.652 11.273 1 77 280 THR B N 1
ATOM 10823 C CA . THR B 1 280 ? -33.031 6.941 10.883 1 77 280 THR B CA 1
ATOM 10824 C C . THR B 1 280 ? -33.562 5.832 9.984 1 77 280 THR B C 1
ATOM 10826 O O . THR B 1 280 ? -32.844 5.293 9.141 1 77 280 THR B O 1
ATOM 10829 N N . LYS B 1 281 ? -34.844 5.531 10.289 1 78.88 281 LYS B N 1
ATOM 10830 C CA . LYS B 1 281 ? -35.5 4.574 9.406 1 78.88 281 LYS B CA 1
ATOM 10831 C C . LYS B 1 281 ? -35.812 5.203 8.047 1 78.88 281 LYS B C 1
ATOM 10833 O O . LYS B 1 281 ? -36.25 6.355 7.973 1 78.88 281 LYS B O 1
ATOM 10838 N N . GLY B 1 282 ? -35.625 4.512 7.031 1 80.19 282 GLY B N 1
ATOM 10839 C CA . GLY B 1 282 ? -35.719 5.051 5.684 1 80.19 282 GLY B CA 1
ATOM 10840 C C . GLY B 1 282 ? -34.406 5.66 5.195 1 80.19 282 GLY B C 1
ATOM 10841 O O . GLY B 1 282 ? -33.531 5.98 5.996 1 80.19 282 GLY B O 1
ATOM 10842 N N . PHE B 1 283 ? -34.344 5.855 3.951 1 84.25 283 PHE B N 1
ATOM 10843 C CA . PHE B 1 283 ? -33.094 6.387 3.416 1 84.25 283 PHE B CA 1
ATOM 10844 C C . PHE B 1 283 ? -33.031 7.898 3.59 1 84.25 283 PHE B C 1
ATOM 10846 O O . PHE B 1 283 ? -34 8.602 3.305 1 84.25 283 PHE B O 1
ATOM 10853 N N . ARG B 1 284 ? -32 8.273 4.125 1 88.44 284 ARG B N 1
ATOM 10854 C CA . ARG B 1 284 ? -31.641 9.688 4.242 1 88.44 284 ARG B CA 1
ATOM 10855 C C . ARG B 1 284 ? -30.406 10.008 3.408 1 88.44 284 ARG B C 1
ATOM 10857 O O . ARG B 1 284 ? -29.422 9.266 3.43 1 88.44 284 ARG B O 1
ATOM 10864 N N . VAL B 1 285 ? -30.516 11.023 2.604 1 89.31 285 VAL B N 1
ATOM 10865 C CA . VAL B 1 285 ? -29.391 11.484 1.814 1 89.31 285 VAL B CA 1
ATOM 10866 C C . VAL B 1 285 ? -28.953 12.867 2.299 1 89.31 285 VAL B C 1
ATOM 10868 O O . VAL B 1 285 ? -29.75 13.812 2.297 1 89.31 285 VAL B O 1
ATOM 10871 N N . ASP B 1 286 ? -27.766 12.938 2.711 1 92.12 286 ASP B N 1
ATOM 10872 C CA . ASP B 1 286 ? -27.172 14.219 3.084 1 92.12 286 ASP B CA 1
ATOM 10873 C C . ASP B 1 286 ? -26.219 14.719 1.997 1 92.12 286 ASP B C 1
ATOM 10875 O O . ASP B 1 286 ? -25.406 13.961 1.479 1 92.12 286 ASP B O 1
ATOM 10879 N N . PHE B 1 287 ? -26.391 15.891 1.628 1 93.12 287 PHE B N 1
ATOM 10880 C CA . PHE B 1 287 ? -25.531 16.547 0.646 1 93.12 287 PHE B CA 1
ATOM 10881 C C . PHE B 1 287 ? -24.922 17.812 1.219 1 93.12 287 PHE B C 1
ATOM 10883 O O . PHE B 1 287 ? -25.656 18.688 1.71 1 93.12 287 PHE B O 1
ATOM 10890 N N . ASN B 1 288 ? -23.641 17.922 1.15 1 95.06 288 ASN B N 1
ATOM 10891 C CA . ASN B 1 288 ? -22.922 19.109 1.612 1 95.06 288 ASN B CA 1
ATOM 10892 C C . ASN B 1 288 ? -21.891 19.578 0.597 1 95.06 288 ASN B C 1
ATOM 10894 O O . ASN B 1 288 ? -21.109 18.766 0.093 1 95.06 288 ASN B O 1
ATOM 10898 N N . ALA B 1 289 ? -21.922 20.781 0.22 1 95.25 289 ALA B N 1
ATOM 10899 C CA . ALA B 1 289 ? -20.938 21.375 -0.68 1 95.25 289 ALA B CA 1
ATOM 10900 C C . ALA B 1 289 ? -20.453 22.719 -0.153 1 95.25 289 ALA B C 1
ATOM 10902 O O . ALA B 1 289 ? -21.25 23.516 0.37 1 95.25 289 ALA B O 1
ATOM 10903 N N . ASN B 1 290 ? -19.188 22.906 -0.22 1 94.81 290 ASN B N 1
ATOM 10904 C CA . ASN B 1 290 ? -18.672 24.219 0.142 1 94.81 290 ASN B CA 1
ATOM 10905 C C . ASN B 1 290 ? -17.5 24.641 -0.758 1 94.81 290 ASN B C 1
ATOM 10907 O O . ASN B 1 290 ? -16.859 23.781 -1.375 1 94.81 290 ASN B O 1
ATOM 10911 N N . ILE B 1 291 ? -17.297 25.875 -0.952 1 95.81 291 ILE B N 1
ATOM 10912 C CA . ILE B 1 291 ? -16.203 26.516 -1.687 1 95.81 291 ILE B CA 1
ATOM 10913 C C . ILE B 1 291 ? -15.672 27.703 -0.89 1 95.81 291 ILE B C 1
ATOM 10915 O O . ILE B 1 291 ? -16.438 28.422 -0.242 1 95.81 291 ILE B O 1
ATOM 10919 N N . SER B 1 292 ? -14.406 27.812 -0.799 1 95.44 292 SER B N 1
ATOM 10920 C CA . SER B 1 292 ? -13.812 28.922 -0.072 1 95.44 292 SER B CA 1
ATOM 10921 C C . SER B 1 292 ? -12.586 29.453 -0.798 1 95.44 292 SER B C 1
ATOM 10923 O O . SER B 1 292 ? -11.977 28.75 -1.607 1 95.44 292 SER B O 1
ATOM 10925 N N . MET B 1 293 ? -12.281 30.625 -0.517 1 95.81 293 MET B N 1
ATOM 10926 C CA . MET B 1 293 ? -11.086 31.297 -1.024 1 95.81 293 MET B CA 1
ATOM 10927 C C . MET B 1 293 ? -10.211 31.781 0.122 1 95.81 293 MET B C 1
ATOM 10929 O O . MET B 1 293 ? -10.703 32.344 1.104 1 95.81 293 MET B O 1
ATOM 10933 N N . ASP B 1 294 ? -8.93 31.562 -0.022 1 94.75 294 ASP B N 1
ATOM 10934 C CA . ASP B 1 294 ? -7.973 32 0.985 1 94.75 294 ASP B CA 1
ATOM 10935 C C . ASP B 1 294 ? -7.191 33.219 0.499 1 94.75 294 ASP B C 1
ATOM 10937 O O . ASP B 1 294 ? -6.91 33.344 -0.694 1 94.75 294 ASP B O 1
ATOM 10941 N N . LYS B 1 295 ? -6.91 34.031 1.424 1 93.75 295 LYS B N 1
ATOM 10942 C CA . LYS B 1 295 ? -6.02 35.188 1.216 1 93.75 295 LYS B CA 1
ATOM 10943 C C . LYS B 1 295 ? -5.016 35.312 2.355 1 93.75 295 LYS B C 1
ATOM 10945 O O . LYS B 1 295 ? -5.277 34.844 3.475 1 93.75 295 LYS B O 1
ATOM 10950 N N . ILE B 1 296 ? -3.91 35.844 2.037 1 93.81 296 ILE B N 1
ATOM 10951 C CA . ILE B 1 296 ? -2.957 36.125 3.105 1 93.81 296 ILE B CA 1
ATOM 10952 C C . ILE B 1 296 ? -3.607 37 4.156 1 93.81 296 ILE B C 1
ATOM 10954 O O . ILE B 1 296 ? -4.156 38.062 3.83 1 93.81 296 ILE B O 1
ATOM 10958 N N . ALA B 1 297 ? -3.5 36.656 5.379 1 92.88 297 ALA B N 1
ATOM 10959 C CA . ALA B 1 297 ? -4.168 37.375 6.445 1 92.88 297 ALA B CA 1
ATOM 10960 C C . ALA B 1 297 ? -3.33 38.562 6.895 1 92.88 297 ALA B C 1
ATOM 10962 O O . ALA B 1 297 ? -3.855 39.656 7.105 1 92.88 297 ALA B O 1
ATOM 10963 N N . TYR B 1 298 ? -2.078 38.312 7.141 1 90.81 298 TYR B N 1
ATOM 10964 C CA . TYR B 1 298 ? -1.209 39.344 7.664 1 90.81 298 TYR B CA 1
ATOM 10965 C C . TYR B 1 298 ? 0.207 39.219 7.121 1 90.81 298 TYR B C 1
ATOM 10967 O O . TYR B 1 298 ? 0.747 38.094 7.062 1 90.81 298 TYR B O 1
ATOM 10975 N N . LEU B 1 299 ? 0.712 40.281 6.641 1 91.44 299 LEU B N 1
ATOM 10976 C CA . LEU B 1 299 ? 2.135 40.438 6.371 1 91.44 299 LEU B CA 1
ATOM 10977 C C . LEU B 1 299 ? 2.732 41.5 7.301 1 91.44 299 LEU B C 1
ATOM 10979 O O . LEU B 1 299 ? 1.999 42.281 7.918 1 91.44 299 LEU B O 1
ATOM 10983 N N . PRO B 1 300 ? 4.09 41.469 7.43 1 93 300 PRO B N 1
ATOM 10984 C CA . PRO B 1 300 ? 4.652 42.562 8.234 1 93 300 PRO B CA 1
ATOM 10985 C C . PRO B 1 300 ? 4.242 43.938 7.73 1 93 300 PRO B C 1
ATOM 10987 O O . PRO B 1 300 ? 3.992 44.125 6.535 1 93 300 PRO B O 1
ATOM 10990 N N . ARG B 1 301 ? 3.99 45 8.625 1 93.25 301 ARG B N 1
ATOM 10991 C CA . ARG B 1 301 ? 3.713 46.375 8.25 1 93.25 301 ARG B CA 1
ATOM 10992 C C . ARG B 1 301 ? 4.957 47.062 7.672 1 93.25 301 ARG B C 1
ATOM 10994 O O . ARG B 1 301 ? 5.75 47.656 8.414 1 93.25 301 ARG B O 1
ATOM 11001 N N . TYR B 1 302 ? 5.062 47.031 6.441 1 96.94 302 TYR B N 1
ATOM 11002 C CA . TYR B 1 302 ? 6.195 47.594 5.711 1 96.94 302 TYR B CA 1
ATOM 11003 C C . TYR B 1 302 ? 6.074 49.094 5.594 1 96.94 302 TYR B C 1
ATOM 11005 O O . TYR B 1 302 ? 4.965 49.625 5.531 1 96.94 302 TYR B O 1
ATOM 11013 N N . GLN B 1 303 ? 7.258 49.781 5.602 1 97.38 303 GLN B N 1
ATOM 11014 C CA . GLN B 1 303 ? 7.238 51.219 5.352 1 97.38 303 GLN B CA 1
ATOM 11015 C C . GLN B 1 303 ? 7.297 51.5 3.857 1 97.38 303 GLN B C 1
ATOM 11017 O O . GLN B 1 303 ? 7.902 50.75 3.092 1 97.38 303 GLN B O 1
ATOM 11022 N N . ASN B 1 304 ? 6.68 52.594 3.428 1 97.69 304 ASN B N 1
ATOM 11023 C CA . ASN B 1 304 ? 6.645 52.969 2.021 1 97.69 304 ASN B CA 1
ATOM 11024 C C . ASN B 1 304 ? 7.195 54.375 1.819 1 97.69 304 ASN B C 1
ATOM 11026 O O . ASN B 1 304 ? 6.797 55.094 0.888 1 97.69 304 ASN B O 1
ATOM 11030 N N . VAL B 1 305 ? 8.086 54.781 2.672 1 97.5 305 VAL B N 1
ATOM 11031 C CA . VAL B 1 305 ? 8.555 56.156 2.666 1 97.5 305 VAL B CA 1
ATOM 11032 C C . VAL B 1 305 ? 9.922 56.25 1.987 1 97.5 305 VAL B C 1
ATOM 11034 O O . VAL B 1 305 ? 10.195 57.188 1.234 1 97.5 305 VAL B O 1
ATOM 11037 N N . ARG B 1 306 ? 10.828 55.344 2.271 1 96.56 306 ARG B N 1
ATOM 11038 C CA . ARG B 1 306 ? 12.18 55.406 1.74 1 96.56 306 ARG B CA 1
ATOM 11039 C C . ARG B 1 306 ? 12.547 54.062 1.068 1 96.56 306 ARG B C 1
ATOM 11041 O O . ARG B 1 306 ? 11.93 53.031 1.344 1 96.56 306 ARG B O 1
ATOM 11048 N N . GLY B 1 307 ? 13.477 54.156 0.198 1 96.81 307 GLY B N 1
ATOM 11049 C CA . GLY B 1 307 ? 13.883 53 -0.583 1 96.81 307 GLY B CA 1
ATOM 11050 C C . GLY B 1 307 ? 15.242 52.469 -0.188 1 96.81 307 GLY B C 1
ATOM 11051 O O . GLY B 1 307 ? 15.742 52.75 0.9 1 96.81 307 GLY B O 1
ATOM 11052 N N . PRO B 1 308 ? 15.844 51.625 -1.036 1 97 308 PRO B N 1
ATOM 11053 C CA . PRO B 1 308 ? 17.125 51 -0.726 1 97 308 PRO B CA 1
ATOM 11054 C C . PRO B 1 308 ? 18.266 52 -0.599 1 97 308 PRO B C 1
ATOM 11056 O O . PRO B 1 308 ? 18.297 53 -1.333 1 97 308 PRO B O 1
ATOM 11059 N N . GLY B 1 309 ? 19.156 51.656 0.315 1 96.62 309 GLY B N 1
ATOM 11060 C CA . GLY B 1 309 ? 20.312 52.5 0.525 1 96.62 309 GLY B CA 1
ATOM 11061 C C . GLY B 1 309 ? 20.516 52.906 1.977 1 96.62 309 GLY B C 1
ATOM 11062 O O . GLY B 1 309 ? 19.891 52.312 2.871 1 96.62 309 GLY B O 1
ATOM 11063 N N . ALA B 1 310 ? 21.484 53.781 2.191 1 95.31 310 ALA B N 1
ATOM 11064 C CA . ALA B 1 310 ? 21.812 54.344 3.504 1 95.31 310 ALA B CA 1
ATOM 11065 C C . ALA B 1 310 ? 22.547 55.656 3.369 1 95.31 310 ALA B C 1
ATOM 11067 O O . ALA B 1 310 ? 23.078 55.969 2.303 1 95.31 310 ALA B O 1
ATOM 11068 N N . PRO B 1 311 ? 22.516 56.375 4.422 1 93.25 311 PRO B N 1
ATOM 11069 C CA . PRO B 1 311 ? 23.312 57.594 4.359 1 93.25 311 PRO B CA 1
ATOM 11070 C C . PRO B 1 311 ? 24.797 57.344 4.129 1 93.25 311 PRO B C 1
ATOM 11072 O O . PRO B 1 311 ? 25.375 56.469 4.785 1 93.25 311 PRO B O 1
ATOM 11075 N N . ASN B 1 312 ? 25.391 58.125 3.256 1 91.5 312 ASN B N 1
ATOM 11076 C CA . ASN B 1 312 ? 26.766 57.938 2.814 1 91.5 312 ASN B CA 1
ATOM 11077 C C . ASN B 1 312 ? 27.75 58.062 3.973 1 91.5 312 ASN B C 1
ATOM 11079 O O . ASN B 1 312 ? 28.766 57.375 4.008 1 91.5 312 ASN B O 1
ATOM 11083 N N . HIS B 1 313 ? 27.438 58.969 4.863 1 89.94 313 HIS B N 1
ATOM 11084 C CA . HIS B 1 313 ? 28.375 59.219 5.953 1 89.94 313 HIS B CA 1
ATOM 11085 C C . HIS B 1 313 ? 28.359 58.094 6.98 1 89.94 313 HIS B C 1
ATOM 11087 O O . HIS B 1 313 ? 29.234 58.031 7.848 1 89.94 313 HIS B O 1
ATOM 11093 N N . VAL B 1 314 ? 27.406 57.25 6.867 1 94.31 314 VAL B N 1
ATOM 11094 C CA . VAL B 1 314 ? 27.266 56.125 7.793 1 94.31 314 VAL B CA 1
ATOM 11095 C C . VAL B 1 314 ? 27.688 54.844 7.094 1 94.31 314 VAL B C 1
ATOM 11097 O O . VAL B 1 314 ? 28.484 54.062 7.625 1 94.31 314 VAL B O 1
ATOM 11100 N N . PHE B 1 315 ? 27.031 54.531 6.008 1 94.62 315 PHE B N 1
ATOM 11101 C CA . PHE B 1 315 ? 27.328 53.375 5.195 1 94.62 315 PHE B CA 1
ATOM 11102 C C . PHE B 1 315 ? 27.672 53.781 3.768 1 94.62 315 PHE B C 1
ATOM 11104 O O . PHE B 1 315 ? 26.812 54.25 3.031 1 94.62 315 PHE B O 1
ATOM 11111 N N . ASP B 1 316 ? 28.875 53.5 3.373 1 93.25 316 ASP B N 1
ATOM 11112 C CA . ASP B 1 316 ? 29.266 53.75 1.982 1 93.25 316 ASP B CA 1
ATOM 11113 C C . ASP B 1 316 ? 29.031 52.469 1.138 1 93.25 316 ASP B C 1
ATOM 11115 O O . ASP B 1 316 ? 29.828 51.531 1.181 1 93.25 316 ASP B O 1
ATOM 11119 N N . VAL B 1 317 ? 27.953 52.531 0.419 1 92.5 317 VAL B N 1
ATOM 11120 C CA . VAL B 1 317 ? 27.609 51.375 -0.409 1 92.5 317 VAL B CA 1
ATOM 11121 C C . VAL B 1 317 ? 27.734 51.75 -1.886 1 92.5 317 VAL B C 1
ATOM 11123 O O . VAL B 1 317 ? 27.094 51.125 -2.74 1 92.5 317 VAL B O 1
ATOM 11126 N N . GLY B 1 318 ? 28.5 52.812 -2.197 1 91.31 318 GLY B N 1
ATOM 11127 C CA . GLY B 1 318 ? 28.781 53.25 -3.561 1 91.31 318 GLY B CA 1
ATOM 11128 C C . GLY B 1 318 ? 27.734 54.188 -4.113 1 91.31 318 GLY B C 1
ATOM 11129 O O . GLY B 1 318 ? 27.672 54.406 -5.324 1 91.31 318 GLY B O 1
ATOM 11130 N N . GLN B 1 319 ? 27 54.875 -3.293 1 93.25 319 GLN B N 1
ATOM 11131 C CA . GLN B 1 319 ? 25.938 55.781 -3.74 1 93.25 319 GLN B CA 1
ATOM 11132 C C . GLN B 1 319 ? 26.469 57.188 -3.959 1 93.25 319 GLN B C 1
ATOM 11134 O O . GLN B 1 319 ? 27.453 57.594 -3.324 1 93.25 319 GLN B O 1
ATOM 11139 N N . ASN B 1 320 ? 25.812 57.938 -4.816 1 93.56 320 ASN B N 1
ATOM 11140 C CA . ASN B 1 320 ? 26.141 59.344 -5.051 1 93.56 320 ASN B CA 1
ATOM 11141 C C . ASN B 1 320 ? 25.5 60.25 -3.992 1 93.56 320 ASN B C 1
ATOM 11143 O O . ASN B 1 320 ? 24.953 59.75 -3.002 1 93.56 320 ASN B O 1
ATOM 11147 N N . GLU B 1 321 ? 25.594 61.5 -4.188 1 89.5 321 GLU B N 1
ATOM 11148 C CA . GLU B 1 321 ? 25.141 62.469 -3.184 1 89.5 321 GLU B CA 1
ATOM 11149 C C . GLU B 1 321 ? 23.641 62.406 -2.982 1 89.5 321 GLU B C 1
ATOM 11151 O O . GLU B 1 321 ? 23.141 62.656 -1.886 1 89.5 321 GLU B O 1
ATOM 11156 N N . ASP B 1 322 ? 22.984 61.875 -4.059 1 93 322 ASP B N 1
ATOM 11157 C CA . ASP B 1 322 ? 21.516 61.812 -3.977 1 93 322 ASP B CA 1
ATOM 11158 C C . ASP B 1 322 ? 21.078 60.438 -3.445 1 93 322 ASP B C 1
ATOM 11160 O O . ASP B 1 322 ? 19.875 60.188 -3.287 1 93 322 ASP B O 1
ATOM 11164 N N . GLY B 1 323 ? 22.047 59.594 -3.15 1 94.81 323 GLY B N 1
ATOM 11165 C CA . GLY B 1 323 ? 21.734 58.312 -2.543 1 94.81 323 GLY B CA 1
ATOM 11166 C C . GLY B 1 323 ? 21.516 57.188 -3.561 1 94.81 323 GLY B C 1
ATOM 11167 O O . GLY B 1 323 ? 21.031 56.125 -3.217 1 94.81 323 GLY B O 1
ATOM 11168 N N . PHE B 1 324 ? 21.766 57.406 -4.789 1 96.94 324 PHE B N 1
ATOM 11169 C CA . PHE B 1 324 ? 21.562 56.438 -5.859 1 96.94 324 PHE B CA 1
ATOM 11170 C C . PHE B 1 324 ? 22.891 56 -6.438 1 96.94 324 PHE B C 1
ATOM 11172 O O . PHE B 1 324 ? 23.938 56.562 -6.105 1 96.94 324 PHE B O 1
ATOM 11179 N N . PHE B 1 325 ? 22.875 54.938 -7.117 1 96.38 325 PHE B N 1
ATOM 11180 C CA . PHE B 1 325 ? 24.047 54.469 -7.844 1 96.38 325 PHE B CA 1
ATOM 11181 C C . PHE B 1 325 ? 24.031 54.969 -9.281 1 96.38 325 PHE B C 1
ATOM 11183 O O . PHE B 1 325 ? 22.984 54.938 -9.945 1 96.38 325 PHE B O 1
ATOM 11190 N N . THR B 1 326 ? 25.125 55.531 -9.781 1 95.62 326 THR B N 1
ATOM 11191 C CA . THR B 1 326 ? 25.25 55.969 -11.164 1 95.62 326 THR B CA 1
ATOM 11192 C C . THR B 1 326 ? 26.094 54.969 -11.961 1 95.62 326 THR B C 1
ATOM 11194 O O . THR B 1 326 ? 27.266 54.75 -11.672 1 95.62 326 THR B O 1
ATOM 11197 N N . TYR B 1 327 ? 25.453 54.375 -12.891 1 94.06 327 TYR B N 1
ATOM 11198 C CA . TYR B 1 327 ? 26.156 53.438 -13.734 1 94.06 327 TYR B CA 1
ATOM 11199 C C . TYR B 1 327 ? 27.078 54.156 -14.719 1 94.06 327 TYR B C 1
ATOM 11201 O O . TYR B 1 327 ? 27 55.375 -14.875 1 94.06 327 TYR B O 1
ATOM 11209 N N . GLU B 1 328 ? 27.938 53.406 -15.453 1 91.88 328 GLU B N 1
ATOM 11210 C CA . GLU B 1 328 ? 28.906 53.969 -16.391 1 91.88 328 GLU B CA 1
ATOM 11211 C C . GLU B 1 328 ? 28.219 54.688 -17.531 1 91.88 328 GLU B C 1
ATOM 11213 O O . GLU B 1 328 ? 28.734 55.688 -18.047 1 91.88 328 GLU B O 1
ATOM 11218 N N . ASP B 1 329 ? 27.078 54.312 -17.875 1 92.31 329 ASP B N 1
ATOM 11219 C CA . ASP B 1 329 ? 26.359 54.938 -18.984 1 92.31 329 ASP B CA 1
ATOM 11220 C C . ASP B 1 329 ? 25.578 56.156 -18.516 1 92.31 329 ASP B C 1
ATOM 11222 O O . ASP B 1 329 ? 24.812 56.75 -19.281 1 92.31 329 ASP B O 1
ATOM 11226 N N . GLY B 1 330 ? 25.672 56.469 -17.219 1 91.81 330 GLY B N 1
ATOM 11227 C CA . GLY B 1 330 ? 25.062 57.656 -16.672 1 91.81 330 GLY B CA 1
ATOM 11228 C C . GLY B 1 330 ? 23.672 57.406 -16.109 1 91.81 330 GLY B C 1
ATOM 11229 O O . GLY B 1 330 ? 23.094 58.312 -15.484 1 91.81 330 GLY B O 1
ATOM 11230 N N . THR B 1 331 ? 23.188 56.25 -16.312 1 93.81 331 THR B N 1
ATOM 11231 C CA . THR B 1 331 ? 21.844 55.938 -15.82 1 93.81 331 THR B CA 1
ATOM 11232 C C . THR B 1 331 ? 21.859 55.75 -14.305 1 93.81 331 THR B C 1
ATOM 11234 O O . THR B 1 331 ? 22.875 55.375 -13.727 1 93.81 331 THR B O 1
ATOM 11237 N N . LEU B 1 332 ? 20.703 56.062 -13.703 1 95.62 332 LEU B N 1
ATOM 11238 C CA . LEU B 1 332 ? 20.562 55.969 -12.258 1 95.62 332 LEU B CA 1
ATOM 11239 C C . LEU B 1 332 ? 20 54.594 -11.867 1 95.62 332 LEU B C 1
ATOM 11241 O O . LEU B 1 332 ? 19.094 54.094 -12.523 1 95.62 332 LEU B O 1
ATOM 11245 N N . GLY B 1 333 ? 20.641 54 -10.875 1 96.38 333 GLY B N 1
ATOM 11246 C CA . GLY B 1 333 ? 20.156 52.781 -10.281 1 96.38 333 GLY B CA 1
ATOM 11247 C C . GLY B 1 333 ? 20.141 52.812 -8.766 1 96.38 333 GLY B C 1
ATOM 11248 O O . GLY B 1 333 ? 20.234 53.875 -8.156 1 96.38 333 GLY B O 1
ATOM 11249 N N . LEU B 1 334 ? 19.906 51.719 -8.227 1 96.31 334 LEU B N 1
ATOM 11250 C CA . LEU B 1 334 ? 19.859 51.562 -6.77 1 96.31 334 LEU B CA 1
ATOM 11251 C C . LEU B 1 334 ? 21.203 51.125 -6.223 1 96.31 334 LEU B C 1
ATOM 11253 O O . LEU B 1 334 ? 21.969 50.469 -6.922 1 96.31 334 LEU B O 1
ATOM 11257 N N . PRO B 1 335 ? 21.531 51.469 -4.973 1 95.31 335 PRO B N 1
ATOM 11258 C CA . PRO B 1 335 ? 22.75 50.906 -4.371 1 95.31 335 PRO B CA 1
ATOM 11259 C C . PRO B 1 335 ? 22.672 49.406 -4.133 1 95.31 335 PRO B C 1
ATOM 11261 O O . PRO B 1 335 ? 21.578 48.875 -3.928 1 95.31 335 PRO B O 1
ATOM 11264 N N . ASN B 1 336 ? 23.812 48.719 -4.168 1 93.44 336 ASN B N 1
ATOM 11265 C CA . ASN B 1 336 ? 23.859 47.281 -3.926 1 93.44 336 ASN B CA 1
ATOM 11266 C C . ASN B 1 336 ? 23.891 46.969 -2.434 1 93.44 336 ASN B C 1
ATOM 11268 O O . ASN B 1 336 ? 24.953 46.719 -1.867 1 93.44 336 ASN B O 1
ATOM 11272 N N . THR B 1 337 ? 22.734 46.938 -1.816 1 95.19 337 THR B N 1
ATOM 11273 C CA . THR B 1 337 ? 22.609 46.688 -0.383 1 95.19 337 THR B CA 1
ATOM 11274 C C . THR B 1 337 ? 21.234 46.156 -0.038 1 95.19 337 THR B C 1
ATOM 11276 O O . THR B 1 337 ? 20.281 46.312 -0.818 1 95.19 337 THR B O 1
ATOM 11279 N N . SER B 1 338 ? 21.156 45.469 1.084 1 96.06 338 SER B N 1
ATOM 11280 C CA . SER B 1 338 ? 19.859 45.031 1.588 1 96.06 338 SER B CA 1
ATOM 11281 C C . SER B 1 338 ? 19.219 46.094 2.475 1 96.06 338 SER B C 1
ATOM 11283 O O . SER B 1 338 ? 18.078 45.938 2.918 1 96.06 338 SER B O 1
ATOM 11285 N N . LEU B 1 339 ? 19.891 47.188 2.742 1 97.62 339 LEU B N 1
ATOM 11286 C CA . LEU B 1 339 ? 19.406 48.25 3.623 1 97.62 339 LEU B CA 1
ATOM 11287 C C . LEU B 1 339 ? 18.375 49.125 2.912 1 97.62 339 LEU B C 1
ATOM 11289 O O . LEU B 1 339 ? 18.5 49.375 1.714 1 97.62 339 LEU B O 1
ATOM 11293 N N . ASN B 1 340 ? 17.438 49.594 3.598 1 98 340 ASN B N 1
ATOM 11294 C CA . ASN B 1 340 ? 16.375 50.438 3.07 1 98 340 ASN B CA 1
ATOM 11295 C C . ASN B 1 340 ? 16.25 51.75 3.871 1 98 340 ASN B C 1
ATOM 11297 O O . ASN B 1 340 ? 15.156 52.125 4.266 1 98 340 ASN B O 1
ATOM 11301 N N . PHE B 1 341 ? 17.406 52.344 4.125 1 97.88 341 PHE B N 1
ATOM 11302 C CA . PHE B 1 341 ? 17.5 53.656 4.738 1 97.88 341 PHE B CA 1
ATOM 11303 C C . PHE B 1 341 ? 17.922 54.719 3.709 1 97.88 341 PHE B C 1
ATOM 11305 O O . PHE B 1 341 ? 18.625 55.656 4.039 1 97.88 341 PHE B O 1
ATOM 11312 N N . GLY B 1 342 ? 17.594 54.5 2.482 1 96.75 342 GLY B N 1
ATOM 11313 C CA . GLY B 1 342 ? 17.969 55.375 1.381 1 96.75 342 GLY B CA 1
ATOM 11314 C C . GLY B 1 342 ? 17.078 56.594 1.257 1 96.75 342 GLY B C 1
ATOM 11315 O O . GLY B 1 342 ? 16.422 56.969 2.219 1 96.75 342 GLY B O 1
ATOM 11316 N N . PRO B 1 343 ? 17.141 57.188 0.075 1 96.12 343 PRO B N 1
ATOM 11317 C CA . PRO B 1 343 ? 16.328 58.406 -0.133 1 96.12 343 PRO B CA 1
ATOM 11318 C C . PRO B 1 343 ? 14.836 58.125 -0.064 1 96.12 343 PRO B C 1
ATOM 11320 O O . PRO B 1 343 ? 14.391 57.031 -0.33 1 96.12 343 PRO B O 1
ATOM 11323 N N . LYS B 1 344 ? 14.078 59.219 0.344 1 96.94 344 LYS B N 1
ATOM 11324 C CA . LYS B 1 344 ? 12.625 59.125 0.283 1 96.94 344 LYS B CA 1
ATOM 11325 C C . LYS B 1 344 ? 12.148 58.938 -1.151 1 96.94 344 LYS B C 1
ATOM 11327 O O . LYS B 1 344 ? 12.75 59.438 -2.094 1 96.94 344 LYS B O 1
ATOM 11332 N N . PHE B 1 345 ? 11.156 58.156 -1.304 1 97.94 345 PHE B N 1
ATOM 11333 C CA . PHE B 1 345 ? 10.57 57.969 -2.623 1 97.94 345 PHE B CA 1
ATOM 11334 C C . PHE B 1 345 ? 10.086 59.281 -3.203 1 97.94 345 PHE B C 1
ATOM 11336 O O . PHE B 1 345 ? 9.328 60 -2.559 1 97.94 345 PHE B O 1
ATOM 11343 N N . ASP B 1 346 ? 10.523 59.625 -4.438 1 96.62 346 ASP B N 1
ATOM 11344 C CA . ASP B 1 346 ? 10.188 60.938 -5.027 1 96.62 346 ASP B CA 1
ATOM 11345 C C . ASP B 1 346 ? 9.719 60.75 -6.473 1 96.62 346 ASP B C 1
ATOM 11347 O O . ASP B 1 346 ? 9.477 61.75 -7.164 1 96.62 346 ASP B O 1
ATOM 11351 N N . GLY B 1 347 ? 9.68 59.562 -6.941 1 96.75 347 GLY B N 1
ATOM 11352 C CA . GLY B 1 347 ? 9.086 59.281 -8.234 1 96.75 347 GLY B CA 1
ATOM 11353 C C . GLY B 1 347 ? 10.055 59.438 -9.391 1 96.75 347 GLY B C 1
ATOM 11354 O O . GLY B 1 347 ? 9.695 59.25 -10.547 1 96.75 347 GLY B O 1
ATOM 11355 N N . ARG B 1 348 ? 11.383 59.781 -9.148 1 96.5 348 ARG B N 1
ATOM 11356 C CA . ARG B 1 348 ? 12.328 59.906 -10.25 1 96.5 348 ARG B CA 1
ATOM 11357 C C . ARG B 1 348 ? 12.531 58.562 -10.945 1 96.5 348 ARG B C 1
ATOM 11359 O O . ARG B 1 348 ? 12.258 57.5 -10.367 1 96.5 348 ARG B O 1
ATOM 11366 N N . MET B 1 349 ? 12.93 58.656 -12.125 1 96.88 349 MET B N 1
ATOM 11367 C CA . MET B 1 349 ? 13.117 57.438 -12.875 1 96.88 349 MET B CA 1
ATOM 11368 C C . MET B 1 349 ? 14.438 56.75 -12.516 1 96.88 349 MET B C 1
ATOM 11370 O O . MET B 1 349 ? 15.484 57.406 -12.516 1 96.88 349 MET B O 1
ATOM 11374 N N . VAL B 1 350 ? 14.383 55.562 -12.109 1 96.94 350 VAL B N 1
ATOM 11375 C CA . VAL B 1 350 ? 15.57 54.781 -11.781 1 96.94 350 VAL B CA 1
ATOM 11376 C C . VAL B 1 350 ? 15.469 53.375 -12.414 1 96.94 350 VAL B C 1
ATOM 11378 O O . VAL B 1 350 ? 14.367 52.875 -12.625 1 96.94 350 VAL B O 1
ATOM 11381 N N . TYR B 1 351 ? 16.625 52.75 -12.68 1 95.94 351 TYR B N 1
ATOM 11382 C CA . TYR B 1 351 ? 16.641 51.438 -13.258 1 95.94 351 TYR B CA 1
ATOM 11383 C C . TYR B 1 351 ? 16.609 50.344 -12.172 1 95.94 351 TYR B C 1
ATOM 11385 O O . TYR B 1 351 ? 17.359 50.438 -11.195 1 95.94 351 TYR B O 1
ATOM 11393 N N . GLY B 1 352 ? 15.719 49.406 -12.344 1 95.69 352 GLY B N 1
ATOM 11394 C CA . GLY B 1 352 ? 15.75 48.219 -11.508 1 95.69 352 GLY B CA 1
ATOM 11395 C C . GLY B 1 352 ? 16.75 47.188 -11.977 1 95.69 352 GLY B C 1
ATOM 11396 O O . GLY B 1 352 ? 17.375 47.344 -13.031 1 95.69 352 GLY B O 1
ATOM 11397 N N . TRP B 1 353 ? 16.875 46.125 -11.234 1 96.56 353 TRP B N 1
ATOM 11398 C CA . TRP B 1 353 ? 17.844 45.062 -11.539 1 96.56 353 TRP B CA 1
ATOM 11399 C C . TRP B 1 353 ? 17.469 44.344 -12.836 1 96.56 353 TRP B C 1
ATOM 11401 O O . TRP B 1 353 ? 18.312 43.719 -13.469 1 96.56 353 TRP B O 1
ATOM 11411 N N . ASP B 1 354 ? 16.141 44.375 -13.211 1 95.5 354 ASP B N 1
ATOM 11412 C CA . ASP B 1 354 ? 15.664 43.688 -14.406 1 95.5 354 ASP B CA 1
ATOM 11413 C C . ASP B 1 354 ? 15.906 44.531 -15.656 1 95.5 354 ASP B C 1
ATOM 11415 O O . ASP B 1 354 ? 15.469 44.156 -16.75 1 95.5 354 ASP B O 1
ATOM 11419 N N . GLY B 1 355 ? 16.484 45.719 -15.523 1 93.56 355 GLY B N 1
ATOM 11420 C CA . GLY B 1 355 ? 16.828 46.531 -16.672 1 93.56 355 GLY B CA 1
ATOM 11421 C C . GLY B 1 355 ? 15.703 47.438 -17.125 1 93.56 355 GLY B C 1
ATOM 11422 O O . GLY B 1 355 ? 15.781 48.062 -18.188 1 93.56 355 GLY B O 1
ATOM 11423 N N . VAL B 1 356 ? 14.711 47.562 -16.359 1 96 356 VAL B N 1
ATOM 11424 C CA . VAL B 1 356 ? 13.578 48.406 -16.719 1 96 356 VAL B CA 1
ATOM 11425 C C . VAL B 1 356 ? 13.594 49.688 -15.867 1 96 356 VAL B C 1
ATOM 11427 O O . VAL B 1 356 ? 13.766 49.625 -14.641 1 96 356 VAL B O 1
ATOM 11430 N N . GLU B 1 357 ? 13.516 50.781 -16.469 1 96.19 357 GLU B N 1
ATOM 11431 C CA . GLU B 1 357 ? 13.414 52.062 -15.758 1 96.19 357 GLU B CA 1
ATOM 11432 C C . GLU B 1 357 ? 12.008 52.281 -15.211 1 96.19 357 GLU B C 1
ATOM 11434 O O . GLU B 1 357 ? 11.023 52.125 -15.938 1 96.19 357 GLU B O 1
ATOM 11439 N N . ARG B 1 358 ? 11.938 52.594 -13.93 1 96.38 358 ARG B N 1
ATOM 11440 C CA . ARG B 1 358 ? 10.648 52.781 -13.266 1 96.38 358 ARG B CA 1
ATOM 11441 C C . ARG B 1 358 ? 10.703 53.969 -12.305 1 96.38 358 ARG B C 1
ATOM 11443 O O . ARG B 1 358 ? 11.789 54.375 -11.875 1 96.38 358 ARG B O 1
ATOM 11450 N N . PRO B 1 359 ? 9.453 54.5 -12.07 1 97.5 359 PRO B N 1
ATOM 11451 C CA . PRO B 1 359 ? 9.445 55.531 -11.023 1 97.5 359 PRO B CA 1
ATOM 11452 C C . PRO B 1 359 ? 9.891 55 -9.664 1 97.5 359 PRO B C 1
ATOM 11454 O O . PRO B 1 359 ? 9.516 53.906 -9.281 1 97.5 359 PRO B O 1
ATOM 11457 N N . TYR B 1 360 ? 10.758 55.75 -9.016 1 97.75 360 TYR B N 1
ATOM 11458 C CA . TYR B 1 360 ? 11.234 55.438 -7.672 1 97.75 360 TYR B CA 1
ATOM 11459 C C . TYR B 1 360 ? 10.125 55.625 -6.645 1 97.75 360 TYR B C 1
ATOM 11461 O O . TYR B 1 360 ? 10.102 56.594 -5.906 1 97.75 360 TYR B O 1
ATOM 11469 N N . VAL B 1 361 ? 9.242 54.656 -6.535 1 97.81 361 VAL B N 1
ATOM 11470 C CA . VAL B 1 361 ? 8.109 54.594 -5.617 1 97.81 361 VAL B CA 1
ATOM 11471 C C . VAL B 1 361 ? 8.055 53.219 -4.934 1 97.81 361 VAL B C 1
ATOM 11473 O O . VAL B 1 361 ? 8.594 52.25 -5.449 1 97.81 361 VAL B O 1
ATOM 11476 N N . ALA B 1 362 ? 7.527 53.156 -3.75 1 97.81 362 ALA B N 1
ATOM 11477 C CA . ALA B 1 362 ? 7.379 51.906 -3.035 1 97.81 362 ALA B CA 1
ATOM 11478 C C . ALA B 1 362 ? 6.402 50.969 -3.756 1 97.81 362 ALA B C 1
ATOM 11480 O O . ALA B 1 362 ? 5.371 51.438 -4.262 1 97.81 362 ALA B O 1
ATOM 11481 N N . GLN B 1 363 ? 6.758 49.719 -3.834 1 96.44 363 GLN B N 1
ATOM 11482 C CA . GLN B 1 363 ? 5.848 48.719 -4.348 1 96.44 363 GLN B CA 1
ATOM 11483 C C . GLN B 1 363 ? 4.988 48.125 -3.229 1 96.44 363 GLN B C 1
ATOM 11485 O O . GLN B 1 363 ? 5.383 47.156 -2.578 1 96.44 363 GLN B O 1
ATOM 11490 N N . GLU B 1 364 ? 3.824 48.469 -3.096 1 92.06 364 GLU B N 1
ATOM 11491 C CA . GLU B 1 364 ? 2.998 48.094 -1.951 1 92.06 364 GLU B CA 1
ATOM 11492 C C . GLU B 1 364 ? 2.549 46.656 -2.045 1 92.06 364 GLU B C 1
ATOM 11494 O O . GLU B 1 364 ? 2.328 46 -1.024 1 92.06 364 GLU B O 1
ATOM 11499 N N . ASP B 1 365 ? 2.402 46.125 -3.201 1 91.75 365 ASP B N 1
ATOM 11500 C CA . ASP B 1 365 ? 2.021 44.719 -3.385 1 91.75 365 ASP B CA 1
ATOM 11501 C C . ASP B 1 365 ? 3.236 43.875 -3.721 1 91.75 365 ASP B C 1
ATOM 11503 O O . ASP B 1 365 ? 3.139 42.906 -4.512 1 91.75 365 ASP B O 1
ATOM 11507 N N . SER B 1 366 ? 4.34 44.219 -3.199 1 93.69 366 SER B N 1
ATOM 11508 C CA . SER B 1 366 ? 5.641 43.656 -3.551 1 93.69 366 SER B CA 1
ATOM 11509 C C . SER B 1 366 ? 5.621 42.125 -3.496 1 93.69 366 SER B C 1
ATOM 11511 O O . SER B 1 366 ? 6.141 41.469 -4.391 1 93.69 366 SER B O 1
ATOM 11513 N N . TYR B 1 367 ? 4.984 41.469 -2.498 1 93.62 367 TYR B N 1
ATOM 11514 C CA . TYR B 1 367 ? 5.07 40.031 -2.314 1 93.62 367 TYR B CA 1
ATOM 11515 C C . TYR B 1 367 ? 3.895 39.312 -2.977 1 93.62 367 TYR B C 1
ATOM 11517 O O . TYR B 1 367 ? 3.891 38.094 -3.104 1 93.62 367 TYR B O 1
ATOM 11525 N N . ALA B 1 368 ? 2.922 39.969 -3.451 1 92.06 368 ALA B N 1
ATOM 11526 C CA . ALA B 1 368 ? 1.646 39.406 -3.885 1 92.06 368 ALA B CA 1
ATOM 11527 C C . ALA B 1 368 ? 1.85 38.375 -4.992 1 92.06 368 ALA B C 1
ATOM 11529 O O . ALA B 1 368 ? 1.202 37.344 -5 1 92.06 368 ALA B O 1
ATOM 11530 N N . ALA B 1 369 ? 2.732 38.656 -5.887 1 93.62 369 ALA B N 1
ATOM 11531 C CA . ALA B 1 369 ? 2.918 37.781 -7.047 1 93.62 369 ALA B CA 1
ATOM 11532 C C . ALA B 1 369 ? 3.572 36.469 -6.652 1 93.62 369 ALA B C 1
ATOM 11534 O O . ALA B 1 369 ? 3.541 35.5 -7.41 1 93.62 369 ALA B O 1
ATOM 11535 N N . LEU B 1 370 ? 4.137 36.438 -5.523 1 95.94 370 LEU B N 1
ATOM 11536 C CA . LEU B 1 370 ? 4.875 35.25 -5.102 1 95.94 370 LEU B CA 1
ATOM 11537 C C . LEU B 1 370 ? 3.939 34.219 -4.449 1 95.94 370 LEU B C 1
ATOM 11539 O O . LEU B 1 370 ? 4.359 33.125 -4.113 1 95.94 370 LEU B O 1
ATOM 11543 N N . PHE B 1 371 ? 2.699 34.531 -4.316 1 94.56 371 PHE B N 1
ATOM 11544 C CA . PHE B 1 371 ? 1.744 33.625 -3.664 1 94.56 371 PHE B CA 1
ATOM 11545 C C . PHE B 1 371 ? 0.476 33.5 -4.5 1 94.56 371 PHE B C 1
ATOM 11547 O O . PHE B 1 371 ? 0.107 34.438 -5.23 1 94.56 371 PHE B O 1
ATOM 11554 N N . ASN B 1 372 ? -0.188 32.375 -4.305 1 92.38 372 ASN B N 1
ATOM 11555 C CA . ASN B 1 372 ? -1.485 32.156 -4.926 1 92.38 372 ASN B CA 1
ATOM 11556 C C . ASN B 1 372 ? -2.627 32.688 -4.07 1 92.38 372 ASN B C 1
ATOM 11558 O O . ASN B 1 372 ? -2.424 33.031 -2.906 1 92.38 372 ASN B O 1
ATOM 11562 N N . ASP B 1 373 ? -3.771 32.781 -4.734 1 91.94 373 ASP B N 1
ATOM 11563 C CA . ASP B 1 373 ? -5.051 32.906 -4.039 1 91.94 373 ASP B CA 1
ATOM 11564 C C . ASP B 1 373 ? -5.793 31.562 -4.043 1 91.94 373 ASP B C 1
ATOM 11566 O O . ASP B 1 373 ? -6.621 31.312 -4.922 1 91.94 373 ASP B O 1
ATOM 11570 N N . PRO B 1 374 ? -5.516 30.859 -3.043 1 95.12 374 PRO B N 1
ATOM 11571 C CA . PRO B 1 374 ? -5.984 29.469 -3.072 1 95.12 374 PRO B CA 1
ATOM 11572 C C . PRO B 1 374 ? -7.508 29.359 -3.102 1 95.12 374 PRO B C 1
ATOM 11574 O O . PRO B 1 374 ? -8.195 30.125 -2.414 1 95.12 374 PRO B O 1
ATOM 11577 N N . VAL B 1 375 ? -8.031 28.484 -3.883 1 95.62 375 VAL B N 1
ATOM 11578 C CA . VAL B 1 375 ? -9.438 28.094 -3.906 1 95.62 375 VAL B CA 1
ATOM 11579 C C . VAL B 1 375 ? -9.586 26.656 -3.416 1 95.62 375 VAL B C 1
ATOM 11581 O O . VAL B 1 375 ? -8.883 25.766 -3.887 1 95.62 375 VAL B O 1
ATOM 11584 N N . ASN B 1 376 ? -10.461 26.5 -2.43 1 95.12 376 ASN B N 1
ATOM 11585 C CA . ASN B 1 376 ? -10.727 25.172 -1.856 1 95.12 376 ASN B CA 1
ATOM 11586 C C . ASN B 1 376 ? -12.18 24.766 -2.053 1 95.12 376 ASN B C 1
ATOM 11588 O O . ASN B 1 376 ? -13.078 25.594 -1.983 1 95.12 376 ASN B O 1
ATOM 11592 N N . SER B 1 377 ? -12.367 23.531 -2.322 1 95.25 377 SER B N 1
ATOM 11593 C CA . SER B 1 377 ? -13.727 23.031 -2.486 1 95.25 377 SER B CA 1
ATOM 11594 C C . SER B 1 377 ? -13.867 21.625 -1.896 1 95.25 377 SER B C 1
ATOM 11596 O O . SER B 1 377 ? -12.898 20.875 -1.829 1 95.25 377 SER B O 1
ATOM 11598 N N . GLN B 1 378 ? -15.047 21.344 -1.386 1 95.06 378 GLN B N 1
ATOM 11599 C CA . GLN B 1 378 ? -15.398 20.031 -0.845 1 95.06 378 GLN B CA 1
ATOM 11600 C C . GLN B 1 378 ? -16.844 19.656 -1.185 1 95.06 378 GLN B C 1
ATOM 11602 O O . GLN B 1 378 ? -17.734 20.516 -1.135 1 95.06 378 GLN B O 1
ATOM 11607 N N . VAL B 1 379 ? -17.078 18.484 -1.601 1 95.56 379 VAL B N 1
ATOM 11608 C CA . VAL B 1 379 ? -18.406 17.922 -1.837 1 95.56 379 VAL B CA 1
ATOM 11609 C C . VAL B 1 379 ? -18.531 16.578 -1.12 1 95.56 379 VAL B C 1
ATOM 11611 O O . VAL B 1 379 ? -17.672 15.711 -1.266 1 95.56 379 VAL B O 1
ATOM 11614 N N . ASN B 1 380 ? -19.547 16.469 -0.307 1 95.88 380 ASN B N 1
ATOM 11615 C CA . ASN B 1 380 ? -19.812 15.25 0.442 1 95.88 380 ASN B CA 1
ATOM 11616 C C . ASN B 1 380 ? -21.234 14.75 0.192 1 95.88 380 ASN B C 1
ATOM 11618 O O . ASN B 1 380 ? -22.188 15.531 0.172 1 95.88 380 ASN B O 1
ATOM 11622 N N . VAL B 1 381 ? -21.406 13.516 -0.075 1 93.94 381 VAL B N 1
ATOM 11623 C CA . VAL B 1 381 ? -22.703 12.844 -0.176 1 93.94 381 VAL B CA 1
ATOM 11624 C C . VAL B 1 381 ? -22.719 11.617 0.739 1 93.94 381 VAL B C 1
ATOM 11626 O O . VAL B 1 381 ? -21.781 10.805 0.718 1 93.94 381 VAL B O 1
ATOM 11629 N N . ALA B 1 382 ? -23.703 11.562 1.533 1 94.56 382 ALA B N 1
ATOM 11630 C CA . ALA B 1 382 ? -23.844 10.422 2.436 1 94.56 382 ALA B CA 1
ATOM 11631 C C . ALA B 1 382 ? -25.234 9.836 2.365 1 94.56 382 ALA B C 1
ATOM 11633 O O . ALA B 1 382 ? -26.234 10.562 2.275 1 94.56 382 ALA B O 1
ATOM 11634 N N . ILE B 1 383 ? -25.328 8.562 2.355 1 92.12 383 ILE B N 1
ATOM 11635 C CA . ILE B 1 383 ? -26.594 7.824 2.412 1 92.12 383 ILE B CA 1
ATOM 11636 C C . ILE B 1 383 ? -26.641 6.988 3.688 1 92.12 383 ILE B C 1
ATOM 11638 O O . ILE B 1 383 ? -25.656 6.328 4.043 1 92.12 383 ILE B O 1
ATOM 11642 N N . SER B 1 384 ? -27.703 7.082 4.363 1 92.94 384 SER B N 1
ATOM 11643 C CA . SER B 1 384 ? -27.812 6.316 5.602 1 92.94 384 SER B CA 1
ATOM 11644 C C . SER B 1 384 ? -29.219 5.723 5.758 1 92.94 384 SER B C 1
ATOM 11646 O O . SER B 1 384 ? -30.172 6.215 5.164 1 92.94 384 SER B O 1
ATOM 11648 N N . ASN B 1 385 ? -29.297 4.676 6.477 1 89.81 385 ASN B N 1
ATOM 11649 C CA . ASN B 1 385 ? -30.547 3.984 6.801 1 89.81 385 ASN B CA 1
ATOM 11650 C C . ASN B 1 385 ? -30.391 3.135 8.062 1 89.81 385 ASN B C 1
ATOM 11652 O O . ASN B 1 385 ? -29.281 2.746 8.43 1 89.81 385 ASN B O 1
ATOM 11656 N N . SER B 1 386 ? -31.422 3 8.781 1 89.06 386 SER B N 1
ATOM 11657 C CA . SER B 1 386 ? -31.484 2.111 9.938 1 89.06 386 SER B CA 1
ATOM 11658 C C . SER B 1 386 ? -32.688 1.18 9.852 1 89.06 386 SER B C 1
ATOM 11660 O O . SER B 1 386 ? -33.812 1.627 9.609 1 89.06 386 SER B O 1
ATOM 11662 N N . THR B 1 387 ? -32.438 -0.077 9.992 1 85.25 387 THR B N 1
ATOM 11663 C CA . THR B 1 387 ? -33.5 -1.091 10.016 1 85.25 387 THR B CA 1
ATOM 11664 C C . THR B 1 387 ? -33.438 -1.889 11.312 1 85.25 387 THR B C 1
ATOM 11666 O O . THR B 1 387 ? -32.656 -1.593 12.203 1 85.25 387 THR B O 1
ATOM 11669 N N . ASP B 1 388 ? -34.312 -2.828 11.461 1 82.44 388 ASP B N 1
ATOM 11670 C CA . ASP B 1 388 ? -34.375 -3.654 12.664 1 82.44 388 ASP B CA 1
ATOM 11671 C C . ASP B 1 388 ? -33.156 -4.586 12.742 1 82.44 388 ASP B C 1
ATOM 11673 O O . ASP B 1 388 ? -32.75 -5.004 13.828 1 82.44 388 ASP B O 1
ATOM 11677 N N . VAL B 1 389 ? -32.594 -4.824 11.648 1 83.75 389 VAL B N 1
ATOM 11678 C CA . VAL B 1 389 ? -31.547 -5.84 11.648 1 83.75 389 VAL B CA 1
ATOM 11679 C C . VAL B 1 389 ? -30.188 -5.195 11.328 1 83.75 389 VAL B C 1
ATOM 11681 O O . VAL B 1 389 ? -29.141 -5.773 11.609 1 83.75 389 VAL B O 1
ATOM 11684 N N . ALA B 1 390 ? -30.281 -3.982 10.75 1 88.75 390 ALA B N 1
ATOM 11685 C CA . ALA B 1 390 ? -28.984 -3.393 10.383 1 88.75 390 ALA B CA 1
ATOM 11686 C C . ALA B 1 390 ? -29.094 -1.874 10.281 1 88.75 390 ALA B C 1
ATOM 11688 O O . ALA B 1 390 ? -30.156 -1.337 9.969 1 88.75 390 ALA B O 1
ATOM 11689 N N . ASP B 1 391 ? -27.984 -1.226 10.562 1 91.06 391 ASP B N 1
ATOM 11690 C CA . ASP B 1 391 ? -27.766 0.189 10.281 1 91.06 391 ASP B CA 1
ATOM 11691 C C . ASP B 1 391 ? -26.594 0.378 9.312 1 91.06 391 ASP B C 1
ATOM 11693 O O . ASP B 1 391 ? -25.594 -0.344 9.383 1 91.06 391 ASP B O 1
ATOM 11697 N N . PHE B 1 392 ? -26.766 1.279 8.414 1 89.94 392 PHE B N 1
ATOM 11698 C CA . PHE B 1 392 ? -25.609 1.551 7.562 1 89.94 392 PHE B CA 1
ATOM 11699 C C . PHE B 1 392 ? -25.547 3.029 7.203 1 89.94 392 PHE B C 1
ATOM 11701 O O . PHE B 1 392 ? -26.562 3.709 7.145 1 89.94 392 PHE B O 1
ATOM 11708 N N . ARG B 1 393 ? -24.359 3.494 6.98 1 94.94 393 ARG B N 1
ATOM 11709 C CA . ARG B 1 393 ? -24.047 4.82 6.457 1 94.94 393 ARG B CA 1
ATOM 11710 C C . ARG B 1 393 ? -22.844 4.781 5.52 1 94.94 393 ARG B C 1
ATOM 11712 O O . ARG B 1 393 ? -21.766 4.328 5.91 1 94.94 393 ARG B O 1
ATOM 11719 N N . LEU B 1 394 ? -23.062 5.184 4.297 1 93.31 394 LEU B N 1
ATOM 11720 C CA . LEU B 1 394 ? -22 5.32 3.303 1 93.31 394 LEU B CA 1
ATOM 11721 C C . LEU B 1 394 ? -21.797 6.781 2.918 1 93.31 394 LEU B C 1
ATOM 11723 O O . LEU B 1 394 ? -22.766 7.469 2.555 1 93.31 394 LEU B O 1
ATOM 11727 N N . SER B 1 395 ? -20.578 7.215 3.027 1 96.62 395 SER B N 1
ATOM 11728 C CA . SER B 1 395 ? -20.266 8.609 2.729 1 96.62 395 SER B CA 1
ATOM 11729 C C . SER B 1 395 ? -19.125 8.703 1.713 1 96.62 395 SER B C 1
ATOM 11731 O O . SER B 1 395 ? -18.141 7.969 1.798 1 96.62 395 SER B O 1
ATOM 11733 N N . LEU B 1 396 ? -19.297 9.516 0.7 1 94.31 396 LEU B N 1
ATOM 11734 C CA . LEU B 1 396 ? -18.281 9.844 -0.288 1 94.31 396 LEU B CA 1
ATOM 11735 C C . LEU B 1 396 ? -17.953 11.336 -0.267 1 94.31 396 LEU B C 1
ATOM 11737 O O . LEU B 1 396 ? -18.875 12.164 -0.301 1 94.31 396 LEU B O 1
ATOM 11741 N N . THR B 1 397 ? -16.656 11.648 -0.184 1 95.94 397 THR B N 1
ATOM 11742 C CA . THR B 1 397 ? -16.234 13.047 -0.128 1 95.94 397 THR B CA 1
ATOM 11743 C C . THR B 1 397 ? -15.109 13.32 -1.13 1 95.94 397 THR B C 1
ATOM 11745 O O . THR B 1 397 ? -14.164 12.539 -1.231 1 95.94 397 THR B O 1
ATOM 11748 N N . ARG B 1 398 ? -15.211 14.344 -1.887 1 95.88 398 ARG B N 1
ATOM 11749 C CA . ARG B 1 398 ? -14.141 14.906 -2.709 1 95.88 398 ARG B CA 1
ATOM 11750 C C . ARG B 1 398 ? -13.672 16.25 -2.162 1 95.88 398 ARG B C 1
ATOM 11752 O O . ARG B 1 398 ? -14.469 17.156 -1.976 1 95.88 398 ARG B O 1
ATOM 11759 N N . GLN B 1 399 ? -12.383 16.297 -1.932 1 95.44 399 GLN B N 1
ATOM 11760 C CA . GLN B 1 399 ? -11.773 17.547 -1.471 1 95.44 399 GLN B CA 1
ATOM 11761 C C . GLN B 1 399 ? -10.672 18 -2.426 1 95.44 399 GLN B C 1
ATOM 11763 O O . GLN B 1 399 ? -9.82 17.203 -2.822 1 95.44 399 GLN B O 1
ATOM 11768 N N . ASP B 1 400 ? -10.719 19.219 -2.828 1 95.44 400 ASP B N 1
ATOM 11769 C CA . ASP B 1 400 ? -9.672 19.875 -3.604 1 95.44 400 ASP B CA 1
ATOM 11770 C C . ASP B 1 400 ? -9.203 21.156 -2.922 1 95.44 400 ASP B C 1
ATOM 11772 O O . ASP B 1 400 ? -9.992 22.078 -2.736 1 95.44 400 ASP B O 1
ATOM 11776 N N . ASN B 1 401 ? -7.941 21.172 -2.611 1 95.12 401 ASN B N 1
ATOM 11777 C CA . ASN B 1 401 ? -7.387 22.312 -1.882 1 95.12 401 ASN B CA 1
ATOM 11778 C C . ASN B 1 401 ? -6.121 22.844 -2.549 1 95.12 401 ASN B C 1
ATOM 11780 O O . ASN B 1 401 ? -5.211 22.062 -2.865 1 95.12 401 ASN B O 1
ATOM 11784 N N . GLU B 1 402 ? -6.098 24.109 -2.781 1 94.81 402 GLU B N 1
ATOM 11785 C CA . GLU B 1 402 ? -4.883 24.781 -3.215 1 94.81 402 GLU B CA 1
ATOM 11786 C C . GLU B 1 402 ? -4.141 25.391 -2.029 1 94.81 402 GLU B C 1
ATOM 11788 O O . GLU B 1 402 ? -4.676 25.453 -0.919 1 94.81 402 GLU B O 1
ATOM 11793 N N . ALA B 1 403 ? -2.861 25.75 -2.232 1 94.62 403 ALA B N 1
ATOM 11794 C CA . ALA B 1 403 ? -2.068 26.406 -1.188 1 94.62 403 ALA B CA 1
ATOM 11795 C C . ALA B 1 403 ? -1.538 27.75 -1.656 1 94.62 403 ALA B C 1
ATOM 11797 O O . ALA B 1 403 ? -1.698 28.125 -2.822 1 94.62 403 ALA B O 1
ATOM 11798 N N . LEU B 1 404 ? -0.967 28.469 -0.796 1 94.31 404 LEU B N 1
ATOM 11799 C CA . LEU B 1 404 ? -0.394 29.781 -1.116 1 94.31 404 LEU B CA 1
ATOM 11800 C C . LEU B 1 404 ? 0.814 29.625 -2.035 1 94.31 404 LEU B C 1
ATOM 11802 O O . LEU B 1 404 ? 1.057 30.484 -2.891 1 94.31 404 LEU B O 1
ATOM 11806 N N . SER B 1 405 ? 1.54 28.578 -1.763 1 95.62 405 SER B N 1
ATOM 11807 C CA . SER B 1 405 ? 2.691 28.328 -2.625 1 95.62 405 SER B CA 1
ATOM 11808 C C . SER B 1 405 ? 2.262 28.109 -4.07 1 95.62 405 SER B C 1
ATOM 11810 O O . SER B 1 405 ? 1.28 27.406 -4.332 1 95.62 405 SER B O 1
ATOM 11812 N N . LEU B 1 406 ? 3.027 28.656 -4.945 1 95.62 406 LEU B N 1
ATOM 11813 C CA . LEU B 1 406 ? 2.707 28.547 -6.363 1 95.62 406 LEU B CA 1
ATOM 11814 C C . LEU B 1 406 ? 2.705 27.078 -6.801 1 95.62 406 LEU B C 1
ATOM 11816 O O . LEU B 1 406 ? 3.551 26.297 -6.363 1 95.62 406 LEU B O 1
ATOM 11820 N N . ASN B 1 407 ? 1.689 26.703 -7.559 1 94.75 407 ASN B N 1
ATOM 11821 C CA . ASN B 1 407 ? 1.538 25.406 -8.211 1 94.75 407 ASN B CA 1
ATOM 11822 C C . ASN B 1 407 ? 1.31 24.281 -7.191 1 94.75 407 ASN B C 1
ATOM 11824 O O . ASN B 1 407 ? 1.464 23.109 -7.512 1 94.75 407 ASN B O 1
ATOM 11828 N N . SER B 1 408 ? 1.019 24.609 -5.961 1 95.75 408 SER B N 1
ATOM 11829 C CA . SER B 1 408 ? 0.765 23.625 -4.91 1 95.75 408 SER B CA 1
ATOM 11830 C C . SER B 1 408 ? -0.709 23.234 -4.859 1 95.75 408 SER B C 1
ATOM 11832 O O . SER B 1 408 ? -1.585 24.109 -4.844 1 95.75 408 SER B O 1
ATOM 11834 N N . LYS B 1 409 ? -0.945 21.969 -4.852 1 95.06 409 LYS B N 1
ATOM 11835 C CA . LYS B 1 409 ? -2.314 21.469 -4.812 1 95.06 409 LYS B CA 1
ATOM 11836 C C . LYS B 1 409 ? -2.393 20.141 -4.062 1 95.06 409 LYS B C 1
ATOM 11838 O O . LYS B 1 409 ? -1.443 19.359 -4.082 1 95.06 409 LYS B O 1
ATOM 11843 N N . ASN B 1 410 ? -3.502 19.906 -3.342 1 95.69 410 ASN B N 1
ATOM 11844 C CA . ASN B 1 410 ? -3.807 18.656 -2.654 1 95.69 410 ASN B CA 1
ATOM 11845 C C . ASN B 1 410 ? -5.234 18.203 -2.941 1 95.69 410 ASN B C 1
ATOM 11847 O O . ASN B 1 410 ? -6.18 18.969 -2.809 1 95.69 410 ASN B O 1
ATOM 11851 N N . SER B 1 411 ? -5.391 17.016 -3.322 1 95.12 411 SER B N 1
ATOM 11852 C CA . SER B 1 411 ? -6.699 16.438 -3.6 1 95.12 411 SER B CA 1
ATOM 11853 C C . SER B 1 411 ? -6.895 15.125 -2.842 1 95.12 411 SER B C 1
ATOM 11855 O O . SER B 1 411 ? -5.965 14.32 -2.729 1 95.12 411 SER B O 1
ATOM 11857 N N . LYS B 1 412 ? -8.125 14.914 -2.285 1 95.5 412 LYS B N 1
ATOM 11858 C CA . LYS B 1 412 ? -8.453 13.688 -1.562 1 95.5 412 LYS B CA 1
ATOM 11859 C C . LYS B 1 412 ? -9.789 13.117 -2.025 1 95.5 412 LYS B C 1
ATOM 11861 O O . LYS B 1 412 ? -10.727 13.867 -2.301 1 95.5 412 LYS B O 1
ATOM 11866 N N . ASN B 1 413 ? -9.875 11.875 -2.23 1 94.38 413 ASN B N 1
ATOM 11867 C CA . ASN B 1 413 ? -11.102 11.094 -2.281 1 94.38 413 ASN B CA 1
ATOM 11868 C C . ASN B 1 413 ? -11.273 10.234 -1.031 1 94.38 413 ASN B C 1
ATOM 11870 O O . ASN B 1 413 ? -10.391 9.438 -0.698 1 94.38 413 ASN B O 1
ATOM 11874 N N . ILE B 1 414 ? -12.367 10.445 -0.329 1 95.75 414 ILE B N 1
ATOM 11875 C CA . ILE B 1 414 ? -12.57 9.734 0.93 1 95.75 414 ILE B CA 1
ATOM 11876 C C . ILE B 1 414 ? -13.875 8.945 0.869 1 95.75 414 ILE B C 1
ATOM 11878 O O . ILE B 1 414 ? -14.914 9.484 0.482 1 95.75 414 ILE B O 1
ATOM 11882 N N . ALA B 1 415 ? -13.844 7.742 1.174 1 94.38 415 ALA B N 1
ATOM 11883 C CA . ALA B 1 415 ? -15.008 6.879 1.341 1 94.38 415 ALA B CA 1
ATOM 11884 C C . ALA B 1 415 ? -15.078 6.32 2.76 1 94.38 415 ALA B C 1
ATOM 11886 O O . ALA B 1 415 ? -14.078 5.832 3.291 1 94.38 415 ALA B O 1
ATOM 11887 N N . ASN B 1 416 ? -16.188 6.504 3.369 1 96.25 416 ASN B N 1
ATOM 11888 C CA . ASN B 1 416 ? -16.406 5.992 4.719 1 96.25 416 ASN B CA 1
ATOM 11889 C C . ASN B 1 416 ? -17.641 5.105 4.797 1 96.25 416 ASN B C 1
ATOM 11891 O O . ASN B 1 416 ? -18.719 5.484 4.312 1 96.25 416 ASN B O 1
ATOM 11895 N N . LEU B 1 417 ? -17.531 3.959 5.32 1 94.62 417 LEU B N 1
ATOM 11896 C CA . LEU B 1 417 ? -18.625 3.031 5.566 1 94.62 417 LEU B CA 1
ATOM 11897 C C . LEU B 1 417 ? -18.719 2.676 7.047 1 94.62 417 LEU B C 1
ATOM 11899 O O . LEU B 1 417 ? -17.734 2.279 7.656 1 94.62 417 LEU B O 1
ATOM 11903 N N . ASN B 1 418 ? -19.797 2.879 7.613 1 95.06 418 ASN B N 1
ATOM 11904 C CA . ASN B 1 418 ? -20.125 2.453 8.969 1 95.06 418 ASN B CA 1
ATOM 11905 C C . ASN B 1 418 ? -21.391 1.6 8.992 1 95.06 418 ASN B C 1
ATOM 11907 O O . ASN B 1 418 ? -22.469 2.07 8.625 1 95.06 418 ASN B O 1
ATOM 11911 N N . SER B 1 419 ? -21.266 0.385 9.453 1 93.31 419 SER B N 1
ATOM 11912 C CA . SER B 1 419 ? -22.391 -0.543 9.445 1 93.31 419 SER B CA 1
ATOM 11913 C C . SER B 1 419 ? -22.469 -1.333 10.75 1 93.31 419 SER B C 1
ATOM 11915 O O . SER B 1 419 ? -21.438 -1.668 11.336 1 93.31 419 SER B O 1
ATOM 11917 N N . THR B 1 420 ? -23.656 -1.578 11.18 1 92.62 420 THR B N 1
ATOM 11918 C CA . THR B 1 420 ? -23.953 -2.445 12.32 1 92.62 420 THR B CA 1
ATOM 11919 C C . THR B 1 420 ? -24.938 -3.539 11.93 1 92.62 420 THR B C 1
ATOM 11921 O O . THR B 1 420 ? -26 -3.252 11.367 1 92.62 420 THR B O 1
ATOM 11924 N N . PHE B 1 421 ? -24.594 -4.766 12.25 1 88.81 421 PHE B N 1
ATOM 11925 C CA . PHE B 1 421 ? -25.453 -5.91 11.977 1 88.81 421 PHE B CA 1
ATOM 11926 C C . PHE B 1 421 ? -25.906 -6.566 13.273 1 88.81 421 PHE B C 1
ATOM 11928 O O . PHE B 1 421 ? -25.078 -7.004 14.078 1 88.81 421 PHE B O 1
ATOM 11935 N N . ARG B 1 422 ? -27.188 -6.555 13.445 1 91.19 422 ARG B N 1
ATOM 11936 C CA . ARG B 1 422 ? -27.766 -7.281 14.57 1 91.19 422 ARG B CA 1
ATOM 11937 C C . ARG B 1 422 ? -28.156 -8.703 14.164 1 91.19 422 ARG B C 1
ATOM 11939 O O . ARG B 1 422 ? -29.312 -8.984 13.891 1 91.19 422 ARG B O 1
ATOM 11946 N N . ILE B 1 423 ? -27.25 -9.547 14.312 1 86.5 423 ILE B N 1
ATOM 11947 C CA . ILE B 1 423 ? -27.344 -10.898 13.773 1 86.5 423 ILE B CA 1
ATOM 11948 C C . ILE B 1 423 ? -28.359 -11.703 14.57 1 86.5 423 ILE B C 1
ATOM 11950 O O . ILE B 1 423 ? -29.141 -12.477 14.008 1 86.5 423 ILE B O 1
ATOM 11954 N N . SER B 1 424 ? -28.312 -11.625 15.891 1 85.25 424 SER B N 1
ATOM 11955 C CA . SER B 1 424 ? -29.25 -12.219 16.828 1 85.25 424 SER B CA 1
ATOM 11956 C C . SER B 1 424 ? -29.422 -11.336 18.062 1 85.25 424 SER B C 1
ATOM 11958 O O . SER B 1 424 ? -28.828 -10.266 18.156 1 85.25 424 SER B O 1
ATOM 11960 N N . LYS B 1 425 ? -30.266 -11.742 18.891 1 84.38 425 LYS B N 1
ATOM 11961 C CA . LYS B 1 425 ? -30.422 -11 20.141 1 84.38 425 LYS B CA 1
ATOM 11962 C C . LYS B 1 425 ? -29.141 -11.023 20.953 1 84.38 425 LYS B C 1
ATOM 11964 O O . LYS B 1 425 ? -28.906 -10.156 21.797 1 84.38 425 LYS B O 1
ATOM 11969 N N . LYS B 1 426 ? -28.234 -11.969 20.609 1 89.19 426 LYS B N 1
ATOM 11970 C CA . LYS B 1 426 ? -27.031 -12.148 21.422 1 89.19 426 LYS B CA 1
ATOM 11971 C C . LYS B 1 426 ? -25.797 -11.609 20.688 1 89.19 426 LYS B C 1
ATOM 11973 O O . LYS B 1 426 ? -24.781 -11.328 21.328 1 89.19 426 LYS B O 1
ATOM 11978 N N . VAL B 1 427 ? -25.922 -11.531 19.375 1 90.62 427 VAL B N 1
ATOM 11979 C CA . VAL B 1 427 ? -24.703 -11.219 18.641 1 90.62 427 VAL B CA 1
ATOM 11980 C C . VAL B 1 427 ? -24.922 -9.969 17.797 1 90.62 427 VAL B C 1
ATOM 11982 O O . VAL B 1 427 ? -25.875 -9.891 17.031 1 90.62 427 VAL B O 1
ATOM 11985 N N . ARG B 1 428 ? -24.047 -9.062 17.938 1 91.94 428 ARG B N 1
ATOM 11986 C CA . ARG B 1 428 ? -24.016 -7.852 17.125 1 91.94 428 ARG B CA 1
ATOM 11987 C C . ARG B 1 428 ? -22.609 -7.621 16.547 1 91.94 428 ARG B C 1
ATOM 11989 O O . ARG B 1 428 ? -21.609 -7.824 17.234 1 91.94 428 ARG B O 1
ATOM 11996 N N . THR B 1 429 ? -22.547 -7.23 15.281 1 92.12 429 THR B N 1
ATOM 11997 C CA . THR B 1 429 ? -21.266 -6.965 14.625 1 92.12 429 THR B CA 1
ATOM 11998 C C . THR B 1 429 ? -21.234 -5.543 14.07 1 92.12 429 THR B C 1
ATOM 12000 O O . THR B 1 429 ? -22.125 -5.141 13.32 1 92.12 429 THR B O 1
ATOM 12003 N N . ASP B 1 430 ? -20.203 -4.832 14.414 1 93.56 430 ASP B N 1
ATOM 12004 C CA . ASP B 1 430 ? -19.969 -3.5 13.867 1 93.56 430 ASP B CA 1
ATOM 12005 C C . ASP B 1 430 ? -18.812 -3.518 12.867 1 93.56 430 ASP B C 1
ATOM 12007 O O . ASP B 1 430 ? -17.766 -4.133 13.125 1 93.56 430 ASP B O 1
ATOM 12011 N N . LEU B 1 431 ? -19.047 -2.896 11.742 1 93.12 431 LEU B N 1
ATOM 12012 C CA . LEU B 1 431 ? -18.031 -2.785 10.703 1 93.12 431 LEU B CA 1
ATOM 12013 C C . LEU B 1 431 ? -17.781 -1.326 10.336 1 93.12 431 LEU B C 1
ATOM 12015 O O . LEU B 1 431 ? -18.734 -0.583 10.062 1 93.12 431 LEU B O 1
ATOM 12019 N N . MET B 1 432 ? -16.531 -0.9 10.367 1 95.25 432 MET B N 1
ATOM 12020 C CA . MET B 1 432 ? -16.141 0.444 9.945 1 95.25 432 MET B CA 1
ATOM 12021 C C . MET B 1 432 ? -14.984 0.394 8.953 1 95.25 432 MET B C 1
ATOM 12023 O O . MET B 1 432 ? -13.977 -0.263 9.203 1 95.25 432 MET B O 1
ATOM 12027 N N . ILE B 1 433 ? -15.125 1.029 7.816 1 94.62 433 ILE B N 1
ATOM 12028 C CA . ILE B 1 433 ? -14.078 1.131 6.809 1 94.62 433 ILE B CA 1
ATOM 12029 C C . ILE B 1 433 ? -13.922 2.584 6.367 1 94.62 433 ILE B C 1
ATOM 12031 O O . ILE B 1 433 ? -14.906 3.232 6 1 94.62 433 ILE B O 1
ATOM 12035 N N . ASN B 1 434 ? -12.703 3.068 6.41 1 96.62 434 ASN B N 1
ATOM 12036 C CA . ASN B 1 434 ? -12.344 4.391 5.91 1 96.62 434 ASN B CA 1
ATOM 12037 C C . ASN B 1 434 ? -11.211 4.316 4.891 1 96.62 434 ASN B C 1
ATOM 12039 O O . ASN B 1 434 ? -10.109 3.879 5.219 1 96.62 434 ASN B O 1
ATOM 12043 N N . TYR B 1 435 ? -11.484 4.652 3.693 1 94.94 435 TYR B N 1
ATOM 12044 C CA . TYR B 1 435 ? -10.5 4.676 2.625 1 94.94 435 TYR B CA 1
ATOM 12045 C C . TYR B 1 435 ? -10.18 6.105 2.203 1 94.94 435 TYR B C 1
ATOM 12047 O O . TYR B 1 435 ? -11.086 6.875 1.875 1 94.94 435 TYR B O 1
ATOM 12055 N N . ILE B 1 436 ? -8.922 6.461 2.143 1 96.44 436 ILE B N 1
ATOM 12056 C CA . ILE B 1 436 ? -8.484 7.797 1.763 1 96.44 436 ILE B CA 1
ATOM 12057 C C . ILE B 1 436 ? -7.457 7.707 0.637 1 96.44 436 ILE B C 1
ATOM 12059 O O . ILE B 1 436 ? -6.371 7.145 0.821 1 96.44 436 ILE B O 1
ATOM 12063 N N . ASN B 1 437 ? -7.777 8.148 -0.53 1 94.69 437 ASN B N 1
ATOM 12064 C CA . ASN B 1 437 ? -6.871 8.359 -1.654 1 94.69 437 ASN B CA 1
ATOM 12065 C C . ASN B 1 437 ? -6.434 9.812 -1.764 1 94.69 437 ASN B C 1
ATOM 12067 O O . ASN B 1 437 ? -7.27 10.711 -1.904 1 94.69 437 ASN B O 1
ATOM 12071 N N . GLN B 1 438 ? -5.141 10.062 -1.668 1 95.56 438 GLN B N 1
ATOM 12072 C CA . GLN B 1 438 ? -4.648 11.438 -1.628 1 95.56 438 GLN B CA 1
ATOM 12073 C C . GLN B 1 438 ? -3.535 11.648 -2.65 1 95.56 438 GLN B C 1
ATOM 12075 O O . GLN B 1 438 ? -2.637 10.82 -2.783 1 95.56 438 GLN B O 1
ATOM 12080 N N . TYR B 1 439 ? -3.658 12.672 -3.42 1 95.31 439 TYR B N 1
ATOM 12081 C CA . TYR B 1 439 ? -2.609 13.133 -4.328 1 95.31 439 TYR B CA 1
ATOM 12082 C C . TYR B 1 439 ? -2.164 14.547 -3.979 1 95.31 439 TYR B C 1
ATOM 12084 O O . TYR B 1 439 ? -2.971 15.477 -3.988 1 95.31 439 TYR B O 1
ATOM 12092 N N . THR B 1 440 ? -0.938 14.703 -3.66 1 95.88 440 THR B N 1
ATOM 12093 C CA . THR B 1 440 ? -0.355 16 -3.357 1 95.88 440 THR B CA 1
ATOM 12094 C C . THR B 1 440 ? 0.66 16.406 -4.426 1 95.88 440 THR B C 1
ATOM 12096 O O . THR B 1 440 ? 1.659 15.711 -4.629 1 95.88 440 THR B O 1
ATOM 12099 N N . ALA B 1 441 ? 0.349 17.484 -5.113 1 96 441 ALA B N 1
ATOM 12100 C CA . ALA B 1 441 ? 1.277 18.062 -6.074 1 96 441 ALA B CA 1
ATOM 12101 C C . ALA B 1 441 ? 2.006 19.266 -5.473 1 96 441 ALA B C 1
ATOM 12103 O O . ALA B 1 441 ? 1.372 20.234 -5.031 1 96 441 ALA B O 1
ATOM 12104 N N . ASN B 1 442 ? 3.277 19.203 -5.43 1 96.31 442 ASN B N 1
ATOM 12105 C CA . ASN B 1 442 ? 4.121 20.297 -4.973 1 96.31 442 ASN B CA 1
ATOM 12106 C C . ASN B 1 442 ? 3.693 20.797 -3.596 1 96.31 442 ASN B C 1
ATOM 12108 O O . ASN B 1 442 ? 3.254 21.938 -3.451 1 96.31 442 ASN B O 1
ATOM 12112 N N . ARG B 1 443 ? 3.916 20.062 -2.547 1 95 443 ARG B N 1
ATOM 12113 C CA . ARG B 1 443 ? 3.678 20.531 -1.188 1 95 443 ARG B CA 1
ATOM 12114 C C . ARG B 1 443 ? 4.203 21.953 -1.001 1 95 443 ARG B C 1
ATOM 12116 O O . ARG B 1 443 ? 5.238 22.312 -1.565 1 95 443 ARG B O 1
ATOM 12123 N N . PRO B 1 444 ? 3.541 22.641 -0.19 1 94.94 444 PRO B N 1
ATOM 12124 C CA . PRO B 1 444 ? 3.955 24.047 -0.046 1 94.94 444 PRO B CA 1
ATOM 12125 C C . PRO B 1 444 ? 5.438 24.188 0.293 1 94.94 444 PRO B C 1
ATOM 12127 O O . PRO B 1 444 ? 5.969 23.422 1.092 1 94.94 444 PRO B O 1
ATOM 12130 N N . TYR B 1 445 ? 5.984 25.156 -0.317 1 95.5 445 TYR B N 1
ATOM 12131 C CA . TYR B 1 445 ? 7.41 25.422 -0.139 1 95.5 445 TYR B CA 1
ATOM 12132 C C . TYR B 1 445 ? 7.633 26.438 0.969 1 95.5 445 TYR B C 1
ATOM 12134 O O . TYR B 1 445 ? 6.891 27.422 1.081 1 95.5 445 TYR B O 1
ATOM 12142 N N . SER B 1 446 ? 8.641 26.25 1.84 1 94.19 446 SER B N 1
ATOM 12143 C CA . SER B 1 446 ? 8.992 27.156 2.92 1 94.19 446 SER B CA 1
ATOM 12144 C C . SER B 1 446 ? 9.492 28.5 2.375 1 94.19 446 SER B C 1
ATOM 12146 O O . SER B 1 446 ? 10.195 28.531 1.366 1 94.19 446 SER B O 1
ATOM 12148 N N . VAL B 1 447 ? 9.117 29.562 3.021 1 94.62 447 VAL B N 1
ATOM 12149 C CA . VAL B 1 447 ? 9.602 30.891 2.641 1 94.62 447 VAL B CA 1
ATOM 12150 C C . VAL B 1 447 ? 10.656 31.359 3.643 1 94.62 447 VAL B C 1
ATOM 12152 O O . VAL B 1 447 ? 10.805 32.562 3.869 1 94.62 447 VAL B O 1
ATOM 12155 N N . ASP B 1 448 ? 11.25 30.422 4.258 1 94.75 448 ASP B N 1
ATOM 12156 C CA . ASP B 1 448 ? 12.258 30.703 5.277 1 94.75 448 ASP B CA 1
ATOM 12157 C C . ASP B 1 448 ? 13.312 31.672 4.754 1 94.75 448 ASP B C 1
ATOM 12159 O O . ASP B 1 448 ? 13.656 32.656 5.43 1 94.75 448 ASP B O 1
ATOM 12163 N N . ARG B 1 449 ? 13.75 31.547 3.547 1 95.5 449 ARG B N 1
ATOM 12164 C CA . ARG B 1 449 ? 14.844 32.344 3.002 1 95.5 449 ARG B CA 1
ATOM 12165 C C . ARG B 1 449 ? 14.367 33.75 2.639 1 95.5 449 ARG B C 1
ATOM 12167 O O . ARG B 1 449 ? 15.18 34.656 2.453 1 95.5 449 ARG B O 1
ATOM 12174 N N . LEU B 1 450 ? 13.109 33.938 2.516 1 95.38 450 LEU B N 1
ATOM 12175 C CA . LEU B 1 450 ? 12.547 35.25 2.197 1 95.38 450 LEU B CA 1
ATOM 12176 C C . LEU B 1 450 ? 12.391 36.094 3.459 1 95.38 450 LEU B C 1
ATOM 12178 O O . LEU B 1 450 ? 12.266 37.312 3.379 1 95.38 450 LEU B O 1
ATOM 12182 N N . ILE B 1 451 ? 12.422 35.406 4.547 1 92.75 451 ILE B N 1
ATOM 12183 C CA . ILE B 1 451 ? 12.102 36.094 5.785 1 92.75 451 ILE B CA 1
ATOM 12184 C C . ILE B 1 451 ? 13.297 36.031 6.73 1 92.75 451 ILE B C 1
ATOM 12186 O O . ILE B 1 451 ? 13.602 37.031 7.414 1 92.75 451 ILE B O 1
ATOM 12190 N N . ASN B 1 452 ? 13.984 34.938 6.766 1 93.94 452 ASN B N 1
ATOM 12191 C CA . ASN B 1 452 ? 15.039 34.719 7.742 1 93.94 452 ASN B CA 1
ATOM 12192 C C . ASN B 1 452 ? 16.422 34.812 7.102 1 93.94 452 ASN B C 1
ATOM 12194 O O . ASN B 1 452 ? 17.359 34.125 7.535 1 93.94 452 ASN B O 1
ATOM 12198 N N . ASN B 1 453 ? 16.5 35.5 6.02 1 94.88 453 ASN B N 1
ATOM 12199 C CA . ASN B 1 453 ? 17.75 35.719 5.293 1 94.88 453 ASN B CA 1
ATOM 12200 C C . ASN B 1 453 ? 17.797 37.125 4.676 1 94.88 453 ASN B C 1
ATOM 12202 O O . ASN B 1 453 ? 16.875 37.5 3.945 1 94.88 453 ASN B O 1
ATOM 12206 N N . PHE B 1 454 ? 18.875 37.844 4.949 1 95.81 454 PHE B N 1
ATOM 12207 C CA . PHE B 1 454 ? 18.984 39.219 4.457 1 95.81 454 PHE B CA 1
ATOM 12208 C C . PHE B 1 454 ? 18.953 39.25 2.934 1 95.81 454 PHE B C 1
ATOM 12210 O O . PHE B 1 454 ? 18.469 40.219 2.338 1 95.81 454 PHE B O 1
ATOM 12217 N N . GLY B 1 455 ? 19.406 38.125 2.303 1 94.44 455 GLY B N 1
ATOM 12218 C CA . GLY B 1 455 ? 19.438 38.031 0.852 1 94.44 455 GLY B CA 1
ATOM 12219 C C . GLY B 1 455 ? 18.094 37.719 0.241 1 94.44 455 GLY B C 1
ATOM 12220 O O . GLY B 1 455 ? 17.969 37.656 -0.983 1 94.44 455 GLY B O 1
ATOM 12221 N N . GLY B 1 456 ? 17.125 37.625 1.058 1 96.06 456 GLY B N 1
ATOM 12222 C CA . GLY B 1 456 ? 15.805 37.281 0.566 1 96.06 456 GLY B CA 1
ATOM 12223 C C . GLY B 1 456 ? 14.727 38.25 1.058 1 96.06 456 GLY B C 1
ATOM 12224 O O . GLY B 1 456 ? 13.555 38.094 0.71 1 96.06 456 GLY B O 1
ATOM 12225 N N . MET B 1 457 ? 15.133 39.219 1.816 1 96.25 457 MET B N 1
ATOM 12226 C CA . MET B 1 457 ? 14.188 40.25 2.262 1 96.25 457 MET B CA 1
ATOM 12227 C C . MET B 1 457 ? 13.977 41.281 1.182 1 96.25 457 MET B C 1
ATOM 12229 O O . MET B 1 457 ? 14.891 42.062 0.874 1 96.25 457 MET B O 1
ATOM 12233 N N . MET B 1 458 ? 12.82 41.406 0.701 1 96.69 458 MET B N 1
ATOM 12234 C CA . MET B 1 458 ? 12.531 42.188 -0.485 1 96.69 458 MET B CA 1
ATOM 12235 C C . MET B 1 458 ? 12.562 43.688 -0.157 1 96.69 458 MET B C 1
ATOM 12237 O O . MET B 1 458 ? 11.93 44.125 0.806 1 96.69 458 MET B O 1
ATOM 12241 N N . SER B 1 459 ? 13.266 44.438 -0.979 1 96.31 459 SER B N 1
ATOM 12242 C CA . SER B 1 459 ? 13.289 45.875 -0.807 1 96.31 459 SER B CA 1
ATOM 12243 C C . SER B 1 459 ? 11.93 46.5 -1.092 1 96.31 459 SER B C 1
ATOM 12245 O O . SER B 1 459 ? 11.102 45.906 -1.791 1 96.31 459 SER B O 1
ATOM 12247 N N . ARG B 1 460 ? 11.711 47.656 -0.637 1 96.25 460 ARG B N 1
ATOM 12248 C CA . ARG B 1 460 ? 10.406 48.312 -0.785 1 96.25 460 ARG B CA 1
ATOM 12249 C C . ARG B 1 460 ? 10.203 48.812 -2.209 1 96.25 460 ARG B C 1
ATOM 12251 O O . ARG B 1 460 ? 9.078 49.094 -2.615 1 96.25 460 ARG B O 1
ATOM 12258 N N . PHE B 1 461 ? 11.305 48.906 -2.953 1 97.56 461 PHE B N 1
ATOM 12259 C CA . PHE B 1 461 ? 11.227 49.281 -4.359 1 97.56 461 PHE B CA 1
ATOM 12260 C C . PHE B 1 461 ? 10.969 48.062 -5.23 1 97.56 461 PHE B C 1
ATOM 12262 O O . PHE B 1 461 ? 10.492 48.188 -6.363 1 97.56 461 PHE B O 1
ATOM 12269 N N . ASP B 1 462 ? 11.141 46.906 -4.758 1 96.62 462 ASP B N 1
ATOM 12270 C CA . ASP B 1 462 ? 11.18 45.656 -5.504 1 96.62 462 ASP B CA 1
ATOM 12271 C C . ASP B 1 462 ? 9.797 45.031 -5.578 1 96.62 462 ASP B C 1
ATOM 12273 O O . ASP B 1 462 ? 8.875 45.438 -4.871 1 96.62 462 ASP B O 1
ATOM 12277 N N . ASN B 1 463 ? 9.656 44.031 -6.5 1 97.38 463 ASN B N 1
ATOM 12278 C CA . ASN B 1 463 ? 8.367 43.375 -6.719 1 97.38 463 ASN B CA 1
ATOM 12279 C C . ASN B 1 463 ? 8.555 41.938 -7.16 1 97.38 463 ASN B C 1
ATOM 12281 O O . ASN B 1 463 ? 9.383 41.625 -8.031 1 97.38 463 ASN B O 1
ATOM 12285 N N . GLY B 1 464 ? 7.758 41.094 -6.562 1 97.31 464 GLY B N 1
ATOM 12286 C CA . GLY B 1 464 ? 7.82 39.656 -6.887 1 97.31 464 GLY B CA 1
ATOM 12287 C C . GLY B 1 464 ? 7.527 39.375 -8.344 1 97.31 464 GLY B C 1
ATOM 12288 O O . GLY B 1 464 ? 8.055 38.406 -8.914 1 97.31 464 GLY B O 1
ATOM 12289 N N . ALA B 1 465 ? 6.684 40.156 -9.039 1 96.94 465 ALA B N 1
ATOM 12290 C CA . ALA B 1 465 ? 6.324 39.969 -10.438 1 96.94 465 ALA B CA 1
ATOM 12291 C C . ALA B 1 465 ? 7.555 40.031 -11.336 1 96.94 465 ALA B C 1
ATOM 12293 O O . ALA B 1 465 ? 7.629 39.344 -12.359 1 96.94 465 ALA B O 1
ATOM 12294 N N . TRP B 1 466 ? 8.539 40.906 -10.953 1 97.81 466 TRP B N 1
ATOM 12295 C CA . TRP B 1 466 ? 9.766 41.031 -11.742 1 97.81 466 TRP B CA 1
ATOM 12296 C C . TRP B 1 466 ? 10.578 39.75 -11.695 1 97.81 466 TRP B C 1
ATOM 12298 O O . TRP B 1 466 ? 11.203 39.344 -12.688 1 97.81 466 TRP B O 1
ATOM 12308 N N . TYR B 1 467 ? 10.594 39.125 -10.57 1 97.94 467 TYR B N 1
ATOM 12309 C CA . TYR B 1 467 ? 11.289 37.844 -10.43 1 97.94 467 TYR B CA 1
ATOM 12310 C C . TYR B 1 467 ? 10.625 36.781 -11.281 1 97.94 467 TYR B C 1
ATOM 12312 O O . TYR B 1 467 ? 11.312 35.906 -11.852 1 97.94 467 TYR B O 1
ATOM 12320 N N . LEU B 1 468 ? 9.297 36.719 -11.305 1 97.31 468 LEU B N 1
ATOM 12321 C CA . LEU B 1 468 ? 8.57 35.75 -12.109 1 97.31 468 LEU B CA 1
ATOM 12322 C C . LEU B 1 468 ? 8.898 35.906 -13.594 1 97.31 468 LEU B C 1
ATOM 12324 O O . LEU B 1 468 ? 8.914 34.938 -14.344 1 97.31 468 LEU B O 1
ATOM 12328 N N . ASP B 1 469 ? 9.203 37.094 -13.93 1 96.31 469 ASP B N 1
ATOM 12329 C CA . ASP B 1 469 ? 9.5 37.406 -15.328 1 96.31 469 ASP B CA 1
ATOM 12330 C C . ASP B 1 469 ? 10.938 37.031 -15.68 1 96.31 469 ASP B C 1
ATOM 12332 O O . ASP B 1 469 ? 11.25 36.781 -16.844 1 96.31 469 ASP B O 1
ATOM 12336 N N . LYS B 1 470 ? 11.859 36.969 -14.656 1 97.25 470 LYS B N 1
ATOM 12337 C CA . LYS B 1 470 ? 13.281 36.875 -14.969 1 97.25 470 LYS B CA 1
ATOM 12338 C C . LYS B 1 470 ? 13.898 35.625 -14.344 1 97.25 470 LYS B C 1
ATOM 12340 O O . LYS B 1 470 ? 15.109 35.438 -14.414 1 97.25 470 LYS B O 1
ATOM 12345 N N . TYR B 1 471 ? 13.148 34.75 -13.68 1 97.5 471 TYR B N 1
ATOM 12346 C CA . TYR B 1 471 ? 13.711 33.625 -12.961 1 97.5 471 TYR B CA 1
ATOM 12347 C C . TYR B 1 471 ? 14.234 32.562 -13.93 1 97.5 471 TYR B C 1
ATOM 12349 O O . TYR B 1 471 ? 14.969 31.656 -13.523 1 97.5 471 TYR B O 1
ATOM 12357 N N . LYS B 1 472 ? 13.969 32.656 -15.195 1 96.75 472 LYS B N 1
ATOM 12358 C CA . LYS B 1 472 ? 14.336 31.719 -16.234 1 96.75 472 LYS B CA 1
ATOM 12359 C C . LYS B 1 472 ? 14.805 32.438 -17.5 1 96.75 472 LYS B C 1
ATOM 12361 O O . LYS B 1 472 ? 14.219 33.438 -17.891 1 96.75 472 LYS B O 1
ATOM 12366 N N . THR B 1 473 ? 15.891 31.938 -18.109 1 97.19 473 THR B N 1
ATOM 12367 C CA . THR B 1 473 ? 16.391 32.531 -19.344 1 97.19 473 THR B CA 1
ATOM 12368 C C . THR B 1 473 ? 15.484 32.156 -20.516 1 97.19 473 THR B C 1
ATOM 12370 O O . THR B 1 473 ? 14.617 31.312 -20.391 1 97.19 473 THR B O 1
ATOM 12373 N N . SER B 1 474 ? 15.641 32.844 -21.578 1 96.25 474 SER B N 1
ATOM 12374 C CA . SER B 1 474 ? 14.844 32.562 -22.766 1 96.25 474 SER B CA 1
ATOM 12375 C C . SER B 1 474 ? 15.055 31.156 -23.266 1 96.25 474 SER B C 1
ATOM 12377 O O . SER B 1 474 ? 14.227 30.609 -24 1 96.25 474 SER B O 1
ATOM 12379 N N . ARG B 1 475 ? 16.156 30.531 -22.781 1 95.94 475 ARG B N 1
ATOM 12380 C CA . ARG B 1 475 ? 16.438 29.156 -23.203 1 95.94 475 ARG B CA 1
ATOM 12381 C C . ARG B 1 475 ? 15.977 28.141 -22.172 1 95.94 475 ARG B C 1
ATOM 12383 O O . ARG B 1 475 ? 16.25 26.953 -22.297 1 95.94 475 ARG B O 1
ATOM 12390 N N . GLY B 1 476 ? 15.383 28.594 -21.172 1 95.75 476 GLY B N 1
ATOM 12391 C CA . GLY B 1 476 ? 14.711 27.703 -20.234 1 95.75 476 GLY B CA 1
ATOM 12392 C C . GLY B 1 476 ? 15.578 27.344 -19.047 1 95.75 476 GLY B C 1
ATOM 12393 O O . GLY B 1 476 ? 15.234 26.438 -18.281 1 95.75 476 GLY B O 1
ATOM 12394 N N . TYR B 1 477 ? 16.766 28 -18.859 1 97.62 477 TYR B N 1
ATOM 12395 C CA . TYR B 1 477 ? 17.641 27.719 -17.719 1 97.62 477 TYR B CA 1
ATOM 12396 C C . TYR B 1 477 ? 17.453 28.734 -16.609 1 97.62 477 TYR B C 1
ATOM 12398 O O . TYR B 1 477 ? 16.797 29.75 -16.797 1 97.62 477 TYR B O 1
ATOM 12406 N N . ARG B 1 478 ? 17.984 28.406 -15.367 1 98.06 478 ARG B N 1
ATOM 12407 C CA . ARG B 1 478 ? 17.938 29.297 -14.219 1 98.06 478 ARG B CA 1
ATOM 12408 C C . ARG B 1 478 ? 18.656 30.609 -14.523 1 98.06 478 ARG B C 1
ATOM 12410 O O . ARG B 1 478 ? 19.641 30.641 -15.266 1 98.06 478 ARG B O 1
ATOM 12417 N N . TYR B 1 479 ? 18.234 31.688 -14 1 97.81 479 TYR B N 1
ATOM 12418 C CA . TYR B 1 479 ? 18.844 33 -14.164 1 97.81 479 TYR B CA 1
ATOM 12419 C C . TYR B 1 479 ? 20.328 32.969 -13.82 1 97.81 479 TYR B C 1
ATOM 12421 O O . TYR B 1 479 ? 20.766 32.125 -13.031 1 97.81 479 TYR B O 1
ATOM 12429 N N . VAL B 1 480 ? 21.109 33.812 -14.406 1 97.69 480 VAL B N 1
ATOM 12430 C CA . VAL B 1 480 ? 22.531 33.969 -14.141 1 97.69 480 VAL B CA 1
ATOM 12431 C C . VAL B 1 480 ? 22.812 35.438 -13.773 1 97.69 480 VAL B C 1
ATOM 12433 O O . VAL B 1 480 ? 22.266 36.344 -14.375 1 97.69 480 VAL B O 1
ATOM 12436 N N . THR B 1 481 ? 23.594 35.625 -12.797 1 97 481 THR B N 1
ATOM 12437 C CA . THR B 1 481 ? 23.938 36.969 -12.367 1 97 481 THR B CA 1
ATOM 12438 C C . THR B 1 481 ? 25.344 37.344 -12.805 1 97 481 THR B C 1
ATOM 12440 O O . THR B 1 481 ? 26.188 36.469 -13.016 1 97 481 THR B O 1
ATOM 12443 N N . GLY B 1 482 ? 25.594 38.625 -12.984 1 95.5 482 GLY B N 1
ATOM 12444 C CA . GLY B 1 482 ? 26.922 39.125 -13.305 1 95.5 482 GLY B CA 1
ATOM 12445 C C . GLY B 1 482 ? 27.484 38.531 -14.594 1 95.5 482 GLY B C 1
ATOM 12446 O O . GLY B 1 482 ? 26.797 38.531 -15.617 1 95.5 482 GLY B O 1
ATOM 12447 N N . ASN B 1 483 ? 28.781 38.094 -14.445 1 94.06 483 ASN B N 1
ATOM 12448 C CA . ASN B 1 483 ? 29.484 37.562 -15.617 1 94.06 483 ASN B CA 1
ATOM 12449 C C . ASN B 1 483 ? 29.5 36.031 -15.609 1 94.06 483 ASN B C 1
ATOM 12451 O O . ASN B 1 483 ? 30.391 35.438 -16.188 1 94.06 483 ASN B O 1
ATOM 12455 N N . GLY B 1 484 ? 28.484 35.531 -14.914 1 94.62 484 GLY B N 1
ATOM 12456 C CA . GLY B 1 484 ? 28.406 34.062 -14.898 1 94.62 484 GLY B CA 1
ATOM 12457 C C . GLY B 1 484 ? 28.25 33.469 -16.281 1 94.62 484 GLY B C 1
ATOM 12458 O O . GLY B 1 484 ? 27.75 34.094 -17.203 1 94.62 484 GLY B O 1
ATOM 12459 N N . GLN B 1 485 ? 28.594 32.219 -16.375 1 94.94 485 GLN B N 1
ATOM 12460 C CA . GLN B 1 485 ? 28.516 31.516 -17.641 1 94.94 485 GLN B CA 1
ATOM 12461 C C . GLN B 1 485 ? 27.062 31.25 -18.047 1 94.94 485 GLN B C 1
ATOM 12463 O O . GLN B 1 485 ? 26.281 30.75 -17.25 1 94.94 485 GLN B O 1
ATOM 12468 N N . SER B 1 486 ? 26.688 31.703 -19.234 1 95.75 486 SER B N 1
ATOM 12469 C CA . SER B 1 486 ? 25.312 31.578 -19.734 1 95.75 486 SER B CA 1
ATOM 12470 C C . SER B 1 486 ? 25.297 31.453 -21.25 1 95.75 486 SER B C 1
ATOM 12472 O O . SER B 1 486 ? 26.203 31.938 -21.922 1 95.75 486 SER B O 1
ATOM 12474 N N . LEU B 1 487 ? 24.297 30.812 -21.781 1 96.25 487 LEU B N 1
ATOM 12475 C CA . LEU B 1 487 ? 24.094 30.766 -23.234 1 96.25 487 LEU B CA 1
ATOM 12476 C C . LEU B 1 487 ? 23.438 32.062 -23.719 1 96.25 487 LEU B C 1
ATOM 12478 O O . LEU B 1 487 ? 23.406 32.312 -24.922 1 96.25 487 LEU B O 1
ATOM 12482 N N . THR B 1 488 ? 22.906 32.844 -22.797 1 96.31 488 THR B N 1
ATOM 12483 C CA . THR B 1 488 ? 22.297 34.156 -23.109 1 96.31 488 THR B CA 1
ATOM 12484 C C . THR B 1 488 ? 22.906 35.25 -22.219 1 96.31 488 THR B C 1
ATOM 12486 O O . THR B 1 488 ? 22.203 35.844 -21.422 1 96.31 488 THR B O 1
ATOM 12489 N N . PRO B 1 489 ? 24.109 35.562 -22.422 1 96.06 489 PRO B N 1
ATOM 12490 C CA . PRO B 1 489 ? 24.797 36.5 -21.531 1 96.06 489 PRO B CA 1
ATOM 12491 C C . PRO B 1 489 ? 24.094 37.875 -21.453 1 96.06 489 PRO B C 1
ATOM 12493 O O . PRO B 1 489 ? 24.172 38.531 -20.438 1 96.06 489 PRO B O 1
ATOM 12496 N N . ASP B 1 490 ? 23.375 38.281 -22.578 1 94.69 490 ASP B N 1
ATOM 12497 C CA . ASP B 1 490 ? 22.656 39.531 -22.594 1 94.69 490 ASP B CA 1
ATOM 12498 C C . ASP B 1 490 ? 21.5 39.531 -21.594 1 94.69 490 ASP B C 1
ATOM 12500 O O . ASP B 1 490 ? 20.984 40.594 -21.219 1 94.69 490 ASP B O 1
ATOM 12504 N N . GLU B 1 491 ? 21.094 38.344 -21.188 1 96.38 491 GLU B N 1
ATOM 12505 C CA . GLU B 1 491 ? 19.984 38.219 -20.25 1 96.38 491 GLU B CA 1
ATOM 12506 C C . GLU B 1 491 ? 20.484 38.156 -18.797 1 96.38 491 GLU B C 1
ATOM 12508 O O . GLU B 1 491 ? 19.688 38.125 -17.859 1 96.38 491 GLU B O 1
ATOM 12513 N N . ASN B 1 492 ? 21.828 38.094 -18.562 1 97.5 492 ASN B N 1
ATOM 12514 C CA . ASN B 1 492 ? 22.359 38.062 -17.219 1 97.5 492 ASN B CA 1
ATOM 12515 C C . ASN B 1 492 ? 21.938 39.281 -16.406 1 97.5 492 ASN B C 1
ATOM 12517 O O . ASN B 1 492 ? 21.828 40.375 -16.938 1 97.5 492 ASN B O 1
ATOM 12521 N N . ILE B 1 493 ? 21.672 39.062 -15.203 1 97.69 493 ILE B N 1
ATOM 12522 C CA . ILE B 1 493 ? 21.281 40.156 -14.305 1 97.69 493 ILE B CA 1
ATOM 12523 C C . ILE B 1 493 ? 22.531 40.844 -13.773 1 97.69 493 ILE B C 1
ATOM 12525 O O . ILE B 1 493 ? 23.266 40.281 -12.969 1 97.69 493 ILE B O 1
ATOM 12529 N N . THR B 1 494 ? 22.781 42.031 -14.102 1 95.06 494 THR B N 1
ATOM 12530 C CA . THR B 1 494 ? 24.031 42.719 -13.789 1 95.06 494 THR B CA 1
ATOM 12531 C C . THR B 1 494 ? 23.797 43.938 -12.922 1 95.06 494 THR B C 1
ATOM 12533 O O . THR B 1 494 ? 24.719 44.438 -12.273 1 95.06 494 THR B O 1
ATOM 12536 N N . ARG B 1 495 ? 22.609 44.438 -12.922 1 95.62 495 ARG B N 1
ATOM 12537 C CA . ARG B 1 495 ? 22.328 45.656 -12.164 1 95.62 495 ARG B CA 1
ATOM 12538 C C . ARG B 1 495 ? 22.016 45.312 -10.711 1 95.62 495 ARG B C 1
ATOM 12540 O O . ARG B 1 495 ? 21.656 44.188 -10.375 1 95.62 495 ARG B O 1
ATOM 12547 N N . ASN B 1 496 ? 22.109 46.344 -9.906 1 95.69 496 ASN B N 1
ATOM 12548 C CA . ASN B 1 496 ? 21.984 46.188 -8.461 1 95.69 496 ASN B CA 1
ATOM 12549 C C . ASN B 1 496 ? 20.516 46 -8.047 1 95.69 496 ASN B C 1
ATOM 12551 O O . ASN B 1 496 ? 19.609 46.469 -8.727 1 95.69 496 ASN B O 1
ATOM 12555 N N . GLY B 1 497 ? 20.312 45.25 -6.906 1 95.38 497 GLY B N 1
ATOM 12556 C CA . GLY B 1 497 ? 19 45.156 -6.297 1 95.38 497 GLY B CA 1
ATOM 12557 C C . GLY B 1 497 ? 18.406 43.781 -6.328 1 95.38 497 GLY B C 1
ATOM 12558 O O . GLY B 1 497 ? 17.438 43.5 -5.625 1 95.38 497 GLY B O 1
ATOM 12559 N N . PHE B 1 498 ? 18.969 42.875 -7.141 1 96.5 498 PHE B N 1
ATOM 12560 C CA . PHE B 1 498 ? 18.469 41.5 -7.242 1 96.5 498 PHE B CA 1
ATOM 12561 C C . PHE B 1 498 ? 18.766 40.719 -5.969 1 96.5 498 PHE B C 1
ATOM 12563 O O . PHE B 1 498 ? 19.891 40.75 -5.469 1 96.5 498 PHE B O 1
ATOM 12570 N N . MET B 1 499 ? 17.766 40.094 -5.418 1 96.69 499 MET B N 1
ATOM 12571 C CA . MET B 1 499 ? 17.938 39.25 -4.25 1 96.69 499 MET B CA 1
ATOM 12572 C C . MET B 1 499 ? 17.969 37.781 -4.656 1 96.69 499 MET B C 1
ATOM 12574 O O . MET B 1 499 ? 16.922 37.188 -4.973 1 96.69 499 MET B O 1
ATOM 12578 N N . ASP B 1 500 ? 19.016 37.125 -4.496 1 95.88 500 ASP B N 1
ATOM 12579 C CA . ASP B 1 500 ? 19.234 35.781 -4.992 1 95.88 500 ASP B CA 1
ATOM 12580 C C . ASP B 1 500 ? 18.281 34.781 -4.332 1 95.88 500 ASP B C 1
ATOM 12582 O O . ASP B 1 500 ? 17.797 33.844 -4.977 1 95.88 500 ASP B O 1
ATOM 12586 N N . ALA B 1 501 ? 18.016 34.906 -3.031 1 96.88 501 ALA B N 1
ATOM 12587 C CA . ALA B 1 501 ? 17.141 34 -2.311 1 96.88 501 ALA B CA 1
ATOM 12588 C C . ALA B 1 501 ? 15.727 34.031 -2.881 1 96.88 501 ALA B C 1
ATOM 12590 O O . ALA B 1 501 ? 15.031 33 -2.916 1 96.88 501 ALA B O 1
ATOM 12591 N N . ILE B 1 502 ? 15.25 35.188 -3.316 1 97.56 502 ILE B N 1
ATOM 12592 C CA . ILE B 1 502 ? 13.93 35.312 -3.926 1 97.56 502 ILE B CA 1
ATOM 12593 C C . ILE B 1 502 ? 13.938 34.656 -5.309 1 97.56 502 ILE B C 1
ATOM 12595 O O . ILE B 1 502 ? 13.016 33.938 -5.664 1 97.56 502 ILE B O 1
ATOM 12599 N N . GLY B 1 503 ? 14.992 34.969 -6.07 1 97.56 503 GLY B N 1
ATOM 12600 C CA . GLY B 1 503 ? 15.117 34.344 -7.371 1 97.56 503 GLY B CA 1
ATOM 12601 C C . GLY B 1 503 ? 15.125 32.812 -7.293 1 97.56 503 GLY B C 1
ATOM 12602 O O . GLY B 1 503 ? 14.484 32.156 -8.102 1 97.56 503 GLY B O 1
ATOM 12603 N N . ASP B 1 504 ? 15.867 32.312 -6.367 1 96.88 504 ASP B N 1
ATOM 12604 C CA . ASP B 1 504 ? 15.945 30.875 -6.18 1 96.88 504 ASP B CA 1
ATOM 12605 C C . ASP B 1 504 ? 14.586 30.297 -5.809 1 96.88 504 ASP B C 1
ATOM 12607 O O . ASP B 1 504 ? 14.195 29.234 -6.309 1 96.88 504 ASP B O 1
ATOM 12611 N N . TYR B 1 505 ? 13.914 30.922 -4.895 1 96.88 505 TYR B N 1
ATOM 12612 C CA . TYR B 1 505 ? 12.578 30.484 -4.508 1 96.88 505 TYR B CA 1
ATOM 12613 C C . TYR B 1 505 ? 11.656 30.406 -5.719 1 96.88 505 TYR B C 1
ATOM 12615 O O . TYR B 1 505 ? 10.984 29.391 -5.926 1 96.88 505 TYR B O 1
ATOM 12623 N N . VAL B 1 506 ? 11.586 31.453 -6.512 1 97.88 506 VAL B N 1
ATOM 12624 C CA . VAL B 1 506 ? 10.695 31.516 -7.668 1 97.88 506 VAL B CA 1
ATOM 12625 C C . VAL B 1 506 ? 11.07 30.422 -8.672 1 97.88 506 VAL B C 1
ATOM 12627 O O . VAL B 1 506 ? 10.195 29.781 -9.25 1 97.88 506 VAL B O 1
ATOM 12630 N N . TRP B 1 507 ? 12.383 30.203 -8.844 1 97.94 507 TRP B N 1
ATOM 12631 C CA . TRP B 1 507 ? 12.836 29.125 -9.711 1 97.94 507 TRP B CA 1
ATOM 12632 C C . TRP B 1 507 ? 12.336 27.781 -9.203 1 97.94 507 TRP B C 1
ATOM 12634 O O . TRP B 1 507 ? 11.75 27 -9.953 1 97.94 507 TRP B O 1
ATOM 12644 N N . ARG B 1 508 ? 12.508 27.484 -7.984 1 97.25 508 ARG B N 1
ATOM 12645 C CA . ARG B 1 508 ? 12.234 26.172 -7.406 1 97.25 508 ARG B CA 1
ATOM 12646 C C . ARG B 1 508 ? 10.734 25.875 -7.43 1 97.25 508 ARG B C 1
ATOM 12648 O O . ARG B 1 508 ? 10.328 24.766 -7.797 1 97.25 508 ARG B O 1
ATOM 12655 N N . VAL B 1 509 ? 9.875 26.797 -7.078 1 96.94 509 VAL B N 1
ATOM 12656 C CA . VAL B 1 509 ? 8.445 26.547 -6.961 1 96.94 509 VAL B CA 1
ATOM 12657 C C . VAL B 1 509 ? 7.828 26.406 -8.352 1 96.94 509 VAL B C 1
ATOM 12659 O O . VAL B 1 509 ? 6.77 25.797 -8.508 1 96.94 509 VAL B O 1
ATOM 12662 N N . ASN B 1 510 ? 8.484 26.938 -9.352 1 97.38 510 ASN B N 1
ATOM 12663 C CA . ASN B 1 510 ? 7.902 26.891 -10.688 1 97.38 510 ASN B CA 1
ATOM 12664 C C . ASN B 1 510 ? 8.484 25.75 -11.508 1 97.38 510 ASN B C 1
ATOM 12666 O O . ASN B 1 510 ? 7.816 25.203 -12.398 1 97.38 510 ASN B O 1
ATOM 12670 N N . GLU B 1 511 ? 9.781 25.375 -11.227 1 97.5 511 GLU B N 1
ATOM 12671 C CA . GLU B 1 511 ? 10.438 24.453 -12.141 1 97.5 511 GLU B CA 1
ATOM 12672 C C . GLU B 1 511 ? 10.586 23.078 -11.516 1 97.5 511 GLU B C 1
ATOM 12674 O O . GLU B 1 511 ? 10.742 22.078 -12.227 1 97.5 511 GLU B O 1
ATOM 12679 N N . HIS B 1 512 ? 10.719 22.984 -10.227 1 97.44 512 HIS B N 1
ATOM 12680 C CA . HIS B 1 512 ? 10.773 21.672 -9.57 1 97.44 512 HIS B CA 1
ATOM 12681 C C . HIS B 1 512 ? 9.375 21.109 -9.375 1 97.44 512 HIS B C 1
ATOM 12683 O O . HIS B 1 512 ? 8.422 21.844 -9.102 1 97.44 512 HIS B O 1
ATOM 12689 N N . GLN B 1 513 ? 9.25 19.828 -9.586 1 96.56 513 GLN B N 1
ATOM 12690 C CA . GLN B 1 513 ? 7.977 19.141 -9.367 1 96.56 513 GLN B CA 1
ATOM 12691 C C . GLN B 1 513 ? 8.125 18.016 -8.344 1 96.56 513 GLN B C 1
ATOM 12693 O O . GLN B 1 513 ? 9.125 17.297 -8.344 1 96.56 513 GLN B O 1
ATOM 12698 N N . ALA B 1 514 ? 7.184 17.969 -7.402 1 96.94 514 ALA B N 1
ATOM 12699 C CA . ALA B 1 514 ? 7.098 16.906 -6.41 1 96.94 514 ALA B CA 1
ATOM 12700 C C . ALA B 1 514 ? 5.703 16.297 -6.383 1 96.94 514 ALA B C 1
ATOM 12702 O O . ALA B 1 514 ? 4.703 17.016 -6.383 1 96.94 514 ALA B O 1
ATOM 12703 N N . SER B 1 515 ? 5.645 15.008 -6.449 1 95.94 515 SER B N 1
ATOM 12704 C CA . SER B 1 515 ? 4.359 14.32 -6.398 1 95.94 515 SER B CA 1
ATOM 12705 C C . SER B 1 515 ? 4.336 13.273 -5.293 1 95.94 515 SER B C 1
ATOM 12707 O O . SER B 1 515 ? 5.336 12.586 -5.059 1 95.94 515 SER B O 1
ATOM 12709 N N . GLU B 1 516 ? 3.201 13.195 -4.562 1 95.75 516 GLU B N 1
ATOM 12710 C CA . GLU B 1 516 ? 2.926 12.188 -3.539 1 95.75 516 GLU B CA 1
ATOM 12711 C C . GLU B 1 516 ? 1.563 11.539 -3.76 1 95.75 516 GLU B C 1
ATOM 12713 O O . GLU B 1 516 ? 0.54 12.219 -3.795 1 95.75 516 GLU B O 1
ATOM 12718 N N . LEU B 1 517 ? 1.589 10.273 -3.979 1 94.31 517 LEU B N 1
ATOM 12719 C CA . LEU B 1 517 ? 0.354 9.5 -4.059 1 94.31 517 LEU B CA 1
ATOM 12720 C C . LEU B 1 517 ? 0.228 8.547 -2.875 1 94.31 517 LEU B C 1
ATOM 12722 O O . LEU B 1 517 ? 1.116 7.73 -2.637 1 94.31 517 LEU B O 1
ATOM 12726 N N . SER B 1 518 ? -0.875 8.727 -2.115 1 93.81 518 SER B N 1
ATOM 12727 C CA . SER B 1 518 ? -1.062 7.922 -0.91 1 93.81 518 SER B CA 1
ATOM 12728 C C . SER B 1 518 ? -2.42 7.23 -0.91 1 93.81 518 SER B C 1
ATOM 12730 O O . SER B 1 518 ? -3.422 7.816 -1.33 1 93.81 518 SER B O 1
ATOM 12732 N N . ASN B 1 519 ? -2.496 5.957 -0.583 1 93.5 519 ASN B N 1
ATOM 12733 C CA . ASN B 1 519 ? -3.699 5.195 -0.266 1 93.5 519 ASN B CA 1
ATOM 12734 C C . ASN B 1 519 ? -3.688 4.707 1.181 1 93.5 519 ASN B C 1
ATOM 12736 O O . ASN B 1 519 ? -2.77 3.996 1.593 1 93.5 519 ASN B O 1
ATOM 12740 N N . ARG B 1 520 ? -4.676 5.148 1.935 1 95.25 520 ARG B N 1
ATOM 12741 C CA . ARG B 1 520 ? -4.789 4.773 3.34 1 95.25 520 ARG B CA 1
ATOM 12742 C C . ARG B 1 520 ? -6.094 4.031 3.605 1 95.25 520 ARG B C 1
ATOM 12744 O O . ARG B 1 520 ? -7.148 4.43 3.109 1 95.25 520 ARG B O 1
ATOM 12751 N N . VAL B 1 521 ? -6.043 2.941 4.281 1 95.25 521 VAL B N 1
ATOM 12752 C CA . VAL B 1 521 ? -7.227 2.178 4.668 1 95.25 521 VAL B CA 1
ATOM 12753 C C . VAL B 1 521 ? -7.238 1.973 6.18 1 95.25 521 VAL B C 1
ATOM 12755 O O . VAL B 1 521 ? -6.281 1.438 6.75 1 95.25 521 VAL B O 1
ATOM 12758 N N . ILE B 1 522 ? -8.281 2.434 6.793 1 96.44 522 ILE B N 1
ATOM 12759 C CA . ILE B 1 522 ? -8.555 2.148 8.195 1 96.44 522 ILE B CA 1
ATOM 12760 C C . ILE B 1 522 ? -9.781 1.247 8.305 1 96.44 522 ILE B C 1
ATOM 12762 O O . ILE B 1 522 ? -10.867 1.607 7.844 1 96.44 522 ILE B O 1
ATOM 12766 N N . GLY B 1 523 ? -9.695 0.121 8.812 1 94.19 523 GLY B N 1
ATOM 12767 C CA . GLY B 1 523 ? -10.789 -0.831 8.961 1 94.19 523 GLY B CA 1
ATOM 12768 C C . GLY B 1 523 ? -10.852 -1.454 10.344 1 94.19 523 GLY B C 1
ATOM 12769 O O . GLY B 1 523 ? -9.82 -1.691 10.969 1 94.19 523 GLY B O 1
ATOM 12770 N N . SER B 1 524 ? -12.039 -1.673 10.828 1 94.94 524 SER B N 1
ATOM 12771 C CA . SER B 1 524 ? -12.242 -2.334 12.109 1 94.94 524 SER B CA 1
ATOM 12772 C C . SER B 1 524 ? -13.492 -3.211 12.086 1 94.94 524 SER B C 1
ATOM 12774 O O . SER B 1 524 ? -14.5 -2.848 11.484 1 94.94 524 SER B O 1
ATOM 12776 N N . ILE B 1 525 ? -13.438 -4.348 12.672 1 92.69 525 ILE B N 1
ATOM 12777 C CA . ILE B 1 525 ? -14.562 -5.242 12.906 1 92.69 525 ILE B CA 1
ATOM 12778 C C . ILE B 1 525 ? -14.688 -5.527 14.398 1 92.69 525 ILE B C 1
ATOM 12780 O O . ILE B 1 525 ? -13.734 -5.969 15.039 1 92.69 525 ILE B O 1
ATOM 12784 N N . THR B 1 526 ? -15.805 -5.258 14.945 1 94.12 526 THR B N 1
ATOM 12785 C CA . THR B 1 526 ? -16.078 -5.465 16.359 1 94.12 526 THR B CA 1
ATOM 12786 C C . THR B 1 526 ? -17.266 -6.41 16.547 1 94.12 526 THR B C 1
ATOM 12788 O O . THR B 1 526 ? -18.359 -6.152 16.031 1 94.12 526 THR B O 1
ATOM 12791 N N . ASN B 1 527 ? -17.094 -7.43 17.266 1 92.56 527 ASN B N 1
ATOM 12792 C CA . ASN B 1 527 ? -18.141 -8.398 17.578 1 92.56 527 ASN B CA 1
ATOM 12793 C C . ASN B 1 527 ? -18.547 -8.32 19.062 1 92.56 527 ASN B C 1
ATOM 12795 O O . ASN B 1 527 ? -17.688 -8.312 19.938 1 92.56 527 ASN B O 1
ATOM 12799 N N . HIS B 1 528 ? -19.812 -8.164 19.25 1 93.31 528 HIS B N 1
ATOM 12800 C CA . HIS B 1 528 ? -20.391 -8.203 20.594 1 93.31 528 HIS B CA 1
ATOM 12801 C C . HIS B 1 528 ? -21.172 -9.5 20.812 1 93.31 528 HIS B C 1
ATOM 12803 O O . HIS B 1 528 ? -22 -9.883 19.969 1 93.31 528 HIS B O 1
ATOM 12809 N N . TYR B 1 529 ? -20.906 -10.164 21.906 1 93.5 529 TYR B N 1
ATOM 12810 C CA . TYR B 1 529 ? -21.578 -11.414 22.25 1 93.5 529 TYR B CA 1
ATOM 12811 C C . TYR B 1 529 ? -22.109 -11.383 23.672 1 93.5 529 TYR B C 1
ATOM 12813 O O . TYR B 1 529 ? -21.344 -11.375 24.625 1 93.5 529 TYR B O 1
ATOM 12821 N N . ASN B 1 530 ? -23.391 -11.375 23.781 1 93.06 530 ASN B N 1
ATOM 12822 C CA . ASN B 1 530 ? -24.031 -11.5 25.094 1 93.06 530 ASN B CA 1
ATOM 12823 C C . ASN B 1 530 ? -24.125 -12.961 25.531 1 93.06 530 ASN B C 1
ATOM 12825 O O . ASN B 1 530 ? -25.125 -13.625 25.25 1 93.06 530 ASN B O 1
ATOM 12829 N N . ILE B 1 531 ? -23.188 -13.414 26.281 1 93.25 531 ILE B N 1
ATOM 12830 C CA . ILE B 1 531 ? -23.156 -14.805 26.734 1 93.25 531 ILE B CA 1
ATOM 12831 C C . ILE B 1 531 ? -24.359 -15.094 27.625 1 93.25 531 ILE B C 1
ATOM 12833 O O . ILE B 1 531 ? -25.047 -16.109 27.438 1 93.25 531 ILE B O 1
ATOM 12837 N N . THR B 1 532 ? -24.641 -14.289 28.594 1 93.38 532 THR B N 1
ATOM 12838 C CA . THR B 1 532 ? -25.844 -14.25 29.422 1 93.38 532 THR B CA 1
ATOM 12839 C C . THR B 1 532 ? -26.391 -12.828 29.531 1 93.38 532 THR B C 1
ATOM 12841 O O . THR B 1 532 ? -25.875 -11.914 28.891 1 93.38 532 THR B O 1
ATOM 12844 N N . ASP B 1 533 ? -27.328 -12.656 30.234 1 90.31 533 ASP B N 1
ATOM 12845 C CA . ASP B 1 533 ? -27.875 -11.32 30.422 1 90.31 533 ASP B CA 1
ATOM 12846 C C . ASP B 1 533 ? -26.953 -10.469 31.297 1 90.31 533 ASP B C 1
ATOM 12848 O O . ASP B 1 533 ? -27.094 -9.25 31.359 1 90.31 533 ASP B O 1
ATOM 12852 N N . GLU B 1 534 ? -25.953 -11.141 31.906 1 94 534 GLU B N 1
ATOM 12853 C CA . GLU B 1 534 ? -25.078 -10.43 32.812 1 94 534 GLU B CA 1
ATOM 12854 C C . GLU B 1 534 ? -23.625 -10.469 32.344 1 94 534 GLU B C 1
ATOM 12856 O O . GLU B 1 534 ? -22.766 -9.742 32.844 1 94 534 GLU B O 1
ATOM 12861 N N . LEU B 1 535 ? -23.281 -11.305 31.422 1 94.94 535 LEU B N 1
ATOM 12862 C CA . LEU B 1 535 ? -21.922 -11.492 30.969 1 94.94 535 LEU B CA 1
ATOM 12863 C C . LEU B 1 535 ? -21.797 -11.18 29.469 1 94.94 535 LEU B C 1
ATOM 12865 O O . LEU B 1 535 ? -22.453 -11.812 28.641 1 94.94 535 LEU B O 1
ATOM 12869 N N . PHE B 1 536 ? -20.953 -10.234 29.125 1 94.38 536 PHE B N 1
ATOM 12870 C CA . PHE B 1 536 ? -20.828 -9.742 27.766 1 94.38 536 PHE B CA 1
ATOM 12871 C C . PHE B 1 536 ? -19.375 -9.859 27.297 1 94.38 536 PHE B C 1
ATOM 12873 O O . PHE B 1 536 ? -18.453 -9.477 28 1 94.38 536 PHE B O 1
ATOM 12880 N N . LEU B 1 537 ? -19.141 -10.367 26.047 1 95.19 537 LEU B N 1
ATOM 12881 C CA . LEU B 1 537 ? -17.812 -10.461 25.438 1 95.19 537 LEU B CA 1
ATOM 12882 C C . LEU B 1 537 ? -17.719 -9.57 24.203 1 95.19 537 LEU B C 1
ATOM 12884 O O . LEU B 1 537 ? -18.625 -9.57 23.359 1 95.19 537 LEU B O 1
ATOM 12888 N N . ARG B 1 538 ? -16.703 -8.742 24.094 1 94.88 538 ARG B N 1
ATOM 12889 C CA . ARG B 1 538 ? -16.422 -7.945 22.906 1 94.88 538 ARG B CA 1
ATOM 12890 C C . ARG B 1 538 ? -15.055 -8.297 22.328 1 94.88 538 ARG B C 1
ATOM 12892 O O . ARG B 1 538 ? -14.055 -8.312 23.047 1 94.88 538 ARG B O 1
ATOM 12899 N N . ALA B 1 539 ? -14.984 -8.594 21.094 1 93.56 539 ALA B N 1
ATOM 12900 C CA . ALA B 1 539 ? -13.75 -8.852 20.359 1 93.56 539 ALA B CA 1
ATOM 12901 C C . ALA B 1 539 ? -13.609 -7.895 19.172 1 93.56 539 ALA B C 1
ATOM 12903 O O . ALA B 1 539 ? -14.516 -7.781 18.344 1 93.56 539 ALA B O 1
ATOM 12904 N N . ARG B 1 540 ? -12.43 -7.203 19.078 1 95 540 ARG B N 1
ATOM 12905 C CA . ARG B 1 540 ? -12.211 -6.227 18.016 1 95 540 ARG B CA 1
ATOM 12906 C C . ARG B 1 540 ? -10.859 -6.438 17.344 1 95 540 ARG B C 1
ATOM 12908 O O . ARG B 1 540 ? -9.867 -6.715 18.016 1 95 540 ARG B O 1
ATOM 12915 N N . LEU B 1 541 ? -10.82 -6.379 16.062 1 93 541 LEU B N 1
ATOM 12916 C CA . LEU B 1 541 ? -9.625 -6.355 15.234 1 93 541 LEU B CA 1
ATOM 12917 C C . LEU B 1 541 ? -9.648 -5.164 14.289 1 93 541 LEU B C 1
ATOM 12919 O O . LEU B 1 541 ? -10.688 -4.852 13.695 1 93 541 LEU B O 1
ATOM 12923 N N . SER B 1 542 ? -8.492 -4.441 14.242 1 95.19 542 SER B N 1
ATOM 12924 C CA . SER B 1 542 ? -8.453 -3.264 13.383 1 95.19 542 SER B CA 1
ATOM 12925 C C . SER B 1 542 ? -7.09 -3.117 12.711 1 95.19 542 SER B C 1
ATOM 12927 O O . SER B 1 542 ? -6.09 -3.631 13.211 1 95.19 542 SER B O 1
ATOM 12929 N N . THR B 1 543 ? -7.074 -2.451 11.586 1 93 543 THR B N 1
ATOM 12930 C CA . THR B 1 543 ? -5.836 -2.129 10.891 1 93 543 THR B CA 1
ATOM 12931 C C . THR B 1 543 ? -5.871 -0.695 10.367 1 93 543 THR B C 1
ATOM 12933 O O . THR B 1 543 ? -6.945 -0.136 10.141 1 93 543 THR B O 1
ATOM 12936 N N . ASP B 1 544 ? -4.746 -0.027 10.289 1 95.75 544 ASP B N 1
ATOM 12937 C CA . ASP B 1 544 ? -4.461 1.243 9.633 1 95.75 544 ASP B CA 1
ATOM 12938 C C . ASP B 1 544 ? -3.172 1.161 8.82 1 95.75 544 ASP B C 1
ATOM 12940 O O . ASP B 1 544 ? -2.074 1.149 9.383 1 95.75 544 ASP B O 1
ATOM 12944 N N . PHE B 1 545 ? -3.297 1.055 7.562 1 93.56 545 PHE B N 1
ATOM 12945 C CA . PHE B 1 545 ? -2.082 0.994 6.758 1 93.56 545 PHE B CA 1
ATOM 12946 C C . PHE B 1 545 ? -2.115 2.039 5.648 1 93.56 545 PHE B C 1
ATOM 12948 O O . PHE B 1 545 ? -3.188 2.41 5.168 1 93.56 545 PHE B O 1
ATOM 12955 N N . THR B 1 546 ? -0.97 2.541 5.27 1 94.38 546 THR B N 1
ATOM 12956 C CA . THR B 1 546 ? -0.781 3.553 4.234 1 94.38 546 THR B CA 1
ATOM 12957 C C . THR B 1 546 ? 0.384 3.18 3.322 1 94.38 546 THR B C 1
ATOM 12959 O O . THR B 1 546 ? 1.449 2.779 3.799 1 94.38 546 THR B O 1
ATOM 12962 N N . TYR B 1 547 ? 0.146 3.285 2.143 1 92 547 TYR B N 1
ATOM 12963 C CA . TYR B 1 547 ? 1.226 3.256 1.163 1 92 547 TYR B CA 1
ATOM 12964 C C . TYR B 1 547 ? 1.392 4.613 0.492 1 92 547 TYR B C 1
ATOM 12966 O O . TYR B 1 547 ? 0.408 5.238 0.086 1 92 547 TYR B O 1
ATOM 12974 N N . ARG B 1 548 ? 2.557 4.984 0.354 1 93.94 548 ARG B N 1
ATOM 12975 C CA . ARG B 1 548 ? 2.824 6.285 -0.25 1 93.94 548 ARG B CA 1
ATOM 12976 C C . ARG B 1 548 ? 3.971 6.199 -1.253 1 93.94 548 ARG B C 1
ATOM 12978 O O . ARG B 1 548 ? 5.043 5.684 -0.934 1 93.94 548 ARG B O 1
ATOM 12985 N N . LYS B 1 549 ? 3.73 6.625 -2.461 1 95.31 549 LYS B N 1
ATOM 12986 C CA . LYS B 1 549 ? 4.723 6.77 -3.525 1 95.31 549 LYS B CA 1
ATOM 12987 C C . LYS B 1 549 ? 5.121 8.234 -3.705 1 95.31 549 LYS B C 1
ATOM 12989 O O . LYS B 1 549 ? 4.27 9.094 -3.93 1 95.31 549 LYS B O 1
ATOM 12994 N N . ASN B 1 550 ? 6.41 8.5 -3.604 1 96.69 550 ASN B N 1
ATOM 12995 C CA . ASN B 1 550 ? 6.934 9.852 -3.775 1 96.69 550 ASN B CA 1
ATOM 12996 C C . ASN B 1 550 ? 7.875 9.938 -4.973 1 96.69 550 ASN B C 1
ATOM 12998 O O . ASN B 1 550 ? 8.68 9.039 -5.203 1 96.69 550 ASN B O 1
ATOM 13002 N N . GLU B 1 551 ? 7.777 11.023 -5.73 1 96.75 551 GLU B N 1
ATOM 13003 C CA . GLU B 1 551 ? 8.719 11.352 -6.801 1 96.75 551 GLU B CA 1
ATOM 13004 C C . GLU B 1 551 ? 9.055 12.836 -6.801 1 96.75 551 GLU B C 1
ATOM 13006 O O . GLU B 1 551 ? 8.18 13.68 -6.598 1 96.75 551 GLU B O 1
ATOM 13011 N N . ASN B 1 552 ? 10.289 13.141 -6.941 1 97.88 552 ASN B N 1
ATOM 13012 C CA . ASN B 1 552 ? 10.781 14.508 -6.992 1 97.88 552 ASN B CA 1
ATOM 13013 C C . ASN B 1 552 ? 11.57 14.773 -8.273 1 97.88 552 ASN B C 1
ATOM 13015 O O . ASN B 1 552 ? 12.5 14.031 -8.602 1 97.88 552 ASN B O 1
ATOM 13019 N N . GLU B 1 553 ? 11.219 15.797 -9.039 1 97.88 553 GLU B N 1
ATOM 13020 C CA . GLU B 1 553 ? 11.875 16.25 -10.266 1 97.88 553 GLU B CA 1
ATOM 13021 C C . GLU B 1 553 ? 12.539 17.609 -10.07 1 97.88 553 GLU B C 1
ATOM 13023 O O . GLU B 1 553 ? 11.852 18.625 -9.883 1 97.88 553 GLU B O 1
ATOM 13028 N N . THR B 1 554 ? 13.789 17.609 -10.062 1 98 554 THR B N 1
ATOM 13029 C CA . THR B 1 554 ? 14.57 18.844 -9.992 1 98 554 THR B CA 1
ATOM 13030 C C . THR B 1 554 ? 15.117 19.219 -11.367 1 98 554 THR B C 1
ATOM 13032 O O . THR B 1 554 ? 15.969 18.516 -11.914 1 98 554 THR B O 1
ATOM 13035 N N . SER B 1 555 ? 14.727 20.312 -11.906 1 97.94 555 SER B N 1
ATOM 13036 C CA . SER B 1 555 ? 15.07 20.719 -13.266 1 97.94 555 SER B CA 1
ATOM 13037 C C . SER B 1 555 ? 16.531 21.109 -13.375 1 97.94 555 SER B C 1
ATOM 13039 O O . SER B 1 555 ? 17.141 21.578 -12.406 1 97.94 555 SER B O 1
ATOM 13041 N N . SER B 1 556 ? 17.094 20.938 -14.562 1 97.88 556 SER B N 1
ATOM 13042 C CA . SER B 1 556 ? 18.453 21.391 -14.852 1 97.88 556 SER B CA 1
ATOM 13043 C C . SER B 1 556 ? 18.547 22.906 -14.789 1 97.88 556 SER B C 1
ATOM 13045 O O . SER B 1 556 ? 17.75 23.609 -15.406 1 97.88 556 SER B O 1
ATOM 13047 N N . THR B 1 557 ? 19.531 23.359 -14.109 1 97.94 557 THR B N 1
ATOM 13048 C CA . THR B 1 557 ? 19.656 24.797 -13.891 1 97.94 557 THR B CA 1
ATOM 13049 C C . THR B 1 557 ? 20.5 25.438 -14.984 1 97.94 557 THR B C 1
ATOM 13051 O O . THR B 1 557 ? 20.453 26.656 -15.188 1 97.94 557 THR B O 1
ATOM 13054 N N . ARG B 1 558 ? 21.344 24.672 -15.625 1 97.5 558 ARG B N 1
ATOM 13055 C CA . ARG B 1 558 ? 22.297 25.141 -16.625 1 97.5 558 ARG B CA 1
ATOM 13056 C C . ARG B 1 558 ? 22.406 24.141 -17.781 1 97.5 558 ARG B C 1
ATOM 13058 O O . ARG B 1 558 ? 22.031 22.969 -17.625 1 97.5 558 ARG B O 1
ATOM 13065 N N . PRO B 1 559 ? 22.859 24.625 -18.906 1 96.25 559 PRO B N 1
ATOM 13066 C CA . PRO B 1 559 ? 23.062 23.688 -20.016 1 96.25 559 PRO B CA 1
ATOM 13067 C C . PRO B 1 559 ? 24.078 22.594 -19.672 1 96.25 559 PRO B C 1
ATOM 13069 O O . PRO B 1 559 ? 25.031 22.844 -18.938 1 96.25 559 PRO B O 1
ATOM 13072 N N . LEU B 1 560 ? 23.891 21.484 -20.266 1 94.38 560 LEU B N 1
ATOM 13073 C CA . LEU B 1 560 ? 24.766 20.344 -20.031 1 94.38 560 LEU B CA 1
ATOM 13074 C C . LEU B 1 560 ? 26.203 20.688 -20.359 1 94.38 560 LEU B C 1
ATOM 13076 O O . LEU B 1 560 ? 27.141 20.188 -19.734 1 94.38 560 LEU B O 1
ATOM 13080 N N . ALA B 1 561 ? 26.406 21.547 -21.359 1 93.25 561 ALA B N 1
ATOM 13081 C CA . ALA B 1 561 ? 27.734 21.953 -21.797 1 93.25 561 ALA B CA 1
ATOM 13082 C C . ALA B 1 561 ? 28.516 22.578 -20.641 1 93.25 561 ALA B C 1
ATOM 13084 O O . ALA B 1 561 ? 29.75 22.578 -20.656 1 93.25 561 ALA B O 1
ATOM 13085 N N . PHE B 1 562 ? 27.812 23.172 -19.688 1 95.81 562 PHE B N 1
ATOM 13086 C CA . PHE B 1 562 ? 28.469 23.797 -18.547 1 95.81 562 PHE B CA 1
ATOM 13087 C C . PHE B 1 562 ? 28.531 22.828 -17.359 1 95.81 562 PHE B C 1
ATOM 13089 O O . PHE B 1 562 ? 28.906 23.234 -16.266 1 95.81 562 PHE B O 1
ATOM 13096 N N . GLY B 1 563 ? 28.109 21.562 -17.547 1 93.75 563 GLY B N 1
ATOM 13097 C CA . GLY B 1 563 ? 28.094 20.531 -16.5 1 93.75 563 GLY B CA 1
ATOM 13098 C C . GLY B 1 563 ? 26.703 20.078 -16.141 1 93.75 563 GLY B C 1
ATOM 13099 O O . GLY B 1 563 ? 25.734 20.844 -16.234 1 93.75 563 GLY B O 1
ATOM 13100 N N . PRO B 1 564 ? 26.641 18.844 -15.664 1 94.88 564 PRO B N 1
ATOM 13101 C CA . PRO B 1 564 ? 25.328 18.312 -15.305 1 94.88 564 PRO B CA 1
ATOM 13102 C C . PRO B 1 564 ? 24.734 18.969 -14.07 1 94.88 564 PRO B C 1
ATOM 13104 O O . PRO B 1 564 ? 25.484 19.391 -13.172 1 94.88 564 PRO B O 1
ATOM 13107 N N . SER B 1 565 ? 23.453 19.156 -14.023 1 97.19 565 SER B N 1
ATOM 13108 C CA . SER B 1 565 ? 22.688 19.672 -12.891 1 97.19 565 SER B CA 1
ATOM 13109 C C . SER B 1 565 ? 21.297 19.062 -12.852 1 97.19 565 SER B C 1
ATOM 13111 O O . SER B 1 565 ? 20.938 18.234 -13.711 1 97.19 565 SER B O 1
ATOM 13113 N N . GLY B 1 566 ? 20.531 19.453 -11.836 1 97.19 566 GLY B N 1
ATOM 13114 C CA . GLY B 1 566 ? 19.219 18.859 -11.656 1 97.19 566 GLY B CA 1
ATOM 13115 C C . GLY B 1 566 ? 19.266 17.484 -10.992 1 97.19 566 GLY B C 1
ATOM 13116 O O . GLY B 1 566 ? 20.328 17.062 -10.523 1 97.19 566 GLY B O 1
ATOM 13117 N N . GLY B 1 567 ? 18.047 16.844 -11.008 1 97.56 567 GLY B N 1
ATOM 13118 C CA . GLY B 1 567 ? 18 15.531 -10.367 1 97.56 567 GLY B CA 1
ATOM 13119 C C . GLY B 1 567 ? 16.609 14.922 -10.344 1 97.56 567 GLY B C 1
ATOM 13120 O O . GLY B 1 567 ? 15.625 15.602 -10.648 1 97.56 567 GLY B O 1
ATOM 13121 N N . PHE B 1 568 ? 16.625 13.633 -10.039 1 97.31 568 PHE B N 1
ATOM 13122 C CA . PHE B 1 568 ? 15.398 12.859 -9.875 1 97.31 568 PHE B CA 1
ATOM 13123 C C . PHE B 1 568 ? 15.523 11.898 -8.695 1 97.31 568 PHE B C 1
ATOM 13125 O O . PHE B 1 568 ? 16.578 11.305 -8.477 1 97.31 568 PHE B O 1
ATOM 13132 N N . SER B 1 569 ? 14.445 11.828 -7.883 1 97.75 569 SER B N 1
ATOM 13133 C CA . SER B 1 569 ? 14.422 10.859 -6.793 1 97.75 569 SER B CA 1
ATOM 13134 C C . SER B 1 569 ? 13.031 10.258 -6.609 1 97.75 569 SER B C 1
ATOM 13136 O O . SER B 1 569 ? 12.031 10.883 -6.969 1 97.75 569 SER B O 1
ATOM 13138 N N . MET B 1 570 ? 12.961 9.055 -6.16 1 96.88 570 MET B N 1
ATOM 13139 C CA . MET B 1 570 ? 11.719 8.352 -5.867 1 96.88 570 MET B CA 1
ATOM 13140 C C . MET B 1 570 ? 11.82 7.574 -4.562 1 96.88 570 MET B C 1
ATOM 13142 O O . MET B 1 570 ? 12.922 7.195 -4.148 1 96.88 570 MET B O 1
ATOM 13146 N N . SER B 1 571 ? 10.711 7.355 -3.889 1 97.19 571 SER B N 1
ATOM 13147 C CA . SER B 1 571 ? 10.656 6.523 -2.689 1 97.19 571 SER B CA 1
ATOM 13148 C C . SER B 1 571 ? 9.289 5.855 -2.541 1 97.19 571 SER B C 1
ATOM 13150 O O . SER B 1 571 ? 8.273 6.418 -2.945 1 97.19 571 SER B O 1
ATOM 13152 N N . ASN B 1 572 ? 9.273 4.617 -2.074 1 96.19 572 ASN B N 1
ATOM 13153 C CA . ASN B 1 572 ? 8.086 3.875 -1.655 1 96.19 572 ASN B CA 1
ATOM 13154 C C . ASN B 1 572 ? 8.07 3.652 -0.146 1 96.19 572 ASN B C 1
ATOM 13156 O O . ASN B 1 572 ? 9.031 3.137 0.421 1 96.19 572 ASN B O 1
ATOM 13160 N N . GLU B 1 573 ? 6.926 4.09 0.441 1 95.56 573 GLU B N 1
ATOM 13161 C CA . GLU B 1 573 ? 6.789 3.98 1.891 1 95.56 573 GLU B CA 1
ATOM 13162 C C . GLU B 1 573 ? 5.555 3.168 2.27 1 95.56 573 GLU B C 1
ATOM 13164 O O . GLU B 1 573 ? 4.512 3.273 1.622 1 95.56 573 GLU B O 1
ATOM 13169 N N . ILE B 1 574 ? 5.734 2.352 3.336 1 92.44 574 ILE B N 1
ATOM 13170 C CA . ILE B 1 574 ? 4.641 1.544 3.863 1 92.44 574 ILE B CA 1
ATOM 13171 C C . ILE B 1 574 ? 4.523 1.755 5.371 1 92.44 574 ILE B C 1
ATOM 13173 O O . ILE B 1 574 ? 5.488 1.556 6.109 1 92.44 574 ILE B O 1
ATOM 13177 N N . PHE B 1 575 ? 3.32 2.236 5.801 1 93.88 575 PHE B N 1
ATOM 13178 C CA . PHE B 1 575 ? 2.961 2.354 7.211 1 93.88 575 PHE B CA 1
ATOM 13179 C C . PHE B 1 575 ? 1.878 1.347 7.578 1 93.88 575 PHE B C 1
ATOM 13181 O O . PHE B 1 575 ? 0.949 1.114 6.801 1 93.88 575 PHE B O 1
ATOM 13188 N N . SER B 1 576 ? 2.023 0.755 8.781 1 92.81 576 SER B N 1
ATOM 13189 C CA . SER B 1 576 ? 0.99 -0.199 9.172 1 92.81 576 SER B CA 1
ATOM 13190 C C . SER B 1 576 ? 0.808 -0.227 10.688 1 92.81 576 SER B C 1
ATOM 13192 O O . SER B 1 576 ? 1.786 -0.173 11.438 1 92.81 576 SER B O 1
ATOM 13194 N N . ILE B 1 577 ? -0.436 -0.264 11.125 1 95.19 577 ILE B N 1
ATOM 13195 C CA . ILE B 1 577 ? -0.834 -0.518 12.508 1 95.19 577 ILE B CA 1
ATOM 13196 C C . ILE B 1 577 ? -1.833 -1.673 12.555 1 95.19 577 ILE B C 1
ATOM 13198 O O . ILE B 1 577 ? -2.848 -1.651 11.852 1 95.19 577 ILE B O 1
ATOM 13202 N N . LEU B 1 578 ? -1.564 -2.68 13.234 1 92.94 578 LEU B N 1
ATOM 13203 C CA . LEU B 1 578 ? -2.477 -3.777 13.547 1 92.94 578 LEU B CA 1
ATOM 13204 C C . LEU B 1 578 ? -2.834 -3.783 15.023 1 92.94 578 LEU B C 1
ATOM 13206 O O . LEU B 1 578 ? -1.947 -3.818 15.883 1 92.94 578 LEU B O 1
ATOM 13210 N N . TYR B 1 579 ? -4.129 -3.678 15.352 1 94.56 579 TYR B N 1
ATOM 13211 C CA . TYR B 1 579 ? -4.602 -3.574 16.734 1 94.56 579 TYR B CA 1
ATOM 13212 C C . TYR B 1 579 ? -5.688 -4.605 17.016 1 94.56 579 TYR B C 1
ATOM 13214 O O . TYR B 1 579 ? -6.523 -4.887 16.156 1 94.56 579 TYR B O 1
ATOM 13222 N N . GLY B 1 580 ? -5.684 -5.176 18.203 1 92.94 580 GLY B N 1
ATOM 13223 C CA . GLY B 1 580 ? -6.73 -6.066 18.672 1 92.94 580 GLY B CA 1
ATOM 13224 C C . GLY B 1 580 ? -7.039 -5.895 20.156 1 92.94 580 GLY B C 1
ATOM 13225 O O . GLY B 1 580 ? -6.16 -5.535 20.938 1 92.94 580 GLY B O 1
ATOM 13226 N N . ASP B 1 581 ? -8.352 -6.098 20.516 1 94.06 581 ASP B N 1
ATOM 13227 C CA . ASP B 1 581 ? -8.703 -6.129 21.922 1 94.06 581 ASP B CA 1
ATOM 13228 C C . ASP B 1 581 ? -9.789 -7.16 22.203 1 94.06 581 ASP B C 1
ATOM 13230 O O . ASP B 1 581 ? -10.57 -7.496 21.312 1 94.06 581 ASP B O 1
ATOM 13234 N N . LEU B 1 582 ? -9.781 -7.789 23.344 1 93.75 582 LEU B N 1
ATOM 13235 C CA . LEU B 1 582 ? -10.742 -8.727 23.938 1 93.75 582 LEU B CA 1
ATOM 13236 C C . LEU B 1 582 ? -11.172 -8.266 25.312 1 93.75 582 LEU B C 1
ATOM 13238 O O . LEU B 1 582 ? -10.352 -8.156 26.234 1 93.75 582 LEU B O 1
ATOM 13242 N N . LEU B 1 583 ? -12.469 -7.98 25.453 1 95.06 583 LEU B N 1
ATOM 13243 C CA . LEU B 1 583 ? -12.992 -7.484 26.719 1 95.06 583 LEU B CA 1
ATOM 13244 C C . LEU B 1 583 ? -14.125 -8.375 27.219 1 95.06 583 LEU B C 1
ATOM 13246 O O . LEU B 1 583 ? -15.094 -8.625 26.5 1 95.06 583 LEU B O 1
ATOM 13250 N N . LEU B 1 584 ? -14.047 -8.852 28.406 1 96 584 LEU B N 1
ATOM 13251 C CA . LEU B 1 584 ? -15.086 -9.602 29.109 1 96 584 LEU B CA 1
ATOM 13252 C C . LEU B 1 584 ? -15.68 -8.773 30.234 1 96 584 LEU B C 1
ATOM 13254 O O . LEU B 1 584 ? -14.969 -8.375 31.156 1 96 584 LEU B O 1
ATOM 13258 N N . THR B 1 585 ? -16.969 -8.477 30.141 1 95.56 585 THR B N 1
ATOM 13259 C CA . THR B 1 585 ? -17.625 -7.609 31.109 1 95.56 585 THR B CA 1
ATOM 13260 C C . THR B 1 585 ? -18.719 -8.359 31.859 1 95.56 585 THR B C 1
ATOM 13262 O O . THR B 1 585 ? -19.547 -9.031 31.234 1 95.56 585 THR B O 1
ATOM 13265 N N . TYR B 1 586 ? -18.719 -8.305 33.125 1 95.81 586 TYR B N 1
ATOM 13266 C CA . TYR B 1 586 ? -19.75 -8.852 34 1 95.81 586 TYR B CA 1
ATOM 13267 C C . TYR B 1 586 ? -20.5 -7.738 34.719 1 95.81 586 TYR B C 1
ATOM 13269 O O . TYR B 1 586 ? -19.906 -6.883 35.375 1 95.81 586 TYR B O 1
ATOM 13277 N N . ARG B 1 587 ? -21.812 -7.668 34.562 1 94.25 587 ARG B N 1
ATOM 13278 C CA . ARG B 1 587 ? -22.656 -6.672 35.219 1 94.25 587 ARG B CA 1
ATOM 13279 C C . ARG B 1 587 ? -23.766 -7.34 36 1 94.25 587 ARG B C 1
ATOM 13281 O O . ARG B 1 587 ? -24.562 -8.117 35.469 1 94.25 587 ARG B O 1
ATOM 13288 N N . LYS B 1 588 ? -23.875 -6.965 37.281 1 93.88 588 LYS B N 1
ATOM 13289 C CA . LYS B 1 588 ? -24.875 -7.594 38.156 1 93.88 588 LYS B CA 1
ATOM 13290 C C . LYS B 1 588 ? -25.469 -6.59 39.156 1 93.88 588 LYS B C 1
ATOM 13292 O O . LYS B 1 588 ? -24.734 -5.789 39.719 1 93.88 588 LYS B O 1
ATOM 13297 N N . LYS B 1 589 ? -26.703 -6.633 39.219 1 93.25 589 LYS B N 1
ATOM 13298 C CA . LYS B 1 589 ? -27.359 -5.926 40.312 1 93.25 589 LYS B CA 1
ATOM 13299 C C . LYS B 1 589 ? -27.297 -6.727 41.594 1 93.25 589 LYS B C 1
ATOM 13301 O O . LYS B 1 589 ? -28.094 -7.652 41.812 1 93.25 589 LYS B O 1
ATOM 13306 N N . LEU B 1 590 ? -26.5 -6.387 42.562 1 93.62 590 LEU B N 1
ATOM 13307 C CA . LEU B 1 590 ? -26.312 -7.125 43.781 1 93.62 590 LEU B CA 1
ATOM 13308 C C . LEU B 1 590 ? -27.5 -6.938 44.719 1 93.62 590 LEU B C 1
ATOM 13310 O O . LEU B 1 590 ? -27.906 -7.875 45.406 1 93.62 590 LEU B O 1
ATOM 13314 N N . THR B 1 591 ? -27.938 -5.707 44.812 1 91.81 591 THR B N 1
ATOM 13315 C CA . THR B 1 591 ? -29.156 -5.332 45.531 1 91.81 591 THR B CA 1
ATOM 13316 C C . THR B 1 591 ? -29.969 -4.328 44.719 1 91.81 591 THR B C 1
ATOM 13318 O O . THR B 1 591 ? -29.547 -3.914 43.625 1 91.81 591 THR B O 1
ATOM 13321 N N . ASP B 1 592 ? -31.062 -4.066 45.156 1 87.88 592 ASP B N 1
ATOM 13322 C CA . ASP B 1 592 ? -31.875 -3.09 44.438 1 87.88 592 ASP B CA 1
ATOM 13323 C C . ASP B 1 592 ? -31.188 -1.729 44.375 1 87.88 592 ASP B C 1
ATOM 13325 O O . ASP B 1 592 ? -31.516 -0.901 43.531 1 87.88 592 ASP B O 1
ATOM 13329 N N . GLU B 1 593 ? -30.234 -1.581 45.219 1 90.88 593 GLU B N 1
ATOM 13330 C CA . GLU B 1 593 ? -29.594 -0.268 45.344 1 90.88 593 GLU B CA 1
ATOM 13331 C C . GLU B 1 593 ? -28.172 -0.292 44.781 1 90.88 593 GLU B C 1
ATOM 13333 O O . GLU B 1 593 ? -27.578 0.759 44.531 1 90.88 593 GLU B O 1
ATOM 13338 N N . VAL B 1 594 ? -27.609 -1.423 44.688 1 93.75 594 VAL B N 1
ATOM 13339 C CA . VAL B 1 594 ? -26.203 -1.512 44.344 1 93.75 594 VAL B CA 1
ATOM 13340 C C . VAL B 1 594 ? -26.031 -2.336 43.062 1 93.75 594 VAL B C 1
ATOM 13342 O O . VAL B 1 594 ? -26.531 -3.459 42.969 1 93.75 594 VAL B O 1
ATOM 13345 N N . THR B 1 595 ? -25.375 -1.746 42.062 1 93.94 595 THR B N 1
ATOM 13346 C CA . THR B 1 595 ? -25.031 -2.453 40.844 1 93.94 595 THR B CA 1
ATOM 13347 C C . THR B 1 595 ? -23.516 -2.535 40.688 1 93.94 595 THR B C 1
ATOM 13349 O O . THR B 1 595 ? -22.797 -1.558 40.938 1 93.94 595 THR B O 1
ATOM 13352 N N . LEU B 1 596 ? -23.047 -3.666 40.344 1 94.75 596 LEU B N 1
ATOM 13353 C CA . LEU B 1 596 ? -21.625 -3.918 40.125 1 94.75 596 LEU B CA 1
ATOM 13354 C C . LEU B 1 596 ? -21.344 -4.285 38.688 1 94.75 596 LEU B C 1
ATOM 13356 O O . LEU B 1 596 ? -22.094 -5.055 38.062 1 94.75 596 LEU B O 1
ATOM 13360 N N . SER B 1 597 ? -20.328 -3.645 38.094 1 94.25 597 SER B N 1
ATOM 13361 C CA . SER B 1 597 ? -19.828 -4.008 36.781 1 94.25 597 SER B CA 1
ATOM 13362 C C . SER B 1 597 ? -18.312 -4.234 36.812 1 94.25 597 SER B C 1
ATOM 13364 O O . SER B 1 597 ? -17.562 -3.42 37.344 1 94.25 597 SER B O 1
ATOM 13366 N N . ALA B 1 598 ? -17.844 -5.367 36.281 1 95.56 598 ALA B N 1
ATOM 13367 C CA . ALA B 1 598 ? -16.422 -5.711 36.219 1 95.56 598 ALA B CA 1
ATOM 13368 C C . ALA B 1 598 ? -16.031 -6.086 34.781 1 95.56 598 ALA B C 1
ATOM 13370 O O . ALA B 1 598 ? -16.781 -6.773 34.094 1 95.56 598 ALA B O 1
ATOM 13371 N N . MET B 1 599 ? -14.906 -5.566 34.344 1 95.44 599 MET B N 1
ATOM 13372 C CA . MET B 1 599 ? -14.422 -5.855 33 1 95.44 599 MET B CA 1
ATOM 13373 C C . MET B 1 599 ? -12.961 -6.305 33.031 1 95.44 599 MET B C 1
ATOM 13375 O O . MET B 1 599 ? -12.141 -5.703 33.719 1 95.44 599 MET B O 1
ATOM 13379 N N . ALA B 1 600 ? -12.609 -7.406 32.406 1 95.88 600 ALA B N 1
ATOM 13380 C CA . ALA B 1 600 ? -11.25 -7.871 32.156 1 95.88 600 ALA B CA 1
ATOM 13381 C C . ALA B 1 600 ? -10.953 -7.855 30.656 1 95.88 600 ALA B C 1
ATOM 13383 O O . ALA B 1 600 ? -11.805 -8.203 29.828 1 95.88 600 ALA B O 1
ATOM 13384 N N . GLY B 1 601 ? -9.758 -7.34 30.344 1 95.06 601 GLY B N 1
ATOM 13385 C CA . GLY B 1 601 ? -9.484 -7.238 28.922 1 95.06 601 GLY B CA 1
ATOM 13386 C C . GLY B 1 601 ? -8.016 -7.406 28.594 1 95.06 601 GLY B C 1
ATOM 13387 O O . GLY B 1 601 ? -7.164 -7.426 29.484 1 95.06 601 GLY B O 1
ATOM 13388 N N . TYR B 1 602 ? -7.723 -7.629 27.344 1 94.88 602 TYR B N 1
ATOM 13389 C CA . TYR B 1 602 ? -6.402 -7.727 26.734 1 94.88 602 TYR B CA 1
ATOM 13390 C C . TYR B 1 602 ? -6.344 -6.938 25.422 1 94.88 602 TYR B C 1
ATOM 13392 O O . TYR B 1 602 ? -7.289 -6.953 24.641 1 94.88 602 TYR B O 1
ATOM 13400 N N . THR B 1 603 ? -5.281 -6.121 25.234 1 93.31 603 THR B N 1
ATOM 13401 C CA . THR B 1 603 ? -5.078 -5.379 24 1 93.31 603 THR B CA 1
ATOM 13402 C C . THR B 1 603 ? -3.68 -5.625 23.438 1 93.31 603 THR B C 1
ATOM 13404 O O . THR B 1 603 ? -2.752 -5.926 24.188 1 93.31 603 THR B O 1
ATOM 13407 N N . ALA B 1 604 ? -3.475 -5.551 22.156 1 93.25 604 ALA B N 1
ATOM 13408 C CA . ALA B 1 604 ? -2.182 -5.629 21.469 1 93.25 604 ALA B CA 1
ATOM 13409 C C . ALA B 1 604 ? -2.139 -4.699 20.266 1 93.25 604 ALA B C 1
ATOM 13411 O O . ALA B 1 604 ? -3.127 -4.574 19.531 1 93.25 604 ALA B O 1
ATOM 13412 N N . ASN B 1 605 ? -1.006 -4.039 20.125 1 92.31 605 ASN B N 1
ATOM 13413 C CA . ASN B 1 605 ? -0.799 -3.076 19.047 1 92.31 605 ASN B CA 1
ATOM 13414 C C . ASN B 1 605 ? 0.569 -3.25 18.391 1 92.31 605 ASN B C 1
ATOM 13416 O O . ASN B 1 605 ? 1.596 -3.203 19.078 1 92.31 605 ASN B O 1
ATOM 13420 N N . LYS B 1 606 ? 0.643 -3.48 17.125 1 93.31 606 LYS B N 1
ATOM 13421 C CA . LYS B 1 606 ? 1.888 -3.529 16.359 1 93.31 606 LYS B CA 1
ATOM 13422 C C . LYS B 1 606 ? 1.941 -2.418 15.32 1 93.31 606 LYS B C 1
ATOM 13424 O O . LYS B 1 606 ? 1.031 -2.285 14.5 1 93.31 606 LYS B O 1
ATOM 13429 N N . GLU B 1 607 ? 2.959 -1.667 15.344 1 92.31 607 GLU B N 1
ATOM 13430 C CA . GLU B 1 607 ? 3.203 -0.599 14.375 1 92.31 607 GLU B CA 1
ATOM 13431 C C . GLU B 1 607 ? 4.492 -0.844 13.594 1 92.31 607 GLU B C 1
ATOM 13433 O O . GLU B 1 607 ? 5.516 -1.205 14.18 1 92.31 607 GLU B O 1
ATOM 13438 N N . SER B 1 608 ? 4.449 -0.694 12.297 1 92.38 608 SER B N 1
ATOM 13439 C CA . SER B 1 608 ? 5.633 -0.892 11.469 1 92.38 608 SER B CA 1
ATOM 13440 C C . SER B 1 608 ? 5.723 0.163 10.367 1 92.38 608 SER B C 1
ATOM 13442 O O . SER B 1 608 ? 4.707 0.729 9.961 1 92.38 608 SER B O 1
ATOM 13444 N N . TYR B 1 609 ? 6.945 0.432 9.922 1 92.81 609 TYR B N 1
ATOM 13445 C CA . TYR B 1 609 ? 7.262 1.366 8.852 1 92.81 609 TYR B CA 1
ATOM 13446 C C . TYR B 1 609 ? 8.398 0.837 7.984 1 92.81 609 TYR B C 1
ATOM 13448 O O . TYR B 1 609 ? 9.367 0.265 8.5 1 92.81 609 TYR B O 1
ATOM 13456 N N . SER B 1 610 ? 8.227 0.891 6.648 1 95.06 610 SER B N 1
ATOM 13457 C CA . SER B 1 610 ? 9.273 0.564 5.688 1 95.06 610 SER B CA 1
ATOM 13458 C C . SER B 1 610 ? 9.367 1.617 4.586 1 95.06 610 SER B C 1
ATOM 13460 O O . SER B 1 610 ? 8.344 2.006 4.008 1 95.06 610 SER B O 1
ATOM 13462 N N . SER B 1 611 ? 10.555 2.096 4.352 1 96.44 611 SER B N 1
ATOM 13463 C CA . SER B 1 611 ? 10.805 3.055 3.279 1 96.44 611 SER B CA 1
ATOM 13464 C C . SER B 1 611 ? 12.047 2.684 2.479 1 96.44 611 SER B C 1
ATOM 13466 O O . SER B 1 611 ? 13.07 2.311 3.053 1 96.44 611 SER B O 1
ATOM 13468 N N . ILE B 1 612 ? 11.984 2.645 1.163 1 97.25 612 ILE B N 1
ATOM 13469 C CA . ILE B 1 612 ? 13.117 2.471 0.261 1 97.25 612 ILE B CA 1
ATOM 13470 C C . ILE B 1 612 ? 13.133 3.604 -0.765 1 97.25 612 ILE B C 1
ATOM 13472 O O . ILE B 1 612 ? 12.094 3.986 -1.297 1 97.25 612 ILE B O 1
ATOM 13476 N N . SER B 1 613 ? 14.297 4.164 -1.004 1 97.62 613 SER B N 1
ATOM 13477 C CA . SER B 1 613 ? 14.414 5.301 -1.909 1 97.62 613 SER B CA 1
ATOM 13478 C C . SER B 1 613 ? 15.578 5.117 -2.875 1 97.62 613 SER B C 1
ATOM 13480 O O . SER B 1 613 ? 16.5 4.336 -2.611 1 97.62 613 SER B O 1
ATOM 13482 N N . ARG B 1 614 ? 15.508 5.746 -3.998 1 97.12 614 ARG B N 1
ATOM 13483 C CA . ARG B 1 614 ? 16.531 5.82 -5.031 1 97.12 614 ARG B CA 1
ATOM 13484 C C . ARG B 1 614 ? 16.562 7.199 -5.684 1 97.12 614 ARG B C 1
ATOM 13486 O O . ARG B 1 614 ? 15.523 7.871 -5.762 1 97.12 614 ARG B O 1
ATOM 13493 N N . GLY B 1 615 ? 17.719 7.672 -6.051 1 97.12 615 GLY B N 1
ATOM 13494 C CA . GLY B 1 615 ? 17.844 8.977 -6.684 1 97.12 615 GLY B CA 1
ATOM 13495 C C . GLY B 1 615 ? 19.094 9.117 -7.523 1 97.12 615 GLY B C 1
ATOM 13496 O O . GLY B 1 615 ? 20.047 8.344 -7.371 1 97.12 615 GLY B O 1
ATOM 13497 N N . THR B 1 616 ? 19.062 10.117 -8.453 1 96.94 616 THR B N 1
ATOM 13498 C CA . THR B 1 616 ? 20.234 10.398 -9.273 1 96.94 616 THR B CA 1
ATOM 13499 C C . THR B 1 616 ? 21.359 10.984 -8.43 1 96.94 616 THR B C 1
ATOM 13501 O O . THR B 1 616 ? 21.109 11.539 -7.355 1 96.94 616 THR B O 1
ATOM 13504 N N . ASN B 1 617 ? 22.516 10.766 -8.812 1 95.62 617 ASN B N 1
ATOM 13505 C CA . ASN B 1 617 ? 23.734 11.25 -8.18 1 95.62 617 ASN B CA 1
ATOM 13506 C C . ASN B 1 617 ? 24.609 12.008 -9.164 1 95.62 617 ASN B C 1
ATOM 13508 O O . ASN B 1 617 ? 25 11.461 -10.203 1 95.62 617 ASN B O 1
ATOM 13512 N N . GLY B 1 618 ? 24.891 13.25 -8.883 1 94.5 618 GLY B N 1
ATOM 13513 C CA . GLY B 1 618 ? 25.75 14.055 -9.734 1 94.5 618 GLY B CA 1
ATOM 13514 C C . GLY B 1 618 ? 25 14.82 -10.805 1 94.5 618 GLY B C 1
ATOM 13515 O O . GLY B 1 618 ? 25.609 15.336 -11.742 1 94.5 618 GLY B O 1
ATOM 13516 N N . GLY B 1 619 ? 23.75 14.867 -10.711 1 96.31 619 GLY B N 1
ATOM 13517 C CA . GLY B 1 619 ? 22.938 15.586 -11.68 1 96.31 619 GLY B CA 1
ATOM 13518 C C . GLY B 1 619 ? 22.312 14.68 -12.727 1 96.31 619 GLY B C 1
ATOM 13519 O O . GLY B 1 619 ? 22.156 13.477 -12.5 1 96.31 619 GLY B O 1
ATOM 13520 N N . LEU B 1 620 ? 21.812 15.281 -13.844 1 96.31 620 LEU B N 1
ATOM 13521 C CA . LEU B 1 620 ? 21.172 14.578 -14.953 1 96.31 620 LEU B CA 1
ATOM 13522 C C . LEU B 1 620 ? 22.078 14.57 -16.188 1 96.31 620 LEU B C 1
ATOM 13524 O O . LEU B 1 620 ? 22.516 15.633 -16.641 1 96.31 620 LEU B O 1
ATOM 13528 N N . SER B 1 621 ? 22.328 13.438 -16.656 1 93.94 621 SER B N 1
ATOM 13529 C CA . SER B 1 621 ? 23.172 13.305 -17.844 1 93.94 621 SER B CA 1
ATOM 13530 C C . SER B 1 621 ? 22.453 13.805 -19.078 1 93.94 621 SER B C 1
ATOM 13532 O O . SER B 1 621 ? 23.078 14.078 -20.109 1 93.94 621 SER B O 1
ATOM 13534 N N . THR B 1 622 ? 21.172 13.836 -19.062 1 93.56 622 THR B N 1
ATOM 13535 C CA . THR B 1 622 ? 20.312 14.453 -20.078 1 93.56 622 THR B CA 1
ATOM 13536 C C . THR B 1 622 ? 19.375 15.477 -19.438 1 93.56 622 THR B C 1
ATOM 13538 O O . THR B 1 622 ? 18.672 15.164 -18.469 1 93.56 622 THR B O 1
ATOM 13541 N N . GLU B 1 623 ? 19.375 16.609 -20.047 1 95.19 623 GLU B N 1
ATOM 13542 C CA . GLU B 1 623 ? 18.656 17.719 -19.438 1 95.19 623 GLU B CA 1
ATOM 13543 C C . GLU B 1 623 ? 17.188 17.359 -19.234 1 95.19 623 GLU B C 1
ATOM 13545 O O . GLU B 1 623 ? 16.5 16.984 -20.188 1 95.19 623 GLU B O 1
ATOM 13550 N N . ASN B 1 624 ? 16.719 17.453 -18 1 95.56 624 ASN B N 1
ATOM 13551 C CA . ASN B 1 624 ? 15.336 17.344 -17.562 1 95.56 624 ASN B CA 1
ATOM 13552 C C . ASN B 1 624 ? 14.758 15.969 -17.875 1 95.56 624 ASN B C 1
ATOM 13554 O O . ASN B 1 624 ? 13.547 15.82 -18.062 1 95.56 624 ASN B O 1
ATOM 13558 N N . LEU B 1 625 ? 15.594 14.961 -18.109 1 93.88 625 LEU B N 1
ATOM 13559 C CA . LEU B 1 625 ? 15.117 13.578 -18.094 1 93.88 625 LEU B CA 1
ATOM 13560 C C . LEU B 1 625 ? 15 13.07 -16.656 1 93.88 625 LEU B C 1
ATOM 13562 O O . LEU B 1 625 ? 16 12.711 -16.031 1 93.88 625 LEU B O 1
ATOM 13566 N N . PHE B 1 626 ? 13.766 13.023 -16.219 1 94.62 626 PHE B N 1
ATOM 13567 C CA . PHE B 1 626 ? 13.539 12.719 -14.812 1 94.62 626 PHE B CA 1
ATOM 13568 C C . PHE B 1 626 ? 13.328 11.219 -14.617 1 94.62 626 PHE B C 1
ATOM 13570 O O . PHE B 1 626 ? 12.203 10.773 -14.375 1 94.62 626 PHE B O 1
ATOM 13577 N N . ASP B 1 627 ? 14.375 10.547 -14.609 1 93.19 627 ASP B N 1
ATOM 13578 C CA . ASP B 1 627 ? 14.484 9.102 -14.406 1 93.19 627 ASP B CA 1
ATOM 13579 C C . ASP B 1 627 ? 15.859 8.734 -13.844 1 93.19 627 ASP B C 1
ATOM 13581 O O . ASP B 1 627 ? 16.844 9.43 -14.094 1 93.19 627 ASP B O 1
ATOM 13585 N N . ILE B 1 628 ? 15.922 7.625 -13.172 1 94.44 628 ILE B N 1
ATOM 13586 C CA . ILE B 1 628 ? 17.172 7.211 -12.539 1 94.44 628 ILE B CA 1
ATOM 13587 C C . ILE B 1 628 ? 18.219 6.953 -13.602 1 94.44 628 ILE B C 1
ATOM 13589 O O . ILE B 1 628 ? 19.422 7.086 -13.344 1 94.44 628 ILE B O 1
ATOM 13593 N N . VAL B 1 629 ? 17.875 6.645 -14.836 1 90.5 629 VAL B N 1
ATOM 13594 C CA . VAL B 1 629 ? 18.781 6.309 -15.93 1 90.5 629 VAL B CA 1
ATOM 13595 C C . VAL B 1 629 ? 19.641 7.527 -16.281 1 90.5 629 VAL B C 1
ATOM 13597 O O . VAL B 1 629 ? 20.719 7.391 -16.859 1 90.5 629 VAL B O 1
ATOM 13600 N N . ALA B 1 630 ? 19.125 8.688 -15.945 1 93.94 630 ALA B N 1
ATOM 13601 C CA . ALA B 1 630 ? 19.844 9.922 -16.281 1 93.94 630 ALA B CA 1
ATOM 13602 C C . ALA B 1 630 ? 20.906 10.242 -15.234 1 93.94 630 ALA B C 1
ATOM 13604 O O . ALA B 1 630 ? 21.547 11.289 -15.305 1 93.94 630 ALA B O 1
ATOM 13605 N N . SER B 1 631 ? 21.094 9.383 -14.211 1 95.31 631 SER B N 1
ATOM 13606 C CA . SER B 1 631 ? 22.094 9.641 -13.18 1 95.31 631 SER B CA 1
ATOM 13607 C C . SER B 1 631 ? 23.5 9.711 -13.773 1 95.31 631 SER B C 1
ATOM 13609 O O . SER B 1 631 ? 23.891 8.867 -14.578 1 95.31 631 SER B O 1
ATOM 13611 N N . VAL B 1 632 ? 24.234 10.727 -13.398 1 94.94 632 VAL B N 1
ATOM 13612 C CA . VAL B 1 632 ? 25.594 10.875 -13.891 1 94.94 632 VAL B CA 1
ATOM 13613 C C . VAL B 1 632 ? 26.516 9.883 -13.172 1 94.94 632 VAL B C 1
ATOM 13615 O O . VAL B 1 632 ? 27.297 9.172 -13.812 1 94.94 632 VAL B O 1
ATOM 13618 N N . ASN B 1 633 ? 26.5 9.828 -11.852 1 91.94 633 ASN B N 1
ATOM 13619 C CA . ASN B 1 633 ? 27.203 8.844 -11.031 1 91.94 633 ASN B CA 1
ATOM 13620 C C . ASN B 1 633 ? 26.297 7.688 -10.641 1 91.94 633 ASN B C 1
ATOM 13622 O O . ASN B 1 633 ? 25.109 7.668 -11.008 1 91.94 633 ASN B O 1
ATOM 13626 N N . LEU B 1 634 ? 26.891 6.672 -9.938 1 88.62 634 LEU B N 1
ATOM 13627 C CA . LEU B 1 634 ? 26.031 5.609 -9.422 1 88.62 634 LEU B CA 1
ATOM 13628 C C . LEU B 1 634 ? 24.906 6.188 -8.578 1 88.62 634 LEU B C 1
ATOM 13630 O O . LEU B 1 634 ? 25.156 7.008 -7.688 1 88.62 634 LEU B O 1
ATOM 13634 N N . PRO B 1 635 ? 23.719 5.781 -8.883 1 93.38 635 PRO B N 1
ATOM 13635 C CA . PRO B 1 635 ? 22.562 6.371 -8.195 1 93.38 635 PRO B CA 1
ATOM 13636 C C . PRO B 1 635 ? 22.641 6.215 -6.676 1 93.38 635 PRO B C 1
ATOM 13638 O O . PRO B 1 635 ? 23.156 5.211 -6.18 1 93.38 635 PRO B O 1
ATOM 13641 N N . ASN B 1 636 ? 22.078 7.191 -5.984 1 92.81 636 ASN B N 1
ATOM 13642 C CA . ASN B 1 636 ? 21.938 7.117 -4.535 1 92.81 636 ASN B CA 1
ATOM 13643 C C . ASN B 1 636 ? 20.812 6.168 -4.133 1 92.81 636 ASN B C 1
ATOM 13645 O O . ASN B 1 636 ? 19.891 5.93 -4.914 1 92.81 636 ASN B O 1
ATOM 13649 N N . ASN B 1 637 ? 21.016 5.59 -2.979 1 93.25 637 ASN B N 1
ATOM 13650 C CA . ASN B 1 637 ? 19.953 4.73 -2.447 1 93.25 637 ASN B CA 1
ATOM 13651 C C . ASN B 1 637 ? 19.875 4.824 -0.927 1 93.25 637 ASN B C 1
ATOM 13653 O O . ASN B 1 637 ? 20.859 5.152 -0.264 1 93.25 637 ASN B O 1
ATOM 13657 N N . GLY B 1 638 ? 18.625 4.637 -0.365 1 93.56 638 GLY B N 1
ATOM 13658 C CA . GLY B 1 638 ? 18.375 4.668 1.066 1 93.56 638 GLY B CA 1
ATOM 13659 C C . GLY B 1 638 ? 17.219 3.762 1.489 1 93.56 638 GLY B C 1
ATOM 13660 O O . GLY B 1 638 ? 16.375 3.41 0.674 1 93.56 638 GLY B O 1
ATOM 13661 N N . SER B 1 639 ? 17.344 3.291 2.758 1 93.38 639 SER B N 1
ATOM 13662 C CA . SER B 1 639 ? 16.234 2.514 3.32 1 93.38 639 SER B CA 1
ATOM 13663 C C . SER B 1 639 ? 16.109 2.748 4.82 1 93.38 639 SER B C 1
ATOM 13665 O O . SER B 1 639 ? 17.078 3.094 5.488 1 93.38 639 SER B O 1
ATOM 13667 N N . SER B 1 640 ? 14.82 2.643 5.266 1 91.75 640 SER B N 1
ATOM 13668 C CA . SER B 1 640 ? 14.516 2.723 6.691 1 91.75 640 SER B CA 1
ATOM 13669 C C . SER B 1 640 ? 13.414 1.741 7.074 1 91.75 640 SER B C 1
ATOM 13671 O O . SER B 1 640 ? 12.461 1.546 6.32 1 91.75 640 SER B O 1
ATOM 13673 N N . ARG B 1 641 ? 13.641 1.075 8.297 1 90.69 641 ARG B N 1
ATOM 13674 C CA . ARG B 1 641 ? 12.664 0.145 8.852 1 90.69 641 ARG B CA 1
ATOM 13675 C C . ARG B 1 641 ? 12.492 0.364 10.352 1 90.69 641 ARG B C 1
ATOM 13677 O O . ARG B 1 641 ? 13.477 0.541 11.078 1 90.69 641 ARG B O 1
ATOM 13684 N N . THR B 1 642 ? 11.234 0.405 10.805 1 90.75 642 THR B N 1
ATOM 13685 C CA . THR B 1 642 ? 10.938 0.456 12.234 1 90.75 642 THR B CA 1
ATOM 13686 C C . THR B 1 642 ? 9.766 -0.463 12.578 1 90.75 642 THR B C 1
ATOM 13688 O O . THR B 1 642 ? 8.898 -0.711 11.734 1 90.75 642 THR B O 1
ATOM 13691 N N . SER B 1 643 ? 9.805 -1.042 13.711 1 90.19 643 SER B N 1
ATOM 13692 C CA . SER B 1 643 ? 8.727 -1.885 14.219 1 90.19 643 SER B CA 1
ATOM 13693 C C . SER B 1 643 ? 8.625 -1.791 15.734 1 90.19 643 SER B C 1
ATOM 13695 O O . SER B 1 643 ? 9.641 -1.717 16.438 1 90.19 643 SER B O 1
ATOM 13697 N N . GLN B 1 644 ? 7.383 -1.736 16.25 1 90.69 644 GLN B N 1
ATOM 13698 C CA . GLN B 1 644 ? 7.113 -1.69 17.672 1 90.69 644 GLN B CA 1
ATOM 13699 C C . GLN B 1 644 ? 5.852 -2.48 18.031 1 90.69 644 GLN B C 1
ATOM 13701 O O . GLN B 1 644 ? 4.867 -2.443 17.281 1 90.69 644 GLN B O 1
ATOM 13706 N N . VAL B 1 645 ? 5.918 -3.23 19.125 1 92.19 645 VAL B N 1
ATOM 13707 C CA . VAL B 1 645 ? 4.77 -3.971 19.641 1 92.19 645 VAL B CA 1
ATOM 13708 C C . VAL B 1 645 ? 4.516 -3.588 21.094 1 92.19 645 VAL B C 1
ATOM 13710 O O . VAL B 1 645 ? 5.457 -3.443 21.875 1 92.19 645 VAL B O 1
ATOM 13713 N N . ILE B 1 646 ? 3.295 -3.332 21.438 1 92.31 646 ILE B N 1
ATOM 13714 C CA . ILE B 1 646 ? 2.834 -3.117 22.812 1 92.31 646 ILE B CA 1
ATOM 13715 C C . ILE B 1 646 ? 1.639 -4.02 23.094 1 92.31 646 ILE B C 1
ATOM 13717 O O . ILE B 1 646 ? 0.675 -4.051 22.328 1 92.31 646 ILE B O 1
ATOM 13721 N N . ASP B 1 647 ? 1.678 -4.77 24.109 1 92.62 647 ASP B N 1
ATOM 13722 C CA . ASP B 1 647 ? 0.498 -5.496 24.578 1 92.62 647 ASP B CA 1
ATOM 13723 C C . ASP B 1 647 ? 0.181 -5.168 26.031 1 92.62 647 ASP B C 1
ATOM 13725 O O . ASP B 1 647 ? 1.026 -4.629 26.75 1 92.62 647 ASP B O 1
ATOM 13729 N N . ALA B 1 648 ? -1.078 -5.418 26.438 1 94.31 648 ALA B N 1
ATOM 13730 C CA . ALA B 1 648 ? -1.493 -5.012 27.781 1 94.31 648 ALA B CA 1
ATOM 13731 C C . ALA B 1 648 ? -2.643 -5.879 28.297 1 94.31 648 ALA B C 1
ATOM 13733 O O . ALA B 1 648 ? -3.51 -6.285 27.516 1 94.31 648 ALA B O 1
ATOM 13734 N N . ALA B 1 649 ? -2.598 -6.148 29.531 1 95.56 649 ALA B N 1
ATOM 13735 C CA . ALA B 1 649 ? -3.73 -6.688 30.281 1 95.56 649 ALA B CA 1
ATOM 13736 C C . ALA B 1 649 ? -4.359 -5.617 31.172 1 95.56 649 ALA B C 1
ATOM 13738 O O . ALA B 1 649 ? -3.654 -4.797 31.766 1 95.56 649 ALA B O 1
ATOM 13739 N N . LEU B 1 650 ? -5.711 -5.617 31.172 1 94.75 650 LEU B N 1
ATOM 13740 C CA . LEU B 1 650 ? -6.348 -4.562 31.953 1 94.75 650 LEU B CA 1
ATOM 13741 C C . LEU B 1 650 ? -7.602 -5.082 32.656 1 94.75 650 LEU B C 1
ATOM 13743 O O . LEU B 1 650 ? -8.133 -6.137 32.281 1 94.75 650 LEU B O 1
ATOM 13747 N N . GLY B 1 651 ? -8.07 -4.344 33.625 1 95.06 651 GLY B N 1
ATOM 13748 C CA . GLY B 1 651 ? -9.273 -4.637 34.406 1 95.06 651 GLY B CA 1
ATOM 13749 C C . GLY B 1 651 ? -9.906 -3.398 35 1 95.06 651 GLY B C 1
ATOM 13750 O O . GLY B 1 651 ? -9.203 -2.475 35.406 1 95.06 651 GLY B O 1
ATOM 13751 N N . THR B 1 652 ? -11.211 -3.32 35 1 94.88 652 THR B N 1
ATOM 13752 C CA . THR B 1 652 ? -11.953 -2.236 35.625 1 94.88 652 THR B CA 1
ATOM 13753 C C . THR B 1 652 ? -13.07 -2.789 36.5 1 94.88 652 THR B C 1
ATOM 13755 O O . THR B 1 652 ? -13.617 -3.855 36.219 1 94.88 652 THR B O 1
ATOM 13758 N N . VAL B 1 653 ? -13.352 -2.129 37.625 1 95.19 653 VAL B N 1
ATOM 13759 C CA . VAL B 1 653 ? -14.484 -2.418 38.5 1 95.19 653 VAL B CA 1
ATOM 13760 C C . VAL B 1 653 ? -15.266 -1.135 38.75 1 95.19 653 VAL B C 1
ATOM 13762 O O . VAL B 1 653 ? -14.688 -0.105 39.125 1 95.19 653 VAL B O 1
ATOM 13765 N N . ASN B 1 654 ? -16.547 -1.226 38.531 1 94.12 654 ASN B N 1
ATOM 13766 C CA . ASN B 1 654 ? -17.438 -0.084 38.719 1 94.12 654 ASN B CA 1
ATOM 13767 C C . ASN B 1 654 ? -18.531 -0.392 39.75 1 94.12 654 ASN B C 1
ATOM 13769 O O . ASN B 1 654 ? -19.156 -1.456 39.688 1 94.12 654 ASN B O 1
ATOM 13773 N N . PHE B 1 655 ? -18.734 0.521 40.625 1 94.62 655 PHE B N 1
ATOM 13774 C CA . PHE B 1 655 ? -19.797 0.45 41.625 1 94.62 655 PHE B CA 1
ATOM 13775 C C . PHE B 1 655 ? -20.781 1.606 41.438 1 94.62 655 PHE B C 1
ATOM 13777 O O . PHE B 1 655 ? -20.359 2.76 41.312 1 94.62 655 PHE B O 1
ATOM 13784 N N . ASP B 1 656 ? -22.062 1.24 41.438 1 94.62 656 ASP B N 1
ATOM 13785 C CA . ASP B 1 656 ? -23.156 2.215 41.375 1 94.62 656 ASP B CA 1
ATOM 13786 C C . ASP B 1 656 ? -24.062 2.078 42.594 1 94.62 656 ASP B C 1
ATOM 13788 O O . ASP B 1 656 ? -24.719 1.049 42.781 1 94.62 656 ASP B O 1
ATOM 13792 N N . TYR B 1 657 ? -24.141 3.076 43.375 1 94.94 657 TYR B N 1
ATOM 13793 C CA . TYR B 1 657 ? -25 3.08 44.562 1 94.94 657 TYR B CA 1
ATOM 13794 C C . TYR B 1 657 ? -26.219 3.988 44.344 1 94.94 657 TYR B C 1
ATOM 13796 O O . TYR B 1 657 ? -26.078 5.215 44.312 1 94.94 657 TYR B O 1
ATOM 13804 N N . LYS B 1 658 ? -27.453 3.453 44.188 1 92.19 658 LYS B N 1
ATOM 13805 C CA . LYS B 1 658 ? -28.766 4.082 44.062 1 92.19 658 LYS B CA 1
ATOM 13806 C C . LYS B 1 658 ? -28.812 5.039 42.875 1 92.19 658 LYS B C 1
ATOM 13808 O O . LYS B 1 658 ? -29.641 5.953 42.844 1 92.19 658 LYS B O 1
ATOM 13813 N N . GLY B 1 659 ? -27.797 5.031 42.094 1 89.38 659 GLY B N 1
ATOM 13814 C CA . GLY B 1 659 ? -27.797 5.859 40.875 1 89.38 659 GLY B CA 1
ATOM 13815 C C . GLY B 1 659 ? -27.266 7.258 41.125 1 89.38 659 GLY B C 1
ATOM 13816 O O . GLY B 1 659 ? -27.328 8.109 40.25 1 89.38 659 GLY B O 1
ATOM 13817 N N . PHE B 1 660 ? -26.781 7.57 42.312 1 92.38 660 PHE B N 1
ATOM 13818 C CA . PHE B 1 660 ? -26.266 8.922 42.531 1 92.38 660 PHE B CA 1
ATOM 13819 C C . PHE B 1 660 ? -24.828 8.891 43 1 92.38 660 PHE B C 1
ATOM 13821 O O . PHE B 1 660 ? -24.156 9.93 43.031 1 92.38 660 PHE B O 1
ATOM 13828 N N . TRP B 1 661 ? -24.219 7.777 43.375 1 95.44 661 TRP B N 1
ATOM 13829 C CA . TRP B 1 661 ? -22.812 7.652 43.719 1 95.44 661 TRP B CA 1
ATOM 13830 C C . TRP B 1 661 ? -22.141 6.551 42.906 1 95.44 661 TRP B C 1
ATOM 13832 O O . TRP B 1 661 ? -22.547 5.387 42.969 1 95.44 661 TRP B O 1
ATOM 13842 N N . PHE B 1 662 ? -21.125 6.906 42.25 1 95.81 662 PHE B N 1
ATOM 13843 C CA . PHE B 1 662 ? -20.422 5.988 41.375 1 95.81 662 PHE B CA 1
ATOM 13844 C C . PHE B 1 662 ? -18.938 5.922 41.719 1 95.81 662 PHE B C 1
ATOM 13846 O O . PHE B 1 662 ? -18.328 6.941 42.031 1 95.81 662 PHE B O 1
ATOM 13853 N N . LEU B 1 663 ? -18.359 4.73 41.719 1 95.88 663 LEU B N 1
ATOM 13854 C CA . LEU B 1 663 ? -16.938 4.477 41.969 1 95.88 663 LEU B CA 1
ATOM 13855 C C . LEU B 1 663 ? -16.375 3.537 40.906 1 95.88 663 LEU B C 1
ATOM 13857 O O . LEU B 1 663 ? -17 2.531 40.562 1 95.88 663 LEU B O 1
ATOM 13861 N N . GLU B 1 664 ? -15.211 3.934 40.375 1 94.81 664 GLU B N 1
ATOM 13862 C CA . GLU B 1 664 ? -14.562 3.078 39.375 1 94.81 664 GLU B CA 1
ATOM 13863 C C . GLU B 1 664 ? -13.078 2.91 39.688 1 94.81 664 GLU B C 1
ATOM 13865 O O . GLU B 1 664 ? -12.391 3.881 40 1 94.81 664 GLU B O 1
ATOM 13870 N N . GLY B 1 665 ? -12.562 1.698 39.594 1 95 665 GLY B N 1
ATOM 13871 C CA . GLY B 1 665 ? -11.148 1.362 39.656 1 95 665 GLY B CA 1
ATOM 13872 C C . GLY B 1 665 ? -10.641 0.663 38.406 1 95 665 GLY B C 1
ATOM 13873 O O . GLY B 1 665 ? -11.344 -0.158 37.812 1 95 665 GLY B O 1
ATOM 13874 N N . THR B 1 666 ? -9.461 1.083 37.938 1 94.31 666 THR B N 1
ATOM 13875 C CA . THR B 1 666 ? -8.852 0.501 36.75 1 94.31 666 THR B CA 1
ATOM 13876 C C . THR B 1 666 ? -7.395 0.132 37.031 1 94.31 666 THR B C 1
ATOM 13878 O O . THR B 1 666 ? -6.684 0.854 37.719 1 94.31 666 THR B O 1
ATOM 13881 N N . ILE B 1 667 ? -6.953 -1 36.5 1 95.62 667 ILE B N 1
ATOM 13882 C CA . ILE B 1 667 ? -5.547 -1.396 36.5 1 95.62 667 ILE B CA 1
ATOM 13883 C C . ILE B 1 667 ? -5.148 -1.91 35.125 1 95.62 667 ILE B C 1
ATOM 13885 O O . ILE B 1 667 ? -5.934 -2.586 34.469 1 95.62 667 ILE B O 1
ATOM 13889 N N . ARG B 1 668 ? -4.008 -1.46 34.594 1 95 668 ARG B N 1
ATOM 13890 C CA . ARG B 1 668 ? -3.486 -1.872 33.312 1 95 668 ARG B CA 1
ATOM 13891 C C . ARG B 1 668 ? -1.997 -2.188 33.375 1 95 668 ARG B C 1
ATOM 13893 O O . ARG B 1 668 ? -1.241 -1.472 34.031 1 95 668 ARG B O 1
ATOM 13900 N N . ARG B 1 669 ? -1.601 -3.277 32.844 1 95 669 ARG B N 1
ATOM 13901 C CA . ARG B 1 669 ? -0.196 -3.656 32.719 1 95 669 ARG B CA 1
ATOM 13902 C C . ARG B 1 669 ? 0.239 -3.701 31.266 1 95 669 ARG B C 1
ATOM 13904 O O . ARG B 1 669 ? -0.293 -4.484 30.469 1 95 669 ARG B O 1
ATOM 13911 N N . ASP B 1 670 ? 1.257 -2.924 30.984 1 93.44 670 ASP B N 1
ATOM 13912 C CA . ASP B 1 670 ? 1.77 -2.844 29.609 1 93.44 670 ASP B CA 1
ATOM 13913 C C . ASP B 1 670 ? 3.117 -3.549 29.484 1 93.44 670 ASP B C 1
ATOM 13915 O O . ASP B 1 670 ? 3.906 -3.561 30.438 1 93.44 670 ASP B O 1
ATOM 13919 N N . ARG B 1 671 ? 3.326 -4.117 28.328 1 92.12 671 ARG B N 1
ATOM 13920 C CA . ARG B 1 671 ? 4.641 -4.566 27.875 1 92.12 671 ARG B CA 1
ATOM 13921 C C . ARG B 1 671 ? 4.984 -3.988 26.516 1 92.12 671 ARG B C 1
ATOM 13923 O O . ARG B 1 671 ? 4.129 -3.924 25.625 1 92.12 671 ARG B O 1
ATOM 13930 N N . THR B 1 672 ? 6.285 -3.523 26.359 1 91.38 672 THR B N 1
ATOM 13931 C CA . THR B 1 672 ? 6.66 -2.885 25.094 1 91.38 672 THR B CA 1
ATOM 13932 C C . THR B 1 672 ? 7.965 -3.465 24.562 1 91.38 672 THR B C 1
ATOM 13934 O O . THR B 1 672 ? 8.836 -3.863 25.328 1 91.38 672 THR B O 1
ATOM 13937 N N . SER B 1 673 ? 8.141 -3.475 23.234 1 89 673 SER B N 1
ATOM 13938 C CA . SER B 1 673 ? 9.367 -3.943 22.594 1 89 673 SER B CA 1
ATOM 13939 C C . SER B 1 673 ? 10.398 -2.826 22.484 1 89 673 SER B C 1
ATOM 13941 O O . SER B 1 673 ? 11.547 -3.066 22.109 1 89 673 SER B O 1
ATOM 13943 N N . THR B 1 674 ? 10.078 -1.637 22.812 1 86.38 674 THR B N 1
ATOM 13944 C CA . THR B 1 674 ? 10.977 -0.491 22.688 1 86.38 674 THR B CA 1
ATOM 13945 C C . THR B 1 674 ? 12.039 -0.52 23.781 1 86.38 674 THR B C 1
ATOM 13947 O O . THR B 1 674 ? 13.078 0.142 23.672 1 86.38 674 THR B O 1
ATOM 13950 N N . MET B 1 675 ? 11.781 -1.276 24.75 1 87.56 675 MET B N 1
ATOM 13951 C CA . MET B 1 675 ? 12.68 -1.308 25.906 1 87.56 675 MET B CA 1
ATOM 13952 C C . MET B 1 675 ? 13.297 -2.689 26.062 1 87.56 675 MET B C 1
ATOM 13954 O O . MET B 1 675 ? 12.914 -3.637 25.375 1 87.56 675 MET B O 1
ATOM 13958 N N . ASN B 1 676 ? 14.336 -2.736 26.938 1 87.06 676 ASN B N 1
ATOM 13959 C CA . ASN B 1 676 ? 14.992 -4.008 27.219 1 87.06 676 ASN B CA 1
ATOM 13960 C C . ASN B 1 676 ? 13.984 -5.062 27.688 1 87.06 676 ASN B C 1
ATOM 13962 O O . ASN B 1 676 ? 13.133 -4.789 28.531 1 87.06 676 ASN B O 1
ATOM 13966 N N . PRO B 1 677 ? 14.062 -6.23 27.125 1 84.94 677 PRO B N 1
ATOM 13967 C CA . PRO B 1 677 ? 13.078 -7.277 27.422 1 84.94 677 PRO B CA 1
ATOM 13968 C C . PRO B 1 677 ? 13.023 -7.637 28.906 1 84.94 677 PRO B C 1
ATOM 13970 O O . PRO B 1 677 ? 11.992 -8.109 29.391 1 84.94 677 PRO B O 1
ATOM 13973 N N . ASP B 1 678 ? 14.055 -7.422 29.641 1 85.19 678 ASP B N 1
ATOM 13974 C CA . ASP B 1 678 ? 14.086 -7.75 31.062 1 85.19 678 ASP B CA 1
ATOM 13975 C C . ASP B 1 678 ? 13.398 -6.664 31.891 1 85.19 678 ASP B C 1
ATOM 13977 O O . ASP B 1 678 ? 13.07 -6.875 33.062 1 85.19 678 ASP B O 1
ATOM 13981 N N . ASN B 1 679 ? 13.227 -5.512 31.359 1 87 679 ASN B N 1
ATOM 13982 C CA . ASN B 1 679 ? 12.617 -4.371 32.031 1 87 679 ASN B CA 1
ATOM 13983 C C . ASN B 1 679 ? 11.625 -3.641 31.141 1 87 679 ASN B C 1
ATOM 13985 O O . ASN B 1 679 ? 11.734 -2.43 30.953 1 87 679 ASN B O 1
ATOM 13989 N N . ASN B 1 680 ? 10.68 -4.305 30.641 1 90.19 680 ASN B N 1
ATOM 13990 C CA . ASN B 1 680 ? 9.805 -3.689 29.641 1 90.19 680 ASN B CA 1
ATOM 13991 C C . ASN B 1 680 ? 8.336 -3.795 30.047 1 90.19 680 ASN B C 1
ATOM 13993 O O . ASN B 1 680 ? 7.449 -3.654 29.203 1 90.19 680 ASN B O 1
ATOM 13997 N N . ALA B 1 681 ? 8.039 -4.184 31.312 1 92 681 ALA B N 1
ATOM 13998 C CA . ALA B 1 681 ? 6.664 -4.301 31.797 1 92 681 ALA B CA 1
ATOM 13999 C C . ALA B 1 681 ? 6.371 -3.258 32.875 1 92 681 ALA B C 1
ATOM 14001 O O . ALA B 1 681 ? 7.195 -3.016 33.75 1 92 681 ALA B O 1
ATOM 14002 N N . PHE B 1 682 ? 5.172 -2.602 32.812 1 92.06 682 PHE B N 1
ATOM 14003 C CA . PHE B 1 682 ? 4.84 -1.523 33.719 1 92.06 682 PHE B CA 1
ATOM 14004 C C . PHE B 1 682 ? 3.355 -1.536 34.062 1 92.06 682 PHE B C 1
ATOM 14006 O O . PHE B 1 682 ? 2.523 -1.858 33.219 1 92.06 682 PHE B O 1
ATOM 14013 N N . VAL B 1 683 ? 2.975 -1.112 35.219 1 94.38 683 VAL B N 1
ATOM 14014 C CA . VAL B 1 683 ? 1.6 -1.155 35.688 1 94.38 683 VAL B CA 1
ATOM 14015 C C . VAL B 1 683 ? 1.084 0.265 35.906 1 94.38 683 VAL B C 1
ATOM 14017 O O . VAL B 1 683 ? 1.79 1.111 36.469 1 94.38 683 VAL B O 1
ATOM 14020 N N . TYR B 1 684 ? -0.122 0.529 35.562 1 94.19 684 TYR B N 1
ATOM 14021 C CA . TYR B 1 684 ? -0.748 1.845 35.656 1 94.19 684 TYR B CA 1
ATOM 14022 C C . TYR B 1 684 ? -2.102 1.764 36.344 1 94.19 684 TYR B C 1
ATOM 14024 O O . TYR B 1 684 ? -3.119 1.484 35.719 1 94.19 684 TYR B O 1
ATOM 14032 N N . PRO B 1 685 ? -2.252 2.109 37.531 1 95 685 PRO B N 1
ATOM 14033 C CA . PRO B 1 685 ? -3.525 2.121 38.25 1 95 685 PRO B CA 1
ATOM 14034 C C . PRO B 1 685 ? -4.25 3.463 38.156 1 95 685 PRO B C 1
ATOM 14036 O O . PRO B 1 685 ? -3.609 4.5 37.969 1 95 685 PRO B O 1
ATOM 14039 N N . SER B 1 686 ? -5.547 3.504 38.344 1 95.31 686 SER B N 1
ATOM 14040 C CA . SER B 1 686 ? -6.363 4.715 38.375 1 95.31 686 SER B CA 1
ATOM 14041 C C . SER B 1 686 ? -7.66 4.484 39.125 1 95.31 686 SER B C 1
ATOM 14043 O O . SER B 1 686 ? -8.102 3.342 39.281 1 95.31 686 SER B O 1
ATOM 14045 N N . ALA B 1 687 ? -8.242 5.531 39.656 1 96.06 687 ALA B N 1
ATOM 14046 C CA . ALA B 1 687 ? -9.516 5.512 40.344 1 96.06 687 ALA B CA 1
ATOM 14047 C C . ALA B 1 687 ? -10.273 6.824 40.156 1 96.06 687 ALA B C 1
ATOM 14049 O O . ALA B 1 687 ? -9.656 7.891 40.062 1 96.06 687 ALA B O 1
ATOM 14050 N N . ASN B 1 688 ? -11.57 6.727 40.094 1 95.81 688 ASN B N 1
ATOM 14051 C CA . ASN B 1 688 ? -12.383 7.938 40 1 95.81 688 ASN B CA 1
ATOM 14052 C C . ASN B 1 688 ? -13.75 7.734 40.656 1 95.81 688 ASN B C 1
ATOM 14054 O O . ASN B 1 688 ? -14.18 6.602 40.844 1 95.81 688 ASN B O 1
ATOM 14058 N N . THR B 1 689 ? -14.438 8.828 40.938 1 96.19 689 THR B N 1
ATOM 14059 C CA . THR B 1 689 ? -15.734 8.812 41.594 1 96.19 689 THR B CA 1
ATOM 14060 C C . THR B 1 689 ? -16.578 10 41.156 1 96.19 689 THR B C 1
ATOM 14062 O O . THR B 1 689 ? -16.047 11.031 40.781 1 96.19 689 THR B O 1
ATOM 14065 N N . SER B 1 690 ? -17.828 9.75 41.094 1 96.19 690 SER B N 1
ATOM 14066 C CA . SER B 1 690 ? -18.812 10.781 40.844 1 96.19 690 SER B CA 1
ATOM 14067 C C . SER B 1 690 ? -19.969 10.719 41.812 1 96.19 690 SER B C 1
ATOM 14069 O O . SER B 1 690 ? -20.438 9.633 42.188 1 96.19 690 SER B O 1
ATOM 14071 N N . PHE B 1 691 ? -20.375 11.906 42.312 1 96.25 691 PHE B N 1
ATOM 14072 C CA . PHE B 1 691 ? -21.469 12.031 43.25 1 96.25 691 PHE B CA 1
ATOM 14073 C C . PHE B 1 691 ? -22.469 13.078 42.781 1 96.25 691 PHE B C 1
ATOM 14075 O O . PHE B 1 691 ? -22.141 14.266 42.688 1 96.25 691 PHE B O 1
ATOM 14082 N N . ILE B 1 692 ? -23.703 12.609 42.562 1 95.62 692 ILE B N 1
ATOM 14083 C CA . ILE B 1 692 ? -24.75 13.516 42.125 1 95.62 692 ILE B CA 1
ATOM 14084 C C . ILE B 1 692 ? -25.484 14.078 43.344 1 95.62 692 ILE B C 1
ATOM 14086 O O . ILE B 1 692 ? -26.516 13.539 43.75 1 95.62 692 ILE B O 1
ATOM 14090 N N . LEU B 1 693 ? -25.141 15.172 43.719 1 95 693 LEU B N 1
ATOM 14091 C CA . LEU B 1 693 ? -25.672 15.805 44.938 1 95 693 LEU B CA 1
ATOM 14092 C C . LEU B 1 693 ? -27.156 16.141 44.75 1 95 693 LEU B C 1
ATOM 14094 O O . LEU B 1 693 ? -27.938 16 45.688 1 95 693 LEU B O 1
ATOM 14098 N N . SER B 1 694 ? -27.531 16.625 43.625 1 92.06 694 SER B N 1
ATOM 14099 C CA . SER B 1 694 ? -28.906 17.031 43.344 1 92.06 694 SER B CA 1
ATOM 14100 C C . SER B 1 694 ? -29.859 15.844 43.438 1 92.06 694 SER B C 1
ATOM 14102 O O . SER B 1 694 ? -31.062 16.016 43.688 1 92.06 694 SER B O 1
ATOM 14104 N N . ASP B 1 695 ? -29.391 14.68 43.188 1 90.62 695 ASP B N 1
ATOM 14105 C CA . ASP B 1 695 ? -30.219 13.484 43.281 1 90.62 695 ASP B CA 1
ATOM 14106 C C . ASP B 1 695 ? -30.203 12.945 44.719 1 90.62 695 ASP B C 1
ATOM 14108 O O . ASP B 1 695 ? -31.141 12.281 45.156 1 90.62 695 ASP B O 1
ATOM 14112 N N . ALA B 1 696 ? -29.141 13.211 45.531 1 92.31 696 ALA B N 1
ATOM 14113 C CA . ALA B 1 696 ? -28.984 12.68 46.875 1 92.31 696 ALA B CA 1
ATOM 14114 C C . ALA B 1 696 ? -29.734 13.531 47.906 1 92.31 696 ALA B C 1
ATOM 14116 O O . ALA B 1 696 ? -30.234 13.016 48.906 1 92.31 696 ALA B O 1
ATOM 14117 N N . ILE B 1 697 ? -29.766 14.898 47.656 1 92.88 697 ILE B N 1
ATOM 14118 C CA . ILE B 1 697 ? -30.422 15.82 48.594 1 92.88 697 ILE B CA 1
ATOM 14119 C C . ILE B 1 697 ? -31.281 16.812 47.781 1 92.88 697 ILE B C 1
ATOM 14121 O O . ILE B 1 697 ? -31.047 17.047 46.594 1 92.88 697 ILE B O 1
ATOM 14125 N N . GLU B 1 698 ? -32.219 17.344 48.469 1 90.25 698 GLU B N 1
ATOM 14126 C CA . GLU B 1 698 ? -33.031 18.359 47.844 1 90.25 698 GLU B CA 1
ATOM 14127 C C . GLU B 1 698 ? -32.375 19.719 47.812 1 90.25 698 GLU B C 1
ATOM 14129 O O . GLU B 1 698 ? -32.062 20.281 48.875 1 90.25 698 GLU B O 1
ATOM 14134 N N . LEU B 1 699 ? -32.125 20.156 46.75 1 93.06 699 LEU B N 1
ATOM 14135 C CA . LEU B 1 699 ? -31.484 21.453 46.594 1 93.06 699 LEU B CA 1
ATOM 14136 C C . LEU B 1 699 ? -32.5 22.516 46.156 1 93.06 699 LEU B C 1
ATOM 14138 O O . LEU B 1 699 ? -33.594 22.188 45.75 1 93.06 699 LEU B O 1
ATOM 14142 N N . PRO B 1 700 ? -32.062 23.797 46.281 1 91.88 700 PRO B N 1
ATOM 14143 C CA . PRO B 1 700 ? -32.969 24.844 45.812 1 91.88 700 PRO B CA 1
ATOM 14144 C C . PRO B 1 700 ? -33.406 24.672 44.375 1 91.88 700 PRO B C 1
ATOM 14146 O O . PRO B 1 700 ? -32.594 24.188 43.531 1 91.88 700 PRO B O 1
ATOM 14149 N N . GLY B 1 701 ? -34.531 25.125 44 1 86.5 701 GLY B N 1
ATOM 14150 C CA . GLY B 1 701 ? -35.156 24.891 42.688 1 86.5 701 GLY B CA 1
ATOM 14151 C C . GLY B 1 701 ? -34.344 25.469 41.531 1 86.5 701 GLY B C 1
ATOM 14152 O O . GLY B 1 701 ? -34.438 25 40.406 1 86.5 701 GLY B O 1
ATOM 14153 N N . PHE B 1 702 ? -33.594 26.438 41.812 1 90.06 702 PHE B N 1
ATOM 14154 C CA . PHE B 1 702 ? -32.844 27.062 40.719 1 90.06 702 PHE B CA 1
ATOM 14155 C C . PHE B 1 702 ? -31.641 26.219 40.375 1 90.06 702 PHE B C 1
ATOM 14157 O O . PHE B 1 702 ? -31.031 26.406 39.312 1 90.06 702 PHE B O 1
ATOM 14164 N N . ILE B 1 703 ? -31.312 25.172 41.188 1 93.88 703 ILE B N 1
ATOM 14165 C CA . ILE B 1 703 ? -30.234 24.234 40.875 1 93.88 703 ILE B CA 1
ATOM 14166 C C . ILE B 1 703 ? -30.812 22.938 40.344 1 93.88 703 ILE B C 1
ATOM 14168 O O . ILE B 1 703 ? -31.438 22.172 41.094 1 93.88 703 ILE B O 1
ATOM 14172 N N . ASN B 1 704 ? -30.641 22.656 39.125 1 88.5 704 ASN B N 1
ATOM 14173 C CA . ASN B 1 704 ? -31.219 21.484 38.469 1 88.5 704 ASN B CA 1
ATOM 14174 C C . ASN B 1 704 ? -30.281 20.281 38.562 1 88.5 704 ASN B C 1
ATOM 14176 O O . ASN B 1 704 ? -30.719 19.141 38.594 1 88.5 704 ASN B O 1
ATOM 14180 N N . LEU B 1 705 ? -29.047 20.531 38.406 1 91.38 705 LEU B N 1
ATOM 14181 C CA . LEU B 1 705 ? -28.031 19.484 38.5 1 91.38 705 LEU B CA 1
ATOM 14182 C C . LEU B 1 705 ? -26.812 19.984 39.281 1 91.38 705 LEU B C 1
ATOM 14184 O O . LEU B 1 705 ? -26.359 21.125 39.094 1 91.38 705 LEU B O 1
ATOM 14188 N N . ALA B 1 706 ? -26.312 19.203 40.188 1 94.5 706 ALA B N 1
ATOM 14189 C CA . ALA B 1 706 ? -25.047 19.406 40.875 1 94.5 706 ALA B CA 1
ATOM 14190 C C . ALA B 1 706 ? -24.266 18.109 41.031 1 94.5 706 ALA B C 1
ATOM 14192 O O . ALA B 1 706 ? -24.719 17.172 41.688 1 94.5 706 ALA B O 1
ATOM 14193 N N . LYS B 1 707 ? -23.266 18.047 40.344 1 95.69 707 LYS B N 1
ATOM 14194 C CA . LYS B 1 707 ? -22.406 16.859 40.312 1 95.69 707 LYS B CA 1
ATOM 14195 C C . LYS B 1 707 ? -21 17.188 40.812 1 95.69 707 LYS B C 1
ATOM 14197 O O . LYS B 1 707 ? -20.406 18.172 40.375 1 95.69 707 LYS B O 1
ATOM 14202 N N . ILE B 1 708 ? -20.484 16.406 41.781 1 96.69 708 ILE B N 1
ATOM 14203 C CA . ILE B 1 708 ? -19.109 16.484 42.219 1 96.69 708 ILE B CA 1
ATOM 14204 C C . ILE B 1 708 ? -18.344 15.25 41.75 1 96.69 708 ILE B C 1
ATOM 14206 O O . ILE B 1 708 ? -18.859 14.141 41.781 1 96.69 708 ILE B O 1
ATOM 14210 N N . ARG B 1 709 ? -17.172 15.508 41.312 1 95.94 709 ARG B N 1
ATOM 14211 C CA . ARG B 1 709 ? -16.391 14.383 40.812 1 95.94 709 ARG B CA 1
ATOM 14212 C C . ARG B 1 709 ? -14.938 14.492 41.25 1 95.94 709 ARG B C 1
ATOM 14214 O O . ARG B 1 709 ? -14.453 15.586 41.531 1 95.94 709 ARG B O 1
ATOM 14221 N N . GLY B 1 710 ? -14.227 13.375 41.281 1 96.31 710 GLY B N 1
ATOM 14222 C CA . GLY B 1 710 ? -12.812 13.242 41.594 1 96.31 710 GLY B CA 1
ATOM 14223 C C . GLY B 1 710 ? -12.148 12.062 40.938 1 96.31 710 GLY B C 1
ATOM 14224 O O . GLY B 1 710 ? -12.773 11.023 40.719 1 96.31 710 GLY B O 1
ATOM 14225 N N . SER B 1 711 ? -10.891 12.273 40.625 1 96 711 SER B N 1
ATOM 14226 C CA . SER B 1 711 ? -10.18 11.18 39.969 1 96 711 SER B CA 1
ATOM 14227 C C . SER B 1 711 ? -8.688 11.219 40.281 1 96 711 SER B C 1
ATOM 14229 O O . SER B 1 711 ? -8.156 12.273 40.625 1 96 711 SER B O 1
ATOM 14231 N N . TRP B 1 712 ? -8.062 10.078 40.188 1 96.25 712 TRP B N 1
ATOM 14232 C CA . TRP B 1 712 ? -6.629 9.867 40.375 1 96.25 712 TRP B CA 1
ATOM 14233 C C . TRP B 1 712 ? -6.129 8.766 39.438 1 96.25 712 TRP B C 1
ATOM 14235 O O . TRP B 1 712 ? -6.832 7.773 39.219 1 96.25 712 TRP B O 1
ATOM 14245 N N . GLY B 1 713 ? -4.914 8.969 38.938 1 94.69 713 GLY B N 1
ATOM 14246 C CA . GLY B 1 713 ? -4.387 7.895 38.094 1 94.69 713 GLY B CA 1
ATOM 14247 C C . GLY B 1 713 ? -2.941 8.109 37.688 1 94.69 713 GLY B C 1
ATOM 14248 O O . GLY B 1 713 ? -2.391 9.195 37.875 1 94.69 713 GLY B O 1
ATOM 14249 N N . ILE B 1 714 ? -2.316 7.027 37.156 1 94.69 714 ILE B N 1
ATOM 14250 C CA . ILE B 1 714 ? -0.957 7.027 36.625 1 94.69 714 ILE B CA 1
ATOM 14251 C C . ILE B 1 714 ? -0.965 6.547 35.188 1 94.69 714 ILE B C 1
ATOM 14253 O O . ILE B 1 714 ? -1.628 5.562 34.844 1 94.69 714 ILE B O 1
ATOM 14257 N N . VAL B 1 715 ? -0.363 7.258 34.312 1 92.5 715 VAL B N 1
ATOM 14258 C CA . VAL B 1 715 ? -0.163 6.848 32.938 1 92.5 715 VAL B CA 1
ATOM 14259 C C . VAL B 1 715 ? 1.292 7.074 32.531 1 92.5 715 VAL B C 1
ATOM 14261 O O . VAL B 1 715 ? 2.053 7.715 33.25 1 92.5 715 VAL B O 1
ATOM 14264 N N . GLY B 1 716 ? 1.687 6.473 31.375 1 88.12 716 GLY B N 1
ATOM 14265 C CA . GLY B 1 716 ? 3.1 6.539 31.047 1 88.12 716 GLY B CA 1
ATOM 14266 C C . GLY B 1 716 ? 3.355 6.98 29.609 1 88.12 716 GLY B C 1
ATOM 14267 O O . GLY B 1 716 ? 2.414 7.211 28.859 1 88.12 716 GLY B O 1
ATOM 14268 N N . ASN B 1 717 ? 4.652 7.195 29.328 1 87.56 717 ASN B N 1
ATOM 14269 C CA . ASN B 1 717 ? 5.18 7.504 28.016 1 87.56 717 ASN B CA 1
ATOM 14270 C C . ASN B 1 717 ? 6.512 6.805 27.766 1 87.56 717 ASN B C 1
ATOM 14272 O O . ASN B 1 717 ? 7.457 6.957 28.531 1 87.56 717 ASN B O 1
ATOM 14276 N N . TYR B 1 718 ? 6.605 6.086 26.703 1 87 718 TYR B N 1
ATOM 14277 C CA . TYR B 1 718 ? 7.836 5.383 26.375 1 87 718 TYR B CA 1
ATOM 14278 C C . TYR B 1 718 ? 8.781 6.285 25.578 1 87 718 TYR B C 1
ATOM 14280 O O . TYR B 1 718 ? 8.352 7.273 24.984 1 87 718 TYR B O 1
ATOM 14288 N N . PRO B 1 719 ? 10.062 5.836 25.609 1 85 719 PRO B N 1
ATOM 14289 C CA . PRO B 1 719 ? 10.953 6.523 24.672 1 85 719 PRO B CA 1
ATOM 14290 C C . PRO B 1 719 ? 10.633 6.203 23.219 1 85 719 PRO B C 1
ATOM 14292 O O . PRO B 1 719 ? 9.953 5.211 22.938 1 85 719 PRO B O 1
ATOM 14295 N N . ASP B 1 720 ? 11.141 7.047 22.359 1 83.75 720 ASP B N 1
ATOM 14296 C CA . ASP B 1 720 ? 10.984 6.781 20.938 1 83.75 720 ASP B CA 1
ATOM 14297 C C . ASP B 1 720 ? 11.602 5.438 20.562 1 83.75 720 ASP B C 1
ATOM 14299 O O . ASP B 1 720 ? 12.539 4.969 21.219 1 83.75 720 ASP B O 1
ATOM 14303 N N . VAL B 1 721 ? 11.18 4.922 19.531 1 85 721 VAL B N 1
ATOM 14304 C CA . VAL B 1 721 ? 11.609 3.605 19.062 1 85 721 VAL B CA 1
ATOM 14305 C C . VAL B 1 721 ? 13.117 3.607 18.844 1 85 721 VAL B C 1
ATOM 14307 O O . VAL B 1 721 ? 13.664 4.539 18.25 1 85 721 VAL B O 1
ATOM 14310 N N . TYR B 1 722 ? 13.875 2.652 19.375 1 84.56 722 TYR B N 1
ATOM 14311 C CA . TYR B 1 722 ? 15.289 2.32 19.234 1 84.56 722 TYR B CA 1
ATOM 14312 C C . TYR B 1 722 ? 16.172 3.326 19.969 1 84.56 722 TYR B C 1
ATOM 14314 O O . TYR B 1 722 ? 17.391 3.326 19.812 1 84.56 722 TYR B O 1
ATOM 14322 N N . ARG B 1 723 ? 15.617 4.273 20.672 1 81 723 ARG B N 1
ATOM 14323 C CA . ARG B 1 723 ? 16.406 5.258 21.391 1 81 723 ARG B CA 1
ATOM 14324 C C . ARG B 1 723 ? 17.016 4.656 22.656 1 81 723 ARG B C 1
ATOM 14326 O O . ARG B 1 723 ? 18.078 5.082 23.109 1 81 723 ARG B O 1
ATOM 14333 N N . ALA B 1 724 ? 16.422 3.705 23.219 1 79.19 724 ALA B N 1
ATOM 14334 C CA . ALA B 1 724 ? 16.891 3.1 24.469 1 79.19 724 ALA B CA 1
ATOM 14335 C C . ALA B 1 724 ? 18.047 2.143 24.203 1 79.19 724 ALA B C 1
ATOM 14337 O O . ALA B 1 724 ? 18.844 1.855 25.109 1 79.19 724 ALA B O 1
ATOM 14338 N N . ASN B 1 725 ? 18.172 1.714 23.016 1 77.88 725 ASN B N 1
ATOM 14339 C CA . ASN B 1 725 ? 19.156 0.697 22.672 1 77.88 725 ASN B CA 1
ATOM 14340 C C . ASN B 1 725 ? 20.531 1.314 22.406 1 77.88 725 ASN B C 1
ATOM 14342 O O . ASN B 1 725 ? 20.625 2.463 21.969 1 77.88 725 ASN B O 1
ATOM 14346 N N . ILE B 1 726 ? 21.562 0.604 22.828 1 75.19 726 ILE B N 1
ATOM 14347 C CA . ILE B 1 726 ? 22.922 0.937 22.438 1 75.19 726 ILE B CA 1
ATOM 14348 C C . ILE B 1 726 ? 23.422 -0.055 21.391 1 75.19 726 ILE B C 1
ATOM 14350 O O . ILE B 1 726 ? 23.469 -1.261 21.641 1 75.19 726 ILE B O 1
ATOM 14354 N N . ALA B 1 727 ? 23.516 0.499 20.25 1 75 727 ALA B N 1
ATOM 14355 C CA . ALA B 1 727 ? 23.938 -0.419 19.188 1 75 727 ALA B CA 1
ATOM 14356 C C . ALA B 1 727 ? 25.016 0.218 18.312 1 75 727 ALA B C 1
ATOM 14358 O O . ALA B 1 727 ? 25.062 1.442 18.172 1 75 727 ALA B O 1
ATOM 14359 N N . TYR B 1 728 ? 25.922 -0.616 17.828 1 78.25 728 TYR B N 1
ATOM 14360 C CA . TYR B 1 728 ? 26.891 -0.201 16.828 1 78.25 728 TYR B CA 1
ATOM 14361 C C . TYR B 1 728 ? 26.266 -0.168 15.438 1 78.25 728 TYR B C 1
ATOM 14363 O O . TYR B 1 728 ? 25.453 -1.029 15.094 1 78.25 728 TYR B O 1
ATOM 14371 N N . ASN B 1 729 ? 26.609 0.921 14.781 1 78.88 729 ASN B N 1
ATOM 14372 C CA . ASN B 1 729 ? 26.203 0.998 13.383 1 78.88 729 ASN B CA 1
ATOM 14373 C C . ASN B 1 729 ? 27.344 0.604 12.445 1 78.88 729 ASN B C 1
ATOM 14375 O O . ASN B 1 729 ? 28.391 1.25 12.438 1 78.88 729 ASN B O 1
ATOM 14379 N N . GLN B 1 730 ? 27.156 -0.446 11.75 1 83.44 730 GLN B N 1
ATOM 14380 C CA . GLN B 1 730 ? 28.141 -0.881 10.758 1 83.44 730 GLN B CA 1
ATOM 14381 C C . GLN B 1 730 ? 27.891 -0.196 9.414 1 83.44 730 GLN B C 1
ATOM 14383 O O . GLN B 1 730 ? 26.75 -0.03 8.992 1 83.44 730 GLN B O 1
ATOM 14388 N N . ASN B 1 731 ? 28.984 0.301 8.828 1 86.19 731 ASN B N 1
ATOM 14389 C CA . ASN B 1 731 ? 28.906 0.965 7.527 1 86.19 731 ASN B CA 1
ATOM 14390 C C . ASN B 1 731 ? 30.078 0.581 6.633 1 86.19 731 ASN B C 1
ATOM 14392 O O . ASN B 1 731 ? 31.031 -0.065 7.086 1 86.19 731 ASN B O 1
ATOM 14396 N N . THR B 1 732 ? 29.984 0.898 5.352 1 89.19 732 THR B N 1
ATOM 14397 C CA . THR B 1 732 ? 31.047 0.621 4.395 1 89.19 732 THR B CA 1
ATOM 14398 C C . THR B 1 732 ? 31.328 1.839 3.518 1 89.19 732 THR B C 1
ATOM 14400 O O . THR B 1 732 ? 30.391 2.574 3.166 1 89.19 732 THR B O 1
ATOM 14403 N N . LEU B 1 733 ? 32.562 2.1 3.217 1 82.31 733 LEU B N 1
ATOM 14404 C CA . LEU B 1 733 ? 32.969 3.107 2.236 1 82.31 733 LEU B CA 1
ATOM 14405 C C . LEU B 1 733 ? 33.25 2.467 0.884 1 82.31 733 LEU B C 1
ATOM 14407 O O . LEU B 1 733 ? 33.625 3.154 -0.064 1 82.31 733 LEU B O 1
ATOM 14411 N N . GLY B 1 734 ? 32.969 1.145 0.802 1 80.56 734 GLY B N 1
ATOM 14412 C CA . GLY B 1 734 ? 33.312 0.417 -0.407 1 80.56 734 GLY B CA 1
ATOM 14413 C C . GLY B 1 734 ? 34.812 0.363 -0.659 1 80.56 734 GLY B C 1
ATOM 14414 O O . GLY B 1 734 ? 35.625 0.411 0.282 1 80.56 734 GLY B O 1
ATOM 14415 N N . VAL B 1 735 ? 35.188 -0.015 -1.872 1 78.19 735 VAL B N 1
ATOM 14416 C CA . VAL B 1 735 ? 36.594 -0.079 -2.266 1 78.19 735 VAL B CA 1
ATOM 14417 C C . VAL B 1 735 ? 37.125 1.33 -2.525 1 78.19 735 VAL B C 1
ATOM 14419 O O . VAL B 1 735 ? 36.594 2.049 -3.379 1 78.19 735 VAL B O 1
ATOM 14422 N N . GLN B 1 736 ? 38.031 1.752 -1.714 1 75.75 736 GLN B N 1
ATOM 14423 C CA . GLN B 1 736 ? 38.531 3.119 -1.794 1 75.75 736 GLN B CA 1
ATOM 14424 C C . GLN B 1 736 ? 39.719 3.217 -2.756 1 75.75 736 GLN B C 1
ATOM 14426 O O . GLN B 1 736 ? 40.062 4.309 -3.203 1 75.75 736 GLN B O 1
ATOM 14431 N N . GLN B 1 737 ? 40.406 2.033 -2.928 1 72.12 737 GLN B N 1
ATOM 14432 C CA . GLN B 1 737 ? 41.5 1.978 -3.875 1 72.12 737 GLN B CA 1
ATOM 14433 C C . GLN B 1 737 ? 41.344 0.819 -4.852 1 72.12 737 GLN B C 1
ATOM 14435 O O . GLN B 1 737 ? 40.906 -0.268 -4.465 1 72.12 737 GLN B O 1
ATOM 14440 N N . THR B 1 738 ? 41.438 1.199 -6.191 1 70.88 738 THR B N 1
ATOM 14441 C CA . THR B 1 738 ? 41.312 0.148 -7.195 1 70.88 738 THR B CA 1
ATOM 14442 C C . THR B 1 738 ? 42.062 -1.103 -6.766 1 70.88 738 THR B C 1
ATOM 14444 O O . THR B 1 738 ? 43.25 -1.031 -6.441 1 70.88 738 THR B O 1
ATOM 14447 N N . GLY B 1 739 ? 41.438 -2.188 -6.777 1 71.88 739 GLY B N 1
ATOM 14448 C CA . GLY B 1 739 ? 42.062 -3.449 -6.387 1 71.88 739 GLY B CA 1
ATOM 14449 C C . GLY B 1 739 ? 42.094 -3.658 -4.883 1 71.88 739 GLY B C 1
ATOM 14450 O O . GLY B 1 739 ? 42.531 -4.707 -4.406 1 71.88 739 GLY B O 1
ATOM 14451 N N . GLY B 1 740 ? 41.719 -2.645 -4.152 1 76.25 740 GLY B N 1
ATOM 14452 C CA . GLY B 1 740 ? 41.75 -2.744 -2.701 1 76.25 740 GLY B CA 1
ATOM 14453 C C . GLY B 1 740 ? 40.531 -3.434 -2.115 1 76.25 740 GLY B C 1
ATOM 14454 O O . GLY B 1 740 ? 39.625 -3.855 -2.852 1 76.25 740 GLY B O 1
ATOM 14455 N N . SER B 1 741 ? 40.625 -3.732 -0.739 1 82 741 SER B N 1
ATOM 14456 C CA . SER B 1 741 ? 39.5 -4.32 0 1 82 741 SER B CA 1
ATOM 14457 C C . SER B 1 741 ? 38.531 -3.248 0.46 1 82 741 SER B C 1
ATOM 14459 O O . SER B 1 741 ? 38.906 -2.102 0.697 1 82 741 SER B O 1
ATOM 14461 N N . PRO B 1 742 ? 37.312 -3.541 0.508 1 86 742 PRO B N 1
ATOM 14462 C CA . PRO B 1 742 ? 36.344 -2.568 1.042 1 86 742 PRO B CA 1
ATOM 14463 C C . PRO B 1 742 ? 36.719 -2.105 2.453 1 86 742 PRO B C 1
ATOM 14465 O O . PRO B 1 742 ? 37.25 -2.881 3.242 1 86 742 PRO B O 1
ATOM 14468 N N . VAL B 1 743 ? 36.5 -0.864 2.725 1 87.19 743 VAL B N 1
ATOM 14469 C CA . VAL B 1 743 ? 36.75 -0.289 4.039 1 87.19 743 VAL B CA 1
ATOM 14470 C C . VAL B 1 743 ? 35.5 -0.312 4.879 1 87.19 743 VAL B C 1
ATOM 14472 O O . VAL B 1 743 ? 34.531 0.421 4.594 1 87.19 743 VAL B O 1
ATOM 14475 N N . LEU B 1 744 ? 35.531 -1.198 5.895 1 89.19 744 LEU B N 1
ATOM 14476 C CA . LEU B 1 744 ? 34.406 -1.292 6.84 1 89.19 744 LEU B CA 1
ATOM 14477 C C . LEU B 1 744 ? 34.688 -0.473 8.094 1 89.19 744 LEU B C 1
ATOM 14479 O O . LEU B 1 744 ? 35.844 -0.424 8.562 1 89.19 744 LEU B O 1
ATOM 14483 N N . TYR B 1 745 ? 33.719 0.238 8.508 1 86.12 745 TYR B N 1
ATOM 14484 C CA . TYR B 1 745 ? 33.906 0.978 9.75 1 86.12 745 TYR B CA 1
ATOM 14485 C C . TYR B 1 745 ? 32.656 0.906 10.617 1 86.12 745 TYR B C 1
ATOM 14487 O O . TYR B 1 745 ? 31.562 0.622 10.117 1 86.12 745 TYR B O 1
ATOM 14495 N N . THR B 1 746 ? 32.844 0.934 11.891 1 86.31 746 THR B N 1
ATOM 14496 C CA . THR B 1 746 ? 31.75 0.94 12.867 1 86.31 746 THR B CA 1
ATOM 14497 C C . THR B 1 746 ? 31.734 2.252 13.641 1 86.31 746 THR B C 1
ATOM 14499 O O . THR B 1 746 ? 32.781 2.811 13.961 1 86.31 746 THR B O 1
ATOM 14502 N N . ASN B 1 747 ? 30.578 2.756 13.711 1 81.12 747 ASN B N 1
ATOM 14503 C CA . ASN B 1 747 ? 30.422 3.936 14.555 1 81.12 747 ASN B CA 1
ATOM 14504 C C . ASN B 1 747 ? 29.297 3.764 15.562 1 81.12 747 ASN B C 1
ATOM 14506 O O . ASN B 1 747 ? 28.438 2.891 15.398 1 81.12 747 ASN B O 1
ATOM 14510 N N . ILE B 1 748 ? 29.484 4.293 16.688 1 77.69 748 ILE B N 1
ATOM 14511 C CA . ILE B 1 748 ? 28.453 4.316 17.719 1 77.69 748 ILE B CA 1
ATOM 14512 C C . ILE B 1 748 ? 27.891 5.727 17.859 1 77.69 748 ILE B C 1
ATOM 14514 O O . ILE B 1 748 ? 28.625 6.711 17.734 1 77.69 748 ILE B O 1
ATOM 14518 N N . SER B 1 749 ? 26.594 5.785 17.953 1 76.62 749 SER B N 1
ATOM 14519 C CA . SER B 1 749 ? 25.969 7.086 18.172 1 76.62 749 SER B CA 1
ATOM 14520 C C . SER B 1 749 ? 26.562 7.781 19.391 1 76.62 749 SER B C 1
ATOM 14522 O O . SER B 1 749 ? 26.938 7.129 20.375 1 76.62 749 SER B O 1
ATOM 14524 N N . SER B 1 750 ? 26.703 9.055 19.234 1 77.81 750 SER B N 1
ATOM 14525 C CA . SER B 1 750 ? 27.219 9.836 20.359 1 77.81 750 SER B CA 1
ATOM 14526 C C . SER B 1 750 ? 26.172 10 21.438 1 77.81 750 SER B C 1
ATOM 14528 O O . SER B 1 750 ? 26.5 10.375 22.578 1 77.81 750 SER B O 1
ATOM 14530 N N . SER B 1 751 ? 24.938 9.656 21.094 1 80.44 751 SER B N 1
ATOM 14531 C CA . SER B 1 751 ? 23.859 9.648 22.078 1 80.44 751 SER B CA 1
ATOM 14532 C C . SER B 1 751 ? 23.516 8.227 22.516 1 80.44 751 SER B C 1
ATOM 14534 O O . SER B 1 751 ? 22.781 7.52 21.828 1 80.44 751 SER B O 1
ATOM 14536 N N . PHE B 1 752 ? 23.984 7.84 23.703 1 82.88 752 PHE B N 1
ATOM 14537 C CA . PHE B 1 752 ? 23.797 6.473 24.172 1 82.88 752 PHE B CA 1
ATOM 14538 C C . PHE B 1 752 ? 22.375 6.262 24.688 1 82.88 752 PHE B C 1
ATOM 14540 O O . PHE B 1 752 ? 21.797 7.16 25.297 1 82.88 752 PHE B O 1
ATOM 14547 N N . GLY B 1 753 ? 21.938 5.082 24.375 1 86.5 753 GLY B N 1
ATOM 14548 C CA . GLY B 1 753 ? 20.719 4.637 25.047 1 86.5 753 GLY B CA 1
ATOM 14549 C C . GLY B 1 753 ? 20.969 4.164 26.469 1 86.5 753 GLY B C 1
ATOM 14550 O O . GLY B 1 753 ? 22.031 4.418 27.047 1 86.5 753 GLY B O 1
ATOM 14551 N N . ASN B 1 754 ? 19.938 3.641 27.125 1 87.69 754 ASN B N 1
ATOM 14552 C CA . ASN B 1 754 ? 19.969 3.123 28.484 1 87.69 754 ASN B CA 1
ATOM 14553 C C . ASN B 1 754 ? 19.047 1.922 28.656 1 87.69 754 ASN B C 1
ATOM 14555 O O . ASN B 1 754 ? 17.828 2.064 28.609 1 87.69 754 ASN B O 1
ATOM 14559 N N . ASP B 1 755 ? 19.656 0.78 28.875 1 86.25 755 ASP B N 1
ATOM 14560 C CA . ASP B 1 755 ? 18.891 -0.455 28.969 1 86.25 755 ASP B CA 1
ATOM 14561 C C . ASP B 1 755 ? 18.016 -0.463 30.219 1 86.25 755 ASP B C 1
ATOM 14563 O O . ASP B 1 755 ? 17.109 -1.287 30.344 1 86.25 755 ASP B O 1
ATOM 14567 N N . LEU B 1 756 ? 18.25 0.437 31.031 1 86.94 756 LEU B N 1
ATOM 14568 C CA . LEU B 1 756 ? 17.5 0.483 32.281 1 86.94 756 LEU B CA 1
ATOM 14569 C C . LEU B 1 756 ? 16.484 1.63 32.281 1 86.94 756 LEU B C 1
ATOM 14571 O O . LEU B 1 756 ? 15.867 1.927 33.312 1 86.94 756 LEU B O 1
ATOM 14575 N N . ILE B 1 757 ? 16.375 2.189 31.172 1 89.06 757 ILE B N 1
ATOM 14576 C CA . ILE B 1 757 ? 15.469 3.33 31.047 1 89.06 757 ILE B CA 1
ATOM 14577 C C . ILE B 1 757 ? 14.039 2.893 31.359 1 89.06 757 ILE B C 1
ATOM 14579 O O . ILE B 1 757 ? 13.648 1.761 31.062 1 89.06 757 ILE B O 1
ATOM 14583 N N . ARG B 1 758 ? 13.352 3.719 32.031 1 89.94 758 ARG B N 1
ATOM 14584 C CA . ARG B 1 758 ? 11.945 3.523 32.375 1 89.94 758 ARG B CA 1
ATOM 14585 C C . ARG B 1 758 ? 11.07 4.566 31.672 1 89.94 758 ARG B C 1
ATOM 14587 O O . ARG B 1 758 ? 11.57 5.609 31.25 1 89.94 758 ARG B O 1
ATOM 14594 N N . PRO B 1 759 ? 9.742 4.246 31.594 1 90.31 759 PRO B N 1
ATOM 14595 C CA . PRO B 1 759 ? 8.867 5.262 31 1 90.31 759 PRO B CA 1
ATOM 14596 C C . PRO B 1 759 ? 8.695 6.488 31.891 1 90.31 759 PRO B C 1
ATOM 14598 O O . PRO B 1 759 ? 8.867 6.398 33.094 1 90.31 759 PRO B O 1
ATOM 14601 N N . GLU B 1 760 ? 8.398 7.578 31.188 1 92.38 760 GLU B N 1
ATOM 14602 C CA . GLU B 1 760 ? 7.895 8.703 31.969 1 92.38 760 GLU B CA 1
ATOM 14603 C C . GLU B 1 760 ? 6.562 8.367 32.625 1 92.38 760 GLU B C 1
ATOM 14605 O O . GLU B 1 760 ? 5.742 7.645 32.062 1 92.38 760 GLU B O 1
ATOM 14610 N N . GLN B 1 761 ? 6.336 8.867 33.812 1 93.44 761 GLN B N 1
ATOM 14611 C CA . GLN B 1 761 ? 5.109 8.555 34.531 1 93.44 761 GLN B CA 1
ATOM 14612 C C . GLN B 1 761 ? 4.395 9.82 35 1 93.44 761 GLN B C 1
ATOM 14614 O O . GLN B 1 761 ? 4.953 10.617 35.75 1 93.44 761 GLN B O 1
ATOM 14619 N N . LYS B 1 762 ? 3.199 9.945 34.594 1 95.56 762 LYS B N 1
ATOM 14620 C CA . LYS B 1 762 ? 2.355 11.055 35 1 95.56 762 LYS B CA 1
ATOM 14621 C C . LYS B 1 762 ? 1.442 10.648 36.156 1 95.56 762 LYS B C 1
ATOM 14623 O O . LYS B 1 762 ? 0.604 9.758 36 1 95.56 762 LYS B O 1
ATOM 14628 N N . HIS B 1 763 ? 1.632 11.227 37.281 1 95.88 763 HIS B N 1
ATOM 14629 C CA . HIS B 1 763 ? 0.755 11.094 38.438 1 95.88 763 HIS B CA 1
ATOM 14630 C C . HIS B 1 763 ? -0.194 12.281 38.562 1 95.88 763 HIS B C 1
ATOM 14632 O O . HIS B 1 763 ? 0.24 13.406 38.812 1 95.88 763 HIS B O 1
ATOM 14638 N N . GLU B 1 764 ? -1.483 12.07 38.375 1 96.62 764 GLU B N 1
ATOM 14639 C CA . GLU B 1 764 ? -2.408 13.195 38.312 1 96.62 764 GLU B CA 1
ATOM 14640 C C . GLU B 1 764 ? -3.625 12.961 39.219 1 96.62 764 GLU B C 1
ATOM 14642 O O . GLU B 1 764 ? -4.148 11.852 39.281 1 96.62 764 GLU B O 1
ATOM 14647 N N . PHE B 1 765 ? -4.059 13.953 39.938 1 96.56 765 PHE B N 1
ATOM 14648 C CA . PHE B 1 765 ? -5.371 13.969 40.562 1 96.56 765 PHE B CA 1
ATOM 14649 C C . PHE B 1 765 ? -6.195 15.156 40.062 1 96.56 765 PHE B C 1
ATOM 14651 O O . PHE B 1 765 ? -5.641 16.172 39.656 1 96.56 765 PHE B O 1
ATOM 14658 N N . GLU B 1 766 ? -7.469 15.039 40.094 1 97 766 GLU B N 1
ATOM 14659 C CA . GLU B 1 766 ? -8.398 16.047 39.594 1 97 766 GLU B CA 1
ATOM 14660 C C . GLU B 1 766 ? -9.664 16.094 40.469 1 97 766 GLU B C 1
ATOM 14662 O O . GLU B 1 766 ? -10.125 15.07 40.938 1 97 766 GLU B O 1
ATOM 14667 N N . PHE B 1 767 ? -10.141 17.344 40.625 1 96.62 767 PHE B N 1
ATOM 14668 C CA . PHE B 1 767 ? -11.438 17.609 41.25 1 96.62 767 PHE B CA 1
ATOM 14669 C C . PHE B 1 767 ? -12.289 18.5 40.344 1 96.62 767 PHE B C 1
ATOM 14671 O O . PHE B 1 767 ? -11.766 19.391 39.656 1 96.62 767 PHE B O 1
ATOM 14678 N N . GLY B 1 768 ? -13.57 18.172 40.312 1 96.19 768 GLY B N 1
ATOM 14679 C CA . GLY B 1 768 ? -14.43 18.969 39.469 1 96.19 768 GLY B CA 1
ATOM 14680 C C . GLY B 1 768 ? -15.844 19.109 40 1 96.19 768 GLY B C 1
ATOM 14681 O O . GLY B 1 768 ? -16.25 18.375 40.906 1 96.19 768 GLY B O 1
ATOM 14682 N N . PHE B 1 769 ? -16.453 20.109 39.438 1 94.62 769 PHE B N 1
ATOM 14683 C CA . PHE B 1 769 ? -17.828 20.438 39.781 1 94.62 769 PHE B CA 1
ATOM 14684 C C . PHE B 1 769 ? -18.609 20.797 38.531 1 94.62 769 PHE B C 1
ATOM 14686 O O . PHE B 1 769 ? -18.141 21.562 37.688 1 94.62 769 PHE B O 1
ATOM 14693 N N . GLU B 1 770 ? -19.734 20.109 38.312 1 95.5 770 GLU B N 1
ATOM 14694 C CA . GLU B 1 770 ? -20.641 20.406 37.188 1 95.5 770 GLU B CA 1
ATOM 14695 C C . GLU B 1 770 ? -22.031 20.766 37.719 1 95.5 770 GLU B C 1
ATOM 14697 O O . GLU B 1 770 ? -22.641 20.031 38.5 1 95.5 770 GLU B O 1
ATOM 14702 N N . SER B 1 771 ? -22.531 21.859 37.219 1 93.75 771 SER B N 1
ATOM 14703 C CA . SER B 1 771 ? -23.828 22.328 37.688 1 93.75 771 SER B CA 1
ATOM 14704 C C . SER B 1 771 ? -24.641 22.938 36.531 1 93.75 771 SER B C 1
ATOM 14706 O O . SER B 1 771 ? -24.078 23.484 35.594 1 93.75 771 SER B O 1
ATOM 14708 N N . ARG B 1 772 ? -25.891 22.734 36.656 1 93.88 772 ARG B N 1
ATOM 14709 C CA . ARG B 1 772 ? -26.859 23.375 35.781 1 93.88 772 ARG B CA 1
ATOM 14710 C C . ARG B 1 772 ? -27.844 24.203 36.594 1 93.88 772 ARG B C 1
ATOM 14712 O O . ARG B 1 772 ? -28.391 23.734 37.594 1 93.88 772 ARG B O 1
ATOM 14719 N N . PHE B 1 773 ? -28.078 25.438 36.125 1 94.38 773 PHE B N 1
ATOM 14720 C CA . PHE B 1 773 ? -28.938 26.359 36.875 1 94.38 773 PHE B CA 1
ATOM 14721 C C . PHE B 1 773 ? -30.094 26.828 36 1 94.38 773 PHE B C 1
ATOM 14723 O O . PHE B 1 773 ? -30.016 26.812 34.781 1 94.38 773 PHE B O 1
ATOM 14730 N N . LEU B 1 774 ? -31.188 27.328 36.656 1 92.62 774 LEU B N 1
ATOM 14731 C CA . LEU B 1 774 ? -32.312 28.016 36.031 1 92.62 774 LEU B CA 1
ATOM 14732 C C . LEU B 1 774 ? -32.906 27.172 34.906 1 92.62 774 LEU B C 1
ATOM 14734 O O . LEU B 1 774 ? -33.062 27.656 33.781 1 92.62 774 LEU B O 1
ATOM 14738 N N . GLN B 1 775 ? -33.094 25.922 35.188 1 83.25 775 GLN B N 1
ATOM 14739 C CA . GLN B 1 775 ? -33.719 24.938 34.281 1 83.25 775 GLN B CA 1
ATOM 14740 C C . GLN B 1 775 ? -32.844 24.688 33.062 1 83.25 775 GLN B C 1
ATOM 14742 O O . GLN B 1 775 ? -33.344 24.625 31.938 1 83.25 775 GLN B O 1
ATOM 14747 N N . GLY B 1 776 ? -31.547 24.75 33.344 1 82.12 776 GLY B N 1
ATOM 14748 C CA . GLY B 1 776 ? -30.625 24.391 32.281 1 82.12 776 GLY B CA 1
ATOM 14749 C C . GLY B 1 776 ? -30.188 25.562 31.422 1 82.12 776 GLY B C 1
ATOM 14750 O O . GLY B 1 776 ? -29.484 25.391 30.438 1 82.12 776 GLY B O 1
ATOM 14751 N N . ARG B 1 777 ? -30.578 26.766 31.719 1 89.31 777 ARG B N 1
ATOM 14752 C CA . ARG B 1 777 ? -30.219 27.953 30.953 1 89.31 777 ARG B CA 1
ATOM 14753 C C . ARG B 1 777 ? -28.766 28.344 31.172 1 89.31 777 ARG B C 1
ATOM 14755 O O . ARG B 1 777 ? -28.156 29.016 30.344 1 89.31 777 ARG B O 1
ATOM 14762 N N . LEU B 1 778 ? -28.281 27.953 32.312 1 93.56 778 LEU B N 1
ATOM 14763 C CA . LEU B 1 778 ? -26.891 28.219 32.625 1 93.56 778 LEU B CA 1
ATOM 14764 C C . LEU B 1 778 ? -26.156 26.953 33.031 1 93.56 778 LEU B C 1
ATOM 14766 O O . LEU B 1 778 ? -26.594 26.25 33.969 1 93.56 778 LEU B O 1
ATOM 14770 N N . ASN B 1 779 ? -25.125 26.688 32.375 1 94.38 779 ASN B N 1
ATOM 14771 C CA . ASN B 1 779 ? -24.328 25.5 32.656 1 94.38 779 ASN B CA 1
ATOM 14772 C C . ASN B 1 779 ? -22.891 25.859 33.031 1 94.38 779 ASN B C 1
ATOM 14774 O O . ASN B 1 779 ? -22.25 26.688 32.375 1 94.38 779 ASN B O 1
ATOM 14778 N N . LEU B 1 780 ? -22.406 25.266 34.125 1 95.81 780 LEU B N 1
ATOM 14779 C CA . LEU B 1 780 ? -21.062 25.516 34.594 1 95.81 780 LEU B CA 1
ATOM 14780 C C . LEU B 1 780 ? -20.297 24.203 34.812 1 95.81 780 LEU B C 1
ATOM 14782 O O . LEU B 1 780 ? -20.812 23.281 35.438 1 95.81 780 LEU B O 1
ATOM 14786 N N . ASN B 1 781 ? -19.156 24.109 34.188 1 95.88 781 ASN B N 1
ATOM 14787 C CA . ASN B 1 781 ? -18.219 23.016 34.438 1 95.88 781 ASN B CA 1
ATOM 14788 C C . ASN B 1 781 ? -16.859 23.531 34.906 1 95.88 781 ASN B C 1
ATOM 14790 O O . ASN B 1 781 ? -16.203 24.297 34.188 1 95.88 781 ASN B O 1
ATOM 14794 N N . PHE B 1 782 ? -16.484 23.094 36.062 1 96.81 782 PHE B N 1
ATOM 14795 C CA . PHE B 1 782 ? -15.227 23.516 36.656 1 96.81 782 PHE B CA 1
ATOM 14796 C C . PHE B 1 782 ? -14.344 22.312 36.969 1 96.81 782 PHE B C 1
ATOM 14798 O O . PHE B 1 782 ? -14.844 21.266 37.406 1 96.81 782 PHE B O 1
ATOM 14805 N N . SER B 1 783 ? -13.047 22.438 36.688 1 96.94 783 SER B N 1
ATOM 14806 C CA . SER B 1 783 ? -12.094 21.391 37.031 1 96.94 783 SER B CA 1
ATOM 14807 C C . SER B 1 783 ? -10.789 21.984 37.562 1 96.94 783 SER B C 1
ATOM 14809 O O . SER B 1 783 ? -10.328 23.016 37.062 1 96.94 783 SER B O 1
ATOM 14811 N N . TYR B 1 784 ? -10.25 21.344 38.562 1 97.69 784 TYR B N 1
ATOM 14812 C CA . TYR B 1 784 ? -8.891 21.578 39.062 1 97.69 784 TYR B CA 1
ATOM 14813 C C . TYR B 1 784 ? -8.055 20.312 38.938 1 97.69 784 TYR B C 1
ATOM 14815 O O . TYR B 1 784 ? -8.516 19.219 39.25 1 97.69 784 TYR B O 1
ATOM 14823 N N . TYR B 1 785 ? -6.883 20.422 38.438 1 97.19 785 TYR B N 1
ATOM 14824 C CA . TYR B 1 785 ? -6.016 19.266 38.312 1 97.19 785 TYR B CA 1
ATOM 14825 C C . TYR B 1 785 ? -4.598 19.578 38.75 1 97.19 785 TYR B C 1
ATOM 14827 O O . TYR B 1 785 ? -4.191 20.75 38.781 1 97.19 785 TYR B O 1
ATOM 14835 N N . ASN B 1 786 ? -3.885 18.562 39.156 1 97.81 786 ASN B N 1
ATOM 14836 C CA . ASN B 1 786 ? -2.473 18.578 39.531 1 97.81 786 ASN B CA 1
ATOM 14837 C C . ASN B 1 786 ? -1.764 17.312 39.062 1 97.81 786 ASN B C 1
ATOM 14839 O O . ASN B 1 786 ? -2.008 16.219 39.562 1 97.81 786 ASN B O 1
ATOM 14843 N N . ALA B 1 787 ? -0.924 17.516 38.094 1 96.81 787 ALA B N 1
ATOM 14844 C CA . ALA B 1 787 ? -0.228 16.391 37.469 1 96.81 787 ALA B CA 1
ATOM 14845 C C . ALA B 1 787 ? 1.281 16.516 37.656 1 96.81 787 ALA B C 1
ATOM 14847 O O . ALA B 1 787 ? 1.892 17.5 37.25 1 96.81 787 ALA B O 1
ATOM 14848 N N . GLN B 1 788 ? 1.884 15.539 38.25 1 96.81 788 GLN B N 1
ATOM 14849 C CA . GLN B 1 788 ? 3.334 15.438 38.375 1 96.81 788 GLN B CA 1
ATOM 14850 C C . GLN B 1 788 ? 3.895 14.367 37.438 1 96.81 788 GLN B C 1
ATOM 14852 O O . GLN B 1 788 ? 3.545 13.188 37.562 1 96.81 788 GLN B O 1
ATOM 14857 N N . ILE B 1 789 ? 4.672 14.75 36.562 1 95.44 789 ILE B N 1
ATOM 14858 C CA . ILE B 1 789 ? 5.285 13.805 35.625 1 95.44 789 ILE B CA 1
ATOM 14859 C C . ILE B 1 789 ? 6.707 13.484 36.062 1 95.44 789 ILE B C 1
ATOM 14861 O O . ILE B 1 789 ? 7.602 14.328 35.969 1 95.44 789 ILE B O 1
ATOM 14865 N N . ARG B 1 790 ? 6.863 12.305 36.438 1 94.25 790 ARG B N 1
ATOM 14866 C CA . ARG B 1 790 ? 8.141 11.844 36.969 1 94.25 790 ARG B CA 1
ATOM 14867 C C . ARG B 1 790 ? 8.922 11.055 35.938 1 94.25 790 ARG B C 1
ATOM 14869 O O . ARG B 1 790 ? 8.383 10.68 34.906 1 94.25 790 ARG B O 1
ATOM 14876 N N . ASP B 1 791 ? 10.203 10.898 36.156 1 91.38 791 ASP B N 1
ATOM 14877 C CA . ASP B 1 791 ? 11.109 10.078 35.344 1 91.38 791 ASP B CA 1
ATOM 14878 C C . ASP B 1 791 ? 11.156 10.586 33.906 1 91.38 791 ASP B C 1
ATOM 14880 O O . ASP B 1 791 ? 11.078 9.797 32.969 1 91.38 791 ASP B O 1
ATOM 14884 N N . GLN B 1 792 ? 11.227 11.844 33.844 1 91.75 792 GLN B N 1
ATOM 14885 C CA . GLN B 1 792 ? 11.422 12.391 32.5 1 91.75 792 GLN B CA 1
ATOM 14886 C C . GLN B 1 792 ? 12.633 11.758 31.828 1 91.75 792 GLN B C 1
ATOM 14888 O O . GLN B 1 792 ? 13.672 11.555 32.469 1 91.75 792 GLN B O 1
ATOM 14893 N N . ILE B 1 793 ? 12.477 11.406 30.531 1 89.25 793 ILE B N 1
ATOM 14894 C CA . ILE B 1 793 ? 13.578 10.828 29.766 1 89.25 793 ILE B CA 1
ATOM 14895 C C . ILE B 1 793 ? 14.391 11.938 29.109 1 89.25 793 ILE B C 1
ATOM 14897 O O . ILE B 1 793 ? 13.938 12.57 28.156 1 89.25 793 ILE B O 1
ATOM 14901 N N . LEU B 1 794 ? 15.539 12.156 29.594 1 83.94 794 LEU B N 1
ATOM 14902 C CA . LEU B 1 794 ? 16.375 13.25 29.109 1 83.94 794 LEU B CA 1
ATOM 14903 C C . LEU B 1 794 ? 17.781 12.758 28.797 1 83.94 794 LEU B C 1
ATOM 14905 O O . LEU B 1 794 ? 18.266 11.797 29.406 1 83.94 794 LEU B O 1
ATOM 14909 N N . PRO B 1 795 ? 18.328 13.461 27.734 1 80.62 795 PRO B N 1
ATOM 14910 C CA . PRO B 1 795 ? 19.75 13.148 27.516 1 80.62 795 PRO B CA 1
ATOM 14911 C C . PRO B 1 795 ? 20.656 13.766 28.562 1 80.62 795 PRO B C 1
ATOM 14913 O O . PRO B 1 795 ? 20.641 14.984 28.781 1 80.62 795 PRO B O 1
ATOM 14916 N N . LEU B 1 796 ? 21.359 12.945 29.297 1 76.94 796 LEU B N 1
ATOM 14917 C CA . LEU B 1 796 ? 22.359 13.406 30.25 1 76.94 796 LEU B CA 1
ATOM 14918 C C . LEU B 1 796 ? 23.719 13.617 29.562 1 76.94 796 LEU B C 1
ATOM 14920 O O . LEU B 1 796 ? 24.25 12.703 28.938 1 76.94 796 LEU B O 1
ATOM 14924 N N . THR B 1 797 ? 24.109 14.875 29.594 1 74.31 797 THR B N 1
ATOM 14925 C CA . THR B 1 797 ? 25.391 15.18 28.969 1 74.31 797 THR B CA 1
ATOM 14926 C C . THR B 1 797 ? 26.531 14.492 29.703 1 74.31 797 THR B C 1
ATOM 14928 O O . THR B 1 797 ? 26.578 14.5 30.938 1 74.31 797 THR B O 1
ATOM 14931 N N . LEU B 1 798 ? 27.312 13.797 28.922 1 73.5 798 LEU B N 1
ATOM 14932 C CA . LEU B 1 798 ? 28.484 13.109 29.453 1 73.5 798 LEU B CA 1
ATOM 14933 C C . LEU B 1 798 ? 29.766 13.82 29.031 1 73.5 798 LEU B C 1
ATOM 14935 O O . LEU B 1 798 ? 29.797 14.508 28.016 1 73.5 798 LEU B O 1
ATOM 14939 N N . PRO B 1 799 ? 30.828 13.766 29.938 1 70 799 PRO B N 1
ATOM 14940 C CA . PRO B 1 799 ? 32.125 14.234 29.469 1 70 799 PRO B CA 1
ATOM 14941 C C . PRO B 1 799 ? 32.625 13.484 28.234 1 70 799 PRO B C 1
ATOM 14943 O O . PRO B 1 799 ? 32.312 12.297 28.078 1 70 799 PRO B O 1
ATOM 14946 N N . SER B 1 800 ? 33.062 14.25 27.328 1 68.12 800 SER B N 1
ATOM 14947 C CA . SER B 1 800 ? 33.5 13.695 26.047 1 68.12 800 SER B CA 1
ATOM 14948 C C . SER B 1 800 ? 34.375 12.453 26.25 1 68.12 800 SER B C 1
ATOM 14950 O O . SER B 1 800 ? 34.438 11.578 25.391 1 68.12 800 SER B O 1
ATOM 14952 N N . THR B 1 801 ? 35 12.375 27.391 1 72.31 801 THR B N 1
ATOM 14953 C CA . THR B 1 801 ? 35.906 11.258 27.672 1 72.31 801 THR B CA 1
ATOM 14954 C C . THR B 1 801 ? 35.094 9.977 27.906 1 72.31 801 THR B C 1
ATOM 14956 O O . THR B 1 801 ? 35.656 8.875 27.844 1 72.31 801 THR B O 1
ATOM 14959 N N . ALA B 1 802 ? 33.812 10.148 28.047 1 72.88 802 ALA B N 1
ATOM 14960 C CA . ALA B 1 802 ? 33 8.992 28.375 1 72.88 802 ALA B CA 1
ATOM 14961 C C . ALA B 1 802 ? 32.594 8.219 27.125 1 72.88 802 ALA B C 1
ATOM 14963 O O . ALA B 1 802 ? 32 7.145 27.203 1 72.88 802 ALA B O 1
ATOM 14964 N N . GLY B 1 803 ? 33.094 8.664 25.969 1 69.62 803 GLY B N 1
ATOM 14965 C CA . GLY B 1 803 ? 32.812 7.957 24.734 1 69.62 803 GLY B CA 1
ATOM 14966 C C . GLY B 1 803 ? 31.516 8.367 24.094 1 69.62 803 GLY B C 1
ATOM 14967 O O . GLY B 1 803 ? 31.203 7.961 22.969 1 69.62 803 GLY B O 1
ATOM 14968 N N . ALA B 1 804 ? 30.688 8.93 24.859 1 78.69 804 ALA B N 1
ATOM 14969 C CA . ALA B 1 804 ? 29.438 9.469 24.344 1 78.69 804 ALA B CA 1
ATOM 14970 C C . ALA B 1 804 ? 29.203 10.898 24.828 1 78.69 804 ALA B C 1
ATOM 14972 O O . ALA B 1 804 ? 29.797 11.312 25.844 1 78.69 804 ALA B O 1
ATOM 14973 N N . SER B 1 805 ? 28.453 11.586 24.016 1 79 805 SER B N 1
ATOM 14974 C CA . SER B 1 805 ? 28.172 12.961 24.406 1 79 805 SER B CA 1
ATOM 14975 C C . SER B 1 805 ? 26.969 13.023 25.359 1 79 805 SER B C 1
ATOM 14977 O O . SER B 1 805 ? 26.828 13.992 26.109 1 79 805 SER B O 1
ATOM 14979 N N . SER B 1 806 ? 26.141 11.969 25.281 1 82.94 806 SER B N 1
ATOM 14980 C CA . SER B 1 806 ? 24.984 11.961 26.156 1 82.94 806 SER B CA 1
ATOM 14981 C C . SER B 1 806 ? 24.453 10.539 26.375 1 82.94 806 SER B C 1
ATOM 14983 O O . SER B 1 806 ? 24.781 9.633 25.609 1 82.94 806 SER B O 1
ATOM 14985 N N . VAL B 1 807 ? 23.812 10.312 27.469 1 83.75 807 VAL B N 1
ATOM 14986 C CA . VAL B 1 807 ? 23.141 9.055 27.766 1 83.75 807 VAL B CA 1
ATOM 14987 C C . VAL B 1 807 ? 21.703 9.336 28.219 1 83.75 807 VAL B C 1
ATOM 14989 O O . VAL B 1 807 ? 21.453 10.312 28.922 1 83.75 807 VAL B O 1
ATOM 14992 N N . LEU B 1 808 ? 20.828 8.5 27.734 1 86.81 808 LEU B N 1
ATOM 14993 C CA . LEU B 1 808 ? 19.438 8.656 28.156 1 86.81 808 LEU B CA 1
ATOM 14994 C C . LEU B 1 808 ? 19.25 8.297 29.625 1 86.81 808 LEU B C 1
ATOM 14996 O O . LEU B 1 808 ? 19.766 7.273 30.078 1 86.81 808 LEU B O 1
ATOM 15000 N N . ALA B 1 809 ? 18.578 9.109 30.375 1 86.19 809 ALA B N 1
ATOM 15001 C CA . ALA B 1 809 ? 18.359 8.852 31.797 1 86.19 809 ALA B CA 1
ATOM 15002 C C . ALA B 1 809 ? 17.016 9.375 32.25 1 86.19 809 ALA B C 1
ATOM 15004 O O . ALA B 1 809 ? 16.469 10.32 31.672 1 86.19 809 ALA B O 1
ATOM 15005 N N . ASN B 1 810 ? 16.438 8.656 33.281 1 88 810 ASN B N 1
ATOM 15006 C CA . ASN B 1 810 ? 15.203 9.109 33.906 1 88 810 ASN B CA 1
ATOM 15007 C C . ASN B 1 810 ? 15.484 10.141 35 1 88 810 ASN B C 1
ATOM 15009 O O . ASN B 1 810 ? 15.453 9.82 36.188 1 88 810 ASN B O 1
ATOM 15013 N N . ILE B 1 811 ? 15.656 11.328 34.75 1 78.69 811 ILE B N 1
ATOM 15014 C CA . ILE B 1 811 ? 16.203 12.219 35.781 1 78.69 811 ILE B CA 1
ATOM 15015 C C . ILE B 1 811 ? 15.422 13.539 35.75 1 78.69 811 ILE B C 1
ATOM 15017 O O . ILE B 1 811 ? 15.875 14.531 36.344 1 78.69 811 ILE B O 1
ATOM 15021 N N . GLY B 1 812 ? 14.305 13.688 35.375 1 87 812 GLY B N 1
ATOM 15022 C CA . GLY B 1 812 ? 13.547 14.93 35.406 1 87 812 GLY B CA 1
ATOM 15023 C C . GLY B 1 812 ? 12.148 14.75 35.969 1 87 812 GLY B C 1
ATOM 15024 O O . GLY B 1 812 ? 11.609 13.641 36 1 87 812 GLY B O 1
ATOM 15025 N N . THR B 1 813 ? 11.688 15.805 36.562 1 94.19 813 THR B N 1
ATOM 15026 C CA . THR B 1 813 ? 10.312 15.859 37.062 1 94.19 813 THR B CA 1
ATOM 15027 C C . THR B 1 813 ? 9.648 17.172 36.656 1 94.19 813 THR B C 1
ATOM 15029 O O . THR B 1 813 ? 10.242 18.25 36.781 1 94.19 813 THR B O 1
ATOM 15032 N N . LEU B 1 814 ? 8.484 17.094 36.094 1 94.94 814 LEU B N 1
ATOM 15033 C CA . LEU B 1 814 ? 7.66 18.219 35.688 1 94.94 814 LEU B CA 1
ATOM 15034 C C . LEU B 1 814 ? 6.324 18.219 36.406 1 94.94 814 LEU B C 1
ATOM 15036 O O . LEU B 1 814 ? 5.801 17.156 36.75 1 94.94 814 LEU B O 1
ATOM 15040 N N . ARG B 1 815 ? 5.824 19.391 36.625 1 96.75 815 ARG B N 1
ATOM 15041 C CA . ARG B 1 815 ? 4.496 19.484 37.219 1 96.75 815 ARG B CA 1
ATOM 15042 C C . ARG B 1 815 ? 3.609 20.453 36.438 1 96.75 815 ARG B C 1
ATOM 15044 O O . ARG B 1 815 ? 4.043 21.531 36.031 1 96.75 815 ARG B O 1
ATOM 15051 N N . ASN B 1 816 ? 2.385 20.094 36.156 1 96.81 816 ASN B N 1
ATOM 15052 C CA . ASN B 1 816 ? 1.308 20.906 35.594 1 96.81 816 ASN B CA 1
ATOM 15053 C C . ASN B 1 816 ? 0.129 21 36.562 1 96.81 816 ASN B C 1
ATOM 15055 O O . ASN B 1 816 ? -0.424 19.984 36.969 1 96.81 816 ASN B O 1
ATOM 15059 N N . LYS B 1 817 ? -0.22 22.172 36.906 1 96.94 817 LYS B N 1
ATOM 15060 C CA . LYS B 1 817 ? -1.399 22.422 37.75 1 96.94 817 LYS B CA 1
ATOM 15061 C C . LYS B 1 817 ? -2.252 23.531 37.156 1 96.94 817 LYS B C 1
ATOM 15063 O O . LYS B 1 817 ? -1.724 24.516 36.625 1 96.94 817 LYS B O 1
ATOM 15068 N N . GLY B 1 818 ? -3.549 23.359 37.219 1 97.12 818 GLY B N 1
ATOM 15069 C CA . GLY B 1 818 ? -4.348 24.391 36.594 1 97.12 818 GLY B CA 1
ATOM 15070 C C . GLY B 1 818 ? -5.836 24.25 36.844 1 97.12 818 GLY B C 1
ATOM 15071 O O . GLY B 1 818 ? -6.25 23.375 37.625 1 97.12 818 GLY B O 1
ATOM 15072 N N . ILE B 1 819 ? -6.586 25.188 36.312 1 97.81 819 ILE B N 1
ATOM 15073 C CA . ILE B 1 819 ? -8.039 25.219 36.406 1 97.81 819 ILE B CA 1
ATOM 15074 C C . ILE B 1 819 ? -8.633 25.281 35 1 97.81 819 ILE B C 1
ATOM 15076 O O . ILE B 1 819 ? -8.008 25.812 34.062 1 97.81 819 ILE B O 1
ATOM 15080 N N . GLU B 1 820 ? -9.758 24.703 34.875 1 97.94 820 GLU B N 1
ATOM 15081 C CA . GLU B 1 820 ? -10.57 24.734 33.656 1 97.94 820 GLU B CA 1
ATOM 15082 C C . GLU B 1 820 ? -12.008 25.156 33.969 1 97.94 820 GLU B C 1
ATOM 15084 O O . GLU B 1 820 ? -12.609 24.672 34.938 1 97.94 820 GLU B O 1
ATOM 15089 N N . ILE B 1 821 ? -12.531 26.047 33.125 1 97.69 821 ILE B N 1
ATOM 15090 C CA . ILE B 1 821 ? -13.898 26.531 33.312 1 97.69 821 ILE B CA 1
ATOM 15091 C C . ILE B 1 821 ? -14.625 26.531 31.969 1 97.69 821 ILE B C 1
ATOM 15093 O O . ILE B 1 821 ? -14.102 27.031 30.969 1 97.69 821 ILE B O 1
ATOM 15097 N N . SER B 1 822 ? -15.648 25.953 31.922 1 97.38 822 SER B N 1
ATOM 15098 C CA . SER B 1 822 ? -16.609 26.062 30.828 1 97.38 822 SER B CA 1
ATOM 15099 C C . SER B 1 822 ? -17.938 26.609 31.312 1 97.38 822 SER B C 1
ATOM 15101 O O . SER B 1 822 ? -18.594 26 32.156 1 97.38 822 SER B O 1
ATOM 15103 N N . LEU B 1 823 ? -18.297 27.719 30.859 1 96.88 823 LEU B N 1
ATOM 15104 C CA . LEU B 1 823 ? -19.547 28.375 31.203 1 96.88 823 LEU B CA 1
ATOM 15105 C C . LEU B 1 823 ? -20.344 28.703 29.953 1 96.88 823 LEU B C 1
ATOM 15107 O O . LEU B 1 823 ? -19.844 29.375 29.047 1 96.88 823 LEU B O 1
ATOM 15111 N N . ASP B 1 824 ? -21.469 28.188 29.828 1 95.38 824 ASP B N 1
ATOM 15112 C CA . ASP B 1 824 ? -22.328 28.531 28.688 1 95.38 824 ASP B CA 1
ATOM 15113 C C . ASP B 1 824 ? -23.797 28.562 29.094 1 95.38 824 ASP B C 1
ATOM 15115 O O . ASP B 1 824 ? -24.172 28.047 30.156 1 95.38 824 ASP B O 1
ATOM 15119 N N . GLY B 1 825 ? -24.609 29.281 28.25 1 94.25 825 GLY B N 1
ATOM 15120 C CA . GLY B 1 825 ? -26.031 29.375 28.562 1 94.25 825 GLY B CA 1
ATOM 15121 C C . GLY B 1 825 ? -26.812 30.141 27.516 1 94.25 825 GLY B C 1
ATOM 15122 O O . GLY B 1 825 ? -26.25 30.719 26.594 1 94.25 825 GLY B O 1
ATOM 15123 N N . THR B 1 826 ? -28.125 30.016 27.734 1 94.06 826 THR B N 1
ATOM 15124 C CA . THR B 1 826 ? -29.047 30.812 26.922 1 94.06 826 THR B CA 1
ATOM 15125 C C . THR B 1 826 ? -29.266 32.188 27.547 1 94.06 826 THR B C 1
ATOM 15127 O O . THR B 1 826 ? -29.938 32.281 28.578 1 94.06 826 THR B O 1
ATOM 15130 N N . VAL B 1 827 ? -28.781 33.156 26.953 1 93.44 827 VAL B N 1
ATOM 15131 C CA . VAL B 1 827 ? -28.812 34.5 27.484 1 93.44 827 VAL B CA 1
ATOM 15132 C C . VAL B 1 827 ? -30.203 35.094 27.297 1 93.44 827 VAL B C 1
ATOM 15134 O O . VAL B 1 827 ? -30.703 35.812 28.172 1 93.44 827 VAL B O 1
ATOM 15137 N N . TYR B 1 828 ? -30.703 34.844 26.125 1 93.06 828 TYR B N 1
ATOM 15138 C CA . TYR B 1 828 ? -32.031 35.375 25.781 1 93.06 828 TYR B CA 1
ATOM 15139 C C . TYR B 1 828 ? -32.812 34.375 24.922 1 93.06 828 TYR B C 1
ATOM 15141 O O . TYR B 1 828 ? -32.219 33.75 24.047 1 93.06 828 TYR B O 1
ATOM 15149 N N . LYS B 1 829 ? -34.062 34.219 25.266 1 90.69 829 LYS B N 1
ATOM 15150 C CA . LYS B 1 829 ? -34.938 33.312 24.484 1 90.69 829 LYS B CA 1
ATOM 15151 C C . LYS B 1 829 ? -36.312 33.906 24.328 1 90.69 829 LYS B C 1
ATOM 15153 O O . LYS B 1 829 ? -36.969 34.25 25.312 1 90.69 829 LYS B O 1
ATOM 15158 N N . SER B 1 830 ? -36.656 34.156 23.156 1 89.75 830 SER B N 1
ATOM 15159 C CA . SER B 1 830 ? -38 34.531 22.781 1 89.75 830 SER B CA 1
ATOM 15160 C C . SER B 1 830 ? -38.531 33.656 21.656 1 89.75 830 SER B C 1
ATOM 15162 O O . SER B 1 830 ? -37.875 32.719 21.234 1 89.75 830 SER B O 1
ATOM 15164 N N . THR B 1 831 ? -39.75 34 21.172 1 83.56 831 THR B N 1
ATOM 15165 C CA . THR B 1 831 ? -40.344 33.219 20.125 1 83.56 831 THR B CA 1
ATOM 15166 C C . THR B 1 831 ? -39.531 33.312 18.828 1 83.56 831 THR B C 1
ATOM 15168 O O . THR B 1 831 ? -39.406 32.312 18.109 1 83.56 831 THR B O 1
ATOM 15171 N N . ASN B 1 832 ? -38.969 34.375 18.625 1 89.25 832 ASN B N 1
ATOM 15172 C CA . ASN B 1 832 ? -38.281 34.562 17.344 1 89.25 832 ASN B CA 1
ATOM 15173 C C . ASN B 1 832 ? -36.781 34.688 17.516 1 89.25 832 ASN B C 1
ATOM 15175 O O . ASN B 1 832 ? -36.031 34.625 16.531 1 89.25 832 ASN B O 1
ATOM 15179 N N . LEU B 1 833 ? -36.344 34.875 18.688 1 92.69 833 LEU B N 1
ATOM 15180 C CA . LEU B 1 833 ? -34.938 35.125 18.891 1 92.69 833 LEU B CA 1
ATOM 15181 C C . LEU B 1 833 ? -34.375 34.25 20.016 1 92.69 833 LEU B C 1
ATOM 15183 O O . LEU B 1 833 ? -34.969 34.188 21.094 1 92.69 833 LEU B O 1
ATOM 15187 N N . GLU B 1 834 ? -33.344 33.5 19.719 1 93.25 834 GLU B N 1
ATOM 15188 C CA . GLU B 1 834 ? -32.594 32.75 20.734 1 93.25 834 GLU B CA 1
ATOM 15189 C C . GLU B 1 834 ? -31.125 33.125 20.688 1 93.25 834 GLU B C 1
ATOM 15191 O O . GLU B 1 834 ? -30.5 33.062 19.625 1 93.25 834 GLU B O 1
ATOM 15196 N N . TRP B 1 835 ? -30.625 33.562 21.797 1 95.88 835 TRP B N 1
ATOM 15197 C CA . TRP B 1 835 ? -29.219 33.938 21.922 1 95.88 835 TRP B CA 1
ATOM 15198 C C . TRP B 1 835 ? -28.516 33.062 22.953 1 95.88 835 TRP B C 1
ATOM 15200 O O . TRP B 1 835 ? -28.844 33.094 24.141 1 95.88 835 TRP B O 1
ATOM 15210 N N . THR B 1 836 ? -27.594 32.25 22.484 1 95.81 836 THR B N 1
ATOM 15211 C CA . THR B 1 836 ? -26.734 31.422 23.344 1 95.81 836 THR B CA 1
ATOM 15212 C C . THR B 1 836 ? -25.297 31.922 23.328 1 95.81 836 THR B C 1
ATOM 15214 O O . THR B 1 836 ? -24.797 32.312 22.266 1 95.81 836 THR B O 1
ATOM 15217 N N . ALA B 1 837 ? -24.688 31.953 24.469 1 96.56 837 ALA B N 1
ATOM 15218 C CA . ALA B 1 837 ? -23.297 32.406 24.594 1 96.56 837 ALA B CA 1
ATOM 15219 C C . ALA B 1 837 ? -22.516 31.516 25.562 1 96.56 837 ALA B C 1
ATOM 15221 O O . ALA B 1 837 ? -23.094 30.797 26.375 1 96.56 837 ALA B O 1
ATOM 15222 N N . GLY B 1 838 ? -21.234 31.516 25.391 1 96.62 838 GLY B N 1
ATOM 15223 C CA . GLY B 1 838 ? -20.391 30.75 26.281 1 96.62 838 GLY B CA 1
ATOM 15224 C C . GLY B 1 838 ? -18.938 31.172 26.25 1 96.62 838 GLY B C 1
ATOM 15225 O O . GLY B 1 838 ? -18.516 31.906 25.359 1 96.62 838 GLY B O 1
ATOM 15226 N N . ILE B 1 839 ? -18.234 30.688 27.281 1 97.31 839 ILE B N 1
ATOM 15227 C CA . ILE B 1 839 ? -16.797 30.953 27.422 1 97.31 839 ILE B CA 1
ATOM 15228 C C . ILE B 1 839 ? -16.094 29.703 27.938 1 97.31 839 ILE B C 1
ATOM 15230 O O . ILE B 1 839 ? -16.625 28.984 28.781 1 97.31 839 ILE B O 1
ATOM 15234 N N . ASN B 1 840 ? -15.031 29.359 27.312 1 97.62 840 ASN B N 1
ATOM 15235 C CA . ASN B 1 840 ? -14.07 28.375 27.797 1 97.62 840 ASN B CA 1
ATOM 15236 C C . ASN B 1 840 ? -12.766 29.031 28.25 1 97.62 840 ASN B C 1
ATOM 15238 O O . ASN B 1 840 ? -12.219 29.875 27.531 1 97.62 840 ASN B O 1
ATOM 15242 N N . PHE B 1 841 ? -12.398 28.688 29.422 1 97.69 841 PHE B N 1
ATOM 15243 C CA . PHE B 1 841 ? -11.211 29.297 30.016 1 97.69 841 PHE B CA 1
ATOM 15244 C C . PHE B 1 841 ? -10.336 28.25 30.703 1 97.69 841 PHE B C 1
ATOM 15246 O O . PHE B 1 841 ? -10.852 27.359 31.359 1 97.69 841 PHE B O 1
ATOM 15253 N N . SER B 1 842 ? -9.031 28.359 30.5 1 97.94 842 SER B N 1
ATOM 15254 C CA . SER B 1 842 ? -8.109 27.438 31.156 1 97.94 842 SER B CA 1
ATOM 15255 C C . SER B 1 842 ? -6.801 28.125 31.516 1 97.94 842 SER B C 1
ATOM 15257 O O . SER B 1 842 ? -6.266 28.906 30.719 1 97.94 842 SER B O 1
ATOM 15259 N N . ARG B 1 843 ? -6.34 27.812 32.656 1 97.81 843 ARG B N 1
ATOM 15260 C CA . ARG B 1 843 ? -5.031 28.25 33.156 1 97.81 843 ARG B CA 1
ATOM 15261 C C . ARG B 1 843 ? -4.199 27.062 33.594 1 97.81 843 ARG B C 1
ATOM 15263 O O . ARG B 1 843 ? -4.633 26.297 34.469 1 97.81 843 ARG B O 1
ATOM 15270 N N . ASN B 1 844 ? -3.104 26.891 33.062 1 97.25 844 ASN B N 1
ATOM 15271 C CA . ASN B 1 844 ? -2.166 25.844 33.406 1 97.25 844 ASN B CA 1
ATOM 15272 C C . ASN B 1 844 ? -0.826 26.406 33.875 1 97.25 844 ASN B C 1
ATOM 15274 O O . ASN B 1 844 ? -0.193 27.172 33.156 1 97.25 844 ASN B O 1
ATOM 15278 N N . LYS B 1 845 ? -0.416 26.078 35.062 1 96.44 845 LYS B N 1
ATOM 15279 C CA . LYS B 1 845 ? 0.905 26.438 35.531 1 96.44 845 LYS B CA 1
ATOM 15280 C C . LYS B 1 845 ? 1.872 25.266 35.469 1 96.44 845 LYS B C 1
ATOM 15282 O O . LYS B 1 845 ? 1.707 24.281 36.188 1 96.44 845 LYS B O 1
ATOM 15287 N N . ASN B 1 846 ? 2.797 25.453 34.688 1 95.19 846 ASN B N 1
ATOM 15288 C CA . ASN B 1 846 ? 3.854 24.469 34.5 1 95.19 846 ASN B CA 1
ATOM 15289 C C . ASN B 1 846 ? 5.09 24.797 35.312 1 95.19 846 ASN B C 1
ATOM 15291 O O . ASN B 1 846 ? 5.473 25.969 35.438 1 95.19 846 ASN B O 1
ATOM 15295 N N . VAL B 1 847 ? 5.727 23.734 35.906 1 96.62 847 VAL B N 1
ATOM 15296 C CA . VAL B 1 847 ? 6.941 23.969 36.688 1 96.62 847 VAL B CA 1
ATOM 15297 C C . VAL B 1 847 ? 7.902 22.797 36.5 1 96.62 847 VAL B C 1
ATOM 15299 O O . VAL B 1 847 ? 7.504 21.641 36.625 1 96.62 847 VAL B O 1
ATOM 15302 N N . VAL B 1 848 ? 9.148 23.125 36.25 1 95.81 848 VAL B N 1
ATOM 15303 C CA . VAL B 1 848 ? 10.211 22.125 36.312 1 95.81 848 VAL B CA 1
ATOM 15304 C C . VAL B 1 848 ? 10.648 21.891 37.75 1 95.81 848 VAL B C 1
ATOM 15306 O O . VAL B 1 848 ? 11.258 22.766 38.375 1 95.81 848 VAL B O 1
ATOM 15309 N N . GLU B 1 849 ? 10.445 20.734 38.219 1 95.69 849 GLU B N 1
ATOM 15310 C CA . GLU B 1 849 ? 10.734 20.469 39.625 1 95.69 849 GLU B CA 1
ATOM 15311 C C . GLU B 1 849 ? 12.148 19.922 39.812 1 95.69 849 GLU B C 1
ATOM 15313 O O . GLU B 1 849 ? 12.812 20.219 40.812 1 95.69 849 GLU B O 1
ATOM 15318 N N . LYS B 1 850 ? 12.539 19.078 38.906 1 92.94 850 LYS B N 1
ATOM 15319 C CA . LYS B 1 850 ? 13.859 18.453 39 1 92.94 850 LYS B CA 1
ATOM 15320 C C . LYS B 1 850 ? 14.383 18.125 37.594 1 92.94 850 LYS B C 1
ATOM 15322 O O . LYS B 1 850 ? 13.609 17.797 36.688 1 92.94 850 LYS B O 1
ATOM 15327 N N . LEU B 1 851 ? 15.703 18.281 37.531 1 89.12 851 LEU B N 1
ATOM 15328 C CA . LEU B 1 851 ? 16.391 17.859 36.312 1 89.12 851 LEU B CA 1
ATOM 15329 C C . LEU B 1 851 ? 17.469 16.828 36.625 1 89.12 851 LEU B C 1
ATOM 15331 O O . LEU B 1 851 ? 17.656 16.453 37.781 1 89.12 851 LEU B O 1
ATOM 15335 N N . ALA B 1 852 ? 18.078 16.406 35.562 1 75.12 852 ALA B N 1
ATOM 15336 C CA . ALA B 1 852 ? 19.078 15.352 35.719 1 75.12 852 ALA B CA 1
ATOM 15337 C C . ALA B 1 852 ? 20.281 15.836 36.5 1 75.12 852 ALA B C 1
ATOM 15339 O O . ALA B 1 852 ? 20.75 16.969 36.344 1 75.12 852 ALA B O 1
ATOM 15340 N N . ASN B 1 853 ? 20.828 14.922 37.438 1 74.94 853 ASN B N 1
ATOM 15341 C CA . ASN B 1 853 ? 22.062 15.117 38.188 1 74.94 853 ASN B CA 1
ATOM 15342 C C . ASN B 1 853 ? 22.062 16.453 38.906 1 74.94 853 ASN B C 1
ATOM 15344 O O . ASN B 1 853 ? 23.094 17.156 38.906 1 74.94 853 ASN B O 1
ATOM 15348 N N . ASN B 1 854 ? 20.859 16.812 39.281 1 79.88 854 ASN B N 1
ATOM 15349 C CA . ASN B 1 854 ? 20.688 18.031 40.031 1 79.88 854 ASN B CA 1
ATOM 15350 C C . ASN B 1 854 ? 21.094 19.266 39.25 1 79.88 854 ASN B C 1
ATOM 15352 O O . ASN B 1 854 ? 21.547 20.266 39.812 1 79.88 854 ASN B O 1
ATOM 15356 N N . ALA B 1 855 ? 21.062 18.969 37.969 1 84.88 855 ALA B N 1
ATOM 15357 C CA . ALA B 1 855 ? 21.234 20.141 37.125 1 84.88 855 ALA B CA 1
ATOM 15358 C C . ALA B 1 855 ? 20.172 21.203 37.438 1 84.88 855 ALA B C 1
ATOM 15360 O O . ALA B 1 855 ? 19.047 20.875 37.781 1 84.88 855 ALA B O 1
ATOM 15361 N N . THR B 1 856 ? 20.609 22.391 37.312 1 89.56 856 THR B N 1
ATOM 15362 C CA . THR B 1 856 ? 19.688 23.484 37.656 1 89.56 856 THR B CA 1
ATOM 15363 C C . THR B 1 856 ? 18.984 23.984 36.406 1 89.56 856 THR B C 1
ATOM 15365 O O . THR B 1 856 ? 17.969 24.688 36.5 1 89.56 856 THR B O 1
ATOM 15368 N N . GLU B 1 857 ? 19.484 23.641 35.281 1 90.5 857 GLU B N 1
ATOM 15369 C CA . GLU B 1 857 ? 18.859 24.109 34.031 1 90.5 857 GLU B CA 1
ATOM 15370 C C . GLU B 1 857 ? 19.109 23.125 32.906 1 90.5 857 GLU B C 1
ATOM 15372 O O . GLU B 1 857 ? 20 22.281 32.969 1 90.5 857 GLU B O 1
ATOM 15377 N N . LEU B 1 858 ? 18.281 23.172 31.922 1 89.25 858 LEU B N 1
ATOM 15378 C CA . LEU B 1 858 ? 18.406 22.406 30.688 1 89.25 858 LEU B CA 1
ATOM 15379 C C . LEU B 1 858 ? 18.297 23.328 29.469 1 89.25 858 LEU B C 1
ATOM 15381 O O . LEU B 1 858 ? 17.312 24.062 29.328 1 89.25 858 LEU B O 1
ATOM 15385 N N . LEU B 1 859 ? 19.328 23.297 28.609 1 90.38 859 LEU B N 1
ATOM 15386 C CA . LEU B 1 859 ? 19.344 24.094 27.391 1 90.38 859 LEU B CA 1
ATOM 15387 C C . LEU B 1 859 ? 18.578 23.391 26.281 1 90.38 859 LEU B C 1
ATOM 15389 O O . LEU B 1 859 ? 18.875 22.234 25.953 1 90.38 859 LEU B O 1
ATOM 15393 N N . HIS B 1 860 ? 17.609 24.047 25.797 1 91.19 860 HIS B N 1
ATOM 15394 C CA . HIS B 1 860 ? 16.844 23.484 24.688 1 91.19 860 HIS B CA 1
ATOM 15395 C C . HIS B 1 860 ? 17.422 23.938 23.359 1 91.19 860 HIS B C 1
ATOM 15397 O O . HIS B 1 860 ? 17.422 23.188 22.375 1 91.19 860 HIS B O 1
ATOM 15403 N N . ALA B 1 861 ? 17.766 25.188 23.281 1 92.06 861 ALA B N 1
ATOM 15404 C CA . ALA B 1 861 ? 18.281 25.766 22.031 1 92.06 861 ALA B CA 1
ATOM 15405 C C . ALA B 1 861 ? 19.203 26.938 22.312 1 92.06 861 ALA B C 1
ATOM 15407 O O . ALA B 1 861 ? 19 27.688 23.266 1 92.06 861 ALA B O 1
ATOM 15408 N N . ASP B 1 862 ? 20.188 27.062 21.531 1 94.38 862 ASP B N 1
ATOM 15409 C CA . ASP B 1 862 ? 21.094 28.203 21.453 1 94.38 862 ASP B CA 1
ATOM 15410 C C . ASP B 1 862 ? 20.969 28.906 20.094 1 94.38 862 ASP B C 1
ATOM 15412 O O . ASP B 1 862 ? 21.328 28.328 19.062 1 94.38 862 ASP B O 1
ATOM 15416 N N . TYR B 1 863 ? 20.5 30.141 20.172 1 94.75 863 TYR B N 1
ATOM 15417 C CA . TYR B 1 863 ? 20.141 30.812 18.922 1 94.75 863 TYR B CA 1
ATOM 15418 C C . TYR B 1 863 ? 21.219 31.781 18.484 1 94.75 863 TYR B C 1
ATOM 15420 O O . TYR B 1 863 ? 21.766 32.531 19.297 1 94.75 863 TYR B O 1
ATOM 15428 N N . ASP B 1 864 ? 21.594 31.719 17.203 1 94.75 864 ASP B N 1
ATOM 15429 C CA . ASP B 1 864 ? 22.297 32.75 16.438 1 94.75 864 ASP B CA 1
ATOM 15430 C C . ASP B 1 864 ? 23.625 33.094 17.109 1 94.75 864 ASP B C 1
ATOM 15432 O O . ASP B 1 864 ? 23.922 34.281 17.328 1 94.75 864 ASP B O 1
ATOM 15436 N N . GLY B 1 865 ? 24.344 32.219 17.453 1 93.38 865 GLY B N 1
ATOM 15437 C CA . GLY B 1 865 ? 25.672 32.406 18.016 1 93.38 865 GLY B CA 1
ATOM 15438 C C . GLY B 1 865 ? 25.641 32.969 19.422 1 93.38 865 GLY B C 1
ATOM 15439 O O . GLY B 1 865 ? 26.297 34 19.688 1 93.38 865 GLY B O 1
ATOM 15440 N N . ASN B 1 866 ? 24.828 32.531 20.219 1 94.25 866 ASN B N 1
ATOM 15441 C CA . ASN B 1 866 ? 24.703 32.875 21.625 1 94.25 866 ASN B CA 1
ATOM 15442 C C . ASN B 1 866 ? 24.047 34.219 21.828 1 94.25 866 ASN B C 1
ATOM 15444 O O . ASN B 1 866 ? 24.391 34.969 22.75 1 94.25 866 ASN B O 1
ATOM 15448 N N . ALA B 1 867 ? 23.219 34.594 20.938 1 96.5 867 ALA B N 1
ATOM 15449 C CA . ALA B 1 867 ? 22.484 35.844 21.078 1 96.5 867 ALA B CA 1
ATOM 15450 C C . ALA B 1 867 ? 21.312 35.688 22.047 1 96.5 867 ALA B C 1
ATOM 15452 O O . ALA B 1 867 ? 20.969 36.594 22.797 1 96.5 867 ALA B O 1
ATOM 15453 N N . ALA B 1 868 ? 20.656 34.594 22 1 97.25 868 ALA B N 1
ATOM 15454 C CA . ALA B 1 868 ? 19.578 34.219 22.891 1 97.25 868 ALA B CA 1
ATOM 15455 C C . ALA B 1 868 ? 19.594 32.719 23.156 1 97.25 868 ALA B C 1
ATOM 15457 O O . ALA B 1 868 ? 20.219 31.953 22.406 1 97.25 868 ALA B O 1
ATOM 15458 N N . GLN B 1 869 ? 18.984 32.281 24.219 1 96.75 869 GLN B N 1
ATOM 15459 C CA . GLN B 1 869 ? 18.875 30.859 24.562 1 96.75 869 GLN B CA 1
ATOM 15460 C C . GLN B 1 869 ? 17.5 30.531 25.109 1 96.75 869 GLN B C 1
ATOM 15462 O O . GLN B 1 869 ? 16.828 31.391 25.672 1 96.75 869 GLN B O 1
ATOM 15467 N N . LEU B 1 870 ? 17.047 29.375 24.828 1 96.19 870 LEU B N 1
ATOM 15468 C CA . LEU B 1 870 ? 15.852 28.797 25.438 1 96.19 870 LEU B CA 1
ATOM 15469 C C . LEU B 1 870 ? 16.219 27.75 26.469 1 96.19 870 LEU B C 1
ATOM 15471 O O . LEU B 1 870 ? 16.859 26.734 26.141 1 96.19 870 LEU B O 1
ATOM 15475 N N . ARG B 1 871 ? 15.844 28 27.719 1 95.25 871 ARG B N 1
ATOM 15476 C CA . ARG B 1 871 ? 16.234 27.109 28.812 1 95.25 871 ARG B CA 1
ATOM 15477 C C . ARG B 1 871 ? 15.031 26.75 29.688 1 95.25 871 ARG B C 1
ATOM 15479 O O . ARG B 1 871 ? 14.055 27.5 29.75 1 95.25 871 ARG B O 1
ATOM 15486 N N . SER B 1 872 ? 15.141 25.625 30.219 1 93.75 872 SER B N 1
ATOM 15487 C CA . SER B 1 872 ? 14.266 25.281 31.328 1 93.75 872 SER B CA 1
ATOM 15488 C C . SER B 1 872 ? 15.039 25.266 32.656 1 93.75 872 SER B C 1
ATOM 15490 O O . SER B 1 872 ? 16.047 24.578 32.781 1 93.75 872 SER B O 1
ATOM 15492 N N . VAL B 1 873 ? 14.531 26.031 33.594 1 94.81 873 VAL B N 1
ATOM 15493 C CA . VAL B 1 873 ? 15.211 26.203 34.875 1 94.81 873 VAL B CA 1
ATOM 15494 C C . VAL B 1 873 ? 14.367 25.578 36 1 94.81 873 VAL B C 1
ATOM 15496 O O . VAL B 1 873 ? 13.148 25.766 36.031 1 94.81 873 VAL B O 1
ATOM 15499 N N . VAL B 1 874 ? 15.062 24.828 36.906 1 95.19 874 VAL B N 1
ATOM 15500 C CA . VAL B 1 874 ? 14.367 24.172 38.031 1 95.19 874 VAL B CA 1
ATOM 15501 C C . VAL B 1 874 ? 13.656 25.203 38.875 1 95.19 874 VAL B C 1
ATOM 15503 O O . VAL B 1 874 ? 14.234 26.234 39.219 1 95.19 874 VAL B O 1
ATOM 15506 N N . GLY B 1 875 ? 12.422 24.953 39.156 1 95.69 875 GLY B N 1
ATOM 15507 C CA . GLY B 1 875 ? 11.609 25.828 39.969 1 95.69 875 GLY B CA 1
ATOM 15508 C C . GLY B 1 875 ? 10.781 26.812 39.156 1 95.69 875 GLY B C 1
ATOM 15509 O O . GLY B 1 875 ? 9.93 27.516 39.719 1 95.69 875 GLY B O 1
ATOM 15510 N N . ARG B 1 876 ? 10.977 26.875 37.906 1 96.06 876 ARG B N 1
ATOM 15511 C CA . ARG B 1 876 ? 10.266 27.797 37.031 1 96.06 876 ARG B CA 1
ATOM 15512 C C . ARG B 1 876 ? 9.508 27.047 35.938 1 96.06 876 ARG B C 1
ATOM 15514 O O . ARG B 1 876 ? 9.75 25.844 35.719 1 96.06 876 ARG B O 1
ATOM 15521 N N . PRO B 1 877 ? 8.578 27.844 35.344 1 95.75 877 PRO B N 1
ATOM 15522 C CA . PRO B 1 877 ? 7.965 27.203 34.188 1 95.75 877 PRO B CA 1
ATOM 15523 C C . PRO B 1 877 ? 8.977 26.859 33.094 1 95.75 877 PRO B C 1
ATOM 15525 O O . PRO B 1 877 ? 10 27.547 32.969 1 95.75 877 PRO B O 1
ATOM 15528 N N . MET B 1 878 ? 8.648 25.969 32.281 1 94.12 878 MET B N 1
ATOM 15529 C CA . MET B 1 878 ? 9.523 25.547 31.188 1 94.12 878 MET B CA 1
ATOM 15530 C C . MET B 1 878 ? 9.648 26.656 30.156 1 94.12 878 MET B C 1
ATOM 15532 O O . MET B 1 878 ? 8.695 27.406 29.906 1 94.12 878 MET B O 1
ATOM 15536 N N . GLY B 1 879 ? 10.836 26.703 29.5 1 95.94 879 GLY B N 1
ATOM 15537 C CA . GLY B 1 879 ? 11.023 27.484 28.281 1 95.94 879 GLY B CA 1
ATOM 15538 C C . GLY B 1 879 ? 11.25 28.953 28.562 1 95.94 879 GLY B C 1
ATOM 15539 O O . GLY B 1 879 ? 10.57 29.812 27.969 1 95.94 879 GLY B O 1
ATOM 15540 N N . ASP B 1 880 ? 12.148 29.266 29.453 1 97.44 880 ASP B N 1
ATOM 15541 C CA . ASP B 1 880 ? 12.562 30.641 29.641 1 97.44 880 ASP B CA 1
ATOM 15542 C C . ASP B 1 880 ? 13.484 31.109 28.531 1 97.44 880 ASP B C 1
ATOM 15544 O O . ASP B 1 880 ? 14.43 30.406 28.156 1 97.44 880 ASP B O 1
ATOM 15548 N N . PHE B 1 881 ? 13.156 32.281 28 1 98.06 881 PHE B N 1
ATOM 15549 C CA . PHE B 1 881 ? 14.055 32.938 27.062 1 98.06 881 PHE B CA 1
ATOM 15550 C C . PHE B 1 881 ? 15.109 33.75 27.781 1 98.06 881 PHE B C 1
ATOM 15552 O O . PHE B 1 881 ? 14.781 34.562 28.641 1 98.06 881 PHE B O 1
ATOM 15559 N N . TYR B 1 882 ? 16.297 33.5 27.453 1 98.06 882 TYR B N 1
ATOM 15560 C CA . TYR B 1 882 ? 17.391 34.312 27.938 1 98.06 882 TYR B CA 1
ATOM 15561 C C . TYR B 1 882 ? 18.047 35.094 26.797 1 98.06 882 TYR B C 1
ATOM 15563 O O . TYR B 1 882 ? 18.172 34.594 25.688 1 98.06 882 TYR B O 1
ATOM 15571 N N . ALA B 1 883 ? 18.422 36.344 27.078 1 97.94 883 ALA B N 1
ATOM 15572 C CA . ALA B 1 883 ? 19.141 37.188 26.141 1 97.94 883 ALA B CA 1
ATOM 15573 C C . ALA B 1 883 ? 20.297 37.938 26.828 1 97.94 883 ALA B C 1
ATOM 15575 O O . ALA B 1 883 ? 20.359 37.969 28.062 1 97.94 883 ALA B O 1
ATOM 15576 N N . ARG B 1 884 ? 21.234 38.406 26.047 1 97.62 884 ARG B N 1
ATOM 15577 C CA . ARG B 1 884 ? 22.359 39.188 26.578 1 97.62 884 ARG B CA 1
ATOM 15578 C C . ARG B 1 884 ? 21.922 40.625 26.906 1 97.62 884 ARG B C 1
ATOM 15580 O O . ARG B 1 884 ? 21.312 41.312 26.078 1 97.62 884 ARG B O 1
ATOM 15587 N N . PRO B 1 885 ? 22.25 41.125 28.172 1 96.88 885 PRO B N 1
ATOM 15588 C CA . PRO B 1 885 ? 21.875 42.5 28.516 1 96.88 885 PRO B CA 1
ATOM 15589 C C . PRO B 1 885 ? 22.891 43.531 28.031 1 96.88 885 PRO B C 1
ATOM 15591 O O . PRO B 1 885 ? 23.984 43.156 27.594 1 96.88 885 PRO B O 1
ATOM 15594 N N . ILE B 1 886 ? 22.453 44.812 28.094 1 97.06 886 ILE B N 1
ATOM 15595 C CA . ILE B 1 886 ? 23.391 45.906 27.906 1 97.06 886 ILE B CA 1
ATOM 15596 C C . ILE B 1 886 ? 24.375 45.938 29.078 1 97.06 886 ILE B C 1
ATOM 15598 O O . ILE B 1 886 ? 23.969 45.781 30.234 1 97.06 886 ILE B O 1
ATOM 15602 N N . GLU B 1 887 ? 25.641 46.062 28.766 1 96.19 887 GLU B N 1
ATOM 15603 C CA . GLU B 1 887 ? 26.641 46.125 29.828 1 96.19 887 GLU B CA 1
ATOM 15604 C C . GLU B 1 887 ? 26.469 47.406 30.641 1 96.19 887 GLU B C 1
ATOM 15606 O O . GLU B 1 887 ? 26.188 48.469 30.078 1 96.19 887 GLU B O 1
ATOM 15611 N N . THR B 1 888 ? 26.609 47.312 31.969 1 95.75 888 THR B N 1
ATOM 15612 C CA . THR B 1 888 ? 26.484 48.469 32.844 1 95.75 888 THR B CA 1
ATOM 15613 C C . THR B 1 888 ? 27.766 48.688 33.656 1 95.75 888 THR B C 1
ATOM 15615 O O . THR B 1 888 ? 28.531 47.719 33.844 1 95.75 888 THR B O 1
ATOM 15618 N N . ASN B 1 889 ? 28.016 49.844 34.031 1 93.69 889 ASN B N 1
ATOM 15619 C CA . ASN B 1 889 ? 29.156 50.094 34.906 1 93.69 889 ASN B CA 1
ATOM 15620 C C . ASN B 1 889 ? 28.797 49.844 36.375 1 93.69 889 ASN B C 1
ATOM 15622 O O . ASN B 1 889 ? 27.734 49.312 36.688 1 93.69 889 ASN B O 1
ATOM 15626 N N . SER B 1 890 ? 29.75 50.156 37.281 1 92.44 890 SER B N 1
ATOM 15627 C CA . SER B 1 890 ? 29.594 49.875 38.688 1 92.44 890 SER B CA 1
ATOM 15628 C C . SER B 1 890 ? 28.406 50.625 39.281 1 92.44 890 SER B C 1
ATOM 15630 O O . SER B 1 890 ? 27.812 50.188 40.281 1 92.44 890 SER B O 1
ATOM 15632 N N . ASN B 1 891 ? 27.984 51.781 38.688 1 93.12 891 ASN B N 1
ATOM 15633 C CA . ASN B 1 891 ? 26.859 52.562 39.188 1 93.12 891 ASN B CA 1
ATOM 15634 C C . ASN B 1 891 ? 25.547 52.125 38.531 1 93.12 891 ASN B C 1
ATOM 15636 O O . ASN B 1 891 ? 24.5 52.719 38.812 1 93.12 891 ASN B O 1
ATOM 15640 N N . GLY B 1 892 ? 25.547 51.156 37.656 1 93.38 892 GLY B N 1
ATOM 15641 C CA . GLY B 1 892 ? 24.344 50.656 37.031 1 93.38 892 GLY B CA 1
ATOM 15642 C C . GLY B 1 892 ? 23.969 51.406 35.75 1 93.38 892 GLY B C 1
ATOM 15643 O O . GLY B 1 892 ? 22.891 51.219 35.188 1 93.38 892 GLY B O 1
ATOM 15644 N N . GLU B 1 893 ? 24.797 52.312 35.344 1 95.25 893 GLU B N 1
ATOM 15645 C CA . GLU B 1 893 ? 24.547 53.094 34.125 1 95.25 893 GLU B CA 1
ATOM 15646 C C . GLU B 1 893 ? 24.938 52.281 32.906 1 95.25 893 GLU B C 1
ATOM 15648 O O . GLU B 1 893 ? 25.969 51.594 32.906 1 95.25 893 GLU B O 1
ATOM 15653 N N . LYS B 1 894 ? 24.172 52.375 31.828 1 97.56 894 LYS B N 1
ATOM 15654 C CA . LYS B 1 894 ? 24.453 51.656 30.578 1 97.56 894 LYS B CA 1
ATOM 15655 C C . LYS B 1 894 ? 25.719 52.188 29.922 1 97.56 894 LYS B C 1
ATOM 15657 O O . LYS B 1 894 ? 25.953 53.406 29.875 1 97.56 894 LYS B O 1
ATOM 15662 N N . ILE B 1 895 ? 26.516 51.281 29.453 1 97.19 895 ILE B N 1
ATOM 15663 C CA . ILE B 1 895 ? 27.766 51.656 28.797 1 97.19 895 ILE B CA 1
ATOM 15664 C C . ILE B 1 895 ? 27.531 51.812 27.297 1 97.19 895 ILE B C 1
ATOM 15666 O O . ILE B 1 895 ? 26.953 50.938 26.656 1 97.19 895 ILE B O 1
ATOM 15670 N N . VAL B 1 896 ? 27.859 52.969 26.828 1 97.38 896 VAL B N 1
ATOM 15671 C CA . VAL B 1 896 ? 27.812 53.281 25.391 1 97.38 896 VAL B CA 1
ATOM 15672 C C . VAL B 1 896 ? 29.219 53.219 24.812 1 97.38 896 VAL B C 1
ATOM 15674 O O . VAL B 1 896 ? 30.156 53.781 25.375 1 97.38 896 VAL B O 1
ATOM 15677 N N . GLN B 1 897 ? 29.359 52.594 23.703 1 95.69 897 GLN B N 1
ATOM 15678 C CA . GLN B 1 897 ? 30.656 52.438 23.047 1 95.69 897 GLN B CA 1
ATOM 15679 C C . GLN B 1 897 ? 31.047 53.688 22.281 1 95.69 897 GLN B C 1
ATOM 15681 O O . GLN B 1 897 ? 30.203 54.562 22.062 1 95.69 897 GLN B O 1
ATOM 15686 N N . PRO B 1 898 ? 32.375 53.688 21.828 1 93.31 898 PRO B N 1
ATOM 15687 C CA . PRO B 1 898 ? 32.812 54.875 21.078 1 93.31 898 PRO B CA 1
ATOM 15688 C C . PRO B 1 898 ? 32 55.094 19.797 1 93.31 898 PRO B C 1
ATOM 15690 O O . PRO B 1 898 ? 31.875 56.219 19.312 1 93.31 898 PRO B O 1
ATOM 15693 N N . ASN B 1 899 ? 31.453 54.094 19.297 1 93.75 899 ASN B N 1
ATOM 15694 C CA . ASN B 1 899 ? 30.672 54.219 18.078 1 93.75 899 ASN B CA 1
ATOM 15695 C C . ASN B 1 899 ? 29.266 54.75 18.344 1 93.75 899 ASN B C 1
ATOM 15697 O O . ASN B 1 899 ? 28.484 54.938 17.422 1 93.75 899 ASN B O 1
ATOM 15701 N N . GLY B 1 900 ? 28.938 54.969 19.594 1 95.69 900 GLY B N 1
ATOM 15702 C CA . GLY B 1 900 ? 27.672 55.562 19.984 1 95.69 900 GLY B CA 1
ATOM 15703 C C . GLY B 1 900 ? 26.594 54.531 20.281 1 95.69 900 GLY B C 1
ATOM 15704 O O . GLY B 1 900 ? 25.5 54.875 20.703 1 95.69 900 GLY B O 1
ATOM 15705 N N . LEU B 1 901 ? 26.875 53.219 20.062 1 96.88 901 LEU B N 1
ATOM 15706 C CA . LEU B 1 901 ? 25.906 52.156 20.344 1 96.88 901 LEU B CA 1
ATOM 15707 C C . LEU B 1 901 ? 26.125 51.562 21.734 1 96.88 901 LEU B C 1
ATOM 15709 O O . LEU B 1 901 ? 27.203 51.688 22.312 1 96.88 901 LEU B O 1
ATOM 15713 N N . TYR B 1 902 ? 25.094 50.906 22.188 1 97.06 902 TYR B N 1
ATOM 15714 C CA . TYR B 1 902 ? 25.219 50.219 23.469 1 97.06 902 TYR B CA 1
ATOM 15715 C C . TYR B 1 902 ? 26.188 49.062 23.375 1 97.06 902 TYR B C 1
ATOM 15717 O O . TYR B 1 902 ? 26.234 48.344 22.375 1 97.06 902 TYR B O 1
ATOM 15725 N N . LYS B 1 903 ? 26.953 48.812 24.438 1 96.38 903 LYS B N 1
ATOM 15726 C CA . LYS B 1 903 ? 27.781 47.625 24.547 1 96.38 903 LYS B CA 1
ATOM 15727 C C . LYS B 1 903 ? 27 46.469 25.141 1 96.38 903 LYS B C 1
ATOM 15729 O O . LYS B 1 903 ? 26.391 46.594 26.219 1 96.38 903 LYS B O 1
ATOM 15734 N N . ILE B 1 904 ? 26.984 45.344 24.453 1 97.12 904 ILE B N 1
ATOM 15735 C CA . ILE B 1 904 ? 26.266 44.156 24.938 1 97.12 904 ILE B CA 1
ATOM 15736 C C . ILE B 1 904 ? 27.188 43.344 25.812 1 97.12 904 ILE B C 1
ATOM 15738 O O . ILE B 1 904 ? 28.328 43.062 25.453 1 97.12 904 ILE B O 1
ATOM 15742 N N . ASP B 1 905 ? 26.719 42.875 26.938 1 95.81 905 ASP B N 1
ATOM 15743 C CA . ASP B 1 905 ? 27.5 42.062 27.891 1 95.81 905 ASP B CA 1
ATOM 15744 C C . ASP B 1 905 ? 27.609 40.625 27.438 1 95.81 905 ASP B C 1
ATOM 15746 O O . ASP B 1 905 ? 26.609 39.875 27.438 1 95.81 905 ASP B O 1
ATOM 15750 N N . PRO B 1 906 ? 28.75 40.125 27.016 1 95.19 906 PRO B N 1
ATOM 15751 C CA . PRO B 1 906 ? 28.875 38.75 26.547 1 95.19 906 PRO B CA 1
ATOM 15752 C C . PRO B 1 906 ? 28.922 37.75 27.703 1 95.19 906 PRO B C 1
ATOM 15754 O O . PRO B 1 906 ? 28.844 36.531 27.469 1 95.19 906 PRO B O 1
ATOM 15757 N N . ASN B 1 907 ? 28.984 38.156 28.922 1 93.69 907 ASN B N 1
ATOM 15758 C CA . ASN B 1 907 ? 29.266 37.25 30.031 1 93.69 907 ASN B CA 1
ATOM 15759 C C . ASN B 1 907 ? 28.047 37.031 30.906 1 93.69 907 ASN B C 1
ATOM 15761 O O . ASN B 1 907 ? 28.078 36.219 31.844 1 93.69 907 ASN B O 1
ATOM 15765 N N . SER B 1 908 ? 27.016 37.75 30.578 1 94.88 908 SER B N 1
ATOM 15766 C CA . SER B 1 908 ? 25.828 37.625 31.422 1 94.88 908 SER B CA 1
ATOM 15767 C C . SER B 1 908 ? 24.594 37.344 30.578 1 94.88 908 SER B C 1
ATOM 15769 O O . SER B 1 908 ? 24.578 37.625 29.375 1 94.88 908 SER B O 1
ATOM 15771 N N . TRP B 1 909 ? 23.641 36.688 31.219 1 97 909 TRP B N 1
ATOM 15772 C CA . TRP B 1 909 ? 22.328 36.438 30.625 1 97 909 TRP B CA 1
ATOM 15773 C C . TRP B 1 909 ? 21.219 37.062 31.453 1 97 909 TRP B C 1
ATOM 15775 O O . TRP B 1 909 ? 21.312 37.125 32.688 1 97 909 TRP B O 1
ATOM 15785 N N . ILE B 1 910 ? 20.219 37.562 30.859 1 97.06 910 ILE B N 1
ATOM 15786 C CA . ILE B 1 910 ? 19.016 38 31.562 1 97.06 910 ILE B CA 1
ATOM 15787 C C . ILE B 1 910 ? 17.797 37.25 31.031 1 97.06 910 ILE B C 1
ATOM 15789 O O . ILE B 1 910 ? 17.734 36.906 29.844 1 97.06 910 ILE B O 1
ATOM 15793 N N . ARG B 1 911 ? 16.891 36.938 31.891 1 97.62 911 ARG B N 1
ATOM 15794 C CA . ARG B 1 911 ? 15.633 36.344 31.469 1 97.62 911 ARG B CA 1
ATOM 15795 C C . ARG B 1 911 ? 14.727 37.375 30.812 1 97.62 911 ARG B C 1
ATOM 15797 O O . ARG B 1 911 ? 14.328 38.344 31.453 1 97.62 911 ARG B O 1
ATOM 15804 N N . ALA B 1 912 ? 14.375 37.156 29.594 1 97.56 912 ALA B N 1
ATOM 15805 C CA . ALA B 1 912 ? 13.633 38.156 28.812 1 97.56 912 ALA B CA 1
ATOM 15806 C C . ALA B 1 912 ? 12.172 37.75 28.656 1 97.56 912 ALA B C 1
ATOM 15808 O O . ALA B 1 912 ? 11.328 38.562 28.266 1 97.56 912 ALA B O 1
ATOM 15809 N N . GLY B 1 913 ? 11.805 36.562 28.938 1 97.31 913 GLY B N 1
ATOM 15810 C CA . GLY B 1 913 ? 10.438 36.125 28.812 1 97.31 913 GLY B CA 1
ATOM 15811 C C . GLY B 1 913 ? 10.297 34.625 29.016 1 97.31 913 GLY B C 1
ATOM 15812 O O . GLY B 1 913 ? 11.289 33.906 29.156 1 97.31 913 GLY B O 1
ATOM 15813 N N . ASN B 1 914 ? 9.055 34.094 29.062 1 97.94 914 ASN B N 1
ATOM 15814 C CA . ASN B 1 914 ? 8.75 32.688 29.172 1 97.94 914 ASN B CA 1
ATOM 15815 C C . ASN B 1 914 ? 7.773 32.219 28.094 1 97.94 914 ASN B C 1
ATOM 15817 O O . ASN B 1 914 ? 6.793 32.906 27.812 1 97.94 914 ASN B O 1
ATOM 15821 N N . ALA B 1 915 ? 8.047 31.078 27.562 1 96.81 915 ALA B N 1
ATOM 15822 C CA . ALA B 1 915 ? 7.336 30.562 26.391 1 96.81 915 ALA B CA 1
ATOM 15823 C C . ALA B 1 915 ? 5.938 30.094 26.766 1 96.81 915 ALA B C 1
ATOM 15825 O O . ALA B 1 915 ? 5.051 30.016 25.906 1 96.81 915 ALA B O 1
ATOM 15826 N N . MET B 1 916 ? 5.617 29.703 27.969 1 96.5 916 MET B N 1
ATOM 15827 C CA . MET B 1 916 ? 4.355 29.094 28.359 1 96.5 916 MET B CA 1
ATOM 15828 C C . MET B 1 916 ? 3.258 30.141 28.5 1 96.5 916 MET B C 1
ATOM 15830 O O . MET B 1 916 ? 3.426 31.125 29.219 1 96.5 916 MET B O 1
ATOM 15834 N N . PRO B 1 917 ? 2.117 29.922 27.828 1 96.06 917 PRO B N 1
ATOM 15835 C CA . PRO B 1 917 ? 0.997 30.844 28.031 1 96.06 917 PRO B CA 1
ATOM 15836 C C . PRO B 1 917 ? 0.456 30.797 29.453 1 96.06 917 PRO B C 1
ATOM 15838 O O . PRO B 1 917 ? 0.529 29.75 30.125 1 96.06 917 PRO B O 1
ATOM 15841 N N . LYS B 1 918 ? -0.152 31.875 29.875 1 96.5 918 LYS B N 1
ATOM 15842 C CA . LYS B 1 918 ? -0.752 31.953 31.203 1 96.5 918 LYS B CA 1
ATOM 15843 C C . LYS B 1 918 ? -2.184 31.422 31.188 1 96.5 918 LYS B C 1
ATOM 15845 O O . LYS B 1 918 ? -2.652 30.859 32.156 1 96.5 918 LYS B O 1
ATOM 15850 N N . ALA B 1 919 ? -2.818 31.719 30.125 1 97.31 919 ALA B N 1
ATOM 15851 C CA . ALA B 1 919 ? -4.191 31.234 29.984 1 97.31 919 ALA B CA 1
ATOM 15852 C C . ALA B 1 919 ? -4.578 31.125 28.516 1 97.31 919 ALA B C 1
ATOM 15854 O O . ALA B 1 919 ? -4.043 31.844 27.672 1 97.31 919 ALA B O 1
ATOM 15855 N N . VAL B 1 920 ? -5.449 30.25 28.219 1 97.38 920 VAL B N 1
ATOM 15856 C CA . VAL B 1 920 ? -6.004 30.078 26.875 1 97.38 920 VAL B CA 1
ATOM 15857 C C . VAL B 1 920 ? -7.508 29.828 26.969 1 97.38 920 VAL B C 1
ATOM 15859 O O . VAL B 1 920 ? -8.016 29.438 28.016 1 97.38 920 VAL B O 1
ATOM 15862 N N . GLY B 1 921 ? -8.203 30.109 25.891 1 97.12 921 GLY B N 1
ATOM 15863 C CA . GLY B 1 921 ? -9.633 29.859 25.906 1 97.12 921 GLY B CA 1
ATOM 15864 C C . GLY B 1 921 ? -10.336 30.312 24.641 1 97.12 921 GLY B C 1
ATOM 15865 O O . GLY B 1 921 ? -9.688 30.562 23.625 1 97.12 921 GLY B O 1
ATOM 15866 N N . GLY B 1 922 ? -11.68 30.312 24.75 1 97.62 922 GLY B N 1
ATOM 15867 C CA . GLY B 1 922 ? -12.508 30.719 23.641 1 97.62 922 GLY B CA 1
ATOM 15868 C C . GLY B 1 922 ? -13.867 31.25 24.062 1 97.62 922 GLY B C 1
ATOM 15869 O O . GLY B 1 922 ? -14.352 30.922 25.141 1 97.62 922 GLY B O 1
ATOM 15870 N N . VAL B 1 923 ? -14.398 32.125 23.25 1 97.88 923 VAL B N 1
ATOM 15871 C CA . VAL B 1 923 ? -15.727 32.688 23.438 1 97.88 923 VAL B CA 1
ATOM 15872 C C . VAL B 1 923 ? -16.594 32.438 22.203 1 97.88 923 VAL B C 1
ATOM 15874 O O . VAL B 1 923 ? -16.109 32.562 21.062 1 97.88 923 VAL B O 1
ATOM 15877 N N . PHE B 1 924 ? -17.797 32.031 22.453 1 96.75 924 PHE B N 1
ATOM 15878 C CA . PHE B 1 924 ? -18.656 31.781 21.297 1 96.75 924 PHE B CA 1
ATOM 15879 C C . PHE B 1 924 ? -20.047 32.375 21.531 1 96.75 924 PHE B C 1
ATOM 15881 O O . PHE B 1 924 ? -20.469 32.531 22.672 1 96.75 924 PHE B O 1
ATOM 15888 N N . ASN B 1 925 ? -20.734 32.75 20.516 1 96.75 925 ASN B N 1
ATOM 15889 C CA . ASN B 1 925 ? -22.094 33.25 20.469 1 96.75 925 ASN B CA 1
ATOM 15890 C C . ASN B 1 925 ? -22.875 32.656 19.297 1 96.75 925 ASN B C 1
ATOM 15892 O O . ASN B 1 925 ? -22.344 32.5 18.203 1 96.75 925 ASN B O 1
ATOM 15896 N N . THR B 1 926 ? -23.984 32.219 19.578 1 96.38 926 THR B N 1
ATOM 15897 C CA . THR B 1 926 ? -24.922 31.766 18.562 1 96.38 926 THR B CA 1
ATOM 15898 C C . THR B 1 926 ? -26.25 32.5 18.656 1 96.38 926 THR B C 1
ATOM 15900 O O . THR B 1 926 ? -26.922 32.469 19.688 1 96.38 926 THR B O 1
ATOM 15903 N N . LEU B 1 927 ? -26.641 33.219 17.641 1 96.69 927 LEU B N 1
ATOM 15904 C CA . LEU B 1 927 ? -27.891 33.938 17.547 1 96.69 927 LEU B CA 1
ATOM 15905 C C . LEU B 1 927 ? -28.797 33.312 16.484 1 96.69 927 LEU B C 1
ATOM 15907 O O . LEU B 1 927 ? -28.391 33.219 15.312 1 96.69 927 LEU B O 1
ATOM 15911 N N . ARG B 1 928 ? -29.875 32.938 16.906 1 94.56 928 ARG B N 1
ATOM 15912 C CA . ARG B 1 928 ? -30.891 32.406 15.984 1 94.56 928 ARG B CA 1
ATOM 15913 C C . ARG B 1 928 ? -32.094 33.344 15.906 1 94.56 928 ARG B C 1
ATOM 15915 O O . ARG B 1 928 ? -32.781 33.562 16.906 1 94.56 928 ARG B O 1
ATOM 15922 N N . TYR B 1 929 ? -32.312 33.906 14.828 1 95.69 929 TYR B N 1
ATOM 15923 C CA . TYR B 1 929 ? -33.469 34.75 14.57 1 95.69 929 TYR B CA 1
ATOM 15924 C C . TYR B 1 929 ? -34.312 34.188 13.43 1 95.69 929 TYR B C 1
ATOM 15926 O O . TYR B 1 929 ? -33.938 34.25 12.266 1 95.69 929 TYR B O 1
ATOM 15934 N N . LYS B 1 930 ? -35.438 33.656 13.711 1 92.5 930 LYS B N 1
ATOM 15935 C CA . LYS B 1 930 ? -36.281 32.969 12.742 1 92.5 930 LYS B CA 1
ATOM 15936 C C . LYS B 1 930 ? -35.469 31.906 11.977 1 92.5 930 LYS B C 1
ATOM 15938 O O . LYS B 1 930 ? -34.875 31.016 12.578 1 92.5 930 LYS B O 1
ATOM 15943 N N . ASN B 1 931 ? -35.312 32.219 10.625 1 91.75 931 ASN B N 1
ATOM 15944 C CA . ASN B 1 931 ? -34.625 31.219 9.82 1 91.75 931 ASN B CA 1
ATOM 15945 C C . ASN B 1 931 ? -33.125 31.531 9.664 1 91.75 931 ASN B C 1
ATOM 15947 O O . ASN B 1 931 ? -32.406 30.828 8.969 1 91.75 931 ASN B O 1
ATOM 15951 N N . PHE B 1 932 ? -32.688 32.531 10.375 1 95.62 932 PHE B N 1
ATOM 15952 C CA . PHE B 1 932 ? -31.266 32.906 10.297 1 95.62 932 PHE B CA 1
ATOM 15953 C C . PHE B 1 932 ? -30.5 32.438 11.531 1 95.62 932 PHE B C 1
ATOM 15955 O O . PHE B 1 932 ? -31.031 32.5 12.641 1 95.62 932 PHE B O 1
ATOM 15962 N N . THR B 1 933 ? -29.391 31.922 11.312 1 95.75 933 THR B N 1
ATOM 15963 C CA . THR B 1 933 ? -28.484 31.562 12.398 1 95.75 933 THR B CA 1
ATOM 15964 C C . THR B 1 933 ? -27.141 32.281 12.227 1 95.75 933 THR B C 1
ATOM 15966 O O . THR B 1 933 ? -26.531 32.188 11.164 1 95.75 933 THR B O 1
ATOM 15969 N N . PHE B 1 934 ? -26.75 32.969 13.219 1 96.44 934 PHE B N 1
ATOM 15970 C CA . PHE B 1 934 ? -25.484 33.688 13.25 1 96.44 934 PHE B CA 1
ATOM 15971 C C . PHE B 1 934 ? -24.547 33.062 14.305 1 96.44 934 PHE B C 1
ATOM 15973 O O . PHE B 1 934 ? -24.875 33.094 15.492 1 96.44 934 PHE B O 1
ATOM 15980 N N . ASP B 1 935 ? -23.422 32.562 13.859 1 96.56 935 ASP B N 1
ATOM 15981 C CA . ASP B 1 935 ? -22.469 31.922 14.766 1 96.56 935 ASP B CA 1
ATOM 15982 C C . ASP B 1 935 ? -21.125 32.656 14.758 1 96.56 935 ASP B C 1
ATOM 15984 O O . ASP B 1 935 ? -20.562 32.938 13.695 1 96.56 935 ASP B O 1
ATOM 15988 N N . VAL B 1 936 ? -20.641 32.938 15.945 1 96.5 936 VAL B N 1
ATOM 15989 C CA . VAL B 1 936 ? -19.344 33.594 16.125 1 96.5 936 VAL B CA 1
ATOM 15990 C C . VAL B 1 936 ? -18.5 32.781 17.109 1 96.5 936 VAL B C 1
ATOM 15992 O O . VAL B 1 936 ? -18.984 32.406 18.188 1 96.5 936 VAL B O 1
ATOM 15995 N N . MET B 1 937 ? -17.266 32.469 16.75 1 96.88 937 MET B N 1
ATOM 15996 C CA . MET B 1 937 ? -16.312 31.828 17.625 1 96.88 937 MET B CA 1
ATOM 15997 C C . MET B 1 937 ? -14.969 32.562 17.625 1 96.88 937 MET B C 1
ATOM 15999 O O . MET B 1 937 ? -14.383 32.781 16.562 1 96.88 937 MET B O 1
ATOM 16003 N N . ALA B 1 938 ? -14.516 32.938 18.781 1 97.56 938 ALA B N 1
ATOM 16004 C CA . ALA B 1 938 ? -13.219 33.594 18.953 1 97.56 938 ALA B CA 1
ATOM 16005 C C . ALA B 1 938 ? -12.367 32.875 20 1 97.56 938 ALA B C 1
ATOM 16007 O O . ALA B 1 938 ? -12.891 32.406 21 1 97.56 938 ALA B O 1
ATOM 16008 N N . ASP B 1 939 ? -11.141 32.812 19.75 1 97.12 939 ASP B N 1
ATOM 16009 C CA . ASP B 1 939 ? -10.242 32.219 20.75 1 97.12 939 ASP B CA 1
ATOM 16010 C C . ASP B 1 939 ? -9.203 33.219 21.203 1 97.12 939 ASP B C 1
ATOM 16012 O O . ASP B 1 939 ? -8.992 34.25 20.562 1 97.12 939 ASP B O 1
ATOM 16016 N N . PHE B 1 940 ? -8.625 32.938 22.344 1 97.25 940 PHE B N 1
ATOM 16017 C CA . PHE B 1 940 ? -7.633 33.875 22.859 1 97.25 940 PHE B CA 1
ATOM 16018 C C . PHE B 1 940 ? -6.504 33.125 23.562 1 97.25 940 PHE B C 1
ATOM 16020 O O . PHE B 1 940 ? -6.664 31.969 23.953 1 97.25 940 PHE B O 1
ATOM 16027 N N . GLN B 1 941 ? -5.418 33.688 23.672 1 97.5 941 GLN B N 1
ATOM 16028 C CA . GLN B 1 941 ? -4.242 33.312 24.453 1 97.5 941 GLN B CA 1
ATOM 16029 C C . GLN B 1 941 ? -3.711 34.531 25.25 1 97.5 941 GLN B C 1
ATOM 16031 O O . GLN B 1 941 ? -3.627 35.625 24.719 1 97.5 941 GLN B O 1
ATOM 16036 N N . ILE B 1 942 ? -3.461 34.312 26.531 1 97.44 942 ILE B N 1
ATOM 16037 C CA . ILE B 1 942 ? -2.883 35.344 27.391 1 97.44 942 ILE B CA 1
ATOM 16038 C C . ILE B 1 942 ? -1.478 34.906 27.812 1 97.44 942 ILE B C 1
ATOM 16040 O O . ILE B 1 942 ? -1.288 33.844 28.375 1 97.44 942 ILE B O 1
ATOM 16044 N N . GLY B 1 943 ? -0.599 35.812 27.516 1 96.19 943 GLY B N 1
ATOM 16045 C CA . GLY B 1 943 ? 0.777 35.562 27.922 1 96.19 943 GLY B CA 1
ATOM 16046 C C . GLY B 1 943 ? 1.54 34.656 26.969 1 96.19 943 GLY B C 1
ATOM 16047 O O . GLY B 1 943 ? 1.119 34.469 25.828 1 96.19 943 GLY B O 1
ATOM 16048 N N . GLY B 1 944 ? 2.727 34.219 27.438 1 95.62 944 GLY B N 1
ATOM 16049 C CA . GLY B 1 944 ? 3.678 33.5 26.594 1 95.62 944 GLY B CA 1
ATOM 16050 C C . GLY B 1 944 ? 4.543 34.438 25.766 1 95.62 944 GLY B C 1
ATOM 16051 O O . GLY B 1 944 ? 4.102 35.531 25.391 1 95.62 944 GLY B O 1
ATOM 16052 N N . HIS B 1 945 ? 5.73 34.062 25.641 1 97.38 945 HIS B N 1
ATOM 16053 C CA . HIS B 1 945 ? 6.652 34.875 24.859 1 97.38 945 HIS B CA 1
ATOM 16054 C C . HIS B 1 945 ? 7.195 34.062 23.672 1 97.38 945 HIS B C 1
ATOM 16056 O O . HIS B 1 945 ? 7.309 32.844 23.734 1 97.38 945 HIS B O 1
ATOM 16062 N N . VAL B 1 946 ? 7.391 34.719 22.594 1 97 946 VAL B N 1
ATOM 16063 C CA . VAL B 1 946 ? 7.973 34.156 21.375 1 97 946 VAL B CA 1
ATOM 16064 C C . VAL B 1 946 ? 9.07 35.094 20.859 1 97 946 VAL B C 1
ATOM 16066 O O . VAL B 1 946 ? 9.273 36.188 21.391 1 97 946 VAL B O 1
ATOM 16069 N N . MET B 1 947 ? 9.828 34.562 19.922 1 96.44 947 MET B N 1
ATOM 16070 C CA . MET B 1 947 ? 10.922 35.344 19.344 1 96.44 947 MET B CA 1
ATOM 16071 C C . MET B 1 947 ? 10.875 35.281 17.812 1 96.44 947 MET B C 1
ATOM 16073 O O . MET B 1 947 ? 11.625 34.5 17.203 1 96.44 947 MET B O 1
ATOM 16077 N N . PRO B 1 948 ? 10.023 36.094 17.172 1 94.06 948 PRO B N 1
ATOM 16078 C CA . PRO B 1 948 ? 9.984 36.125 15.703 1 94.06 948 PRO B CA 1
ATOM 16079 C C . PRO B 1 948 ? 11.227 36.781 15.094 1 94.06 948 PRO B C 1
ATOM 16081 O O . PRO B 1 948 ? 11.148 37.906 14.586 1 94.06 948 PRO B O 1
ATOM 16084 N N . THR B 1 949 ? 12.25 36.125 14.992 1 93.06 949 THR B N 1
ATOM 16085 C CA . THR B 1 949 ? 13.57 36.656 14.633 1 93.06 949 THR B CA 1
ATOM 16086 C C . THR B 1 949 ? 13.539 37.312 13.266 1 93.06 949 THR B C 1
ATOM 16088 O O . THR B 1 949 ? 14.094 38.406 13.086 1 93.06 949 THR B O 1
ATOM 16091 N N . GLY B 1 950 ? 12.859 36.719 12.312 1 93.31 950 GLY B N 1
ATOM 16092 C CA . GLY B 1 950 ? 12.828 37.25 10.961 1 93.31 950 GLY B CA 1
ATOM 16093 C C . GLY B 1 950 ? 12.242 38.656 10.883 1 93.31 950 GLY B C 1
ATOM 16094 O O . GLY B 1 950 ? 12.758 39.531 10.172 1 93.31 950 GLY B O 1
ATOM 16095 N N . VAL B 1 951 ? 11.242 38.969 11.594 1 93.81 951 VAL B N 1
ATOM 16096 C CA . VAL B 1 951 ? 10.578 40.25 11.594 1 93.81 951 VAL B CA 1
ATOM 16097 C C . VAL B 1 951 ? 11.523 41.312 12.164 1 93.81 951 VAL B C 1
ATOM 16099 O O . VAL B 1 951 ? 11.578 42.438 11.664 1 93.81 951 VAL B O 1
ATOM 16102 N N . ASN B 1 952 ? 12.234 40.969 13.164 1 95.5 952 ASN B N 1
ATOM 16103 C CA . ASN B 1 952 ? 13.18 41.906 13.75 1 95.5 952 ASN B CA 1
ATOM 16104 C C . ASN B 1 952 ? 14.359 42.188 12.812 1 95.5 952 ASN B C 1
ATOM 16106 O O . ASN B 1 952 ? 14.867 43.281 12.75 1 95.5 952 ASN B O 1
ATOM 16110 N N . TRP B 1 953 ? 14.773 41.188 12.148 1 97.06 953 TRP B N 1
ATOM 16111 C CA . TRP B 1 953 ? 15.812 41.406 11.148 1 97.06 953 TRP B CA 1
ATOM 16112 C C . TRP B 1 953 ? 15.32 42.312 10.039 1 97.06 953 TRP B C 1
ATOM 16114 O O . TRP B 1 953 ? 16.109 43.094 9.453 1 97.06 953 TRP B O 1
ATOM 16124 N N . MET B 1 954 ? 14.078 42.312 9.734 1 96.75 954 MET B N 1
ATOM 16125 C CA . MET B 1 954 ? 13.516 43.25 8.758 1 96.75 954 MET B CA 1
ATOM 16126 C C . MET B 1 954 ? 13.602 44.688 9.273 1 96.75 954 MET B C 1
ATOM 16128 O O . MET B 1 954 ? 13.805 45.625 8.492 1 96.75 954 MET B O 1
ATOM 16132 N N . ILE B 1 955 ? 13.438 44.875 10.547 1 97.38 955 ILE B N 1
ATOM 16133 C CA . ILE B 1 955 ? 13.625 46.188 11.133 1 97.38 955 ILE B CA 1
ATOM 16134 C C . ILE B 1 955 ? 15.062 46.656 10.922 1 97.38 955 ILE B C 1
ATOM 16136 O O . ILE B 1 955 ? 15.312 47.812 10.57 1 97.38 955 ILE B O 1
ATOM 16140 N N . SER B 1 956 ? 15.945 45.688 11.117 1 97.94 956 SER B N 1
ATOM 16141 C CA . SER B 1 956 ? 17.359 45.969 10.914 1 97.94 956 SER B CA 1
ATOM 16142 C C . SER B 1 956 ? 17.641 46.469 9.492 1 97.94 956 SER B C 1
ATOM 16144 O O . SER B 1 956 ? 18.516 47.281 9.273 1 97.94 956 SER B O 1
ATOM 16146 N N . ARG B 1 957 ? 16.828 46.031 8.594 1 97.88 957 ARG B N 1
ATOM 16147 C CA . ARG B 1 957 ? 17.047 46.344 7.191 1 97.88 957 ARG B CA 1
ATOM 16148 C C . ARG B 1 957 ? 16.234 47.562 6.773 1 97.88 957 ARG B C 1
ATOM 16150 O O . ARG B 1 957 ? 16.234 47.969 5.605 1 97.88 957 ARG B O 1
ATOM 16157 N N . GLY B 1 958 ? 15.555 48.188 7.672 1 98.06 958 GLY B N 1
ATOM 16158 C CA . GLY B 1 958 ? 14.773 49.375 7.383 1 98.06 958 GLY B CA 1
ATOM 16159 C C . GLY B 1 958 ? 13.508 49.094 6.609 1 98.06 958 GLY B C 1
ATOM 16160 O O . GLY B 1 958 ? 13.016 49.938 5.863 1 98.06 958 GLY B O 1
ATOM 16161 N N . LEU B 1 959 ? 12.969 47.938 6.73 1 97.75 959 LEU B N 1
ATOM 16162 C CA . LEU B 1 959 ? 11.867 47.531 5.875 1 97.75 959 LEU B CA 1
ATOM 16163 C C . LEU B 1 959 ? 10.523 47.812 6.543 1 97.75 959 LEU B C 1
ATOM 16165 O O . LEU B 1 959 ? 9.5 47.938 5.863 1 97.75 959 LEU B O 1
ATOM 16169 N N . THR B 1 960 ? 10.492 47.938 7.859 1 97.31 960 THR B N 1
ATOM 16170 C CA . THR B 1 960 ? 9.211 48.062 8.555 1 97.31 960 THR B CA 1
ATOM 16171 C C . THR B 1 960 ? 8.953 49.5 9 1 97.31 960 THR B C 1
ATOM 16173 O O . THR B 1 960 ? 9.859 50.312 8.969 1 97.31 960 THR B O 1
ATOM 16176 N N . GLU B 1 961 ? 7.758 49.75 9.453 1 97.25 961 GLU B N 1
ATOM 16177 C CA . GLU B 1 961 ? 7.363 51.094 9.914 1 97.25 961 GLU B CA 1
ATOM 16178 C C . GLU B 1 961 ? 8.156 51.5 11.156 1 97.25 961 GLU B C 1
ATOM 16180 O O . GLU B 1 961 ? 8.445 52.688 11.352 1 97.25 961 GLU B O 1
ATOM 16185 N N . GLU B 1 962 ? 8.484 50.531 11.93 1 96.56 962 GLU B N 1
ATOM 16186 C CA . GLU B 1 962 ? 9.273 50.812 13.133 1 96.56 962 GLU B CA 1
ATOM 16187 C C . GLU B 1 962 ? 10.562 51.531 12.781 1 96.56 962 GLU B C 1
ATOM 16189 O O . GLU B 1 962 ? 11.023 52.406 13.547 1 96.56 962 GLU B O 1
ATOM 16194 N N . SER B 1 963 ? 11.125 51.375 11.711 1 97.31 963 SER B N 1
ATOM 16195 C CA . SER B 1 963 ? 12.422 51.906 11.32 1 97.31 963 SER B CA 1
ATOM 16196 C C . SER B 1 963 ? 12.305 53.344 10.828 1 97.31 963 SER B C 1
ATOM 16198 O O . SER B 1 963 ? 13.312 54 10.547 1 97.31 963 SER B O 1
ATOM 16200 N N . LEU B 1 964 ? 11.133 53.875 10.719 1 97.62 964 LEU B N 1
ATOM 16201 C CA . LEU B 1 964 ? 10.938 55.25 10.273 1 97.62 964 LEU B CA 1
ATOM 16202 C C . LEU B 1 964 ? 11.117 56.25 11.43 1 97.62 964 LEU B C 1
ATOM 16204 O O . LEU B 1 964 ? 11.258 57.438 11.219 1 97.62 964 LEU B O 1
ATOM 16208 N N . LYS B 1 965 ? 11.18 55.688 12.602 1 97.19 965 LYS B N 1
ATOM 16209 C CA . LYS B 1 965 ? 11.367 56.562 13.758 1 97.19 965 LYS B CA 1
ATOM 16210 C C . LYS B 1 965 ? 12.75 57.219 13.719 1 97.19 965 LYS B C 1
ATOM 16212 O O . LYS B 1 965 ? 13.734 56.594 13.336 1 97.19 965 LYS B O 1
ATOM 16217 N N . TYR B 1 966 ? 12.781 58.594 14.047 1 97.56 966 TYR B N 1
ATOM 16218 C CA . TYR B 1 966 ? 13.984 59.438 14.172 1 97.56 966 TYR B CA 1
ATOM 16219 C C . TYR B 1 966 ? 14.656 59.625 12.82 1 97.56 966 TYR B C 1
ATOM 16221 O O . TYR B 1 966 ? 15.836 59.969 12.758 1 97.56 966 TYR B O 1
ATOM 16229 N N . MET B 1 967 ? 13.922 59.344 11.688 1 96.69 967 MET B N 1
ATOM 16230 C CA . MET B 1 967 ? 14.555 59.438 10.375 1 96.69 967 MET B CA 1
ATOM 16231 C C . MET B 1 967 ? 14.812 60.875 9.977 1 96.69 967 MET B C 1
ATOM 16233 O O . MET B 1 967 ? 15.633 61.156 9.102 1 96.69 967 MET B O 1
ATOM 16237 N N . ASP B 1 968 ? 14.07 61.844 10.625 1 95.94 968 ASP B N 1
ATOM 16238 C CA . ASP B 1 968 ? 14.219 63.281 10.438 1 95.94 968 ASP B CA 1
ATOM 16239 C C . ASP B 1 968 ? 13.727 64.062 11.664 1 95.94 968 ASP B C 1
ATOM 16241 O O . ASP B 1 968 ? 13.305 63.438 12.656 1 95.94 968 ASP B O 1
ATOM 16245 N N . THR B 1 969 ? 13.898 65.312 11.617 1 95.31 969 THR B N 1
ATOM 16246 C CA . THR B 1 969 ? 13.516 66.125 12.766 1 95.31 969 THR B CA 1
ATOM 16247 C C . THR B 1 969 ? 12.031 65.938 13.078 1 95.31 969 THR B C 1
ATOM 16249 O O . THR B 1 969 ? 11.633 65.875 14.242 1 95.31 969 THR B O 1
ATOM 16252 N N . GLU B 1 970 ? 11.203 65.812 12.078 1 94.69 970 GLU B N 1
ATOM 16253 C CA . GLU B 1 970 ? 9.766 65.625 12.234 1 94.69 970 GLU B CA 1
ATOM 16254 C C . GLU B 1 970 ? 9.422 64.312 12.922 1 94.69 970 GLU B C 1
ATOM 16256 O O . GLU B 1 970 ? 8.445 64.25 13.664 1 94.69 970 GLU B O 1
ATOM 16261 N N . SER B 1 971 ? 10.258 63.344 12.672 1 95.62 971 SER B N 1
ATOM 16262 C CA . SER B 1 971 ? 10.008 62.031 13.258 1 95.62 971 SER B CA 1
ATOM 16263 C C . SER B 1 971 ? 10.836 61.844 14.523 1 95.62 971 SER B C 1
ATOM 16265 O O . SER B 1 971 ? 10.969 60.719 15.016 1 95.62 971 SER B O 1
ATOM 16267 N N . GLY B 1 972 ? 11.461 62.938 15.023 1 95.94 972 GLY B N 1
ATOM 16268 C CA . GLY B 1 972 ? 12.117 62.875 16.328 1 95.94 972 GLY B CA 1
ATOM 16269 C C . GLY B 1 972 ? 13.625 62.812 16.219 1 95.94 972 GLY B C 1
ATOM 16270 O O . GLY B 1 972 ? 14.312 62.688 17.25 1 95.94 972 GLY B O 1
ATOM 16271 N N . GLY B 1 973 ? 14.188 62.875 15.094 1 97.56 973 GLY B N 1
ATOM 16272 C CA . GLY B 1 973 ? 15.633 62.844 14.938 1 97.56 973 GLY B CA 1
ATOM 16273 C C . GLY B 1 973 ? 16.328 64.125 15.43 1 97.56 973 GLY B C 1
ATOM 16274 O O . GLY B 1 973 ? 15.797 65.188 15.289 1 97.56 973 GLY B O 1
ATOM 16275 N N . LEU B 1 974 ? 17.531 63.969 15.883 1 97.44 974 LEU B N 1
ATOM 16276 C CA . LEU B 1 974 ? 18.359 65.062 16.344 1 97.44 974 LEU B CA 1
ATOM 16277 C C . LEU B 1 974 ? 19.219 65.625 15.219 1 97.44 974 LEU B C 1
ATOM 16279 O O . LEU B 1 974 ? 19.656 64.875 14.352 1 97.44 974 LEU B O 1
ATOM 16283 N N . SER B 1 975 ? 19.438 67 15.227 1 97.12 975 SER B N 1
ATOM 16284 C CA . SER B 1 975 ? 20.375 67.625 14.297 1 97.12 975 SER B CA 1
ATOM 16285 C C . SER B 1 975 ? 21.812 67.5 14.836 1 97.12 975 SER B C 1
ATOM 16287 O O . SER B 1 975 ? 22.062 67.812 16 1 97.12 975 SER B O 1
ATOM 16289 N N . TYR B 1 976 ? 22.672 67.125 14.008 1 97.81 976 TYR B N 1
ATOM 16290 C CA . TYR B 1 976 ? 24.047 66.938 14.461 1 97.81 976 TYR B CA 1
ATOM 16291 C C . TYR B 1 976 ? 25.031 67.062 13.289 1 97.81 976 TYR B C 1
ATOM 16293 O O . TYR B 1 976 ? 24.625 67 12.125 1 97.81 976 TYR B O 1
ATOM 16301 N N . TYR B 1 977 ? 26.203 67.438 13.5 1 96.31 977 TYR B N 1
ATOM 16302 C CA . TYR B 1 977 ? 27.297 67.25 12.539 1 96.31 977 TYR B CA 1
ATOM 16303 C C . TYR B 1 977 ? 28.359 66.312 13.062 1 96.31 977 TYR B C 1
ATOM 16305 O O . TYR B 1 977 ? 28.406 66 14.258 1 96.31 977 TYR B O 1
ATOM 16313 N N . VAL B 1 978 ? 29.141 65.688 12.227 1 95.44 978 VAL B N 1
ATOM 16314 C CA . VAL B 1 978 ? 30.203 64.75 12.602 1 95.44 978 VAL B CA 1
ATOM 16315 C C . VAL B 1 978 ? 31.531 65.5 12.656 1 95.44 978 VAL B C 1
ATOM 16317 O O . VAL B 1 978 ? 31.938 66.125 11.672 1 95.44 978 VAL B O 1
ATOM 16320 N N . ASN B 1 979 ? 32.156 65.438 13.719 1 93.12 979 ASN B N 1
ATOM 16321 C CA . ASN B 1 979 ? 33.406 66.188 13.883 1 93.12 979 ASN B CA 1
ATOM 16322 C C . ASN B 1 979 ? 34.594 65.438 13.336 1 93.12 979 ASN B C 1
ATOM 16324 O O . ASN B 1 979 ? 34.438 64.375 12.742 1 93.12 979 ASN B O 1
ATOM 16328 N N . ALA B 1 980 ? 35.781 65.938 13.539 1 90.19 980 ALA B N 1
ATOM 16329 C CA . ALA B 1 980 ? 37 65.375 12.977 1 90.19 980 ALA B CA 1
ATOM 16330 C C . ALA B 1 980 ? 37.344 64 13.602 1 90.19 980 ALA B C 1
ATOM 16332 O O . ALA B 1 980 ? 37.969 63.156 12.977 1 90.19 980 ALA B O 1
ATOM 16333 N N . ASP B 1 981 ? 36.812 63.75 14.773 1 89.38 981 ASP B N 1
ATOM 16334 C CA . ASP B 1 981 ? 37.062 62.5 15.469 1 89.38 981 ASP B CA 1
ATOM 16335 C C . ASP B 1 981 ? 36.031 61.438 15.094 1 89.38 981 ASP B C 1
ATOM 16337 O O . ASP B 1 981 ? 36.094 60.312 15.609 1 89.38 981 ASP B O 1
ATOM 16341 N N . GLY B 1 982 ? 35.125 61.812 14.258 1 90.12 982 GLY B N 1
ATOM 16342 C CA . GLY B 1 982 ? 34.094 60.844 13.812 1 90.12 982 GLY B CA 1
ATOM 16343 C C . GLY B 1 982 ? 32.906 60.781 14.75 1 90.12 982 GLY B C 1
ATOM 16344 O O . GLY B 1 982 ? 32.094 59.844 14.648 1 90.12 982 GLY B O 1
ATOM 16345 N N . GLN B 1 983 ? 32.812 61.75 15.727 1 93.44 983 GLN B N 1
ATOM 16346 C CA . GLN B 1 983 ? 31.719 61.781 16.703 1 93.44 983 GLN B CA 1
ATOM 16347 C C . GLN B 1 983 ? 30.625 62.75 16.297 1 93.44 983 GLN B C 1
ATOM 16349 O O . GLN B 1 983 ? 30.906 63.812 15.758 1 93.44 983 GLN B O 1
ATOM 16354 N N . GLY B 1 984 ? 29.391 62.312 16.516 1 96.5 984 GLY B N 1
ATOM 16355 C CA . GLY B 1 984 ? 28.266 63.219 16.25 1 96.5 984 GLY B CA 1
ATOM 16356 C C . GLY B 1 984 ? 28.062 64.25 17.344 1 96.5 984 GLY B C 1
ATOM 16357 O O . GLY B 1 984 ? 27.984 63.875 18.531 1 96.5 984 GLY B O 1
ATOM 16358 N N . VAL B 1 985 ? 28.031 65.5 16.938 1 96.75 985 VAL B N 1
ATOM 16359 C CA . VAL B 1 985 ? 27.812 66.625 17.891 1 96.75 985 VAL B CA 1
ATOM 16360 C C . VAL B 1 985 ? 26.469 67.312 17.594 1 96.75 985 VAL B C 1
ATOM 16362 O O . VAL B 1 985 ? 26.234 67.75 16.484 1 96.75 985 VAL B O 1
ATOM 16365 N N . GLN B 1 986 ? 25.703 67.25 18.594 1 96.44 986 GLN B N 1
ATOM 16366 C CA . GLN B 1 986 ? 24.391 67.938 18.422 1 96.44 986 GLN B CA 1
ATOM 16367 C C . GLN B 1 986 ? 24.547 69.438 18.172 1 96.44 986 GLN B C 1
ATOM 16369 O O . GLN B 1 986 ? 25.406 70.062 18.766 1 96.44 986 GLN B O 1
ATOM 16374 N N . THR B 1 987 ? 23.719 69.938 17.234 1 95.62 987 THR B N 1
ATOM 16375 C CA . THR B 1 987 ? 23.781 71.312 16.922 1 95.62 987 THR B CA 1
ATOM 16376 C C . THR B 1 987 ? 22.391 71.875 16.547 1 95.62 987 THR B C 1
ATOM 16378 O O . THR B 1 987 ? 21.5 71.125 16.188 1 95.62 987 THR B O 1
ATOM 16381 N N . SER B 1 988 ? 22.172 73.188 16.781 1 92.44 988 SER B N 1
ATOM 16382 C CA . SER B 1 988 ? 20.969 73.812 16.312 1 92.44 988 SER B CA 1
ATOM 16383 C C . SER B 1 988 ? 21.266 74.688 15.086 1 92.44 988 SER B C 1
ATOM 16385 O O . SER B 1 988 ? 20.359 75.25 14.453 1 92.44 988 SER B O 1
ATOM 16387 N N . ASP B 1 989 ? 22.562 74.688 14.789 1 91.19 989 ASP B N 1
ATOM 16388 C CA . ASP B 1 989 ? 22.984 75.5 13.664 1 91.19 989 ASP B CA 1
ATOM 16389 C C . ASP B 1 989 ? 22.812 74.75 12.344 1 91.19 989 ASP B C 1
ATOM 16391 O O . ASP B 1 989 ? 22.641 73.562 12.328 1 91.19 989 ASP B O 1
ATOM 16395 N N . GLY B 1 990 ? 22.812 75.562 11.32 1 91 990 GLY B N 1
ATOM 16396 C CA . GLY B 1 990 ? 22.656 75 9.992 1 91 990 GLY B CA 1
ATOM 16397 C C . GLY B 1 990 ? 23.938 74.375 9.469 1 91 990 GLY B C 1
ATOM 16398 O O . GLY B 1 990 ? 23.906 73.562 8.5 1 91 990 GLY B O 1
ATOM 16399 N N . GLN B 1 991 ? 25.078 74.688 10.055 1 93.69 991 GLN B N 1
ATOM 16400 C CA . GLN B 1 991 ? 26.375 74.125 9.703 1 93.69 991 GLN B CA 1
ATOM 16401 C C . GLN B 1 991 ? 27.25 73.938 10.938 1 93.69 991 GLN B C 1
ATOM 16403 O O . GLN B 1 991 ? 27.109 74.688 11.922 1 93.69 991 GLN B O 1
ATOM 16408 N N . GLY B 1 992 ? 28.125 72.938 10.867 1 93 992 GLY B N 1
ATOM 16409 C CA . GLY B 1 992 ? 29.094 72.75 11.938 1 93 992 GLY B CA 1
ATOM 16410 C C . GLY B 1 992 ? 30.109 73.875 12 1 93 992 GLY B C 1
ATOM 16411 O O . GLY B 1 992 ? 30.203 74.688 11.086 1 93 992 GLY B O 1
ATOM 16412 N N . PRO B 1 993 ? 30.859 74 12.938 1 92.94 993 PRO B N 1
ATOM 16413 C CA . PRO B 1 993 ? 31.797 75.062 13.148 1 92.94 993 PRO B CA 1
ATOM 16414 C C . PRO B 1 993 ? 32.844 75.188 12.039 1 92.94 993 PRO B C 1
ATOM 16416 O O . PRO B 1 993 ? 33.344 76.25 11.742 1 92.94 993 PRO B O 1
ATOM 16419 N N . ASN B 1 994 ? 33.219 74.188 11.406 1 93.62 994 ASN B N 1
ATOM 16420 C CA . ASN B 1 994 ? 34.219 74.125 10.328 1 93.62 994 ASN B CA 1
ATOM 16421 C C . ASN B 1 994 ? 33.562 73.875 8.969 1 93.62 994 ASN B C 1
ATOM 16423 O O . ASN B 1 994 ? 34.188 73.438 8.047 1 93.62 994 ASN B O 1
ATOM 16427 N N . GLY B 1 995 ? 32.219 74.062 8.945 1 92.75 995 GLY B N 1
ATOM 16428 C CA . GLY B 1 995 ? 31.5 73.938 7.691 1 92.75 995 GLY B CA 1
ATOM 16429 C C . GLY B 1 995 ? 30.969 72.5 7.48 1 92.75 995 GLY B C 1
ATOM 16430 O O . GLY B 1 995 ? 30.516 72.188 6.387 1 92.75 995 GLY B O 1
ATOM 16431 N N . GLU B 1 996 ? 31.078 71.688 8.477 1 93.12 996 GLU B N 1
ATOM 16432 C CA . GLU B 1 996 ? 30.578 70.312 8.375 1 93.12 996 GLU B CA 1
ATOM 16433 C C . GLU B 1 996 ? 29.094 70.312 8.078 1 93.12 996 GLU B C 1
ATOM 16435 O O . GLU B 1 996 ? 28.344 71.188 8.531 1 93.12 996 GLU B O 1
ATOM 16440 N N . GLU B 1 997 ? 28.688 69.312 7.312 1 93.5 997 GLU B N 1
ATOM 16441 C CA . GLU B 1 997 ? 27.266 69.125 7.016 1 93.5 997 GLU B CA 1
ATOM 16442 C C . GLU B 1 997 ? 26.484 68.75 8.266 1 93.5 997 GLU B C 1
ATOM 16444 O O . GLU B 1 997 ? 26.969 67.938 9.078 1 93.5 997 GLU B O 1
ATOM 16449 N N . VAL B 1 998 ? 25.25 69.312 8.406 1 95.94 998 VAL B N 1
ATOM 16450 C CA . VAL B 1 998 ? 24.391 69 9.523 1 95.94 998 VAL B CA 1
ATOM 16451 C C . VAL B 1 998 ? 23.344 67.938 9.07 1 95.94 998 VAL B C 1
ATOM 16453 O O . VAL B 1 998 ? 22.656 68.188 8.07 1 95.94 998 VAL B O 1
ATOM 16456 N N . TYR B 1 999 ? 23.312 66.812 9.766 1 95.69 999 TYR B N 1
ATOM 16457 C CA . TYR B 1 999 ? 22.344 65.75 9.531 1 95.69 999 TYR B CA 1
ATOM 16458 C C . TYR B 1 999 ? 21.188 65.875 10.523 1 95.69 999 TYR B C 1
ATOM 16460 O O . TYR B 1 999 ? 21.312 66.5 11.57 1 95.69 999 TYR B O 1
ATOM 16468 N N . HIS B 1 1000 ? 19.922 65.25 10.227 1 96 1000 HIS B N 1
ATOM 16469 C CA . HIS B 1 1000 ? 18.734 65.438 11.047 1 96 1000 HIS B CA 1
ATOM 16470 C C . HIS B 1 1000 ? 18.156 64.062 11.469 1 96 1000 HIS B C 1
ATOM 16472 O O . HIS B 1 1000 ? 16.984 64 11.883 1 96 1000 HIS B O 1
ATOM 16478 N N . ASP B 1 1001 ? 18.906 63.031 11.32 1 97.06 1001 ASP B N 1
ATOM 16479 C CA . ASP B 1 1001 ? 18.469 61.688 11.688 1 97.06 1001 ASP B CA 1
ATOM 16480 C C . ASP B 1 1001 ? 19.219 61.188 12.914 1 97.06 1001 ASP B C 1
ATOM 16482 O O . ASP B 1 1001 ? 19.531 60 13 1 97.06 1001 ASP B O 1
ATOM 16486 N N . GLY B 1 1002 ? 19.562 62 13.805 1 97.62 1002 GLY B N 1
ATOM 16487 C CA . GLY B 1 1002 ? 20.422 61.656 14.93 1 97.62 1002 GLY B CA 1
ATOM 16488 C C . GLY B 1 1002 ? 19.672 61.031 16.094 1 97.62 1002 GLY B C 1
ATOM 16489 O O . GLY B 1 1002 ? 18.516 61.375 16.359 1 97.62 1002 GLY B O 1
ATOM 16490 N N . MET B 1 1003 ? 20.328 60.094 16.734 1 97.94 1003 MET B N 1
ATOM 16491 C CA . MET B 1 1003 ? 19.891 59.469 17.984 1 97.94 1003 MET B CA 1
ATOM 16492 C C . MET B 1 1003 ? 20.984 59.531 19.031 1 97.94 1003 MET B C 1
ATOM 16494 O O . MET B 1 1003 ? 22.172 59.312 18.719 1 97.94 1003 MET B O 1
ATOM 16498 N N . LEU B 1 1004 ? 20.641 59.844 20.219 1 97.56 1004 LEU B N 1
ATOM 16499 C CA . LEU B 1 1004 ? 21.578 59.844 21.328 1 97.56 1004 LEU B CA 1
ATOM 16500 C C . LEU B 1 1004 ? 21.203 58.812 22.359 1 97.56 1004 LEU B C 1
ATOM 16502 O O . LEU B 1 1004 ? 20.109 58.844 22.953 1 97.56 1004 LEU B O 1
ATOM 16506 N N . MET B 1 1005 ? 22.062 57.844 22.547 1 97.31 1005 MET B N 1
ATOM 16507 C CA . MET B 1 1005 ? 21.828 56.781 23.516 1 97.31 1005 MET B CA 1
ATOM 16508 C C . MET B 1 1005 ? 22.078 57.281 24.938 1 97.31 1005 MET B C 1
ATOM 16510 O O . MET B 1 1005 ? 23.109 57.906 25.203 1 97.31 1005 MET B O 1
ATOM 16514 N N . ASP B 1 1006 ? 21.172 57 25.781 1 96.12 1006 ASP B N 1
ATOM 16515 C CA . ASP B 1 1006 ? 21.344 57.344 27.188 1 96.12 1006 ASP B CA 1
ATOM 16516 C C . ASP B 1 1006 ? 22.344 56.438 27.875 1 96.12 1006 ASP B C 1
ATOM 16518 O O . ASP B 1 1006 ? 22.219 55.219 27.812 1 96.12 1006 ASP B O 1
ATOM 16522 N N . GLY B 1 1007 ? 23.359 56.969 28.484 1 97.19 1007 GLY B N 1
ATOM 16523 C CA . GLY B 1 1007 ? 24.344 56.188 29.219 1 97.19 1007 GLY B CA 1
ATOM 16524 C C . GLY B 1 1007 ? 25.688 56.906 29.328 1 97.19 1007 GLY B C 1
ATOM 16525 O O . GLY B 1 1007 ? 25.766 58.125 29.219 1 97.19 1007 GLY B O 1
ATOM 16526 N N . VAL B 1 1008 ? 26.766 56.031 29.703 1 97.19 1008 VAL B N 1
ATOM 16527 C CA . VAL B 1 1008 ? 28.094 56.594 29.938 1 97.19 1008 VAL B CA 1
ATOM 16528 C C . VAL B 1 1008 ? 29.125 55.875 29.078 1 97.19 1008 VAL B C 1
ATOM 16530 O O . VAL B 1 1008 ? 28.922 54.719 28.719 1 97.19 1008 VAL B O 1
ATOM 16533 N N . THR B 1 1009 ? 30.125 56.562 28.719 1 95.38 1009 THR B N 1
ATOM 16534 C CA . THR B 1 1009 ? 31.25 55.938 28.047 1 95.38 1009 THR B CA 1
ATOM 16535 C C . THR B 1 1009 ? 32.062 55.094 29.047 1 95.38 1009 THR B C 1
ATOM 16537 O O . THR B 1 1009 ? 31.797 55.125 30.25 1 95.38 1009 THR B O 1
ATOM 16540 N N . SER B 1 1010 ? 33 54.344 28.562 1 91.06 1010 SER B N 1
ATOM 16541 C CA . SER B 1 1010 ? 33.781 53.438 29.406 1 91.06 1010 SER B CA 1
ATOM 16542 C C . SER B 1 1010 ? 34.5 54.188 30.516 1 91.06 1010 SER B C 1
ATOM 16544 O O . SER B 1 1010 ? 34.781 53.625 31.578 1 91.06 1010 SER B O 1
ATOM 16546 N N . ASP B 1 1011 ? 34.719 55.531 30.297 1 89.88 1011 ASP B N 1
ATOM 16547 C CA . ASP B 1 1011 ? 35.469 56.344 31.266 1 89.88 1011 ASP B CA 1
ATOM 16548 C C . ASP B 1 1011 ? 34.5 57 32.25 1 89.88 1011 ASP B C 1
ATOM 16550 O O . ASP B 1 1011 ? 34.938 57.719 33.156 1 89.88 1011 ASP B O 1
ATOM 16554 N N . GLY B 1 1012 ? 33.219 56.812 32.094 1 91.75 1012 GLY B N 1
ATOM 16555 C CA . GLY B 1 1012 ? 32.25 57.281 33.062 1 91.75 1012 GLY B CA 1
ATOM 16556 C C . GLY B 1 1012 ? 31.609 58.594 32.688 1 91.75 1012 GLY B C 1
ATOM 16557 O O . GLY B 1 1012 ? 30.734 59.094 33.406 1 91.75 1012 GLY B O 1
ATOM 16558 N N . ASN B 1 1013 ? 32 59.188 31.641 1 94.5 1013 ASN B N 1
ATOM 16559 C CA . ASN B 1 1013 ? 31.375 60.438 31.188 1 94.5 1013 ASN B CA 1
ATOM 16560 C C . ASN B 1 1013 ? 30.078 60.188 30.438 1 94.5 1013 ASN B C 1
ATOM 16562 O O . ASN B 1 1013 ? 29.922 59.156 29.797 1 94.5 1013 ASN B O 1
ATOM 16566 N N . PRO B 1 1014 ? 29.172 61.156 30.609 1 96.12 1014 PRO B N 1
ATOM 16567 C CA . PRO B 1 1014 ? 27.938 61 29.828 1 96.12 1014 PRO B CA 1
ATOM 16568 C C . PRO B 1 1014 ? 28.188 60.938 28.328 1 96.12 1014 PRO B C 1
ATOM 16570 O O . PRO B 1 1014 ? 29.031 61.656 27.812 1 96.12 1014 PRO B O 1
ATOM 16573 N N . ASN B 1 1015 ? 27.469 59.969 27.641 1 96.88 1015 ASN B N 1
ATOM 16574 C CA . ASN B 1 1015 ? 27.609 59.875 26.188 1 96.88 1015 ASN B CA 1
ATOM 16575 C C . ASN B 1 1015 ? 27.047 61.094 25.484 1 96.88 1015 ASN B C 1
ATOM 16577 O O . ASN B 1 1015 ? 25.906 61.5 25.734 1 96.88 1015 ASN B O 1
ATOM 16581 N N . THR B 1 1016 ? 27.797 61.656 24.562 1 95.75 1016 THR B N 1
ATOM 16582 C CA . THR B 1 1016 ? 27.344 62.812 23.812 1 95.75 1016 THR B CA 1
ATOM 16583 C C . THR B 1 1016 ? 27.422 62.531 22.312 1 95.75 1016 THR B C 1
ATOM 16585 O O . THR B 1 1016 ? 27.156 63.438 21.5 1 95.75 1016 THR B O 1
ATOM 16588 N N . ASN B 1 1017 ? 27.828 61.312 22.016 1 97.19 1017 ASN B N 1
ATOM 16589 C CA . ASN B 1 1017 ? 27.984 60.969 20.609 1 97.19 1017 ASN B CA 1
ATOM 16590 C C . ASN B 1 1017 ? 26.625 60.719 19.953 1 97.19 1017 ASN B C 1
ATOM 16592 O O . ASN B 1 1017 ? 26.016 59.656 20.188 1 97.19 1017 ASN B O 1
ATOM 16596 N N . VAL B 1 1018 ? 26.141 61.656 19.125 1 97.75 1018 VAL B N 1
ATOM 16597 C CA . VAL B 1 1018 ? 24.906 61.5 18.375 1 97.75 1018 VAL B CA 1
ATOM 16598 C C . VAL B 1 1018 ? 25.172 60.656 17.125 1 97.75 1018 VAL B C 1
ATOM 16600 O O . VAL B 1 1018 ? 26.078 60.969 16.344 1 97.75 1018 VAL B O 1
ATOM 16603 N N . ILE B 1 1019 ? 24.438 59.594 16.969 1 97.5 1019 ILE B N 1
ATOM 16604 C CA . ILE B 1 1019 ? 24.672 58.719 15.82 1 97.5 1019 ILE B CA 1
ATOM 16605 C C . ILE B 1 1019 ? 23.438 58.719 14.914 1 97.5 1019 ILE B C 1
ATOM 16607 O O . ILE B 1 1019 ? 22.344 59.094 15.352 1 97.5 1019 ILE B O 1
ATOM 16611 N N . SER B 1 1020 ? 23.594 58.188 13.68 1 97.56 1020 SER B N 1
ATOM 16612 C CA . SER B 1 1020 ? 22.5 58.125 12.719 1 97.56 1020 SER B CA 1
ATOM 16613 C C . SER B 1 1020 ? 21.484 57.031 13.133 1 97.56 1020 SER B C 1
ATOM 16615 O O . SER B 1 1020 ? 21.875 55.969 13.617 1 97.56 1020 SER B O 1
ATOM 16617 N N . GLN B 1 1021 ? 20.188 57.344 12.891 1 97.44 1021 GLN B N 1
ATOM 166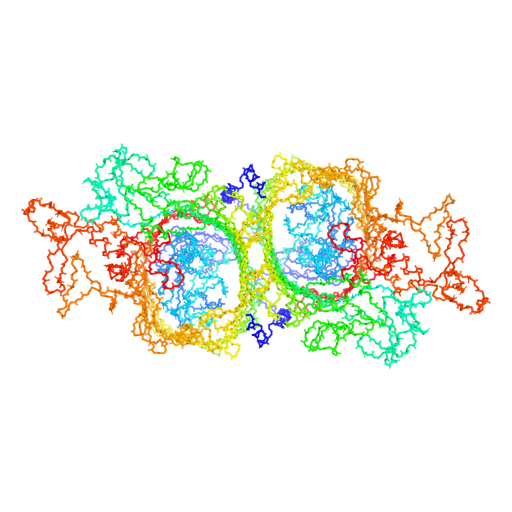18 C CA . GLN B 1 1021 ? 19.156 56.344 13.125 1 97.44 1021 GLN B CA 1
ATOM 16619 C C . GLN B 1 1021 ? 19.438 55.094 12.328 1 97.44 1021 GLN B C 1
ATOM 16621 O O . GLN B 1 1021 ? 19.141 53.969 12.789 1 97.44 1021 GLN B O 1
ATOM 16626 N N . ALA B 1 1022 ? 19.922 55.125 11.055 1 97.75 1022 ALA B N 1
ATOM 16627 C CA . ALA B 1 1022 ? 20.234 54 10.219 1 97.75 1022 ALA B CA 1
ATOM 16628 C C . ALA B 1 1022 ? 21.234 53.062 10.906 1 97.75 1022 ALA B C 1
ATOM 16630 O O . ALA B 1 1022 ? 21.078 51.844 10.883 1 97.75 1022 ALA B O 1
ATOM 16631 N N . LEU B 1 1023 ? 22.234 53.625 11.477 1 97.38 1023 LEU B N 1
ATOM 16632 C CA . LEU B 1 1023 ? 23.219 52.844 12.195 1 97.38 1023 LEU B CA 1
ATOM 16633 C C . LEU B 1 1023 ? 22.594 52.156 13.398 1 97.38 1023 LEU B C 1
ATOM 16635 O O . LEU B 1 1023 ? 22.875 50.969 13.664 1 97.38 1023 LEU B O 1
ATOM 16639 N N . TYR B 1 1024 ? 21.781 52.938 14.133 1 97.75 1024 TYR B N 1
ATOM 16640 C CA . TYR B 1 1024 ? 21.141 52.375 15.312 1 97.75 1024 TYR B CA 1
ATOM 16641 C C . TYR B 1 1024 ? 20.312 51.125 14.945 1 97.75 1024 TYR B C 1
ATOM 16643 O O . TYR B 1 1024 ? 20.5 50.062 15.523 1 97.75 1024 TYR B O 1
ATOM 16651 N N . TYR B 1 1025 ? 19.391 51.25 14.016 1 98.19 1025 TYR B N 1
ATOM 16652 C CA . TYR B 1 1025 ? 18.484 50.156 13.68 1 98.19 1025 TYR B CA 1
ATOM 16653 C C . TYR B 1 1025 ? 19.25 49 13.047 1 98.19 1025 TYR B C 1
ATOM 16655 O O . TYR B 1 1025 ? 18.984 47.844 13.359 1 98.19 1025 TYR B O 1
ATOM 16663 N N . GLN B 1 1026 ? 20.156 49.219 12.109 1 97.75 1026 GLN B N 1
ATOM 16664 C CA . GLN B 1 1026 ? 20.938 48.188 11.453 1 97.75 1026 GLN B CA 1
ATOM 16665 C C . GLN B 1 1026 ? 21.719 47.344 12.469 1 97.75 1026 GLN B C 1
ATOM 16667 O O . GLN B 1 1026 ? 21.734 46.125 12.375 1 97.75 1026 GLN B O 1
ATOM 16672 N N . SER B 1 1027 ? 22.219 47.938 13.461 1 97.56 1027 SER B N 1
ATOM 16673 C CA . SER B 1 1027 ? 23.094 47.25 14.398 1 97.56 1027 SER B CA 1
ATOM 16674 C C . SER B 1 1027 ? 22.312 46.625 15.539 1 97.56 1027 SER B C 1
ATOM 16676 O O . SER B 1 1027 ? 22.609 45.531 15.984 1 97.56 1027 SER B O 1
ATOM 16678 N N . THR B 1 1028 ? 21.281 47.375 16.047 1 97.5 1028 THR B N 1
ATOM 16679 C CA . THR B 1 1028 ? 20.516 46.938 17.203 1 97.5 1028 THR B CA 1
ATOM 16680 C C . THR B 1 1028 ? 19.672 45.719 16.875 1 97.5 1028 THR B C 1
ATOM 16682 O O . THR B 1 1028 ? 19.453 44.844 17.734 1 97.5 1028 THR B O 1
ATOM 16685 N N . TYR B 1 1029 ? 19.188 45.625 15.664 1 97.62 1029 TYR B N 1
ATOM 16686 C CA . TYR B 1 1029 ? 18.281 44.531 15.266 1 97.62 1029 TYR B CA 1
ATOM 16687 C C . TYR B 1 1029 ? 18.953 43.594 14.266 1 97.62 1029 TYR B C 1
ATOM 16689 O O . TYR B 1 1029 ? 18.281 42.938 13.484 1 97.62 1029 TYR B O 1
ATOM 16697 N N . ASN B 1 1030 ? 20.25 43.5 14.289 1 96.56 1030 ASN B N 1
ATOM 16698 C CA . ASN B 1 1030 ? 21.016 42.625 13.398 1 96.56 1030 ASN B CA 1
ATOM 16699 C C . ASN B 1 1030 ? 21.062 41.188 13.906 1 96.56 1030 ASN B C 1
ATOM 16701 O O . ASN B 1 1030 ? 20.406 40.844 14.883 1 96.56 1030 ASN B O 1
ATOM 16705 N N . TRP B 1 1031 ? 21.766 40.375 13.125 1 95.88 1031 TRP B N 1
ATOM 16706 C CA . TRP B 1 1031 ? 21.969 38.969 13.492 1 95.88 1031 TRP B CA 1
ATOM 16707 C C . TRP B 1 1031 ? 23.188 38.812 14.383 1 95.88 1031 TRP B C 1
ATOM 16709 O O . TRP B 1 1031 ? 24.203 39.469 14.172 1 95.88 1031 TRP B O 1
ATOM 16719 N N . GLY B 1 1032 ? 23.062 38 15.43 1 94.81 1032 GLY B N 1
ATOM 16720 C CA . GLY B 1 1032 ? 24.25 37.5 16.078 1 94.81 1032 GLY B CA 1
ATOM 16721 C C . GLY B 1 1032 ? 24.406 37.969 17.5 1 94.81 1032 GLY B C 1
ATOM 16722 O O . GLY B 1 1032 ? 24.016 39.094 17.828 1 94.81 1032 GLY B O 1
ATOM 16723 N N . GLY B 1 1033 ? 25.047 37.156 18.266 1 93.31 1033 GLY B N 1
ATOM 16724 C CA . GLY B 1 1033 ? 25.375 37.5 19.641 1 93.31 1033 GLY B CA 1
ATOM 16725 C C . GLY B 1 1033 ? 26.562 38.438 19.75 1 93.31 1033 GLY B C 1
ATOM 16726 O O . GLY B 1 1033 ? 27.078 38.906 18.75 1 93.31 1033 GLY B O 1
ATOM 16727 N N . PRO B 1 1034 ? 26.969 38.688 20.938 1 92.12 1034 PRO B N 1
ATOM 16728 C CA . PRO B 1 1034 ? 27.969 39.719 21.188 1 92.12 1034 PRO B CA 1
ATOM 16729 C C . PRO B 1 1034 ? 29.297 39.469 20.5 1 92.12 1034 PRO B C 1
ATOM 16731 O O . PRO B 1 1034 ? 30.078 40.375 20.266 1 92.12 1034 PRO B O 1
ATOM 16734 N N . GLN B 1 1035 ? 29.578 38.219 20.203 1 91.19 1035 GLN B N 1
ATOM 16735 C CA . GLN B 1 1035 ? 30.797 37.875 19.5 1 91.19 1035 GLN B CA 1
ATOM 16736 C C . GLN B 1 1035 ? 30.734 38.281 18.031 1 91.19 1035 GLN B C 1
ATOM 16738 O O . GLN B 1 1035 ? 31.766 38.469 17.375 1 91.19 1035 GLN B O 1
ATOM 16743 N N . TYR B 1 1036 ? 29.531 38.438 17.594 1 91.56 1036 TYR B N 1
ATOM 16744 C CA . TYR B 1 1036 ? 29.359 38.688 16.172 1 91.56 1036 TYR B CA 1
ATOM 16745 C C . TYR B 1 1036 ? 28.812 40.062 15.906 1 91.56 1036 TYR B C 1
ATOM 16747 O O . TYR B 1 1036 ? 29.031 40.656 14.844 1 91.56 1036 TYR B O 1
ATOM 16755 N N . SER B 1 1037 ? 27.984 40.594 16.828 1 94.06 1037 SER B N 1
ATOM 16756 C CA . SER B 1 1037 ? 27.328 41.875 16.578 1 94.06 1037 SER B CA 1
ATOM 16757 C C . SER B 1 1037 ? 26.922 42.562 17.891 1 94.06 1037 SER B C 1
ATOM 16759 O O . SER B 1 1037 ? 27.25 42.062 18.969 1 94.06 1037 SER B O 1
ATOM 16761 N N . GLN B 1 1038 ? 26.281 43.75 17.734 1 93.12 1038 GLN B N 1
ATOM 16762 C CA . GLN B 1 1038 ? 25.766 44.5 18.875 1 93.12 1038 GLN B CA 1
ATOM 16763 C C . GLN B 1 1038 ? 24.25 44.406 18.938 1 93.12 1038 GLN B C 1
ATOM 16765 O O . GLN B 1 1038 ? 23.594 45.344 19.438 1 93.12 1038 GLN B O 1
ATOM 16770 N N . ALA B 1 1039 ? 23.734 43.344 18.391 1 96.88 1039 ALA B N 1
ATOM 16771 C CA . ALA B 1 1039 ? 22.281 43.156 18.344 1 96.88 1039 ALA B CA 1
ATOM 16772 C C . ALA B 1 1039 ? 21.703 42.969 19.734 1 96.88 1039 ALA B C 1
ATOM 16774 O O . ALA B 1 1039 ? 22.312 42.281 20.562 1 96.88 1039 ALA B O 1
ATOM 16775 N N . ARG B 1 1040 ? 20.562 43.531 19.969 1 97.5 1040 ARG B N 1
ATOM 16776 C CA . ARG B 1 1040 ? 19.859 43.438 21.25 1 97.5 1040 ARG B CA 1
ATOM 16777 C C . ARG B 1 1040 ? 18.688 42.469 21.141 1 97.5 1040 ARG B C 1
ATOM 16779 O O . ARG B 1 1040 ? 17.547 42.875 20.938 1 97.5 1040 ARG B O 1
ATOM 16786 N N . TYR B 1 1041 ? 18.906 41.188 21.5 1 97.69 1041 TYR B N 1
ATOM 16787 C CA . TYR B 1 1041 ? 17.906 40.156 21.297 1 97.69 1041 TYR B CA 1
ATOM 16788 C C . TYR B 1 1041 ? 16.828 40.219 22.375 1 97.69 1041 TYR B C 1
ATOM 16790 O O . TYR B 1 1041 ? 15.75 39.625 22.219 1 97.69 1041 TYR B O 1
ATOM 16798 N N . GLU B 1 1042 ? 17.047 40.906 23.516 1 97.12 1042 GLU B N 1
ATOM 16799 C CA . GLU B 1 1042 ? 15.977 41.094 24.484 1 97.12 1042 GLU B CA 1
ATOM 16800 C C . GLU B 1 1042 ? 14.805 41.875 23.859 1 97.12 1042 GLU B C 1
ATOM 16802 O O . GLU B 1 1042 ? 13.664 41.75 24.312 1 97.12 1042 GLU B O 1
ATOM 16807 N N . LEU B 1 1043 ? 15.078 42.625 22.75 1 96.62 1043 LEU B N 1
ATOM 16808 C CA . LEU B 1 1043 ? 14.031 43.375 22.062 1 96.62 1043 LEU B CA 1
ATOM 16809 C C . LEU B 1 1043 ? 13.258 42.469 21.125 1 96.62 1043 LEU B C 1
ATOM 16811 O O . LEU B 1 1043 ? 12.156 42.812 20.688 1 96.62 1043 LEU B O 1
ATOM 16815 N N . TYR B 1 1044 ? 13.906 41.312 20.719 1 96.5 1044 TYR B N 1
ATOM 16816 C CA . TYR B 1 1044 ? 13.273 40.375 19.812 1 96.5 1044 TYR B CA 1
ATOM 16817 C C . TYR B 1 1044 ? 12.172 39.594 20.531 1 96.5 1044 TYR B C 1
ATOM 16819 O O . TYR B 1 1044 ? 11.195 39.156 19.906 1 96.5 1044 TYR B O 1
ATOM 16827 N N . ILE B 1 1045 ? 12.375 39.219 21.797 1 97.56 1045 ILE B N 1
ATOM 16828 C CA . ILE B 1 1045 ? 11.477 38.406 22.609 1 97.56 1045 ILE B CA 1
ATOM 16829 C C . ILE B 1 1045 ? 10.258 39.219 23.016 1 97.56 1045 ILE B C 1
ATOM 16831 O O . ILE B 1 1045 ? 10.383 40.219 23.719 1 97.56 1045 ILE B O 1
ATOM 16835 N N . LYS B 1 1046 ? 9.078 38.812 22.531 1 95.56 1046 LYS B N 1
ATOM 16836 C CA . LYS B 1 1046 ? 7.855 39.594 22.734 1 95.56 1046 LYS B CA 1
ATOM 16837 C C . LYS B 1 1046 ? 6.746 38.719 23.312 1 95.56 1046 LYS B C 1
ATOM 16839 O O . LYS B 1 1046 ? 6.703 37.5 23.062 1 95.56 1046 LYS B O 1
ATOM 16844 N N . GLU B 1 1047 ? 5.953 39.344 24.016 1 96.62 1047 GLU B N 1
ATOM 16845 C CA . GLU B 1 1047 ? 4.777 38.656 24.531 1 96.62 1047 GLU B CA 1
ATOM 16846 C C . GLU B 1 1047 ? 3.793 38.312 23.406 1 96.62 1047 GLU B C 1
ATOM 16848 O O . GLU B 1 1047 ? 3.627 39.094 22.469 1 96.62 1047 GLU B O 1
ATOM 16853 N N . ASN B 1 1048 ? 3.176 37.219 23.484 1 96.38 1048 ASN B N 1
ATOM 16854 C CA . ASN B 1 1048 ? 2.238 36.75 22.484 1 96.38 1048 ASN B CA 1
ATOM 16855 C C . ASN B 1 1048 ? 0.825 36.625 23.047 1 96.38 1048 ASN B C 1
ATOM 16857 O O . ASN B 1 1048 ? 0.293 35.531 23.172 1 96.38 1048 ASN B O 1
ATOM 16861 N N . THR B 1 1049 ? 0.153 37.656 23.375 1 97.62 1049 THR B N 1
ATOM 16862 C CA . THR B 1 1049 ? -1.244 37.719 23.781 1 97.62 1049 THR B CA 1
ATOM 16863 C C . THR B 1 1049 ? -2.133 38.156 22.625 1 97.62 1049 THR B C 1
ATOM 16865 O O . THR B 1 1049 ? -1.825 39.094 21.906 1 97.62 1049 THR B O 1
ATOM 16868 N N . TYR B 1 1050 ? -3.232 37.438 22.438 1 97.44 1050 TYR B N 1
ATOM 16869 C CA . TYR B 1 1050 ? -4.125 37.812 21.359 1 97.44 1050 TYR B CA 1
ATOM 16870 C C . TYR B 1 1050 ? -5.551 37.344 21.625 1 97.44 1050 TYR B C 1
ATOM 16872 O O . TYR B 1 1050 ? -5.785 36.531 22.531 1 97.44 1050 TYR B O 1
ATOM 16880 N N . PHE B 1 1051 ? -6.5 37.906 21.016 1 97.88 1051 PHE B N 1
ATOM 16881 C CA . PHE B 1 1051 ? -7.914 37.562 20.891 1 97.88 1051 PHE B CA 1
ATOM 16882 C C . PHE B 1 1051 ? -8.336 37.562 19.422 1 97.88 1051 PHE B C 1
ATOM 16884 O O . PHE B 1 1051 ? -8.359 38.625 18.781 1 97.88 1051 PHE B O 1
ATOM 16891 N N . LYS B 1 1052 ? -8.648 36.406 18.812 1 97.62 1052 LYS B N 1
ATOM 16892 C CA . LYS B 1 1052 ? -8.781 36.25 17.375 1 97.62 1052 LYS B CA 1
ATOM 16893 C C . LYS B 1 1052 ? -10.172 35.719 17 1 97.62 1052 LYS B C 1
ATOM 16895 O O . LYS B 1 1052 ? -10.688 34.812 17.656 1 97.62 1052 LYS B O 1
ATOM 16900 N N . LEU B 1 1053 ? -10.828 36.312 15.961 1 97.56 1053 LEU B N 1
ATOM 16901 C CA . LEU B 1 1053 ? -12.055 35.781 15.391 1 97.56 1053 LEU B CA 1
ATOM 16902 C C . LEU B 1 1053 ? -11.758 34.562 14.492 1 97.56 1053 LEU B C 1
ATOM 16904 O O . LEU B 1 1053 ? -11.391 34.75 13.328 1 97.56 1053 LEU B O 1
ATOM 16908 N N . ARG B 1 1054 ? -12.055 33.406 15 1 96.06 1054 ARG B N 1
ATOM 16909 C CA . ARG B 1 1054 ? -11.688 32.188 14.328 1 96.06 1054 ARG B CA 1
ATOM 16910 C C . ARG B 1 1054 ? -12.758 31.766 13.32 1 96.06 1054 ARG B C 1
ATOM 16912 O O . ARG B 1 1054 ? -12.438 31.219 12.258 1 96.06 1054 ARG B O 1
ATOM 16919 N N . GLU B 1 1055 ? -13.984 31.859 13.695 1 96.62 1055 GLU B N 1
ATOM 16920 C CA . GLU B 1 1055 ? -15.078 31.406 12.828 1 96.62 1055 GLU B CA 1
ATOM 16921 C C . GLU B 1 1055 ? -16.25 32.406 12.867 1 96.62 1055 GLU B C 1
ATOM 16923 O O . GLU B 1 1055 ? -16.594 32.906 13.938 1 96.62 1055 GLU B O 1
ATOM 16928 N N . LEU B 1 1056 ? -16.75 32.719 11.766 1 96.94 1056 LEU B N 1
ATOM 16929 C CA . LEU B 1 1056 ? -17.984 33.438 11.57 1 96.94 1056 LEU B CA 1
ATOM 16930 C C . LEU B 1 1056 ? -18.875 32.781 10.523 1 96.94 1056 LEU B C 1
ATOM 16932 O O . LEU B 1 1056 ? -18.391 32.375 9.461 1 96.94 1056 LEU B O 1
ATOM 16936 N N . SER B 1 1057 ? -20.062 32.562 10.891 1 97.25 1057 SER B N 1
ATOM 16937 C CA . SER B 1 1057 ? -20.969 31.906 9.953 1 97.25 1057 SER B CA 1
ATOM 16938 C C . SER B 1 1057 ? -22.359 32.531 10 1 97.25 1057 SER B C 1
ATOM 16940 O O . SER B 1 1057 ? -22.859 32.844 11.078 1 97.25 1057 SER B O 1
ATOM 16942 N N . ILE B 1 1058 ? -22.953 32.812 8.859 1 97.62 1058 ILE B N 1
ATOM 16943 C CA . ILE B 1 1058 ? -24.344 33.219 8.703 1 97.62 1058 ILE B CA 1
ATOM 16944 C C . ILE B 1 1058 ? -25.094 32.219 7.84 1 97.62 1058 ILE B C 1
ATOM 16946 O O . ILE B 1 1058 ? -24.766 32.031 6.664 1 97.62 1058 ILE B O 1
ATOM 16950 N N . ALA B 1 1059 ? -26.016 31.641 8.445 1 97.19 1059 ALA B N 1
ATOM 16951 C CA . ALA B 1 1059 ? -26.75 30.594 7.742 1 97.19 1059 ALA B CA 1
ATOM 16952 C C . ALA B 1 1059 ? -28.234 30.938 7.609 1 97.19 1059 ALA B C 1
ATOM 16954 O O . ALA B 1 1059 ? -28.797 31.594 8.484 1 97.19 1059 ALA B O 1
ATOM 16955 N N . TYR B 1 1060 ? -28.797 30.547 6.559 1 96.19 1060 TYR B N 1
ATOM 16956 C CA . TYR B 1 1060 ? -30.234 30.703 6.301 1 96.19 1060 TYR B CA 1
ATOM 16957 C C . TYR B 1 1060 ? -30.875 29.359 5.961 1 96.19 1060 TYR B C 1
ATOM 16959 O O . TYR B 1 1060 ? -30.5 28.719 4.977 1 96.19 1060 TYR B O 1
ATOM 16967 N N . ASP B 1 1061 ? -31.812 28.984 6.762 1 93.69 1061 ASP B N 1
ATOM 16968 C CA . ASP B 1 1061 ? -32.594 27.797 6.484 1 93.69 1061 ASP B CA 1
ATOM 16969 C C . ASP B 1 1061 ? -33.781 28.109 5.582 1 93.69 1061 ASP B C 1
ATOM 16971 O O . ASP B 1 1061 ? -34.719 28.781 6 1 93.69 1061 ASP B O 1
ATOM 16975 N N . LEU B 1 1062 ? -33.781 27.562 4.504 1 92.06 1062 LEU B N 1
ATOM 16976 C CA . LEU B 1 1062 ? -34.906 27.797 3.609 1 92.06 1062 LEU B CA 1
ATOM 16977 C C . LEU B 1 1062 ? -36.188 27.188 4.184 1 92.06 1062 LEU B C 1
ATOM 16979 O O . LEU B 1 1062 ? -36.156 26.094 4.746 1 92.06 1062 LEU B O 1
ATOM 16983 N N . PRO B 1 1063 ? -37.25 27.922 4.012 1 87.88 1063 PRO B N 1
ATOM 16984 C CA . PRO B 1 1063 ? -38.531 27.359 4.5 1 87.88 1063 PRO B CA 1
ATOM 16985 C C . PRO B 1 1063 ? -38.844 26.016 3.879 1 87.88 1063 PRO B C 1
ATOM 16987 O O . PRO B 1 1063 ? -38.562 25.766 2.709 1 87.88 1063 PRO B O 1
ATOM 16990 N N . SER B 1 1064 ? -39.469 25.203 4.66 1 82.31 1064 SER B N 1
ATOM 16991 C CA . SER B 1 1064 ? -39.781 23.828 4.258 1 82.31 1064 SER B CA 1
ATOM 16992 C C . SER B 1 1064 ? -40.562 23.812 2.959 1 82.31 1064 SER B C 1
ATOM 16994 O O . SER B 1 1064 ? -40.438 22.875 2.166 1 82.31 1064 SER B O 1
ATOM 16996 N N . GLN B 1 1065 ? -41.438 24.875 2.748 1 83.56 1065 GLN B N 1
ATOM 16997 C CA . GLN B 1 1065 ? -42.281 24.938 1.54 1 83.56 1065 GLN B CA 1
ATOM 16998 C C . GLN B 1 1065 ? -41.406 25.016 0.291 1 83.56 1065 GLN B C 1
ATOM 17000 O O . GLN B 1 1065 ? -41.719 24.422 -0.738 1 83.56 1065 GLN B O 1
ATOM 17005 N N . ILE B 1 1066 ? -40.375 25.672 0.427 1 84.69 1066 ILE B N 1
ATOM 17006 C CA . ILE B 1 1066 ? -39.469 25.828 -0.697 1 84.69 1066 ILE B CA 1
ATOM 17007 C C . ILE B 1 1066 ? -38.594 24.594 -0.82 1 84.69 1066 ILE B C 1
ATOM 17009 O O . ILE B 1 1066 ? -38.344 24.078 -1.925 1 84.69 1066 ILE B O 1
ATOM 17013 N N . ALA B 1 1067 ? -38.094 24.141 0.316 1 84.19 1067 ALA B N 1
ATOM 17014 C CA . ALA B 1 1067 ? -37.219 22.953 0.312 1 84.19 1067 ALA B CA 1
ATOM 17015 C C . ALA B 1 1067 ? -37.969 21.75 -0.254 1 84.19 1067 ALA B C 1
ATOM 17017 O O . ALA B 1 1067 ? -37.375 20.953 -1.013 1 84.19 1067 ALA B O 1
ATOM 17018 N N . SER B 1 1068 ? -39.156 21.656 0.102 1 81.31 1068 SER B N 1
ATOM 17019 C CA . SER B 1 1068 ? -39.938 20.516 -0.343 1 81.31 1068 SER B CA 1
ATOM 17020 C C . SER B 1 1068 ? -40.156 20.547 -1.851 1 81.31 1068 SER B C 1
ATOM 17022 O O . SER B 1 1068 ? -40.25 19.5 -2.494 1 81.31 1068 SER B O 1
ATOM 17024 N N . LYS B 1 1069 ? -40.281 21.766 -2.35 1 82.56 1069 LYS B N 1
ATOM 17025 C CA . LYS B 1 1069 ? -40.438 21.906 -3.793 1 82.56 1069 LYS B CA 1
ATOM 17026 C C . LYS B 1 1069 ? -39.219 21.391 -4.539 1 82.56 1069 LYS B C 1
ATOM 17028 O O . LYS B 1 1069 ? -39.312 20.969 -5.695 1 82.56 1069 LYS B O 1
ATOM 17033 N N . LEU B 1 1070 ? -38.219 21.422 -3.814 1 82.5 1070 LEU B N 1
ATOM 17034 C CA . LEU B 1 1070 ? -36.969 20.938 -4.41 1 82.5 1070 LEU B CA 1
ATOM 17035 C C . LEU B 1 1070 ? -36.688 19.484 -4.016 1 82.5 1070 LEU B C 1
ATOM 17037 O O . LEU B 1 1070 ? -35.625 18.953 -4.297 1 82.5 1070 LEU B O 1
ATOM 17041 N N . GLY B 1 1071 ? -37.656 18.891 -3.289 1 79.56 1071 GLY B N 1
ATOM 17042 C CA . GLY B 1 1071 ? -37.562 17.5 -2.871 1 79.56 1071 GLY B CA 1
ATOM 17043 C C . GLY B 1 1071 ? -36.719 17.328 -1.624 1 79.56 1071 GLY B C 1
ATOM 17044 O O . GLY B 1 1071 ? -36.375 16.203 -1.249 1 79.56 1071 GLY B O 1
ATOM 17045 N N . ALA B 1 1072 ? -36.344 18.453 -1.023 1 87.31 1072 ALA B N 1
ATOM 17046 C CA . ALA B 1 1072 ? -35.469 18.391 0.154 1 87.31 1072 ALA B CA 1
ATOM 17047 C C . ALA B 1 1072 ? -36.281 18.562 1.437 1 87.31 1072 ALA B C 1
ATOM 17049 O O . ALA B 1 1072 ? -37.281 19.25 1.446 1 87.31 1072 ALA B O 1
ATOM 17050 N N . SER B 1 1073 ? -35.875 17.797 2.42 1 82.69 1073 SER B N 1
ATOM 17051 C CA . SER B 1 1073 ? -36.469 17.984 3.738 1 82.69 1073 SER B CA 1
ATOM 17052 C C . SER B 1 1073 ? -35.906 19.234 4.426 1 82.69 1073 SER B C 1
ATOM 17054 O O . SER B 1 1073 ? -36.562 19.844 5.266 1 82.69 1073 SER B O 1
ATOM 17056 N N . SER B 1 1074 ? -34.656 19.438 4.137 1 88.44 1074 SER B N 1
ATOM 17057 C CA . SER B 1 1074 ? -34 20.609 4.691 1 88.44 1074 SER B CA 1
ATOM 17058 C C . SER B 1 1074 ? -32.969 21.156 3.73 1 88.44 1074 SER B C 1
ATOM 17060 O O . SER B 1 1074 ? -32.281 20.406 3.059 1 88.44 1074 SER B O 1
ATOM 17062 N N . LEU B 1 1075 ? -32.969 22.406 3.605 1 91.56 1075 LEU B N 1
ATOM 17063 C CA . LEU B 1 1075 ? -31.984 23.125 2.791 1 91.56 1075 LEU B CA 1
ATOM 17064 C C . LEU B 1 1075 ? -31.438 24.344 3.529 1 91.56 1075 LEU B C 1
ATOM 17066 O O . LEU B 1 1075 ? -32.219 25.188 3.973 1 91.56 1075 LEU B O 1
ATOM 17070 N N . GLN B 1 1076 ? -30.156 24.328 3.664 1 94.81 1076 GLN B N 1
ATOM 17071 C CA . GLN B 1 1076 ? -29.5 25.438 4.348 1 94.81 1076 GLN B CA 1
ATOM 17072 C C . GLN B 1 1076 ? -28.391 26.047 3.496 1 94.81 1076 GLN B C 1
ATOM 17074 O O . GLN B 1 1076 ? -27.594 25.312 2.898 1 94.81 1076 GLN B O 1
ATOM 17079 N N . VAL B 1 1077 ? -28.391 27.328 3.33 1 95.19 1077 VAL B N 1
ATOM 17080 C CA . VAL B 1 1077 ? -27.297 28.047 2.682 1 95.19 1077 VAL B CA 1
ATOM 17081 C C . VAL B 1 1077 ? -26.562 28.906 3.705 1 95.19 1077 VAL B C 1
ATOM 17083 O O . VAL B 1 1077 ? -27.203 29.531 4.562 1 95.19 1077 VAL B O 1
ATOM 17086 N N . SER B 1 1078 ? -25.297 28.906 3.627 1 96.69 1078 SER B N 1
ATOM 17087 C CA . SER B 1 1078 ? -24.578 29.703 4.598 1 96.69 1078 SER B CA 1
ATOM 17088 C C . SER B 1 1078 ? -23.344 30.359 3.967 1 96.69 1078 SER B C 1
ATOM 17090 O O . SER B 1 1078 ? -22.828 29.859 2.965 1 96.69 1078 SER B O 1
ATOM 17092 N N . ALA B 1 1079 ? -22.984 31.469 4.438 1 97.56 1079 ALA B N 1
ATOM 17093 C CA . ALA B 1 1079 ? -21.703 32.125 4.215 1 97.56 1079 ALA B CA 1
ATOM 17094 C C . ALA B 1 1079 ? -20.828 32.062 5.469 1 97.56 1079 ALA B C 1
ATOM 17096 O O . ALA B 1 1079 ? -21.328 32.188 6.586 1 97.56 1079 ALA B O 1
ATOM 17097 N N . PHE B 1 1080 ? -19.594 31.797 5.215 1 97 1080 PHE B N 1
ATOM 17098 C CA . PHE B 1 1080 ? -18.75 31.656 6.398 1 97 1080 PHE B CA 1
ATOM 17099 C C . PHE B 1 1080 ? -17.391 32.312 6.18 1 97 1080 PHE B C 1
ATOM 17101 O O . PHE B 1 1080 ? -17.016 32.625 5.043 1 97 1080 PHE B O 1
ATOM 17108 N N . GLY B 1 1081 ? -16.688 32.625 7.266 1 96.38 1081 GLY B N 1
ATOM 17109 C CA . GLY B 1 1081 ? -15.32 33.094 7.324 1 96.38 1081 GLY B CA 1
ATOM 17110 C C . GLY B 1 1081 ? -14.508 32.438 8.43 1 96.38 1081 GLY B C 1
ATOM 17111 O O . GLY B 1 1081 ? -15.031 32.125 9.492 1 96.38 1081 GLY B O 1
ATOM 17112 N N . ARG B 1 1082 ? -13.258 32.188 8.117 1 95.12 1082 ARG B N 1
ATOM 17113 C CA . ARG B 1 1082 ? -12.336 31.625 9.102 1 95.12 1082 ARG B CA 1
ATOM 17114 C C . ARG B 1 1082 ? -11.094 32.5 9.242 1 95.12 1082 ARG B C 1
ATOM 17116 O O . ARG B 1 1082 ? -10.539 32.969 8.242 1 95.12 1082 ARG B O 1
ATOM 17123 N N . ASN B 1 1083 ? -10.641 32.656 10.492 1 94.62 1083 ASN B N 1
ATOM 17124 C CA . ASN B 1 1083 ? -9.43 33.406 10.789 1 94.62 1083 ASN B CA 1
ATOM 17125 C C . ASN B 1 1083 ? -9.484 34.812 10.18 1 94.62 1083 ASN B C 1
ATOM 17127 O O . ASN B 1 1083 ? -8.555 35.219 9.477 1 94.62 1083 ASN B O 1
ATOM 17131 N N . LEU B 1 1084 ? -10.5 35.5 10.469 1 95.81 1084 LEU B N 1
ATOM 17132 C CA . LEU B 1 1084 ? -10.789 36.719 9.727 1 95.81 1084 LEU B CA 1
ATOM 17133 C C . LEU B 1 1084 ? -9.922 37.875 10.219 1 95.81 1084 LEU B C 1
ATOM 17135 O O . LEU B 1 1084 ? -9.289 38.562 9.414 1 95.81 1084 LEU B O 1
ATOM 17139 N N . PHE B 1 1085 ? -9.953 38.125 11.539 1 95.81 1085 PHE B N 1
ATOM 17140 C CA . PHE B 1 1085 ? -9.148 39.219 12.086 1 95.81 1085 PHE B CA 1
ATOM 17141 C C . PHE B 1 1085 ? -8.945 39.062 13.586 1 95.81 1085 PHE B C 1
ATOM 17143 O O . PHE B 1 1085 ? -9.516 38.156 14.195 1 95.81 1085 PHE B O 1
ATOM 17150 N N . PHE B 1 1086 ? -8.047 39.844 14.125 1 97.69 1086 PHE B N 1
ATOM 17151 C CA . PHE B 1 1086 ? -7.812 39.875 15.562 1 97.69 1086 PHE B CA 1
ATOM 17152 C C . PHE B 1 1086 ? -8.57 41.031 16.203 1 97.69 1086 PHE B C 1
ATOM 17154 O O . PHE B 1 1086 ? -8.539 42.156 15.695 1 97.69 1086 PHE B O 1
ATOM 17161 N N . PHE B 1 1087 ? -9.289 40.75 17.344 1 97.5 1087 PHE B N 1
ATOM 17162 C CA . PHE B 1 1087 ? -9.805 41.844 18.156 1 97.5 1087 PHE B CA 1
ATOM 17163 C C . PHE B 1 1087 ? -8.68 42.562 18.906 1 97.5 1087 PHE B C 1
ATOM 17165 O O . PHE B 1 1087 ? -8.766 43.75 19.172 1 97.5 1087 PHE B O 1
ATOM 17172 N N . TYR B 1 1088 ? -7.766 41.75 19.25 1 97.06 1088 TYR B N 1
ATOM 17173 C CA . TYR B 1 1088 ? -6.57 42.25 19.922 1 97.06 1088 TYR B CA 1
ATOM 17174 C C . TYR B 1 1088 ? -5.375 41.344 19.656 1 97.06 1088 TYR B C 1
ATOM 17176 O O . TYR B 1 1088 ? -5.527 40.125 19.547 1 97.06 1088 TYR B O 1
ATOM 17184 N N . ARG B 1 1089 ? -4.199 41.906 19.516 1 96.44 1089 ARG B N 1
ATOM 17185 C CA . ARG B 1 1089 ? -2.957 41.156 19.453 1 96.44 1089 ARG B CA 1
ATOM 17186 C C . ARG B 1 1089 ? -1.76 42.031 19.812 1 96.44 1089 ARG B C 1
ATOM 17188 O O . ARG B 1 1089 ? -1.722 43.219 19.453 1 96.44 1089 ARG B O 1
ATOM 17195 N N . ASN B 1 1090 ? -0.843 41.469 20.516 1 95.25 1090 ASN B N 1
ATOM 17196 C CA . ASN B 1 1090 ? 0.403 42.156 20.828 1 95.25 1090 ASN B CA 1
ATOM 17197 C C . ASN B 1 1090 ? 1.345 42.188 19.625 1 95.25 1090 ASN B C 1
ATOM 17199 O O . ASN B 1 1090 ? 2.008 43.188 19.375 1 95.25 1090 ASN B O 1
ATOM 17203 N N . LEU B 1 1091 ? 1.468 41.094 18.953 1 94.75 1091 LEU B N 1
ATOM 17204 C CA . LEU B 1 1091 ? 2.338 41 17.781 1 94.75 1091 LEU B CA 1
ATOM 17205 C C . LEU B 1 1091 ? 1.67 41.594 16.547 1 94.75 1091 LEU B C 1
ATOM 17207 O O . LEU B 1 1091 ? 0.897 40.906 15.867 1 94.75 1091 LEU B O 1
ATOM 17211 N N . LYS B 1 1092 ? 2.039 42.688 16.234 1 93.06 1092 LYS B N 1
ATOM 17212 C CA . LYS B 1 1092 ? 1.343 43.406 15.18 1 93.06 1092 LYS B CA 1
ATOM 17213 C C . LYS B 1 1092 ? 1.861 43.031 13.797 1 93.06 1092 LYS B C 1
ATOM 17215 O O . LYS B 1 1092 ? 1.157 43.188 12.797 1 93.06 1092 LYS B O 1
ATOM 17220 N N . ASP B 1 1093 ? 3.055 42.594 13.672 1 92.56 1093 ASP B N 1
ATOM 17221 C CA . ASP B 1 1093 ? 3.674 42.375 12.367 1 92.56 1093 ASP B CA 1
ATOM 17222 C C . ASP B 1 1093 ? 3.615 40.906 11.969 1 92.56 1093 ASP B C 1
ATOM 17224 O O . ASP B 1 1093 ? 4.266 40.469 11.008 1 92.56 1093 ASP B O 1
ATOM 17228 N N . LEU B 1 1094 ? 2.961 40.125 12.695 1 90.69 1094 LEU B N 1
ATOM 17229 C CA . LEU B 1 1094 ? 2.844 38.75 12.305 1 90.69 1094 LEU B CA 1
ATOM 17230 C C . LEU B 1 1094 ? 1.638 38.094 12.977 1 90.69 1094 LEU B C 1
ATOM 17232 O O . LEU B 1 1094 ? 1.173 38.562 14.016 1 90.69 1094 LEU B O 1
ATOM 17236 N N . ASP B 1 1095 ? 1.151 37.031 12.328 1 92.44 1095 ASP B N 1
ATOM 17237 C CA . ASP B 1 1095 ? 0.231 36.094 12.953 1 92.44 1095 ASP B CA 1
ATOM 17238 C C . ASP B 1 1095 ? 0.99 35 13.711 1 92.44 1095 ASP B C 1
ATOM 17240 O O . ASP B 1 1095 ? 1.86 34.344 13.156 1 92.44 1095 ASP B O 1
ATOM 17244 N N . PRO B 1 1096 ? 0.738 34.812 14.914 1 90.44 1096 PRO B N 1
ATOM 17245 C CA . PRO B 1 1096 ? 1.504 33.875 15.719 1 90.44 1096 PRO B CA 1
ATOM 17246 C C . PRO B 1 1096 ? 1.477 32.438 15.148 1 90.44 1096 PRO B C 1
ATOM 17248 O O . PRO B 1 1096 ? 2.346 31.641 15.469 1 90.44 1096 PRO B O 1
ATOM 17251 N N . GLU B 1 1097 ? 0.558 32.094 14.312 1 88.25 1097 GLU B N 1
ATOM 17252 C CA . GLU B 1 1097 ? 0.462 30.75 13.719 1 88.25 1097 GLU B CA 1
ATOM 17253 C C . GLU B 1 1097 ? 1.664 30.453 12.82 1 88.25 1097 GLU B C 1
ATOM 17255 O O . GLU B 1 1097 ? 2.061 29.297 12.672 1 88.25 1097 GLU B O 1
ATOM 17260 N N . VAL B 1 1098 ? 2.256 31.422 12.312 1 92 1098 VAL B N 1
ATOM 17261 C CA . VAL B 1 1098 ? 3.365 31.266 11.383 1 92 1098 VAL B CA 1
ATOM 17262 C C . VAL B 1 1098 ? 4.586 30.734 12.117 1 92 1098 VAL B C 1
ATOM 17264 O O . VAL B 1 1098 ? 5.512 30.203 11.5 1 92 1098 VAL B O 1
ATOM 17267 N N . LEU B 1 1099 ? 4.566 30.766 13.43 1 92.56 1099 LEU B N 1
ATOM 17268 C CA . LEU B 1 1099 ? 5.707 30.344 14.227 1 92.56 1099 LEU B CA 1
ATOM 17269 C C . LEU B 1 1099 ? 5.672 28.828 14.453 1 92.56 1099 LEU B C 1
ATOM 17271 O O . LEU B 1 1099 ? 6.672 28.234 14.875 1 92.56 1099 LEU B O 1
ATOM 17275 N N . THR B 1 1100 ? 4.613 28.141 14.117 1 90.88 1100 THR B N 1
ATOM 17276 C CA . THR B 1 1100 ? 4.492 26.703 14.305 1 90.88 1100 THR B CA 1
ATOM 17277 C C . THR B 1 1100 ? 5.262 25.953 13.219 1 90.88 1100 THR B C 1
ATOM 17279 O O . THR B 1 1100 ? 4.691 25.578 12.188 1 90.88 1100 THR B O 1
ATOM 17282 N N . GLY B 1 1101 ? 6.504 25.578 13.57 1 90.81 1101 GLY B N 1
ATOM 17283 C CA . GLY B 1 1101 ? 7.379 24.953 12.586 1 90.81 1101 GLY B CA 1
ATOM 17284 C C . GLY B 1 1101 ? 7.559 23.469 12.805 1 90.81 1101 GLY B C 1
ATOM 17285 O O . GLY B 1 1101 ? 8.32 22.812 12.086 1 90.81 1101 GLY B O 1
ATOM 17286 N N . GLY B 1 1102 ? 6.895 22.891 13.75 1 92.25 1102 GLY B N 1
ATOM 17287 C CA . GLY B 1 1102 ? 7.016 21.469 14.023 1 92.25 1102 GLY B CA 1
ATOM 17288 C C . GLY B 1 1102 ? 6.062 20.969 15.094 1 92.25 1102 GLY B C 1
ATOM 17289 O O . GLY B 1 1102 ? 5.242 21.75 15.602 1 92.25 1102 GLY B O 1
ATOM 17290 N N . SER B 1 1103 ? 6.219 19.719 15.406 1 91.81 1103 SER B N 1
ATOM 17291 C CA . SER B 1 1103 ? 5.305 19.094 16.359 1 91.81 1103 SER B CA 1
ATOM 17292 C C . SER B 1 1103 ? 5.809 19.25 17.797 1 91.81 1103 SER B C 1
ATOM 17294 O O . SER B 1 1103 ? 5.02 19.25 18.734 1 91.81 1103 SER B O 1
ATOM 17296 N N . ARG B 1 1104 ? 7.078 19.438 17.969 1 92.75 1104 ARG B N 1
ATOM 17297 C CA . ARG B 1 1104 ? 7.637 19.609 19.297 1 92.75 1104 ARG B CA 1
ATOM 17298 C C . ARG B 1 1104 ? 7.488 21.062 19.766 1 92.75 1104 ARG B C 1
ATOM 17300 O O . ARG B 1 1104 ? 7.609 21.984 18.969 1 92.75 1104 ARG B O 1
ATOM 17307 N N . TRP B 1 1105 ? 7.297 21.234 21.016 1 92.62 1105 TRP B N 1
ATOM 17308 C CA . TRP B 1 1105 ? 6.914 22.531 21.562 1 92.62 1105 TRP B CA 1
ATOM 17309 C C . TRP B 1 1105 ? 7.98 23.578 21.266 1 92.62 1105 TRP B C 1
ATOM 17311 O O . TRP B 1 1105 ? 7.664 24.734 20.984 1 92.62 1105 TRP B O 1
ATOM 17321 N N . ALA B 1 1106 ? 9.266 23.156 21.266 1 93.12 1106 ALA B N 1
ATOM 17322 C CA . ALA B 1 1106 ? 10.352 24.125 21.078 1 93.12 1106 ALA B CA 1
ATOM 17323 C C . ALA B 1 1106 ? 10.438 24.578 19.625 1 93.12 1106 ALA B C 1
ATOM 17325 O O . ALA B 1 1106 ? 11.086 25.578 19.328 1 93.12 1106 ALA B O 1
ATOM 17326 N N . GLN B 1 1107 ? 9.758 23.938 18.766 1 93.19 1107 GLN B N 1
ATOM 17327 C CA . GLN B 1 1107 ? 9.766 24.266 17.344 1 93.19 1107 GLN B CA 1
ATOM 17328 C C . GLN B 1 1107 ? 8.656 25.25 17 1 93.19 1107 GLN B C 1
ATOM 17330 O O . GLN B 1 1107 ? 8.484 25.609 15.828 1 93.19 1107 GLN B O 1
ATOM 17335 N N . THR B 1 1108 ? 7.965 25.766 17.922 1 93.25 1108 THR B N 1
ATOM 17336 C CA . THR B 1 1108 ? 6.809 26.625 17.656 1 93.25 1108 THR B CA 1
ATOM 17337 C C . THR B 1 1108 ? 7.047 28.031 18.172 1 93.25 1108 THR B C 1
ATOM 17339 O O . THR B 1 1108 ? 6.105 28.812 18.344 1 93.25 1108 THR B O 1
ATOM 17342 N N . LEU B 1 1109 ? 8.305 28.484 18.344 1 95.06 1109 LEU B N 1
ATOM 17343 C CA . LEU B 1 1109 ? 8.531 29.703 19.109 1 95.06 1109 LEU B CA 1
ATOM 17344 C C . LEU B 1 1109 ? 9.289 30.734 18.297 1 95.06 1109 LEU B C 1
ATOM 17346 O O . LEU B 1 1109 ? 9.305 31.922 18.641 1 95.06 1109 LEU B O 1
ATOM 17350 N N . THR B 1 1110 ? 9.969 30.422 17.281 1 91.56 1110 THR B N 1
ATOM 17351 C CA . THR B 1 1110 ? 10.906 31.391 16.703 1 91.56 1110 THR B CA 1
ATOM 17352 C C . THR B 1 1110 ? 10.711 31.5 15.195 1 91.56 1110 THR B C 1
ATOM 17354 O O . THR B 1 1110 ? 11.094 32.5 14.586 1 91.56 1110 THR B O 1
ATOM 17357 N N . SER B 1 1111 ? 10.375 30.453 14.508 1 74.5 1111 SER B N 1
ATOM 17358 C CA . SER B 1 1111 ? 10.484 30.422 13.055 1 74.5 1111 SER B CA 1
ATOM 17359 C C . SER B 1 1111 ? 9.211 30.922 12.391 1 74.5 1111 SER B C 1
ATOM 17361 O O . SER B 1 1111 ? 8.133 30.359 12.586 1 74.5 1111 SER B O 1
ATOM 17363 N N . ALA B 1 1112 ? 9.461 31.984 11.609 1 71.69 1112 ALA B N 1
ATOM 17364 C CA . ALA B 1 1112 ? 8.359 32.5 10.797 1 71.69 1112 ALA B CA 1
ATOM 17365 C C . ALA B 1 1112 ? 8.508 32.094 9.344 1 71.69 1112 ALA B C 1
ATOM 17367 O O . ALA B 1 1112 ? 7.824 32.625 8.461 1 71.69 1112 ALA B O 1
ATOM 17368 N N . GLY B 1 1113 ? 9.32 31.109 9.062 1 86.31 1113 GLY B N 1
ATOM 17369 C CA . GLY B 1 1113 ? 9.68 30.828 7.688 1 86.31 1113 GLY B CA 1
ATOM 17370 C C . GLY B 1 1113 ? 8.828 29.734 7.066 1 86.31 1113 GLY B C 1
ATOM 17371 O O . GLY B 1 1113 ? 9.219 29.125 6.066 1 86.31 1113 GLY B O 1
ATOM 17372 N N . THR B 1 1114 ? 7.73 29.422 7.582 1 90.12 1114 THR B N 1
ATOM 17373 C CA . THR B 1 1114 ? 6.809 28.516 6.918 1 90.12 1114 THR B CA 1
ATOM 17374 C C . THR B 1 1114 ? 6.047 29.234 5.805 1 90.12 1114 THR B C 1
ATOM 17376 O O . THR B 1 1114 ? 6.652 29.703 4.844 1 90.12 1114 THR B O 1
ATOM 17379 N N . ASN B 1 1115 ? 4.855 29.5 5.691 1 93.06 1115 ASN B N 1
ATOM 17380 C CA . ASN B 1 1115 ? 4.035 30.359 4.848 1 93.06 1115 ASN B CA 1
ATOM 17381 C C . ASN B 1 1115 ? 3.221 31.344 5.68 1 93.06 1115 ASN B C 1
ATOM 17383 O O . ASN B 1 1115 ? 3.059 31.156 6.887 1 93.06 1115 ASN B O 1
ATOM 17387 N N . PRO B 1 1116 ? 2.816 32.438 5.055 1 92.25 1116 PRO B N 1
ATOM 17388 C CA . PRO B 1 1116 ? 1.927 33.344 5.793 1 92.25 1116 PRO B CA 1
ATOM 17389 C C . PRO B 1 1116 ? 0.613 32.656 6.195 1 92.25 1116 PRO B C 1
ATOM 17391 O O . PRO B 1 1116 ? 0.163 31.734 5.527 1 92.25 1116 PRO B O 1
ATOM 17394 N N . ALA B 1 1117 ? 0.106 33.125 7.281 1 92.44 1117 ALA B N 1
ATOM 17395 C CA . ALA B 1 1117 ? -1.221 32.688 7.68 1 92.44 1117 ALA B CA 1
ATOM 17396 C C . ALA B 1 1117 ? -2.291 33.188 6.727 1 92.44 1117 ALA B C 1
ATOM 17398 O O . ALA B 1 1117 ? -2.133 34.25 6.117 1 92.44 1117 ALA B O 1
ATOM 17399 N N . THR B 1 1118 ? -3.367 32.469 6.637 1 93.31 1118 THR B N 1
ATOM 17400 C CA . THR B 1 1118 ? -4.406 32.844 5.688 1 93.31 1118 THR B CA 1
ATOM 17401 C C . THR B 1 1118 ? -5.727 33.094 6.402 1 93.31 1118 THR B C 1
ATOM 17403 O O . THR B 1 1118 ? -5.926 32.656 7.535 1 93.31 1118 THR B O 1
ATOM 17406 N N . ARG B 1 1119 ? -6.535 33.969 5.863 1 94.94 1119 ARG B N 1
ATOM 17407 C CA . ARG B 1 1119 ? -7.957 34.062 6.172 1 94.94 1119 ARG B CA 1
ATOM 17408 C C . ARG B 1 1119 ? -8.805 33.5 5.043 1 94.94 1119 ARG B C 1
ATOM 17410 O O . ARG B 1 1119 ? -8.43 33.562 3.871 1 94.94 1119 ARG B O 1
ATOM 17417 N N . SER B 1 1120 ? -9.867 32.906 5.383 1 95.19 1120 SER B N 1
ATOM 17418 C CA . SER B 1 1120 ? -10.695 32.219 4.402 1 95.19 1120 SER B CA 1
ATOM 17419 C C . SER B 1 1120 ? -12.133 32.719 4.434 1 95.19 1120 SER B C 1
ATOM 17421 O O . SER B 1 1120 ? -12.664 33.031 5.5 1 95.19 1120 SER B O 1
ATOM 17423 N N . MET B 1 1121 ? -12.758 32.875 3.299 1 96.75 1121 MET B N 1
ATOM 17424 C CA . MET B 1 1121 ? -14.18 33.156 3.131 1 96.75 1121 MET B CA 1
ATOM 17425 C C . MET B 1 1121 ? -14.82 32.188 2.133 1 96.75 1121 MET B C 1
ATOM 17427 O O . MET B 1 1121 ? -14.203 31.844 1.131 1 96.75 1121 MET B O 1
ATOM 17431 N N . GLY B 1 1122 ? -15.992 31.844 2.49 1 96.81 1122 GLY B N 1
ATOM 17432 C CA . GLY B 1 1122 ? -16.594 30.875 1.583 1 96.81 1122 GLY B CA 1
ATOM 17433 C C . GLY B 1 1122 ? -18.094 30.766 1.733 1 96.81 1122 GLY B C 1
ATOM 17434 O O . GLY B 1 1122 ? -18.703 31.516 2.484 1 96.81 1122 GLY B O 1
ATOM 17435 N N . LEU B 1 1123 ? -18.688 29.906 0.861 1 97.12 1123 LEU B N 1
ATOM 17436 C CA . LEU B 1 1123 ? -20.109 29.578 0.825 1 97.12 1123 LEU B CA 1
ATOM 17437 C C . LEU B 1 1123 ? -20.312 28.078 1.011 1 97.12 1123 LEU B C 1
ATOM 17439 O O . LEU B 1 1123 ? -19.438 27.281 0.679 1 97.12 1123 LEU B O 1
ATOM 17443 N N . MET B 1 1124 ? -21.422 27.766 1.608 1 96.56 1124 MET B N 1
ATOM 17444 C CA . MET B 1 1124 ? -21.719 26.359 1.848 1 96.56 1124 MET B CA 1
ATOM 17445 C C . MET B 1 1124 ? -23.203 26.062 1.593 1 96.56 1124 MET B C 1
ATOM 17447 O O . MET B 1 1124 ? -24.047 26.906 1.867 1 96.56 1124 MET B O 1
ATOM 17451 N N . LEU B 1 1125 ? -23.469 24.969 1.011 1 95.44 1125 LEU B N 1
ATOM 17452 C CA . LEU B 1 1125 ? -24.812 24.422 0.801 1 95.44 1125 LEU B CA 1
ATOM 17453 C C . LEU B 1 1125 ? -24.969 23.078 1.5 1 95.44 1125 LEU B C 1
ATOM 17455 O O . LEU B 1 1125 ? -24.125 22.188 1.349 1 95.44 1125 LEU B O 1
ATOM 17459 N N . ARG B 1 1126 ? -25.938 22.984 2.363 1 94.88 1126 ARG B N 1
ATOM 17460 C CA . ARG B 1 1126 ? -26.297 21.719 2.998 1 94.88 1126 ARG B CA 1
ATOM 17461 C C . ARG B 1 1126 ? -27.734 21.328 2.672 1 94.88 1126 ARG B C 1
ATOM 17463 O O . ARG B 1 1126 ? -28.641 22.141 2.818 1 94.88 1126 ARG B O 1
ATOM 17470 N N . ALA B 1 1127 ? -27.891 20.156 2.268 1 93.38 1127 ALA B N 1
ATOM 17471 C CA . ALA B 1 1127 ? -29.219 19.672 1.914 1 93.38 1127 ALA B CA 1
ATOM 17472 C C . ALA B 1 1127 ? -29.438 18.25 2.432 1 93.38 1127 ALA B C 1
ATOM 17474 O O . ALA B 1 1127 ? -28.5 17.453 2.496 1 93.38 1127 ALA B O 1
ATOM 17475 N N . ARG B 1 1128 ? -30.609 18.062 2.82 1 90.56 1128 ARG B N 1
ATOM 17476 C CA . ARG B 1 1128 ? -31.047 16.734 3.232 1 90.56 1128 ARG B CA 1
ATOM 17477 C C . ARG B 1 1128 ? -32.281 16.297 2.461 1 90.56 1128 ARG B C 1
ATOM 17479 O O . ARG B 1 1128 ? -33.188 17.094 2.234 1 90.56 1128 ARG B O 1
ATOM 17486 N N . PHE B 1 1129 ? -32.25 15.117 2.148 1 88.62 1129 PHE B N 1
ATOM 17487 C CA . PHE B 1 1129 ? -33.375 14.555 1.391 1 88.62 1129 PHE B CA 1
ATOM 17488 C C . PHE B 1 1129 ? -33.875 13.273 2.045 1 88.62 1129 PHE B C 1
ATOM 17490 O O . PHE B 1 1129 ? -33.125 12.562 2.703 1 88.62 1129 PHE B O 1
#

pLDDT: mean 88.57, std 14.21, range [20.05, 98.19]

Secondary structure (DSSP, 8-state):
-HHHHHHHHHS--SSHHHHHHHHHHHHHHHH-S-------------S-S----EEEEEEEEEETTS-B-TT-EEEETTSS-EEE--TTSEEEEEEETTPEEEEE-TTB--EEEE-TT-SB--EEE-B----TTSPEE-GGG-EE-GGG--S-EEEEEHHHHHTT--SSSGGGGTTTSTTEEEEEPSSGGGS-EEEEESS---SSS--PPEEEETTEE------B-S-TTT--BPP--GGGGS-GGGEEEEEEE-SHHHHGGGGGG-TT-EEEEEE----SBS-EEEEEEEEEEEEE-----B--SB-SB--TTT--SS--TTS-EEPTTS-EE--SSS-B-SPBP---EEE-TTS-EEES---TTTTGGGS---EEEEEEEEEEEE-SSEEEEEEEEEEEEE-SSTT-EEEEEEEEEEEEE--SSSEEEEEEEEEEEEEEES-PBP-HHHHS-GGGSPPTT--HHHHHHHSB-TTSPBP-BTT---S-GGGSB-STT--HHHHHHHHHHHH-EEEEEEEEEEEEEEEEEESSSSEEEEEEEEEEEEEEEEEEEEPP-S-GGG----EEEEEEEEEEEEEEEEEEEEEEESSSSEEEEEEEEEEEEEEEEEEEEEE-SSSBSSTT--SGGGBSSSPEEEEEEEEEEEEEEEEEEEEEETTTEEEEEEEEEEEETTS-GGG-EEEEEEEEEEEEHHHHS---TTEEEEEEEEEEEEEEEPPPTTTS---EEEEEEEESSTTPPEEEEEEE-SEE--TT---EEEEEEEEEEEEEETTTTEEEEEEEEEEEEEEEEEEEE--GGGSSSEEEEEEEEEEEEEEEEEEEEEEEE-SSEEEEEEEEEEEEEEEEEE-GGG-SEEEEEEETTTTEEEEEETTS-S-EEEEPPBPB-TTSPBBBPTTSSBPB-TT--EEEEESSEEEEEEEEEEEEETTEEEEEEEEEEEE-EE--HHHHHHHHTT-BGGGGTTSSTTTTPEEEEE-TTS-EEE-SSSB-TTSPBEEEEEE---SB-TTSPBP---EEHHHHHHHHT-SS-TTT----GGGT-EE--EEEEEEEEEEEE--HHHHHHTT-SEEEEEEEEEEEEEEEES-TTS-GGGG--BSSGGGGSS---S---EEEEEEEEEEE-/-HHHHHHHHHS--THHHHHHHHHHHHHHHHH-S---------------S----EEEEEEEEEETTS-B-TT-EEEETTSS-EEE--TTSEEEEEEETT-EEEEEETTEEEEEEE-TT-SB--EEE-B----TTSPEE-GGG-EE-GGG--S-EEEEEHHHHHTT--SSSGGGGTTTSTTEEEEEPSSGGGS-EEEEESS---SSS--PPEEEETTEE------B-S-TTT--BPP--GGGGS-GGGEEEEEEE-SHHHHGGGGGG-TT-EEEEEE----SBS-EEEEEEEEEEEEE-----B--SB-SB--TTT--SS--TTS-EE-TTS-EE--SSS-B-SPBP---EEE-TTS-EEES---TTTTGGGS---EEEEEEEEEEEE-SSEEEEEEEEEEEEE-SSTT-EEEEEEEEEEEEEE-SSSEEEEEEEEEEEEEEES-PBP-HHHHS-GGGSPPTT--HHHHHHHSB-TTSPBP-BTT---S-GGGSB-STT--HHHHHHHHHHHH-EEEEEEEEEEEEEEEEEESSSSEEEEEEEEEEEEEEEEEEEEPPSS-GGG----EEEEEEEEEEEEEEEEEEEEEEESSSSEEEEEEEEEEEEEEEEEEEEEE-SSSBSSTT--SGGGBSSSPEEEEEEEEEEEEEEEEEEEEEETTTEEEEEEEEEEEESSS-GGG-EEEEEEEEEEEEHHHHS---TTEEEEEEEEEEEEEEEPPPTTTS---EEEEEEEE-STTPPEEEEEEE-SEE--TT---EEEEEEEEEEEEEETTTTEEEEEEEEEEEEEEEEEEEE--GGGSSSEEEEEEEEEEEEEEEEEEEEEEEE-SSEEEEEEEEEEEEEEEEEE-GGG-SEEEEEEETTTTEEEEEETTS-S-EEEEPPBPB-TTSPBBBPTTSSBPB-TT--EEEEESSEEEEEEEEEEEEETTEEEEEEEEEEEE-EE--HHHHHHHHTT-BGGGGTTSSTTTTPEEEEE-TTS-EEE-SSSB-TTSPBEEEEEE---SB-TTSPBP---EEHHHHHHHHT-SS-TTT----GGGT-EE--EEEEEEEEEEEEPPHHHHHHTT-SEEEEEEEEEEEEEEEES-TTS-GGGG--BSSGGGGSS---S---EEEEEEEEEEE-

Nearest PDB structures (foldseek):
  5fq7-assembly1_D  TM=8.595E-01  e=5.762E-69  Bacteroides thetaiotaomicron
  6sml-assembly1_B  TM=8.108E-01  e=7.273E-53  Porphyromonas gingivalis W83
  6sm3-assembly1_B  TM=8.146E-01  e=3.967E-53  Porphyromonas gingivalis W83
  6sln-assembly1_B  TM=8.005E-01  e=3.310E-52  Porphyromonas gingivalis W83
  6sli-assembly1_B  TM=8.167E-01  e=1.036E-52  Porphyromonas gingivalis W83

Radius of gyration: 43.25 Å; Cα contacts (8 Å, |Δi|>4): 6487; chains: 2; bounding box: 112×146×98 Å

Organism: Cyclobacterium marinum (strain ATCC 25205 / DSM 745 / LMG 13164 / NCIMB 1802) (NCBI:txid880070)

Solvent-accessible surface area (backbone atoms only — not comparable to full-atom values): 109393 Å² total; per-residue (Å²): 103,69,38,41,56,53,48,54,68,72,37,84,51,68,68,56,42,55,61,45,48,52,47,47,56,49,49,49,60,50,60,63,49,69,66,74,71,76,72,83,70,81,79,73,76,75,75,82,64,84,78,72,65,66,40,62,31,31,30,35,33,17,30,79,85,66,43,49,38,52,61,27,36,35,27,34,67,99,49,93,52,63,38,53,20,37,80,74,2,40,35,68,44,84,39,52,38,82,35,34,37,32,41,40,38,95,61,29,46,71,45,79,44,70,40,48,93,48,50,63,59,70,43,64,39,43,60,31,59,78,55,64,71,60,61,39,67,43,65,80,50,42,67,37,49,53,74,57,48,16,60,70,68,45,75,44,49,33,69,70,43,50,66,65,67,52,79,27,47,68,75,46,46,62,30,70,40,52,44,45,46,68,48,46,26,30,40,50,81,51,29,29,68,41,49,32,40,69,59,84,74,37,94,78,52,80,42,56,42,36,46,23,53,69,47,37,77,55,75,38,77,80,44,72,41,74,39,59,91,81,40,49,48,46,55,47,36,42,60,51,71,45,58,41,90,49,34,41,35,36,31,39,26,60,42,31,44,51,20,26,84,57,29,48,55,16,60,28,7,33,41,38,36,33,61,49,65,27,77,44,72,54,67,37,39,41,38,38,37,37,41,33,40,38,40,79,58,51,63,61,59,60,38,69,56,38,23,45,22,43,53,63,94,78,43,78,58,70,48,48,97,78,31,32,16,70,48,96,87,66,49,44,30,46,21,68,56,68,34,21,49,22,43,64,53,74,50,53,73,30,33,43,31,88,72,48,72,38,59,36,43,56,35,88,65,23,64,55,63,61,43,45,70,20,54,32,38,40,41,36,42,32,42,28,25,25,57,97,46,37,26,30,21,43,35,43,34,44,37,40,36,35,21,42,32,51,81,15,36,39,37,38,43,36,40,38,39,27,35,38,39,46,67,46,98,40,34,37,40,38,39,38,40,37,39,39,41,36,43,36,34,29,60,34,54,48,40,31,48,41,45,68,28,74,54,16,46,76,53,37,59,38,48,36,57,59,42,72,69,49,27,45,42,98,83,67,27,48,56,43,54,55,87,50,89,60,97,52,60,91,70,32,39,66,48,39,67,72,40,63,45,46,38,50,50,56,34,45,52,72,55,38,47,36,42,37,44,33,46,33,44,37,38,39,43,36,40,38,36,44,78,47,98,39,36,36,39,38,44,34,45,33,41,35,37,35,40,36,43,37,41,39,36,39,46,34,45,50,59,63,92,82,41,57,32,36,30,24,37,39,35,43,37,40,39,38,35,45,38,38,38,42,37,41,34,41,46,46,69,81,43,99,44,34,37,40,37,38,36,43,34,41,40,38,39,38,40,38,40,40,35,35,36,41,23,32,22,74,14,20,70,41,82,69,47,73,43,62,48,23,12,29,27,62,58,43,71,50,75,50,77,50,67,45,42,38,39,32,45,36,38,38,42,36,42,33,44,72,82,33,38,26,41,38,41,39,42,29,37,40,37,40,28,51,36,38,77,92,55,26,69,51,77,27,46,29,36,31,26,13,36,32,48,49,76,74,43,90,60,64,80,52,54,64,39,38,35,40,29,30,28,30,16,28,16,20,36,68,73,60,80,67,50,32,50,75,61,77,45,47,41,45,70,13,60,81,43,94,94,49,69,50,43,70,50,73,46,62,60,44,64,33,24,27,68,79,49,59,52,24,34,35,41,26,39,39,43,35,41,39,37,24,27,65,82,62,34,34,37,41,39,38,37,39,41,44,34,40,27,36,30,30,66,39,75,41,78,39,61,70,87,70,71,22,48,21,32,44,36,56,34,23,28,38,35,35,33,35,43,32,34,38,39,36,30,55,78,42,79,56,97,52,38,37,34,35,39,35,41,22,35,18,32,52,49,48,30,25,69,39,37,51,94,74,34,59,60,45,81,75,46,74,38,59,73,67,21,32,35,35,29,30,38,53,74,31,46,52,39,30,31,31,16,40,41,71,29,54,50,98,87,66,45,38,29,29,40,96,83,34,44,61,36,55,30,78,87,48,75,38,81,55,43,38,43,56,47,53,31,40,26,13,40,37,39,38,38,33,47,73,53,33,37,40,39,42,34,30,30,35,35,38,44,19,28,32,32,52,51,32,63,41,41,35,33,20,26,32,44,24,48,79,48,54,54,19,60,28,55,91,48,63,12,36,38,24,23,60,49,96,86,72,42,20,39,73,49,89,58,84,49,34,96,86,66,35,67,54,46,36,22,22,42,69,53,84,37,18,29,93,86,65,45,74,52,64,38,31,30,49,35,63,58,48,38,35,38,36,30,40,75,31,4,57,90,71,30,54,27,45,44,49,76,44,44,38,58,48,30,36,32,34,37,42,38,36,30,44,33,40,47,52,54,55,77,60,20,41,74,58,51,21,71,38,34,36,43,30,42,28,35,31,43,70,51,64,84,41,60,62,51,76,50,46,57,78,48,16,15,35,20,36,57,46,78,85,39,40,38,38,44,62,26,32,32,68,38,58,19,35,41,34,43,36,41,39,37,30,64,104,69,36,41,57,53,48,55,69,71,36,83,50,67,69,56,42,54,61,44,49,52,46,48,55,49,48,48,60,51,61,62,47,69,65,74,71,76,74,83,71,82,80,74,77,76,76,79,70,84,80,74,63,67,40,60,30,32,29,36,34,18,32,79,84,64,44,49,37,52,62,28,36,33,28,36,66,98,48,93,53,63,39,53,20,38,81,74,3,40,37,67,45,84,39,52,37,82,34,36,37,30,40,39,38,94,63,29,46,71,45,78,44,72,41,49,94,48,50,63,58,71,43,64,39,45,60,32,59,77,55,64,73,58,62,41,68,43,66,78,50,42,66,37,50,53,74,57,48,17,57,68,68,46,74,45,49,33,69,70,44,50,67,64,65,52,76,29,48,68,75,44,46,61,31,70,39,53,43,46,48,68,49,46,27,29,43,50,78,52,28,27,70,41,50,32,40,69,60,84,72,38,93,78,52,80,40,59,43,36,45,24,53,68,48,37,78,55,74,37,75,80,43,73,41,72,39,58,90,81,39,49,46,46,56,49,36,42,59,52,71,46,58,41,92,49,34,40,34,36,30,39,25,60,43,31,44,49,20,28,86,56,28,48,55,16,62,28,7,33,41,38,36,33,61,50,66,26,77,44,72,54,66,36,38,42,38,38,38,36,41,34,40,37,40,79,57,50,64,62,56,60,38,70,55,38,23,46,22,42,52,63,94,78,44,78,58,71,47,49,96,79,31,31,17,70,47,95,88,65,49,45,30,45,21,68,57,67,35,22,47,20,43,63,54,76,50,53,72,29,32,43,30,88,72,50,73,38,60,38,44,54,37,87,66,21,64,54,64,62,41,44,72,20,54,32,39,39,39,36,43,32,42,28,25,28,56,95,46,36,25,32,22,43,36,43,35,43,37,39,36,36,23,41,31,51,82,16,36,39,37,37,43,38,40,37,37,28,35,38,38,47,68,46,100,42,33,35,39,38,39,38,40,38,39,39,40,37,42,35,34,30,61,33,55,49,39,32,49,42,46,67,29,74,53,15,46,78,52,37,58,38,47,34,57,60,41,73,69,49,28,46,42,99,85,69,25,47,57,44,52,56,89,50,89,59,98,53,58,90,72,30,38,66,47,39,66,72,41,62,44,45,37,49,48,55,32,46,51,72,56,37,47,37,42,36,43,35,47,33,43,36,39,38,43,35,39,37,37,45,79,45,97,38,35,37,38,38,42,35,46,34,40,35,37,35,40,36,44,38,38,39,36,38,48,33,45,50,58,63,92,80,41,55,32,37,32,24,36,38,35,42,36,40,40,39,36,44,39,38,39,42,39,42,33,41,46,45,70,80,46,98,44,34,37,40,37,38,34,42,34,40,40,38,40,38,40,39,40,40,35,34,35,41,24,31,22,73,12,18,69,40,83,70,47,72,43,63,47,23,12,29,28,63,57,43,70,49,74,50,77,50,68,46,41,38,38,34,44,36,37,37,42,37,40,34,44,74,82,34,39,27,40,38,40,40,41,30,37,39,36,40,30,51,36,37,77,92,55,26,69,50,76,28,48,30,36,30,28,12,37,30,49,48,76,74,42,91,62,62,81,52,53,65,39,37,36,41,29,31,27,31,15,29,17,20,36,68,74,59,81,66,50,32,50,77,61,76,44,48,41,44,71,12,60,82,42,94,93,48,70,52,42,71,49,73,45,62,62,46,64,34,24,27,67,78,48,58,53,25,34,35,42,27,41,37,43,35,43,39,38,24,27,65,82,61,33,35,36,40,37,39,37,38,40,44,33,40,26,36,31,31,67,39,75,40,77,39,61,71,86,70,71,22,49,21,33,46,36,54,36,23,28,38,35,37,34,36,42,31,34,40,40,37,31,55,78,43,78,55,96,51,38,38,33,34,39,36,42,22,34,18,32,52,48,48,31,26,68,40,38,49,93,72,35,60,60,45,81,76,46,74,38,58,73,67,21,33,36,34,27,31,38,54,75,31,46,53,40,29,32,31,13,39,41,72,30,55,49,98,86,66,44,38,30,30,40,96,82,34,45,65,36,56,29,79,86,49,76,38,79,55,42,40,44,54,48,54,30,39,26,15,41,37,39,38,38,34,46,73,55,34,37,39,37,40,33,28,31,35,36,38,44,19,28,36,32,53,51,33,63,40,42,34,33,20,25,32,42,24,49,78,48,52,54,19,61,28,56,90,48,65,12,37,39,24,23,59,47,96,85,71,42,19,40,74,47,93,58,84,48,35,95,86,67,35,67,53,46,35,21,23,42,70,55,85,36,17,29,92,87,64,45,74,52,65,37,32,30,51,34,63,58,49,38,35,38,37,29,40,74,30,5,58,91,70,29,53,27,45,44,49,76,46,43,38,58,48,31,37,32,34,37,43,39,36,29,44,33,39,46,52,56,55,75,59,20,43,74,58,48,21,71,38,34,35,42,31,42,27,34,32,43,69,51,63,84,39,59,62,51,77,50,48,57,77,48,17,15,36,20,36,57,46,77,85,39,39,37,39,43,62,26,33,31,68,38,58,19,35,42,34,42,37,41,39,36,30,64